Protein 6AGB (pdb70)

Structure (mmCIF, N/CA/C/O backbone):
data_6AGB
#
_entry.id   6AGB
#
_cell.length_a   1
_cell.length_b   1
_cell.length_c   1
_cell.angle_alpha   90
_cell.angle_beta   90
_cell.angle_gamma   90
#
_symmetry.space_group_name_H-M   'P 1'
#
loop_
_entity.id
_entity.type
_entity.pdbx_description
1 polymer 'Ribonuclease P RNA'
2 polymer 'Ribonucleases P/MRP protein subunit POP1'
3 polymer 'Ribonucleases P/MRP protein subunit POP3'
4 polymer 'RNases MRP/P 32.9 kDa subunit'
5 polymer 'Ribonuclease P/MRP protein subunit POP5'
6 polymer 'Ribonucleases P/MRP protein subunit POP6'
7 polymer 'Ribonucleases P/MRP protein subunit POP7'
8 polymer 'Ribonucleases P/MRP protein subunit POP8'
9 polymer 'Ribonuclease P/MRP protein subunit RPP1'
10 polymer 'Ribonuclease P protein subunit RPR2'
11 non-polymer 'ZINC ION'
#
loop_
_atom_site.group_PDB
_atom_site.id
_atom_site.type_symbol
_atom_site.label_atom_id
_atom_site.label_alt_id
_atom_site.label_comp_id
_atom_site.label_asym_id
_atom_site.label_entity_id
_atom_site.label_seq_id
_atom_site.pdbx_PDB_ins_code
_atom_site.Cartn_x
_atom_site.Cartn_y
_atom_site.Cartn_z
_atom_site.occupancy
_atom_site.B_iso_or_equiv
_atom_site.auth_seq_id
_atom_site.auth_comp_id
_atom_site.auth_asym_id
_atom_site.auth_atom_id
_atom_site.pdbx_PDB_model_num
ATOM 7862 N N . GLY B 2 54 ? 211.266 175.883 208.661 1.00 62.23 54 GLY B N 1
ATOM 7863 C CA . GLY B 2 54 ? 210.381 175.303 209.653 1.00 62.23 54 GLY B CA 1
ATOM 7864 C C . GLY B 2 54 ? 210.638 175.795 211.065 1.00 62.23 54 GLY B C 1
ATOM 7865 O O . GLY B 2 54 ? 211.747 175.669 211.585 1.00 62.23 54 GLY B O 1
ATOM 7866 N N . SER B 2 55 ? 209.603 176.355 211.686 1.00 64.76 55 SER B N 1
ATOM 7867 C CA . SER B 2 55 ? 209.708 176.868 213.045 1.00 64.76 55 SER B CA 1
ATOM 7868 C C . SER B 2 55 ? 208.336 176.809 213.697 1.00 64.76 55 SER B C 1
ATOM 7869 O O . SER B 2 55 ? 207.324 177.124 213.066 1.00 64.76 55 SER B O 1
ATOM 7872 N N . LYS B 2 56 ? 208.318 176.408 214.967 1.00 62.78 56 LYS B N 1
ATOM 7873 C CA . LYS B 2 56 ? 207.079 176.237 215.716 1.00 62.78 56 LYS B CA 1
ATOM 7874 C C . LYS B 2 56 ? 206.432 177.585 216.006 1.00 62.78 56 LYS B C 1
ATOM 7875 O O . LYS B 2 56 ? 207.118 178.571 216.287 1.00 62.78 56 LYS B O 1
ATOM 7881 N N . LEU B 2 57 ? 205.105 177.618 215.930 1.00 63.71 57 LEU B N 1
ATOM 7882 C CA . LEU B 2 57 ? 204.335 178.837 216.123 1.00 63.71 57 LEU B CA 1
ATOM 7883 C C . LEU B 2 57 ? 203.313 178.644 217.237 1.00 63.71 57 LEU B C 1
ATOM 7884 O O . LEU B 2 57 ? 203.120 177.535 217.742 1.00 63.71 57 LEU B O 1
ATOM 7889 N N . ASN B 2 58 ? 202.659 179.739 217.618 1.00 61.64 58 ASN B N 1
ATOM 7890 C CA . ASN B 2 58 ? 201.669 179.688 218.683 1.00 61.64 58 ASN B CA 1
ATOM 7891 C C . ASN B 2 58 ? 200.335 179.157 218.160 1.00 61.64 58 ASN B C 1
ATOM 7892 O O . ASN B 2 58 ? 200.153 178.916 216.965 1.00 61.64 58 ASN B O 1
ATOM 7897 N N . VAL B 2 59 ? 199.389 178.979 219.084 1.00 61.37 59 VAL B N 1
ATOM 7898 C CA . VAL B 2 59 ? 198.085 178.420 218.730 1.00 61.37 59 VAL B CA 1
ATOM 7899 C C . VAL B 2 59 ? 197.204 179.494 218.097 1.00 61.37 59 VAL B C 1
ATOM 7900 O O . VAL B 2 59 ? 196.534 179.262 217.081 1.00 61.37 59 VAL B O 1
ATOM 7904 N N . ASP B 2 60 ? 197.201 180.690 218.697 1.00 64.28 60 ASP B N 1
ATOM 7905 C CA . ASP B 2 60 ? 196.331 181.769 218.238 1.00 64.28 60 ASP B CA 1
ATOM 7906 C C . ASP B 2 60 ? 196.769 182.292 216.876 1.00 64.28 60 ASP B C 1
ATOM 7907 O O . ASP B 2 60 ? 195.932 182.582 216.012 1.00 64.28 60 ASP B O 1
ATOM 7912 N N . GLN B 2 61 ? 198.086 182.396 216.661 1.00 61.60 61 GLN B N 1
ATOM 7913 C CA . GLN B 2 61 ? 198.609 182.800 215.359 1.00 61.60 61 GLN B CA 1
ATOM 7914 C C . GLN B 2 61 ? 198.284 181.764 214.289 1.00 61.60 61 GLN B C 1
ATOM 7915 O O . GLN B 2 61 ? 197.953 182.120 213.151 1.00 61.60 61 GLN B O 1
ATOM 7921 N N . PHE B 2 62 ? 198.326 180.478 214.657 1.00 55.82 62 PHE B N 1
ATOM 7922 C CA . PHE B 2 62 ? 197.985 179.407 213.724 1.00 55.82 62 PHE B CA 1
ATOM 7923 C C . PHE B 2 62 ? 196.518 179.464 213.319 1.00 55.82 62 PHE B C 1
ATOM 7924 O O . PHE B 2 62 ? 196.202 179.412 212.123 1.00 55.82 62 PHE B O 1
ATOM 7932 N N . ILE B 2 63 ? 195.612 179.584 214.295 1.00 57.34 63 ILE B N 1
ATOM 7933 C CA . ILE B 2 63 ? 194.187 179.578 213.970 1.00 57.34 63 ILE B CA 1
ATOM 7934 C C . ILE B 2 63 ? 193.793 180.874 213.261 1.00 57.34 63 ILE B C 1
ATOM 7935 O O . ILE B 2 63 ? 192.925 180.868 212.380 1.00 57.34 63 ILE B O 1
ATOM 7940 N N . SER B 2 64 ? 194.500 181.977 213.547 1.00 56.66 64 SER B N 1
ATOM 7941 C CA . SER B 2 64 ? 194.233 183.229 212.847 1.00 56.66 64 SER B CA 1
ATOM 7942 C C . SER B 2 64 ? 194.700 183.165 211.397 1.00 56.66 64 SER B C 1
ATOM 7943 O O . SER B 2 64 ? 193.995 183.631 210.493 1.00 56.66 64 SER B O 1
ATOM 7946 N N . SER B 2 65 ? 195.869 182.561 211.153 1.00 57.81 65 SER B N 1
ATOM 7947 C CA . SER B 2 65 ? 196.376 182.435 209.789 1.00 57.81 65 SER B CA 1
ATOM 7948 C C . SER B 2 65 ? 195.520 181.481 208.965 1.00 57.81 65 SER B C 1
ATOM 7949 O O . SER B 2 65 ? 195.225 181.752 207.794 1.00 57.81 65 SER B O 1
ATOM 7952 N N . ARG B 2 66 ? 195.080 180.372 209.570 1.00 54.23 66 ARG B N 1
ATOM 7953 C CA . ARG B 2 66 ? 194.239 179.427 208.838 1.00 54.23 66 ARG B CA 1
ATOM 7954 C C . ARG B 2 66 ? 192.843 179.997 208.588 1.00 54.23 66 ARG B C 1
ATOM 7955 O O . ARG B 2 66 ? 192.257 179.763 207.524 1.00 54.23 66 ARG B O 1
ATOM 7963 N N . GLN B 2 67 ? 192.307 180.776 209.537 1.00 58.54 67 GLN B N 1
ATOM 7964 C CA . GLN B 2 67 ? 191.006 181.406 209.328 1.00 58.54 67 GLN B CA 1
ATOM 7965 C C . GLN B 2 67 ? 191.086 182.499 208.267 1.00 58.54 67 GLN B C 1
ATOM 7966 O O . GLN B 2 67 ? 190.160 182.662 207.461 1.00 58.54 67 GLN B O 1
ATOM 7972 N N . PHE B 2 68 ? 192.200 183.239 208.235 1.00 56.33 68 PHE B N 1
ATOM 7973 C CA . PHE B 2 68 ? 192.408 184.227 207.181 1.00 56.33 68 PHE B CA 1
ATOM 7974 C C . PHE B 2 68 ? 192.581 183.556 205.824 1.00 56.33 68 PHE B C 1
ATOM 7975 O O . PHE B 2 68 ? 192.148 184.095 204.800 1.00 56.33 68 PHE B O 1
ATOM 7983 N N . GLU B 2 69 ? 193.182 182.361 205.799 1.00 59.11 69 GLU B N 1
ATOM 7984 C CA . GLU B 2 69 ? 193.309 181.625 204.544 1.00 59.11 69 GLU B CA 1
ATOM 7985 C C . GLU B 2 69 ? 191.957 181.109 204.057 1.00 59.11 69 GLU B C 1
ATOM 7986 O O . GLU B 2 69 ? 191.678 181.129 202.852 1.00 59.11 69 GLU B O 1
ATOM 7992 N N . VAL B 2 70 ? 191.102 180.655 204.982 1.00 54.49 70 VAL B N 1
ATOM 7993 C CA . VAL B 2 70 ? 189.747 180.230 204.620 1.00 54.49 70 VAL B CA 1
ATOM 7994 C C . VAL B 2 70 ? 188.935 181.410 204.091 1.00 54.49 70 VAL B C 1
ATOM 7995 O O . VAL B 2 70 ? 188.227 181.292 203.078 1.00 54.49 70 VAL B O 1
ATOM 7999 N N . LYS B 2 71 ? 189.060 182.574 204.740 1.00 58.96 71 LYS B N 1
ATOM 8000 C CA . LYS B 2 71 ? 188.365 183.774 204.275 1.00 58.96 71 LYS B CA 1
ATOM 8001 C C . LYS B 2 71 ? 188.891 184.235 202.917 1.00 58.96 71 LYS B C 1
ATOM 8002 O O . LYS B 2 71 ? 188.114 184.676 202.060 1.00 58.96 71 LYS B O 1
ATOM 8008 N N . GLN B 2 72 ? 190.201 184.097 202.687 1.00 60.44 72 GLN B N 1
ATOM 8009 C CA . GLN B 2 72 ? 190.785 184.484 201.406 1.00 60.44 72 GLN B CA 1
ATOM 8010 C C . GLN B 2 72 ? 190.348 183.544 200.288 1.00 60.44 72 GLN B C 1
ATOM 8011 O O . GLN B 2 72 ? 190.066 183.993 199.171 1.00 60.44 72 GLN B O 1
ATOM 8017 N N . LEU B 2 73 ? 190.261 182.240 200.575 1.00 55.39 73 LEU B N 1
ATOM 8018 C CA . LEU B 2 73 ? 189.780 181.290 199.573 1.00 55.39 73 LEU B CA 1
ATOM 8019 C C . LEU B 2 73 ? 188.301 181.497 199.271 1.00 55.39 73 LEU B C 1
ATOM 8020 O O . LEU B 2 73 ? 187.876 181.368 198.116 1.00 55.39 73 LEU B O 1
ATOM 8025 N N . GLN B 2 74 ? 187.506 181.843 200.289 1.00 60.56 74 GLN B N 1
ATOM 8026 C CA . GLN B 2 74 ? 186.084 182.098 200.068 1.00 60.56 74 GLN B CA 1
ATOM 8027 C C . GLN B 2 74 ? 185.881 183.374 199.255 1.00 60.56 74 GLN B C 1
ATOM 8028 O O . GLN B 2 74 ? 185.036 183.420 198.350 1.00 60.56 74 GLN B O 1
ATOM 8034 N N . LEU B 2 75 ? 186.680 184.409 199.539 1.00 61.85 75 LEU B N 1
ATOM 8035 C CA . LEU B 2 75 ? 186.605 185.648 198.770 1.00 61.85 75 LEU B CA 1
ATOM 8036 C C . LEU B 2 75 ? 187.086 185.445 197.337 1.00 61.85 75 LEU B C 1
ATOM 8037 O O . LEU B 2 75 ? 186.520 186.019 196.400 1.00 61.85 75 LEU B O 1
ATOM 8042 N N . ALA B 2 76 ? 188.110 184.606 197.143 1.00 64.22 76 ALA B N 1
ATOM 8043 C CA . ALA B 2 76 ? 188.603 184.329 195.797 1.00 64.22 76 ALA B CA 1
ATOM 8044 C C . ALA B 2 76 ? 187.597 183.513 194.993 1.00 64.22 76 ALA B C 1
ATOM 8045 O O . ALA B 2 76 ? 187.419 183.748 193.792 1.00 64.22 76 ALA B O 1
ATOM 8047 N N . MET B 2 77 ? 186.916 182.563 195.644 1.00 61.43 77 MET B N 1
ATOM 8048 C CA . MET B 2 77 ? 185.882 181.787 194.966 1.00 61.43 77 MET B CA 1
ATOM 8049 C C . MET B 2 77 ? 184.686 182.663 194.605 1.00 61.43 77 MET B C 1
ATOM 8050 O O . MET B 2 77 ? 184.112 182.530 193.516 1.00 61.43 77 MET B O 1
ATOM 8055 N N . HIS B 2 78 ? 184.319 183.592 195.495 1.00 69.47 78 HIS B N 1
ATOM 8056 C CA . HIS B 2 78 ? 183.214 184.502 195.203 1.00 69.47 78 HIS B CA 1
ATOM 8057 C C . HIS B 2 78 ? 183.584 185.483 194.093 1.00 69.47 78 HIS B C 1
ATOM 8058 O O . HIS B 2 78 ? 182.746 185.834 193.255 1.00 69.47 78 HIS B O 1
ATOM 8065 N N . ASN B 2 79 ? 184.850 185.910 194.053 1.00 66.81 79 ASN B N 1
ATOM 8066 C CA . ASN B 2 79 ? 185.293 186.820 193.001 1.00 66.81 79 ASN B CA 1
ATOM 8067 C C . ASN B 2 79 ? 185.369 186.104 191.656 1.00 66.81 79 ASN B C 1
ATOM 8068 O O . ASN B 2 79 ? 185.054 186.691 190.615 1.00 66.81 79 ASN B O 1
ATOM 8073 N N . SER B 2 80 ? 185.768 184.827 191.662 1.00 68.31 80 SER B N 1
ATOM 8074 C CA . SER B 2 80 ? 185.768 184.044 190.429 1.00 68.31 80 SER B CA 1
ATOM 8075 C C . SER B 2 80 ? 184.347 183.767 189.951 1.00 68.31 80 SER B C 1
ATOM 8076 O O . SER B 2 80 ? 184.086 183.740 188.742 1.00 68.31 80 SER B O 1
ATOM 8079 N N . LYS B 2 81 ? 183.413 183.575 190.887 1.00 67.85 81 LYS B N 1
ATOM 8080 C CA . LYS B 2 81 ? 182.018 183.367 190.511 1.00 67.85 81 LYS B CA 1
ATOM 8081 C C . LYS B 2 81 ? 181.397 184.657 189.983 1.00 67.85 81 LYS B C 1
ATOM 8082 O O . LYS B 2 81 ? 180.520 184.621 189.112 1.00 67.85 81 LYS B O 1
ATOM 8088 N N . ALA B 2 82 ? 181.840 185.807 190.497 1.00 71.69 82 ALA B N 1
ATOM 8089 C CA . ALA B 2 82 ? 181.339 187.082 189.992 1.00 71.69 82 ALA B CA 1
ATOM 8090 C C . ALA B 2 82 ? 181.938 187.424 188.634 1.00 71.69 82 ALA B C 1
ATOM 8091 O O . ALA B 2 82 ? 181.249 187.992 187.778 1.00 71.69 82 ALA B O 1
ATOM 8093 N N . ALA B 2 83 ? 183.213 187.092 188.417 1.00 71.81 83 ALA B N 1
ATOM 8094 C CA . ALA B 2 83 ? 183.849 187.400 187.140 1.00 71.81 83 ALA B CA 1
ATOM 8095 C C . ALA B 2 83 ? 183.490 186.370 186.076 1.00 71.81 83 ALA B C 1
ATOM 8096 O O . ALA B 2 83 ? 183.669 186.617 184.877 1.00 71.81 83 ALA B O 1
ATOM 8098 N N . SER B 2 84 ? 182.988 185.204 186.493 1.00 71.36 84 SER B N 1
ATOM 8099 C CA . SER B 2 84 ? 182.626 184.171 185.528 1.00 71.36 84 SER B CA 1
ATOM 8100 C C . SER B 2 84 ? 181.320 184.506 184.818 1.00 71.36 84 SER B C 1
ATOM 8101 O O . SER B 2 84 ? 181.133 184.152 183.648 1.00 71.36 84 SER B O 1
ATOM 8104 N N . SER B 2 85 ? 180.406 185.186 185.506 1.00 74.29 85 SER B N 1
ATOM 8105 C CA . SER B 2 85 ? 179.133 185.554 184.901 1.00 74.29 85 SER B CA 1
ATOM 8106 C C . SER B 2 85 ? 179.316 186.753 183.979 1.00 74.29 85 SER B C 1
ATOM 8107 O O . SER B 2 85 ? 179.943 187.747 184.355 1.00 74.29 85 SER B O 1
ATOM 8110 N N . THR B 2 86 ? 178.769 186.656 182.766 1.00 74.00 86 THR B N 1
ATOM 8111 C CA . THR B 2 86 ? 178.920 187.741 181.802 1.00 74.00 86 THR B CA 1
ATOM 8112 C C . THR B 2 86 ? 177.631 188.544 181.656 1.00 74.00 86 THR B C 1
ATOM 8113 O O . THR B 2 86 ? 177.658 189.691 181.194 1.00 74.00 86 THR B O 1
ATOM 8117 N N . ARG B 2 87 ? 176.495 187.963 182.044 1.00 74.80 87 ARG B N 1
ATOM 8118 C CA . ARG B 2 87 ? 175.206 188.633 181.961 1.00 74.80 87 ARG B CA 1
ATOM 8119 C C . ARG B 2 87 ? 174.401 188.322 183.213 1.00 74.80 87 ARG B C 1
ATOM 8120 O O . ARG B 2 87 ? 174.774 187.466 184.021 1.00 74.80 87 ARG B O 1
ATOM 8128 N N . ILE B 2 88 ? 173.284 189.037 183.367 1.00 62.66 88 ILE B N 1
ATOM 8129 C CA . ILE B 2 88 ? 172.362 188.724 184.453 1.00 62.66 88 ILE B CA 1
ATOM 8130 C C . ILE B 2 88 ? 171.338 187.683 183.999 1.00 62.66 88 ILE B C 1
ATOM 8131 O O . ILE B 2 88 ? 170.571 187.162 184.821 1.00 62.66 88 ILE B O 1
ATOM 8136 N N . PHE B 2 89 ? 171.340 187.336 182.706 1.00 63.46 89 PHE B N 1
ATOM 8137 C CA . PHE B 2 89 ? 170.429 186.321 182.180 1.00 63.46 89 PHE B CA 1
ATOM 8138 C C . PHE B 2 89 ? 170.754 184.938 182.731 1.00 63.46 89 PHE B C 1
ATOM 8139 O O . PHE B 2 89 ? 169.878 184.069 182.806 1.00 63.46 89 PHE B O 1
ATOM 8147 N N . GLN B 2 90 ? 172.012 184.714 183.118 1.00 59.65 90 GLN B N 1
ATOM 8148 C CA . GLN B 2 90 ? 172.380 183.468 183.778 1.00 59.65 90 GLN B CA 1
ATOM 8149 C C . GLN B 2 90 ? 172.131 183.511 185.281 1.00 59.65 90 GLN B C 1
ATOM 8150 O O . GLN B 2 90 ? 172.408 182.524 185.970 1.00 59.65 90 GLN B O 1
ATOM 8156 N N . ALA B 2 91 ? 171.615 184.628 185.802 1.00 51.95 91 ALA B N 1
ATOM 8157 C CA . ALA B 2 91 ? 171.356 184.731 187.234 1.00 51.95 91 ALA B CA 1
ATOM 8158 C C . ALA B 2 91 ? 170.038 184.067 187.614 1.00 51.95 91 ALA B C 1
ATOM 8159 O O . ALA B 2 91 ? 169.773 183.827 188.797 1.00 51.95 91 ALA B O 1
ATOM 8161 N N . LEU B 2 92 ? 169.196 183.775 186.624 1.00 52.16 92 LEU B N 1
ATOM 8162 C CA . LEU B 2 92 ? 167.903 183.167 186.894 1.00 52.16 92 LEU B CA 1
ATOM 8163 C C . LEU B 2 92 ? 168.077 181.700 187.290 1.00 52.16 92 LEU B C 1
ATOM 8164 O O . LEU B 2 92 ? 169.038 181.046 186.872 1.00 52.16 92 LEU B O 1
ATOM 8169 N N . PRO B 2 93 ? 167.163 181.159 188.114 1.00 44.27 93 PRO B N 1
ATOM 8170 C CA . PRO B 2 93 ? 167.170 179.714 188.380 1.00 44.27 93 PRO B CA 1
ATOM 8171 C C . PRO B 2 93 ? 166.804 178.902 187.147 1.00 44.27 93 PRO B C 1
ATOM 8172 O O . PRO B 2 93 ? 166.258 179.450 186.185 1.00 44.27 93 PRO B O 1
ATOM 8176 N N . ARG B 2 94 ? 167.068 177.591 187.184 1.00 46.85 94 ARG B N 1
ATOM 8177 C CA . ARG B 2 94 ? 166.915 176.749 185.998 1.00 46.85 94 ARG B CA 1
ATOM 8178 C C . ARG B 2 94 ? 165.447 176.557 185.628 1.00 46.85 94 ARG B C 1
ATOM 8179 O O . ARG B 2 94 ? 165.124 176.223 184.482 1.00 46.85 94 ARG B O 1
ATOM 8187 N N . LYS B 2 95 ? 164.546 176.753 186.591 1.00 47.12 95 LYS B N 1
ATOM 8188 C CA . LYS B 2 95 ? 163.122 176.594 186.323 1.00 47.12 95 LYS B CA 1
ATOM 8189 C C . LYS B 2 95 ? 162.574 177.769 185.523 1.00 47.12 95 LYS B C 1
ATOM 8190 O O . LYS B 2 95 ? 161.730 177.588 184.638 1.00 47.12 95 LYS B O 1
ATOM 8196 N N . LEU B 2 96 ? 163.044 178.982 185.819 1.00 44.96 96 LEU B N 1
ATOM 8197 C CA . LEU B 2 96 ? 162.479 180.193 185.238 1.00 44.96 96 LEU B CA 1
ATOM 8198 C C . LEU B 2 96 ? 163.245 180.712 184.028 1.00 44.96 96 LEU B C 1
ATOM 8199 O O . LEU B 2 96 ? 162.925 181.803 183.543 1.00 44.96 96 LEU B O 1
ATOM 8204 N N . ARG B 2 97 ? 164.243 179.975 183.537 1.00 45.65 97 ARG B N 1
ATOM 8205 C CA . ARG B 2 97 ? 165.003 180.401 182.365 1.00 45.65 97 ARG B CA 1
ATOM 8206 C C . ARG B 2 97 ? 164.158 180.369 181.099 1.00 45.65 97 ARG B C 1
ATOM 8207 O O . ARG B 2 97 ? 163.532 179.352 180.782 1.00 45.65 97 ARG B O 1
ATOM 8215 N N . ARG B 2 98 ? 164.138 181.483 180.375 1.00 44.70 98 ARG B N 1
ATOM 8216 C CA . ARG B 2 98 ? 163.342 181.625 179.167 1.00 44.70 98 ARG B CA 1
ATOM 8217 C C . ARG B 2 98 ? 164.254 181.906 177.981 1.00 44.70 98 ARG B C 1
ATOM 8218 O O . ARG B 2 98 ? 165.123 182.782 178.054 1.00 44.70 98 ARG B O 1
ATOM 8226 N N . ARG B 2 99 ? 164.052 181.167 176.891 1.00 50.76 99 ARG B N 1
ATOM 8227 C CA . ARG B 2 99 ? 164.812 181.353 175.662 1.00 50.76 99 ARG B CA 1
ATOM 8228 C C . ARG B 2 99 ? 164.369 182.598 174.894 1.00 50.76 99 ARG B C 1
ATOM 8229 O O . ARG B 2 99 ? 165.169 183.197 174.163 1.00 50.76 99 ARG B O 1
ATOM 8237 N N . THR B 2 100 ? 163.120 183.021 175.089 1.00 53.63 100 THR B N 1
ATOM 8238 C CA . THR B 2 100 ? 162.585 184.213 174.454 1.00 53.63 100 THR B CA 1
ATOM 8239 C C . THR B 2 100 ? 163.149 185.484 175.083 1.00 53.63 100 THR B C 1
ATOM 8240 O O . THR B 2 100 ? 163.231 186.513 174.401 1.00 53.63 100 THR B O 1
ATOM 8244 N N . ALA B 2 101 ? 163.617 185.414 176.337 1.00 49.40 101 ALA B N 1
ATOM 8245 C CA . ALA B 2 101 ? 164.081 186.567 177.105 1.00 49.40 101 ALA B CA 1
ATOM 8246 C C . ALA B 2 101 ? 165.302 187.259 176.509 1.00 49.40 101 ALA B C 1
ATOM 8247 O O . ALA B 2 101 ? 165.575 188.412 176.864 1.00 49.40 101 ALA B O 1
ATOM 8249 N N . SER B 2 102 ? 166.054 186.586 175.637 1.00 46.93 102 SER B N 1
ATOM 8250 C CA . SER B 2 102 ? 167.119 187.263 174.907 1.00 46.93 102 SER B CA 1
ATOM 8251 C C . SER B 2 102 ? 166.541 188.214 173.866 1.00 46.93 102 SER B C 1
ATOM 8252 O O . SER B 2 102 ? 167.141 189.248 173.549 1.00 46.93 102 SER B O 1
ATOM 8255 N N . HIS B 2 103 ? 165.366 187.880 173.326 1.00 53.61 103 HIS B N 1
ATOM 8256 C CA . HIS B 2 103 ? 164.750 188.728 172.310 1.00 53.61 103 HIS B CA 1
ATOM 8257 C C . HIS B 2 103 ? 163.961 189.871 172.939 1.00 53.61 103 HIS B C 1
ATOM 8258 O O . HIS B 2 103 ? 164.219 191.045 172.647 1.00 53.61 103 HIS B O 1
ATOM 8265 N N . ASN B 2 104 ? 162.999 189.554 173.805 1.00 50.08 104 ASN B N 1
ATOM 8266 C CA . ASN B 2 104 ? 162.139 190.559 174.419 1.00 50.08 104 ASN B CA 1
ATOM 8267 C C . ASN B 2 104 ? 162.425 190.656 175.913 1.00 50.08 104 ASN B C 1
ATOM 8268 O O . ASN B 2 104 ? 162.984 189.728 176.506 1.00 50.08 104 ASN B O 1
ATOM 8273 N N . VAL B 2 105 ? 162.039 191.784 176.512 1.00 52.78 105 VAL B N 1
ATOM 8274 C CA . VAL B 2 105 ? 162.472 192.105 177.869 1.00 52.78 105 VAL B CA 1
ATOM 8275 C C . VAL B 2 105 ? 161.463 191.582 178.891 1.00 52.78 105 VAL B C 1
ATOM 8276 O O . VAL B 2 105 ? 161.781 191.433 180.079 1.00 52.78 105 VAL B O 1
ATOM 8280 N N . ARG B 2 106 ? 160.256 191.233 178.435 1.00 57.38 106 ARG B N 1
ATOM 8281 C CA . ARG B 2 106 ? 159.126 191.011 179.335 1.00 57.38 106 ARG B CA 1
ATOM 8282 C C . ARG B 2 106 ? 159.233 189.720 180.148 1.00 57.38 106 ARG B C 1
ATOM 8283 O O . ARG B 2 106 ? 158.546 189.558 181.162 1.00 57.38 106 ARG B O 1
ATOM 8291 N N . ARG B 2 107 ? 160.088 188.786 179.722 1.00 51.50 107 ARG B N 1
ATOM 8292 C CA . ARG B 2 107 ? 160.241 187.541 180.472 1.00 51.50 107 ARG B CA 1
ATOM 8293 C C . ARG B 2 107 ? 161.086 187.735 181.725 1.00 51.50 107 ARG B C 1
ATOM 8294 O O . ARG B 2 107 ? 160.882 187.042 182.729 1.00 51.50 107 ARG B O 1
ATOM 8302 N N . ILE B 2 108 ? 162.035 188.663 181.681 1.00 52.65 108 ILE B N 1
ATOM 8303 C CA . ILE B 2 108 ? 162.948 188.964 182.782 1.00 52.65 108 ILE B CA 1
ATOM 8304 C C . ILE B 2 108 ? 162.170 189.669 183.890 1.00 52.65 108 ILE B C 1
ATOM 8305 O O . ILE B 2 108 ? 161.275 190.469 183.587 1.00 52.65 108 ILE B O 1
ATOM 8310 N N . PRO B 2 109 ? 162.426 189.363 185.186 1.00 58.46 109 PRO B N 1
ATOM 8311 C CA . PRO B 2 109 ? 161.808 190.139 186.276 1.00 58.46 109 PRO B CA 1
ATOM 8312 C C . PRO B 2 109 ? 162.185 191.615 186.265 1.00 58.46 109 PRO B C 1
ATOM 8313 O O . PRO B 2 109 ? 163.269 191.979 185.798 1.00 58.46 109 PRO B O 1
ATOM 8317 N N . LYS B 2 110 ? 161.297 192.454 186.813 1.00 67.22 110 LYS B N 1
ATOM 8318 C CA . LYS B 2 110 ? 161.344 193.899 186.585 1.00 67.22 110 LYS B CA 1
ATOM 8319 C C . LYS B 2 110 ? 162.546 194.547 187.270 1.00 67.22 110 LYS B C 1
ATOM 8320 O O . LYS B 2 110 ? 163.058 195.577 186.814 1.00 67.22 110 LYS B O 1
ATOM 8326 N N . ARG B 2 111 ? 163.014 193.946 188.364 1.00 64.87 111 ARG B N 1
ATOM 8327 C CA . ARG B 2 111 ? 164.232 194.378 189.041 1.00 64.87 111 ARG B CA 1
ATOM 8328 C C . ARG B 2 111 ? 165.451 194.169 188.146 1.00 64.87 111 ARG B C 1
ATOM 8329 O O . ARG B 2 111 ? 166.402 194.957 188.177 1.00 64.87 111 ARG B O 1
ATOM 8337 N N . MET B 2 112 ? 165.412 193.118 187.326 1.00 61.88 112 MET B N 1
ATOM 8338 C CA . MET B 2 112 ? 166.581 192.715 186.554 1.00 61.88 112 MET B CA 1
ATOM 8339 C C . MET B 2 112 ? 166.532 193.253 185.127 1.00 61.88 112 MET B C 1
ATOM 8340 O O . MET B 2 112 ? 167.535 193.192 184.403 1.00 61.88 112 MET B O 1
ATOM 8345 N N . ARG B 2 113 ? 165.384 193.810 184.717 1.00 62.19 113 ARG B N 1
ATOM 8346 C CA . ARG B 2 113 ? 165.191 194.244 183.333 1.00 62.19 113 ARG B CA 1
ATOM 8347 C C . ARG B 2 113 ? 166.037 195.456 182.964 1.00 62.19 113 ARG B C 1
ATOM 8348 O O . ARG B 2 113 ? 166.403 195.616 181.795 1.00 62.19 113 ARG B O 1
ATOM 8356 N N . ASN B 2 114 ? 166.350 196.320 183.931 1.00 69.55 114 ASN B N 1
ATOM 8357 C CA . ASN B 2 114 ? 167.147 197.509 183.643 1.00 69.55 114 ASN B CA 1
ATOM 8358 C C . ASN B 2 114 ? 168.585 197.132 183.296 1.00 69.55 114 ASN B C 1
ATOM 8359 O O . ASN B 2 114 ? 169.157 197.652 182.327 1.00 69.55 114 ASN B O 1
ATOM 8364 N N . ARG B 2 115 ? 169.167 196.200 184.054 1.00 67.82 115 ARG B N 1
ATOM 8365 C CA . ARG B 2 115 ? 170.482 195.673 183.719 1.00 67.82 115 ARG B CA 1
ATOM 8366 C C . ARG B 2 115 ? 170.387 194.854 182.437 1.00 67.82 115 ARG B C 1
ATOM 8367 O O . ARG B 2 115 ? 171.309 194.881 181.616 1.00 67.82 115 ARG B O 1
ATOM 8375 N N . ALA B 2 116 ? 169.256 194.164 182.236 1.00 69.65 116 ALA B N 1
ATOM 8376 C CA . ALA B 2 116 ? 169.017 193.476 180.971 1.00 69.65 116 ALA B CA 1
ATOM 8377 C C . ALA B 2 116 ? 168.914 194.440 179.794 1.00 69.65 116 ALA B C 1
ATOM 8378 O O . ALA B 2 116 ? 169.469 194.151 178.727 1.00 69.65 116 ALA B O 1
ATOM 8380 N N . LEU B 2 117 ? 168.253 195.591 179.974 1.00 70.44 117 LEU B N 1
ATOM 8381 C CA . LEU B 2 117 ? 168.174 196.589 178.907 1.00 70.44 117 LEU B CA 1
ATOM 8382 C C . LEU B 2 117 ? 169.542 197.177 178.582 1.00 70.44 117 LEU B C 1
ATOM 8383 O O . LEU B 2 117 ? 169.896 197.328 177.406 1.00 70.44 117 LEU B O 1
ATOM 8388 N N . ARG B 2 118 ? 170.334 197.509 179.609 1.00 76.73 118 ARG B N 1
ATOM 8389 C CA . ARG B 2 118 ? 171.624 198.134 179.322 1.00 76.73 118 ARG B CA 1
ATOM 8390 C C . ARG B 2 118 ? 172.626 197.124 178.767 1.00 76.73 118 ARG B C 1
ATOM 8391 O O . ARG B 2 118 ? 173.458 197.479 177.925 1.00 76.73 118 ARG B O 1
ATOM 8399 N N . GLU B 2 119 ? 172.524 195.849 179.159 1.00 74.31 119 GLU B N 1
ATOM 8400 C CA . GLU B 2 119 ? 173.392 194.837 178.562 1.00 74.31 119 GLU B CA 1
ATOM 8401 C C . GLU B 2 119 ? 172.954 194.492 177.142 1.00 74.31 119 GLU B C 1
ATOM 8402 O O . GLU B 2 119 ? 173.789 194.150 176.297 1.00 74.31 119 GLU B O 1
ATOM 8408 N N . MET B 2 120 ? 171.652 194.591 176.852 1.00 77.72 120 MET B N 1
ATOM 8409 C CA . MET B 2 120 ? 171.187 194.352 175.490 1.00 77.72 120 MET B CA 1
ATOM 8410 C C . MET B 2 120 ? 171.564 195.513 174.575 1.00 77.72 120 MET B C 1
ATOM 8411 O O . MET B 2 120 ? 171.823 195.316 173.382 1.00 77.72 120 MET B O 1
ATOM 8416 N N . ARG B 2 121 ? 171.614 196.731 175.119 1.00 79.32 121 ARG B N 1
ATOM 8417 C CA . ARG B 2 121 ? 172.058 197.871 174.322 1.00 79.32 121 ARG B CA 1
ATOM 8418 C C . ARG B 2 121 ? 173.577 197.894 174.185 1.00 79.32 121 ARG B C 1
ATOM 8419 O O . ARG B 2 121 ? 174.110 198.420 173.201 1.00 79.32 121 ARG B O 1
ATOM 8427 N N . LYS B 2 122 ? 174.293 197.329 175.162 1.00 81.61 122 LYS B N 1
ATOM 8428 C CA . LYS B 2 122 ? 175.747 197.248 175.059 1.00 81.61 122 LYS B CA 1
ATOM 8429 C C . LYS B 2 122 ? 176.171 196.134 174.107 1.00 81.61 122 LYS B C 1
ATOM 8430 O O . LYS B 2 122 ? 177.183 196.258 173.405 1.00 81.61 122 LYS B O 1
ATOM 8436 N N . SER B 2 123 ? 175.404 195.041 174.061 1.00 84.21 123 SER B N 1
ATOM 8437 C CA . SER B 2 123 ? 175.761 193.918 173.199 1.00 84.21 123 SER B CA 1
ATOM 8438 C C . SER B 2 123 ? 175.502 194.238 171.732 1.00 84.21 123 SER B C 1
ATOM 8439 O O . SER B 2 123 ? 176.212 193.745 170.847 1.00 84.21 123 SER B O 1
ATOM 8442 N N . ASP B 2 124 ? 174.493 195.057 171.454 1.00 82.35 124 ASP B N 1
ATOM 8443 C CA . ASP B 2 124 ? 174.180 195.445 170.083 1.00 82.35 124 ASP B CA 1
ATOM 8444 C C . ASP B 2 124 ? 175.063 196.600 169.624 1.00 82.35 124 ASP B C 1
ATOM 8445 O O . ASP B 2 124 ? 175.843 196.460 168.681 1.00 82.35 124 ASP B O 1
ATOM 8450 N N . ALA B 2 139 ? 149.067 191.076 155.063 1.00 107.67 139 ALA B N 1
ATOM 8451 C CA . ALA B 2 139 ? 150.230 191.929 154.848 1.00 107.67 139 ALA B CA 1
ATOM 8452 C C . ALA B 2 139 ? 151.243 191.252 153.930 1.00 107.67 139 ALA B C 1
ATOM 8453 O O . ALA B 2 139 ? 152.368 191.728 153.774 1.00 107.67 139 ALA B O 1
ATOM 8455 N N . HIS B 2 140 ? 150.838 190.144 153.320 1.00 106.01 140 HIS B N 1
ATOM 8456 C CA . HIS B 2 140 ? 151.702 189.357 152.453 1.00 106.01 140 HIS B CA 1
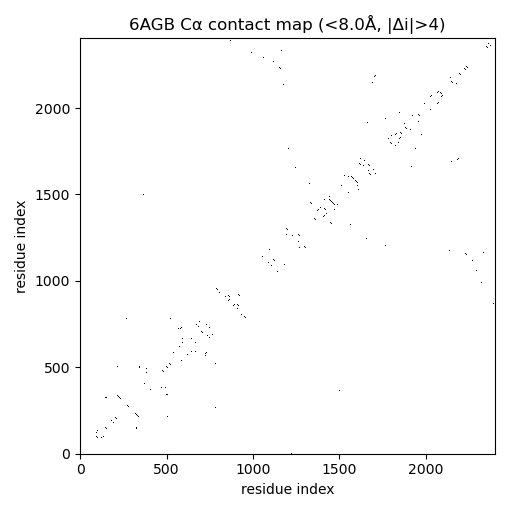ATOM 8457 C C . HIS B 2 140 ? 151.016 189.082 151.120 1.00 106.01 140 HIS B C 1
ATOM 8458 O O . HIS B 2 140 ? 149.863 189.455 150.892 1.00 106.01 140 HIS B O 1
ATOM 8465 N N . GLY B 2 141 ? 151.754 188.418 150.234 1.00 103.95 141 GLY B N 1
ATOM 8466 C CA . GLY B 2 141 ? 151.238 188.080 148.923 1.00 103.95 141 GLY B CA 1
ATOM 8467 C C . GLY B 2 141 ? 150.283 186.905 148.940 1.00 103.95 141 GLY B C 1
ATOM 8468 O O . GLY B 2 141 ? 150.687 185.770 149.209 1.00 103.95 141 GLY B O 1
ATOM 8469 N N . LEU B 2 142 ? 149.009 187.166 148.652 1.00 94.80 142 LEU B N 1
ATOM 8470 C CA . LEU B 2 142 ? 147.985 186.130 148.630 1.00 94.80 142 LEU B CA 1
ATOM 8471 C C . LEU B 2 142 ? 147.159 186.276 147.362 1.00 94.80 142 LEU B C 1
ATOM 8472 O O . LEU B 2 142 ? 146.832 187.395 146.960 1.00 94.80 142 LEU B O 1
ATOM 8477 N N . ASN B 2 143 ? 146.795 185.146 146.758 1.00 96.29 143 ASN B N 1
ATOM 8478 C CA . ASN B 2 143 ? 146.070 185.154 145.495 1.00 96.29 143 ASN B CA 1
ATOM 8479 C C . ASN B 2 143 ? 144.603 185.535 145.705 1.00 96.29 143 ASN B C 1
ATOM 8480 O O . ASN B 2 143 ? 144.166 185.879 146.803 1.00 96.29 143 ASN B O 1
ATOM 8485 N N . ALA B 2 144 ? 143.830 185.453 144.619 1.00 94.96 144 ALA B N 1
ATOM 8486 C CA . ALA B 2 144 ? 142.429 185.856 144.678 1.00 94.96 144 ALA B CA 1
ATOM 8487 C C . ALA B 2 144 ? 141.556 184.807 145.358 1.00 94.96 144 ALA B C 1
ATOM 8488 O O . ALA B 2 144 ? 140.398 185.088 145.687 1.00 94.96 144 ALA B O 1
ATOM 8490 N N . LYS B 2 145 ? 142.084 183.603 145.575 1.00 91.59 145 LYS B N 1
ATOM 8491 C CA . LYS B 2 145 ? 141.315 182.519 146.175 1.00 91.59 145 LYS B CA 1
ATOM 8492 C C . LYS B 2 145 ? 141.709 182.269 147.629 1.00 91.59 145 LYS B C 1
ATOM 8493 O O . LYS B 2 145 ? 140.839 182.123 148.496 1.00 91.59 145 LYS B O 1
ATOM 8499 N N . GLN B 2 146 ? 143.014 182.221 147.913 1.00 95.41 146 GLN B N 1
ATOM 8500 C CA . GLN B 2 146 ? 143.458 181.926 149.272 1.00 95.41 146 GLN B CA 1
ATOM 8501 C C . GLN B 2 146 ? 143.248 183.117 150.201 1.00 95.41 146 GLN B C 1
ATOM 8502 O O . GLN B 2 146 ? 143.148 182.945 151.421 1.00 95.41 146 GLN B O 1
ATOM 8508 N N . LEU B 2 147 ? 143.136 184.327 149.643 1.00 88.99 147 LEU B N 1
ATOM 8509 C CA . LEU B 2 147 ? 142.756 185.481 150.455 1.00 88.99 147 LEU B CA 1
ATOM 8510 C C . LEU B 2 147 ? 141.327 185.348 150.966 1.00 88.99 147 LEU B C 1
ATOM 8511 O O . LEU B 2 147 ? 141.052 185.632 152.136 1.00 88.99 147 LEU B O 1
ATOM 8516 N N . TYR B 2 148 ? 140.407 184.894 150.110 1.00 82.14 148 TYR B N 1
ATOM 8517 C CA . TYR B 2 148 ? 139.040 184.662 150.566 1.00 82.14 148 TYR B CA 1
ATOM 8518 C C . TYR B 2 148 ? 138.963 183.442 151.474 1.00 82.14 148 TYR B C 1
ATOM 8519 O O . TYR B 2 148 ? 138.148 183.405 152.403 1.00 82.14 148 TYR B O 1
ATOM 8528 N N . LYS B 2 149 ? 139.808 182.437 151.222 1.00 86.20 149 LYS B N 1
ATOM 8529 C CA . LYS B 2 149 ? 139.916 181.285 152.112 1.00 86.20 149 LYS B CA 1
ATOM 8530 C C . LYS B 2 149 ? 140.406 181.667 153.505 1.00 86.20 149 LYS B C 1
ATOM 8531 O O . LYS B 2 149 ? 139.960 181.067 154.490 1.00 86.20 149 LYS B O 1
ATOM 8537 N N . ALA B 2 150 ? 141.285 182.664 153.612 1.00 79.98 150 ALA B N 1
ATOM 8538 C CA . ALA B 2 150 ? 141.708 183.179 154.906 1.00 79.98 150 ALA B CA 1
ATOM 8539 C C . ALA B 2 150 ? 140.691 184.124 155.536 1.00 79.98 150 ALA B C 1
ATOM 8540 O O . ALA B 2 150 ? 140.539 184.114 156.763 1.00 79.98 150 ALA B O 1
ATOM 8542 N N . ARG B 2 151 ? 139.993 184.933 154.734 1.00 78.27 151 ARG B N 1
ATOM 8543 C CA . ARG B 2 151 ? 138.971 185.831 155.262 1.00 78.27 151 ARG B CA 1
ATOM 8544 C C . ARG B 2 151 ? 137.717 185.100 155.719 1.00 78.27 151 ARG B C 1
ATOM 8545 O O . ARG B 2 151 ? 137.003 185.616 156.585 1.00 78.27 151 ARG B O 1
ATOM 8553 N N . MET B 2 152 ? 137.436 183.919 155.153 1.00 78.95 152 MET B N 1
ATOM 8554 C CA . MET B 2 152 ? 136.335 183.091 155.637 1.00 78.95 152 MET B CA 1
ATOM 8555 C C . MET B 2 152 ? 136.542 182.668 157.084 1.00 78.95 152 MET B C 1
ATOM 8556 O O . MET B 2 152 ? 135.604 182.732 157.886 1.00 78.95 152 MET B O 1
ATOM 8561 N N . SER B 2 153 ? 137.768 182.281 157.446 1.00 69.02 153 SER B N 1
ATOM 8562 C CA . SER B 2 153 ? 138.067 181.884 158.818 1.00 69.02 153 SER B CA 1
ATOM 8563 C C . SER B 2 153 ? 137.980 183.074 159.770 1.00 69.02 153 SER B C 1
ATOM 8564 O O . SER B 2 153 ? 137.489 182.948 160.893 1.00 69.02 153 SER B O 1
ATOM 8567 N N . ILE B 2 154 ? 138.427 184.249 159.322 1.00 69.44 154 ILE B N 1
ATOM 8568 C CA . ILE B 2 154 ? 138.409 185.440 160.172 1.00 69.44 154 ILE B CA 1
ATOM 8569 C C . ILE B 2 154 ? 136.980 185.924 160.384 1.00 69.44 154 ILE B C 1
ATOM 8570 O O . ILE B 2 154 ? 136.596 186.305 161.499 1.00 69.44 154 ILE B O 1
ATOM 8575 N N . LYS B 2 155 ? 136.154 185.865 159.332 1.00 70.09 155 LYS B N 1
ATOM 8576 C CA . LYS B 2 155 ? 134.740 186.207 159.466 1.00 70.09 155 LYS B CA 1
ATOM 8577 C C . LYS B 2 155 ? 134.005 185.194 160.340 1.00 70.09 155 LYS B C 1
ATOM 8578 O O . LYS B 2 155 ? 133.124 185.568 161.125 1.00 70.09 155 LYS B O 1
ATOM 8584 N N . LEU B 2 156 ? 134.374 183.911 160.234 1.00 63.57 156 LEU B N 1
ATOM 8585 C CA . LEU B 2 156 ? 133.784 182.881 161.085 1.00 63.57 156 LEU B CA 1
ATOM 8586 C C . LEU B 2 156 ? 134.145 183.093 162.550 1.00 63.57 156 LEU B C 1
ATOM 8587 O O . LEU B 2 156 ? 133.287 182.964 163.429 1.00 63.57 156 LEU B O 1
ATOM 8592 N N . LEU B 2 157 ? 135.405 183.445 162.823 1.00 61.13 157 LEU B N 1
ATOM 8593 C CA . LEU B 2 157 ? 135.836 183.740 164.188 1.00 61.13 157 LEU B CA 1
ATOM 8594 C C . LEU B 2 157 ? 135.149 184.983 164.747 1.00 61.13 157 LEU B C 1
ATOM 8595 O O . LEU B 2 157 ? 134.752 185.001 165.918 1.00 61.13 157 LEU B O 1
ATOM 8600 N N . ARG B 2 158 ? 134.969 186.020 163.921 1.00 72.10 158 ARG B N 1
ATOM 8601 C CA . ARG B 2 158 ? 134.319 187.241 164.398 1.00 72.10 158 ARG B CA 1
ATOM 8602 C C . ARG B 2 158 ? 132.836 187.009 164.679 1.00 72.10 158 ARG B C 1
ATOM 8603 O O . ARG B 2 158 ? 132.310 187.446 165.713 1.00 72.10 158 ARG B O 1
ATOM 8611 N N . LEU B 2 159 ? 132.146 186.310 163.771 1.00 71.89 159 LEU B N 1
ATOM 8612 C CA . LEU B 2 159 ? 130.730 186.020 163.975 1.00 71.89 159 LEU B CA 1
ATOM 8613 C C . LEU B 2 159 ? 130.524 185.041 165.125 1.00 71.89 159 LEU B C 1
ATOM 8614 O O . LEU B 2 159 ? 129.536 185.135 165.860 1.00 71.89 159 LEU B O 1
ATOM 8619 N N . ALA B 2 160 ? 131.475 184.123 165.325 1.00 61.78 160 ALA B N 1
ATOM 8620 C CA . ALA B 2 160 ? 131.397 183.195 166.448 1.00 61.78 160 ALA B CA 1
ATOM 8621 C C . ALA B 2 160 ? 131.603 183.916 167.773 1.00 61.78 160 ALA B C 1
ATOM 8622 O O . ALA B 2 160 ? 130.911 183.633 168.758 1.00 61.78 160 ALA B O 1
ATOM 8624 N N . SER B 2 161 ? 132.550 184.863 167.806 1.00 60.20 161 SER B N 1
ATOM 8625 C CA . SER B 2 161 ? 132.770 185.676 168.999 1.00 60.20 161 SER B CA 1
ATOM 8626 C C . SER B 2 161 ? 131.550 186.524 169.328 1.00 60.20 161 SER B C 1
ATOM 8627 O O . SER B 2 161 ? 131.114 186.568 170.484 1.00 60.20 161 SER B O 1
ATOM 8630 N N . LYS B 2 162 ? 130.959 187.166 168.313 1.00 63.54 162 LYS B N 1
ATOM 8631 C CA . LYS B 2 162 ? 129.777 187.996 168.535 1.00 63.54 162 LYS B CA 1
ATOM 8632 C C . LYS B 2 162 ? 128.565 187.164 168.949 1.00 63.54 162 LYS B C 1
ATOM 8633 O O . LYS B 2 162 ? 127.791 187.586 169.819 1.00 63.54 162 LYS B O 1
ATOM 8639 N N . SER B 2 163 ? 128.410 185.968 168.374 1.00 62.07 163 SER B N 1
ATOM 8640 C CA . SER B 2 163 ? 127.283 185.098 168.690 1.00 62.07 163 SER B CA 1
ATOM 8641 C C . SER B 2 163 ? 127.398 184.507 170.091 1.00 62.07 163 SER B C 1
ATOM 8642 O O . SER B 2 163 ? 126.411 184.461 170.833 1.00 62.07 163 SER B O 1
ATOM 8645 N N . THR B 2 164 ? 128.593 184.046 170.471 1.00 67.40 164 THR B N 1
ATOM 8646 C CA . THR B 2 164 ? 128.767 183.484 171.806 1.00 67.40 164 THR B CA 1
ATOM 8647 C C . THR B 2 164 ? 128.863 184.577 172.863 1.00 67.40 164 THR B C 1
ATOM 8648 O O . THR B 2 164 ? 128.707 184.303 174.059 1.00 67.40 164 THR B O 1
ATOM 8652 N N . SER B 2 165 ? 129.112 185.823 172.449 1.00 61.87 165 SER B N 1
ATOM 8653 C CA . SER B 2 165 ? 129.222 186.897 173.425 1.00 61.87 165 SER B CA 1
ATOM 8654 C C . SER B 2 165 ? 127.892 187.587 173.700 1.00 61.87 165 SER B C 1
ATOM 8655 O O . SER B 2 165 ? 127.587 187.863 174.866 1.00 61.87 165 SER B O 1
ATOM 8658 N N . MET B 2 166 ? 127.110 187.901 172.659 1.00 65.77 166 MET B N 1
ATOM 8659 C CA . MET B 2 166 ? 125.935 188.752 172.838 1.00 65.77 166 MET B CA 1
ATOM 8660 C C . MET B 2 166 ? 124.813 188.132 173.671 1.00 65.77 166 MET B C 1
ATOM 8661 O O . MET B 2 166 ? 124.601 188.543 174.816 1.00 65.77 166 MET B O 1
ATOM 8666 N N . LYS B 2 167 ? 124.090 187.148 173.127 1.00 71.30 167 LYS B N 1
ATOM 8667 C CA . LYS B 2 167 ? 122.967 186.582 173.871 1.00 71.30 167 LYS B CA 1
ATOM 8668 C C . LYS B 2 167 ? 122.881 185.058 173.868 1.00 71.30 167 LYS B C 1
ATOM 8669 O O . LYS B 2 167 ? 122.542 184.453 174.891 1.00 71.30 167 LYS B O 1
ATOM 8675 N N . LEU B 2 168 ? 123.182 184.426 172.733 1.00 72.64 168 LEU B N 1
ATOM 8676 C CA . LEU B 2 168 ? 122.624 183.103 172.463 1.00 72.64 168 LEU B CA 1
ATOM 8677 C C . LEU B 2 168 ? 123.644 181.968 172.441 1.00 72.64 168 LEU B C 1
ATOM 8678 O O . LEU B 2 168 ? 124.856 182.203 172.476 1.00 72.64 168 LEU B O 1
ATOM 8683 N N . SER B 2 169 ? 123.145 180.733 172.379 1.00 75.61 169 SER B N 1
ATOM 8684 C CA . SER B 2 169 ? 123.879 179.486 172.540 1.00 75.61 169 SER B CA 1
ATOM 8685 C C . SER B 2 169 ? 124.377 178.992 171.178 1.00 75.61 169 SER B C 1
ATOM 8686 O O . SER B 2 169 ? 124.345 179.747 170.192 1.00 75.61 169 SER B O 1
ATOM 8689 N N . MET B 2 170 ? 124.837 177.742 171.121 1.00 79.18 170 MET B N 1
ATOM 8690 C CA . MET B 2 170 ? 125.440 177.193 169.917 1.00 79.18 170 MET B CA 1
ATOM 8691 C C . MET B 2 170 ? 124.462 176.316 169.154 1.00 79.18 170 MET B C 1
ATOM 8692 O O . MET B 2 170 ? 123.778 175.479 169.759 1.00 79.18 170 MET B O 1
ATOM 8697 N N . PRO B 2 171 ? 124.367 176.482 167.837 1.00 77.78 171 PRO B N 1
ATOM 8698 C CA . PRO B 2 171 ? 123.588 175.549 167.016 1.00 77.78 171 PRO B CA 1
ATOM 8699 C C . PRO B 2 171 ? 124.299 174.213 166.900 1.00 77.78 171 PRO B C 1
ATOM 8700 O O . PRO B 2 171 ? 125.529 174.144 167.042 1.00 77.78 171 PRO B O 1
ATOM 8704 N N . PRO B 2 172 ? 123.564 173.120 166.645 1.00 79.21 172 PRO B N 1
ATOM 8705 C CA . PRO B 2 172 ? 124.218 171.808 166.540 1.00 79.21 172 PRO B CA 1
ATOM 8706 C C . PRO B 2 172 ? 124.963 171.604 165.228 1.00 79.21 172 PRO B C 1
ATOM 8707 O O . PRO B 2 172 ? 125.886 170.786 165.162 1.00 79.21 172 PRO B O 1
ATOM 8711 N N . GLU B 2 173 ? 124.572 172.331 164.180 1.00 79.91 173 GLU B N 1
ATOM 8712 C CA . GLU B 2 173 ? 125.199 172.180 162.871 1.00 79.91 173 GLU B CA 1
ATOM 8713 C C . GLU B 2 173 ? 126.601 172.778 162.858 1.00 79.91 173 GLU B C 1
ATOM 8714 O O . GLU B 2 173 ? 127.474 172.315 162.116 1.00 79.91 173 GLU B O 1
ATOM 8720 N N . VAL B 2 174 ? 126.823 173.812 163.672 1.00 73.99 174 VAL B N 1
ATOM 8721 C CA . VAL B 2 174 ? 128.161 174.384 163.797 1.00 73.99 174 VAL B CA 1
ATOM 8722 C C . VAL B 2 174 ? 129.039 173.467 164.644 1.00 73.99 174 VAL B C 1
ATOM 8723 O O . VAL B 2 174 ? 130.257 173.377 164.439 1.00 73.99 174 VAL B O 1
ATOM 8727 N N . THR B 2 175 ? 128.421 172.744 165.583 1.00 80.43 175 THR B N 1
ATOM 8728 C CA . THR B 2 175 ? 129.156 171.834 166.459 1.00 80.43 175 THR B CA 1
ATOM 8729 C C . THR B 2 175 ? 129.702 170.633 165.691 1.00 80.43 175 THR B C 1
ATOM 8730 O O . THR B 2 175 ? 130.860 170.239 165.884 1.00 80.43 175 THR B O 1
ATOM 8734 N N . SER B 2 176 ? 128.889 170.050 164.803 1.00 78.80 176 SER B N 1
ATOM 8735 C CA . SER B 2 176 ? 129.299 168.844 164.087 1.00 78.80 176 SER B CA 1
ATOM 8736 C C . SER B 2 176 ? 130.410 169.125 163.083 1.00 78.80 176 SER B C 1
ATOM 8737 O O . SER B 2 176 ? 131.357 168.334 162.982 1.00 78.80 176 SER B O 1
ATOM 8740 N N . SER B 2 177 ? 130.301 170.238 162.342 1.00 77.62 177 SER B N 1
ATOM 8741 C CA . SER B 2 177 ? 131.342 170.757 161.439 1.00 77.62 177 SER B CA 1
ATOM 8742 C C . SER B 2 177 ? 131.722 169.751 160.354 1.00 77.62 177 SER B C 1
ATOM 8743 O O . SER B 2 177 ? 132.899 169.553 160.045 1.00 77.62 177 SER B O 1
ATOM 8746 N N . ASN B 2 178 ? 130.717 169.109 159.768 1.00 81.30 178 ASN B N 1
ATOM 8747 C CA . ASN B 2 178 ? 130.940 168.035 158.806 1.00 81.30 178 ASN B CA 1
ATOM 8748 C C . ASN B 2 178 ? 130.119 168.258 157.544 1.00 81.30 178 ASN B C 1
ATOM 8749 O O . ASN B 2 178 ? 130.049 167.398 156.662 1.00 81.30 178 ASN B O 1
ATOM 8754 N N . CYS B 2 179 ? 129.477 169.422 157.432 1.00 87.26 179 CYS B N 1
ATOM 8755 C CA . CYS B 2 179 ? 128.698 169.689 156.229 1.00 87.26 179 CYS B CA 1
ATOM 8756 C C . CYS B 2 179 ? 129.273 170.839 155.410 1.00 87.26 179 CYS B C 1
ATOM 8757 O O . CYS B 2 179 ? 129.704 170.630 154.272 1.00 87.26 179 CYS B O 1
ATOM 8760 N N . HIS B 2 180 ? 129.337 172.039 155.997 1.00 81.82 180 HIS B N 1
ATOM 8761 C CA . HIS B 2 180 ? 129.758 173.254 155.297 1.00 81.82 180 HIS B CA 1
ATOM 8762 C C . HIS B 2 180 ? 130.272 174.305 156.274 1.00 81.82 180 HIS B C 1
ATOM 8763 O O . HIS B 2 180 ? 130.054 174.197 157.485 1.00 81.82 180 HIS B O 1
ATOM 8770 N N . VAL B 2 181 ? 130.965 175.322 155.755 1.00 82.29 181 VAL B N 1
ATOM 8771 C CA . VAL B 2 181 ? 131.279 176.500 156.563 1.00 82.29 181 VAL B CA 1
ATOM 8772 C C . VAL B 2 181 ? 130.386 177.669 156.146 1.00 82.29 181 VAL B C 1
ATOM 8773 O O . VAL B 2 181 ? 130.133 178.599 156.926 1.00 82.29 181 VAL B O 1
ATOM 8777 N N . ARG B 2 182 ? 129.857 177.614 154.919 1.00 86.75 182 ARG B N 1
ATOM 8778 C CA . ARG B 2 182 ? 128.946 178.652 154.446 1.00 86.75 182 ARG B CA 1
ATOM 8779 C C . ARG B 2 182 ? 127.605 178.553 155.162 1.00 86.75 182 ARG B C 1
ATOM 8780 O O . ARG B 2 182 ? 126.954 179.568 155.438 1.00 86.75 182 ARG B O 1
ATOM 8788 N N . GLN B 2 183 ? 127.195 177.329 155.506 1.00 88.30 183 GLN B N 1
ATOM 8789 C CA . GLN B 2 183 ? 126.000 177.152 156.325 1.00 88.30 183 GLN B CA 1
ATOM 8790 C C . GLN B 2 183 ? 126.227 177.655 157.745 1.00 88.30 183 GLN B C 1
ATOM 8791 O O . GLN B 2 183 ? 125.296 178.154 158.386 1.00 88.30 183 GLN B O 1
ATOM 8797 N N . LYS B 2 184 ? 127.466 177.559 158.242 1.00 78.73 184 LYS B N 1
ATOM 8798 C CA . LYS B 2 184 ? 127.801 178.142 159.541 1.00 78.73 184 LYS B CA 1
ATOM 8799 C C . LYS B 2 184 ? 127.698 179.662 159.503 1.00 78.73 184 LYS B C 1
ATOM 8800 O O . LYS B 2 184 ? 127.168 180.282 160.434 1.00 78.73 184 LYS B O 1
ATOM 8806 N N . ILE B 2 185 ? 128.211 180.275 158.428 1.00 79.01 185 ILE B N 1
ATOM 8807 C CA . ILE B 2 185 ? 128.121 181.727 158.261 1.00 79.01 185 ILE B CA 1
ATOM 8808 C C . ILE B 2 185 ? 126.665 182.167 158.138 1.00 79.01 185 ILE B C 1
ATOM 8809 O O . ILE B 2 185 ? 126.249 183.162 158.747 1.00 79.01 185 ILE B O 1
ATOM 8814 N N . LYS B 2 186 ? 125.858 181.400 157.396 1.00 82.72 186 LYS B N 1
ATOM 8815 C CA . LYS B 2 186 ? 124.444 181.728 157.236 1.00 82.72 186 LYS B CA 1
ATOM 8816 C C . LYS B 2 186 ? 123.676 181.565 158.546 1.00 82.72 186 LYS B C 1
ATOM 8817 O O . LYS B 2 186 ? 122.798 182.375 158.860 1.00 82.72 186 LYS B O 1
ATOM 8823 N N . THR B 2 187 ? 124.027 180.554 159.346 1.00 80.28 187 THR B N 1
ATOM 8824 C CA . THR B 2 187 ? 123.350 180.344 160.623 1.00 80.28 187 THR B CA 1
ATOM 8825 C C . THR B 2 187 ? 123.717 181.430 161.632 1.00 80.28 187 THR B C 1
ATOM 8826 O O . THR B 2 187 ? 122.847 181.939 162.354 1.00 80.28 187 THR B O 1
ATOM 8830 N N . LEU B 2 188 ? 124.997 181.819 161.677 1.00 81.50 188 LEU B N 1
ATOM 8831 C CA . LEU B 2 188 ? 125.410 182.882 162.590 1.00 81.50 188 LEU B CA 1
ATOM 8832 C C . LEU B 2 188 ? 124.895 184.242 162.130 1.00 81.50 188 LEU B C 1
ATOM 8833 O O . LEU B 2 188 ? 124.724 185.156 162.945 1.00 81.50 188 LEU B O 1
ATOM 8838 N N . LYS B 2 189 ? 124.641 184.397 160.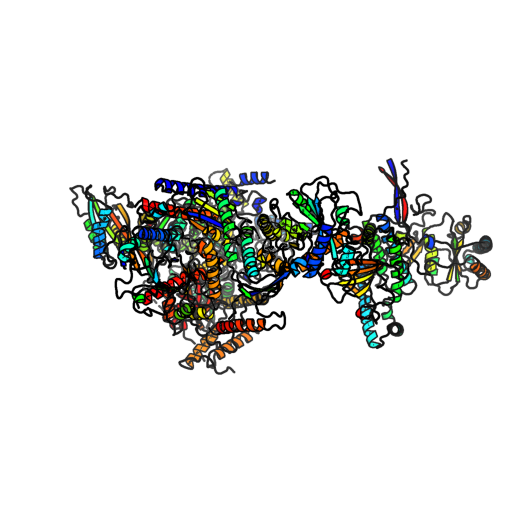828 1.00 87.05 189 LYS B N 1
ATOM 8839 C CA . LYS B 2 189 ? 123.979 185.603 160.345 1.00 87.05 189 LYS B CA 1
ATOM 8840 C C . LYS B 2 189 ? 122.495 185.591 160.698 1.00 87.05 189 LYS B C 1
ATOM 8841 O O . LYS B 2 189 ? 121.912 186.636 161.007 1.00 87.05 189 LYS B O 1
ATOM 8847 N N . ARG B 2 190 ? 121.873 184.409 160.665 1.00 89.84 190 ARG B N 1
ATOM 8848 C CA . ARG B 2 190 ? 120.433 184.311 160.877 1.00 89.84 190 ARG B CA 1
ATOM 8849 C C . ARG B 2 190 ? 120.068 184.481 162.347 1.00 89.84 190 ARG B C 1
ATOM 8850 O O . ARG B 2 190 ? 119.023 185.061 162.667 1.00 89.84 190 ARG B O 1
ATOM 8858 N N . MET B 2 191 ? 120.916 183.981 163.255 1.00 86.76 191 MET B N 1
ATOM 8859 C CA . MET B 2 191 ? 120.602 184.050 164.684 1.00 86.76 191 MET B CA 1
ATOM 8860 C C . MET B 2 191 ? 120.622 185.486 165.202 1.00 86.76 191 MET B C 1
ATOM 8861 O O . MET B 2 191 ? 119.778 185.867 166.025 1.00 86.76 191 MET B O 1
ATOM 8866 N N . ILE B 2 192 ? 121.558 186.303 164.711 1.00 89.14 192 ILE B N 1
ATOM 8867 C CA . ILE B 2 192 ? 121.636 187.701 165.135 1.00 89.14 192 ILE B CA 1
ATOM 8868 C C . ILE B 2 192 ? 120.436 188.484 164.609 1.00 89.14 192 ILE B C 1
ATOM 8869 O O . ILE B 2 192 ? 119.862 189.323 165.316 1.00 89.14 192 ILE B O 1
ATOM 8874 N N . LYS B 2 193 ? 120.002 188.178 163.382 1.00 94.16 193 LYS B N 1
ATOM 8875 C CA . LYS B 2 193 ? 118.830 188.842 162.818 1.00 94.16 193 LYS B CA 1
ATOM 8876 C C . LYS B 2 193 ? 117.550 188.420 163.532 1.00 94.16 193 LYS B C 1
ATOM 8877 O O . LYS B 2 193 ? 116.643 189.238 163.726 1.00 94.16 193 LYS B O 1
ATOM 8883 N N . GLU B 2 194 ? 117.463 187.149 163.939 1.00 92.96 194 GLU B N 1
ATOM 8884 C CA . GLU B 2 194 ? 116.295 186.691 164.688 1.00 92.96 194 GLU B CA 1
ATOM 8885 C C . GLU B 2 194 ? 116.271 187.276 166.095 1.00 92.96 194 GLU B C 1
ATOM 8886 O O . GLU B 2 194 ? 115.195 187.511 166.656 1.00 92.96 194 GLU B O 1
ATOM 8892 N N . SER B 2 195 ? 117.446 187.513 166.686 1.00 94.72 195 SER B N 1
ATOM 8893 C CA . SER B 2 195 ? 117.486 188.207 167.970 1.00 94.72 195 SER B CA 1
ATOM 8894 C C . SER B 2 195 ? 117.149 189.683 167.808 1.00 94.72 195 SER B C 1
ATOM 8895 O O . SER B 2 195 ? 116.629 190.315 168.735 1.00 94.72 195 SER B O 1
ATOM 8898 N N . SER B 2 196 ? 117.442 190.250 166.637 1.00 98.45 196 SER B N 1
ATOM 8899 C CA . SER B 2 196 ? 117.122 191.653 166.400 1.00 98.45 196 SER B CA 1
ATOM 8900 C C . SER B 2 196 ? 115.634 191.853 166.128 1.00 98.45 196 SER B C 1
ATOM 8901 O O . SER B 2 196 ? 115.066 192.884 166.507 1.00 98.45 196 SER B O 1
ATOM 8904 N N . THR B 2 197 ? 114.984 190.887 165.473 1.00 102.70 197 THR B N 1
ATOM 8905 C CA . THR B 2 197 ? 113.611 191.121 165.030 1.00 102.70 197 THR B CA 1
ATOM 8906 C C . THR B 2 197 ? 112.586 190.617 166.044 1.00 102.70 197 THR B C 1
ATOM 8907 O O . THR B 2 197 ? 111.420 191.030 166.002 1.00 102.70 197 THR B O 1
ATOM 8911 N N . ALA B 2 198 ? 112.989 189.743 166.968 1.00 106.26 198 ALA B N 1
ATOM 8912 C CA . ALA B 2 198 ? 112.020 189.124 167.864 1.00 106.26 198 ALA B CA 1
ATOM 8913 C C . ALA B 2 198 ? 112.710 188.663 169.139 1.00 106.26 198 ALA B C 1
ATOM 8914 O O . ALA B 2 198 ? 113.871 188.249 169.128 1.00 106.26 198 ALA B O 1
ATOM 8916 N N . ASN B 2 199 ? 111.971 188.752 170.243 1.00 114.45 199 ASN B N 1
ATOM 8917 C CA . ASN B 2 199 ? 112.391 188.222 171.538 1.00 114.45 199 ASN B CA 1
ATOM 8918 C C . ASN B 2 199 ? 112.159 186.708 171.696 1.00 114.45 199 ASN B C 1
ATOM 8919 O O . ASN B 2 199 ? 113.059 186.040 172.223 1.00 114.45 199 ASN B O 1
ATOM 8924 N N . PRO B 2 200 ? 111.023 186.095 171.292 1.00 113.85 200 PRO B N 1
ATOM 8925 C CA . PRO B 2 200 ? 110.923 184.634 171.448 1.00 113.85 200 PRO B CA 1
ATOM 8926 C C . PRO B 2 200 ? 111.734 183.871 170.407 1.00 113.85 200 PRO B C 1
ATOM 8927 O O . PRO B 2 200 ? 112.455 184.457 169.595 1.00 113.85 200 PRO B O 1
ATOM 8931 N N . ASN B 2 201 ? 111.590 182.538 170.453 1.00 111.32 201 ASN B N 1
ATOM 8932 C CA . ASN B 2 201 ? 112.263 181.560 169.598 1.00 111.32 201 ASN B CA 1
ATOM 8933 C C . ASN B 2 201 ? 113.781 181.683 169.665 1.00 111.32 201 ASN B C 1
ATOM 8934 O O . ASN B 2 201 ? 114.468 181.538 168.648 1.00 111.32 201 ASN B O 1
ATOM 8939 N N . ILE B 2 202 ? 114.313 181.949 170.858 1.00 101.09 202 ILE B N 1
ATOM 8940 C CA . ILE B 2 202 ? 115.751 182.103 171.055 1.00 101.09 202 ILE B CA 1
ATOM 8941 C C . ILE B 2 202 ? 116.193 181.215 172.210 1.00 101.09 202 ILE B C 1
ATOM 8942 O O . ILE B 2 202 ? 115.627 181.279 173.307 1.00 101.09 202 ILE B O 1
ATOM 8947 N N . LYS B 2 203 ? 117.207 180.380 171.977 1.00 90.82 203 LYS B N 1
ATOM 8948 C CA . LYS B 2 203 ? 117.855 179.651 173.061 1.00 90.82 203 LYS B CA 1
ATOM 8949 C C . LYS B 2 203 ? 118.842 180.571 173.771 1.00 90.82 203 LYS B C 1
ATOM 8950 O O . LYS B 2 203 ? 120.059 180.428 173.615 1.00 90.82 203 LYS B O 1
ATOM 8956 N N . LEU B 2 204 ? 118.322 181.517 174.550 1.00 79.63 204 LEU B N 1
ATOM 8957 C CA . LEU B 2 204 ? 119.138 182.602 175.078 1.00 79.63 204 LEU B CA 1
ATOM 8958 C C . LEU B 2 204 ? 119.841 182.174 176.363 1.00 79.63 204 LEU B C 1
ATOM 8959 O O . LEU B 2 204 ? 119.225 181.608 177.270 1.00 79.63 204 LEU B O 1
ATOM 8964 N N . LEU B 2 205 ? 121.144 182.458 176.433 1.00 71.49 205 LEU B N 1
ATOM 8965 C CA . LEU B 2 205 ? 121.984 182.013 177.541 1.00 71.49 205 LEU B CA 1
ATOM 8966 C C . LEU B 2 205 ? 121.840 182.894 178.775 1.00 71.49 205 LEU B C 1
ATOM 8967 O O . LEU B 2 205 ? 120.961 183.757 178.839 1.00 71.49 205 LEU B O 1
ATOM 8972 N N . ASN B 2 206 ? 122.712 182.686 179.763 1.00 63.23 206 ASN B N 1
ATOM 8973 C CA . ASN B 2 206 ? 122.625 183.396 181.031 1.00 63.23 206 ASN B CA 1
ATOM 8974 C C . ASN B 2 206 ? 123.866 184.228 181.330 1.00 63.23 206 ASN B C 1
ATOM 8975 O O . ASN B 2 206 ? 123.968 184.787 182.427 1.00 63.23 206 ASN B O 1
ATOM 8980 N N . ASN B 2 207 ? 124.803 184.335 180.392 1.00 56.62 207 ASN B N 1
ATOM 8981 C CA . ASN B 2 207 ? 126.071 184.998 180.659 1.00 56.62 207 ASN B CA 1
ATOM 8982 C C . ASN B 2 207 ? 126.657 185.540 179.361 1.00 56.62 207 ASN B C 1
ATOM 8983 O O . ASN B 2 207 ? 126.090 185.374 178.277 1.00 56.62 207 ASN B O 1
ATOM 8988 N N . ARG B 2 208 ? 127.812 186.198 179.486 1.00 48.33 208 ARG B N 1
ATOM 8989 C CA . ARG B 2 208 ? 128.495 186.764 178.327 1.00 48.33 208 ARG B CA 1
ATOM 8990 C C . ARG B 2 208 ? 129.477 185.766 177.723 1.00 48.33 208 ARG B C 1
ATOM 8991 O O . ARG B 2 208 ? 129.566 185.629 176.499 1.00 48.33 208 ARG B O 1
ATOM 8999 N N . MET B 2 209 ? 130.236 185.071 178.571 1.00 58.11 209 MET B N 1
ATOM 9000 C CA . MET B 2 209 ? 131.170 184.056 178.099 1.00 58.11 209 MET B CA 1
ATOM 9001 C C . MET B 2 209 ? 130.387 182.831 177.641 1.00 58.11 209 MET B C 1
ATOM 9002 O O . MET B 2 209 ? 129.339 182.511 178.213 1.00 58.11 209 MET B O 1
ATOM 9007 N N . GLY B 2 210 ? 130.878 182.141 176.612 1.00 46.71 210 GLY B N 1
ATOM 9008 C CA . GLY B 2 210 ? 130.147 181.043 176.010 1.00 46.71 210 GLY B CA 1
ATOM 9009 C C . GLY B 2 210 ? 130.154 179.767 176.826 1.00 46.71 210 GLY B C 1
ATOM 9010 O O . GLY B 2 210 ? 130.796 178.781 176.451 1.00 46.71 210 GLY B O 1
ATOM 9011 N N . SER B 2 211 ? 129.438 179.777 177.947 1.00 53.98 211 SER B N 1
ATOM 9012 C CA . SER B 2 211 ? 129.320 178.623 178.826 1.00 53.98 211 SER B CA 1
ATOM 9013 C C . SER B 2 211 ? 127.914 178.053 178.714 1.00 53.98 211 SER B C 1
ATOM 9014 O O . SER B 2 211 ? 126.934 178.804 178.705 1.00 53.98 211 SER B O 1
ATOM 9017 N N . TYR B 2 212 ? 127.821 176.728 178.629 1.00 52.35 212 TYR B N 1
ATOM 9018 C CA . TYR B 2 212 ? 126.539 176.050 178.513 1.00 52.35 212 TYR B CA 1
ATOM 9019 C C . TYR B 2 212 ? 126.521 174.880 179.488 1.00 52.35 212 TYR B C 1
ATOM 9020 O O . TYR B 2 212 ? 127.442 174.697 180.290 1.00 52.35 212 TYR B O 1
ATOM 9029 N N . ASP B 2 213 ? 125.459 174.082 179.412 1.00 55.93 213 ASP B N 1
ATOM 9030 C CA . ASP B 2 213 ? 125.232 172.964 180.322 1.00 55.93 213 ASP B CA 1
ATOM 9031 C C . ASP B 2 213 ? 125.288 171.665 179.529 1.00 55.93 213 ASP B C 1
ATOM 9032 O O . ASP B 2 213 ? 124.312 171.295 178.867 1.00 55.93 213 ASP B O 1
ATOM 9037 N N . CYS B 2 214 ? 126.428 170.975 179.593 1.00 50.70 214 CYS B N 1
ATOM 9038 C CA . CYS B 2 214 ? 126.595 169.689 178.914 1.00 50.70 214 CYS B CA 1
ATOM 9039 C C . CYS B 2 214 ? 126.311 168.576 179.919 1.00 50.70 214 CYS B C 1
ATOM 9040 O O . CYS B 2 214 ? 127.209 167.913 180.444 1.00 50.70 214 CYS B O 1
ATOM 9043 N N . THR B 2 215 ? 125.024 168.378 180.191 1.00 50.68 215 THR B N 1
ATOM 9044 C CA . THR B 2 215 ? 124.555 167.373 181.134 1.00 50.68 215 THR B CA 1
ATOM 9045 C C . THR B 2 215 ? 123.581 166.443 180.426 1.00 50.68 215 THR B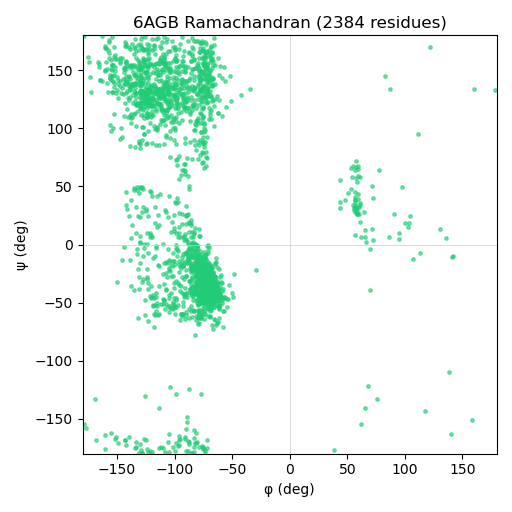 C 1
ATOM 9046 O O . THR B 2 215 ? 122.561 166.894 179.896 1.00 50.68 215 THR B O 1
ATOM 9050 N N . GLY B 2 216 ? 123.896 165.150 180.420 1.00 50.89 216 GLY B N 1
ATOM 9051 C CA . GLY B 2 216 ? 123.080 164.147 179.757 1.00 50.89 216 GLY B CA 1
ATOM 9052 C C . GLY B 2 216 ? 122.325 163.305 180.773 1.00 50.89 216 GLY B C 1
ATOM 9053 O O . GLY B 2 216 ? 122.921 162.507 181.499 1.00 50.89 216 GLY B O 1
ATOM 9054 N N . VAL B 2 217 ? 121.007 163.488 180.798 1.00 48.48 217 VAL B N 1
ATOM 9055 C CA . VAL B 2 217 ? 120.120 162.787 181.720 1.00 48.48 217 VAL B CA 1
ATOM 9056 C C . VAL B 2 217 ? 119.733 161.461 181.081 1.00 48.48 217 VAL B C 1
ATOM 9057 O O . VAL B 2 217 ? 119.243 161.434 179.944 1.00 48.48 217 VAL B O 1
ATOM 9061 N N . ASN B 2 218 ? 119.992 160.365 181.800 1.00 44.21 218 ASN B N 1
ATOM 9062 C CA . ASN B 2 218 ? 119.715 158.957 181.477 1.00 44.21 218 ASN B CA 1
ATOM 9063 C C . ASN B 2 218 ? 120.518 158.428 180.288 1.00 44.21 218 ASN B C 1
ATOM 9064 O O . ASN B 2 218 ? 120.321 157.266 179.910 1.00 44.21 218 ASN B O 1
ATOM 9069 N N . GLU B 2 219 ? 121.407 159.219 179.690 1.00 48.86 219 GLU B N 1
ATOM 9070 C CA . GLU B 2 219 ? 122.259 158.754 178.603 1.00 48.86 219 GLU B CA 1
ATOM 9071 C C . GLU B 2 219 ? 123.656 159.317 178.811 1.00 48.86 219 GLU B C 1
ATOM 9072 O O . GLU B 2 219 ? 123.871 160.202 179.643 1.00 48.86 219 GLU B O 1
ATOM 9078 N N . LEU B 2 220 ? 124.601 158.793 178.036 1.00 45.92 220 LEU B N 1
ATOM 9079 C CA . LEU B 2 220 ? 125.984 159.238 178.132 1.00 45.92 220 LEU B CA 1
ATOM 9080 C C . LEU B 2 220 ? 126.154 160.615 177.501 1.00 45.92 220 LEU B C 1
ATOM 9081 O O . LEU B 2 220 ? 125.400 161.004 176.605 1.00 45.92 220 LEU B O 1
ATOM 9086 N N . ALA B 2 221 ? 127.152 161.354 177.979 1.00 47.73 221 ALA B N 1
ATOM 9087 C CA . ALA B 2 221 ? 127.396 162.690 177.468 1.00 47.73 221 ALA B CA 1
ATOM 9088 C C . ALA B 2 221 ? 128.082 162.625 176.103 1.00 47.73 221 ALA B C 1
ATOM 9089 O O . ALA B 2 221 ? 129.067 161.904 175.926 1.00 47.73 221 ALA B O 1
ATOM 9091 N N . PRO B 2 222 ? 127.580 163.372 175.122 1.00 47.15 222 PRO B N 1
ATOM 9092 C CA . PRO B 2 222 ? 128.197 163.360 173.792 1.00 47.15 222 PRO B CA 1
ATOM 9093 C C . PRO B 2 222 ? 129.445 164.228 173.738 1.00 47.15 222 PRO B C 1
ATOM 9094 O O . PRO B 2 222 ? 129.922 164.753 174.747 1.00 47.15 222 PRO B O 1
ATOM 9098 N N . ILE B 2 223 ? 129.981 164.354 172.526 1.00 56.43 223 ILE B N 1
ATOM 9099 C CA . ILE B 2 223 ? 131.138 165.198 172.231 1.00 56.43 223 ILE B CA 1
ATOM 9100 C C . ILE B 2 223 ? 130.766 166.652 172.505 1.00 56.43 223 ILE B C 1
ATOM 9101 O O . ILE B 2 223 ? 129.733 167.127 172.009 1.00 56.43 223 ILE B O 1
ATOM 9106 N N . PRO B 2 224 ? 131.552 167.382 173.299 1.00 47.90 224 PRO B N 1
ATOM 9107 C CA . PRO B 2 224 ? 131.162 168.748 173.677 1.00 47.90 224 PRO B CA 1
ATOM 9108 C C . PRO B 2 224 ? 131.309 169.722 172.517 1.00 47.90 224 PRO B C 1
ATOM 9109 O O . PRO B 2 224 ? 132.017 169.457 171.543 1.00 47.90 224 PRO B O 1
ATOM 9113 N N . LYS B 2 225 ? 130.626 170.860 172.634 1.00 60.05 225 LYS B N 1
ATOM 9114 C CA . LYS B 2 225 ? 130.583 171.850 171.565 1.00 60.05 225 LYS B CA 1
ATOM 9115 C C . LYS B 2 225 ? 131.893 172.624 171.479 1.00 60.05 225 LYS B C 1
ATOM 9116 O O . LYS B 2 225 ? 132.484 172.731 170.400 1.00 60.05 225 LYS B O 1
ATOM 9122 N N . GLY B 2 226 ? 132.358 173.149 172.611 1.00 59.25 226 GLY B N 1
ATOM 9123 C CA . GLY B 2 226 ? 133.615 173.871 172.662 1.00 59.25 226 GLY B CA 1
ATOM 9124 C C . GLY B 2 226 ? 133.615 175.197 171.929 1.00 59.25 226 GLY B C 1
ATOM 9125 O O . GLY B 2 226 ? 132.810 176.084 172.230 1.00 59.25 226 GLY B O 1
ATOM 9126 N N . ARG B 2 227 ? 134.520 175.343 170.961 1.00 56.96 227 ARG B N 1
ATOM 9127 C CA . ARG B 2 227 ? 134.671 176.594 170.230 1.00 56.96 227 ARG B CA 1
ATOM 9128 C C . ARG B 2 227 ? 134.650 176.306 168.731 1.00 56.96 227 ARG B C 1
ATOM 9129 O O . ARG B 2 227 ? 135.011 175.202 168.309 1.00 56.96 227 ARG B O 1
ATOM 9137 N N . VAL B 2 228 ? 134.222 177.279 167.927 1.00 56.48 228 VAL B N 1
ATOM 9138 C CA . VAL B 2 228 ? 134.043 177.095 166.487 1.00 56.48 228 VAL B CA 1
ATOM 9139 C C . VAL B 2 228 ? 135.381 176.929 165.771 1.00 56.48 228 VAL B C 1
ATOM 9140 O O . VAL B 2 228 ? 135.490 176.145 164.823 1.00 56.48 228 VAL B O 1
ATOM 9144 N N . LYS B 2 229 ? 136.417 177.637 166.230 1.00 58.91 229 LYS B N 1
ATOM 9145 C CA . LYS B 2 229 ? 137.736 177.558 165.606 1.00 58.91 229 LYS B CA 1
ATOM 9146 C C . LYS B 2 229 ? 138.383 176.194 165.822 1.00 58.91 229 LYS B C 1
ATOM 9147 O O . LYS B 2 229 ? 138.821 175.548 164.864 1.00 58.91 229 LYS B O 1
ATOM 9153 N N . TYR B 2 230 ? 138.457 175.744 167.074 1.00 51.49 230 TYR B N 1
ATOM 9154 C CA . TYR B 2 230 ? 139.090 174.469 167.409 1.00 51.49 230 TYR B CA 1
ATOM 9155 C C . TYR B 2 230 ? 138.000 173.411 167.556 1.00 51.49 230 TYR B C 1
ATOM 9156 O O . TYR B 2 230 ? 137.720 172.895 168.641 1.00 51.49 230 TYR B O 1
ATOM 9165 N N . THR B 2 231 ? 137.370 173.084 166.426 1.00 51.75 231 THR B N 1
ATOM 9166 C CA . THR B 2 231 ? 136.304 172.090 166.376 1.00 51.75 231 THR B CA 1
ATOM 9167 C C . THR B 2 231 ? 136.745 170.828 165.646 1.00 51.75 231 THR B C 1
ATOM 9168 O O . THR B 2 231 ? 136.533 169.717 166.142 1.00 51.75 231 THR B O 1
ATOM 9172 N N . LYS B 2 232 ? 137.378 170.972 164.477 1.00 58.94 232 LYS B N 1
ATOM 9173 C CA . LYS B 2 232 ? 137.902 169.809 163.767 1.00 58.94 232 LYS B CA 1
ATOM 9174 C C . LYS B 2 232 ? 139.143 169.247 164.449 1.00 58.94 232 LYS B C 1
ATOM 9175 O O . LYS B 2 232 ? 139.538 168.106 164.182 1.00 58.94 232 LYS B O 1
ATOM 9181 N N . ARG B 2 233 ? 139.774 170.032 165.327 1.00 51.64 233 ARG B N 1
ATOM 9182 C CA . ARG B 2 233 ? 140.823 169.512 166.195 1.00 51.64 233 ARG B CA 1
ATOM 9183 C C . ARG B 2 233 ? 140.259 168.691 167.350 1.00 51.64 233 ARG B C 1
ATOM 9184 O O . ARG B 2 233 ? 141.020 167.996 168.031 1.00 51.64 233 ARG B O 1
ATOM 9192 N N . GLN B 2 234 ? 138.946 168.764 167.587 1.00 45.61 234 GLN B N 1
ATOM 9193 C CA . GLN B 2 234 ? 138.265 167.937 168.576 1.00 45.61 234 GLN B CA 1
ATOM 9194 C C . GLN B 2 234 ? 137.437 166.836 167.921 1.00 45.61 234 GLN B C 1
ATOM 9195 O O . GLN B 2 234 ? 136.476 166.346 168.523 1.00 45.61 234 GLN B O 1
ATOM 9201 N N . LYS B 2 235 ? 137.785 166.440 166.696 1.00 50.38 235 LYS B N 1
ATOM 9202 C CA . LYS B 2 235 ? 136.976 165.491 165.943 1.00 50.38 235 LYS B CA 1
ATOM 9203 C C . LYS B 2 235 ? 137.138 164.052 166.417 1.00 50.38 235 LYS B C 1
ATOM 9204 O O . LYS B 2 235 ? 136.144 163.319 166.464 1.00 50.38 235 LYS B O 1
ATOM 9210 N N . HIS B 2 236 ? 138.352 163.634 166.795 1.00 43.09 236 HIS B N 1
ATOM 9211 C CA . HIS B 2 236 ? 138.596 162.254 167.185 1.00 43.09 236 HIS B CA 1
ATOM 9212 C C . HIS B 2 236 ? 138.636 162.194 168.699 1.00 43.09 236 HIS B C 1
ATOM 9213 O O . HIS B 2 236 ? 137.876 161.414 169.305 1.00 43.09 236 HIS B O 1
ATOM 9220 N N . PHE B 2 237 ? 139.481 162.974 169.368 1.00 40.33 237 PHE B N 1
ATOM 9221 C CA . PHE B 2 237 ? 139.571 162.921 170.817 1.00 40.33 237 PHE B CA 1
ATOM 9222 C C . PHE B 2 237 ? 139.116 164.244 171.431 1.00 40.33 237 PHE B C 1
ATOM 9223 O O . PHE B 2 237 ? 139.269 165.323 170.850 1.00 40.33 237 PHE B O 1
ATOM 9231 N N . ALA B 2 238 ? 138.548 164.148 172.630 1.00 40.24 238 ALA B N 1
ATOM 9232 C CA . ALA B 2 238 ? 138.119 165.330 173.358 1.00 40.24 238 ALA B CA 1
ATOM 9233 C C . ALA B 2 238 ? 139.298 165.949 174.104 1.00 40.24 238 ALA B C 1
ATOM 9234 O O . ALA B 2 238 ? 140.405 165.403 174.137 1.00 40.24 238 ALA B O 1
ATOM 9236 N N . TRP B 2 239 ? 139.045 167.100 174.721 1.00 45.56 239 TRP B N 1
ATOM 9237 C CA . TRP B 2 239 ? 140.086 167.891 175.361 1.00 45.56 239 TRP B CA 1
ATOM 9238 C C . TRP B 2 239 ? 139.784 168.108 176.835 1.00 45.56 239 TRP B C 1
ATOM 9239 O O . TRP B 2 239 ? 138.641 167.951 177.277 1.00 45.56 239 TRP B O 1
ATOM 9250 N N . LEU B 2 240 ? 140.825 168.457 177.585 1.00 39.23 240 LEU B N 1
ATOM 9251 C CA . LEU B 2 240 ? 140.673 168.964 178.936 1.00 39.23 240 LEU B CA 1
ATOM 9252 C C . LEU B 2 240 ? 140.174 170.411 178.882 1.00 39.23 240 LEU B C 1
ATOM 9253 O O . LEU B 2 240 ? 140.283 171.068 177.843 1.00 39.23 240 LEU B O 1
ATOM 9258 N N . PRO B 2 241 ? 139.597 170.931 179.977 1.00 33.41 241 PRO B N 1
ATOM 9259 C CA . PRO B 2 241 ? 139.311 172.378 179.999 1.00 33.41 241 PRO B CA 1
ATOM 9260 C C . PRO B 2 241 ? 140.569 173.229 180.035 1.00 33.41 241 PRO B C 1
ATOM 9261 O O . PRO B 2 241 ? 140.550 174.384 179.589 1.00 33.41 241 PRO B O 1
ATOM 9265 N N . THR B 2 242 ? 141.671 172.680 180.547 1.00 45.73 242 THR B N 1
ATOM 9266 C CA . THR B 2 242 ? 142.980 173.321 180.523 1.00 45.73 242 THR B CA 1
ATOM 9267 C C . THR B 2 242 ? 143.899 172.696 179.475 1.00 45.73 242 THR B C 1
ATOM 9268 O O . THR B 2 242 ? 145.083 172.469 179.749 1.00 45.73 242 THR B O 1
ATOM 9272 N N . HIS B 2 243 ? 143.358 172.392 178.287 1.00 52.74 243 HIS B N 1
ATOM 9273 C CA . HIS B 2 243 ? 144.070 171.589 177.293 1.00 52.74 243 HIS B CA 1
ATOM 9274 C C . HIS B 2 243 ? 145.273 172.323 176.711 1.00 52.74 243 HIS B C 1
ATOM 9275 O O . HIS B 2 243 ? 146.381 171.778 176.676 1.00 52.74 243 HIS B O 1
ATOM 9282 N N . ILE B 2 244 ? 145.069 173.552 176.230 1.00 61.63 244 ILE B N 1
ATOM 9283 C CA . ILE B 2 244 ? 146.167 174.330 175.658 1.00 61.63 244 ILE B CA 1
ATOM 9284 C C . ILE B 2 244 ? 147.109 174.796 176.762 1.00 61.63 244 ILE B C 1
ATOM 9285 O O . ILE B 2 244 ? 148.331 174.892 176.564 1.00 61.63 244 ILE B O 1
ATOM 9290 N N . TRP B 2 245 ? 146.558 175.021 177.962 1.00 51.49 245 TRP B N 1
ATOM 9291 C CA . TRP B 2 245 ? 147.375 175.367 179.123 1.00 51.49 245 TRP B CA 1
ATOM 9292 C C . TRP B 2 245 ? 148.351 174.247 179.461 1.00 51.49 245 TRP B C 1
ATOM 9293 O O . TRP B 2 245 ? 149.543 174.492 179.678 1.00 51.49 245 TRP B O 1
ATOM 9304 N N . ASN B 2 246 ? 147.853 173.010 179.509 1.00 53.23 246 ASN B N 1
ATOM 9305 C CA . ASN B 2 246 ? 148.715 171.860 179.756 1.00 53.23 246 ASN B CA 1
ATOM 9306 C C . ASN B 2 246 ? 149.619 171.576 178.562 1.00 53.23 246 ASN B C 1
ATOM 9307 O O . ASN B 2 246 ? 150.721 171.041 178.723 1.00 53.23 246 ASN B O 1
ATOM 9312 N N . ALA B 2 247 ? 149.171 171.936 177.358 1.00 59.57 247 ALA B N 1
ATOM 9313 C CA . ALA B 2 247 ? 149.955 171.678 176.154 1.00 59.57 247 ALA B CA 1
ATOM 9314 C C . ALA B 2 247 ? 151.162 172.605 176.068 1.00 59.57 247 ALA B C 1
ATOM 9315 O O . ALA B 2 247 ? 152.200 172.241 175.505 1.00 59.57 247 ALA B O 1
ATOM 9317 N N . LYS B 2 248 ? 151.040 173.814 176.619 1.00 51.01 248 LYS B N 1
ATOM 9318 C CA . LYS B 2 248 ? 152.158 174.752 176.578 1.00 51.01 248 LYS B CA 1
ATOM 9319 C C . LYS B 2 248 ? 153.176 174.463 177.676 1.00 51.01 248 LYS B C 1
ATOM 9320 O O . LYS B 2 248 ? 154.307 174.962 177.626 1.00 51.01 248 LYS B O 1
ATOM 9326 N N . ARG B 2 249 ? 152.801 173.665 178.677 1.00 44.60 249 ARG B N 1
ATOM 9327 C CA . ARG B 2 249 ? 153.633 173.470 179.858 1.00 44.60 249 ARG B CA 1
ATOM 9328 C C . ARG B 2 249 ? 153.916 172.007 180.184 1.00 44.60 249 ARG B C 1
ATOM 9329 O O . ARG B 2 249 ? 154.659 171.738 181.133 1.00 44.60 249 ARG B O 1
ATOM 9337 N N . SER B 2 250 ? 153.355 171.059 179.436 1.00 40.72 250 SER B N 1
ATOM 9338 C CA . SER B 2 250 ? 153.540 169.655 179.779 1.00 40.72 250 SER B CA 1
ATOM 9339 C C . SER B 2 250 ? 153.392 168.792 178.533 1.00 40.72 250 SER B C 1
ATOM 9340 O O . SER B 2 250 ? 152.724 169.163 177.565 1.00 40.72 250 SER B O 1
ATOM 9343 N N . HIS B 2 251 ? 154.030 167.625 178.581 1.00 38.48 251 HIS B N 1
ATOM 9344 C CA . HIS B 2 251 ? 153.862 166.559 177.606 1.00 38.48 251 HIS B CA 1
ATOM 9345 C C . HIS B 2 251 ? 152.615 165.776 177.985 1.00 38.48 251 HIS B C 1
ATOM 9346 O O . HIS B 2 251 ? 152.536 165.231 179.098 1.00 38.48 251 HIS B O 1
ATOM 9353 N N . MET B 2 252 ? 151.657 165.722 177.060 1.00 46.28 252 MET B N 1
ATOM 9354 C CA . MET B 2 252 ? 150.412 164.983 177.216 1.00 46.28 252 MET B CA 1
ATOM 9355 C C . MET B 2 252 ? 150.440 163.785 176.279 1.00 46.28 252 MET B C 1
ATOM 9356 O O . MET B 2 252 ? 151.256 163.740 175.353 1.00 46.28 252 MET B O 1
ATOM 9361 N N . MET B 2 253 ? 149.552 162.824 176.516 1.00 43.98 253 MET B N 1
ATOM 9362 C CA . MET B 2 253 ? 149.432 161.637 175.677 1.00 43.98 253 MET B CA 1
ATOM 9363 C C . MET B 2 253 ? 147.974 161.432 175.280 1.00 43.98 253 MET B C 1
ATOM 9364 O O . MET B 2 253 ? 147.064 161.756 176.051 1.00 43.98 253 MET B O 1
ATOM 9369 N N . LYS B 2 254 ? 147.758 160.930 174.065 1.00 45.70 254 LYS B N 1
ATOM 9370 C CA . LYS B 2 254 ? 146.421 160.559 173.610 1.00 45.70 254 LYS B CA 1
ATOM 9371 C C . LYS B 2 254 ? 146.242 159.053 173.754 1.00 45.70 254 LYS B C 1
ATOM 9372 O O . LYS B 2 254 ? 146.673 158.287 172.887 1.00 45.70 254 LYS B O 1
ATOM 9378 N N . ARG B 2 255 ? 145.601 158.620 174.839 1.00 43.83 255 ARG B N 1
ATOM 9379 C CA . ARG B 2 255 ? 145.383 157.195 175.051 1.00 43.83 255 ARG B CA 1
ATOM 9380 C C . ARG B 2 255 ? 143.903 156.845 174.974 1.00 43.83 255 ARG B C 1
ATOM 9381 O O . ARG B 2 255 ? 143.492 156.042 174.132 1.00 43.83 255 ARG B O 1
ATOM 9389 N N . TRP B 2 256 ? 143.101 157.442 175.846 1.00 44.18 256 TRP B N 1
ATOM 9390 C CA . TRP B 2 256 ? 141.655 157.269 175.804 1.00 44.18 256 TRP B CA 1
ATOM 9391 C C . TRP B 2 256 ? 141.041 158.440 175.035 1.00 44.18 256 TRP B C 1
ATOM 9392 O O . TRP B 2 256 ? 141.723 159.163 174.303 1.00 44.18 256 TRP B O 1
ATOM 9403 N N . GLY B 2 257 ? 139.727 158.617 175.171 1.00 40.77 257 GLY B N 1
ATOM 9404 C CA . GLY B 2 257 ? 139.001 159.670 174.478 1.00 40.77 257 GLY B CA 1
ATOM 9405 C C . GLY B 2 257 ? 139.364 161.100 174.838 1.00 40.77 257 GLY B C 1
ATOM 9406 O O . GLY B 2 257 ? 138.996 162.031 174.114 1.00 40.77 257 GLY B O 1
ATOM 9407 N N . TYR B 2 258 ? 140.077 161.298 175.946 1.00 36.37 258 TYR B N 1
ATOM 9408 C CA . TYR B 2 258 ? 140.604 162.607 176.305 1.00 36.37 258 TYR B CA 1
ATOM 9409 C C . TYR B 2 258 ? 142.070 162.664 175.904 1.00 36.37 258 TYR B C 1
ATOM 9410 O O . TYR B 2 258 ? 142.615 161.722 175.322 1.00 36.37 258 TYR B O 1
ATOM 9419 N N . GLN B 2 259 ? 142.714 163.785 176.214 1.00 39.64 259 GLN B N 1
ATOM 9420 C CA . GLN B 2 259 ? 144.165 163.884 176.157 1.00 39.64 259 GLN B CA 1
ATOM 9421 C C . GLN B 2 259 ? 144.665 164.403 177.495 1.00 39.64 259 GLN B C 1
ATOM 9422 O O . GLN B 2 259 ? 144.604 165.608 177.765 1.00 39.64 259 GLN B O 1
ATOM 9428 N N . MET B 2 260 ? 145.163 163.490 178.322 1.00 35.33 260 MET B N 1
ATOM 9429 C CA . MET B 2 260 ? 145.608 163.797 179.670 1.00 35.33 260 MET B CA 1
ATOM 9430 C C . MET B 2 260 ? 147.122 163.941 179.672 1.00 35.33 260 MET B C 1
ATOM 9431 O O . MET B 2 260 ? 147.812 163.473 178.763 1.00 35.33 260 MET B O 1
ATOM 9436 N N . VAL B 2 261 ? 147.629 164.607 180.711 1.00 35.57 261 VAL B N 1
ATOM 9437 C CA . VAL B 2 261 ? 149.047 164.934 180.777 1.00 35.57 261 VAL B CA 1
ATOM 9438 C C . VAL B 2 261 ? 149.861 163.681 181.064 1.00 35.57 261 VAL B C 1
ATOM 9439 O O . VAL B 2 261 ? 149.365 162.712 181.657 1.00 35.57 261 VAL B O 1
ATOM 9443 N N . TRP B 2 262 ? 151.112 163.676 180.602 1.00 35.58 262 TRP B N 1
ATOM 9444 C CA . TRP B 2 262 ? 152.016 162.596 180.977 1.00 35.58 262 TRP B CA 1
ATOM 9445 C C . TRP B 2 262 ? 153.076 163.076 181.958 1.00 35.58 262 TRP B C 1
ATOM 9446 O O . TRP B 2 262 ? 153.258 162.466 183.016 1.00 35.58 262 TRP B O 1
ATOM 9457 N N . ALA B 2 263 ? 153.769 164.167 181.636 1.00 31.43 263 ALA B N 1
ATOM 9458 C CA . ALA B 2 263 ? 154.853 164.652 182.484 1.00 31.43 263 ALA B CA 1
ATOM 9459 C C . ALA B 2 263 ? 155.110 166.115 182.156 1.00 31.43 263 ALA B C 1
ATOM 9460 O O . ALA B 2 263 ? 154.905 166.535 181.016 1.00 31.43 263 ALA B O 1
ATOM 9462 N N . PRO B 2 264 ? 155.573 166.910 183.122 1.00 30.54 264 PRO B N 1
ATOM 9463 C CA . PRO B 2 264 ? 155.989 168.282 182.805 1.00 30.54 264 PRO B CA 1
ATOM 9464 C C . PRO B 2 264 ? 157.225 168.312 181.916 1.00 30.54 264 PRO B C 1
ATOM 9465 O O . PRO B 2 264 ? 157.994 167.351 181.836 1.00 30.54 264 PRO B O 1
ATOM 9469 N N . THR B 2 265 ? 157.392 169.444 181.223 1.00 38.81 265 THR B N 1
ATOM 9470 C CA . THR B 2 265 ? 158.486 169.583 180.264 1.00 38.81 265 THR B CA 1
ATOM 9471 C C . THR B 2 265 ? 159.837 169.648 180.965 1.00 38.81 265 THR B C 1
ATOM 9472 O O . THR B 2 265 ? 160.793 168.982 180.549 1.00 38.81 265 THR B O 1
ATOM 9476 N N . GLN B 2 266 ? 159.937 170.445 182.023 1.00 39.66 266 GLN B N 1
ATOM 9477 C CA . GLN B 2 266 ? 161.129 170.469 182.858 1.00 39.66 266 GLN B CA 1
ATOM 9478 C C . GLN B 2 266 ? 161.177 169.195 183.692 1.00 39.66 266 GLN B C 1
ATOM 9479 O O . GLN B 2 266 ? 160.133 168.620 184.019 1.00 39.66 266 GLN B O 1
ATOM 9485 N N . LYS B 2 267 ? 162.390 168.740 184.005 1.00 44.44 267 LYS B N 1
ATOM 9486 C CA . LYS B 2 267 ? 162.565 167.500 184.749 1.00 44.44 267 LYS B CA 1
ATOM 9487 C C . LYS B 2 267 ? 162.133 167.677 186.198 1.00 44.44 267 LYS B C 1
ATOM 9488 O O . LYS B 2 267 ? 162.639 168.545 186.913 1.00 44.44 267 LYS B O 1
ATOM 9494 N N . CYS B 2 268 ? 161.184 166.845 186.622 1.00 39.98 268 CYS B N 1
ATOM 9495 C CA . CYS B 2 268 ? 160.613 166.966 187.954 1.00 39.98 268 CYS B CA 1
ATOM 9496 C C . CYS B 2 268 ? 160.501 165.645 188.699 1.00 39.98 268 CYS B C 1
ATOM 9497 O O . CYS B 2 268 ? 159.548 165.483 189.464 1.00 39.98 268 CYS B O 1
ATOM 9500 N N . PHE B 2 269 ? 161.412 164.692 188.481 1.00 35.61 269 PHE B N 1
ATOM 9501 C CA . PHE B 2 269 ? 161.382 163.433 189.224 1.00 35.61 269 PHE B CA 1
ATOM 9502 C C . PHE B 2 269 ? 161.637 163.667 190.710 1.00 35.61 269 PHE B C 1
ATOM 9503 O O . PHE B 2 269 ? 160.748 163.467 191.551 1.00 35.61 269 PHE B O 1
ATOM 9511 N N . LYS B 2 270 ? 162.842 164.138 191.042 1.00 37.52 270 LYS B N 1
ATOM 9512 C CA . LYS B 2 270 ? 163.201 164.382 192.434 1.00 37.52 270 LYS B CA 1
ATOM 9513 C C . LYS B 2 270 ? 162.456 165.590 192.989 1.00 37.52 270 LYS B C 1
ATOM 9514 O O . LYS B 2 270 ? 162.201 165.670 194.195 1.00 37.52 270 LYS B O 1
ATOM 9520 N N . LEU B 2 271 ? 162.065 166.520 192.111 1.00 38.64 271 LEU B N 1
ATOM 9521 C CA . LEU B 2 271 ? 161.340 167.713 192.541 1.00 38.64 271 LEU B CA 1
ATOM 9522 C C . LEU B 2 271 ? 159.947 167.369 193.058 1.00 38.64 271 LEU B C 1
ATOM 9523 O O . LEU B 2 271 ? 159.558 167.800 194.152 1.00 38.64 271 LEU B O 1
ATOM 9528 N N . THR B 2 272 ? 159.183 166.591 192.286 1.00 40.44 272 THR B N 1
ATOM 9529 C CA . THR B 2 272 ? 157.870 166.150 192.748 1.00 40.44 272 THR B CA 1
ATOM 9530 C C . THR B 2 272 ? 158.016 165.137 193.880 1.00 40.44 272 THR B C 1
ATOM 9531 O O . THR B 2 272 ? 157.172 165.073 194.782 1.00 40.44 272 THR B O 1
ATOM 9535 N N . HIS B 2 273 ? 159.118 164.373 193.872 1.00 40.82 273 HIS B N 1
ATOM 9536 C CA . HIS B 2 273 ? 159.396 163.436 194.960 1.00 40.82 273 HIS B CA 1
ATOM 9537 C C . HIS B 2 273 ? 159.604 164.157 196.291 1.00 40.82 273 HIS B C 1
ATOM 9538 O O . HIS B 2 273 ? 159.230 163.643 197.351 1.00 40.82 273 HIS B O 1
ATOM 9545 N N . ARG B 2 274 ? 160.207 165.348 196.258 1.00 39.88 274 ARG B N 1
ATOM 9546 C CA . ARG B 2 274 ? 160.483 166.040 197.513 1.00 39.88 274 ARG B CA 1
ATOM 9547 C C . ARG B 2 274 ? 159.350 166.988 197.900 1.00 39.88 274 ARG B C 1
ATOM 9548 O O . ARG B 2 274 ? 159.103 167.203 199.091 1.00 39.88 274 ARG B O 1
ATOM 9556 N N . LEU B 2 275 ? 158.629 167.548 196.921 1.00 39.58 275 LEU B N 1
ATOM 9557 C CA . LEU B 2 275 ? 157.628 168.556 197.268 1.00 39.58 275 LEU B CA 1
ATOM 9558 C C . LEU B 2 275 ? 156.232 167.955 197.396 1.00 39.58 275 LEU B C 1
ATOM 9559 O O . LEU B 2 275 ? 155.437 168.401 198.231 1.00 39.58 275 LEU B O 1
ATOM 9564 N N . GLY B 2 276 ? 155.906 166.959 196.577 1.00 33.96 276 GLY B N 1
ATOM 9565 C CA . GLY B 2 276 ? 154.610 166.318 196.662 1.00 33.96 276 GLY B CA 1
ATOM 9566 C C . GLY B 2 276 ? 154.676 164.987 197.380 1.00 33.96 276 GLY B C 1
ATOM 9567 O O . GLY B 2 276 ? 153.648 164.368 197.662 1.00 33.96 276 GLY B O 1
ATOM 9568 N N . GLY B 2 277 ? 155.890 164.535 197.676 1.00 34.77 277 GLY B N 1
ATOM 9569 C CA . GLY B 2 277 ? 156.094 163.225 198.261 1.00 34.77 277 GLY B CA 1
ATOM 9570 C C . GLY B 2 277 ? 155.678 163.060 199.708 1.00 34.77 277 GLY B C 1
ATOM 9571 O O . GLY B 2 277 ? 155.005 163.920 200.284 1.00 34.77 277 GLY B O 1
ATOM 9572 N N . ASP B 2 278 ? 156.085 161.940 200.307 1.00 41.02 278 ASP B N 1
ATOM 9573 C CA . ASP B 2 278 ? 155.735 161.632 201.687 1.00 41.02 278 ASP B CA 1
ATOM 9574 C C . ASP B 2 278 ? 156.770 162.239 202.629 1.00 41.02 278 ASP B C 1
ATOM 9575 O O . ASP B 2 278 ? 156.635 162.148 203.853 1.00 41.02 278 ASP B O 1
ATOM 9580 N N . THR B 2 279 ? 157.801 162.867 202.066 1.00 45.97 279 THR B N 1
ATOM 9581 C CA . THR B 2 279 ? 158.840 163.500 202.867 1.00 45.97 279 THR B CA 1
ATOM 9582 C C . THR B 2 279 ? 158.296 164.725 203.595 1.00 45.97 279 THR B C 1
ATOM 9583 O O . THR B 2 279 ? 157.378 165.401 203.123 1.00 45.97 279 THR B O 1
ATOM 9587 N N . CYS B 2 280 ? 158.873 165.001 204.765 1.00 47.43 280 CYS B N 1
ATOM 9588 C CA . CYS B 2 280 ? 158.438 166.121 205.590 1.00 47.43 280 CYS B CA 1
ATOM 9589 C C . CYS B 2 280 ? 158.849 167.450 204.971 1.00 47.43 280 CYS B C 1
ATOM 9590 O O . CYS B 2 280 ? 158.088 168.423 205.019 1.00 47.43 280 CYS B O 1
ATOM 9593 N N . SER B 2 281 ? 160.046 167.506 204.387 1.00 39.81 281 SER B N 1
ATOM 9594 C CA . SER B 2 281 ? 160.487 168.710 203.695 1.00 39.81 281 SER B CA 1
ATOM 9595 C C . SER B 2 281 ? 159.771 168.830 202.358 1.00 39.81 281 SER B C 1
ATOM 9596 O O . SER B 2 281 ? 160.349 168.543 201.306 1.00 39.81 281 SER B O 1
ATOM 9599 N N . SER B 2 282 ? 158.519 169.281 202.396 1.00 41.92 282 SER B N 1
ATOM 9600 C CA . SER B 2 282 ? 157.653 169.318 201.228 1.00 41.92 282 SER B CA 1
ATOM 9601 C C . SER B 2 282 ? 157.071 170.714 201.072 1.00 41.92 282 SER B C 1
ATOM 9602 O O . SER B 2 282 ? 155.857 170.879 200.916 1.00 41.92 282 SER B O 1
ATOM 9605 N N . ASP B 2 283 ? 157.939 171.724 201.125 1.00 48.32 283 ASP B N 1
ATOM 9606 C CA . ASP B 2 283 ? 157.523 173.121 201.113 1.00 48.32 283 ASP B CA 1
ATOM 9607 C C . ASP B 2 283 ? 157.034 173.535 199.731 1.00 48.32 283 ASP B C 1
ATOM 9608 O O . ASP B 2 283 ? 157.744 174.217 198.985 1.00 48.32 283 ASP B O 1
ATOM 9613 N N . GLY B 2 284 ? 155.829 173.104 199.374 1.00 40.32 284 GLY B N 1
ATOM 9614 C CA . GLY B 2 284 ? 155.235 173.475 198.109 1.00 40.32 284 GLY B CA 1
ATOM 9615 C C . GLY B 2 284 ? 153.834 172.928 197.952 1.00 40.32 284 GLY B C 1
ATOM 9616 O O . GLY B 2 284 ? 153.169 172.600 198.939 1.00 40.32 284 GLY B O 1
ATOM 9617 N N . ALA B 2 285 ? 153.384 172.813 196.706 1.00 40.97 285 ALA B N 1
ATOM 9618 C CA . ALA B 2 285 ? 152.061 172.286 196.406 1.00 40.97 285 ALA B CA 1
ATOM 9619 C C . ALA B 2 285 ? 152.091 171.746 194.987 1.00 40.97 285 ALA B C 1
ATOM 9620 O O . ALA B 2 285 ? 152.778 172.306 194.130 1.00 40.97 285 ALA B O 1
ATOM 9622 N N . LEU B 2 286 ? 151.385 170.647 194.749 1.00 35.07 286 LEU B N 1
ATOM 9623 C CA . LEU B 2 286 ? 151.374 169.988 193.452 1.00 35.07 286 LEU B CA 1
ATOM 9624 C C . LEU B 2 286 ? 149.934 169.730 193.030 1.00 35.07 286 LEU B C 1
ATOM 9625 O O . LEU B 2 286 ? 149.147 169.178 193.806 1.00 35.07 286 LEU B O 1
ATOM 9630 N N . CYS B 2 287 ? 149.592 170.130 191.808 1.00 33.32 287 CYS B N 1
ATOM 9631 C CA . CYS B 2 287 ? 148.225 170.057 191.307 1.00 33.32 287 CYS B CA 1
ATOM 9632 C C . CYS B 2 287 ? 148.145 169.166 190.072 1.00 33.32 287 CYS B C 1
ATOM 9633 O O . CYS B 2 287 ? 148.894 169.353 189.111 1.00 33.32 287 CYS B O 1
ATOM 9636 N N . MET B 2 288 ? 147.243 168.191 190.119 1.00 36.10 288 MET B N 1
ATOM 9637 C CA . MET B 2 288 ? 147.005 167.235 189.047 1.00 36.10 288 MET B CA 1
ATOM 9638 C C . MET B 2 288 ? 145.646 167.513 188.429 1.00 36.10 288 MET B C 1
ATOM 9639 O O . MET B 2 288 ? 144.649 167.638 189.149 1.00 36.10 288 MET B O 1
ATOM 9644 N N . ASP B 2 289 ? 145.610 167.608 187.105 1.00 37.79 289 ASP B N 1
ATOM 9645 C CA . ASP B 2 289 ? 144.366 167.753 186.364 1.00 37.79 289 ASP B CA 1
ATOM 9646 C C . ASP B 2 289 ? 143.755 166.365 186.212 1.00 37.79 289 ASP B C 1
ATOM 9647 O O . ASP B 2 289 ? 144.202 165.573 185.375 1.00 37.79 289 ASP B O 1
ATOM 9652 N N . SER B 2 290 ? 142.738 166.074 187.023 1.00 33.35 290 SER B N 1
ATOM 9653 C CA . SER B 2 290 ? 142.128 164.747 187.082 1.00 33.35 290 SER B CA 1
ATOM 9654 C C . SER B 2 290 ? 140.700 164.824 186.542 1.00 33.35 290 SER B C 1
ATOM 9655 O O . SER B 2 290 ? 139.757 164.264 187.099 1.00 33.35 290 SER B O 1
ATOM 9658 N N . SER B 2 291 ? 140.550 165.543 185.427 1.00 29.62 291 SER B N 1
ATOM 9659 C CA . SER B 2 291 ? 139.250 165.649 184.775 1.00 29.62 291 SER B CA 1
ATOM 9660 C C . SER B 2 291 ? 138.890 164.375 184.021 1.00 29.62 291 SER B C 1
ATOM 9661 O O . SER B 2 291 ? 137.730 164.195 183.632 1.00 29.62 291 SER B O 1
ATOM 9664 N N . TYR B 2 292 ? 139.864 163.489 183.799 1.00 30.53 292 TYR B N 1
ATOM 9665 C CA . TYR B 2 292 ? 139.591 162.244 183.090 1.00 30.53 292 TYR B CA 1
ATOM 9666 C C . TYR B 2 292 ? 138.799 161.266 183.948 1.00 30.53 292 TYR B C 1
ATOM 9667 O O . TYR B 2 292 ? 138.094 160.406 183.408 1.00 30.53 292 TYR B O 1
ATOM 9676 N N . ILE B 2 293 ? 138.902 161.378 185.274 1.00 32.98 293 ILE B N 1
ATOM 9677 C CA . ILE B 2 293 ? 138.187 160.478 186.174 1.00 32.98 293 ILE B CA 1
ATOM 9678 C C . ILE B 2 293 ? 136.691 160.749 186.085 1.00 32.98 293 ILE B C 1
ATOM 9679 O O . ILE B 2 293 ? 136.217 161.840 186.429 1.00 32.98 293 ILE B O 1
ATOM 9684 N N . GLY B 2 294 ? 135.944 159.755 185.613 1.00 40.45 294 GLY B N 1
ATOM 9685 C CA . GLY B 2 294 ? 134.528 159.901 185.328 1.00 40.45 294 GLY B CA 1
ATOM 9686 C C . GLY B 2 294 ? 133.680 159.468 186.513 1.00 40.45 294 GLY B C 1
ATOM 9687 O O . GLY B 2 294 ? 134.004 158.494 187.201 1.00 40.45 294 GLY B O 1
ATOM 9688 N N . THR B 2 295 ? 132.586 160.203 186.725 1.00 41.58 295 THR B N 1
ATOM 9689 C CA . THR B 2 295 ? 131.660 159.971 187.827 1.00 41.58 295 THR B CA 1
ATOM 9690 C C . THR B 2 295 ? 130.242 159.780 187.296 1.00 41.58 295 THR B C 1
ATOM 9691 O O . THR B 2 295 ? 129.884 160.324 186.244 1.00 41.58 295 THR B O 1
ATOM 9695 N N . ILE B 2 296 ? 129.457 158.972 188.003 1.00 45.08 296 ILE B N 1
ATOM 9696 C CA . ILE B 2 296 ? 128.023 158.835 187.771 1.00 45.08 296 ILE B CA 1
ATOM 9697 C C . ILE B 2 296 ? 127.291 159.133 189.070 1.00 45.08 296 ILE B C 1
ATOM 9698 O O . ILE B 2 296 ? 127.785 158.810 190.160 1.00 45.08 296 ILE B O 1
ATOM 9703 N N . ILE B 2 297 ? 126.115 159.745 188.946 1.00 51.98 297 ILE B N 1
ATOM 9704 C CA . ILE B 2 297 ? 125.269 160.114 190.072 1.00 51.98 297 ILE B CA 1
ATOM 9705 C C . ILE B 2 297 ? 123.999 159.280 189.984 1.00 51.98 297 ILE B C 1
ATOM 9706 O O . ILE B 2 297 ? 123.288 159.335 188.975 1.00 51.98 297 ILE B O 1
ATOM 9711 N N . VAL B 2 298 ? 123.714 158.512 191.031 1.00 52.79 298 VAL B N 1
ATOM 9712 C CA . VAL B 2 298 ? 122.529 157.660 191.065 1.00 52.79 298 VAL B CA 1
ATOM 9713 C C . VAL B 2 298 ? 121.628 158.114 192.209 1.00 52.79 298 VAL B C 1
ATOM 9714 O O . VAL B 2 298 ? 122.111 158.470 193.292 1.00 52.79 298 VAL B O 1
ATOM 9718 N N . LYS B 2 299 ? 120.323 158.148 191.946 1.00 66.80 299 LYS B N 1
ATOM 9719 C CA . LYS B 2 299 ? 119.317 158.571 192.914 1.00 66.80 299 LYS B CA 1
ATOM 9720 C C . LYS B 2 299 ? 118.112 157.644 192.785 1.00 66.80 299 LYS B C 1
ATOM 9721 O O . LYS B 2 299 ? 117.802 157.166 191.688 1.00 66.80 299 LYS B O 1
ATOM 9727 N N . ASP B 2 300 ? 117.458 157.361 193.909 1.00 83.57 300 ASP B N 1
ATOM 9728 C CA . ASP B 2 300 ? 116.332 156.438 193.899 1.00 83.57 300 ASP B CA 1
ATOM 9729 C C . ASP B 2 300 ? 115.044 157.182 193.559 1.00 83.57 300 ASP B C 1
ATOM 9730 O O . ASP B 2 300 ? 114.565 158.012 194.337 1.00 83.57 300 ASP B O 1
ATOM 9735 N N . LYS B 2 301 ? 114.485 156.877 192.388 1.00 86.65 301 LYS B N 1
ATOM 9736 C CA . LYS B 2 301 ? 113.248 157.490 191.923 1.00 86.65 301 LYS B CA 1
ATOM 9737 C C . LYS B 2 301 ? 112.007 156.772 192.447 1.00 86.65 301 LYS B C 1
ATOM 9738 O O . LYS B 2 301 ? 110.935 157.385 192.518 1.00 86.65 301 LYS B O 1
ATOM 9744 N N . SER B 2 302 ? 112.141 155.505 192.846 1.00 90.74 302 SER B N 1
ATOM 9745 C CA . SER B 2 302 ? 111.023 154.671 193.276 1.00 90.74 302 SER B CA 1
ATOM 9746 C C . SER B 2 302 ? 110.368 155.175 194.557 1.00 90.74 302 SER B C 1
ATOM 9747 O O . SER B 2 302 ? 109.138 155.262 194.637 1.00 90.74 302 SER B O 1
ATOM 9750 N N . ASN B 2 303 ? 111.170 155.503 195.564 1.00 97.55 303 ASN B N 1
ATOM 9751 C CA . ASN B 2 303 ? 110.622 155.930 196.839 1.00 97.55 303 ASN B CA 1
ATOM 9752 C C . ASN B 2 303 ? 111.275 157.234 197.297 1.00 97.55 303 ASN B C 1
ATOM 9753 O O . ASN B 2 303 ? 112.482 157.443 197.160 1.00 97.55 303 ASN B O 1
ATOM 9758 N N . ASP B 2 304 ? 110.448 158.122 197.853 1.00 99.80 304 ASP B N 1
ATOM 9759 C CA . ASP B 2 304 ? 110.933 159.353 198.466 1.00 99.80 304 ASP B CA 1
ATOM 9760 C C . ASP B 2 304 ? 111.452 159.113 199.878 1.00 99.80 304 ASP B C 1
ATOM 9761 O O . ASP B 2 304 ? 112.135 159.972 200.446 1.00 99.80 304 ASP B O 1
ATOM 9766 N N . SER B 2 305 ? 111.135 157.950 200.448 1.00 97.06 305 SER B N 1
ATOM 9767 C CA . SER B 2 305 ? 111.616 157.531 201.759 1.00 97.06 305 SER B CA 1
ATOM 9768 C C . SER B 2 305 ? 113.024 156.952 201.669 1.00 97.06 305 SER B C 1
ATOM 9769 O O . SER B 2 305 ? 113.749 157.217 200.703 1.00 97.06 305 SER B O 1
ATOM 9772 N N . GLU B 2 306 ? 113.424 156.213 202.710 1.00 87.12 306 GLU B N 1
ATOM 9773 C CA . GLU B 2 306 ? 114.732 155.573 202.847 1.00 87.12 306 GLU B CA 1
ATOM 9774 C C . GLU B 2 306 ? 115.112 154.717 201.641 1.00 87.12 306 GLU B C 1
ATOM 9775 O O . GLU B 2 306 ? 114.250 154.082 201.026 1.00 87.12 306 GLU B O 1
ATOM 9781 N N . GLY B 2 307 ? 116.400 154.689 201.302 1.00 83.44 307 GLY B N 1
ATOM 9782 C CA . GLY B 2 307 ? 116.853 153.996 200.111 1.00 83.44 307 GLY B CA 1
ATOM 9783 C C . GLY B 2 307 ? 117.019 152.502 200.299 1.00 83.44 307 GLY B C 1
ATOM 9784 O O . GLY B 2 307 ? 117.973 152.050 200.940 1.00 83.44 307 GLY B O 1
ATOM 9785 N N . ASP B 2 308 ? 116.090 151.724 199.742 1.00 83.48 308 ASP B N 1
ATOM 9786 C CA . ASP B 2 308 ? 116.136 150.275 199.895 1.00 83.48 308 ASP B CA 1
ATOM 9787 C C . ASP B 2 308 ? 117.015 149.632 198.826 1.00 83.48 308 ASP B C 1
ATOM 9788 O O . ASP B 2 308 ? 117.739 148.666 199.094 1.00 83.48 308 ASP B O 1
ATOM 9793 N N . PHE B 2 309 ? 116.962 150.159 197.600 1.00 76.14 309 PHE B N 1
ATOM 9794 C CA . PHE B 2 309 ? 117.652 149.507 196.491 1.00 76.14 309 PHE B CA 1
ATOM 9795 C C . PHE B 2 309 ? 119.093 149.997 196.369 1.00 76.14 309 PHE B C 1
ATOM 9796 O O . PHE B 2 309 ? 119.908 149.373 195.677 1.00 76.14 309 PHE B O 1
ATOM 9804 N N . LEU B 2 310 ? 119.432 151.097 197.051 1.00 79.15 310 LEU B N 1
ATOM 9805 C CA . LEU B 2 310 ? 120.786 151.643 196.981 1.00 79.15 310 LEU B CA 1
ATOM 9806 C C . LEU B 2 310 ? 121.805 150.722 197.642 1.00 79.15 310 LEU B C 1
ATOM 9807 O O . LEU B 2 310 ? 122.874 150.457 197.081 1.00 79.15 310 LEU B O 1
ATOM 9812 N N . LYS B 2 311 ? 121.481 150.232 198.843 1.00 76.23 311 LYS B N 1
ATOM 9813 C CA . LYS B 2 311 ? 122.358 149.294 199.541 1.00 76.23 311 LYS B CA 1
ATOM 9814 C C . LYS B 2 311 ? 122.502 147.992 198.761 1.00 76.23 311 LYS B C 1
ATOM 9815 O O . LYS B 2 311 ? 123.593 147.411 198.702 1.00 76.23 311 LYS B O 1
ATOM 9821 N N . SER B 2 312 ? 121.427 147.563 198.094 1.00 79.02 312 SER B N 1
ATOM 9822 C CA . SER B 2 312 ? 121.478 146.355 197.277 1.00 79.02 312 SER B CA 1
ATOM 9823 C C . SER B 2 312 ? 122.354 146.545 196.042 1.00 79.02 312 SER B C 1
ATOM 9824 O O . SER B 2 312 ? 123.141 145.658 195.696 1.00 79.02 312 SER B O 1
ATOM 9827 N N . ILE B 2 313 ? 122.260 147.700 195.378 1.00 78.69 313 ILE B N 1
ATOM 9828 C CA . ILE B 2 313 ? 123.027 147.887 194.148 1.00 78.69 313 ILE B CA 1
ATOM 9829 C C . ILE B 2 313 ? 124.491 148.192 194.472 1.00 78.69 313 ILE B C 1
ATOM 9830 O O . ILE B 2 313 ? 125.392 147.897 193.679 1.00 78.69 313 ILE B O 1
ATOM 9835 N N . ILE B 2 314 ? 124.760 148.728 195.669 1.00 72.68 314 ILE B N 1
ATOM 9836 C CA . ILE B 2 314 ? 126.148 148.859 196.115 1.00 72.68 314 ILE B CA 1
ATOM 9837 C C . ILE B 2 314 ? 126.722 147.492 196.477 1.00 72.68 314 ILE B C 1
ATOM 9838 O O . ILE B 2 314 ? 127.872 147.176 196.141 1.00 72.68 314 ILE B O 1
ATOM 9843 N N . GLY B 2 315 ? 125.916 146.634 197.111 1.00 78.51 315 GLY B N 1
ATOM 9844 C CA . GLY B 2 315 ? 126.356 145.275 197.384 1.00 78.51 315 GLY B CA 1
ATOM 9845 C C . GLY B 2 315 ? 126.447 144.388 196.156 1.00 78.51 315 GLY B C 1
ATOM 9846 O O . GLY B 2 315 ? 127.053 143.315 196.225 1.00 78.51 315 GLY B O 1
ATOM 9847 N N . LYS B 2 316 ? 125.832 144.797 195.045 1.00 81.30 316 LYS B N 1
ATOM 9848 C CA . LYS B 2 316 ? 125.992 144.070 193.787 1.00 81.30 316 LYS B CA 1
ATOM 9849 C C . LYS B 2 316 ? 127.186 144.585 192.983 1.00 81.30 316 LYS B C 1
ATOM 9850 O O . LYS B 2 316 ? 127.929 143.795 192.391 1.00 81.30 316 LYS B O 1
ATOM 9856 N N . LEU B 2 317 ? 127.374 145.910 192.936 1.00 75.74 317 LEU B N 1
ATOM 9857 C CA . LEU B 2 317 ? 128.512 146.477 192.211 1.00 75.74 317 LEU B CA 1
ATOM 9858 C C . LEU B 2 317 ? 129.834 146.164 192.902 1.00 75.74 317 LEU B C 1
ATOM 9859 O O . LEU B 2 317 ? 130.801 145.752 192.251 1.00 75.74 317 LEU B O 1
ATOM 9864 N N . THR B 2 318 ? 129.895 146.353 194.215 1.00 77.28 318 THR B N 1
ATOM 9865 C CA . THR B 2 318 ? 131.084 146.053 194.996 1.00 77.28 318 THR B CA 1
ATOM 9866 C C . THR B 2 318 ? 130.819 144.845 195.881 1.00 77.28 318 THR B C 1
ATOM 9867 O O . THR B 2 318 ? 129.765 144.209 195.793 1.00 77.28 318 THR B O 1
ATOM 9871 N N . ALA B 2 319 ? 131.793 144.529 196.731 1.00 79.94 319 ALA B N 1
ATOM 9872 C CA . ALA B 2 319 ? 131.646 143.462 197.714 1.00 79.94 319 ALA B CA 1
ATOM 9873 C C . ALA B 2 319 ? 130.924 143.973 198.954 1.00 79.94 319 ALA B C 1
ATOM 9874 O O . ALA B 2 319 ? 130.349 145.066 198.944 1.00 79.94 319 ALA B O 1
ATOM 9876 N N . GLU B 2 320 ? 130.957 143.191 200.036 1.00 87.03 320 GLU B N 1
ATOM 9877 C CA . GLU B 2 320 ? 130.391 143.614 201.313 1.00 87.03 320 GLU B CA 1
ATOM 9878 C C . GLU B 2 320 ? 131.410 144.398 202.136 1.00 87.03 320 GLU B C 1
ATOM 9879 O O . GLU B 2 320 ? 131.254 144.554 203.351 1.00 87.03 320 GLU B O 1
ATOM 9885 N N . ARG B 2 321 ? 132.453 144.891 201.476 1.00 79.52 321 ARG B N 1
ATOM 9886 C CA . ARG B 2 321 ? 133.528 145.685 202.052 1.00 79.52 321 ARG B CA 1
ATOM 9887 C C . ARG B 2 321 ? 133.274 147.181 201.946 1.00 79.52 321 ARG B C 1
ATOM 9888 O O . ARG B 2 321 ? 133.731 147.944 202.802 1.00 79.52 321 ARG B O 1
ATOM 9896 N N . ALA B 2 322 ? 132.525 147.619 200.930 1.00 74.49 322 ALA B N 1
ATOM 9897 C CA . ALA B 2 322 ? 132.257 149.042 200.752 1.00 74.49 322 ALA B CA 1
ATOM 9898 C C . ALA B 2 322 ? 130.786 149.393 200.948 1.00 74.49 322 ALA B C 1
ATOM 9899 O O . ALA B 2 322 ? 130.360 150.472 200.520 1.00 74.49 322 ALA B O 1
ATOM 9901 N N . ASN B 2 323 ? 130.003 148.516 201.575 1.00 79.05 323 ASN B N 1
ATOM 9902 C CA . ASN B 2 323 ? 128.583 148.751 201.804 1.00 79.05 323 ASN B CA 1
ATOM 9903 C C . ASN B 2 323 ? 128.239 148.728 203.292 1.00 79.05 323 ASN B C 1
ATOM 9904 O O . ASN B 2 323 ? 127.260 148.087 203.691 1.00 79.05 323 ASN B O 1
ATOM 9909 N N . LEU B 2 324 ? 129.033 149.398 204.127 1.00 74.64 324 LEU B N 1
ATOM 9910 C CA . LEU B 2 324 ? 128.902 149.245 205.570 1.00 74.64 324 LEU B CA 1
ATOM 9911 C C . LEU B 2 324 ? 128.049 150.354 206.173 1.00 74.64 324 LEU B C 1
ATOM 9912 O O . LEU B 2 324 ? 127.742 151.354 205.519 1.00 74.64 324 LEU B O 1
ATOM 9917 N N . ARG B 2 325 ? 127.667 150.158 207.438 1.00 74.13 325 ARG B N 1
ATOM 9918 C CA . ARG B 2 325 ? 126.847 151.139 208.144 1.00 74.13 325 ARG B CA 1
ATOM 9919 C C . ARG B 2 325 ? 127.666 152.366 208.536 1.00 74.13 325 ARG B C 1
ATOM 9920 O O . ARG B 2 325 ? 127.130 153.480 208.620 1.00 74.13 325 ARG B O 1
ATOM 9928 N N . LYS B 2 326 ? 128.969 152.176 208.777 1.00 72.57 326 LYS B N 1
ATOM 9929 C CA . LYS B 2 326 ? 129.851 153.289 209.126 1.00 72.57 326 LYS B CA 1
ATOM 9930 C C . LYS B 2 326 ? 129.978 154.274 207.969 1.00 72.57 326 LYS B C 1
ATOM 9931 O O . LYS B 2 326 ? 130.034 155.491 208.175 1.00 72.57 326 LYS B O 1
ATOM 9937 N N . TYR B 2 327 ? 130.007 153.761 206.740 1.00 70.65 327 TYR B N 1
ATOM 9938 C CA . TYR B 2 327 ? 130.116 154.634 205.576 1.00 70.65 327 TYR B CA 1
ATOM 9939 C C . TYR B 2 327 ? 128.788 155.325 205.286 1.00 70.65 327 TYR B C 1
ATOM 9940 O O . TYR B 2 327 ? 128.749 156.369 204.626 1.00 70.65 327 TYR B O 1
ATOM 9949 N N . ARG B 2 328 ? 127.687 154.758 205.787 1.00 67.79 328 ARG B N 1
ATOM 9950 C CA . ARG B 2 328 ? 126.397 155.434 205.701 1.00 67.79 328 ARG B CA 1
ATOM 9951 C C . ARG B 2 328 ? 126.293 156.545 206.737 1.00 67.79 328 ARG B C 1
ATOM 9952 O O . ARG B 2 328 ? 125.732 157.612 206.461 1.00 67.79 328 ARG B O 1
ATOM 9960 N N . GLU B 2 329 ? 126.822 156.307 207.941 1.00 70.86 329 GLU B N 1
ATOM 9961 C CA . GLU B 2 329 ? 126.680 157.280 209.021 1.00 70.86 329 GLU B CA 1
ATOM 9962 C C . GLU B 2 329 ? 127.677 158.426 208.879 1.00 70.86 329 GLU B C 1
ATOM 9963 O O . GLU B 2 329 ? 127.291 159.599 208.928 1.00 70.86 329 GLU B O 1
ATOM 9969 N N . GLY B 2 330 ? 128.962 158.110 208.711 1.00 64.13 330 GLY B N 1
ATOM 9970 C CA . GLY B 2 330 ? 129.973 159.155 208.687 1.00 64.13 330 GLY B CA 1
ATOM 9971 C C . GLY B 2 330 ? 130.173 159.765 207.312 1.00 64.13 330 GLY B C 1
ATOM 9972 O O . GLY B 2 330 ? 130.952 160.707 207.154 1.00 64.13 330 GLY B O 1
ATOM 9973 N N . GLN B 2 331 ? 129.476 159.228 206.302 1.00 60.90 331 GLN B N 1
ATOM 9974 C CA . GLN B 2 331 ? 129.422 159.622 204.872 1.00 60.90 331 GLN B CA 1
ATOM 9975 C C . GLN B 2 331 ? 130.764 159.956 204.221 1.00 60.90 331 GLN B C 1
ATOM 9976 O O . GLN B 2 331 ? 130.798 160.757 203.281 1.00 60.90 331 GLN B O 1
ATOM 9982 N N . VAL B 2 332 ? 131.864 159.332 204.641 1.00 58.14 332 VAL B N 1
ATOM 9983 C CA . VAL B 2 332 ? 133.174 159.601 204.054 1.00 58.14 332 VAL B CA 1
ATOM 9984 C C . VAL B 2 332 ? 133.280 158.860 202.721 1.00 58.14 332 VAL B C 1
ATOM 9985 O O . VAL B 2 332 ? 132.683 157.790 202.544 1.00 58.14 332 VAL B O 1
ATOM 9989 N N . LEU B 2 333 ? 133.980 159.451 201.751 1.00 56.53 333 LEU B N 1
ATOM 9990 C CA . LEU B 2 333 ? 134.299 158.783 200.496 1.00 56.53 333 LEU B CA 1
ATOM 9991 C C . LEU B 2 333 ? 135.255 157.635 200.769 1.00 56.53 333 LEU B C 1
ATOM 9992 O O . LEU B 2 333 ? 136.210 157.778 201.539 1.00 56.53 333 LEU B O 1
ATOM 9997 N N . PHE B 2 334 ? 135.001 156.500 200.129 1.00 62.24 334 PHE B N 1
ATOM 9998 C CA . PHE B 2 334 ? 135.897 155.359 200.233 1.00 62.24 334 PHE B CA 1
ATOM 9999 C C . PHE B 2 334 ? 136.337 154.927 198.844 1.00 62.24 334 PHE B C 1
ATOM 10000 O O . PHE B 2 334 ? 135.512 154.809 197.930 1.00 62.24 334 PHE B O 1
ATOM 10008 N N . GLN B 2 335 ? 137.639 154.704 198.693 1.00 46.87 335 GLN B N 1
ATOM 10009 C CA . GLN B 2 335 ? 138.214 154.166 197.470 1.00 46.87 335 GLN B CA 1
ATOM 10010 C C . GLN B 2 335 ? 138.595 152.712 197.709 1.00 46.87 335 GLN B C 1
ATOM 10011 O O . GLN B 2 335 ? 139.234 152.381 198.716 1.00 46.87 335 GLN B O 1
ATOM 10017 N N . GLY B 2 336 ? 138.159 151.842 196.806 1.00 55.68 336 GLY B N 1
ATOM 10018 C CA . GLY B 2 336 ? 138.388 150.420 196.967 1.00 55.68 336 GLY B CA 1
ATOM 10019 C C . GLY B 2 336 ? 138.373 149.693 195.642 1.00 55.68 336 GLY B C 1
ATOM 10020 O O . GLY B 2 336 ? 138.501 150.293 194.569 1.00 55.68 336 GLY B O 1
ATOM 10021 N N . LEU B 2 337 ? 138.200 148.378 195.738 1.00 62.62 337 LEU B N 1
ATOM 10022 C CA . LEU B 2 337 ? 138.254 147.525 194.561 1.00 62.62 337 LEU B CA 1
ATOM 10023 C C . LEU B 2 337 ? 136.847 147.118 194.141 1.00 62.62 337 LEU B C 1
ATOM 10024 O O . LEU B 2 337 ? 136.087 146.542 194.924 1.00 62.62 337 LEU B O 1
ATOM 10029 N N . ILE B 2 338 ? 136.504 147.423 192.893 1.00 64.57 338 ILE B N 1
ATOM 10030 C CA . ILE B 2 338 ? 135.230 147.044 192.299 1.00 64.57 338 ILE B CA 1
ATOM 10031 C C . ILE B 2 338 ? 135.482 145.871 191.355 1.00 64.57 338 ILE B C 1
ATOM 10032 O O . ILE B 2 338 ? 136.548 145.783 190.729 1.00 64.57 338 ILE B O 1
ATOM 10037 N N . TYR B 2 339 ? 134.529 144.943 191.309 1.00 73.67 339 TYR B N 1
ATOM 10038 C CA . TYR B 2 339 ? 134.573 143.790 190.423 1.00 73.67 339 TYR B CA 1
ATOM 10039 C C . TYR B 2 339 ? 133.270 143.716 189.640 1.00 73.67 339 TYR B C 1
ATOM 10040 O O . TYR B 2 339 ? 132.188 143.947 190.191 1.00 73.67 339 TYR B O 1
ATOM 10049 N N . SER B 2 340 ? 133.378 143.401 188.353 1.00 79.71 340 SER B N 1
ATOM 10050 C CA . SER B 2 340 ? 132.245 143.421 187.436 1.00 79.71 340 SER B CA 1
ATOM 10051 C C . SER B 2 340 ? 131.412 142.159 187.621 1.00 79.71 340 SER B C 1
ATOM 10052 O O . SER B 2 340 ? 131.916 141.045 187.438 1.00 79.71 340 SER B O 1
ATOM 10055 N N . PHE B 2 341 ? 130.143 142.335 187.982 1.00 86.81 341 PHE B N 1
ATOM 10056 C CA . PHE B 2 341 ? 129.241 141.203 188.125 1.00 86.81 341 PHE B CA 1
ATOM 10057 C C . PHE B 2 341 ? 128.478 140.970 186.824 1.00 86.81 341 PHE B C 1
ATOM 10058 O O . PHE B 2 341 ? 128.340 141.863 185.983 1.00 86.81 341 PHE B O 1
ATOM 10066 N N . ASN B 2 342 ? 127.986 139.745 186.660 1.00 110.81 342 ASN B N 1
ATOM 10067 C CA . ASN B 2 342 ? 127.202 139.385 185.487 1.00 110.81 342 ASN B CA 1
ATOM 10068 C C . A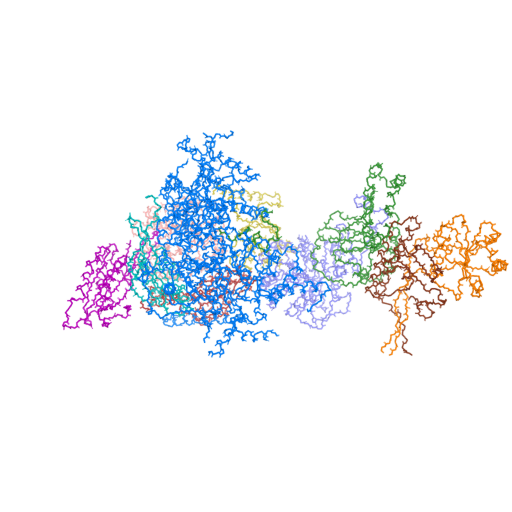SN B 2 342 ? 126.256 138.254 185.861 1.00 110.81 342 ASN B C 1
ATOM 10069 O O . ASN B 2 342 ? 126.700 137.135 186.133 1.00 110.81 342 ASN B O 1
ATOM 10074 N N . GLU B 2 343 ? 124.959 138.549 185.871 1.00 120.80 343 GLU B N 1
ATOM 10075 C CA . GLU B 2 343 ? 123.925 137.571 186.181 1.00 120.80 343 GLU B CA 1
ATOM 10076 C C . GLU B 2 343 ? 122.932 137.515 185.030 1.00 120.80 343 GLU B C 1
ATOM 10077 O O . GLU B 2 343 ? 122.168 138.463 184.819 1.00 120.80 343 GLU B O 1
ATOM 10083 N N . GLU B 2 344 ? 122.942 136.403 184.289 1.00 133.22 344 GLU B N 1
ATOM 10084 C CA . GLU B 2 344 ? 122.067 136.250 183.139 1.00 133.22 344 GLU B CA 1
ATOM 10085 C C . GLU B 2 344 ? 120.871 135.425 183.558 1.00 133.22 344 GLU B C 1
ATOM 10086 O O . GLU B 2 344 ? 119.723 135.910 183.477 1.00 133.22 344 GLU B O 1
ATOM 10092 N N . ASN B 2 345 ? 121.053 134.184 184.024 1.00 141.58 345 ASN B N 1
ATOM 10093 C CA . ASN B 2 345 ? 119.934 133.353 184.465 1.00 141.58 345 ASN B CA 1
ATOM 10094 C C . ASN B 2 345 ? 120.488 132.332 185.457 1.00 141.58 345 ASN B C 1
ATOM 10095 O O . ASN B 2 345 ? 121.028 131.299 185.049 1.00 141.58 345 ASN B O 1
ATOM 10100 N N . GLY B 2 346 ? 120.347 132.625 186.749 1.00 143.10 346 GLY B N 1
ATOM 10101 C CA . GLY B 2 346 ? 120.730 131.689 187.789 1.00 143.10 346 GLY B CA 1
ATOM 10102 C C . GLY B 2 346 ? 122.214 131.481 187.996 1.00 143.10 346 GLY B C 1
ATOM 10103 O O . GLY B 2 346 ? 122.597 130.641 188.815 1.00 143.10 346 GLY B O 1
ATOM 10104 N N . GLU B 2 347 ? 123.067 132.216 187.285 1.00 133.27 347 GLU B N 1
ATOM 10105 C CA . GLU B 2 347 ? 124.508 132.062 187.419 1.00 133.27 347 GLU B CA 1
ATOM 10106 C C . GLU B 2 347 ? 125.131 133.438 187.590 1.00 133.27 347 GLU B C 1
ATOM 10107 O O . GLU B 2 347 ? 124.672 134.410 186.986 1.00 133.27 347 GLU B O 1
ATOM 10113 N N . ASP B 2 348 ? 126.173 133.512 188.415 1.00 115.02 348 ASP B N 1
ATOM 10114 C CA . ASP B 2 348 ? 126.862 134.765 188.690 1.00 115.02 348 ASP B CA 1
ATOM 10115 C C . ASP B 2 348 ? 128.346 134.576 188.412 1.00 115.02 348 ASP B C 1
ATOM 10116 O O . ASP B 2 348 ? 128.987 133.705 189.009 1.00 115.02 348 ASP B O 1
ATOM 10121 N N . SER B 2 349 ? 128.885 135.391 187.508 1.00 104.47 349 SER B N 1
ATOM 10122 C CA . SER B 2 349 ? 130.295 135.358 187.150 1.00 104.47 349 SER B CA 1
ATOM 10123 C C . SER B 2 349 ? 130.937 136.677 187.551 1.00 104.47 349 SER B C 1
ATOM 10124 O O . SER B 2 349 ? 130.508 137.743 187.097 1.00 104.47 349 SER B O 1
ATOM 10127 N N . THR B 2 350 ? 131.962 136.602 188.394 1.00 91.45 350 THR B N 1
ATOM 10128 C CA . THR B 2 350 ? 132.637 137.778 188.924 1.00 91.45 350 THR B CA 1
ATOM 10129 C C . THR B 2 350 ? 134.059 137.841 188.385 1.00 91.45 350 THR B C 1
ATOM 10130 O O . THR B 2 350 ? 134.818 136.873 188.506 1.00 91.45 350 THR B O 1
ATOM 10134 N N . LYS B 2 351 ? 134.411 138.975 187.796 1.00 73.68 351 LYS B N 1
ATOM 10135 C CA . LYS B 2 351 ? 135.737 139.246 187.270 1.00 73.68 351 LYS B CA 1
ATOM 10136 C C . LYS B 2 351 ? 136.297 140.502 187.923 1.00 73.68 351 LYS B C 1
ATOM 10137 O O . LYS B 2 351 ? 135.554 141.458 188.177 1.00 73.68 351 LYS B O 1
ATOM 10143 N N . PRO B 2 352 ? 137.611 140.531 188.225 1.00 70.76 352 PRO B N 1
ATOM 10144 C CA . PRO B 2 352 ? 138.208 141.738 188.818 1.00 70.76 352 PRO B CA 1
ATOM 10145 C C . PRO B 2 352 ? 138.209 142.916 187.857 1.00 70.76 352 PRO B C 1
ATOM 10146 O O . PRO B 2 352 ? 138.730 142.821 186.741 1.00 70.76 352 PRO B O 1
ATOM 10150 N N . LEU B 2 353 ? 137.614 144.034 188.278 1.00 60.68 353 LEU B N 1
ATOM 10151 C CA . LEU B 2 353 ? 137.360 145.122 187.339 1.00 60.68 353 LEU B CA 1
ATOM 10152 C C . LEU B 2 353 ? 138.355 146.263 187.524 1.00 60.68 353 LEU B C 1
ATOM 10153 O O . LEU B 2 353 ? 138.996 146.697 186.559 1.00 60.68 353 LEU B O 1
ATOM 10158 N N . GLY B 2 354 ? 138.499 146.772 188.747 1.00 62.33 354 GLY B N 1
ATOM 10159 C CA . GLY B 2 354 ? 139.477 147.809 188.985 1.00 62.33 354 GLY B CA 1
ATOM 10160 C C . GLY B 2 354 ? 139.236 148.658 190.217 1.00 62.33 354 GLY B C 1
ATOM 10161 O O . GLY B 2 354 ? 138.690 148.197 191.222 1.00 62.33 354 GLY B O 1
ATOM 10162 N N . PRO B 2 355 ? 139.683 149.922 190.171 1.00 52.69 355 PRO B N 1
ATOM 10163 C CA . PRO B 2 355 ? 139.456 150.828 191.303 1.00 52.69 355 PRO B CA 1
ATOM 10164 C C . PRO B 2 355 ? 138.095 151.501 191.257 1.00 52.69 355 PRO B C 1
ATOM 10165 O O . PRO B 2 355 ? 137.443 151.536 190.209 1.00 52.69 355 PRO B O 1
ATOM 10169 N N . CYS B 2 356 ? 137.654 152.035 192.396 1.00 52.16 356 CYS B N 1
ATOM 10170 C CA . CYS B 2 356 ? 136.363 152.699 192.506 1.00 52.16 356 CYS B CA 1
ATOM 10171 C C . CYS B 2 356 ? 136.391 153.704 193.648 1.00 52.16 356 CYS B C 1
ATOM 10172 O O . CYS B 2 356 ? 137.034 153.463 194.676 1.00 52.16 356 CYS B O 1
ATOM 10175 N N . ASP B 2 357 ? 135.686 154.824 193.473 1.00 47.42 357 ASP B N 1
ATOM 10176 C CA . ASP B 2 357 ? 135.504 155.803 194.533 1.00 47.42 357 ASP B CA 1
ATOM 10177 C C . ASP B 2 357 ? 134.012 156.000 194.762 1.00 47.42 357 ASP B C 1
ATOM 10178 O O . ASP B 2 357 ? 133.294 156.417 193.846 1.00 47.42 357 ASP B O 1
ATOM 10183 N N . VAL B 2 358 ? 133.553 155.713 195.981 1.00 53.53 358 VAL B N 1
ATOM 10184 C CA . VAL B 2 358 ? 132.138 155.763 196.339 1.00 53.53 358 VAL B CA 1
ATOM 10185 C C . VAL B 2 358 ? 131.936 156.878 197.356 1.00 53.53 358 VAL B C 1
ATOM 10186 O O . VAL B 2 358 ? 132.688 156.971 198.337 1.00 53.53 358 VAL B O 1
ATOM 10190 N N . PHE B 2 359 ? 130.919 157.716 197.130 1.00 48.89 359 PHE B N 1
ATOM 10191 C CA . PHE B 2 359 ? 130.558 158.778 198.060 1.00 48.89 359 PHE B CA 1
ATOM 10192 C C . PHE B 2 359 ? 129.040 158.916 198.107 1.00 48.89 359 PHE B C 1
ATOM 10193 O O . PHE B 2 359 ? 128.366 158.750 197.084 1.00 48.89 359 PHE B O 1
ATOM 10201 N N . TRP B 2 360 ? 128.515 159.239 199.290 1.00 50.29 360 TRP B N 1
ATOM 10202 C CA . TRP B 2 360 ? 127.084 159.215 199.581 1.00 50.29 360 TRP B CA 1
ATOM 10203 C C . TRP B 2 360 ? 126.644 160.553 200.163 1.00 50.29 360 TRP B C 1
ATOM 10204 O O . TRP B 2 360 ? 127.451 161.253 200.783 1.00 50.29 360 TRP B O 1
ATOM 10215 N N . VAL B 2 361 ? 125.369 160.906 199.973 1.00 58.18 361 VAL B N 1
ATOM 10216 C CA . VAL B 2 361 ? 124.803 162.121 200.559 1.00 58.18 361 VAL B CA 1
ATOM 10217 C C . VAL B 2 361 ? 123.716 161.694 201.542 1.00 58.18 361 VAL B C 1
ATOM 10218 O O . VAL B 2 361 ? 122.536 161.570 201.182 1.00 58.18 361 VAL B O 1
ATOM 10222 N N . GLN B 2 362 ? 124.148 161.409 202.766 1.00 66.99 362 GLN B N 1
ATOM 10223 C CA . GLN B 2 362 ? 123.422 161.198 204.037 1.00 66.99 362 GLN B CA 1
ATOM 10224 C C . GLN B 2 362 ? 122.622 159.896 204.047 1.00 66.99 362 GLN B C 1
ATOM 10225 O O . GLN B 2 362 ? 122.712 159.183 205.059 1.00 66.99 362 GLN B O 1
ATOM 10231 N N . LYS B 2 363 ? 121.960 159.489 202.952 1.00 64.66 363 LYS B N 1
ATOM 10232 C CA . LYS B 2 363 ? 121.402 158.139 202.828 1.00 64.66 363 LYS B CA 1
ATOM 10233 C C . LYS B 2 363 ? 121.330 157.584 201.413 1.00 64.66 363 LYS B C 1
ATOM 10234 O O . LYS B 2 363 ? 121.456 156.365 201.252 1.00 64.66 363 LYS B O 1
ATOM 10240 N N . ASP B 2 364 ? 121.118 158.418 200.390 1.00 63.29 364 ASP B N 1
ATOM 10241 C CA . ASP B 2 364 ? 120.350 157.932 199.243 1.00 63.29 364 ASP B CA 1
ATOM 10242 C C . ASP B 2 364 ? 121.024 158.213 197.904 1.00 63.29 364 ASP B C 1
ATOM 10243 O O . ASP B 2 364 ? 120.958 157.381 196.991 1.00 63.29 364 ASP B O 1
ATOM 10248 N N . THR B 2 365 ? 121.651 159.373 197.745 1.00 58.10 365 THR B N 1
ATOM 10249 C CA . THR B 2 365 ? 122.238 159.682 196.449 1.00 58.10 365 THR B CA 1
ATOM 10250 C C . THR B 2 365 ? 123.730 159.417 196.530 1.00 58.10 365 THR B C 1
ATOM 10251 O O . THR B 2 365 ? 124.365 159.631 197.566 1.00 58.10 365 THR B O 1
ATOM 10255 N N . ALA B 2 366 ? 124.277 158.930 195.422 1.00 52.77 366 ALA B N 1
ATOM 10256 C CA . ALA B 2 366 ? 125.632 158.411 195.393 1.00 52.77 366 ALA B CA 1
ATOM 10257 C C . ALA B 2 366 ? 126.352 158.887 194.145 1.00 52.77 366 ALA B C 1
ATOM 10258 O O . ALA B 2 366 ? 125.799 158.866 193.041 1.00 52.77 366 ALA B O 1
ATOM 10260 N N . ILE B 2 367 ? 127.598 159.311 194.331 1.00 53.41 367 ILE B N 1
ATOM 10261 C CA . ILE B 2 367 ? 128.507 159.565 193.222 1.00 53.41 367 ILE B CA 1
ATOM 10262 C C . ILE B 2 367 ? 129.590 158.491 193.241 1.00 53.41 367 ILE B C 1
ATOM 10263 O O . ILE B 2 367 ? 130.106 158.117 194.306 1.00 53.41 367 ILE B O 1
ATOM 10268 N N . ILE B 2 368 ? 129.871 157.939 192.065 1.00 45.18 368 ILE B N 1
ATOM 10269 C CA . ILE B 2 368 ? 130.865 156.886 191.889 1.00 45.18 368 ILE B CA 1
ATOM 10270 C C . ILE B 2 368 ? 131.798 157.307 190.765 1.00 45.18 368 ILE B C 1
ATOM 10271 O O . ILE B 2 368 ? 131.347 157.552 189.640 1.00 45.18 368 ILE B O 1
ATOM 10276 N N . ARG B 2 369 ? 133.091 157.397 191.066 1.00 41.06 369 ARG B N 1
ATOM 10277 C CA . ARG B 2 369 ? 134.070 157.886 190.101 1.00 41.06 369 ARG B CA 1
ATOM 10278 C C . ARG B 2 369 ? 135.288 156.974 190.031 1.00 41.06 369 ARG B C 1
ATOM 10279 O O . ARG B 2 369 ? 135.787 156.504 191.062 1.00 41.06 369 ARG B O 1
ATOM 10287 N N . LEU B 2 370 ? 135.748 156.730 188.799 1.00 46.33 370 LEU B N 1
ATOM 10288 C CA . LEU B 2 370 ? 136.787 155.750 188.494 1.00 46.33 370 LEU B CA 1
ATOM 10289 C C . LEU B 2 370 ? 137.295 155.914 187.061 1.00 46.33 370 LEU B C 1
ATOM 10290 O O . LEU B 2 370 ? 137.035 156.921 186.399 1.00 46.33 370 LEU B O 1
ATOM 10295 N N . HIS B 2 371 ? 138.063 154.911 186.620 1.00 51.78 371 HIS B N 1
ATOM 10296 C CA . HIS B 2 371 ? 138.826 154.942 185.372 1.00 51.78 371 HIS B CA 1
ATOM 10297 C C . HIS B 2 371 ? 137.906 154.976 184.145 1.00 51.78 371 HIS B C 1
ATOM 10298 O O . HIS B 2 371 ? 136.868 154.311 184.136 1.00 51.78 371 HIS B O 1
ATOM 10305 N N . PRO B 2 372 ? 138.281 155.732 183.086 1.00 45.26 372 PRO B N 1
ATOM 10306 C CA . PRO B 2 372 ? 137.334 156.001 181.973 1.00 45.26 372 PRO B CA 1
ATOM 10307 C C . PRO B 2 372 ? 136.846 154.795 181.172 1.00 45.26 372 PRO B C 1
ATOM 10308 O O . PRO B 2 372 ? 135.665 154.768 180.790 1.00 45.26 372 PRO B O 1
ATOM 10312 N N . SER B 2 373 ? 137.704 153.820 180.864 1.00 50.28 373 SER B N 1
ATOM 10313 C CA . SER B 2 373 ? 137.205 152.615 180.205 1.00 50.28 373 SER B CA 1
ATOM 10314 C C . SER B 2 373 ? 136.371 151.781 181.169 1.00 50.28 373 SER B C 1
ATOM 10315 O O . SER B 2 373 ? 135.319 151.233 180.798 1.00 50.28 373 SER B O 1
ATOM 10318 N N . ILE B 2 374 ? 136.807 151.721 182.430 1.00 52.92 374 ILE B N 1
ATOM 10319 C CA . ILE B 2 374 ? 136.009 151.117 183.488 1.00 52.92 374 ILE B CA 1
ATOM 10320 C C . ILE B 2 374 ? 134.733 151.931 183.707 1.00 52.92 374 ILE B C 1
ATOM 10321 O O . ILE B 2 374 ? 133.686 151.372 184.042 1.00 52.92 374 ILE B O 1
ATOM 10326 N N . TYR B 2 375 ? 134.788 153.253 183.476 1.00 46.37 375 TYR B N 1
ATOM 10327 C CA . TYR B 2 375 ? 133.590 154.092 183.541 1.00 46.37 375 TYR B CA 1
ATOM 10328 C C . TYR B 2 375 ? 132.591 153.726 182.453 1.00 46.37 375 TYR B C 1
ATOM 10329 O O . TYR B 2 375 ? 131.386 153.658 182.714 1.00 46.37 375 TYR B O 1
ATOM 10338 N N . THR B 2 376 ? 133.077 153.474 181.233 1.00 48.24 376 THR B N 1
ATOM 10339 C CA . THR B 2 376 ? 132.194 153.051 180.149 1.00 48.24 376 THR B CA 1
ATOM 10340 C C . THR B 2 376 ? 131.586 151.679 180.435 1.00 48.24 376 THR B C 1
ATOM 10341 O O . THR B 2 376 ? 130.390 151.463 180.200 1.00 48.24 376 THR B O 1
ATOM 10345 N N . GLN B 2 377 ? 132.379 150.764 181.003 1.00 47.26 377 GLN B N 1
ATOM 10346 C CA . GLN B 2 377 ? 131.865 149.429 181.314 1.00 47.26 377 GLN B CA 1
ATOM 10347 C C . GLN B 2 377 ? 130.849 149.458 182.458 1.00 47.26 377 GLN B C 1
ATOM 10348 O O . GLN B 2 377 ? 129.810 148.788 182.389 1.00 47.26 377 GLN B O 1
ATOM 10354 N N . VAL B 2 378 ? 131.122 150.241 183.509 1.00 45.56 378 VAL B N 1
ATOM 10355 C CA . VAL B 2 378 ? 130.187 150.375 184.627 1.00 45.56 378 VAL B CA 1
ATOM 10356 C C . VAL B 2 378 ? 128.917 151.093 184.180 1.00 45.56 378 VAL B C 1
ATOM 10357 O O . VAL B 2 378 ? 127.809 150.738 184.601 1.00 45.56 378 VAL B O 1
ATOM 10361 N N . PHE B 2 379 ? 129.047 152.067 183.271 1.00 48.54 379 PHE B N 1
ATOM 10362 C CA . PHE B 2 379 ? 127.870 152.747 182.742 1.00 48.54 379 PHE B CA 1
ATOM 10363 C C . PHE B 2 379 ? 127.035 151.816 181.869 1.00 48.54 379 PHE B C 1
ATOM 10364 O O . PHE B 2 379 ? 125.803 151.893 181.878 1.00 48.54 379 PHE B O 1
ATOM 10372 N N . ASN B 2 380 ? 127.686 150.898 181.146 1.00 56.39 380 ASN B N 1
ATOM 10373 C CA . ASN B 2 380 ? 126.945 149.919 180.353 1.00 56.39 380 ASN B CA 1
ATOM 10374 C C . ASN B 2 380 ? 126.212 148.916 181.241 1.00 56.39 380 ASN B C 1
ATOM 10375 O O . ASN B 2 380 ? 125.052 148.573 180.974 1.00 56.39 380 ASN B O 1
ATOM 10380 N N . ILE B 2 381 ? 126.870 148.438 182.304 1.00 55.37 381 ILE B N 1
ATOM 10381 C CA . ILE B 2 381 ? 126.223 147.520 183.246 1.00 55.37 381 ILE B CA 1
ATOM 10382 C C . ILE B 2 381 ? 125.090 148.211 184.001 1.00 55.37 381 ILE B C 1
ATOM 10383 O O . ILE B 2 381 ? 124.037 147.609 184.254 1.00 55.37 381 ILE B O 1
ATOM 10388 N N . LEU B 2 382 ? 125.257 149.495 184.320 1.00 52.68 382 LEU B N 1
ATOM 10389 C CA . LEU B 2 382 ? 124.223 150.226 185.044 1.00 52.68 382 LEU B CA 1
ATOM 10390 C C . LEU B 2 382 ? 123.059 150.585 184.125 1.00 52.68 382 LEU B C 1
ATOM 10391 O O . LEU B 2 382 ? 121.909 150.682 184.570 1.00 52.68 382 LEU B O 1
ATOM 10396 N N . LEU B 2 383 ? 123.337 150.780 182.833 1.00 58.74 383 LEU B N 1
ATOM 10397 C CA . LEU B 2 383 ? 122.275 151.043 181.869 1.00 58.74 383 LEU B CA 1
ATOM 10398 C C . LEU B 2 383 ? 121.579 149.747 181.466 1.00 58.74 383 LEU B C 1
ATOM 10399 O O . LEU B 2 383 ? 120.472 149.766 180.914 1.00 58.74 383 LEU B O 1
ATOM 10404 N N . GLN B 2 384 ? 122.220 148.605 181.730 1.00 57.58 384 GLN B N 1
ATOM 10405 C CA . GLN B 2 384 ? 121.544 147.323 181.556 1.00 57.58 384 GLN B CA 1
ATOM 10406 C C . GLN B 2 384 ? 120.400 147.169 182.555 1.00 57.58 384 GLN B C 1
ATOM 10407 O O . GLN B 2 384 ? 119.275 146.820 182.179 1.00 57.58 384 GLN B O 1
ATOM 10413 N N . HIS B 2 385 ? 120.668 147.426 183.832 1.00 65.07 385 HIS B N 1
ATOM 10414 C CA . HIS B 2 385 ? 119.641 147.406 184.871 1.00 65.07 385 HIS B CA 1
ATOM 10415 C C . HIS B 2 385 ? 119.368 148.836 185.336 1.00 65.07 385 HIS B C 1
ATOM 10416 O O . HIS B 2 385 ? 119.947 149.323 186.309 1.00 65.07 385 HIS B O 1
ATOM 10423 N N . LYS B 2 386 ? 118.464 149.512 184.624 1.00 61.68 386 LYS B N 1
ATOM 10424 C CA . LYS B 2 386 ? 118.123 150.905 184.896 1.00 61.68 386 LYS B CA 1
ATOM 10425 C C . LYS B 2 386 ? 116.629 151.099 185.131 1.00 61.68 386 LYS B C 1
ATOM 10426 O O . LYS B 2 386 ? 116.091 152.174 184.840 1.00 61.68 386 LYS B O 1
ATOM 10432 N N . GLU B 2 387 ? 115.954 150.081 185.674 1.00 70.36 387 GLU B N 1
ATOM 10433 C CA . GLU B 2 387 ? 114.485 149.960 185.746 1.00 70.36 387 GLU B CA 1
ATOM 10434 C C . GLU B 2 387 ? 113.897 151.096 186.588 1.00 70.36 387 GLU B C 1
ATOM 10435 O O . GLU B 2 387 ? 112.994 151.794 186.108 1.00 70.36 387 GLU B O 1
ATOM 10441 N N . LYS B 2 388 ? 114.358 151.319 187.821 1.00 72.82 388 LYS B N 1
ATOM 10442 C CA . LYS B 2 388 ? 113.682 152.290 188.678 1.00 72.82 388 LYS B CA 1
ATOM 10443 C C . LYS B 2 388 ? 114.518 153.550 188.878 1.00 72.82 388 LYS B C 1
ATOM 10444 O O . LYS B 2 388 ? 114.007 154.670 188.757 1.00 72.82 388 LYS B O 1
ATOM 10450 N N . LEU B 2 389 ? 115.802 153.393 189.193 1.00 67.70 389 LEU B N 1
ATOM 10451 C CA . LEU B 2 389 ? 116.622 154.544 189.555 1.00 67.70 389 LEU B CA 1
ATOM 10452 C C . LEU B 2 389 ? 117.057 155.326 188.321 1.00 67.70 389 LEU B C 1
ATOM 10453 O O . LEU B 2 389 ? 117.291 154.754 187.253 1.00 67.70 389 LEU B O 1
ATOM 10458 N N . THR B 2 390 ? 117.162 156.643 188.481 1.00 62.92 390 THR B N 1
ATOM 10459 C CA . THR B 2 390 ? 117.604 157.532 187.419 1.00 62.92 390 THR B CA 1
ATOM 10460 C C . THR B 2 390 ? 119.109 157.753 187.509 1.00 62.92 390 THR B C 1
ATOM 10461 O O . THR B 2 390 ? 119.637 158.160 188.548 1.00 62.92 390 THR B O 1
ATOM 10465 N N . VAL B 2 391 ? 119.799 157.482 186.403 1.00 53.77 391 VAL B N 1
ATOM 10466 C CA . VAL B 2 391 ? 121.249 157.610 186.319 1.00 53.77 391 VAL B CA 1
ATOM 10467 C C . VAL B 2 391 ? 121.577 159.006 185.808 1.00 53.77 391 VAL B C 1
ATOM 10468 O O . VAL B 2 391 ? 120.732 159.660 185.185 1.00 53.77 391 VAL B O 1
ATOM 10472 N N . GLN B 2 392 ? 122.791 159.470 186.093 1.00 50.91 392 GLN B N 1
ATOM 10473 C CA . GLN B 2 392 ? 123.251 160.787 185.671 1.00 50.91 392 GLN B CA 1
ATOM 10474 C C . GLN B 2 392 ? 124.707 160.690 185.241 1.00 50.91 392 GLN B C 1
ATOM 10475 O O . GLN B 2 392 ? 125.594 160.502 186.081 1.00 50.91 392 GLN B O 1
ATOM 10481 N N . ASP B 2 393 ? 124.949 160.820 183.940 1.00 47.17 393 ASP B N 1
ATOM 10482 C CA . ASP B 2 393 ? 126.291 160.779 183.375 1.00 47.17 393 ASP B CA 1
ATOM 10483 C C . ASP B 2 393 ? 126.904 162.172 183.438 1.00 47.17 393 ASP B C 1
ATOM 10484 O O . ASP B 2 393 ? 126.299 163.142 182.970 1.00 47.17 393 ASP B O 1
ATOM 10489 N N . CYS B 2 394 ? 128.107 162.269 184.018 1.00 43.23 394 CYS B N 1
ATOM 10490 C CA . CYS B 2 394 ? 128.778 163.565 184.157 1.00 43.23 394 CYS B CA 1
ATOM 10491 C C . CYS B 2 394 ? 130.214 163.413 183.646 1.00 43.23 394 CYS B C 1
ATOM 10492 O O . CYS B 2 394 ? 131.149 163.107 184.390 1.00 43.23 394 CYS B O 1
ATOM 10495 N N . ARG B 2 395 ? 130.384 163.639 182.344 1.00 46.64 395 ARG B N 1
ATOM 10496 C CA . ARG B 2 395 ? 131.701 163.636 181.724 1.00 46.64 395 ARG B CA 1
ATOM 10497 C C . ARG B 2 395 ? 132.194 165.027 181.364 1.00 46.64 395 ARG B C 1
ATOM 10498 O O . ARG B 2 395 ? 133.409 165.249 181.334 1.00 46.64 395 ARG B O 1
ATOM 10506 N N . TYR B 2 396 ? 131.285 165.964 181.096 1.00 44.88 396 TYR B N 1
ATOM 10507 C CA . TYR B 2 396 ? 131.655 167.304 180.675 1.00 44.88 396 TYR B CA 1
ATOM 10508 C C . TYR B 2 396 ? 130.947 168.386 181.474 1.00 44.88 396 TYR B C 1
ATOM 10509 O O . TYR B 2 396 ? 130.777 169.499 180.964 1.00 44.88 396 TYR B O 1
ATOM 10518 N N . SER B 2 397 ? 130.496 168.080 182.691 1.00 42.68 397 SER B N 1
ATOM 10519 C CA . SER B 2 397 ? 129.833 169.051 183.548 1.00 42.68 397 SER B CA 1
ATOM 10520 C C . SER B 2 397 ? 130.359 169.043 184.977 1.00 42.68 397 SER B C 1
ATOM 10521 O O . SER B 2 397 ? 129.906 169.857 185.789 1.00 42.68 397 SER B O 1
ATOM 10524 N N . LEU B 2 398 ? 131.282 168.136 185.305 1.00 40.46 398 LEU B N 1
ATOM 10525 C CA . LEU B 2 398 ? 131.843 168.027 186.646 1.00 40.46 398 LEU B CA 1
ATOM 10526 C C . LEU B 2 398 ? 133.189 167.318 186.573 1.00 40.46 398 LEU B C 1
ATOM 10527 O O . LEU B 2 398 ? 133.304 166.260 185.947 1.00 40.46 398 LEU B O 1
ATOM 10532 N N . ALA B 2 399 ? 134.202 167.896 187.218 1.00 37.44 399 ALA B N 1
ATOM 10533 C CA . ALA B 2 399 ? 135.552 167.347 187.234 1.00 37.44 399 ALA B CA 1
ATOM 10534 C C . ALA B 2 399 ? 136.274 167.801 188.495 1.00 37.44 399 ALA B C 1
ATOM 10535 O O . ALA B 2 399 ? 135.947 168.851 189.056 1.00 37.44 399 ALA B O 1
ATOM 10537 N N . SER B 2 400 ? 137.257 167.021 188.934 1.00 36.39 400 SER B N 1
ATOM 10538 C CA . SER B 2 400 ? 138.029 167.338 190.128 1.00 36.39 400 SER B CA 1
ATOM 10539 C C . SER B 2 400 ? 139.495 167.494 189.762 1.00 36.39 400 SER B C 1
ATOM 10540 O O . SER B 2 400 ? 139.957 166.920 188.771 1.00 36.39 400 SER B O 1
ATOM 10543 N N . VAL B 2 401 ? 140.219 168.272 190.561 1.00 35.22 401 VAL B N 1
ATOM 10544 C CA . VAL B 2 401 ? 141.670 168.377 190.466 1.00 35.22 401 VAL B CA 1
ATOM 10545 C C . VAL B 2 401 ? 142.263 168.023 191.823 1.00 35.22 401 VAL B C 1
ATOM 10546 O O . VAL B 2 401 ? 141.630 168.240 192.864 1.00 35.22 401 VAL B O 1
ATOM 10550 N N . THR B 2 402 ? 143.470 167.465 191.808 1.00 37.44 402 THR B N 1
ATOM 10551 C CA . THR B 2 402 ? 144.068 166.838 192.980 1.00 37.44 402 THR B CA 1
ATOM 10552 C C . THR B 2 402 ? 145.266 167.642 193.465 1.00 37.44 402 THR B C 1
ATOM 10553 O O . THR B 2 402 ? 146.252 167.786 192.741 1.00 37.44 402 THR B O 1
ATOM 10557 N N . LEU B 2 403 ? 145.190 168.140 194.693 1.00 37.37 403 LEU B N 1
ATOM 10558 C CA . LEU B 2 403 ? 146.288 168.847 195.330 1.00 37.37 403 LEU B CA 1
ATOM 10559 C C . LEU B 2 403 ? 147.015 167.913 196.290 1.00 37.37 403 LEU B C 1
ATOM 10560 O O . LEU B 2 403 ? 146.395 167.082 196.965 1.00 37.37 403 LEU B O 1
ATOM 10565 N N . LYS B 2 404 ? 148.337 168.047 196.333 1.00 37.04 404 LYS B N 1
ATOM 10566 C CA . LYS B 2 404 ? 149.191 167.170 197.117 1.00 37.04 404 LYS B CA 1
ATOM 10567 C C . LYS B 2 404 ? 150.402 167.944 197.620 1.00 37.04 404 LYS B C 1
ATOM 10568 O O . LYS B 2 404 ? 151.012 168.727 196.885 1.00 37.04 404 LYS B O 1
ATOM 10574 N N . GLY B 2 405 ? 150.734 167.729 198.882 1.00 40.12 405 GLY B N 1
ATOM 10575 C CA . GLY B 2 405 ? 151.895 168.347 199.483 1.00 40.12 405 GLY B CA 1
ATOM 10576 C C . GLY B 2 405 ? 151.579 168.793 200.895 1.00 40.12 405 GLY B C 1
ATOM 10577 O O . GLY B 2 405 ? 150.600 168.364 201.498 1.00 40.12 405 GLY B O 1
ATOM 10578 N N . ALA B 2 406 ? 152.438 169.671 201.410 1.00 44.49 406 ALA B N 1
ATOM 10579 C CA . ALA B 2 406 ? 152.239 170.267 202.723 1.00 44.49 406 ALA B CA 1
ATOM 10580 C C . ALA B 2 406 ? 151.543 171.616 202.670 1.00 44.49 406 ALA B C 1
ATOM 10581 O O . ALA B 2 406 ? 150.670 171.877 203.500 1.00 44.49 406 ALA B O 1
ATOM 10583 N N . LYS B 2 407 ? 151.887 172.464 201.701 1.00 46.47 407 LYS B N 1
ATOM 10584 C CA . LYS B 2 407 ? 151.275 173.780 201.559 1.00 46.47 407 LYS B CA 1
ATOM 10585 C C . LYS B 2 407 ? 150.204 173.790 200.474 1.00 46.47 407 LYS B C 1
ATOM 10586 O O . LYS B 2 407 ? 149.926 174.842 199.891 1.00 46.47 407 LYS B O 1
ATOM 10592 N N . ALA B 2 408 ? 149.604 172.631 200.185 1.00 44.50 408 ALA B N 1
ATOM 10593 C CA . ALA B 2 408 ? 148.518 172.585 199.213 1.00 44.50 408 ALA B CA 1
ATOM 10594 C C . ALA B 2 408 ? 147.248 173.197 199.785 1.00 44.50 408 ALA B C 1
ATOM 10595 O O . ALA B 2 408 ? 146.509 173.890 199.076 1.00 44.50 408 ALA B O 1
ATOM 10597 N N . LEU B 2 409 ? 146.990 172.964 201.074 1.00 43.67 409 LEU B N 1
ATOM 10598 C CA . LEU B 2 409 ? 145.809 173.531 201.716 1.00 43.67 409 LEU B CA 1
ATOM 10599 C C . LEU B 2 409 ? 145.928 175.043 201.850 1.00 43.67 409 LEU B C 1
ATOM 10600 O O . LEU B 2 409 ? 144.935 175.765 201.706 1.00 43.67 409 LEU B O 1
ATOM 10605 N N . GLU B 2 410 ? 147.146 175.542 202.086 1.00 50.46 410 GLU B N 1
ATOM 10606 C CA . GLU B 2 410 ? 147.351 176.982 202.207 1.00 50.46 410 GLU B CA 1
ATOM 10607 C C . GLU B 2 410 ? 147.179 177.682 200.865 1.00 50.46 410 GLU B C 1
ATOM 10608 O O . GLU B 2 410 ? 146.549 178.742 200.788 1.00 50.46 410 GLU B O 1
ATOM 10614 N N . SER B 2 411 ? 147.694 177.083 199.787 1.00 48.51 411 SER B N 1
ATOM 10615 C CA . SER B 2 411 ? 147.510 177.663 198.458 1.00 48.51 411 SER B CA 1
ATOM 10616 C C . SER B 2 411 ? 146.060 177.549 198.000 1.00 48.51 411 SER B C 1
ATOM 10617 O O . SER B 2 411 ? 145.551 178.431 197.294 1.00 48.51 411 SER B O 1
ATOM 10620 N N . LEU B 2 412 ? 145.373 176.479 198.409 1.00 45.34 412 LEU B N 1
ATOM 10621 C CA . LEU B 2 412 ? 143.973 176.308 198.037 1.00 45.34 412 LEU B CA 1
ATOM 10622 C C . LEU B 2 412 ? 143.082 177.302 198.772 1.00 45.34 412 LEU B C 1
ATOM 10623 O O . LEU B 2 412 ? 142.134 177.842 198.191 1.00 45.34 412 LEU B O 1
ATOM 10628 N N . ALA B 2 413 ? 143.383 177.572 200.046 1.00 47.56 413 ALA B N 1
ATOM 10629 C CA . ALA B 2 413 ? 142.658 178.608 200.774 1.00 47.56 413 ALA B CA 1
ATOM 10630 C C . ALA B 2 413 ? 143.064 179.997 200.297 1.00 47.56 413 ALA B C 1
ATOM 10631 O O . ALA B 2 413 ? 142.312 180.965 200.464 1.00 47.56 413 ALA B O 1
ATOM 10633 N N . SER B 2 414 ? 144.261 180.117 199.717 1.00 50.49 414 SER B N 1
ATOM 10634 C CA . SER B 2 414 ? 144.674 181.377 199.113 1.00 50.49 414 SER B CA 1
ATOM 10635 C C . SER B 2 414 ? 143.917 181.638 197.819 1.00 50.49 414 SER B C 1
ATOM 10636 O O . SER B 2 414 ? 143.668 182.793 197.456 1.00 50.49 414 SER B O 1
ATOM 10639 N N . CYS B 2 415 ? 143.551 180.572 197.105 1.00 47.73 415 CYS B N 1
ATOM 10640 C CA . CYS B 2 415 ? 142.928 180.741 195.797 1.00 47.73 415 CYS B CA 1
ATOM 10641 C C . CYS B 2 415 ? 141.457 181.133 195.918 1.00 47.73 415 CYS B C 1
ATOM 10642 O O . CYS B 2 415 ? 140.903 181.764 195.010 1.00 47.73 415 CYS B O 1
ATOM 10645 N N . LEU B 2 416 ? 140.810 180.790 197.030 1.00 47.63 416 LEU B N 1
ATOM 10646 C CA . LEU B 2 416 ? 139.383 181.032 197.214 1.00 47.63 416 LEU B CA 1
ATOM 10647 C C . LEU B 2 416 ? 139.160 182.051 198.325 1.00 47.63 416 LEU B C 1
ATOM 10648 O O . LEU B 2 416 ? 140.009 182.209 199.208 1.00 47.63 416 LEU B O 1
ATOM 10653 N N . ARG B 2 417 ? 138.021 182.742 198.272 1.00 56.18 417 ARG B N 1
ATOM 10654 C CA . ARG B 2 417 ? 137.577 183.637 199.334 1.00 56.18 417 ARG B CA 1
ATOM 10655 C C . ARG B 2 417 ? 136.135 183.318 199.701 1.00 56.18 417 ARG B C 1
ATOM 10656 O O . ARG B 2 417 ? 135.483 182.507 199.036 1.00 56.18 417 ARG B O 1
ATOM 10664 N N . SER B 2 418 ? 135.649 183.954 200.765 1.00 59.80 418 SER B N 1
ATOM 10665 C CA . SER B 2 418 ? 134.311 183.689 201.272 1.00 59.80 418 SER B CA 1
ATOM 10666 C C . SER B 2 418 ? 133.309 184.715 200.754 1.00 59.80 418 SER B C 1
ATOM 10667 O O . SER B 2 418 ? 133.651 185.865 200.464 1.00 59.80 418 SER B O 1
ATOM 10670 N N . THR B 2 419 ? 132.052 184.286 200.646 1.00 63.00 419 THR B N 1
ATOM 10671 C CA . THR B 2 419 ? 130.936 185.159 200.285 1.00 63.00 419 THR B CA 1
ATOM 10672 C C . THR B 2 419 ? 129.908 185.245 201.406 1.00 63.00 419 THR B C 1
ATOM 10673 O O . THR B 2 419 ? 128.993 186.074 201.366 1.00 63.00 419 THR B O 1
ATOM 10677 N N . GLU B 2 420 ? 130.050 184.397 202.425 1.00 63.77 420 GLU B N 1
ATOM 10678 C CA . GLU B 2 420 ? 129.134 184.369 203.560 1.00 63.77 420 GLU B CA 1
ATOM 10679 C C . GLU B 2 420 ? 129.844 183.769 204.767 1.00 63.77 420 GLU B C 1
ATOM 10680 O O . GLU B 2 420 ? 130.638 182.834 204.621 1.00 63.77 420 GLU B O 1
ATOM 10686 N N . TYR B 2 421 ? 129.568 184.289 205.961 1.00 66.07 421 TYR B N 1
ATOM 10687 C CA . TYR B 2 421 ? 130.139 183.766 207.197 1.00 66.07 421 TYR B CA 1
ATOM 10688 C C . TYR B 2 421 ? 129.412 182.474 207.552 1.00 66.07 421 TYR B C 1
ATOM 10689 O O . TYR B 2 421 ? 128.247 182.501 207.962 1.00 66.07 421 TYR B O 1
ATOM 10698 N N . SER B 2 422 ? 130.099 181.346 207.389 1.00 65.44 422 SER B N 1
ATOM 10699 C CA . SER B 2 422 ? 129.538 180.029 207.654 1.00 65.44 422 SER B CA 1
ATOM 10700 C C . SER B 2 422 ? 130.564 179.184 208.403 1.00 65.44 422 SER B C 1
ATOM 10701 O O . SER B 2 422 ? 131.725 179.573 208.569 1.00 65.44 422 SER B O 1
ATOM 10704 N N . LYS B 2 423 ? 130.123 178.007 208.851 1.00 62.18 423 LYS B N 1
ATOM 10705 C CA . LYS B 2 423 ? 130.968 177.102 209.621 1.00 62.18 423 LYS B CA 1
ATOM 10706 C C . LYS B 2 423 ? 132.015 176.391 208.773 1.00 62.18 423 LYS B C 1
ATOM 10707 O O . LYS B 2 423 ? 133.100 176.090 209.285 1.00 62.18 423 LYS B O 1
ATOM 10713 N N . SER B 2 424 ? 131.712 176.100 207.505 1.00 52.38 424 SER B N 1
ATOM 10714 C CA . SER B 2 424 ? 132.634 175.347 206.659 1.00 52.38 424 SER B CA 1
ATOM 10715 C C . SER B 2 424 ? 133.870 176.175 206.336 1.00 52.38 424 SER B C 1
ATOM 10716 O O . SER B 2 424 ? 134.975 175.636 206.217 1.00 52.38 424 SER B O 1
ATOM 10719 N N . PHE B 2 425 ? 133.703 177.497 206.225 1.00 58.72 425 PHE B N 1
ATOM 10720 C CA . PHE B 2 425 ? 134.839 178.390 206.020 1.00 58.72 425 PHE B CA 1
ATOM 10721 C C . PHE B 2 425 ? 135.765 178.387 207.230 1.00 58.72 425 PHE B C 1
ATOM 10722 O O . PHE B 2 425 ? 136.992 178.358 207.087 1.00 58.72 425 PHE B O 1
ATOM 10730 N N . GLU B 2 426 ? 135.186 178.381 208.435 1.00 61.87 426 GLU B N 1
ATOM 10731 C CA . GLU B 2 426 ? 135.984 178.358 209.658 1.00 61.87 426 GLU B CA 1
ATOM 10732 C C . GLU B 2 426 ? 136.721 177.032 209.815 1.00 61.87 426 GLU B C 1
ATOM 10733 O O . GLU B 2 426 ? 137.913 177.010 210.153 1.00 61.87 426 GLU B O 1
ATOM 10739 N N . GLN B 2 427 ? 136.026 175.915 209.553 1.00 55.70 427 GLN B N 1
ATOM 10740 C CA . GLN B 2 427 ? 136.670 174.602 209.599 1.00 55.70 427 GLN B CA 1
ATOM 10741 C C . GLN B 2 427 ? 137.777 174.470 208.555 1.00 55.70 427 GLN B C 1
ATOM 10742 O O . GLN B 2 427 ? 138.854 173.943 208.853 1.00 55.70 427 GLN B O 1
ATOM 10748 N N . PHE B 2 428 ? 137.553 174.978 207.338 1.00 49.81 428 PHE B N 1
ATOM 10749 C CA . PHE B 2 428 ? 138.563 174.839 206.291 1.00 49.81 428 PHE B CA 1
ATOM 10750 C C . PHE B 2 428 ? 139.760 175.752 206.542 1.00 49.81 428 PHE B C 1
ATOM 10751 O O . PHE B 2 428 ? 140.904 175.374 206.267 1.00 49.81 428 PHE B O 1
ATOM 10759 N N . LYS B 2 429 ? 139.524 176.947 207.093 1.00 59.45 429 LYS B N 1
ATOM 10760 C CA . LYS B 2 429 ? 140.639 177.833 207.413 1.00 59.45 429 LYS B CA 1
ATOM 10761 C C . LYS B 2 429 ? 141.423 177.329 208.617 1.00 59.45 429 LYS B C 1
ATOM 10762 O O . LYS B 2 429 ? 142.629 177.575 208.726 1.00 59.45 429 LYS B O 1
ATOM 10768 N N . MET B 2 430 ? 140.763 176.608 209.528 1.00 56.97 430 MET B N 1
ATOM 10769 C CA . MET B 2 430 ? 141.494 175.981 210.622 1.00 56.97 430 MET B CA 1
ATOM 10770 C C . MET B 2 430 ? 142.278 174.757 210.160 1.00 56.97 430 MET B C 1
ATOM 10771 O O . MET B 2 430 ? 143.364 174.494 210.691 1.00 56.97 430 MET B O 1
ATOM 10776 N N . VAL B 2 431 ? 141.759 174.020 209.173 1.00 49.71 431 VAL B N 1
ATOM 10777 C CA . VAL B 2 431 ? 142.513 172.928 208.557 1.00 49.71 431 VAL B CA 1
ATOM 10778 C C . VAL B 2 431 ? 143.724 173.471 207.799 1.00 49.71 431 VAL B C 1
ATOM 10779 O O . VAL B 2 431 ? 144.822 172.904 207.859 1.00 49.71 431 VAL B O 1
ATOM 10783 N N . SER B 2 432 ? 143.559 174.617 207.132 1.00 51.91 432 SER B N 1
ATOM 10784 C CA . SER B 2 432 ? 144.574 175.113 206.205 1.00 51.91 432 SER B CA 1
ATOM 10785 C C . SER B 2 432 ? 145.817 175.673 206.896 1.00 51.91 432 SER B C 1
ATOM 10786 O O . SER B 2 432 ? 146.808 175.982 206.223 1.00 51.91 432 SER B O 1
ATOM 10789 N N . MET B 2 433 ? 145.795 175.822 208.224 1.00 59.93 433 MET B N 1
ATOM 10790 C CA . MET B 2 433 ? 146.918 176.470 208.898 1.00 59.93 433 MET B CA 1
ATOM 10791 C C . MET B 2 433 ? 147.856 175.463 209.555 1.00 59.93 433 MET B C 1
ATOM 10792 O O . MET B 2 433 ? 148.979 175.818 209.933 1.00 59.93 433 MET B O 1
ATOM 10797 N N . ILE B 2 434 ? 147.425 174.207 209.709 1.00 53.40 434 ILE B N 1
ATOM 10798 C CA . ILE B 2 434 ? 148.214 173.261 210.498 1.00 53.40 434 ILE B CA 1
ATOM 10799 C C . ILE B 2 434 ? 149.387 172.721 209.687 1.00 53.40 434 ILE B C 1
ATOM 10800 O O . ILE B 2 434 ? 150.376 172.242 210.259 1.00 53.40 434 ILE B O 1
ATOM 10805 N N . THR B 2 435 ? 149.296 172.808 208.348 1.00 53.89 435 THR B N 1
ATOM 10806 C CA . THR B 2 435 ? 150.293 172.315 207.384 1.00 53.89 435 THR B CA 1
ATOM 10807 C C . THR B 2 435 ? 150.614 170.834 207.626 1.00 53.89 435 THR B C 1
ATOM 10808 O O . THR B 2 435 ? 151.755 170.462 207.923 1.00 53.89 435 THR B O 1
ATOM 10812 N N . ASP B 2 436 ? 149.588 169.983 207.566 1.00 51.27 436 ASP B N 1
ATOM 10813 C CA . ASP B 2 436 ? 149.720 168.560 207.853 1.00 51.27 436 ASP B CA 1
ATOM 10814 C C . ASP B 2 436 ? 148.548 167.822 207.222 1.00 51.27 436 ASP B C 1
ATOM 10815 O O . ASP B 2 436 ? 147.501 168.425 206.962 1.00 51.27 436 ASP B O 1
ATOM 10820 N N . HIS B 2 437 ? 148.727 166.522 206.971 1.00 41.70 437 HIS B N 1
ATOM 10821 C CA . HIS B 2 437 ? 147.676 165.725 206.346 1.00 41.70 437 HIS B CA 1
ATOM 10822 C C . HIS B 2 437 ? 147.148 164.636 207.275 1.00 41.70 437 HIS B C 1
ATOM 10823 O O . HIS B 2 437 ? 145.934 164.532 207.484 1.00 41.70 437 HIS B O 1
ATOM 10830 N N . ASN B 2 438 ? 148.037 163.812 207.835 1.00 41.99 438 ASN B N 1
ATOM 10831 C CA . ASN B 2 438 ? 147.597 162.555 208.434 1.00 41.99 438 ASN B CA 1
ATOM 10832 C C . ASN B 2 438 ? 147.141 162.739 209.877 1.00 41.99 438 ASN B C 1
ATOM 10833 O O . ASN B 2 438 ? 146.566 161.820 210.473 1.00 41.99 438 ASN B O 1
ATOM 10838 N N . ALA B 2 439 ? 147.390 163.914 210.463 1.00 46.71 439 ALA B N 1
ATOM 10839 C CA . ALA B 2 439 ? 146.908 164.174 211.817 1.00 46.71 439 ALA B CA 1
ATOM 10840 C C . ALA B 2 439 ? 145.406 164.426 211.825 1.00 46.71 439 ALA B C 1
ATOM 10841 O O . ALA B 2 439 ? 144.742 164.262 212.855 1.00 46.71 439 ALA B O 1
ATOM 10843 N N . LEU B 2 440 ? 144.861 164.839 210.686 1.00 47.18 440 LEU B N 1
ATOM 10844 C CA . LEU B 2 440 ? 143.427 165.003 210.539 1.00 47.18 440 LEU B CA 1
ATOM 10845 C C . LEU B 2 440 ? 142.756 163.629 210.481 1.00 47.18 440 LEU B C 1
ATOM 10846 O O . LEU B 2 440 ? 143.391 162.640 210.100 1.00 47.18 440 LEU B O 1
ATOM 10851 N N . PRO B 2 441 ? 141.480 163.528 210.865 1.00 52.06 441 PRO B N 1
ATOM 10852 C CA . PRO B 2 441 ? 140.804 162.225 210.823 1.00 52.06 441 PRO B CA 1
ATOM 10853 C C . PRO B 2 441 ? 140.493 161.763 209.406 1.00 52.06 441 PRO B C 1
ATOM 10854 O O . PRO B 2 441 ? 140.867 162.387 208.410 1.00 52.06 441 PRO B O 1
ATOM 10858 N N . GLN B 2 442 ? 139.793 160.626 209.337 1.00 51.05 442 GLN B N 1
ATOM 10859 C CA . GLN B 2 442 ? 139.504 159.993 208.054 1.00 51.05 442 GLN B CA 1
ATOM 10860 C C . GLN B 2 442 ? 138.509 160.808 207.235 1.00 51.05 442 GLN B C 1
ATOM 10861 O O . GLN B 2 442 ? 138.631 160.901 206.008 1.00 51.05 442 GLN B O 1
ATOM 10867 N N . ARG B 2 443 ? 137.526 161.420 207.895 1.00 50.55 443 ARG B N 1
ATOM 10868 C CA . ARG B 2 443 ? 136.506 162.206 207.202 1.00 50.55 443 ARG B CA 1
ATOM 10869 C C . ARG B 2 443 ? 136.877 163.688 207.270 1.00 50.55 443 ARG B C 1
ATOM 10870 O O . ARG B 2 443 ? 137.043 164.283 208.335 1.00 50.55 443 ARG B O 1
ATOM 10878 N N . CYS B 2 444 ? 137.098 164.263 206.090 1.00 49.47 444 CYS B N 1
ATOM 10879 C CA . CYS B 2 444 ? 137.189 165.710 205.923 1.00 49.47 444 CYS B CA 1
ATOM 10880 C C . CYS B 2 444 ? 136.598 166.047 204.561 1.00 49.47 444 CYS B C 1
ATOM 10881 O O . CYS B 2 444 ? 137.307 166.025 203.547 1.00 49.47 444 CYS B O 1
ATOM 10884 N N . THR B 2 445 ? 135.300 166.346 204.544 1.00 52.17 445 THR B N 1
ATOM 10885 C CA . THR B 2 445 ? 134.575 166.636 203.309 1.00 52.17 445 THR B CA 1
ATOM 10886 C C . THR B 2 445 ? 133.879 167.976 203.480 1.00 52.17 445 THR B C 1
ATOM 10887 O O . THR B 2 445 ? 132.774 168.027 204.029 1.00 52.17 445 THR B O 1
ATOM 10891 N N . PHE B 2 446 ? 134.511 169.053 203.021 1.00 50.97 446 PHE B N 1
ATOM 10892 C CA . PHE B 2 446 ? 133.989 170.395 203.217 1.00 50.97 446 PHE B CA 1
ATOM 10893 C C . PHE B 2 446 ? 133.381 170.903 201.917 1.00 50.97 446 PHE B C 1
ATOM 10894 O O . PHE B 2 446 ? 133.825 170.548 200.821 1.00 50.97 446 PHE B O 1
ATOM 10902 N N . ALA B 2 447 ? 132.347 171.728 202.048 1.00 47.44 447 ALA B N 1
ATOM 10903 C CA . ALA B 2 447 ? 131.651 172.273 200.892 1.00 47.44 447 ALA B CA 1
ATOM 10904 C C . ALA B 2 447 ? 131.027 173.604 201.267 1.00 47.44 447 ALA B C 1
ATOM 10905 O O . ALA B 2 447 ? 130.572 173.781 202.402 1.00 47.44 447 ALA B O 1
ATOM 10907 N N . PHE B 2 448 ? 130.994 174.523 200.306 1.00 46.69 448 PHE B N 1
ATOM 10908 C CA . PHE B 2 448 ? 130.542 175.883 200.559 1.00 46.69 448 PHE B CA 1
ATOM 10909 C C . PHE B 2 448 ? 130.208 176.565 199.241 1.00 46.69 448 PHE B C 1
ATOM 10910 O O . PHE B 2 448 ? 130.307 175.968 198.165 1.00 46.69 448 PHE B O 1
ATOM 10918 N N . GLU B 2 449 ? 129.768 177.817 199.343 1.00 59.35 449 GLU B N 1
ATOM 10919 C CA . GLU B 2 449 ? 129.537 178.662 198.177 1.00 59.35 449 GLU B CA 1
ATOM 10920 C C . GLU B 2 449 ? 130.590 179.768 198.174 1.00 59.35 449 GLU B C 1
ATOM 10921 O O . GLU B 2 449 ? 130.851 180.396 199.205 1.00 59.35 449 GLU B O 1
ATOM 10927 N N . ALA B 2 450 ? 131.227 179.975 197.026 1.00 56.73 450 ALA B N 1
ATOM 10928 C CA . ALA B 2 450 ? 132.369 180.868 196.929 1.00 56.73 450 ALA B CA 1
ATOM 10929 C C . ALA B 2 450 ? 132.238 181.777 195.715 1.00 56.73 450 ALA B C 1
ATOM 10930 O O . ALA B 2 450 ? 131.295 181.672 194.925 1.00 56.73 450 ALA B O 1
ATOM 10932 N N . ILE B 2 451 ? 133.213 182.677 195.578 1.00 47.40 451 ILE B N 1
ATOM 10933 C CA . ILE B 2 451 ? 133.200 183.633 194.481 1.00 47.40 451 ILE B CA 1
ATOM 10934 C C . ILE B 2 451 ? 133.994 183.068 193.301 1.00 47.40 451 ILE B C 1
ATOM 10935 O O . ILE B 2 451 ? 134.756 182.101 193.431 1.00 47.40 451 ILE B O 1
ATOM 10940 N N . ASP B 2 452 ? 133.761 183.642 192.122 1.00 50.81 452 ASP B N 1
ATOM 10941 C CA . ASP B 2 452 ? 134.569 183.331 190.952 1.00 50.81 452 ASP B CA 1
ATOM 10942 C C . ASP B 2 452 ? 136.003 183.808 191.189 1.00 50.81 452 ASP B C 1
ATOM 10943 O O . ASP B 2 452 ? 136.217 184.982 191.515 1.00 50.81 452 ASP B O 1
ATOM 10948 N N . PRO B 2 453 ? 137.008 182.929 191.051 1.00 46.89 453 PRO B N 1
ATOM 10949 C CA . PRO B 2 453 ? 138.393 183.354 191.345 1.00 46.89 453 PRO B CA 1
ATOM 10950 C C . PRO B 2 453 ? 139.006 184.319 190.335 1.00 46.89 453 PRO B C 1
ATOM 10951 O O . PRO B 2 453 ? 140.160 184.728 190.517 1.00 46.89 453 PRO B O 1
ATOM 10955 N N . ARG B 2 454 ? 138.283 184.702 189.278 1.00 56.25 454 ARG B N 1
ATOM 10956 C CA . ARG B 2 454 ? 138.744 185.775 188.404 1.00 56.25 454 ARG B CA 1
ATOM 10957 C C . ARG B 2 454 ? 138.607 187.158 189.034 1.00 56.25 454 ARG B C 1
ATOM 10958 O O . ARG B 2 454 ? 139.113 188.129 188.461 1.00 56.25 454 ARG B O 1
ATOM 10966 N N . HIS B 2 455 ? 137.932 187.272 190.182 1.00 60.23 455 HIS B N 1
ATOM 10967 C CA . HIS B 2 455 ? 137.857 188.551 190.882 1.00 60.23 455 HIS B CA 1
ATOM 10968 C C . HIS B 2 455 ? 139.206 188.934 191.478 1.00 60.23 455 HIS B C 1
ATOM 10969 O O . HIS B 2 455 ? 139.520 190.123 191.609 1.00 60.23 455 HIS B O 1
ATOM 10976 N N . LEU B 2 456 ? 140.021 187.942 191.844 1.00 58.38 456 LEU B N 1
ATOM 10977 C CA . LEU B 2 456 ? 141.284 188.242 192.513 1.00 58.38 456 LEU B CA 1
ATOM 10978 C C . LEU B 2 456 ? 142.408 188.489 191.511 1.00 58.38 456 LEU B C 1
ATOM 10979 O O . LEU B 2 456 ? 142.955 189.598 191.450 1.00 58.38 456 LEU B O 1
ATOM 10984 N N . ALA B 2 457 ? 142.756 187.465 190.722 1.00 61.90 457 ALA B N 1
ATOM 10985 C CA . ALA B 2 457 ? 143.807 187.482 189.697 1.00 61.90 457 ALA B CA 1
ATOM 10986 C C . ALA B 2 457 ? 145.171 187.915 190.237 1.00 61.90 457 ALA B C 1
ATOM 10987 O O . ALA B 2 457 ? 145.948 188.554 189.519 1.00 61.90 457 ALA B O 1
ATOM 10989 N N . ALA B 2 458 ? 145.482 187.576 191.492 1.00 59.93 458 ALA B N 1
ATOM 10990 C CA . ALA B 2 458 ? 146.753 187.936 192.110 1.00 59.93 458 ALA B CA 1
ATOM 10991 C C . ALA B 2 458 ? 147.096 186.945 193.215 1.00 59.93 458 ALA B C 1
ATOM 10992 O O . ALA B 2 458 ? 146.194 186.452 193.903 1.00 59.93 458 ALA B O 1
ATOM 10994 N N . PRO B 2 459 ? 148.378 186.616 193.418 1.00 66.81 459 PRO B N 1
ATOM 10995 C CA . PRO B 2 459 ? 148.727 185.696 194.510 1.00 66.81 459 PRO B CA 1
ATOM 10996 C C . PRO B 2 459 ? 148.638 186.350 195.883 1.00 66.81 459 PRO B C 1
ATOM 10997 O O . PRO B 2 459 ? 149.515 187.122 196.284 1.00 66.81 459 PRO B O 1
ATOM 11001 N N . LYS B 2 460 ? 147.572 186.031 196.618 1.00 72.57 460 LYS B N 1
ATOM 11002 C CA . LYS B 2 460 ? 147.318 186.601 197.934 1.00 72.57 460 LYS B CA 1
ATOM 11003 C C . LYS B 2 460 ? 146.836 185.499 198.866 1.00 72.57 460 LYS B C 1
ATOM 11004 O O . LYS B 2 460 ? 146.011 184.666 198.485 1.00 72.57 460 LYS B O 1
ATOM 11010 N N . LYS B 2 461 ? 147.353 185.500 200.094 1.00 80.92 461 LYS B N 1
ATOM 11011 C CA . LYS B 2 461 ? 146.885 184.590 201.132 1.00 80.92 461 LYS B CA 1
ATOM 11012 C C . LYS B 2 461 ? 146.232 185.395 202.247 1.00 80.92 461 LYS B C 1
ATOM 11013 O O . LYS B 2 461 ? 146.636 186.531 202.521 1.00 80.92 461 LYS B O 1
ATOM 11019 N N . LEU B 2 462 ? 145.205 184.817 202.864 1.00 85.62 462 LEU B N 1
ATOM 11020 C CA . LEU B 2 462 ? 144.449 185.456 203.937 1.00 85.62 462 LEU B CA 1
ATOM 11021 C C . LEU B 2 462 ? 144.573 184.596 205.188 1.00 85.62 462 LEU B C 1
ATOM 11022 O O . LEU B 2 462 ? 144.175 183.426 205.185 1.00 85.62 462 LEU B O 1
ATOM 11027 N N . ASN B 2 463 ? 145.126 185.172 206.253 1.00 90.16 463 ASN B N 1
ATOM 11028 C CA . ASN B 2 463 ? 145.336 184.467 207.509 1.00 90.16 463 ASN B CA 1
ATOM 11029 C C . ASN B 2 463 ? 144.981 185.400 208.659 1.00 90.16 463 ASN B C 1
ATOM 11030 O O . ASN B 2 463 ? 145.396 186.564 208.668 1.00 90.16 463 ASN B O 1
ATOM 11035 N N . ASP B 2 464 ? 144.214 184.891 209.621 1.00 99.14 464 ASP B N 1
ATOM 11036 C CA . ASP B 2 464 ? 143.821 185.646 210.804 1.00 99.14 464 ASP B CA 1
ATOM 11037 C C . ASP B 2 464 ? 144.921 185.550 211.851 1.00 99.14 464 ASP B C 1
ATOM 11038 O O . ASP B 2 464 ? 145.936 184.881 211.628 1.00 99.14 464 ASP B O 1
ATOM 11043 N N . SER B 2 465 ? 144.726 186.239 212.974 1.00 102.69 465 SER B N 1
ATOM 11044 C CA . SER B 2 465 ? 145.695 186.291 214.081 1.00 102.69 465 SER B CA 1
ATOM 11045 C C . SER B 2 465 ? 145.810 184.896 214.694 1.00 102.69 465 SER B C 1
ATOM 11046 O O . SER B 2 465 ? 146.905 184.312 214.644 1.00 102.69 465 SER B O 1
ATOM 11049 N N . GLN B 2 466 ? 144.748 184.349 215.293 1.00 102.02 466 GLN B N 1
ATOM 11050 C CA . GLN B 2 466 ? 144.614 183.009 215.885 1.00 102.02 466 GLN B CA 1
ATOM 11051 C C . GLN B 2 466 ? 145.555 182.738 217.062 1.00 102.02 466 GLN B C 1
ATOM 11052 O O . GLN B 2 466 ? 145.628 181.576 217.499 1.00 102.02 466 GLN B O 1
ATOM 11058 N N . ARG B 2 467 ? 146.311 183.738 217.544 1.00 101.74 467 ARG B N 1
ATOM 11059 C CA . ARG B 2 467 ? 147.093 183.698 218.796 1.00 101.74 467 ARG B CA 1
ATOM 11060 C C . ARG B 2 467 ? 148.238 182.679 218.769 1.00 101.74 467 ARG B C 1
ATOM 11061 O O . ARG B 2 467 ? 148.849 182.393 219.804 1.00 101.74 467 ARG B O 1
ATOM 11069 N N . LYS B 2 468 ? 148.547 182.161 217.571 1.00 100.35 468 LYS B N 1
ATOM 11070 C CA . LYS B 2 468 ? 149.608 181.190 217.289 1.00 100.35 468 LYS B CA 1
ATOM 11071 C C . LYS B 2 468 ? 149.490 179.952 218.181 1.00 100.35 468 LYS B C 1
ATOM 11072 O O . LYS B 2 468 ? 150.328 179.717 219.059 1.00 100.35 468 LYS B O 1
ATOM 11078 N N . THR B 2 469 ? 148.415 179.186 218.007 1.00 93.42 469 THR B N 1
ATOM 11079 C CA . THR B 2 469 ? 148.191 177.967 218.772 1.00 93.42 469 THR B CA 1
ATOM 11080 C C . THR B 2 469 ? 147.515 176.915 217.899 1.00 93.42 469 THR B C 1
ATOM 11081 O O . THR B 2 469 ? 146.531 177.202 217.207 1.00 93.42 469 THR B O 1
ATOM 11085 N N . VAL B 2 470 ? 148.091 175.712 217.888 1.00 77.78 470 VAL B N 1
ATOM 11086 C CA . VAL B 2 470 ? 147.568 174.569 217.146 1.00 77.78 470 VAL B CA 1
ATOM 11087 C C . VAL B 2 470 ? 147.647 173.347 218.051 1.00 77.78 470 VAL B C 1
ATOM 11088 O O . VAL B 2 470 ? 148.722 172.971 218.525 1.00 77.78 470 VAL B O 1
ATOM 11092 N N . ASN B 2 471 ? 146.496 172.723 218.287 1.00 77.98 471 ASN B N 1
ATOM 11093 C CA . ASN B 2 471 ? 146.417 171.579 219.185 1.00 77.98 471 ASN B CA 1
ATOM 11094 C C . ASN B 2 471 ? 145.436 170.560 218.621 1.00 77.98 471 ASN B C 1
ATOM 11095 O O . ASN B 2 471 ? 144.722 170.830 217.651 1.00 77.98 471 ASN B O 1
ATOM 11100 N N . SER B 2 472 ? 145.419 169.377 219.244 1.00 69.54 472 SER B N 1
ATOM 11101 C CA . SER B 2 472 ? 144.543 168.306 218.779 1.00 69.54 472 SER B CA 1
ATOM 11102 C C . SER B 2 472 ? 143.132 168.463 219.332 1.00 69.54 472 SER B C 1
ATOM 11103 O O . SER B 2 472 ? 142.207 167.759 218.907 1.00 69.54 472 SER B O 1
ATOM 11106 N N . ASP B 2 473 ? 142.950 169.375 220.292 1.00 74.65 473 ASP B N 1
ATOM 11107 C CA . ASP B 2 473 ? 141.619 169.626 220.838 1.00 74.65 473 ASP B CA 1
ATOM 11108 C C . ASP B 2 473 ? 140.726 170.314 219.814 1.00 74.65 473 ASP B C 1
ATOM 11109 O O . ASP B 2 473 ? 139.504 170.126 219.818 1.00 74.65 473 ASP B O 1
ATOM 11114 N N . ASP B 2 474 ? 141.320 171.113 218.924 1.00 74.24 474 ASP B N 1
ATOM 11115 C CA . ASP B 2 474 ? 140.559 171.665 217.809 1.00 74.24 474 ASP B CA 1
ATOM 11116 C C . ASP B 2 474 ? 140.263 170.594 216.766 1.00 74.24 474 ASP B C 1
ATOM 11117 O O . ASP B 2 474 ? 139.266 170.683 216.039 1.00 74.24 474 ASP B O 1
ATOM 11122 N N . ILE B 2 475 ? 141.122 169.575 216.675 1.00 66.70 475 ILE B N 1
ATOM 11123 C CA . ILE B 2 475 ? 140.893 168.483 215.732 1.00 66.70 475 ILE B CA 1
ATOM 11124 C C . ILE B 2 475 ? 139.765 167.586 216.238 1.00 66.70 475 ILE B C 1
ATOM 11125 O O . ILE B 2 475 ? 139.001 167.009 215.453 1.00 66.70 475 ILE B O 1
ATOM 11130 N N . LEU B 2 476 ? 139.627 167.480 217.564 1.00 73.09 476 LEU B N 1
ATOM 11131 C CA . LEU B 2 476 ? 138.484 166.779 218.146 1.00 73.09 476 LEU B CA 1
ATOM 11132 C C . LEU B 2 476 ? 137.163 167.492 217.887 1.00 73.09 476 LEU B C 1
ATOM 11133 O O . LEU B 2 476 ? 136.109 166.847 217.915 1.00 73.09 476 LEU B O 1
ATOM 11138 N N . SER B 2 477 ? 137.190 168.801 217.629 1.00 70.10 477 SER B N 1
ATOM 11139 C CA . SER B 2 477 ? 135.980 169.509 217.233 1.00 70.10 477 SER B CA 1
ATOM 11140 C C . SER B 2 477 ? 135.622 169.279 215.770 1.00 70.10 477 SER B C 1
ATOM 11141 O O . SER B 2 477 ? 134.494 169.583 215.367 1.00 70.10 477 SER B O 1
ATOM 11144 N N . LEU B 2 478 ? 136.552 168.752 214.970 1.00 64.73 478 LEU B N 1
ATOM 11145 C CA . LEU B 2 478 ? 136.268 168.443 213.574 1.00 64.73 478 LEU B CA 1
ATOM 11146 C C . LEU B 2 478 ? 135.466 167.160 213.411 1.00 64.73 478 LEU B C 1
ATOM 11147 O O . LEU B 2 478 ? 134.713 167.035 212.439 1.00 64.73 478 LEU B O 1
ATOM 11152 N N . HIS B 2 479 ? 135.604 166.213 214.336 1.00 68.09 479 HIS B N 1
ATOM 11153 C CA . HIS B 2 479 ? 134.917 164.932 214.259 1.00 68.09 479 HIS B CA 1
ATOM 11154 C C . HIS B 2 479 ? 133.491 164.998 214.793 1.00 68.09 479 HIS B C 1
ATOM 11155 O O . HIS B 2 479 ? 132.649 164.194 214.377 1.00 68.09 479 HIS B O 1
ATOM 11162 N N . GLU B 2 480 ? 133.191 165.952 215.674 1.00 71.24 480 GLU B N 1
ATOM 11163 C CA . GLU B 2 480 ? 131.873 166.057 216.291 1.00 71.24 480 GLU B CA 1
ATOM 11164 C C . GLU B 2 480 ? 131.020 167.133 215.635 1.00 71.24 480 GLU B C 1
ATOM 11165 O O . GLU B 2 480 ? 129.880 166.857 215.247 1.00 71.24 480 GLU B O 1
ATOM 11171 N N . ASN B 2 481 ? 131.535 168.356 215.496 1.00 68.19 481 ASN B N 1
ATOM 11172 C CA . ASN B 2 481 ? 130.773 169.466 214.923 1.00 68.19 481 ASN B CA 1
ATOM 11173 C C . ASN B 2 481 ? 131.013 169.504 213.417 1.00 68.19 481 ASN B C 1
ATOM 11174 O O . ASN B 2 481 ? 131.951 170.127 212.913 1.00 68.19 481 ASN B O 1
ATOM 11179 N N . TYR B 2 482 ? 130.140 168.812 212.685 1.00 63.48 482 TYR B N 1
ATOM 11180 C CA . TYR B 2 482 ? 130.228 168.770 211.234 1.00 63.48 482 TYR B CA 1
ATOM 11181 C C . TYR B 2 482 ? 128.962 169.352 210.629 1.00 63.48 482 TYR B C 1
ATOM 11182 O O . TYR B 2 482 ? 127.869 168.815 210.873 1.00 63.48 482 TYR B O 1
ATOM 11191 N N . PRO B 2 483 ? 129.049 170.435 209.845 1.00 60.05 483 PRO B N 1
ATOM 11192 C CA . PRO B 2 483 ? 127.838 171.026 209.255 1.00 60.05 483 PRO B CA 1
ATOM 11193 C C . PRO B 2 483 ? 127.284 170.210 208.094 1.00 60.05 483 PRO B C 1
ATOM 11194 O O . PRO B 2 483 ? 127.618 170.463 206.932 1.00 60.05 483 PRO B O 1
ATOM 11198 N N . GLN B 2 484 ? 126.445 169.217 208.410 1.00 58.52 484 GLN B N 1
ATOM 11199 C CA . GLN B 2 484 ? 125.927 168.309 207.388 1.00 58.52 484 GLN B CA 1
ATOM 11200 C C . GLN B 2 484 ? 124.996 169.020 206.412 1.00 58.52 484 GLN B C 1
ATOM 11201 O O . GLN B 2 484 ? 125.000 168.713 205.215 1.00 58.52 484 GLN B O 1
ATOM 11207 N N . ASP B 2 485 ? 124.216 169.989 206.901 1.00 62.58 485 ASP B N 1
ATOM 11208 C CA . ASP B 2 485 ? 123.112 170.539 206.115 1.00 62.58 485 ASP B CA 1
ATOM 11209 C C . ASP B 2 485 ? 123.610 171.380 204.943 1.00 62.58 485 ASP B C 1
ATOM 11210 O O . ASP B 2 485 ? 123.202 171.162 203.797 1.00 62.58 485 ASP B O 1
ATOM 11215 N N . GLU B 2 486 ? 124.521 172.322 205.202 1.00 63.18 486 GLU B N 1
ATOM 11216 C CA . GLU B 2 486 ? 124.990 173.211 204.139 1.00 63.18 486 GLU B CA 1
ATOM 11217 C C . GLU B 2 486 ? 125.895 172.478 203.153 1.00 63.18 486 GLU B C 1
ATOM 11218 O O . GLU B 2 486 ? 125.822 172.712 201.939 1.00 63.18 486 GLU B O 1
ATOM 11224 N N . ILE B 2 487 ? 126.741 171.576 203.658 1.00 55.00 487 ILE B N 1
ATOM 11225 C CA . ILE B 2 487 ? 127.631 170.787 202.807 1.00 55.00 487 ILE B CA 1
ATOM 11226 C C . ILE B 2 487 ? 126.828 169.854 201.900 1.00 55.00 487 ILE B C 1
ATOM 11227 O O . ILE B 2 487 ? 127.094 169.747 200.693 1.00 55.00 487 ILE B O 1
ATOM 11232 N N . ASN B 2 488 ? 125.793 169.218 202.449 1.00 56.47 488 ASN B N 1
ATOM 11233 C CA . ASN B 2 488 ? 124.960 168.338 201.637 1.00 56.47 488 ASN B CA 1
ATOM 11234 C C . ASN B 2 488 ? 124.033 169.133 200.723 1.00 56.47 488 ASN B C 1
ATOM 11235 O O . ASN B 2 488 ? 123.609 168.635 199.675 1.00 56.47 488 ASN B O 1
ATOM 11240 N N . ALA B 2 489 ? 123.745 170.391 201.075 1.00 55.35 489 ALA B N 1
ATOM 11241 C CA . ALA B 2 489 ? 123.016 171.260 200.157 1.00 55.35 489 ALA B CA 1
ATOM 11242 C C . ALA B 2 489 ? 123.880 171.649 198.963 1.00 55.35 489 ALA B C 1
ATOM 11243 O O . ALA B 2 489 ? 123.383 171.745 197.836 1.00 55.35 489 ALA B O 1
ATOM 11245 N N . VAL B 2 490 ? 125.179 171.865 199.190 1.00 54.35 490 VAL B N 1
ATOM 11246 C CA . VAL B 2 490 ? 126.105 172.113 198.082 1.00 54.35 490 VAL B CA 1
ATOM 11247 C C . VAL B 2 490 ? 126.251 170.858 197.219 1.00 54.35 490 VAL B C 1
ATOM 11248 O O . VAL B 2 490 ? 126.348 170.936 195.983 1.00 54.35 490 VAL B O 1
ATOM 11252 N N . PHE B 2 491 ? 126.224 169.681 197.858 1.00 54.19 491 PHE B N 1
ATOM 11253 C CA . PHE B 2 491 ? 126.188 168.412 197.124 1.00 54.19 491 PHE B CA 1
ATOM 11254 C C . PHE B 2 491 ? 124.940 168.298 196.253 1.00 54.19 491 PHE B C 1
ATOM 11255 O O . PHE B 2 491 ? 125.014 167.858 195.097 1.00 54.19 491 PHE B O 1
ATOM 11263 N N . ASN B 2 492 ? 123.786 168.695 196.795 1.00 58.45 492 ASN B N 1
ATOM 11264 C CA . ASN B 2 492 ? 122.538 168.645 196.038 1.00 58.45 492 ASN B CA 1
ATOM 11265 C C . ASN B 2 492 ? 122.523 169.688 194.925 1.00 58.45 492 ASN B C 1
ATOM 11266 O O . ASN B 2 492 ? 121.856 169.509 193.899 1.00 58.45 492 ASN B O 1
ATOM 11271 N N . GLU B 2 493 ? 123.245 170.796 195.118 1.00 56.31 493 GLU B N 1
ATOM 11272 C CA . GLU B 2 493 ? 123.386 171.781 194.050 1.00 56.31 493 GLU B CA 1
ATOM 11273 C C . GLU B 2 493 ? 124.250 171.248 192.913 1.00 56.31 493 GLU B C 1
ATOM 11274 O O . GLU B 2 493 ? 123.942 171.469 191.736 1.00 56.31 493 GLU B O 1
ATOM 11280 N N . LEU B 2 494 ? 125.335 170.541 193.240 1.00 51.90 494 LEU B N 1
ATOM 11281 C CA . LEU B 2 494 ? 126.215 170.053 192.180 1.00 51.90 494 LEU B CA 1
ATOM 11282 C C . LEU B 2 494 ? 125.652 168.820 191.483 1.00 51.90 494 LEU B C 1
ATOM 11283 O O . LEU B 2 494 ? 125.987 168.561 190.320 1.00 51.90 494 LEU B O 1
ATOM 11288 N N . CYS B 2 495 ? 124.813 168.036 192.166 1.00 58.55 495 CYS B N 1
ATOM 11289 C CA . CYS B 2 495 ? 124.286 166.834 191.522 1.00 58.55 495 CYS B CA 1
ATOM 11290 C C . CYS B 2 495 ? 123.194 167.186 190.518 1.00 58.55 495 CYS B C 1
ATOM 11291 O O . CYS B 2 495 ? 123.099 166.574 189.447 1.00 58.55 495 CYS B O 1
ATOM 11294 N N . ASP B 2 496 ? 122.360 168.171 190.847 1.00 53.01 496 ASP B N 1
ATOM 11295 C CA . ASP B 2 496 ? 121.240 168.566 190.001 1.00 53.01 496 ASP B CA 1
ATOM 11296 C C . ASP B 2 496 ? 121.721 169.394 188.814 1.00 53.01 496 ASP B C 1
ATOM 11297 O O . ASP B 2 496 ? 122.650 170.200 188.954 1.00 53.01 496 ASP B O 1
ATOM 11302 N N . PRO B 2 497 ? 121.121 169.223 187.629 1.00 49.63 497 PRO B N 1
ATOM 11303 C CA . PRO B 2 497 ? 121.555 170.006 186.464 1.00 49.63 497 PRO B CA 1
ATOM 11304 C C . PRO B 2 497 ? 121.007 171.424 186.463 1.00 49.63 497 PRO B C 1
ATOM 11305 O O . PRO B 2 497 ? 121.524 172.292 185.754 1.00 49.63 497 PRO B O 1
ATOM 11309 N N . GLU B 2 498 ? 119.959 171.668 187.251 1.00 60.17 498 GLU B N 1
ATOM 11310 C CA . GLU B 2 498 ? 119.339 172.990 187.263 1.00 60.17 498 GLU B CA 1
ATOM 11311 C C . GLU B 2 498 ? 120.183 173.996 188.038 1.00 60.17 498 GLU B C 1
ATOM 11312 O O . GLU B 2 498 ? 120.304 175.157 187.630 1.00 60.17 498 GLU B O 1
ATOM 11318 N N . SER B 2 499 ? 120.796 173.566 189.145 1.00 51.92 499 SER B N 1
ATOM 11319 C CA . SER B 2 499 ? 121.564 174.501 189.963 1.00 51.92 499 SER B CA 1
ATOM 11320 C C . SER B 2 499 ? 122.900 174.847 189.314 1.00 51.92 499 SER B C 1
ATOM 11321 O O . SER B 2 499 ? 123.367 175.990 189.412 1.00 51.92 499 SER B O 1
ATOM 11324 N N . ARG B 2 500 ? 123.523 173.886 188.621 1.00 45.62 500 ARG B N 1
ATOM 11325 C CA . ARG B 2 500 ? 124.766 174.196 187.920 1.00 45.62 500 ARG B CA 1
ATOM 11326 C C . ARG B 2 500 ? 124.499 175.087 186.710 1.00 45.62 500 ARG B C 1
ATOM 11327 O O . ARG B 2 500 ? 125.362 175.869 186.300 1.00 45.62 500 ARG B O 1
ATOM 11335 N N . THR B 2 501 ? 123.294 174.995 186.136 1.00 49.59 501 THR B N 1
ATOM 11336 C CA . THR B 2 501 ? 122.901 175.919 185.077 1.00 49.59 501 THR B CA 1
ATOM 11337 C C . THR B 2 501 ? 122.612 177.305 185.643 1.00 49.59 501 THR B C 1
ATOM 11338 O O . THR B 2 501 ? 122.951 178.320 185.019 1.00 49.59 501 THR B O 1
ATOM 11342 N N . GLN B 2 502 ? 122.016 177.364 186.838 1.00 54.24 502 GLN B N 1
ATOM 11343 C CA . GLN B 2 502 ? 121.749 178.636 187.504 1.00 54.24 502 GLN B CA 1
ATOM 11344 C C . GLN B 2 502 ? 123.040 179.312 187.965 1.00 54.24 502 GLN B C 1
ATOM 11345 O O . GLN B 2 502 ? 123.070 180.535 188.143 1.00 54.24 502 GLN B O 1
ATOM 11351 N N . SER B 2 503 ? 124.110 178.533 188.155 1.00 51.71 503 SER B N 1
ATOM 11352 C CA . SER B 2 503 ? 125.392 179.090 188.587 1.00 51.71 503 SER B CA 1
ATOM 11353 C C . SER B 2 503 ? 126.013 179.998 187.524 1.00 51.71 503 SER B C 1
ATOM 11354 O O . SER B 2 503 ? 126.795 180.901 187.844 1.00 51.71 503 SER B O 1
ATOM 11357 N N . TYR B 2 504 ? 125.679 179.778 186.250 1.00 52.55 504 TYR B N 1
ATOM 11358 C CA . TYR B 2 504 ? 126.237 180.592 185.171 1.00 52.55 504 TYR B CA 1
ATOM 11359 C C . TYR B 2 504 ? 125.393 181.824 184.863 1.00 52.55 504 TYR B C 1
ATOM 11360 O O . TYR B 2 504 ? 125.442 182.341 183.742 1.00 52.55 504 TYR B O 1
ATOM 11369 N N . ASN B 2 505 ? 124.615 182.301 185.829 1.00 57.81 505 ASN B N 1
ATOM 11370 C CA . ASN B 2 505 ? 123.707 183.417 185.590 1.00 57.81 505 ASN B CA 1
ATOM 11371 C C . ASN B 2 505 ? 124.415 184.771 185.600 1.00 57.81 505 ASN B C 1
ATOM 11372 O O . ASN B 2 505 ? 123.816 185.762 185.169 1.00 57.81 505 ASN B O 1
ATOM 11377 N N . ASN B 2 506 ? 125.657 184.841 186.080 1.00 58.51 506 ASN B N 1
ATOM 11378 C CA . ASN B 2 506 ? 126.358 186.117 186.176 1.00 58.51 506 ASN B CA 1
ATOM 11379 C C . ASN B 2 506 ? 127.826 186.003 185.782 1.00 58.51 506 ASN B C 1
ATOM 11380 O O . ASN B 2 506 ? 128.649 186.812 186.224 1.00 58.51 506 ASN B O 1
ATOM 11385 N N . GLN B 2 507 ? 128.167 185.009 184.961 1.00 55.46 507 GLN B N 1
ATOM 11386 C CA . GLN B 2 507 ? 129.538 184.863 184.482 1.00 55.46 507 GLN B CA 1
ATOM 11387 C C . GLN B 2 507 ? 129.917 185.994 183.536 1.00 55.46 507 GLN B C 1
ATOM 11388 O O . GLN B 2 507 ? 129.222 186.268 182.554 1.00 55.46 507 GLN B O 1
ATOM 11394 N N . ASN B 2 508 ? 131.034 186.644 183.844 1.00 57.10 508 ASN B N 1
ATOM 11395 C CA . ASN B 2 508 ? 131.510 187.813 183.123 1.00 57.10 508 ASN B CA 1
ATOM 11396 C C . ASN B 2 508 ? 132.729 187.471 182.275 1.00 57.10 508 ASN B C 1
ATOM 11397 O O . ASN B 2 508 ? 133.358 186.425 182.464 1.00 57.10 508 ASN B O 1
ATOM 11402 N N . THR B 2 509 ? 133.048 188.358 181.339 1.00 59.55 509 THR B N 1
ATOM 11403 C CA . THR B 2 509 ? 134.225 188.204 180.503 1.00 59.55 509 THR B CA 1
ATOM 11404 C C . THR B 2 509 ? 135.440 188.763 181.259 1.00 59.55 509 THR B C 1
ATOM 11405 O O . THR B 2 509 ? 135.301 189.400 182.309 1.00 59.55 509 THR B O 1
ATOM 11409 N N . LEU B 2 510 ? 136.645 188.486 180.747 1.00 63.16 510 LEU B N 1
ATOM 11410 C CA . LEU B 2 510 ? 137.858 189.052 181.336 1.00 63.16 510 LEU B CA 1
ATOM 11411 C C . LEU B 2 510 ? 137.894 190.569 181.173 1.00 63.16 510 LEU B C 1
ATOM 11412 O O . LEU B 2 510 ? 138.422 191.286 182.034 1.00 63.16 510 LEU B O 1
ATOM 11417 N N . LYS B 2 511 ? 137.322 191.073 180.075 1.00 65.84 511 LYS B N 1
ATOM 11418 C CA . LYS B 2 511 ? 137.186 192.515 179.890 1.00 65.84 511 LYS B CA 1
ATOM 11419 C C . LYS B 2 511 ? 136.253 193.114 180.934 1.00 65.84 511 LYS B C 1
ATOM 11420 O O . LYS B 2 511 ? 136.484 194.222 181.430 1.00 65.84 511 LYS B O 1
ATOM 11426 N N . GLU B 2 512 ? 135.207 192.371 181.308 1.00 66.37 512 GLU B N 1
ATOM 11427 C CA . GLU B 2 512 ? 134.239 192.870 182.280 1.00 66.37 512 GLU B CA 1
ATOM 11428 C C . GLU B 2 512 ? 134.838 192.928 183.681 1.00 66.37 512 GLU B C 1
ATOM 11429 O O . GLU B 2 512 ? 134.625 193.897 184.420 1.00 66.37 512 GLU B O 1
ATOM 11435 N N . ILE B 2 513 ? 135.613 191.908 184.062 1.00 62.88 513 ILE B N 1
ATOM 11436 C CA . ILE B 2 513 ? 136.216 191.910 185.393 1.00 62.88 513 ILE B CA 1
ATOM 11437 C C . ILE B 2 513 ? 137.386 192.893 185.441 1.00 62.88 513 ILE B C 1
ATOM 11438 O O . ILE B 2 513 ? 137.670 193.493 186.487 1.00 62.88 513 ILE B O 1
ATOM 11443 N N . SER B 2 514 ? 138.024 193.141 184.291 1.00 66.08 514 SER B N 1
ATOM 11444 C CA . SER B 2 514 ? 139.034 194.194 184.221 1.00 66.08 514 SER B CA 1
ATOM 11445 C C . SER B 2 514 ? 138.392 195.572 184.352 1.00 66.08 514 SER B C 1
ATOM 11446 O O . SER B 2 514 ? 138.949 196.473 184.990 1.00 66.08 514 SER B O 1
ATOM 11449 N N . ALA B 2 515 ? 137.197 195.739 183.778 1.00 71.51 515 ALA B N 1
ATOM 11450 C CA . ALA B 2 515 ? 136.466 196.995 183.913 1.00 71.51 515 ALA B CA 1
ATOM 11451 C C . ALA B 2 515 ? 135.992 197.208 185.347 1.00 71.51 515 ALA B C 1
ATOM 11452 O O . ALA B 2 515 ? 135.998 198.335 185.850 1.00 71.51 515 ALA B O 1
ATOM 11454 N N . ARG B 2 516 ? 135.591 196.129 186.025 1.00 66.94 516 ARG B N 1
ATOM 11455 C CA . ARG B 2 516 ? 135.188 196.239 187.428 1.00 66.94 516 ARG B CA 1
ATOM 11456 C C . ARG B 2 516 ? 136.382 196.557 188.324 1.00 66.94 516 ARG B C 1
ATOM 11457 O O . ARG B 2 516 ? 136.264 197.320 189.294 1.00 66.94 516 ARG B O 1
ATOM 11465 N N . ARG B 2 517 ? 137.551 195.996 187.998 1.00 72.49 517 ARG B N 1
ATOM 11466 C CA . ARG B 2 517 ? 138.767 196.328 188.735 1.00 72.49 517 ARG B CA 1
ATOM 11467 C C . ARG B 2 517 ? 139.173 197.779 188.492 1.00 72.49 517 ARG B C 1
ATOM 11468 O O . ARG B 2 517 ? 139.657 198.463 189.402 1.00 72.49 517 ARG B O 1
ATOM 11476 N N . TYR B 2 518 ? 138.943 198.278 187.274 1.00 83.93 518 TYR B N 1
ATOM 11477 C CA . TYR B 2 518 ? 139.207 199.684 186.978 1.00 83.93 518 TYR B CA 1
ATOM 11478 C C . TYR B 2 518 ? 138.220 200.596 187.701 1.00 83.93 518 TYR B C 1
ATOM 11479 O O . TYR B 2 518 ? 138.575 201.702 188.124 1.00 83.93 518 TYR B O 1
ATOM 11488 N N . LYS B 2 519 ? 136.972 200.142 187.860 1.00 83.51 519 LYS B N 1
ATOM 11489 C CA . LYS B 2 519 ? 135.983 200.916 188.607 1.00 83.51 519 LYS B CA 1
ATOM 11490 C C . LYS B 2 519 ? 136.335 200.984 190.088 1.00 83.51 519 LYS B C 1
ATOM 11491 O O . LYS B 2 519 ? 136.132 202.016 190.738 1.00 83.51 519 LYS B O 1
ATOM 11497 N N . LEU B 2 520 ? 136.868 199.890 190.642 1.00 90.15 520 LEU B N 1
ATOM 11498 C CA . LEU B 2 520 ? 137.314 199.933 192.034 1.00 90.15 520 LEU B CA 1
ATOM 11499 C C . LEU B 2 520 ? 138.580 200.772 192.184 1.00 90.15 520 LEU B C 1
ATOM 11500 O O . LEU B 2 520 ? 138.774 201.435 193.211 1.00 90.15 520 LEU B O 1
ATOM 11505 N N . LEU B 2 521 ? 139.455 200.758 191.173 1.00 86.82 521 LEU B N 1
ATOM 11506 C CA . LEU B 2 521 ? 140.651 201.594 191.223 1.00 86.82 521 LEU B CA 1
ATOM 11507 C C . LEU B 2 521 ? 140.305 203.074 191.096 1.00 86.82 521 LEU B C 1
ATOM 11508 O O . LEU B 2 521 ? 140.988 203.926 191.676 1.00 86.82 521 LEU B O 1
ATOM 11513 N N . THR B 2 522 ? 139.239 203.396 190.359 1.00 94.45 522 THR B N 1
ATOM 11514 C CA . THR B 2 522 ? 138.805 204.781 190.221 1.00 94.45 522 THR B CA 1
ATOM 11515 C C . THR B 2 522 ? 138.043 205.265 191.451 1.00 94.45 522 THR B C 1
ATOM 11516 O O . THR B 2 522 ? 138.305 206.370 191.943 1.00 94.45 522 THR B O 1
ATOM 11520 N N . ALA B 2 523 ? 137.120 204.451 191.972 1.00 96.30 523 ALA B N 1
ATOM 11521 C CA . ALA B 2 523 ? 136.315 204.867 193.117 1.00 96.30 523 ALA B CA 1
ATOM 11522 C C . ALA B 2 523 ? 137.127 204.835 194.407 1.00 96.30 523 ALA B C 1
ATOM 11523 O O . ALA B 2 523 ? 137.290 205.860 195.079 1.00 96.30 523 ALA B O 1
ATOM 11525 N N . THR B 2 524 ? 137.644 203.666 194.771 1.00 97.81 524 THR B N 1
ATOM 11526 C CA . THR B 2 524 ? 138.432 203.532 195.991 1.00 97.81 524 THR B CA 1
ATOM 11527 C C . THR B 2 524 ? 139.902 203.839 195.731 1.00 97.81 524 THR B C 1
ATOM 11528 O O . THR B 2 524 ? 140.495 204.688 196.395 1.00 97.81 524 THR B O 1
ATOM 11532 N N . LYS B 2 530 ? 143.898 198.812 197.552 1.00 72.06 530 LYS B N 1
ATOM 11533 C CA . LYS B 2 530 ? 143.289 197.492 197.657 1.00 72.06 530 LYS B CA 1
ATOM 11534 C C . LYS B 2 530 ? 143.212 196.823 196.289 1.00 72.06 530 LYS B C 1
ATOM 11535 O O . LYS B 2 530 ? 143.002 197.489 195.277 1.00 72.06 530 LYS B O 1
ATOM 11541 N N . THR B 2 531 ? 143.382 195.504 196.260 1.00 73.77 531 THR B N 1
ATOM 11542 C CA . THR B 2 531 ? 143.359 194.730 195.021 1.00 73.77 531 THR B CA 1
ATOM 11543 C C . THR B 2 531 ? 142.309 193.632 195.190 1.00 73.77 531 THR B C 1
ATOM 11544 O O . THR B 2 531 ? 142.625 192.508 195.590 1.00 73.77 531 THR B O 1
ATOM 11548 N N . THR B 2 532 ? 141.055 193.972 194.887 1.00 72.65 532 THR B N 1
ATOM 11549 C CA . THR B 2 532 ? 139.935 193.047 195.017 1.00 72.65 532 THR B CA 1
ATOM 11550 C C . THR B 2 532 ? 138.755 193.509 194.171 1.00 72.65 532 THR B C 1
ATOM 11551 O O . THR B 2 532 ? 138.766 194.621 193.634 1.00 72.65 532 THR B O 1
ATOM 11555 N N . VAL B 2 533 ? 137.755 192.650 194.019 1.00 67.15 533 VAL B N 1
ATOM 11556 C CA . VAL B 2 533 ? 136.465 193.018 193.437 1.00 67.15 533 VAL B CA 1
ATOM 11557 C C . VAL B 2 533 ? 135.392 192.549 194.409 1.00 67.15 533 VAL B C 1
ATOM 11558 O O . VAL B 2 533 ? 135.355 191.364 194.783 1.00 67.15 533 VAL B O 1
ATOM 11562 N N . PRO B 2 534 ? 134.512 193.446 194.856 1.00 66.74 534 PRO B N 1
ATOM 11563 C CA . PRO B 2 534 ? 133.556 193.092 195.908 1.00 66.74 534 PRO B CA 1
ATOM 11564 C C . PRO B 2 534 ? 132.442 192.177 195.417 1.00 66.74 534 PRO B C 1
ATOM 11565 O O . PRO B 2 534 ? 132.172 192.051 194.221 1.00 66.74 534 PRO B O 1
ATOM 11569 N N . PHE B 2 535 ? 131.797 191.531 196.382 1.00 61.20 535 PHE B N 1
ATOM 11570 C CA . PHE B 2 535 ? 130.727 190.583 196.121 1.00 61.20 535 PHE B CA 1
ATOM 11571 C C . PHE B 2 535 ? 129.367 191.268 196.197 1.00 61.20 535 PHE B C 1
ATOM 11572 O O . PHE B 2 535 ? 129.105 192.096 197.073 1.00 61.20 535 PHE B O 1
ATOM 11580 N N . LYS B 2 536 ? 128.499 190.906 195.252 1.00 69.28 536 LYS B N 1
ATOM 11581 C CA . LYS B 2 536 ? 127.124 191.414 195.231 1.00 69.28 536 LYS B CA 1
ATOM 11582 C C . LYS B 2 536 ? 126.210 190.187 195.136 1.00 69.28 536 LYS B C 1
ATOM 11583 O O . LYS B 2 536 ? 126.425 189.311 194.300 1.00 69.28 536 LYS B O 1
ATOM 11589 N N . GLU B 2 537 ? 125.200 190.142 196.004 1.00 63.43 537 GLU B N 1
ATOM 11590 C CA . GLU B 2 537 ? 124.298 188.996 196.067 1.00 63.43 537 GLU B CA 1
ATOM 11591 C C . GLU B 2 537 ? 123.382 188.905 194.850 1.00 63.43 537 GLU B C 1
ATOM 11592 O O . GLU B 2 537 ? 122.812 187.843 194.579 1.00 63.43 537 GLU B O 1
ATOM 11598 N N . SER B 2 538 ? 123.230 190.004 194.112 1.00 65.80 538 SER B N 1
ATOM 11599 C CA . SER B 2 538 ? 122.332 190.023 192.964 1.00 65.80 538 SER B CA 1
ATOM 11600 C C . SER B 2 538 ? 123.023 189.657 191.655 1.00 65.80 538 SER B C 1
ATOM 11601 O O . SER B 2 538 ? 122.460 188.903 190.854 1.00 65.80 538 SER B O 1
ATOM 11604 N N . ASP B 2 539 ? 124.231 190.164 191.412 1.00 66.13 539 ASP B N 1
ATOM 11605 C CA . ASP B 2 539 ? 124.861 190.071 190.099 1.00 66.13 539 ASP B CA 1
ATOM 11606 C C . ASP B 2 539 ? 126.297 189.556 190.174 1.00 66.13 539 ASP B C 1
ATOM 11607 O O . ASP B 2 539 ? 127.191 190.081 189.508 1.00 66.13 539 ASP B O 1
ATOM 11612 N N . ASP B 2 540 ? 126.538 188.514 190.968 1.00 62.32 540 ASP B N 1
ATOM 11613 C CA . ASP B 2 540 ? 127.832 187.831 190.994 1.00 62.32 540 ASP B CA 1
ATOM 11614 C C . ASP B 2 540 ? 127.598 186.326 190.980 1.00 62.32 540 ASP B C 1
ATOM 11615 O O . ASP B 2 540 ? 126.677 185.838 191.668 1.00 62.32 540 ASP B O 1
ATOM 11620 N N . PRO B 2 541 ? 128.386 185.556 190.222 1.00 51.79 541 PRO B N 1
ATOM 11621 C CA . PRO B 2 541 ? 128.108 184.120 190.071 1.00 51.79 541 PRO B CA 1
ATOM 11622 C C . PRO B 2 541 ? 128.629 183.259 191.216 1.00 51.79 541 PRO B C 1
ATOM 11623 O O . PRO B 2 541 ? 129.738 182.719 191.139 1.00 51.79 541 PRO B O 1
ATOM 11627 N N . SER B 2 542 ? 127.841 183.133 192.285 1.00 55.98 542 SER B N 1
ATOM 11628 C CA . SER B 2 542 ? 128.208 182.277 193.411 1.00 55.98 542 SER B CA 1
ATOM 11629 C C . SER B 2 542 ? 128.223 180.812 192.981 1.00 55.98 542 SER B C 1
ATOM 11630 O O . SER B 2 542 ? 127.193 180.265 192.571 1.00 55.98 542 SER B O 1
ATOM 11633 N N . ILE B 2 543 ? 129.384 180.182 193.085 1.00 49.23 543 ILE B N 1
ATOM 11634 C CA . ILE B 2 543 ? 129.603 178.820 192.601 1.00 49.23 543 ILE B CA 1
ATOM 11635 C C . ILE B 2 543 ? 129.475 177.860 193.778 1.00 49.23 543 ILE B C 1
ATOM 11636 O O . ILE B 2 543 ? 129.584 178.300 194.930 1.00 49.23 543 ILE B O 1
ATOM 11641 N N . PRO B 2 544 ? 129.205 176.578 193.545 1.00 45.65 544 PRO B N 1
ATOM 11642 C CA . PRO B 2 544 ? 129.389 175.586 194.610 1.00 45.65 544 PRO B CA 1
ATOM 11643 C C . PRO B 2 544 ? 130.800 175.019 194.561 1.00 45.65 544 PRO B C 1
ATOM 11644 O O . PRO B 2 544 ? 131.317 174.706 193.487 1.00 45.65 544 PRO B O 1
ATOM 11648 N N . LEU B 2 545 ? 131.426 174.872 195.730 1.00 46.76 545 LEU B N 1
ATOM 11649 C CA . LEU B 2 545 ? 132.800 174.392 195.784 1.00 46.76 545 LEU B CA 1
ATOM 11650 C C . LEU B 2 545 ? 132.936 173.324 196.862 1.00 46.76 545 LEU B C 1
ATOM 11651 O O . LEU B 2 545 ? 132.520 173.515 198.009 1.00 46.76 545 LEU B O 1
ATOM 11656 N N . VAL B 2 546 ? 133.537 172.198 196.474 1.00 53.45 546 VAL B N 1
ATOM 11657 C CA . VAL B 2 546 ? 133.647 171.004 197.313 1.00 53.45 546 VAL B CA 1
ATOM 11658 C C . VAL B 2 546 ? 135.103 170.556 197.359 1.00 53.45 546 VAL B C 1
ATOM 11659 O O . VAL B 2 546 ? 135.712 170.284 196.319 1.00 53.45 546 VAL B O 1
ATOM 11663 N N . ILE B 2 547 ? 135.656 170.468 198.571 1.00 47.19 547 ILE B N 1
ATOM 11664 C CA . ILE B 2 547 ? 137.025 170.024 198.813 1.00 47.19 547 ILE B CA 1
ATOM 11665 C C . ILE B 2 547 ? 136.969 168.848 199.784 1.00 47.19 547 ILE B C 1
ATOM 11666 O O . ILE B 2 547 ? 136.523 169.006 200.927 1.00 47.19 547 ILE B O 1
ATOM 11671 N N . ILE B 2 548 ? 137.413 167.671 199.341 1.00 39.58 548 ILE B N 1
ATOM 11672 C CA . ILE B 2 548 ? 137.337 166.461 200.156 1.00 39.58 548 ILE B CA 1
ATOM 11673 C C . ILE B 2 548 ? 138.719 165.827 200.247 1.00 39.58 548 ILE B C 1
ATOM 11674 O O . ILE B 2 548 ? 139.586 166.073 199.395 1.00 39.58 548 ILE B O 1
ATOM 11679 N N . ARG B 2 549 ? 138.926 165.035 201.300 1.00 40.74 549 ARG B N 1
ATOM 11680 C CA . ARG B 2 549 ? 140.164 164.287 201.488 1.00 40.74 549 ARG B CA 1
ATOM 11681 C C . ARG B 2 549 ? 140.013 162.892 200.890 1.00 40.74 549 ARG B C 1
ATOM 11682 O O . ARG B 2 549 ? 138.969 162.251 201.048 1.00 40.74 549 ARG B O 1
ATOM 11690 N N . ARG B 2 550 ? 141.049 162.421 200.203 1.00 39.36 550 ARG B N 1
ATOM 11691 C CA . ARG B 2 550 ? 141.105 161.052 199.704 1.00 39.36 550 ARG B CA 1
ATOM 11692 C C . ARG B 2 550 ? 142.150 160.302 200.527 1.00 39.36 550 ARG B C 1
ATOM 11693 O O . ARG B 2 550 ? 143.288 160.765 200.665 1.00 39.36 550 ARG B O 1
ATOM 11701 N N . LEU B 2 551 ? 141.755 159.151 201.078 1.00 41.80 551 LEU B N 1
ATOM 11702 C CA . LEU B 2 551 ? 142.451 158.592 202.235 1.00 41.80 551 LEU B CA 1
ATOM 11703 C C . LEU B 2 551 ? 143.762 157.910 201.858 1.00 41.80 551 LEU B C 1
ATOM 11704 O O . LEU B 2 551 ? 144.835 158.342 202.294 1.00 41.80 551 LEU B O 1
ATOM 11709 N N . LYS B 2 552 ? 143.694 156.838 201.064 1.00 43.46 552 LYS B N 1
ATOM 11710 C CA . LYS B 2 552 ? 144.862 155.984 200.853 1.00 43.46 552 LYS B CA 1
ATOM 11711 C C . LYS B 2 552 ? 145.887 156.650 199.942 1.00 43.46 552 LYS B C 1
ATOM 11712 O O . LYS B 2 552 ? 147.089 156.379 200.041 1.00 43.46 552 LYS B O 1
ATOM 11718 N N . THR B 2 553 ? 145.431 157.520 199.040 1.00 41.54 553 THR B N 1
ATOM 11719 C CA . THR B 2 553 ? 146.362 158.184 198.132 1.00 41.54 553 THR B CA 1
ATOM 11720 C C . THR B 2 553 ? 146.904 159.476 198.737 1.00 41.54 553 THR B C 1
ATOM 11721 O O . THR B 2 553 ? 147.702 160.178 198.103 1.00 41.54 553 THR B O 1
ATOM 11725 N N . ARG B 2 554 ? 146.473 159.803 199.960 1.00 44.88 554 ARG B N 1
ATOM 11726 C CA . ARG B 2 554 ? 146.989 160.863 200.841 1.00 44.88 554 ARG B CA 1
ATOM 11727 C C . ARG B 2 554 ? 146.887 162.261 200.243 1.00 44.88 554 ARG B C 1
ATOM 11728 O O . ARG B 2 554 ? 147.742 163.109 200.549 1.00 44.88 554 ARG B O 1
ATOM 11736 N N . ASP B 2 555 ? 145.874 162.546 199.430 1.00 41.58 555 ASP B N 1
ATOM 11737 C CA . ASP B 2 555 ? 145.817 163.773 198.645 1.00 41.58 555 ASP B CA 1
ATOM 11738 C C . ASP B 2 555 ? 144.424 164.390 198.697 1.00 41.58 555 ASP B C 1
ATOM 11739 O O . ASP B 2 555 ? 143.426 163.672 198.815 1.00 41.58 555 ASP B O 1
ATOM 11744 N N . TRP B 2 556 ? 144.360 165.722 198.614 1.00 37.79 556 TRP B N 1
ATOM 11745 C CA . TRP B 2 556 ? 143.094 166.450 198.715 1.00 37.79 556 TRP B CA 1
ATOM 11746 C C . TRP B 2 556 ? 142.536 166.674 197.316 1.00 37.79 556 TRP B C 1
ATOM 11747 O O . TRP B 2 556 ? 143.189 167.316 196.493 1.00 37.79 556 TRP B O 1
ATOM 11758 N N . ILE B 2 557 ? 141.331 166.196 197.018 1.00 34.71 557 ILE B N 1
ATOM 11759 C CA . ILE B 2 557 ? 140.765 166.428 195.691 1.00 34.71 557 ILE B CA 1
ATOM 11760 C C . ILE B 2 557 ? 139.609 167.414 195.829 1.00 34.71 557 ILE B C 1
ATOM 11761 O O . ILE B 2 557 ? 138.831 167.353 196.791 1.00 34.71 557 ILE B O 1
ATOM 11766 N N . VAL B 2 558 ? 139.536 168.359 194.894 1.00 36.10 558 VAL B N 1
ATOM 11767 C CA . VAL B 2 558 ? 138.527 169.412 194.893 1.00 36.10 558 VAL B CA 1
ATOM 11768 C C . VAL B 2 558 ? 137.770 169.355 193.572 1.00 36.10 558 VAL B C 1
ATOM 11769 O O . VAL B 2 558 ? 138.378 169.376 192.495 1.00 36.10 558 VAL B O 1
ATOM 11773 N N . VAL B 2 559 ? 136.445 169.256 193.658 1.00 39.07 559 VAL B N 1
ATOM 11774 C CA . VAL B 2 559 ? 135.604 169.004 192.493 1.00 39.07 559 VAL B CA 1
ATOM 11775 C C . VAL B 2 559 ? 134.791 170.265 192.210 1.00 39.07 559 VAL B C 1
ATOM 11776 O O . VAL B 2 559 ? 134.519 171.053 193.126 1.00 39.07 559 VAL B O 1
ATOM 11780 N N . LEU B 2 560 ? 134.450 170.476 190.940 1.00 38.01 560 LEU B N 1
ATOM 11781 C CA . LEU B 2 560 ? 133.855 171.707 190.447 1.00 38.01 560 LEU B CA 1
ATOM 11782 C C . LEU B 2 560 ? 133.297 171.453 189.053 1.00 38.01 560 LEU B C 1
ATOM 11783 O O . LEU B 2 560 ? 133.722 170.508 188.384 1.00 38.01 560 LEU B O 1
ATOM 11788 N N . PRO B 2 561 ? 132.325 172.247 188.601 1.00 38.64 561 PRO B N 1
ATOM 11789 C CA . PRO B 2 561 ? 131.859 172.124 187.210 1.00 38.64 561 PRO B CA 1
ATOM 11790 C C . PRO B 2 561 ? 132.937 172.421 186.171 1.00 38.64 561 PRO B C 1
ATOM 11791 O O . PRO B 2 561 ? 133.958 173.050 186.463 1.00 38.64 561 PRO B O 1
ATOM 11795 N N . TRP B 2 562 ? 132.692 171.943 184.946 1.00 37.03 562 TRP B N 1
ATOM 11796 C CA . TRP B 2 562 ? 133.654 171.880 183.847 1.00 37.03 562 TRP B CA 1
ATOM 11797 C C . TRP B 2 562 ? 134.179 173.248 183.423 1.00 37.03 562 TRP B C 1
ATOM 11798 O O . TRP B 2 562 ? 135.395 173.458 183.349 1.00 37.03 562 TRP B O 1
ATOM 11809 N N . PHE B 2 563 ? 133.269 174.182 183.138 1.00 42.68 563 PHE B N 1
ATOM 11810 C CA . PHE B 2 563 ? 133.674 175.515 182.705 1.00 42.68 563 PHE B CA 1
ATOM 11811 C C . PHE B 2 563 ? 134.088 176.402 183.871 1.00 42.68 563 PHE B C 1
ATOM 11812 O O . PHE B 2 563 ? 134.624 177.493 183.645 1.00 42.68 563 PHE B O 1
ATOM 11820 N N . TRP B 2 564 ? 133.850 175.969 185.110 1.00 45.82 564 TRP B N 1
ATOM 11821 C CA . TRP B 2 564 ? 134.319 176.709 186.273 1.00 45.82 564 TRP B CA 1
ATOM 11822 C C . TRP B 2 564 ? 135.727 176.336 186.711 1.00 45.82 564 TRP B C 1
ATOM 11823 O O . TRP B 2 564 ? 136.298 177.044 187.547 1.00 45.82 564 TRP B O 1
ATOM 11834 N N . LEU B 2 565 ? 136.296 175.259 186.165 1.00 42.59 565 LEU B N 1
ATOM 11835 C CA . LEU B 2 565 ? 137.556 174.729 186.678 1.00 42.59 565 LEU B CA 1
ATOM 11836 C C . LEU B 2 565 ? 138.729 175.636 186.323 1.00 42.59 565 LEU B C 1
ATOM 11837 O O . LEU B 2 565 ? 139.639 175.844 187.133 1.00 42.59 565 LEU B O 1
ATOM 11842 N N . LEU B 2 566 ? 138.716 176.194 185.115 1.00 49.65 566 LEU B N 1
ATOM 11843 C CA . LEU B 2 566 ? 139.784 177.051 184.604 1.00 49.65 566 LEU B CA 1
ATOM 11844 C C . LEU B 2 566 ? 139.967 178.384 185.347 1.00 49.65 566 LEU B C 1
ATOM 11845 O O . LEU B 2 566 ? 141.127 178.770 185.562 1.00 49.65 566 LEU B O 1
ATOM 11850 N N . PRO B 2 567 ? 138.913 179.130 185.760 1.00 50.81 567 PRO B N 1
ATOM 11851 C CA . PRO B 2 567 ? 139.179 180.283 186.649 1.00 50.81 567 PRO B CA 1
ATOM 11852 C C . PRO B 2 567 ? 139.740 179.892 188.007 1.00 50.81 567 PRO B C 1
ATOM 11853 O O . PRO B 2 567 ? 140.461 180.684 188.629 1.00 50.81 567 PRO B O 1
ATOM 11857 N N . LEU B 2 568 ? 139.428 178.688 188.486 1.00 42.83 568 LEU B N 1
ATOM 11858 C CA . LEU B 2 568 ? 140.092 178.180 189.675 1.00 42.83 568 LEU B CA 1
ATOM 11859 C C . LEU B 2 568 ? 141.512 177.712 189.389 1.00 42.83 568 LEU B C 1
ATOM 11860 O O . LEU B 2 568 ? 142.412 178.058 190.157 1.00 42.83 568 LEU B O 1
ATOM 11865 N N . TRP B 2 569 ? 141.729 176.966 188.304 1.00 40.44 569 TRP B N 1
ATOM 11866 C CA . TRP B 2 569 ? 143.023 176.390 187.955 1.00 40.44 569 TRP B CA 1
ATOM 11867 C C . TRP B 2 569 ? 144.076 177.432 187.607 1.00 40.44 569 TRP B C 1
ATOM 11868 O O . TRP B 2 569 ? 145.258 177.222 187.898 1.00 40.44 569 TRP B O 1
ATOM 11879 N N . HIS B 2 570 ? 143.681 178.547 186.982 1.00 40.83 570 HIS B N 1
ATOM 11880 C CA . HIS B 2 570 ? 144.667 179.536 186.553 1.00 40.83 570 HIS B CA 1
ATOM 11881 C C . HIS B 2 570 ? 145.258 180.286 187.743 1.00 40.83 570 HIS B C 1
ATOM 11882 O O . HIS B 2 570 ? 146.401 180.755 187.689 1.00 40.83 570 HIS B O 1
ATOM 11889 N N . LEU B 2 571 ? 144.502 180.389 188.836 1.00 41.07 571 LEU B N 1
ATOM 11890 C CA . LEU B 2 571 ? 144.968 181.155 189.985 1.00 41.07 571 LEU B CA 1
ATOM 11891 C C . LEU B 2 571 ? 145.758 180.270 190.948 1.00 41.07 571 LEU B C 1
ATOM 11892 O O . LEU B 2 571 ? 146.366 180.768 191.905 1.00 41.07 571 LEU B O 1
ATOM 11897 N N . LEU B 2 572 ? 145.779 178.954 190.693 1.00 41.60 572 LEU B N 1
ATOM 11898 C CA . LEU B 2 572 ? 146.431 178.019 191.611 1.00 41.60 572 LEU B CA 1
ATOM 11899 C C . LEU B 2 572 ? 147.948 178.183 191.611 1.00 41.60 572 LEU B C 1
ATOM 11900 O O . LEU B 2 572 ? 148.542 178.532 192.639 1.00 41.60 572 LEU B O 1
ATOM 11905 N N . ASN B 2 573 ? 148.600 177.944 190.472 1.00 43.12 573 ASN B N 1
ATOM 11906 C CA . ASN B 2 573 ? 150.058 177.965 190.482 1.00 43.12 573 ASN B CA 1
ATOM 11907 C C . ASN B 2 573 ? 150.655 179.359 190.331 1.00 43.12 573 ASN B C 1
ATOM 11908 O O . ASN B 2 573 ? 151.878 179.473 190.201 1.00 43.12 573 ASN B O 1
ATOM 11913 N N . ARG B 2 574 ? 149.838 180.411 190.338 1.00 42.83 574 ARG B N 1
ATOM 11914 C CA . ARG B 2 574 ? 150.376 181.764 190.370 1.00 42.83 574 ARG B CA 1
ATOM 11915 C C . ARG B 2 574 ? 150.802 182.091 191.796 1.00 42.83 574 ARG B C 1
ATOM 11916 O O . ARG B 2 574 ? 151.549 183.048 192.025 1.00 42.83 574 ARG B O 1
ATOM 11924 N N . ILE B 2 575 ? 150.311 181.312 192.758 1.00 42.92 575 ILE B N 1
ATOM 11925 C CA . ILE B 2 575 ? 150.973 181.154 194.048 1.00 42.92 575 ILE B CA 1
ATOM 11926 C C . ILE B 2 575 ? 152.341 180.558 193.738 1.00 42.92 575 ILE B C 1
ATOM 11927 O O . ILE B 2 575 ? 152.420 179.499 193.100 1.00 42.92 575 ILE B O 1
ATOM 11932 N N . PRO B 2 576 ? 153.437 181.187 194.163 1.00 44.25 576 PRO B N 1
ATOM 11933 C CA . PRO B 2 576 ? 154.759 180.813 193.635 1.00 44.25 576 PRO B CA 1
ATOM 11934 C C . PRO B 2 576 ? 155.380 179.554 194.231 1.00 44.25 576 PRO B C 1
ATOM 11935 O O . PRO B 2 576 ? 156.574 179.308 194.032 1.00 44.25 576 PRO B O 1
ATOM 11939 N N . ARG B 2 577 ? 154.602 178.750 194.957 1.00 49.44 577 ARG B N 1
ATOM 11940 C CA . ARG B 2 577 ? 155.066 177.473 195.497 1.00 49.44 577 ARG B CA 1
ATOM 11941 C C . ARG B 2 577 ? 154.069 176.374 195.129 1.00 49.44 577 ARG B C 1
ATOM 11942 O O . ARG B 2 577 ? 153.635 175.582 195.964 1.00 49.44 577 ARG B O 1
ATOM 11950 N N . MET B 2 578 ? 153.695 176.335 193.851 1.00 44.22 578 MET B N 1
ATOM 11951 C CA . MET B 2 578 ? 152.728 175.363 193.369 1.00 44.22 578 MET B CA 1
ATOM 11952 C C . MET B 2 578 ? 153.048 175.017 191.921 1.00 44.22 578 MET B C 1
ATOM 11953 O O . MET B 2 578 ? 153.166 175.891 191.061 1.00 44.22 578 MET B O 1
ATOM 11958 N N . TYR B 2 579 ? 153.199 173.718 191.670 1.00 36.48 579 TYR B N 1
ATOM 11959 C CA . TYR B 2 579 ? 153.607 173.181 190.378 1.00 36.48 579 TYR B CA 1
ATOM 11960 C C . TYR B 2 579 ? 152.557 172.177 189.926 1.00 36.48 579 TYR B C 1
ATOM 11961 O O . TYR B 2 579 ? 151.695 171.777 190.710 1.00 36.48 579 TYR B O 1
ATOM 11970 N N . HIS B 2 580 ? 152.640 171.770 188.662 1.00 30.99 580 HIS B N 1
ATOM 11971 C CA . HIS B 2 580 ? 151.655 170.874 188.066 1.00 30.99 580 HIS B CA 1
ATOM 11972 C C . HIS B 2 580 ? 152.220 169.463 187.951 1.00 30.99 580 HIS B C 1
ATOM 11973 O O . HIS B 2 580 ? 153.440 169.277 187.907 1.00 30.99 580 HIS B O 1
ATOM 11980 N N . ILE B 2 581 ? 151.323 168.476 187.905 1.00 33.74 581 ILE B N 1
ATOM 11981 C CA . ILE B 2 581 ? 151.669 167.060 187.962 1.00 33.74 581 ILE B CA 1
ATOM 11982 C C . ILE B 2 581 ? 151.370 166.429 186.609 1.00 33.74 581 ILE B C 1
ATOM 11983 O O . ILE B 2 581 ? 150.365 166.759 185.966 1.00 33.74 581 ILE B O 1
ATOM 11988 N N . GLY B 2 582 ? 152.243 165.520 186.169 1.00 34.11 582 GLY B N 1
ATOM 11989 C CA . GLY B 2 582 ? 151.931 164.610 185.091 1.00 34.11 582 GLY B CA 1
ATOM 11990 C C . GLY B 2 582 ? 151.531 163.241 185.628 1.00 34.11 582 GLY B C 1
ATOM 11991 O O . GLY B 2 582 ? 151.718 162.920 186.798 1.00 34.11 582 GLY B O 1
ATOM 11992 N N . LEU B 2 583 ? 150.967 162.419 184.738 1.00 35.15 583 LEU B N 1
ATOM 11993 C CA . LEU B 2 583 ? 150.481 161.113 185.178 1.00 35.15 583 LEU B CA 1
ATOM 11994 C C . LEU B 2 583 ? 151.645 160.158 185.435 1.00 35.15 583 LEU B C 1
ATOM 11995 O O . LEU B 2 583 ? 151.525 159.219 186.232 1.00 35.15 583 LEU B O 1
ATOM 12000 N N . ARG B 2 584 ? 152.789 160.404 184.791 1.00 37.83 584 ARG B N 1
ATOM 12001 C CA . ARG B 2 584 ? 154.027 159.742 185.191 1.00 37.83 584 ARG B CA 1
ATOM 12002 C C . ARG B 2 584 ? 154.438 160.167 186.596 1.00 37.83 584 ARG B C 1
ATOM 12003 O O . ARG B 2 584 ? 154.861 159.338 187.413 1.00 37.83 584 ARG B O 1
ATOM 12011 N N . GLN B 2 585 ? 154.289 161.458 186.904 1.00 35.99 585 GLN B N 1
ATOM 12012 C CA . GLN B 2 585 ? 154.598 161.945 188.244 1.00 35.99 585 GLN B CA 1
ATOM 12013 C C . GLN B 2 585 ? 153.572 161.448 189.255 1.00 35.99 585 GLN B C 1
ATOM 12014 O O . GLN B 2 585 ? 153.906 161.198 190.418 1.00 35.99 585 GLN B O 1
ATOM 12020 N N . PHE B 2 586 ? 152.319 161.279 188.822 1.00 37.88 586 PHE B N 1
ATOM 12021 C CA . PHE B 2 586 ? 151.306 160.686 189.690 1.00 37.88 586 PHE B CA 1
ATOM 12022 C C . PHE B 2 586 ? 151.606 159.216 189.960 1.00 37.88 586 PHE B C 1
ATOM 12023 O O . PHE B 2 586 ? 151.365 158.719 191.067 1.00 37.88 586 PHE B O 1
ATOM 12031 N N . GLN B 2 587 ? 152.154 158.513 188.964 1.00 39.85 587 GLN B N 1
ATOM 12032 C CA . GLN B 2 587 ? 152.599 157.139 189.173 1.00 39.85 587 GLN B CA 1
ATOM 12033 C C . GLN B 2 587 ? 153.787 157.088 190.127 1.00 39.85 587 GLN B C 1
ATOM 12034 O O . GLN B 2 587 ? 153.901 156.164 190.939 1.00 39.85 587 GLN B O 1
ATOM 12040 N N . GLN B 2 588 ? 154.664 158.095 190.061 1.00 38.55 588 GLN B N 1
ATOM 12041 C CA . GLN B 2 588 ? 155.765 158.198 191.019 1.00 38.55 588 GLN B CA 1
ATOM 12042 C C . GLN B 2 588 ? 155.255 158.449 192.438 1.00 38.55 588 GLN B C 1
ATOM 12043 O O . GLN B 2 588 ? 155.791 157.893 193.405 1.00 38.55 588 GLN B O 1
ATOM 12049 N N . ILE B 2 589 ? 154.220 159.284 192.577 1.00 35.65 589 ILE B N 1
ATOM 12050 C CA . ILE B 2 589 ? 153.627 159.551 193.889 1.00 35.65 589 ILE B CA 1
ATOM 12051 C C . ILE B 2 589 ? 152.951 158.298 194.443 1.00 35.65 589 ILE B C 1
ATOM 12052 O O . ILE B 2 589 ? 153.080 157.981 195.634 1.00 35.65 589 ILE B O 1
ATOM 12057 N N . GLN B 2 590 ? 152.255 157.546 193.584 1.00 37.54 590 GLN B N 1
ATOM 12058 C CA . GLN B 2 590 ? 151.637 156.296 194.024 1.00 37.54 590 GLN B CA 1
ATOM 12059 C C . GLN B 2 590 ? 152.686 155.230 194.333 1.00 37.54 590 GLN B C 1
ATOM 12060 O O . GLN B 2 590 ? 152.452 154.337 195.156 1.00 37.54 590 GLN B O 1
ATOM 12066 N N . TYR B 2 591 ? 153.850 155.309 193.684 1.00 41.83 591 TYR B N 1
ATOM 12067 C CA . TYR B 2 591 ? 154.942 154.390 193.991 1.00 41.83 591 TYR B CA 1
ATOM 12068 C C . TYR B 2 591 ? 155.629 154.764 195.299 1.00 41.83 591 TYR B C 1
ATOM 12069 O O . TYR B 2 591 ? 156.155 153.896 196.005 1.00 41.83 591 TYR B O 1
ATOM 12078 N N . GLU B 2 592 ? 155.637 156.056 195.636 1.00 39.72 592 GLU B N 1
ATOM 12079 C CA . GLU B 2 592 ? 156.340 156.513 196.830 1.00 39.72 592 GLU B CA 1
ATOM 12080 C C . GLU B 2 592 ? 155.560 156.187 198.099 1.00 39.72 592 GLU B C 1
ATOM 12081 O O . GLU B 2 592 ? 156.147 155.793 199.114 1.00 39.72 592 GLU B O 1
ATOM 12087 N N . ASN B 2 593 ? 154.238 156.329 198.057 1.00 37.79 593 ASN B N 1
ATOM 12088 C CA . ASN B 2 593 ? 153.389 156.137 199.227 1.00 37.79 593 ASN B CA 1
ATOM 12089 C C . ASN B 2 593 ? 152.988 154.684 199.451 1.00 37.79 593 ASN B C 1
ATOM 12090 O O . ASN B 2 593 ? 152.009 154.440 200.166 1.00 37.79 593 ASN B O 1
ATOM 12095 N N . LYS B 2 594 ? 153.708 153.728 198.851 1.00 46.65 594 LYS B N 1
ATOM 12096 C CA . LYS B 2 594 ? 153.426 152.291 198.845 1.00 46.65 594 LYS B CA 1
ATOM 12097 C C . LYS B 2 594 ? 152.036 151.965 198.314 1.00 46.65 594 LYS B C 1
ATOM 12098 O O . LYS B 2 594 ? 151.437 150.967 198.735 1.00 46.65 594 LYS B O 1
ATOM 12104 N N . GLN B 2 595 ? 151.502 152.784 197.408 1.00 42.00 595 GLN B N 1
ATOM 12105 C CA . GLN B 2 595 ? 150.159 152.589 196.881 1.00 42.00 595 GLN B CA 1
ATOM 12106 C C . GLN B 2 595 ? 150.191 151.899 195.525 1.00 42.00 595 GLN B C 1
ATOM 12107 O O . GLN B 2 595 ? 151.245 151.428 195.085 1.00 42.00 595 GLN B O 1
ATOM 12113 N N . LEU B 2 596 ? 149.042 151.835 194.856 1.00 41.05 596 LEU B N 1
ATOM 12114 C CA . LEU B 2 596 ? 148.916 151.058 193.633 1.00 41.05 596 LEU B CA 1
ATOM 12115 C C . LEU B 2 596 ? 148.344 151.934 192.526 1.00 41.05 596 LEU B C 1
ATOM 12116 O O . LEU B 2 596 ? 147.742 152.981 192.777 1.00 41.05 596 LEU B O 1
ATOM 12121 N N . TYR B 2 597 ? 148.548 151.484 191.293 1.00 42.92 597 TYR B N 1
ATOM 12122 C CA . TYR B 2 597 ? 148.217 152.219 190.083 1.00 42.92 597 TYR B CA 1
ATOM 12123 C C . TYR B 2 597 ? 147.574 151.268 189.078 1.00 42.92 597 TYR B C 1
ATOM 12124 O O . TYR B 2 597 ? 147.990 150.122 188.918 1.00 42.92 597 TYR B O 1
ATOM 12133 N N . PHE B 2 598 ? 146.521 151.741 188.419 1.00 49.95 598 PHE B N 1
ATOM 12134 C CA . PHE B 2 598 ? 145.701 150.829 187.619 1.00 49.95 598 PHE B CA 1
ATOM 12135 C C . PHE B 2 598 ? 146.302 150.387 186.276 1.00 49.95 598 PHE B C 1
ATOM 12136 O O . PHE B 2 598 ? 146.245 149.184 185.987 1.00 49.95 598 PHE B O 1
ATOM 12144 N N . PRO B 2 599 ? 146.876 151.280 185.395 1.00 45.68 599 PRO B N 1
ATOM 12145 C CA . PRO B 2 599 ? 147.425 150.756 184.130 1.00 45.68 599 PRO B CA 1
ATOM 12146 C C . PRO B 2 599 ? 148.685 149.913 184.283 1.00 45.68 599 PRO B C 1
ATOM 12147 O O . PRO B 2 599 ? 149.021 149.137 183.382 1.00 45.68 599 PRO B O 1
ATOM 12151 N N . ASP B 2 600 ? 149.394 150.050 185.404 1.00 47.68 600 ASP B N 1
ATOM 12152 C CA . ASP B 2 600 ? 150.681 149.391 185.584 1.00 47.68 600 ASP B CA 1
ATOM 12153 C C . ASP B 2 600 ? 150.687 148.409 186.750 1.00 47.68 600 ASP B C 1
ATOM 12154 O O . ASP B 2 600 ? 151.049 147.242 186.573 1.00 47.68 600 ASP B O 1
ATOM 12159 N N . ASP B 2 601 ? 150.289 148.848 187.946 1.00 49.22 601 ASP B N 1
ATOM 12160 C CA . ASP B 2 601 ? 150.442 148.012 189.132 1.00 49.22 601 ASP B CA 1
ATOM 12161 C C . ASP B 2 601 ? 149.206 147.155 189.393 1.00 49.22 601 ASP B C 1
ATOM 12162 O O . ASP B 2 601 ? 149.104 146.526 190.451 1.00 49.22 601 ASP B O 1
ATOM 12167 N N . TYR B 2 602 ? 148.256 147.119 188.452 1.00 51.94 602 TYR B N 1
ATOM 12168 C CA . TYR B 2 602 ? 147.131 146.190 188.533 1.00 51.94 602 TYR B CA 1
ATOM 12169 C C . TYR B 2 602 ? 147.174 145.149 187.420 1.00 51.94 602 TYR B C 1
ATOM 12170 O O . TYR B 2 602 ? 146.538 145.334 186.375 1.00 51.94 602 TYR B O 1
ATOM 12179 N N . PRO B 2 603 ? 147.897 144.035 187.605 1.00 52.34 603 PRO B N 1
ATOM 12180 C CA . PRO B 2 603 ? 147.936 143.007 186.556 1.00 52.34 603 PRO B CA 1
ATOM 12181 C C . PRO B 2 603 ? 146.838 141.962 186.698 1.00 52.34 603 PRO B C 1
ATOM 12182 O O . PRO B 2 603 ? 146.596 141.190 185.765 1.00 52.34 603 PRO B O 1
ATOM 12186 N N . PHE B 2 604 ? 146.179 141.915 187.857 1.00 57.09 604 PHE B N 1
ATOM 12187 C CA . PHE B 2 604 ? 145.202 140.866 188.124 1.00 57.09 604 PHE B CA 1
ATOM 12188 C C . PHE B 2 604 ? 143.898 141.088 187.366 1.00 57.09 604 PHE B C 1
ATOM 12189 O O . PHE B 2 604 ? 143.236 140.124 186.966 1.00 57.09 604 PHE B O 1
ATOM 12197 N N . THR B 2 605 ? 143.518 142.350 187.169 1.00 57.49 605 THR B N 1
ATOM 12198 C CA . THR B 2 605 ? 142.250 142.666 186.523 1.00 57.49 605 THR B CA 1
ATOM 12199 C C . THR B 2 605 ? 142.334 142.411 185.024 1.00 57.49 605 THR B C 1
ATOM 12200 O O . THR B 2 605 ? 143.428 142.223 184.486 1.00 57.49 605 THR B O 1
ATOM 12204 N N . GLN B 2 606 ? 141.182 142.392 184.351 1.00 57.82 606 GLN B N 1
ATOM 12205 C CA . GLN B 2 606 ? 141.128 142.071 182.928 1.00 57.82 606 GLN B CA 1
ATOM 12206 C C . GLN B 2 606 ? 141.777 143.157 182.076 1.00 57.82 606 GLN B C 1
ATOM 12207 O O . GLN B 2 606 ? 142.708 142.879 181.308 1.00 57.82 606 GLN B O 1
ATOM 12213 N N . LEU B 2 607 ? 141.295 144.398 182.215 1.00 52.55 607 LEU B N 1
ATOM 12214 C CA . LEU B 2 607 ? 141.764 145.501 181.379 1.00 52.55 607 LEU B CA 1
ATOM 12215 C C . LEU B 2 607 ? 143.226 145.826 181.654 1.00 52.55 607 LEU B C 1
ATOM 12216 O O . LEU B 2 607 ? 143.988 146.124 180.726 1.00 52.55 607 LEU B O 1
ATOM 12221 N N . GLY B 2 608 ? 143.637 145.749 182.924 1.00 47.39 608 GLY B N 1
ATOM 12222 C CA . GLY B 2 608 ? 145.026 146.010 183.267 1.00 47.39 608 GLY B CA 1
ATOM 12223 C C . GLY B 2 608 ? 145.979 144.992 182.671 1.00 47.39 608 GLY B C 1
ATOM 12224 O O . GLY B 2 608 ? 147.013 145.360 182.106 1.00 47.39 608 GLY B O 1
ATOM 12225 N N . TYR B 2 609 ? 145.620 143.706 182.751 1.00 45.68 609 TYR B N 1
ATOM 12226 C CA . TYR B 2 609 ? 146.391 142.622 182.149 1.00 45.68 609 TYR B CA 1
ATOM 12227 C C . TYR B 2 609 ? 146.487 142.782 180.639 1.00 45.68 609 TYR B C 1
ATOM 12228 O O . TYR B 2 609 ? 147.592 142.713 180.092 1.00 45.68 609 TYR B O 1
ATOM 12237 N N . ILE B 2 610 ? 145.353 143.040 179.974 1.00 48.86 610 ILE B N 1
ATOM 12238 C CA . ILE B 2 610 ? 145.308 143.192 178.518 1.00 48.86 610 ILE B CA 1
ATOM 12239 C C . ILE B 2 610 ? 146.167 144.367 178.059 1.00 48.86 610 ILE B C 1
ATOM 12240 O O . ILE B 2 610 ? 147.086 144.179 177.248 1.00 48.86 610 ILE B O 1
ATOM 12245 N N . GLU B 2 611 ? 145.901 145.562 178.613 1.00 52.77 611 GLU B N 1
ATOM 12246 C CA . GLU B 2 611 ? 146.650 146.775 178.280 1.00 52.77 611 GLU B CA 1
ATOM 12247 C C . GLU B 2 611 ? 148.144 146.625 178.538 1.00 52.77 611 GLU B C 1
ATOM 12248 O O . GLU B 2 611 ? 148.954 146.782 177.611 1.00 52.77 611 GLU B O 1
ATOM 12254 N N . ASN B 2 612 ? 148.517 146.287 179.783 1.00 47.05 612 ASN B N 1
ATOM 12255 C CA . ASN B 2 612 ? 149.917 146.198 180.187 1.00 47.05 612 ASN B CA 1
ATOM 12256 C C . ASN B 2 612 ? 150.664 145.143 179.380 1.00 47.05 612 ASN B C 1
ATOM 12257 O O . ASN B 2 612 ? 151.681 145.451 178.745 1.00 47.05 612 ASN B O 1
ATOM 12262 N N . SER B 2 613 ? 150.135 143.910 179.346 1.00 45.77 613 SER B N 1
ATOM 12263 C CA . SER B 2 613 ? 150.807 142.800 178.679 1.00 45.77 613 SER B CA 1
ATOM 12264 C C . SER B 2 613 ? 150.951 143.045 177.183 1.00 45.77 613 SER B C 1
ATOM 12265 O O . SER B 2 613 ? 152.065 142.981 176.650 1.00 45.77 613 SER B O 1
ATOM 12268 N N . PHE B 2 614 ? 149.850 143.403 176.502 1.00 47.36 614 PHE B N 1
ATOM 12269 C CA . PHE B 2 614 ? 149.886 143.556 175.050 1.00 47.36 614 PHE B CA 1
ATOM 12270 C C . PHE B 2 614 ? 150.758 144.736 174.630 1.00 47.36 614 PHE B C 1
ATOM 12271 O O . PHE B 2 614 ? 151.651 144.583 173.784 1.00 47.36 614 PHE B O 1
ATOM 12279 N N . TYR B 2 615 ? 150.546 145.914 175.240 1.00 47.81 615 TYR B N 1
ATOM 12280 C CA . TYR B 2 615 ? 151.278 147.098 174.804 1.00 47.81 615 TYR B CA 1
ATOM 12281 C C . TYR B 2 615 ? 152.756 147.031 175.173 1.00 47.81 615 TYR B C 1
ATOM 12282 O O . TYR B 2 615 ? 153.612 147.333 174.331 1.00 47.81 615 TYR B O 1
ATOM 12291 N N . LYS B 2 616 ? 153.090 146.607 176.402 1.00 46.88 616 LYS B N 1
ATOM 12292 C CA . LYS B 2 616 ? 154.500 146.536 176.769 1.00 46.88 616 LYS B CA 1
ATOM 12293 C C . LYS B 2 616 ? 155.211 145.394 176.049 1.00 46.88 616 LYS B C 1
ATOM 12294 O O . LYS B 2 616 ? 156.392 145.525 175.707 1.00 46.88 616 LYS B O 1
ATOM 12300 N N . LYS B 2 617 ? 154.499 144.297 175.749 1.00 48.52 617 LYS B N 1
ATOM 12301 C CA . LYS B 2 617 ? 155.106 143.194 175.012 1.00 48.52 617 LYS B CA 1
ATOM 12302 C C . LYS B 2 617 ? 155.420 143.596 173.578 1.00 48.52 617 LYS B C 1
ATOM 12303 O O . LYS B 2 617 ? 156.528 143.350 173.089 1.00 48.52 617 LYS B O 1
ATOM 12309 N N . GLU B 2 618 ? 154.467 144.245 172.897 1.00 50.50 618 GLU B N 1
ATOM 12310 C CA . GLU B 2 618 ? 154.695 144.698 171.528 1.00 50.50 618 GLU B CA 1
ATOM 12311 C C . GLU B 2 618 ? 155.760 145.788 171.453 1.00 50.50 618 GLU B C 1
ATOM 12312 O O . GLU B 2 618 ? 156.608 145.758 170.552 1.00 50.50 618 GLU B O 1
ATOM 12318 N N . ALA B 2 619 ? 155.753 146.723 172.410 1.00 52.87 619 ALA B N 1
ATOM 12319 C CA . ALA B 2 619 ? 156.748 147.790 172.459 1.00 52.87 619 ALA B CA 1
ATOM 12320 C C . ALA B 2 619 ? 158.155 147.248 172.694 1.00 52.87 619 ALA B C 1
ATOM 12321 O O . ALA B 2 619 ? 159.092 147.612 171.972 1.00 52.87 619 ALA B O 1
ATOM 12323 N N . SER B 2 620 ? 158.309 146.356 173.678 1.00 52.07 620 SER B N 1
ATOM 12324 C CA . SER B 2 620 ? 159.626 145.811 173.983 1.00 52.07 620 SER B CA 1
ATOM 12325 C C . SER B 2 620 ? 160.100 144.857 172.891 1.00 52.07 620 SER B C 1
ATOM 12326 O O . SER B 2 620 ? 161.301 144.762 172.620 1.00 52.07 620 SER B O 1
ATOM 12329 N N . LYS B 2 621 ? 159.166 144.172 172.221 1.00 54.57 621 LYS B N 1
ATOM 12330 C CA . LYS B 2 621 ? 159.546 143.279 171.131 1.00 54.57 621 LYS B CA 1
ATOM 12331 C C . LYS B 2 621 ? 160.010 144.070 169.915 1.00 54.57 621 LYS B C 1
ATOM 12332 O O . LYS B 2 621 ? 160.982 143.691 169.249 1.00 54.57 621 LYS B O 1
ATOM 12338 N N . THR B 2 622 ? 159.341 145.192 169.627 1.00 56.24 622 THR B N 1
ATOM 12339 C CA . THR B 2 622 ? 159.772 146.059 168.536 1.00 56.24 622 THR B CA 1
ATOM 12340 C C . THR B 2 622 ? 161.114 146.713 168.857 1.00 56.24 622 THR B C 1
ATOM 12341 O O . THR B 2 622 ? 161.980 146.846 167.984 1.00 56.24 622 THR B O 1
ATOM 12345 N N . LYS B 2 623 ? 161.317 147.082 170.127 1.00 51.43 623 LYS B N 1
ATOM 12346 C CA . LYS B 2 623 ? 162.581 147.692 170.535 1.00 51.43 623 LYS B CA 1
ATOM 12347 C C . LYS B 2 623 ? 163.728 146.685 170.481 1.00 51.43 623 LYS B C 1
ATOM 12348 O O . LYS B 2 623 ? 164.860 147.034 170.128 1.00 51.43 623 LYS B O 1
ATOM 12354 N N . TRP B 2 624 ? 163.447 145.419 170.804 1.00 49.12 624 TRP B N 1
ATOM 12355 C CA . TRP B 2 624 ? 164.494 144.403 170.785 1.00 49.12 624 TRP B CA 1
ATOM 12356 C C . TRP B 2 624 ? 164.825 143.974 169.360 1.00 49.12 624 TRP B C 1
ATOM 12357 O O . TRP B 2 624 ? 165.998 143.804 169.009 1.00 49.12 624 TRP B O 1
ATOM 12368 N N . ASP B 2 625 ? 163.801 143.791 168.519 1.00 53.24 625 ASP B N 1
ATOM 12369 C CA . ASP B 2 625 ? 164.045 143.425 167.128 1.00 53.24 625 ASP B CA 1
ATOM 12370 C C . ASP B 2 625 ? 164.571 144.593 166.304 1.00 53.24 625 ASP B C 1
ATOM 12371 O O . ASP B 2 625 ? 165.102 144.374 165.210 1.00 53.24 625 ASP B O 1
ATOM 12376 N N . ARG B 2 626 ? 164.437 145.823 166.802 1.00 54.15 626 ARG B N 1
ATOM 12377 C CA . ARG B 2 626 ? 164.936 146.992 166.093 1.00 54.15 626 ARG B CA 1
ATOM 12378 C C . ARG B 2 626 ? 166.445 147.168 166.238 1.00 54.15 626 ARG B C 1
ATOM 12379 O O . ARG B 2 626 ? 167.097 147.614 165.286 1.00 54.15 626 ARG B O 1
ATOM 12387 N N . LYS B 2 627 ? 167.014 146.812 167.393 1.00 59.55 627 LYS B N 1
ATOM 12388 C CA . LYS B 2 627 ? 168.442 146.945 167.663 1.00 59.55 627 LYS B CA 1
ATOM 12389 C C . LYS B 2 627 ? 169.259 145.972 166.819 1.00 59.55 627 LYS B C 1
ATOM 12390 O O . LYS B 2 627 ? 168.816 144.843 166.571 1.00 59.55 627 LYS B O 1
ATOM 12396 N N . PRO B 2 628 ? 170.454 146.369 166.358 1.00 55.38 628 PRO B N 1
ATOM 12397 C CA . PRO B 2 628 ? 171.303 145.432 165.610 1.00 55.38 628 PRO B CA 1
ATOM 12398 C C . PRO B 2 628 ? 171.942 144.390 166.515 1.00 55.38 628 PRO B C 1
ATOM 12399 O O . PRO B 2 628 ? 171.963 144.551 167.739 1.00 55.38 628 PRO B O 1
ATOM 12403 N N . MET B 2 629 ? 172.474 143.324 165.920 1.00 57.45 629 MET B N 1
ATOM 12404 C CA . MET B 2 629 ? 172.992 142.192 166.683 1.00 57.45 629 MET B CA 1
ATOM 12405 C C . MET B 2 629 ? 174.343 142.546 167.295 1.00 57.45 629 MET B C 1
ATOM 12406 O O . MET B 2 629 ? 175.263 142.970 166.589 1.00 57.45 629 MET B O 1
ATOM 12411 N N . GLY B 2 630 ? 174.462 142.370 168.609 1.00 55.28 630 GLY B N 1
ATOM 12412 C CA . GLY B 2 630 ? 175.726 142.559 169.292 1.00 55.28 630 GLY B CA 1
ATOM 12413 C C . GLY B 2 630 ? 175.848 143.864 170.052 1.00 55.28 630 GLY B C 1
ATOM 12414 O O . GLY B 2 630 ? 176.952 144.260 170.437 1.00 55.28 630 GLY B O 1
ATOM 12415 N N . LYS B 2 631 ? 174.724 144.542 170.282 1.00 62.93 631 LYS B N 1
ATOM 12416 C CA . LYS B 2 631 ? 174.734 145.782 171.050 1.00 62.93 631 LYS B CA 1
ATOM 12417 C C . LYS B 2 631 ? 173.719 145.721 172.183 1.00 62.93 631 LYS B C 1
ATOM 12418 O O . LYS B 2 631 ? 173.907 146.347 173.231 1.00 62.93 631 LYS B O 1
ATOM 12424 N N . ARG B 2 632 ? 172.644 144.968 171.981 1.00 57.12 632 ARG B N 1
ATOM 12425 C CA . ARG B 2 632 ? 171.624 144.769 172.997 1.00 57.12 632 ARG B CA 1
ATOM 12426 C C . ARG B 2 632 ? 171.951 143.523 173.807 1.00 57.12 632 ARG B C 1
ATOM 12427 O O . ARG B 2 632 ? 172.804 142.718 173.423 1.00 57.12 632 ARG B O 1
ATOM 12435 N N . ILE B 2 633 ? 171.271 143.374 174.942 1.00 53.71 633 ILE B N 1
ATOM 12436 C CA . ILE B 2 633 ? 171.406 142.168 175.749 1.00 53.71 633 ILE B CA 1
ATOM 12437 C C . ILE B 2 633 ? 170.717 141.010 175.035 1.00 53.71 633 ILE B C 1
ATOM 12438 O O . ILE B 2 633 ? 169.609 141.152 174.505 1.00 53.71 633 ILE B O 1
ATOM 12443 N N . ASN B 2 634 ? 171.397 139.868 174.975 1.00 60.68 634 ASN B N 1
ATOM 12444 C CA . ASN B 2 634 ? 170.915 138.712 174.224 1.00 60.68 634 ASN B CA 1
ATOM 12445 C C . ASN B 2 634 ? 170.206 137.768 175.184 1.00 60.68 634 ASN B C 1
ATOM 12446 O O . ASN B 2 634 ? 170.826 137.174 176.068 1.00 60.68 634 ASN B O 1
ATOM 12451 N N . PHE B 2 635 ? 168.893 137.627 175.004 1.00 48.42 635 PHE B N 1
ATOM 12452 C CA . PHE B 2 635 ? 168.100 136.817 175.920 1.00 48.42 635 PHE B CA 1
ATOM 12453 C C . PHE B 2 635 ? 168.224 135.329 175.618 1.00 48.42 635 PHE B C 1
ATOM 12454 O O . PHE B 2 635 ? 167.869 134.497 176.461 1.00 48.42 635 PHE B O 1
ATOM 12462 N N . GLU B 2 636 ? 168.723 134.976 174.433 1.00 64.59 636 GLU B N 1
ATOM 12463 C CA . GLU B 2 636 ? 168.791 133.577 174.030 1.00 64.59 636 GLU B CA 1
ATOM 12464 C C . GLU B 2 636 ? 169.929 132.816 174.701 1.00 64.59 636 GLU B C 1
ATOM 12465 O O . GLU B 2 636 ? 169.721 131.671 175.119 1.00 64.59 636 GLU B O 1
ATOM 12471 N N . LYS B 2 637 ? 171.108 133.419 174.839 1.00 61.10 637 LYS B N 1
ATOM 12472 C CA . LYS B 2 637 ? 172.276 132.691 175.330 1.00 61.10 637 LYS B CA 1
ATOM 12473 C C . LYS B 2 637 ? 172.770 133.355 176.607 1.00 61.10 637 LYS B C 1
ATOM 12474 O O . LYS B 2 637 ? 173.644 134.226 176.557 1.00 61.10 637 LYS B O 1
ATOM 12480 N N . ILE B 2 638 ? 172.216 132.938 177.745 1.00 60.31 638 ILE B N 1
ATOM 12481 C CA . ILE B 2 638 ? 172.682 133.372 179.059 1.00 60.31 638 ILE B CA 1
ATOM 12482 C C . ILE B 2 638 ? 173.034 132.136 179.877 1.00 60.31 638 ILE B C 1
ATOM 12483 O O . ILE B 2 638 ? 172.158 131.331 180.212 1.00 60.31 638 ILE B O 1
ATOM 12488 N N . LYS B 2 639 ? 174.318 131.966 180.188 1.00 62.56 639 LYS B N 1
ATOM 12489 C CA . LYS B 2 639 ? 174.760 130.799 180.943 1.00 62.56 639 LYS B CA 1
ATOM 12490 C C . LYS B 2 639 ? 174.635 131.032 182.444 1.00 62.56 639 LYS B C 1
ATOM 12491 O O . LYS B 2 639 ? 174.594 132.183 182.892 1.00 62.56 639 LYS B O 1
ATOM 12497 N N . ASP B 2 640 ? 174.566 129.933 183.208 1.00 60.58 640 ASP B N 1
ATOM 12498 C CA . ASP B 2 640 ? 174.507 129.901 184.671 1.00 60.58 640 ASP B CA 1
ATOM 12499 C C . ASP B 2 640 ? 173.333 130.696 185.236 1.00 60.58 640 ASP B C 1
ATOM 12500 O O . ASP B 2 640 ? 173.535 131.689 185.942 1.00 60.58 640 ASP B O 1
ATOM 12505 N N . ILE B 2 641 ? 172.106 130.268 184.938 1.00 61.42 641 ILE B N 1
ATOM 12506 C CA . ILE B 2 641 ? 170.918 130.945 185.448 1.00 61.42 641 ILE B CA 1
ATOM 12507 C C . ILE B 2 641 ? 170.396 130.201 186.671 1.00 61.42 641 ILE B C 1
ATOM 12508 O O . ILE B 2 641 ? 170.210 130.793 187.739 1.00 61.42 641 ILE B O 1
ATOM 12513 N N . HIS B 2 642 ? 170.155 128.899 186.521 1.00 62.37 642 HIS B N 1
ATOM 12514 C CA . HIS B 2 642 ? 169.681 128.064 187.618 1.00 62.37 642 HIS B CA 1
ATOM 12515 C C . HIS B 2 642 ? 170.606 126.867 187.770 1.00 62.37 642 HIS B C 1
ATOM 12516 O O . HIS B 2 642 ? 171.321 126.510 186.830 1.00 62.37 642 HIS B O 1
ATOM 12523 N N . ASN B 2 643 ? 170.593 126.262 188.954 1.00 65.09 643 ASN B N 1
ATOM 12524 C CA . ASN B 2 643 ? 171.317 125.017 189.180 1.00 65.09 643 ASN B CA 1
ATOM 12525 C C . ASN B 2 643 ? 170.629 123.883 188.434 1.00 65.09 643 ASN B C 1
ATOM 12526 O O . ASN B 2 643 ? 169.398 123.873 188.316 1.00 65.09 643 ASN B O 1
ATOM 12531 N N . THR B 2 644 ? 171.437 122.934 187.938 1.00 71.70 644 THR B N 1
ATOM 12532 C CA . THR B 2 644 ? 171.020 121.775 187.141 1.00 71.70 644 THR B CA 1
ATOM 12533 C C . THR B 2 644 ? 170.216 122.202 185.918 1.00 71.70 644 THR B C 1
ATOM 12534 O O . THR B 2 644 ? 169.006 121.956 185.859 1.00 71.70 644 THR B O 1
ATOM 12538 N N . LYS B 2 645 ? 170.878 122.882 184.973 1.00 73.22 645 LYS B N 1
ATOM 12539 C CA . LYS B 2 645 ? 170.273 123.462 183.774 1.00 73.22 645 LYS B CA 1
ATOM 12540 C C . LYS B 2 645 ? 169.502 122.443 182.940 1.00 73.22 645 LYS B C 1
ATOM 12541 O O . LYS B 2 645 ? 170.074 121.469 182.439 1.00 73.22 645 LYS B O 1
ATOM 12547 N N . LEU B 2 646 ? 168.199 122.674 182.794 1.00 76.95 646 LEU B N 1
ATOM 12548 C CA . LEU B 2 646 ? 167.247 121.731 182.220 1.00 76.95 646 LEU B CA 1
ATOM 12549 C C . LEU B 2 646 ? 167.415 121.653 180.705 1.00 76.95 646 LEU B C 1
ATOM 12550 O O . LEU B 2 646 ? 167.760 122.658 180.070 1.00 76.95 646 LEU B O 1
ATOM 12555 N N . PRO B 2 647 ? 167.191 120.476 180.087 1.00 80.63 647 PRO B N 1
ATOM 12556 C CA . PRO B 2 647 ? 167.390 120.355 178.635 1.00 80.63 647 PRO B CA 1
ATOM 12557 C C . PRO B 2 647 ? 166.308 121.052 177.824 1.00 80.63 647 PRO B C 1
ATOM 12558 O O . PRO B 2 647 ? 165.186 121.236 178.311 1.00 80.63 647 PRO B O 1
ATOM 12562 N N . ALA B 2 648 ? 166.664 121.443 176.591 1.00 81.15 648 ALA B N 1
ATOM 12563 C CA . ALA B 2 648 ? 165.823 122.212 175.662 1.00 81.15 648 ALA B CA 1
ATOM 12564 C C . ALA B 2 648 ? 165.327 123.524 176.268 1.00 81.15 648 ALA B C 1
ATOM 12565 O O . ALA B 2 648 ? 164.240 123.999 175.930 1.00 81.15 648 ALA B O 1
ATOM 12567 N N . TYR B 2 649 ? 166.121 124.118 177.158 1.00 77.40 649 TYR B N 1
ATOM 12568 C CA . TYR B 2 649 ? 165.740 125.339 177.855 1.00 77.40 649 TYR B CA 1
ATOM 12569 C C . TYR B 2 649 ? 166.980 126.091 178.318 1.00 77.40 649 TYR B C 1
ATOM 12570 O O . TYR B 2 649 ? 167.607 125.711 179.313 1.00 77.40 649 TYR B O 1
ATOM 12579 N N . SER B 2 650 ? 167.345 127.154 177.605 1.00 69.42 650 SER B N 1
ATOM 12580 C CA . SER B 2 650 ? 168.533 127.932 177.921 1.00 69.42 650 SER B CA 1
ATOM 12581 C C . SER B 2 650 ? 168.226 129.391 178.223 1.00 69.42 650 SER B C 1
ATOM 12582 O O . SER B 2 650 ? 169.159 130.191 178.348 1.00 69.42 650 SER B O 1
ATOM 12585 N N . GLY B 2 651 ? 166.954 129.760 178.340 1.00 69.35 651 GLY B N 1
ATOM 12586 C CA . GLY B 2 651 ? 166.551 131.135 178.531 1.00 69.35 651 GLY B CA 1
ATOM 12587 C C . GLY B 2 651 ? 166.120 131.444 179.951 1.00 69.35 651 GLY B C 1
ATOM 12588 O O . GLY B 2 651 ? 166.403 130.703 180.899 1.00 69.35 651 GLY B O 1
ATOM 12589 N N . GLU B 2 652 ? 165.421 132.565 180.092 1.00 61.03 652 GLU B N 1
ATOM 12590 C CA . GLU B 2 652 ? 164.960 133.053 181.381 1.00 61.03 652 GLU B CA 1
ATOM 12591 C C . GLU B 2 652 ? 163.496 132.663 181.584 1.00 61.03 652 GLU B C 1
ATOM 12592 O O . GLU B 2 652 ? 162.782 132.359 180.623 1.00 61.03 652 GLU B O 1
ATOM 12598 N N . ILE B 2 653 ? 163.074 132.629 182.856 1.00 65.10 653 ILE B N 1
ATOM 12599 C CA . ILE B 2 653 ? 161.718 132.314 183.307 1.00 65.10 653 ILE B CA 1
ATOM 12600 C C . ILE B 2 653 ? 160.658 133.145 182.593 1.00 65.10 653 ILE B C 1
ATOM 12601 O O . ILE B 2 653 ? 160.706 134.381 182.604 1.00 65.10 653 ILE B O 1
ATOM 12606 N N . GLY B 2 654 ? 159.703 132.459 181.963 1.00 63.05 654 GLY B N 1
ATOM 12607 C CA . GLY B 2 654 ? 158.605 133.021 181.208 1.00 63.05 654 GLY B CA 1
ATOM 12608 C C . GLY B 2 654 ? 159.101 133.830 180.022 1.00 63.05 654 GLY B C 1
ATOM 12609 O O . GLY B 2 654 ? 160.188 133.610 179.482 1.00 63.05 654 GLY B O 1
ATOM 12610 N N . ASP B 2 655 ? 158.270 134.783 179.614 1.00 64.69 655 ASP B N 1
ATOM 12611 C CA . ASP B 2 655 ? 158.711 135.765 178.639 1.00 64.69 655 ASP B CA 1
ATOM 12612 C C . ASP B 2 655 ? 159.726 136.705 179.278 1.00 64.69 655 ASP B C 1
ATOM 12613 O O . ASP B 2 655 ? 159.631 137.048 180.460 1.00 64.69 655 ASP B O 1
ATOM 12618 N N . PHE B 2 656 ? 160.718 137.105 178.483 1.00 56.30 656 PHE B N 1
ATOM 12619 C CA . PHE B 2 656 ? 161.779 138.000 178.928 1.00 56.30 656 PHE B CA 1
ATOM 12620 C C . PHE B 2 656 ? 161.228 139.390 179.224 1.00 56.30 656 PHE B C 1
ATOM 12621 O O . PHE B 2 656 ? 161.736 140.106 180.093 1.00 56.30 656 PHE B O 1
ATOM 12629 N N . PHE B 2 657 ? 160.186 139.762 178.493 1.00 47.19 657 PHE B N 1
ATOM 12630 C CA . PHE B 2 657 ? 159.544 141.061 178.611 1.00 47.19 657 PHE B CA 1
ATOM 12631 C C . PHE B 2 657 ? 158.427 141.003 179.644 1.00 47.19 657 PHE B C 1
ATOM 12632 O O . PHE B 2 657 ? 158.466 140.166 180.552 1.00 47.19 657 PHE B O 1
ATOM 12640 N N . SER B 2 658 ? 157.493 141.965 179.543 1.00 51.29 658 SER B N 1
ATOM 12641 C CA . SER B 2 658 ? 156.319 142.183 180.397 1.00 51.29 658 SER B CA 1
ATOM 12642 C C . SER B 2 658 ? 155.665 140.913 180.930 1.00 51.29 658 SER B C 1
ATOM 12643 O O . SER B 2 658 ? 155.455 139.957 180.175 1.00 51.29 658 SER B O 1
ATOM 12646 N N . SER B 2 659 ? 155.360 140.917 182.231 1.00 55.71 659 SER B N 1
ATOM 12647 C CA . SER B 2 659 ? 155.204 139.732 183.069 1.00 55.71 659 SER B CA 1
ATOM 12648 C C . SER B 2 659 ? 154.116 138.785 182.577 1.00 55.71 659 SER B C 1
ATOM 12649 O O . SER B 2 659 ? 152.920 139.086 182.635 1.00 55.71 659 SER B O 1
ATOM 12652 N N . ASP B 2 660 ? 154.555 137.625 182.095 1.00 63.42 660 ASP B N 1
ATOM 12653 C CA . ASP B 2 660 ? 153.678 136.556 181.630 1.00 63.42 660 ASP B CA 1
ATOM 12654 C C . ASP B 2 660 ? 153.251 135.750 182.853 1.00 63.42 660 ASP B C 1
ATOM 12655 O O . ASP B 2 660 ? 153.970 134.872 183.333 1.00 63.42 660 ASP B O 1
ATOM 12660 N N . TRP B 2 661 ? 152.052 136.057 183.354 1.00 59.01 661 TRP B N 1
ATOM 12661 C CA . TRP B 2 661 ? 151.520 135.357 184.519 1.00 59.01 661 TRP B CA 1
ATOM 12662 C C . TRP B 2 661 ? 151.066 133.947 184.160 1.00 59.01 661 TRP B C 1
ATOM 12663 O O . TRP B 2 661 ? 150.862 133.107 185.047 1.00 59.01 661 TRP B O 1
ATOM 12674 N N . ARG B 2 662 ? 150.889 133.680 182.859 1.00 69.34 662 ARG B N 1
ATOM 12675 C CA . ARG B 2 662 ? 150.510 132.354 182.377 1.00 69.34 662 ARG B CA 1
ATOM 12676 C C . ARG B 2 662 ? 151.571 131.312 182.709 1.00 69.34 662 ARG B C 1
ATOM 12677 O O . ARG B 2 662 ? 151.240 130.210 183.162 1.00 69.34 662 ARG B O 1
ATOM 12685 N N . PHE B 2 663 ? 152.849 131.654 182.492 1.00 60.69 663 PHE B N 1
ATOM 12686 C CA . PHE B 2 663 ? 153.961 130.763 182.822 1.00 60.69 663 PHE B CA 1
ATOM 12687 C C . PHE B 2 663 ? 153.993 130.449 184.312 1.00 60.69 663 PHE B C 1
ATOM 12688 O O . PHE B 2 663 ? 154.150 129.285 184.707 1.00 60.69 663 PHE B O 1
ATOM 12696 N N . LEU B 2 664 ? 153.808 131.481 185.142 1.00 60.64 664 LEU B N 1
ATOM 12697 C CA . LEU B 2 664 ? 153.835 131.319 186.590 1.00 60.64 664 LEU B CA 1
ATOM 12698 C C . LEU B 2 664 ? 152.678 130.455 187.077 1.00 60.64 664 LEU B C 1
ATOM 12699 O O . LEU B 2 664 ? 152.869 129.585 187.934 1.00 60.64 664 LEU B O 1
ATOM 12704 N N . GLN B 2 665 ? 151.480 130.641 186.514 1.00 70.79 665 GLN B N 1
ATOM 12705 C CA . GLN B 2 665 ? 150.337 129.888 187.023 1.00 70.79 665 GLN B CA 1
ATOM 12706 C C . GLN B 2 665 ? 150.340 128.447 186.511 1.00 70.79 665 GLN B C 1
ATOM 12707 O O . GLN B 2 665 ? 149.940 127.531 187.242 1.00 70.79 665 GLN B O 1
ATOM 12713 N N . ILE B 2 666 ? 150.847 128.210 185.292 1.00 70.84 666 ILE B N 1
ATOM 12714 C CA . ILE B 2 666 ? 150.985 126.830 184.819 1.00 70.84 666 ILE B CA 1
ATOM 12715 C C . ILE B 2 666 ? 152.072 126.100 185.606 1.00 70.84 666 ILE B C 1
ATOM 12716 O O . ILE B 2 666 ? 151.906 124.928 185.969 1.00 70.84 666 ILE B O 1
ATOM 12721 N N . LEU B 2 667 ? 153.171 126.791 185.936 1.00 67.74 667 LEU B N 1
ATOM 12722 C CA . LEU B 2 667 ? 154.217 126.169 186.748 1.00 67.74 667 LEU B CA 1
ATOM 12723 C C . LEU B 2 667 ? 153.734 125.905 188.172 1.00 67.74 667 LEU B C 1
ATOM 12724 O O . LEU B 2 667 ? 154.089 124.883 188.775 1.00 67.74 667 LEU B O 1
ATOM 12729 N N . ARG B 2 668 ? 152.896 126.797 188.713 1.00 75.05 668 ARG B N 1
ATOM 12730 C CA . ARG B 2 668 ? 152.357 126.593 190.055 1.00 75.05 668 ARG B CA 1
ATOM 12731 C C . ARG B 2 668 ? 151.389 125.415 190.091 1.00 75.05 668 ARG B C 1
ATOM 12732 O O . ARG B 2 668 ? 151.434 124.596 191.018 1.00 75.05 668 ARG B O 1
ATOM 12740 N N . ASN B 2 669 ? 150.530 125.290 189.073 1.00 75.55 669 ASN B N 1
ATOM 12741 C CA . ASN B 2 669 ? 149.634 124.137 189.015 1.00 75.55 669 ASN B CA 1
ATOM 12742 C C . ASN B 2 669 ? 150.392 122.849 188.705 1.00 75.55 669 ASN B C 1
ATOM 12743 O O . ASN B 2 669 ? 149.975 121.766 189.127 1.00 75.55 669 ASN B O 1
ATOM 12748 N N . GLY B 2 670 ? 151.525 122.946 188.005 1.00 78.21 670 GLY B N 1
ATOM 12749 C CA . GLY B 2 670 ? 152.347 121.767 187.782 1.00 78.21 670 GLY B CA 1
ATOM 12750 C C . GLY B 2 670 ? 153.016 121.272 189.051 1.00 78.21 670 GLY B C 1
ATOM 12751 O O . GLY B 2 670 ? 153.058 120.067 189.313 1.00 78.21 670 GLY B O 1
ATOM 12752 N N . ILE B 2 671 ? 153.530 122.198 189.867 1.00 82.07 671 ILE B N 1
ATOM 12753 C CA . ILE B 2 671 ? 154.108 121.820 191.157 1.00 82.07 671 ILE B CA 1
ATOM 12754 C C . ILE B 2 671 ? 153.020 121.321 192.107 1.00 82.07 671 ILE B C 1
ATOM 12755 O O . ILE B 2 671 ? 153.243 120.394 192.898 1.00 82.07 671 ILE B O 1
ATOM 12760 N N . ASP B 2 672 ? 151.808 121.878 191.997 1.00 82.50 672 ASP B N 1
ATOM 12761 C CA . ASP B 2 672 ? 150.685 121.384 192.792 1.00 82.50 672 ASP B CA 1
ATOM 12762 C C . ASP B 2 672 ? 150.288 119.970 192.367 1.00 82.50 672 ASP B C 1
ATOM 12763 O O . ASP B 2 672 ? 149.968 119.126 193.213 1.00 82.50 672 ASP B O 1
ATOM 12768 N N . TYR B 2 673 ? 150.336 119.686 191.061 1.00 84.15 673 TYR B N 1
ATOM 12769 C CA . TYR B 2 673 ? 150.050 118.340 190.573 1.00 84.15 673 TYR B CA 1
ATOM 12770 C C . TYR B 2 673 ? 151.145 117.359 190.978 1.00 84.15 673 TYR B C 1
ATOM 12771 O O . TYR B 2 673 ? 150.870 116.178 191.222 1.00 84.15 673 TYR B O 1
ATOM 12780 N N . LEU B 2 674 ? 152.393 117.829 191.060 1.00 82.35 674 LEU B N 1
ATOM 12781 C CA . LEU B 2 674 ? 153.474 116.967 191.532 1.00 82.35 674 LEU B CA 1
ATOM 12782 C C . LEU B 2 674 ? 153.351 116.683 193.026 1.00 82.35 674 LEU B C 1
ATOM 12783 O O . LEU B 2 674 ? 153.692 115.587 193.486 1.00 82.35 674 LEU B O 1
ATOM 12788 N N . GLN B 2 675 ? 152.871 117.659 193.800 1.00 89.25 675 GLN B N 1
ATOM 12789 C CA . GLN B 2 675 ? 152.666 117.427 195.228 1.00 89.25 675 GLN B CA 1
ATOM 12790 C C . GLN B 2 675 ? 151.449 116.543 195.478 1.00 89.25 675 GLN B C 1
ATOM 12791 O O . GLN B 2 675 ? 151.408 115.797 196.464 1.00 89.25 675 GLN B O 1
ATOM 12797 N N . ARG B 2 676 ? 150.445 116.614 194.602 1.00 88.12 676 ARG B N 1
ATOM 12798 C CA . ARG B 2 676 ? 149.306 115.708 194.724 1.00 88.12 676 ARG B CA 1
ATOM 12799 C C . ARG B 2 676 ? 149.648 114.317 194.204 1.00 88.12 676 ARG B C 1
ATOM 12800 O O . ARG B 2 676 ? 149.006 113.330 194.582 1.00 88.12 676 ARG B O 1
ATOM 12808 N N . ASN B 2 677 ? 150.655 114.216 193.333 1.00 89.86 677 ASN B N 1
ATOM 12809 C CA . ASN B 2 677 ? 151.031 112.916 192.790 1.00 89.86 677 ASN B CA 1
ATOM 12810 C C . ASN B 2 677 ? 151.958 112.163 193.739 1.00 89.86 677 ASN B C 1
ATOM 12811 O O . ASN B 2 677 ? 151.859 110.936 193.856 1.00 89.86 677 ASN B O 1
ATOM 12816 N N . ASP B 2 678 ? 152.857 112.870 194.418 1.00 93.65 678 ASP B N 1
ATOM 12817 C CA . ASP B 2 678 ? 153.814 112.234 195.314 1.00 93.65 678 ASP B CA 1
ATOM 12818 C C . ASP B 2 678 ? 154.185 113.240 196.397 1.00 93.65 678 ASP B C 1
ATOM 12819 O O . ASP B 2 678 ? 153.998 114.448 196.238 1.00 93.65 678 ASP B O 1
ATOM 12824 N N . LYS B 2 679 ? 154.709 112.718 197.511 1.00 95.83 679 LYS B N 1
ATOM 12825 C CA . LYS B 2 679 ? 155.114 113.563 198.631 1.00 95.83 679 LYS B CA 1
ATOM 12826 C C . LYS B 2 679 ? 156.315 114.439 198.299 1.00 95.83 679 LYS B C 1
ATOM 12827 O O . LYS B 2 679 ? 156.449 115.527 198.869 1.00 95.83 679 LYS B O 1
ATOM 12833 N N . THR B 2 680 ? 157.185 113.993 197.396 1.00 93.95 680 THR B N 1
ATOM 12834 C CA . THR B 2 680 ? 158.312 114.787 196.932 1.00 93.95 680 THR B CA 1
ATOM 12835 C C . THR B 2 680 ? 158.139 115.068 195.446 1.00 93.95 680 THR B C 1
ATOM 12836 O O . THR B 2 680 ? 157.189 114.601 194.811 1.00 93.95 680 THR B O 1
ATOM 12840 N N . LEU B 2 681 ? 159.068 115.844 194.895 1.00 91.65 681 LEU B N 1
ATOM 12841 C CA . LEU B 2 681 ? 159.037 116.229 193.487 1.00 91.65 681 LEU B CA 1
ATOM 12842 C C . LEU B 2 681 ? 160.357 115.822 192.841 1.00 91.65 681 LEU B C 1
ATOM 12843 O O . LEU B 2 681 ? 161.428 116.021 193.425 1.00 91.65 681 LEU B O 1
ATOM 12848 N N . GLU B 2 682 ? 160.276 115.234 191.649 1.00 93.39 682 GLU B N 1
ATOM 12849 C CA . GLU B 2 682 ? 161.471 114.850 190.907 1.00 93.39 682 GLU B CA 1
ATOM 12850 C C . GLU B 2 682 ? 162.078 116.064 190.215 1.00 93.39 682 GLU B C 1
ATOM 12851 O O . GLU B 2 682 ? 161.361 117.002 189.851 1.00 93.39 682 GLU B O 1
ATOM 12857 N N . LEU B 2 683 ? 163.399 116.057 190.031 1.00 91.75 683 LEU B N 1
ATOM 12858 C CA . LEU B 2 683 ? 164.076 117.201 189.420 1.00 91.75 683 LEU B CA 1
ATOM 12859 C C . LEU B 2 683 ? 163.897 117.208 187.904 1.00 91.75 683 LEU B C 1
ATOM 12860 O O . LEU B 2 683 ? 163.327 118.145 187.337 1.00 91.75 683 LEU B O 1
ATOM 12865 N N . MET B 2 684 ? 164.377 116.166 187.235 1.00 96.94 684 MET B N 1
ATOM 12866 C CA . MET B 2 684 ? 164.333 116.093 185.779 1.00 96.94 684 MET B CA 1
ATOM 12867 C C . MET B 2 684 ? 164.061 114.646 185.371 1.00 96.94 684 MET B C 1
ATOM 12868 O O . MET B 2 684 ? 163.693 113.794 186.189 1.00 96.94 684 MET B O 1
ATOM 12873 N N . ASP B 2 685 ? 164.234 114.358 184.084 1.00 95.57 685 ASP B N 1
ATOM 12874 C CA . ASP B 2 685 ? 163.998 113.023 183.546 1.00 95.57 685 ASP B CA 1
ATOM 12875 C C . ASP B 2 685 ? 165.079 112.043 183.993 1.00 95.57 685 ASP B C 1
ATOM 12876 O O . ASP B 2 685 ? 165.629 111.298 183.182 1.00 95.57 685 ASP B O 1
ATOM 12881 N N . GLY B 2 696 ? 146.421 113.568 175.283 1.00 99.15 696 GLY B N 1
ATOM 12882 C CA . GLY B 2 696 ? 147.521 113.990 174.437 1.00 99.15 696 GLY B CA 1
ATOM 12883 C C . GLY B 2 696 ? 148.699 114.535 175.220 1.00 99.15 696 GLY B C 1
ATOM 12884 O O . GLY B 2 696 ? 149.828 114.556 174.730 1.00 99.15 696 GLY B O 1
ATOM 12885 N N . VAL B 2 697 ? 148.431 114.979 176.447 1.00 96.50 697 VAL B N 1
ATOM 12886 C CA . VAL B 2 697 ? 149.482 115.515 177.300 1.00 96.50 697 VAL B CA 1
ATOM 12887 C C . VAL B 2 697 ? 150.307 114.368 177.879 1.00 96.50 697 VAL B C 1
ATOM 12888 O O . VAL B 2 697 ? 149.775 113.359 178.351 1.00 96.50 697 VAL B O 1
ATOM 12892 N N . ARG B 2 698 ? 151.632 114.523 177.821 1.00 97.49 698 ARG B N 1
ATOM 12893 C CA . ARG B 2 698 ? 152.545 113.510 178.337 1.00 97.49 698 ARG B CA 1
ATOM 12894 C C . ARG B 2 698 ? 152.472 113.433 179.858 1.00 97.49 698 ARG B C 1
ATOM 12895 O O . ARG B 2 698 ? 151.966 114.344 180.519 1.00 97.49 698 ARG B O 1
ATOM 12903 N N . ASP B 2 699 ? 152.976 112.327 180.407 1.00 94.38 699 ASP B N 1
ATOM 12904 C CA . ASP B 2 699 ? 152.897 112.054 181.838 1.00 94.38 699 ASP B CA 1
ATOM 12905 C C . ASP B 2 699 ? 153.786 113.012 182.625 1.00 94.38 699 ASP B C 1
ATOM 12906 O O . ASP B 2 699 ? 155.017 112.936 182.543 1.00 94.38 699 ASP B O 1
ATOM 12911 N N . ILE B 2 700 ? 153.168 113.911 183.391 1.00 94.47 700 ILE B N 1
ATOM 12912 C CA . ILE B 2 700 ? 153.917 114.906 184.153 1.00 94.47 700 ILE B CA 1
ATOM 12913 C C . ILE B 2 700 ? 154.545 114.234 185.367 1.00 94.47 700 ILE B C 1
ATOM 12914 O O . ILE B 2 700 ? 153.843 113.707 186.238 1.00 94.47 700 ILE B O 1
ATOM 12919 N N . ASN B 2 701 ? 155.877 114.251 185.428 1.00 92.74 701 ASN B N 1
ATOM 12920 C CA . ASN B 2 701 ? 156.608 113.706 186.562 1.00 92.74 701 ASN B CA 1
ATOM 12921 C C . ASN B 2 701 ? 157.697 114.628 187.089 1.00 92.74 701 ASN B C 1
ATOM 12922 O O . ASN B 2 701 ? 158.258 114.338 188.152 1.00 92.74 701 ASN B O 1
ATOM 12927 N N . CYS B 2 702 ? 157.994 115.733 186.403 1.00 89.99 702 CYS B N 1
ATOM 12928 C CA . CYS B 2 702 ? 159.031 116.671 186.808 1.00 89.99 702 CYS B CA 1
ATOM 12929 C C . CYS B 2 702 ? 158.798 118.015 186.127 1.00 89.99 702 CYS B C 1
ATOM 12930 O O . CYS B 2 702 ? 157.713 118.291 185.608 1.00 89.99 702 CYS B O 1
ATOM 12933 N N . VAL B 2 703 ? 159.837 118.854 186.139 1.00 84.61 703 VAL B N 1
ATOM 12934 C CA . VAL B 2 703 ? 159.662 120.276 185.841 1.00 84.61 703 VAL B CA 1
ATOM 12935 C C . VAL B 2 703 ? 159.599 120.525 184.335 1.00 84.61 703 VAL B C 1
ATOM 12936 O O . VAL B 2 703 ? 158.762 121.303 183.854 1.00 84.61 703 VAL B O 1
ATOM 12940 N N . ASN B 2 704 ? 160.470 119.861 183.565 1.00 84.36 704 ASN B N 1
ATOM 12941 C CA . ASN B 2 704 ? 160.646 120.224 182.158 1.00 84.36 704 ASN B CA 1
ATOM 12942 C C . ASN B 2 704 ? 159.457 119.799 181.301 1.00 84.36 704 ASN B C 1
ATOM 12943 O O . ASN B 2 704 ? 159.216 120.378 180.237 1.00 84.36 704 ASN B O 1
ATOM 12948 N N . ASP B 2 705 ? 158.689 118.806 181.759 1.00 87.01 705 ASP B N 1
ATOM 12949 C CA . ASP B 2 705 ? 157.459 118.448 181.060 1.00 87.01 705 ASP B CA 1
ATOM 12950 C C . ASP B 2 705 ? 156.415 119.551 181.215 1.00 87.01 705 ASP B C 1
ATOM 12951 O O . ASP B 2 705 ? 155.597 119.777 180.316 1.00 87.01 705 ASP B O 1
ATOM 12956 N N . VAL B 2 706 ? 156.439 120.257 182.348 1.00 78.03 706 VAL B N 1
ATOM 12957 C CA . VAL B 2 706 ? 155.578 121.424 182.519 1.00 78.03 706 VAL B CA 1
ATOM 12958 C C . VAL B 2 706 ? 156.110 122.595 181.697 1.00 78.03 706 VAL B C 1
ATOM 12959 O O . VAL B 2 706 ? 155.338 123.359 181.101 1.00 78.03 706 VAL B O 1
ATOM 12963 N N . LEU B 2 707 ? 157.440 122.731 181.619 1.00 78.13 707 LEU B N 1
ATOM 12964 C CA . LEU B 2 707 ? 158.023 123.878 180.922 1.00 78.13 707 LEU B CA 1
ATOM 12965 C C . LEU B 2 707 ? 157.854 123.764 179.408 1.00 78.13 707 LEU B C 1
ATOM 12966 O O . LEU B 2 707 ? 157.673 124.776 178.717 1.00 78.13 707 LEU B O 1
ATOM 12971 N N . GLU B 2 708 ? 157.888 122.539 178.875 1.00 80.97 708 GLU B N 1
ATOM 12972 C CA . GLU B 2 708 ? 157.622 122.347 177.453 1.00 80.97 708 GLU B CA 1
ATOM 12973 C C . GLU B 2 708 ? 156.157 122.605 177.123 1.00 80.97 708 GLU B C 1
ATOM 12974 O O . GLU B 2 708 ? 155.839 123.104 176.039 1.00 80.97 708 GLU B O 1
ATOM 12980 N N . PHE B 2 709 ? 155.252 122.286 178.055 1.00 77.87 709 PHE B N 1
ATOM 12981 C CA . PHE B 2 709 ? 153.846 122.642 177.877 1.00 77.87 709 PHE B CA 1
ATOM 12982 C C . PHE B 2 709 ? 153.656 124.154 177.903 1.00 77.87 709 PHE B C 1
ATOM 12983 O O . PHE B 2 709 ? 152.831 124.695 177.156 1.00 77.87 709 PHE B O 1
ATOM 12991 N N . CYS B 2 710 ? 154.423 124.846 178.753 1.00 76.72 710 CYS B N 1
ATOM 12992 C CA . CYS B 2 710 ? 154.422 126.309 178.763 1.00 76.72 710 CYS B CA 1
ATOM 12993 C C . CYS B 2 710 ? 154.897 126.880 177.431 1.00 76.72 710 CYS B C 1
ATOM 12994 O O . CYS B 2 710 ? 154.278 127.804 176.887 1.00 76.72 710 CYS B O 1
ATOM 12997 N N . LYS B 2 711 ? 155.994 126.335 176.895 1.00 75.63 711 LYS B N 1
ATOM 12998 C CA . LYS B 2 711 ? 156.531 126.820 175.625 1.00 75.63 711 LYS B CA 1
ATOM 12999 C C . LYS B 2 711 ? 155.585 126.512 174.468 1.00 75.63 711 LYS B C 1
ATOM 13000 O O . LYS B 2 711 ? 155.432 127.326 173.549 1.00 75.63 711 LYS B O 1
ATOM 13006 N N . ASP B 2 712 ? 154.903 125.363 174.522 1.00 78.07 712 ASP B N 1
ATOM 13007 C CA . ASP B 2 712 ? 153.939 125.018 173.482 1.00 78.07 712 ASP B CA 1
ATOM 13008 C C . ASP B 2 712 ? 152.703 125.908 173.548 1.00 78.07 712 ASP B C 1
ATOM 13009 O O . ASP B 2 712 ? 152.173 126.314 172.508 1.00 78.07 712 ASP B O 1
ATOM 13014 N N . TYR B 2 713 ? 152.240 126.241 174.759 1.00 76.73 713 TYR B N 1
ATOM 13015 C CA . TYR B 2 713 ? 151.091 127.134 174.876 1.00 76.73 713 TYR B CA 1
ATOM 13016 C C . TYR B 2 713 ? 151.452 128.553 174.452 1.00 76.73 713 TYR B C 1
ATOM 13017 O O . TYR B 2 713 ? 150.623 129.259 173.865 1.00 76.73 713 TYR B O 1
ATOM 13026 N N . GLU B 2 714 ? 152.693 128.979 174.716 1.00 77.62 714 GLU B N 1
ATOM 13027 C CA . GLU B 2 714 ? 153.143 130.279 174.224 1.00 77.62 714 GLU B CA 1
ATOM 13028 C C . GLU B 2 714 ? 153.252 130.294 172.703 1.00 77.62 714 GLU B C 1
ATOM 13029 O O . GLU B 2 714 ? 152.870 131.279 172.057 1.00 77.62 714 GLU B O 1
ATOM 13035 N N . ALA B 2 715 ? 153.738 129.198 172.109 1.00 86.22 715 ALA B N 1
ATOM 13036 C CA . ALA B 2 715 ? 153.833 129.120 170.654 1.00 86.22 715 ALA B CA 1
ATOM 13037 C C . ALA B 2 715 ? 152.454 129.043 170.006 1.00 86.22 715 ALA B C 1
ATOM 13038 O O . ALA B 2 715 ? 152.272 129.479 168.863 1.00 86.22 715 ALA B O 1
ATOM 13040 N N . LYS B 2 716 ? 151.469 128.493 170.720 1.00 88.49 716 LYS B N 1
ATOM 13041 C CA . LYS B 2 716 ? 150.107 128.475 170.195 1.00 88.49 716 LYS B CA 1
ATOM 13042 C C . LYS B 2 716 ? 149.428 129.832 170.351 1.00 88.49 716 LYS B C 1
ATOM 13043 O O . LYS B 2 716 ? 148.621 130.226 169.501 1.00 88.49 716 LYS B O 1
ATOM 13049 N N . THR B 2 717 ? 149.733 130.564 171.428 1.00 93.78 717 THR B N 1
ATOM 13050 C CA . THR B 2 717 ? 149.051 131.837 171.646 1.00 93.78 717 THR B CA 1
ATOM 13051 C C . THR B 2 717 ? 149.748 132.978 170.913 1.00 93.78 717 THR B C 1
ATOM 13052 O O . THR B 2 717 ? 149.217 134.093 170.844 1.00 93.78 717 THR B O 1
ATOM 13056 N N . LYS B 2 718 ? 150.943 132.729 170.365 1.00 93.49 718 LYS B N 1
ATOM 13057 C CA . LYS B 2 718 ? 151.523 133.705 169.446 1.00 93.49 718 LYS B CA 1
ATOM 13058 C C . LYS B 2 718 ? 150.781 133.754 168.115 1.00 93.49 718 LYS B C 1
ATOM 13059 O O . LYS B 2 718 ? 150.850 134.773 167.419 1.00 93.49 718 LYS B O 1
ATOM 13065 N N . ALA B 2 719 ? 150.075 132.683 167.746 1.00 101.23 719 ALA B N 1
ATOM 13066 C CA . ALA B 2 719 ? 149.304 132.692 166.507 1.00 101.23 719 ALA B CA 1
ATOM 13067 C C . ALA B 2 719 ? 147.923 133.306 166.709 1.00 101.23 719 ALA B C 1
ATOM 13068 O O . ALA B 2 719 ? 147.475 134.114 165.888 1.00 101.23 719 ALA B O 1
ATOM 13070 N N . MET B 2 720 ? 147.238 132.938 167.790 1.00 109.03 720 MET B N 1
ATOM 13071 C CA . MET B 2 720 ? 145.913 133.464 168.092 1.00 109.03 720 MET B CA 1
ATOM 13072 C C . MET B 2 720 ? 145.935 134.085 169.479 1.00 109.03 720 MET B C 1
ATOM 13073 O O . MET B 2 720 ? 146.384 133.447 170.436 1.00 109.03 720 MET B O 1
ATOM 13078 N N . SER B 2 721 ? 145.452 135.322 169.584 1.00 117.84 721 SER B N 1
ATOM 13079 C CA . SER B 2 721 ? 145.476 136.037 170.853 1.00 117.84 721 SER B CA 1
ATOM 13080 C C . SER B 2 721 ? 144.463 135.448 171.827 1.00 117.84 721 SER B C 1
ATOM 13081 O O . SER B 2 721 ? 143.446 134.878 171.422 1.00 117.84 721 SER B O 1
ATOM 13084 N N . LEU B 2 722 ? 144.749 135.589 173.118 1.00 118.48 722 LEU B N 1
ATOM 13085 C CA . LEU B 2 722 ? 143.919 135.031 174.184 1.00 118.48 722 LEU B CA 1
ATOM 13086 C C . LEU B 2 722 ? 143.025 136.147 174.726 1.00 118.48 722 LEU B C 1
ATOM 13087 O O . LEU B 2 722 ? 143.496 137.217 175.116 1.00 118.48 722 LEU B O 1
ATOM 13092 N N . SER B 2 723 ? 141.715 135.908 174.690 1.00 124.75 723 SER B N 1
ATOM 13093 C CA . SER B 2 723 ? 140.746 136.839 175.253 1.00 124.75 723 SER B CA 1
ATOM 13094 C C . SER B 2 723 ? 139.612 136.084 175.935 1.00 124.75 723 SER B C 1
ATOM 13095 O O . SER B 2 723 ? 138.475 136.565 175.969 1.00 124.75 723 SER B O 1
ATOM 13098 N N . ILE B 2 724 ? 139.907 134.904 176.478 1.00 115.13 724 ILE B N 1
ATOM 13099 C CA . ILE B 2 724 ? 138.863 134.032 177.007 1.00 115.13 724 ILE B CA 1
ATOM 13100 C C . ILE B 2 724 ? 138.648 134.323 178.487 1.00 115.13 724 ILE B C 1
ATOM 13101 O O . ILE B 2 724 ? 137.567 134.766 178.891 1.00 115.13 724 ILE B O 1
ATOM 13106 N N . GLU B 2 725 ? 139.672 134.081 179.305 1.00 100.55 725 GLU B N 1
ATOM 13107 C CA . GLU B 2 725 ? 139.562 134.256 180.748 1.00 100.55 725 GLU B CA 1
ATOM 13108 C C . GLU B 2 725 ? 140.869 134.815 181.287 1.00 100.55 725 GLU B C 1
ATOM 13109 O O . GLU B 2 725 ? 141.867 134.919 180.569 1.00 100.55 725 GLU B O 1
ATOM 13115 N N . GLU B 2 726 ? 140.846 135.166 182.571 1.00 80.51 726 GLU B N 1
ATOM 13116 C CA . GLU B 2 726 ? 142.051 135.608 183.252 1.00 80.51 726 GLU B CA 1
ATOM 13117 C C . GLU B 2 726 ? 142.841 134.401 183.756 1.00 80.51 726 GLU B C 1
ATOM 13118 O O . GLU B 2 726 ? 142.458 133.243 183.564 1.00 80.51 726 GLU B O 1
ATOM 13124 N N . ASN B 2 727 ? 143.962 134.686 184.414 1.00 72.48 727 ASN B N 1
ATOM 13125 C CA . ASN B 2 727 ? 144.803 133.640 184.979 1.00 72.48 727 ASN B CA 1
ATOM 13126 C C . ASN B 2 727 ? 145.213 133.861 186.430 1.00 72.48 727 ASN B C 1
ATOM 13127 O O . ASN B 2 727 ? 145.442 132.870 187.135 1.00 72.48 727 ASN B O 1
ATOM 13132 N N . ILE B 2 728 ? 145.313 135.102 186.902 1.00 70.74 728 ILE B N 1
ATOM 13133 C CA . ILE B 2 728 ? 145.775 135.402 188.259 1.00 70.74 728 ILE B CA 1
ATOM 13134 C C . ILE B 2 728 ? 144.833 136.420 188.900 1.00 70.74 728 ILE B C 1
ATOM 13135 O O . ILE B 2 728 ? 144.876 137.608 188.549 1.00 70.74 728 ILE B O 1
ATOM 13140 N N . PRO B 2 729 ? 143.921 135.998 189.785 1.00 77.40 729 PRO B N 1
ATOM 13141 C CA . PRO B 2 729 ? 143.169 136.968 190.594 1.00 77.40 729 PRO B CA 1
ATOM 13142 C C . PRO B 2 729 ? 143.870 137.288 191.905 1.00 77.40 729 PRO B C 1
ATOM 13143 O O . PRO B 2 729 ? 144.965 136.781 192.164 1.00 77.40 729 PRO B O 1
ATOM 13147 N N . VAL B 2 730 ? 143.250 138.123 192.741 1.00 82.61 730 VAL B N 1
ATOM 13148 C CA . VAL B 2 730 ? 143.789 138.435 194.061 1.00 82.61 730 VAL B CA 1
ATOM 13149 C C . VAL B 2 730 ? 143.304 137.412 195.080 1.00 82.61 730 VAL B C 1
ATOM 13150 O O . VAL B 2 730 ? 142.366 136.645 194.833 1.00 82.61 730 VAL B O 1
ATOM 13154 N N . ALA B 2 731 ? 143.953 137.402 196.246 1.00 94.37 731 ALA B N 1
ATOM 13155 C CA . ALA B 2 731 ? 143.615 136.492 197.336 1.00 94.37 731 ALA B CA 1
ATOM 13156 C C . ALA B 2 731 ? 143.083 137.201 198.572 1.00 94.37 731 ALA B C 1
ATOM 13157 O O . ALA B 2 731 ? 142.470 136.554 199.424 1.00 94.37 731 ALA B O 1
ATOM 13159 N N . LEU B 2 732 ? 143.306 138.514 198.692 1.00 101.83 732 LEU B N 1
ATOM 13160 C CA . LEU B 2 732 ? 142.960 139.242 199.912 1.00 101.83 732 LEU B CA 1
ATOM 13161 C C . LEU B 2 732 ? 141.451 139.340 200.122 1.00 101.83 732 LEU B C 1
ATOM 13162 O O . LEU B 2 732 ? 140.992 139.531 201.254 1.00 101.83 732 LEU B O 1
ATOM 13167 N N . CYS B 2 733 ? 140.667 139.213 199.050 1.00 110.79 733 CYS B N 1
ATOM 13168 C CA . CYS B 2 733 ? 139.223 139.083 199.205 1.00 110.79 733 CYS B CA 1
ATOM 13169 C C . CYS B 2 733 ? 138.819 137.621 199.365 1.00 110.79 733 CYS B C 1
ATOM 13170 O O . CYS B 2 733 ? 137.672 137.320 199.716 1.00 110.79 733 CYS B O 1
ATOM 13173 N N . LYS B 2 734 ? 139.748 136.699 199.101 1.00 110.15 734 LYS B N 1
ATOM 13174 C CA . LYS B 2 734 ? 139.412 135.278 199.123 1.00 110.15 734 LYS B CA 1
ATOM 13175 C C . LYS B 2 734 ? 139.879 134.615 200.416 1.00 110.15 734 LYS B C 1
ATOM 13176 O O . LYS B 2 734 ? 139.287 133.624 200.863 1.00 110.15 734 LYS B O 1
ATOM 13182 N N . ASN B 2 735 ? 140.929 135.160 201.043 1.00 109.16 735 ASN B N 1
ATOM 13183 C CA . ASN B 2 735 ? 141.503 134.526 202.229 1.00 109.16 735 ASN B CA 1
ATOM 13184 C C . ASN B 2 735 ? 140.596 134.679 203.445 1.00 109.16 735 ASN B C 1
ATOM 13185 O O . ASN B 2 735 ? 140.597 133.825 204.340 1.00 109.16 735 ASN B O 1
ATOM 13190 N N . ARG B 2 736 ? 139.819 135.762 203.498 1.00 111.90 736 ARG B N 1
ATOM 13191 C CA . ARG B 2 736 ? 139.068 136.074 204.710 1.00 111.90 736 ARG B CA 1
ATOM 13192 C C . ARG B 2 736 ? 137.822 135.203 204.828 1.00 111.90 736 ARG B C 1
ATOM 13193 O O . ARG B 2 736 ? 137.473 134.742 205.922 1.00 111.90 736 ARG B O 1
ATOM 13201 N N . LYS B 2 737 ? 137.141 134.958 203.710 1.00 117.73 737 LYS B N 1
ATOM 13202 C CA . LYS B 2 737 ? 135.845 134.288 203.727 1.00 117.73 737 LYS B CA 1
ATOM 13203 C C . LYS B 2 737 ? 135.833 132.976 202.950 1.00 117.73 737 LYS B C 1
ATOM 13204 O O . LYS B 2 737 ? 135.303 131.973 203.438 1.00 117.73 737 LYS B O 1
ATOM 13210 N N . CYS B 2 738 ? 136.412 132.958 201.747 1.00 119.63 738 CYS B N 1
ATOM 13211 C CA . CYS B 2 738 ? 136.269 131.797 200.872 1.00 119.63 738 CYS B CA 1
ATOM 13212 C C . CYS B 2 738 ? 137.268 130.699 201.235 1.00 119.63 738 CYS B C 1
ATOM 13213 O O . CYS B 2 738 ? 137.206 129.587 200.694 1.00 119.63 738 CYS B O 1
ATOM 13216 N N . GLN B 2 739 ? 138.200 131.001 202.147 1.00 117.90 739 GLN B N 1
ATOM 13217 C CA . GLN B 2 739 ? 139.208 130.112 202.749 1.00 117.90 739 GLN B CA 1
ATOM 13218 C C . GLN B 2 739 ? 140.185 129.629 201.676 1.00 117.90 739 GLN B C 1
ATOM 13219 O O . GLN B 2 739 ? 140.783 128.546 201.822 1.00 117.90 739 GLN B O 1
ATOM 13225 N N . PHE B 2 740 ? 140.387 130.431 200.615 1.00 112.96 740 PHE B N 1
ATOM 13226 C CA . PHE B 2 740 ? 141.329 130.255 199.491 1.00 112.96 740 PHE B CA 1
ATOM 13227 C C . PHE B 2 740 ? 141.376 128.835 198.913 1.00 112.96 740 PHE B C 1
ATOM 13228 O O . PHE B 2 740 ? 142.437 128.374 198.480 1.00 112.96 740 PHE B O 1
ATOM 13236 N N . ARG B 2 741 ? 140.237 128.146 198.851 1.00 118.44 741 ARG B N 1
ATOM 13237 C CA . ARG B 2 741 ? 140.223 126.775 198.356 1.00 118.44 741 ARG B CA 1
ATOM 13238 C C . ARG B 2 741 ? 140.365 126.754 196.837 1.00 118.44 741 ARG B C 1
ATOM 13239 O O . ARG B 2 741 ? 139.733 127.539 196.123 1.00 118.44 741 ARG B O 1
ATOM 13247 N N . THR B 2 742 ? 141.205 125.847 196.349 1.00 114.74 742 THR B N 1
ATOM 13248 C CA . THR B 2 742 ? 141.462 125.712 194.921 1.00 114.74 742 THR B CA 1
ATOM 13249 C C . THR B 2 742 ? 140.317 124.988 194.220 1.00 114.74 742 THR B C 1
ATOM 13250 O O . THR B 2 742 ? 140.452 123.832 193.820 1.00 114.74 742 THR B O 1
ATOM 13254 N N . SER B 2 752 ? 139.391 114.639 186.071 1.00 110.08 752 SER B N 1
ATOM 13255 C CA . SER B 2 752 ? 139.649 115.633 185.036 1.00 110.08 752 SER B CA 1
ATOM 13256 C C . SER B 2 752 ? 141.145 115.827 184.821 1.00 110.08 752 SER B C 1
ATOM 13257 O O . SER B 2 752 ? 141.907 115.962 185.779 1.00 110.08 752 SER B O 1
ATOM 13260 N N . PHE B 2 753 ? 141.561 115.843 183.557 1.00 105.28 753 PHE B N 1
ATOM 13261 C CA . PHE B 2 753 ? 142.957 116.050 183.181 1.00 105.28 753 PHE B CA 1
ATOM 13262 C C . PHE B 2 753 ? 143.151 117.550 182.982 1.00 105.28 753 PHE B C 1
ATOM 13263 O O . PHE B 2 753 ? 143.031 118.075 181.875 1.00 105.28 753 PHE B O 1
ATOM 13271 N N . SER B 2 754 ? 143.457 118.242 184.076 1.00 96.38 754 SER B N 1
ATOM 13272 C CA . SER B 2 754 ? 143.537 119.693 184.063 1.00 96.38 754 SER B CA 1
ATOM 13273 C C . SER B 2 754 ? 144.972 120.132 184.306 1.00 96.38 754 SER B C 1
ATOM 13274 O O . SER B 2 754 ? 145.696 119.554 185.121 1.00 96.38 754 SER B O 1
ATOM 13277 N N . LEU B 2 755 ? 145.374 121.175 183.577 1.00 88.57 755 LEU B N 1
ATOM 13278 C CA . LEU B 2 755 ? 146.647 121.837 183.826 1.00 88.57 755 LEU B CA 1
ATOM 13279 C C . LEU B 2 755 ? 146.445 123.322 184.110 1.00 88.57 755 LEU B C 1
ATOM 13280 O O . LEU B 2 755 ? 147.136 123.877 184.974 1.00 88.57 755 LEU B O 1
ATOM 13285 N N . THR B 2 756 ? 145.509 123.972 183.414 1.00 78.84 756 THR B N 1
ATOM 13286 C CA . THR B 2 756 ? 145.131 125.344 183.729 1.00 78.84 756 THR B CA 1
ATOM 13287 C C . THR B 2 756 ? 143.653 125.621 183.442 1.00 78.84 756 THR B C 1
ATOM 13288 O O . THR B 2 756 ? 143.269 126.021 182.338 1.00 78.84 756 THR B O 1
ATOM 13292 N N . PHE B 2 757 ? 142.809 125.405 184.450 1.00 86.75 757 PHE B N 1
ATOM 13293 C CA . PHE B 2 757 ? 141.415 125.827 184.402 1.00 86.75 757 PHE B CA 1
ATOM 13294 C C . PHE B 2 757 ? 141.077 126.684 185.615 1.00 86.75 757 PHE B C 1
ATOM 13295 O O . PHE B 2 757 ? 140.468 127.751 185.484 1.00 86.75 757 PHE B O 1
ATOM 13303 N N . PHE B 2 758 ? 141.470 126.217 186.798 1.00 79.93 758 PHE B N 1
ATOM 13304 C CA . PHE B 2 758 ? 141.253 126.929 188.050 1.00 79.93 758 PHE B CA 1
ATOM 13305 C C . PHE B 2 758 ? 142.418 127.877 188.306 1.00 79.93 758 PHE B C 1
ATOM 13306 O O . PHE B 2 758 ? 143.564 127.431 188.449 1.00 79.93 758 PHE B O 1
ATOM 13314 N N . PRO B 2 759 ? 142.167 129.192 188.359 1.00 75.46 759 PRO B N 1
ATOM 13315 C CA . PRO B 2 759 ? 143.269 130.160 188.459 1.00 75.46 759 PRO B CA 1
ATOM 13316 C C . PRO B 2 759 ? 143.935 130.203 189.829 1.00 75.46 759 PRO B C 1
ATOM 13317 O O . PRO B 2 759 ? 143.480 129.553 190.775 1.00 75.46 759 PRO B O 1
ATOM 13321 N N . ARG B 2 760 ? 145.018 130.974 189.940 1.00 81.75 760 ARG B N 1
ATOM 13322 C CA . ARG B 2 760 ? 145.794 131.069 191.170 1.00 81.75 760 ARG B CA 1
ATOM 13323 C C . ARG B 2 760 ? 145.723 132.481 191.744 1.00 81.75 760 ARG B C 1
ATOM 13324 O O . ARG B 2 760 ? 145.905 133.467 191.026 1.00 81.75 760 ARG B O 1
ATOM 13332 N N . CYS B 2 761 ? 145.481 132.569 193.051 1.00 81.96 761 CYS B N 1
ATOM 13333 C CA . CYS B 2 761 ? 145.233 133.845 193.724 1.00 81.96 761 CYS B CA 1
ATOM 13334 C C . CYS B 2 761 ? 146.511 134.325 194.408 1.00 81.96 761 CYS B C 1
ATOM 13335 O O . CYS B 2 761 ? 147.330 133.521 194.858 1.00 81.96 761 CYS B O 1
ATOM 13338 N N . ILE B 2 762 ? 146.687 135.648 194.488 1.00 76.26 762 ILE B N 1
ATOM 13339 C CA . ILE B 2 762 ? 147.901 136.267 195.018 1.00 76.26 762 ILE B CA 1
ATOM 13340 C C . ILE B 2 762 ? 147.542 137.349 196.028 1.00 76.26 762 ILE B C 1
ATOM 13341 O O . ILE B 2 762 ? 146.440 137.908 195.997 1.00 76.26 762 ILE B O 1
ATOM 13346 N N . ILE B 2 763 ? 148.502 137.676 196.887 1.00 72.49 763 ILE B N 1
ATOM 13347 C CA . ILE B 2 763 ? 148.452 138.850 197.745 1.00 72.49 763 ILE B CA 1
ATOM 13348 C C . ILE B 2 763 ? 149.509 139.840 197.269 1.00 72.49 763 ILE B C 1
ATOM 13349 O O . ILE B 2 763 ? 150.546 139.461 196.709 1.00 72.49 763 ILE B O 1
ATOM 13354 N N . ALA B 2 764 ? 149.228 141.125 197.482 1.00 63.12 764 ALA B N 1
ATOM 13355 C CA . ALA B 2 764 ? 150.113 142.197 197.040 1.00 63.12 764 ALA B CA 1
ATOM 13356 C C . ALA B 2 764 ? 151.073 142.566 198.163 1.00 63.12 764 ALA B C 1
ATOM 13357 O O . ALA B 2 764 ? 150.647 142.802 199.299 1.00 63.12 764 ALA B O 1
ATOM 13359 N N . VAL B 2 765 ? 152.368 142.612 197.851 1.00 57.23 765 VAL B N 1
ATOM 13360 C CA . VAL B 2 765 ? 153.416 142.860 198.832 1.00 57.23 765 VAL B CA 1
ATOM 13361 C C . VAL B 2 765 ? 154.298 144.001 198.340 1.00 57.23 765 VAL B C 1
ATOM 13362 O O . VAL B 2 765 ? 154.338 144.302 197.141 1.00 57.23 765 VAL B O 1
ATOM 13366 N N . SER B 2 766 ? 155.006 144.632 199.272 1.00 60.94 766 SER B N 1
ATOM 13367 C CA . SER B 2 766 ? 156.010 145.643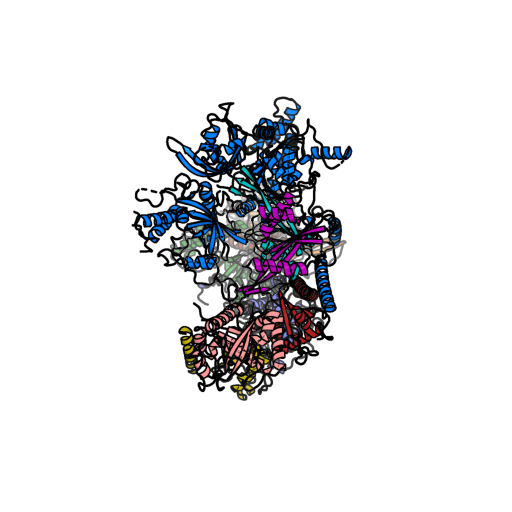 198.970 1.00 60.94 766 SER B CA 1
ATOM 13368 C C . SER B 2 766 ? 157.300 145.260 199.677 1.00 60.94 766 SER B C 1
ATOM 13369 O O . SER B 2 766 ? 157.365 145.291 200.910 1.00 60.94 766 SER B O 1
ATOM 13372 N N . CYS B 2 767 ? 158.310 144.878 198.904 1.00 50.13 767 CYS B N 1
ATOM 13373 C CA . CYS B 2 767 ? 159.566 144.379 199.446 1.00 50.13 767 CYS B CA 1
ATOM 13374 C C . CYS B 2 767 ? 160.660 145.426 199.286 1.00 50.13 767 CYS B C 1
ATOM 13375 O O . CYS B 2 767 ? 160.803 146.029 198.217 1.00 50.13 767 CYS B O 1
ATOM 13378 N N . THR B 2 768 ? 161.410 145.652 200.362 1.00 50.17 768 THR B N 1
ATOM 13379 C CA . THR B 2 768 ? 162.483 146.639 200.391 1.00 50.17 768 THR B CA 1
ATOM 13380 C C . THR B 2 768 ? 163.818 145.905 200.439 1.00 50.17 768 THR B C 1
ATOM 13381 O O . THR B 2 768 ? 163.974 144.933 201.185 1.00 50.17 768 THR B O 1
ATOM 13385 N N . LEU B 2 769 ? 164.777 146.374 199.642 1.00 45.60 769 LEU B N 1
ATOM 13386 C CA . LEU B 2 769 ? 166.088 145.742 199.542 1.00 45.60 769 LEU B CA 1
ATOM 13387 C C . LEU B 2 769 ? 166.921 145.940 200.801 1.00 45.60 769 LEU B C 1
ATOM 13388 O O . LEU B 2 769 ? 167.071 147.065 201.290 1.00 45.60 769 LEU B O 1
ATOM 13393 N N . LEU B 2 770 ? 167.466 144.845 201.327 1.00 50.67 770 LEU B N 1
ATOM 13394 C CA . LEU B 2 770 ? 168.427 144.901 202.421 1.00 50.67 770 LEU B CA 1
ATOM 13395 C C . LEU B 2 770 ? 169.852 144.681 201.928 1.00 50.67 770 LEU B C 1
ATOM 13396 O O . LEU B 2 770 ? 170.811 145.013 202.633 1.00 50.67 770 LEU B O 1
ATOM 13401 N N . GLU B 2 771 ? 170.002 144.124 200.730 1.00 59.44 771 GLU B N 1
ATOM 13402 C CA . GLU B 2 771 ? 171.305 143.854 200.139 1.00 59.44 771 GLU B CA 1
ATOM 13403 C C . GLU B 2 771 ? 171.587 144.954 199.107 1.00 59.44 771 GLU B C 1
ATOM 13404 O O . GLU B 2 771 ? 170.705 145.760 198.796 1.00 59.44 771 GLU B O 1
ATOM 13410 N N . ARG B 2 772 ? 172.813 145.022 198.588 1.00 49.28 772 ARG B N 1
ATOM 13411 C CA . ARG B 2 772 ? 173.207 146.019 197.598 1.00 49.28 772 ARG B CA 1
ATOM 13412 C C . ARG B 2 772 ? 172.476 145.773 196.280 1.00 49.28 772 ARG B C 1
ATOM 13413 O O . ARG B 2 772 ? 172.228 144.624 195.905 1.00 49.28 772 ARG B O 1
ATOM 13421 N N . GLY B 2 773 ? 172.095 146.851 195.604 1.00 58.93 773 GLY B N 1
ATOM 13422 C CA . GLY B 2 773 ? 171.415 146.744 194.323 1.00 58.93 773 GLY B CA 1
ATOM 13423 C C . GLY B 2 773 ? 170.054 147.414 194.300 1.00 58.93 773 GLY B C 1
ATOM 13424 O O . GLY B 2 773 ? 169.514 147.821 195.331 1.00 58.93 773 GLY B O 1
ATOM 13425 N N . HIS B 2 774 ? 169.490 147.530 193.098 1.00 48.95 774 HIS B N 1
ATOM 13426 C CA . HIS B 2 774 ? 168.172 148.106 192.888 1.00 48.95 774 HIS B CA 1
ATOM 13427 C C . HIS B 2 774 ? 167.344 147.193 191.989 1.00 48.95 774 HIS B C 1
ATOM 13428 O O . HIS B 2 774 ? 167.900 146.477 191.150 1.00 48.95 774 HIS B O 1
ATOM 13435 N N . PRO B 2 775 ? 166.025 147.178 192.147 1.00 49.71 775 PRO B N 1
ATOM 13436 C CA . PRO B 2 775 ? 165.176 146.408 191.239 1.00 49.71 775 PRO B CA 1
ATOM 13437 C C . PRO B 2 775 ? 164.834 147.204 189.984 1.00 49.71 775 PRO B C 1
ATOM 13438 O O . PRO B 2 775 ? 164.988 148.426 189.923 1.00 49.71 775 PRO B O 1
ATOM 13442 N N . LYS B 2 776 ? 164.362 146.476 188.975 1.00 46.49 776 LYS B N 1
ATOM 13443 C CA . LYS B 2 776 ? 163.857 147.089 187.754 1.00 46.49 776 LYS B CA 1
ATOM 13444 C C . LYS B 2 776 ? 162.469 146.545 187.452 1.00 46.49 776 LYS B C 1
ATOM 13445 O O . LYS B 2 776 ? 161.937 145.735 188.219 1.00 46.49 776 LYS B O 1
ATOM 13451 N N . ASP B 2 777 ? 161.871 146.991 186.351 1.00 47.45 777 ASP B N 1
ATOM 13452 C CA . ASP B 2 777 ? 160.570 146.485 185.937 1.00 47.45 777 ASP B CA 1
ATOM 13453 C C . ASP B 2 777 ? 160.688 145.039 185.467 1.00 47.45 777 ASP B C 1
ATOM 13454 O O . ASP B 2 777 ? 161.751 144.623 184.992 1.00 47.45 777 ASP B O 1
ATOM 13459 N N . ASN B 2 778 ? 159.600 144.277 185.644 1.00 46.43 778 ASN B N 1
ATOM 13460 C CA . ASN B 2 778 ? 159.463 142.867 185.276 1.00 46.43 778 ASN B CA 1
ATOM 13461 C C . ASN B 2 778 ? 160.518 142.001 185.958 1.00 46.43 778 ASN B C 1
ATOM 13462 O O . ASN B 2 778 ? 161.275 141.288 185.293 1.00 46.43 778 ASN B O 1
ATOM 13467 N N . ALA B 2 779 ? 160.559 142.048 187.287 1.00 48.59 779 ALA B N 1
ATOM 13468 C CA . ALA B 2 779 ? 161.591 141.382 188.080 1.00 48.59 779 ALA B CA 1
ATOM 13469 C C . ALA B 2 779 ? 161.030 140.081 188.641 1.00 48.59 779 ALA B C 1
ATOM 13470 O O . ALA B 2 779 ? 159.827 139.981 188.904 1.00 48.59 779 ALA B O 1
ATOM 13472 N N . ARG B 2 780 ? 161.899 139.088 188.822 1.00 54.79 780 ARG B N 1
ATOM 13473 C CA . ARG B 2 780 ? 161.463 137.782 189.300 1.00 54.79 780 ARG B CA 1
ATOM 13474 C C . ARG B 2 780 ? 161.651 137.666 190.809 1.00 54.79 780 ARG B C 1
ATOM 13475 O O . ARG B 2 780 ? 162.726 137.968 191.340 1.00 54.79 780 ARG B O 1
ATOM 13483 N N . ILE B 2 781 ? 160.599 137.217 191.495 1.00 55.84 781 ILE B N 1
ATOM 13484 C CA . ILE B 2 781 ? 160.586 137.004 192.936 1.00 55.84 781 ILE B CA 1
ATOM 13485 C C . ILE B 2 781 ? 160.685 135.510 193.201 1.00 55.84 781 ILE B C 1
ATOM 13486 O O . ILE B 2 781 ? 159.787 134.748 192.816 1.00 55.84 781 ILE B O 1
ATOM 13491 N N . TYR B 2 782 ? 161.754 135.098 193.887 1.00 62.20 782 TYR B N 1
ATOM 13492 C CA . TYR B 2 782 ? 161.934 133.692 194.227 1.00 62.20 782 TYR B CA 1
ATOM 13493 C C . TYR B 2 782 ? 161.624 133.454 195.699 1.00 62.20 782 TYR B C 1
ATOM 13494 O O . TYR B 2 782 ? 161.263 134.386 196.424 1.00 62.20 782 TYR B O 1
ATOM 13503 N N . GLN B 2 783 ? 161.786 132.213 196.150 1.00 60.14 783 GLN B N 1
ATOM 13504 C CA . GLN B 2 783 ? 161.640 131.883 197.559 1.00 60.14 783 GLN B CA 1
ATOM 13505 C C . GLN B 2 783 ? 162.949 131.283 198.048 1.00 60.14 783 GLN B C 1
ATOM 13506 O O . GLN B 2 783 ? 163.735 130.760 197.253 1.00 60.14 783 GLN B O 1
ATOM 13512 N N . VAL B 2 784 ? 163.187 131.382 199.351 1.00 69.80 784 VAL B N 1
ATOM 13513 C CA . VAL B 2 784 ? 164.375 130.790 199.960 1.00 69.80 784 VAL B CA 1
ATOM 13514 C C . VAL B 2 784 ? 164.098 129.304 200.157 1.00 69.80 784 VAL B C 1
ATOM 13515 O O . VAL B 2 784 ? 163.047 128.942 200.705 1.00 69.80 784 VAL B O 1
ATOM 13519 N N . PRO B 2 785 ? 164.991 128.413 199.722 1.00 60.68 785 PRO B N 1
ATOM 13520 C CA . PRO B 2 785 ? 164.719 126.973 199.839 1.00 60.68 785 PRO B CA 1
ATOM 13521 C C . PRO B 2 785 ? 164.850 126.475 201.273 1.00 60.68 785 PRO B C 1
ATOM 13522 O O . PRO B 2 785 ? 165.112 127.245 202.201 1.00 60.68 785 PRO B O 1
ATOM 13526 N N . GLU B 2 786 ? 164.674 125.164 201.446 1.00 73.03 786 GLU B N 1
ATOM 13527 C CA . GLU B 2 786 ? 164.776 124.543 202.761 1.00 73.03 786 GLU B CA 1
ATOM 13528 C C . GLU B 2 786 ? 166.224 124.496 203.238 1.00 73.03 786 GLU B C 1
ATOM 13529 O O . GLU B 2 786 ? 166.483 124.405 204.443 1.00 73.03 786 GLU B O 1
ATOM 13535 N N . LYS B 2 787 ? 167.173 124.558 202.306 1.00 71.14 787 LYS B N 1
ATOM 13536 C CA . LYS B 2 787 ? 168.584 124.606 202.646 1.00 71.14 787 LYS B CA 1
ATOM 13537 C C . LYS B 2 787 ? 169.085 126.048 202.595 1.00 71.14 787 LYS B C 1
ATOM 13538 O O . LYS B 2 787 ? 168.484 126.919 201.957 1.00 71.14 787 LYS B O 1
ATOM 13544 N N . ASP B 2 788 ? 170.193 126.296 203.306 1.00 73.58 788 ASP B N 1
ATOM 13545 C CA . ASP B 2 788 ? 170.919 127.567 203.362 1.00 73.58 788 ASP B CA 1
ATOM 13546 C C . ASP B 2 788 ? 170.070 128.739 203.847 1.00 73.58 788 ASP B C 1
ATOM 13547 O O . ASP B 2 788 ? 170.347 129.891 203.498 1.00 73.58 788 ASP B O 1
ATOM 13552 N N . LEU B 2 789 ? 169.038 128.460 204.647 1.00 72.37 789 LEU B N 1
ATOM 13553 C CA . LEU B 2 789 ? 168.227 129.507 205.259 1.00 72.37 789 LEU B CA 1
ATOM 13554 C C . LEU B 2 789 ? 169.041 130.264 206.300 1.00 72.37 789 LEU B C 1
ATOM 13555 O O . LEU B 2 789 ? 168.910 131.486 206.441 1.00 72.37 789 LEU B O 1
ATOM 13560 N N . GLU B 2 790 ? 169.901 129.536 207.019 1.00 71.09 790 GLU B N 1
ATOM 13561 C CA . GLU B 2 790 ? 170.754 130.163 208.023 1.00 71.09 790 GLU B CA 1
ATOM 13562 C C . GLU B 2 790 ? 171.816 131.043 207.374 1.00 71.09 790 GLU B C 1
ATOM 13563 O O . GLU B 2 790 ? 172.282 132.011 207.983 1.00 71.09 790 GLU B O 1
ATOM 13569 N N . HIS B 2 791 ? 172.184 130.743 206.125 1.00 72.34 791 HIS B N 1
ATOM 13570 C CA . HIS B 2 791 ? 173.109 131.606 205.395 1.00 72.34 791 HIS B CA 1
ATOM 13571 C C . HIS B 2 791 ? 172.467 132.950 205.064 1.00 72.34 791 HIS B C 1
ATOM 13572 O O . HIS B 2 791 ? 173.107 134.001 205.197 1.00 72.34 791 HIS B O 1
ATOM 13579 N N . TRP B 2 792 ? 171.193 132.943 204.659 1.00 62.49 792 TRP B N 1
ATOM 13580 C CA . TRP B 2 792 ? 170.504 134.204 204.401 1.00 62.49 792 TRP B CA 1
ATOM 13581 C C . TRP B 2 792 ? 170.193 134.938 205.700 1.00 62.49 792 TRP B C 1
ATOM 13582 O O . TRP B 2 792 ? 170.175 136.174 205.730 1.00 62.49 792 TRP B O 1
ATOM 13593 N N . LEU B 2 793 ? 169.973 134.196 206.792 1.00 72.29 793 LEU B N 1
ATOM 13594 C CA . LEU B 2 793 ? 169.812 134.835 208.098 1.00 72.29 793 LEU B CA 1
ATOM 13595 C C . LEU B 2 793 ? 171.108 135.493 208.562 1.00 72.29 793 LEU B C 1
ATOM 13596 O O . LEU B 2 793 ? 171.083 136.574 209.163 1.00 72.29 793 LEU B O 1
ATOM 13601 N N . GLN B 2 794 ? 172.251 134.861 208.283 1.00 74.53 794 GLN B N 1
ATOM 13602 C CA . GLN B 2 794 ? 173.537 135.456 208.628 1.00 74.53 794 GLN B CA 1
ATOM 13603 C C . GLN B 2 794 ? 173.855 136.649 207.735 1.00 74.53 794 GLN B C 1
ATOM 13604 O O . GLN B 2 794 ? 174.474 137.617 208.192 1.00 74.53 794 GLN B O 1
ATOM 13610 N N . LEU B 2 795 ? 173.433 136.602 206.468 1.00 61.62 795 LEU B N 1
ATOM 13611 C CA . LEU B 2 795 ? 173.611 137.749 205.582 1.00 61.62 795 LEU B CA 1
ATOM 13612 C C . LEU B 2 795 ? 172.703 138.904 205.992 1.00 61.62 795 LEU B C 1
ATOM 13613 O O . LEU B 2 795 ? 173.059 140.075 205.811 1.00 61.62 795 LEU B O 1
ATOM 13618 N N . ALA B 2 796 ? 171.524 138.595 206.539 1.00 72.65 796 ALA B N 1
ATOM 13619 C CA . ALA B 2 796 ? 170.660 139.634 207.087 1.00 72.65 796 ALA B CA 1
ATOM 13620 C C . ALA B 2 796 ? 171.207 140.208 208.386 1.00 72.65 796 ALA B C 1
ATOM 13621 O O . ALA B 2 796 ? 171.061 141.411 208.630 1.00 72.65 796 ALA B O 1
ATOM 13623 N N . LYS B 2 797 ? 171.830 139.378 209.226 1.00 77.59 797 LYS B N 1
ATOM 13624 C CA . LYS B 2 797 ? 172.474 139.888 210.433 1.00 77.59 797 LYS B CA 1
ATOM 13625 C C . LYS B 2 797 ? 173.768 140.614 210.090 1.00 77.59 797 LYS B C 1
ATOM 13626 O O . LYS B 2 797 ? 173.924 141.806 210.378 1.00 77.59 797 LYS B O 1
ATOM 13632 N N . GLY B 2 798 ? 174.713 139.908 209.475 1.00 71.01 798 GLY B N 1
ATOM 13633 C CA . GLY B 2 798 ? 175.931 140.545 209.022 1.00 71.01 798 GLY B CA 1
ATOM 13634 C C . GLY B 2 798 ? 176.929 139.606 208.379 1.00 71.01 798 GLY B C 1
ATOM 13635 O O . GLY B 2 798 ? 177.223 138.529 208.908 1.00 71.01 798 GLY B O 1
ATOM 13636 N N . VAL B 2 799 ? 177.459 140.016 207.230 1.00 57.08 799 VAL B N 1
ATOM 13637 C CA . VAL B 2 799 ? 178.555 139.318 206.571 1.00 57.08 799 VAL B CA 1
ATOM 13638 C C . VAL B 2 799 ? 179.507 140.387 206.043 1.00 57.08 799 VAL B C 1
ATOM 13639 O O . VAL B 2 799 ? 179.075 141.441 205.558 1.00 57.08 799 VAL B O 1
ATOM 13643 N N . TYR B 2 800 ? 180.809 140.163 206.196 1.00 67.34 800 TYR B N 1
ATOM 13644 C CA . TYR B 2 800 ? 181.778 141.222 205.971 1.00 67.34 800 TYR B CA 1
ATOM 13645 C C . TYR B 2 800 ? 183.129 140.634 205.595 1.00 67.34 800 TYR B C 1
ATOM 13646 O O . TYR B 2 800 ? 183.484 139.529 206.011 1.00 67.34 800 TYR B O 1
ATOM 13655 N N . ARG B 2 801 ? 183.876 141.394 204.800 1.00 57.57 801 ARG B N 1
ATOM 13656 C CA . ARG B 2 801 ? 185.285 141.123 204.561 1.00 57.57 801 ARG B CA 1
ATOM 13657 C C . ARG B 2 801 ? 186.022 141.803 205.710 1.00 57.57 801 ARG B C 1
ATOM 13658 O O . ARG B 2 801 ? 185.452 142.709 206.333 1.00 57.57 801 ARG B O 1
ATOM 13666 N N . PRO B 2 802 ? 187.270 141.405 206.052 1.00 55.19 802 PRO B N 1
ATOM 13667 C CA . PRO B 2 802 ? 187.921 141.997 207.235 1.00 55.19 802 PRO B CA 1
ATOM 13668 C C . PRO B 2 802 ? 188.338 143.459 207.113 1.00 55.19 802 PRO B C 1
ATOM 13669 O O . PRO B 2 802 ? 188.842 144.029 208.086 1.00 55.19 802 PRO B O 1
ATOM 13673 N N . ASN B 2 803 ? 188.123 144.086 205.953 1.00 56.65 803 ASN B N 1
ATOM 13674 C CA . ASN B 2 803 ? 188.420 145.501 205.770 1.00 56.65 803 ASN B CA 1
ATOM 13675 C C . ASN B 2 803 ? 187.500 146.402 206.590 1.00 56.65 803 ASN B C 1
ATOM 13676 O O . ASN B 2 803 ? 187.855 147.555 206.856 1.00 56.65 803 ASN B O 1
ATOM 13681 N N . GLY B 2 804 ? 186.338 145.902 207.009 1.00 55.91 804 GLY B N 1
ATOM 13682 C CA . GLY B 2 804 ? 185.400 146.669 207.804 1.00 55.91 804 GLY B CA 1
ATOM 13683 C C . GLY B 2 804 ? 184.096 146.985 207.110 1.00 55.91 804 GLY B C 1
ATOM 13684 O O . GLY B 2 804 ? 183.185 147.517 207.756 1.00 55.91 804 GLY B O 1
ATOM 13685 N N . ARG B 2 805 ? 183.971 146.675 205.825 1.00 57.06 805 ARG B N 1
ATOM 13686 C CA . ARG B 2 805 ? 182.777 146.971 205.051 1.00 57.06 805 ARG B CA 1
ATOM 13687 C C . ARG B 2 805 ? 182.033 145.680 204.730 1.00 57.06 805 ARG B C 1
ATOM 13688 O O . ARG B 2 805 ? 182.467 144.587 205.101 1.00 57.06 805 ARG B O 1
ATOM 13696 N N . LYS B 2 806 ? 180.898 145.815 204.045 1.00 58.53 806 LYS B N 1
ATOM 13697 C CA . LYS B 2 806 ? 180.091 144.651 203.696 1.00 58.53 806 LYS B CA 1
ATOM 13698 C C . LYS B 2 806 ? 180.713 143.882 202.537 1.00 58.53 806 LYS B C 1
ATOM 13699 O O . LYS B 2 806 ? 181.357 144.473 201.664 1.00 58.53 806 LYS B O 1
ATOM 13705 N N . ASP B 2 807 ? 180.526 142.564 202.523 1.00 55.65 807 ASP B N 1
ATOM 13706 C CA . ASP B 2 807 ? 181.060 141.702 201.477 1.00 55.65 807 ASP B CA 1
ATOM 13707 C C . ASP B 2 807 ? 179.932 140.883 200.873 1.00 55.65 807 ASP B C 1
ATOM 13708 O O . ASP B 2 807 ? 179.147 140.267 201.601 1.00 55.65 807 ASP B O 1
ATOM 13713 N N . HIS B 2 808 ? 179.853 140.882 199.544 1.00 54.56 808 HIS B N 1
ATOM 13714 C CA . HIS B 2 808 ? 178.911 140.040 198.824 1.00 54.56 808 HIS B CA 1
ATOM 13715 C C . HIS B 2 808 ? 179.529 139.373 197.604 1.00 54.56 808 HIS B C 1
ATOM 13716 O O . HIS B 2 808 ? 178.789 138.890 196.739 1.00 54.56 808 HIS B O 1
ATOM 13723 N N . ASP B 2 809 ? 180.859 139.333 197.508 1.00 57.24 809 ASP B N 1
ATOM 13724 C CA . ASP B 2 809 ? 181.546 138.599 196.447 1.00 57.24 809 ASP B CA 1
ATOM 13725 C C . ASP B 2 809 ? 181.826 137.178 196.942 1.00 57.24 809 ASP B C 1
ATOM 13726 O O . ASP B 2 809 ? 182.960 136.774 197.207 1.00 57.24 809 ASP B O 1
ATOM 13731 N N . LEU B 2 810 ? 180.743 136.414 197.079 1.00 55.22 810 LEU B N 1
ATOM 13732 C CA . LEU B 2 810 ? 180.795 135.053 197.590 1.00 55.22 810 LEU B CA 1
ATOM 13733 C C . LEU B 2 810 ? 180.016 134.133 196.663 1.00 55.22 810 LEU B C 1
ATOM 13734 O O . LEU B 2 810 ? 179.273 134.588 195.790 1.00 55.22 810 LEU B O 1
ATOM 13739 N N . LYS B 2 811 ? 180.197 132.828 196.861 1.00 62.10 811 LYS B N 1
ATOM 13740 C CA . LYS B 2 811 ? 179.467 131.838 196.079 1.00 62.10 811 LYS B CA 1
ATOM 13741 C C . LYS B 2 811 ? 178.012 131.779 196.523 1.00 62.10 811 LYS B C 1
ATOM 13742 O O . LYS B 2 811 ? 177.685 131.129 197.522 1.00 62.10 811 LYS B O 1
ATOM 13748 N N . ILE B 2 812 ? 177.136 132.457 195.789 1.00 58.13 812 ILE B N 1
ATOM 13749 C CA . ILE B 2 812 ? 175.711 132.500 196.105 1.00 58.13 812 ILE B CA 1
ATOM 13750 C C . ILE B 2 812 ? 175.085 131.167 195.713 1.00 58.13 812 ILE B C 1
ATOM 13751 O O . ILE B 2 812 ? 175.266 130.715 194.573 1.00 58.13 812 ILE B O 1
ATOM 13756 N N . PRO B 2 813 ? 174.361 130.495 196.618 1.00 67.36 813 PRO B N 1
ATOM 13757 C CA . PRO B 2 813 ? 173.702 129.235 196.245 1.00 67.36 813 PRO B CA 1
ATOM 13758 C C . PRO B 2 813 ? 172.512 129.455 195.323 1.00 67.36 813 PRO B C 1
ATOM 13759 O O . PRO B 2 813 ? 171.653 130.302 195.589 1.00 67.36 813 PRO B O 1
ATOM 13763 N N . LEU B 2 814 ? 172.461 128.704 194.229 1.00 61.07 814 LEU B N 1
ATOM 13764 C CA . LEU B 2 814 ? 171.402 128.897 193.251 1.00 61.07 814 LEU B CA 1
ATOM 13765 C C . LEU B 2 814 ? 170.223 127.977 193.562 1.00 61.07 814 LEU B C 1
ATOM 13766 O O . LEU B 2 814 ? 170.388 126.753 193.622 1.00 61.07 814 LEU B O 1
ATOM 13771 N N . PRO B 2 815 ? 169.019 128.527 193.763 1.00 63.39 815 PRO B N 1
ATOM 13772 C CA . PRO B 2 815 ? 167.832 127.672 193.891 1.00 63.39 815 PRO B CA 1
ATOM 13773 C C . PRO B 2 815 ? 167.373 127.129 192.547 1.00 63.39 815 PRO B C 1
ATOM 13774 O O . PRO B 2 815 ? 167.921 127.489 191.500 1.00 63.39 815 PRO B O 1
ATOM 13778 N N . GLU B 2 816 ? 166.361 126.267 192.565 1.00 73.15 816 GLU B N 1
ATOM 13779 C CA . GLU B 2 816 ? 165.898 125.638 191.336 1.00 73.15 816 GLU B CA 1
ATOM 13780 C C . GLU B 2 816 ? 164.938 126.555 190.585 1.00 73.15 816 GLU B C 1
ATOM 13781 O O . GLU B 2 816 ? 164.666 127.685 191.000 1.00 73.15 816 GLU B O 1
ATOM 13787 N N . VAL B 2 817 ? 164.431 126.054 189.454 1.00 63.24 817 VAL B N 1
ATOM 13788 C CA . VAL B 2 817 ? 163.548 126.838 188.597 1.00 63.24 817 VAL B CA 1
ATOM 13789 C C . VAL B 2 817 ? 162.183 127.047 189.238 1.00 63.24 817 VAL B C 1
ATOM 13790 O O . VAL B 2 817 ? 161.643 128.158 189.200 1.00 63.24 817 VAL B O 1
ATOM 13794 N N . HIS B 2 818 ? 161.629 126.015 189.877 1.00 68.76 818 HIS B N 1
ATOM 13795 C CA . HIS B 2 818 ? 160.284 126.080 190.440 1.00 68.76 818 HIS B CA 1
ATOM 13796 C C . HIS B 2 818 ? 160.206 126.829 191.767 1.00 68.76 818 HIS B C 1
ATOM 13797 O O . HIS B 2 818 ? 159.143 126.818 192.397 1.00 68.76 818 HIS B O 1
ATOM 13804 N N . ASP B 2 819 ? 161.287 127.476 192.210 1.00 67.89 819 ASP B N 1
ATOM 13805 C CA . ASP B 2 819 ? 161.230 128.246 193.448 1.00 67.89 819 ASP B CA 1
ATOM 13806 C C . ASP B 2 819 ? 160.765 129.678 193.204 1.00 67.89 819 ASP B C 1
ATOM 13807 O O . ASP B 2 819 ? 160.865 130.522 194.101 1.00 67.89 819 ASP B O 1
ATOM 13812 N N . LEU B 2 820 ? 160.271 129.973 192.003 1.00 61.01 820 LEU B N 1
ATOM 13813 C CA . LEU B 2 820 ? 159.689 131.279 191.727 1.00 61.01 820 LEU B CA 1
ATOM 13814 C C . LEU B 2 820 ? 158.350 131.413 192.444 1.00 61.01 820 LEU B C 1
ATOM 13815 O O . LEU B 2 820 ? 157.540 130.482 192.453 1.00 61.01 820 LEU B O 1
ATOM 13820 N N . ILE B 2 821 ? 158.132 132.559 193.086 1.00 61.48 821 ILE B N 1
ATOM 13821 C CA . ILE B 2 821 ? 156.872 132.821 193.774 1.00 61.48 821 ILE B CA 1
ATOM 13822 C C . ILE B 2 821 ? 156.254 134.162 193.411 1.00 61.48 821 ILE B C 1
ATOM 13823 O O . ILE B 2 821 ? 155.205 134.507 193.976 1.00 61.48 821 ILE B O 1
ATOM 13828 N N . GLY B 2 822 ? 156.842 134.941 192.501 1.00 52.73 822 GLY B N 1
ATOM 13829 C CA . GLY B 2 822 ? 156.138 136.160 192.139 1.00 52.73 822 GLY B CA 1
ATOM 13830 C C . GLY B 2 822 ? 156.820 137.011 191.091 1.00 52.73 822 GLY B C 1
ATOM 13831 O O . GLY B 2 822 ? 157.919 136.713 190.618 1.00 52.73 822 GLY B O 1
ATOM 13832 N N . PHE B 2 823 ? 156.144 138.115 190.764 1.00 50.39 823 PHE B N 1
ATOM 13833 C CA . PHE B 2 823 ? 156.577 139.088 189.769 1.00 50.39 823 PHE B CA 1
ATOM 13834 C C . PHE B 2 823 ? 156.525 140.491 190.360 1.00 50.39 823 PHE B C 1
ATOM 13835 O O . PHE B 2 823 ? 155.578 140.838 191.072 1.00 50.39 823 PHE B O 1
ATOM 13843 N N . ILE B 2 824 ? 157.545 141.296 190.062 1.00 46.04 824 ILE B N 1
ATOM 13844 C CA . ILE B 2 824 ? 157.536 142.731 190.333 1.00 46.04 824 ILE B CA 1
ATOM 13845 C C . ILE B 2 824 ? 157.283 143.461 189.024 1.00 46.04 824 ILE B C 1
ATOM 13846 O O . ILE B 2 824 ? 158.049 143.309 188.064 1.00 46.04 824 ILE B O 1
ATOM 13851 N N . THR B 2 825 ? 156.211 144.253 188.986 1.00 41.78 825 THR B N 1
ATOM 13852 C CA . THR B 2 825 ? 155.873 145.041 187.808 1.00 41.78 825 THR B CA 1
ATOM 13853 C C . THR B 2 825 ? 156.647 146.353 187.796 1.00 41.78 825 THR B C 1
ATOM 13854 O O . THR B 2 825 ? 157.231 146.729 186.774 1.00 41.78 825 THR B O 1
ATOM 13858 N N . SER B 2 826 ? 156.655 147.057 188.926 1.00 41.31 826 SER B N 1
ATOM 13859 C CA . SER B 2 826 ? 157.315 148.355 189.001 1.00 41.31 826 SER B CA 1
ATOM 13860 C C . SER B 2 826 ? 158.560 148.264 189.873 1.00 41.31 826 SER B C 1
ATOM 13861 O O . SER B 2 826 ? 158.464 148.044 191.085 1.00 41.31 826 SER B O 1
ATOM 13864 N N . GLY B 2 827 ? 159.728 148.440 189.261 1.00 46.93 827 GLY B N 1
ATOM 13865 C CA . GLY B 2 827 ? 160.971 148.452 190.006 1.00 46.93 827 GLY B CA 1
ATOM 13866 C C . GLY B 2 827 ? 161.751 149.738 189.828 1.00 46.93 827 GLY B C 1
ATOM 13867 O O . GLY B 2 827 ? 162.251 150.027 188.737 1.00 46.93 827 GLY B O 1
ATOM 13868 N N . THR B 2 828 ? 161.860 150.519 190.900 1.00 45.34 828 THR B N 1
ATOM 13869 C CA . THR B 2 828 ? 162.556 151.797 190.873 1.00 45.34 828 THR B CA 1
ATOM 13870 C C . THR B 2 828 ? 163.234 151.976 192.226 1.00 45.34 828 THR B C 1
ATOM 13871 O O . THR B 2 828 ? 162.698 151.569 193.261 1.00 45.34 828 THR B O 1
ATOM 13875 N N . TYR B 2 829 ? 164.442 152.550 192.202 1.00 37.83 829 TYR B N 1
ATOM 13876 C CA . TYR B 2 829 ? 165.182 152.850 193.424 1.00 37.83 829 TYR B CA 1
ATOM 13877 C C . TYR B 2 829 ? 164.413 153.854 194.277 1.00 37.83 829 TYR B C 1
ATOM 13878 O O . TYR B 2 829 ? 164.250 155.017 193.891 1.00 37.83 829 TYR B O 1
ATOM 13887 N N . HIS B 2 830 ? 163.946 153.397 195.436 1.00 37.26 830 HIS B N 1
ATOM 13888 C CA . HIS B 2 830 ? 163.043 154.186 196.264 1.00 37.26 830 HIS B CA 1
ATOM 13889 C C . HIS B 2 830 ? 163.843 155.212 197.058 1.00 37.26 830 HIS B C 1
ATOM 13890 O O . HIS B 2 830 ? 164.572 154.858 197.991 1.00 37.26 830 HIS B O 1
ATOM 13897 N N . LEU B 2 831 ? 163.703 156.486 196.687 1.00 42.24 831 LEU B N 1
ATOM 13898 C CA . LEU B 2 831 ? 164.508 157.547 197.279 1.00 42.24 831 LEU B CA 1
ATOM 13899 C C . LEU B 2 831 ? 164.056 157.934 198.681 1.00 42.24 831 LEU B C 1
ATOM 13900 O O . LEU B 2 831 ? 164.840 158.536 199.421 1.00 42.24 831 LEU B O 1
ATOM 13905 N N . ASN B 2 832 ? 162.822 157.615 199.065 1.00 44.34 832 ASN B N 1
ATOM 13906 C CA . ASN B 2 832 ? 162.356 157.951 200.404 1.00 44.34 832 ASN B CA 1
ATOM 13907 C C . ASN B 2 832 ? 162.743 156.891 201.428 1.00 44.34 832 ASN B C 1
ATOM 13908 O O . ASN B 2 832 ? 162.598 157.124 202.634 1.00 44.34 832 ASN B O 1
ATOM 13913 N N . CYS B 2 833 ? 163.234 155.737 200.979 1.00 47.46 833 CYS B N 1
ATOM 13914 C CA . CYS B 2 833 ? 163.706 154.687 201.868 1.00 47.46 833 CYS B CA 1
ATOM 13915 C C . CYS B 2 833 ? 165.224 154.561 201.865 1.00 47.46 833 CYS B C 1
ATOM 13916 O O . CYS B 2 833 ? 165.799 154.100 202.858 1.00 47.46 833 CYS B O 1
ATOM 13919 N N . GLY B 2 834 ? 165.889 154.988 200.794 1.00 40.44 834 GLY B N 1
ATOM 13920 C CA . GLY B 2 834 ? 167.327 154.845 200.679 1.00 40.44 834 GLY B CA 1
ATOM 13921 C C . GLY B 2 834 ? 167.728 153.496 200.122 1.00 40.44 834 GLY B C 1
ATOM 13922 O O . GLY B 2 834 ? 168.916 153.165 200.056 1.00 40.44 834 GLY B O 1
ATOM 13923 N N . ASN B 2 835 ? 166.734 152.714 199.707 1.00 37.41 835 ASN B N 1
ATOM 13924 C CA . ASN B 2 835 ? 166.952 151.379 199.168 1.00 37.41 835 ASN B CA 1
ATOM 13925 C C . ASN B 2 835 ? 166.033 151.148 197.977 1.00 37.41 835 ASN B C 1
ATOM 13926 O O . ASN B 2 835 ? 165.454 152.098 197.441 1.00 37.41 835 ASN B O 1
ATOM 13931 N N . GLY B 2 836 ? 165.898 149.897 197.551 1.00 46.36 836 GLY B N 1
ATOM 13932 C CA . GLY B 2 836 ? 165.044 149.583 196.424 1.00 46.36 836 GLY B CA 1
ATOM 13933 C C . GLY B 2 836 ? 163.697 149.011 196.814 1.00 46.36 836 GLY B C 1
ATOM 13934 O O . GLY B 2 836 ? 163.614 148.147 197.690 1.00 46.36 836 GLY B O 1
ATOM 13935 N N . MET B 2 837 ? 162.633 149.492 196.180 1.00 52.01 837 MET B N 1
ATOM 13936 C CA . MET B 2 837 ? 161.285 148.996 196.412 1.00 52.01 837 MET B CA 1
ATOM 13937 C C . MET B 2 837 ? 160.783 148.236 195.191 1.00 52.01 837 MET B C 1
ATOM 13938 O O . MET B 2 837 ? 160.904 148.701 194.054 1.00 52.01 837 MET B O 1
ATOM 13943 N N . GLY B 2 838 ? 160.217 147.057 195.438 1.00 50.42 838 GLY B N 1
ATOM 13944 C CA . GLY B 2 838 ? 159.575 146.297 194.386 1.00 50.42 838 GLY B CA 1
ATOM 13945 C C . GLY B 2 838 ? 158.160 145.897 194.745 1.00 50.42 838 GLY B C 1
ATOM 13946 O O . GLY B 2 838 ? 157.944 145.135 195.692 1.00 50.42 838 GLY B O 1
ATOM 13947 N N . ILE B 2 839 ? 157.182 146.408 194.000 1.00 42.84 839 ILE B N 1
ATOM 13948 C CA . ILE B 2 839 ? 155.785 146.064 194.233 1.00 42.84 839 ILE B CA 1
ATOM 13949 C C . ILE B 2 839 ? 155.535 144.679 193.653 1.00 42.84 839 ILE B C 1
ATOM 13950 O O . ILE B 2 839 ? 155.444 144.512 192.431 1.00 42.84 839 ILE B O 1
ATOM 13955 N N . GLY B 2 840 ? 155.441 143.676 194.521 1.00 58.62 840 GLY B N 1
ATOM 13956 C CA . GLY B 2 840 ? 155.312 142.308 194.063 1.00 58.62 840 GLY B CA 1
ATOM 13957 C C . GLY B 2 840 ? 153.961 141.694 194.358 1.00 58.62 840 GLY B C 1
ATOM 13958 O O . GLY B 2 840 ? 153.158 142.264 195.102 1.00 58.62 840 GLY B O 1
ATOM 13959 N N . PHE B 2 841 ? 153.700 140.526 193.780 1.00 54.70 841 PHE B N 1
ATOM 13960 C CA . PHE B 2 841 ? 152.438 139.822 193.953 1.00 54.70 841 PHE B CA 1
ATOM 13961 C C . PHE B 2 841 ? 152.731 138.341 194.132 1.00 54.70 841 PHE B C 1
ATOM 13962 O O . PHE B 2 841 ? 153.045 137.648 193.158 1.00 54.70 841 PHE B O 1
ATOM 13970 N N . ILE B 2 842 ? 152.624 137.854 195.366 1.00 71.07 842 ILE B N 1
ATOM 13971 C CA . ILE B 2 842 ? 153.091 136.514 195.705 1.00 71.07 842 ILE B CA 1
ATOM 13972 C C . ILE B 2 842 ? 151.902 135.632 196.057 1.00 71.07 842 ILE B C 1
ATOM 13973 O O . ILE B 2 842 ? 150.844 136.124 196.461 1.00 71.07 842 ILE B O 1
ATOM 13978 N N . ASP B 2 843 ? 152.086 134.323 195.906 1.00 82.08 843 ASP B N 1
ATOM 13979 C CA . ASP B 2 843 ? 151.024 133.369 196.196 1.00 82.08 843 ASP B CA 1
ATOM 13980 C C . ASP B 2 843 ? 150.797 133.273 197.702 1.00 82.08 843 ASP B C 1
ATOM 13981 O O . ASP B 2 843 ? 151.743 133.316 198.493 1.00 82.08 843 ASP B O 1
ATOM 13986 N N . HIS B 2 844 ? 149.525 133.147 198.093 1.00 92.54 844 HIS B N 1
ATOM 13987 C CA . HIS B 2 844 ? 149.190 133.061 199.513 1.00 92.54 844 HIS B CA 1
ATOM 13988 C C . HIS B 2 844 ? 149.590 131.710 200.093 1.00 92.54 844 HIS B C 1
ATOM 13989 O O . HIS B 2 844 ? 149.963 131.617 201.269 1.00 92.54 844 HIS B O 1
ATOM 13996 N N . HIS B 2 845 ? 149.505 130.650 199.283 1.00 90.82 845 HIS B N 1
ATOM 13997 C CA . HIS B 2 845 ? 150.002 129.346 199.708 1.00 90.82 845 HIS B CA 1
ATOM 13998 C C . HIS B 2 845 ? 151.513 129.378 199.894 1.00 90.82 845 HIS B C 1
ATOM 13999 O O . HIS B 2 845 ? 152.038 128.837 200.873 1.00 90.82 845 HIS B O 1
ATOM 14006 N N . ALA B 2 846 ? 152.226 130.040 198.979 1.00 87.96 846 ALA B N 1
ATOM 14007 C CA . ALA B 2 846 ? 153.662 130.225 199.151 1.00 87.96 846 ALA B CA 1
ATOM 14008 C C . ALA B 2 846 ? 153.963 131.181 200.299 1.00 87.96 846 ALA B C 1
ATOM 14009 O O . ALA B 2 846 ? 155.037 131.110 200.907 1.00 87.96 846 ALA B O 1
ATOM 14011 N N . ALA B 2 847 ? 153.033 132.091 200.603 1.00 87.87 847 ALA B N 1
ATOM 14012 C CA . ALA B 2 847 ? 153.210 132.960 201.762 1.00 87.87 847 ALA B CA 1
ATOM 14013 C C . ALA B 2 847 ? 153.061 132.181 203.063 1.00 87.87 847 ALA B C 1
ATOM 14014 O O . ALA B 2 847 ? 153.715 132.500 204.064 1.00 87.87 847 ALA B O 1
ATOM 14016 N N . ILE B 2 848 ? 152.209 131.153 203.071 1.00 88.37 848 ILE B N 1
ATOM 14017 C CA . ILE B 2 848 ? 152.000 130.393 204.301 1.00 88.37 848 ILE B CA 1
ATOM 14018 C C . ILE B 2 848 ? 152.975 129.217 204.370 1.00 88.37 848 ILE B C 1
ATOM 14019 O O . ILE B 2 848 ? 153.077 128.532 205.396 1.00 88.37 848 ILE B O 1
ATOM 14024 N N . ARG B 2 849 ? 153.722 128.976 203.284 1.00 87.22 849 ARG B N 1
ATOM 14025 C CA . ARG B 2 849 ? 154.782 127.968 203.329 1.00 87.22 849 ARG B CA 1
ATOM 14026 C C . ARG B 2 849 ? 155.944 128.404 204.217 1.00 87.22 849 ARG B C 1
ATOM 14027 O O . ARG B 2 849 ? 156.248 127.742 205.216 1.00 87.22 849 ARG B O 1
ATOM 14035 N N . GLN B 2 850 ? 156.611 129.507 203.874 1.00 79.19 850 GLN B N 1
ATOM 14036 C CA . GLN B 2 850 ? 157.735 129.956 204.682 1.00 79.19 850 GLN B CA 1
ATOM 14037 C C . GLN B 2 850 ? 157.246 130.691 205.928 1.00 79.19 850 GLN B C 1
ATOM 14038 O O . GLN B 2 850 ? 156.330 131.513 205.857 1.00 79.19 850 GLN B O 1
ATOM 14044 N N . PRO B 2 851 ? 157.849 130.413 207.084 1.00 81.64 851 PRO B N 1
ATOM 14045 C CA . PRO B 2 851 ? 157.508 131.149 208.314 1.00 81.64 851 PRO B CA 1
ATOM 14046 C C . PRO B 2 851 ? 158.172 132.513 208.450 1.00 81.64 851 PRO B C 1
ATOM 14047 O O . PRO B 2 851 ? 157.916 133.196 209.447 1.00 81.64 851 PRO B O 1
ATOM 14051 N N . THR B 2 852 ? 158.999 132.919 207.492 1.00 76.43 852 THR B N 1
ATOM 14052 C CA . THR B 2 852 ? 159.737 134.172 207.575 1.00 76.43 852 THR B CA 1
ATOM 14053 C C . THR B 2 852 ? 159.420 134.962 206.305 1.00 76.43 852 THR B C 1
ATOM 14054 O O . THR B 2 852 ? 159.080 134.382 205.267 1.00 76.43 852 THR B O 1
ATOM 14058 N N . ARG B 2 853 ? 159.531 136.289 206.380 1.00 73.93 853 ARG B N 1
ATOM 14059 C CA . ARG B 2 853 ? 159.119 137.182 205.304 1.00 73.93 853 ARG B CA 1
ATOM 14060 C C . ARG B 2 853 ? 160.287 137.603 204.417 1.00 73.93 853 ARG B C 1
ATOM 14061 O O . ARG B 2 853 ? 160.339 138.744 203.954 1.00 73.93 853 ARG B O 1
ATOM 14069 N N . TYR B 2 854 ? 161.235 136.702 204.172 1.00 70.89 854 TYR B N 1
ATOM 14070 C CA . TYR B 2 854 ? 162.447 137.030 203.428 1.00 70.89 854 TYR B CA 1
ATOM 14071 C C . TYR B 2 854 ? 162.296 136.568 201.984 1.00 70.89 854 TYR B C 1
ATOM 14072 O O . TYR B 2 854 ? 161.947 135.412 201.722 1.00 70.89 854 TYR B O 1
ATOM 14081 N N . VAL B 2 855 ? 162.567 137.482 201.055 1.00 58.98 855 VAL B N 1
ATOM 14082 C CA . VAL B 2 855 ? 162.235 137.343 199.643 1.00 58.98 855 VAL B CA 1
ATOM 14083 C C . VAL B 2 855 ? 163.428 137.810 198.819 1.00 58.98 855 VAL B C 1
ATOM 14084 O O . VAL B 2 855 ? 163.948 138.907 199.046 1.00 58.98 855 VAL B O 1
ATOM 14088 N N . LEU B 2 856 ? 163.870 136.980 197.874 1.00 58.65 856 LEU B N 1
ATOM 14089 C CA . LEU B 2 856 ? 165.005 137.327 197.029 1.00 58.65 856 LEU B CA 1
ATOM 14090 C C . LEU B 2 856 ? 164.516 137.670 195.624 1.00 58.65 856 LEU B C 1
ATOM 14091 O O . LEU B 2 856 ? 163.539 137.089 195.131 1.00 58.65 856 LEU B O 1
ATOM 14096 N N . ILE B 2 857 ? 165.196 138.632 195.003 1.00 53.44 857 ILE B N 1
ATOM 14097 C CA . ILE B 2 857 ? 164.760 139.294 193.778 1.00 53.44 857 ILE B CA 1
ATOM 14098 C C . ILE B 2 857 ? 165.863 139.113 192.741 1.00 53.44 857 ILE B C 1
ATOM 14099 O O . ILE B 2 857 ? 167.054 139.112 193.090 1.00 53.44 857 ILE B O 1
ATOM 14104 N N . ARG B 2 858 ? 165.476 138.947 191.475 1.00 51.84 858 ARG B N 1
ATOM 14105 C CA . ARG B 2 858 ? 166.417 138.881 190.365 1.00 51.84 858 ARG B CA 1
ATOM 14106 C C . ARG B 2 858 ? 165.923 139.733 189.200 1.00 51.84 858 ARG B C 1
ATOM 14107 O O . ARG B 2 858 ? 164.753 139.660 188.809 1.00 51.84 858 ARG B O 1
ATOM 14115 N N . ASN B 2 859 ? 166.828 140.547 188.657 1.00 52.43 859 ASN B N 1
ATOM 14116 C CA . ASN B 2 859 ? 166.495 141.558 187.664 1.00 52.43 859 ASN B CA 1
ATOM 14117 C C . ASN B 2 859 ? 166.415 140.955 186.261 1.00 52.43 859 ASN B C 1
ATOM 14118 O O . ASN B 2 859 ? 166.448 139.738 186.069 1.00 52.43 859 ASN B O 1
ATOM 14123 N N . VAL B 2 860 ? 166.302 141.841 185.269 1.00 53.24 860 VAL B N 1
ATOM 14124 C CA . VAL B 2 860 ? 166.180 141.413 183.881 1.00 53.24 860 VAL B CA 1
ATOM 14125 C C . VAL B 2 860 ? 167.559 141.260 183.257 1.00 53.24 860 VAL B C 1
ATOM 14126 O O . VAL B 2 860 ? 168.325 142.228 183.142 1.00 53.24 860 VAL B O 1
ATOM 14130 N N . GLY B 2 861 ? 167.884 140.035 182.846 1.00 50.91 861 GLY B N 1
ATOM 14131 C CA . GLY B 2 861 ? 169.149 139.750 182.195 1.00 50.91 861 GLY B CA 1
ATOM 14132 C C . GLY B 2 861 ? 170.356 139.805 183.111 1.00 50.91 861 GLY B C 1
ATOM 14133 O O . GLY B 2 861 ? 171.497 139.831 182.641 1.00 50.91 861 GLY B O 1
ATOM 14134 N N . THR B 2 862 ? 170.119 139.821 184.418 1.00 51.84 862 THR B N 1
ATOM 14135 C CA . THR B 2 862 ? 171.173 139.864 185.421 1.00 51.84 862 THR B CA 1
ATOM 14136 C C . THR B 2 862 ? 171.062 138.619 186.290 1.00 51.84 862 THR B C 1
ATOM 14137 O O . THR B 2 862 ? 169.970 138.278 186.752 1.00 51.84 862 THR B O 1
ATOM 14141 N N . ASN B 2 863 ? 172.188 137.945 186.508 1.00 51.98 863 ASN B N 1
ATOM 14142 C CA . ASN B 2 863 ? 172.210 136.653 187.191 1.00 51.98 863 ASN B CA 1
ATOM 14143 C C . ASN B 2 863 ? 172.595 136.749 188.663 1.00 51.98 863 ASN B C 1
ATOM 14144 O O . ASN B 2 863 ? 173.279 135.863 189.184 1.00 51.98 863 ASN B O 1
ATOM 14149 N N . THR B 2 864 ? 172.173 137.802 189.366 1.00 55.28 864 THR B N 1
ATOM 14150 C CA . THR B 2 864 ? 172.432 137.917 190.794 1.00 55.28 864 THR B CA 1
ATOM 14151 C C . THR B 2 864 ? 171.113 137.860 191.555 1.00 55.28 864 THR B C 1
ATOM 14152 O O . THR B 2 864 ? 170.047 138.136 190.996 1.00 55.28 864 THR B O 1
ATOM 14156 N N . TYR B 2 865 ? 171.196 137.471 192.825 1.00 54.59 865 TYR B N 1
ATOM 14157 C CA . TYR B 2 865 ? 170.040 137.261 193.689 1.00 54.59 865 TYR B CA 1
ATOM 14158 C C . TYR B 2 865 ? 170.174 138.154 194.914 1.00 54.59 865 TYR B C 1
ATOM 14159 O O . TYR B 2 865 ? 171.197 138.105 195.605 1.00 54.59 865 TYR B O 1
ATOM 14168 N N . ARG B 2 866 ? 169.155 138.969 195.187 1.00 53.89 866 ARG B N 1
ATOM 14169 C CA . ARG B 2 866 ? 169.255 139.988 196.229 1.00 53.89 866 ARG B CA 1
ATOM 14170 C C . ARG B 2 866 ? 168.130 139.844 197.249 1.00 53.89 866 ARG B C 1
ATOM 14171 O O . ARG B 2 866 ? 166.953 139.834 196.882 1.00 53.89 866 ARG B O 1
ATOM 14179 N N . LEU B 2 867 ? 168.498 139.760 198.528 1.00 57.34 867 LEU B N 1
ATOM 14180 C CA . LEU B 2 867 ? 167.557 139.477 199.608 1.00 57.34 867 LEU B CA 1
ATOM 14181 C C . LEU B 2 867 ? 166.901 140.764 200.104 1.00 57.34 867 LEU B C 1
ATOM 14182 O O . LEU B 2 867 ? 167.520 141.833 200.084 1.00 57.34 867 LEU B O 1
ATOM 14187 N N . GLY B 2 868 ? 165.647 140.654 200.547 1.00 62.22 868 GLY B N 1
ATOM 14188 C CA . GLY B 2 868 ? 164.923 141.752 201.161 1.00 62.22 868 GLY B CA 1
ATOM 14189 C C . GLY B 2 868 ? 163.759 141.221 201.971 1.00 62.22 868 GLY B C 1
ATOM 14190 O O . GLY B 2 868 ? 163.563 140.010 202.102 1.00 62.22 868 GLY B O 1
ATOM 14191 N N . GLU B 2 869 ? 162.975 142.153 202.507 1.00 68.20 869 GLU B N 1
ATOM 14192 C CA . GLU B 2 869 ? 161.839 141.837 203.364 1.00 68.20 869 GLU B CA 1
ATOM 14193 C C . GLU B 2 869 ? 160.608 142.584 202.864 1.00 68.20 869 GLU B C 1
ATOM 14194 O O . GLU B 2 869 ? 160.715 143.735 202.425 1.00 68.20 869 GLU B O 1
ATOM 14200 N N . TRP B 2 870 ? 159.446 141.933 202.923 1.00 67.55 870 TRP B N 1
ATOM 14201 C CA . TRP B 2 870 ? 158.213 142.497 202.389 1.00 67.55 870 TRP B CA 1
ATOM 14202 C C . TRP B 2 870 ? 157.256 142.893 203.506 1.00 67.55 870 TRP B C 1
ATOM 14203 O O . TRP B 2 870 ? 157.328 142.361 204.619 1.00 67.55 870 TRP B O 1
ATOM 14214 N N . SER B 2 871 ? 156.371 143.838 203.198 1.00 62.79 871 SER B N 1
ATOM 14215 C CA . SER B 2 871 ? 155.228 144.183 204.032 1.00 62.79 871 SER B CA 1
ATOM 14216 C C . SER B 2 871 ? 153.965 144.089 203.185 1.00 62.79 871 SER B C 1
ATOM 14217 O O . SER B 2 871 ? 154.002 144.353 201.978 1.00 62.79 871 SER B O 1
ATOM 14220 N N . LYS B 2 872 ? 152.854 143.712 203.814 1.00 63.83 872 LYS B N 1
ATOM 14221 C CA . LYS B 2 872 ? 151.617 143.481 203.078 1.00 63.83 872 LYS B CA 1
ATOM 14222 C C . LYS B 2 872 ? 150.958 144.798 202.684 1.00 63.83 872 LYS B C 1
ATOM 14223 O O . LYS B 2 872 ? 150.836 145.716 203.499 1.00 63.83 872 LYS B O 1
ATOM 14229 N N . ILE B 2 873 ? 150.533 144.880 201.426 1.00 57.46 873 ILE B N 1
ATOM 14230 C CA . ILE B 2 873 ? 149.797 146.025 200.902 1.00 57.46 873 ILE B CA 1
ATOM 14231 C C . ILE B 2 873 ? 148.316 145.691 201.028 1.00 57.46 873 ILE B C 1
ATOM 14232 O O . ILE B 2 873 ? 147.816 144.771 200.370 1.00 57.46 873 ILE B O 1
ATOM 14237 N N . SER B 2 874 ? 147.608 146.430 201.878 1.00 57.86 874 SER B N 1
ATOM 14238 C CA . SER B 2 874 ? 146.178 146.210 202.085 1.00 57.86 874 SER B CA 1
ATOM 14239 C C . SER B 2 874 ? 145.387 147.173 201.208 1.00 57.86 874 SER B C 1
ATOM 14240 O O . SER B 2 874 ? 144.559 147.943 201.698 1.00 57.86 874 SER B O 1
ATOM 14243 N N . VAL B 2 875 ? 145.638 147.133 199.903 1.00 57.88 875 VAL B N 1
ATOM 14244 C CA . VAL B 2 875 ? 144.914 147.974 198.956 1.00 57.88 875 VAL B CA 1
ATOM 14245 C C . VAL B 2 875 ? 144.197 147.101 197.933 1.00 57.88 875 VAL B C 1
ATOM 14246 O O . VAL B 2 875 ? 144.812 146.258 197.280 1.00 57.88 875 VAL B O 1
ATOM 14251 N N . LYS C 3 14 ? 178.324 211.283 124.025 1.00 122.71 14 LYS C N 1
ATOM 14252 C CA . LYS C 3 14 ? 179.279 210.993 122.962 1.00 122.71 14 LYS C CA 1
ATOM 14253 C C . LYS C 3 14 ? 179.125 209.555 122.480 1.00 122.71 14 LYS C C 1
ATOM 14254 O O . LYS C 3 14 ? 178.868 208.653 123.274 1.00 122.71 14 LYS C O 1
ATOM 14260 N N . ARG C 3 15 ? 179.278 209.346 121.176 1.00 121.03 15 ARG C N 1
ATOM 14261 C CA . ARG C 3 15 ? 179.109 208.035 120.565 1.00 121.03 15 ARG C CA 1
ATOM 14262 C C . ARG C 3 15 ? 180.468 207.375 120.371 1.00 121.03 15 ARG C C 1
ATOM 14263 O O . ARG C 3 15 ? 181.422 208.024 119.929 1.00 121.03 15 ARG C O 1
ATOM 14271 N N . ARG C 3 16 ? 180.553 206.089 120.706 1.00 116.89 16 ARG C N 1
ATOM 14272 C CA . ARG C 3 16 ? 181.766 205.303 120.520 1.00 116.89 16 ARG C CA 1
ATOM 14273 C C . ARG C 3 16 ? 181.410 204.009 119.802 1.00 116.89 16 ARG C C 1
ATOM 14274 O O . ARG C 3 16 ? 180.401 203.376 120.125 1.00 116.89 16 ARG C O 1
ATOM 14282 N N . GLN C 3 17 ? 182.227 203.623 118.827 1.00 110.30 17 GLN C N 1
ATOM 14283 C CA . GLN C 3 17 ? 181.963 202.437 118.024 1.00 110.30 17 GLN C CA 1
ATOM 14284 C C . GLN C 3 17 ? 182.752 201.246 118.552 1.00 110.30 17 GLN C C 1
ATOM 14285 O O . GLN C 3 17 ? 183.973 201.317 118.723 1.00 110.30 17 GLN C O 1
ATOM 14291 N N . VAL C 3 18 ? 182.040 200.150 118.806 1.00 103.54 18 VAL C N 1
ATOM 14292 C CA . VAL C 3 18 ? 182.599 198.930 119.374 1.00 103.54 18 VAL C CA 1
ATOM 14293 C C . VAL C 3 18 ? 182.323 197.790 118.402 1.00 103.54 18 VAL C C 1
ATOM 14294 O O . VAL C 3 18 ? 181.210 197.659 117.879 1.00 103.54 18 VAL C O 1
ATOM 14298 N N . TYR C 3 19 ? 183.343 196.976 118.143 1.00 97.54 19 TYR C N 1
ATOM 14299 C CA . TYR C 3 19 ? 183.204 195.806 117.287 1.00 97.54 19 TYR C CA 1
ATOM 14300 C C . TYR C 3 19 ? 182.936 194.578 118.150 1.00 97.54 19 TYR C C 1
ATOM 14301 O O . TYR C 3 19 ? 183.756 194.220 119.004 1.00 97.54 19 TYR C O 1
ATOM 14310 N N . LYS C 3 20 ? 181.785 193.936 117.928 1.00 88.82 20 LYS C N 1
ATOM 14311 C CA . LYS C 3 20 ? 181.358 192.783 118.704 1.00 88.82 20 LYS C CA 1
ATOM 14312 C C . LYS C 3 20 ? 181.537 191.495 117.906 1.00 88.82 20 LYS C C 1
ATOM 14313 O O . LYS C 3 20 ? 181.099 191.408 116.753 1.00 88.82 20 LYS C O 1
ATOM 14319 N N . PRO C 3 21 ? 182.181 190.473 118.493 1.00 76.47 21 PRO C N 1
ATOM 14320 C CA . PRO C 3 21 ? 182.358 189.200 117.780 1.00 76.47 21 PRO C CA 1
ATOM 14321 C C . PRO C 3 21 ? 181.093 188.352 117.765 1.00 76.47 21 PRO C C 1
ATOM 14322 O O . PRO C 3 21 ? 180.485 188.089 118.807 1.00 76.47 21 PRO C O 1
ATOM 14326 N N . VAL C 3 22 ? 180.682 187.932 116.570 1.00 75.58 22 VAL C N 1
ATOM 14327 C CA . VAL C 3 22 ? 179.455 187.174 116.351 1.00 75.58 22 VAL C CA 1
ATOM 14328 C C . VAL C 3 22 ? 179.811 185.940 115.526 1.00 75.58 22 VAL C C 1
ATOM 14329 O O . VAL C 3 22 ? 180.530 186.046 114.524 1.00 75.58 22 VAL C O 1
ATOM 14333 N N . LEU C 3 23 ? 179.314 184.774 115.945 1.00 71.40 23 LEU C N 1
ATOM 14334 C CA . LEU C 3 23 ? 179.591 183.511 115.259 1.00 71.40 23 LEU C CA 1
ATOM 14335 C C . LEU C 3 23 ? 178.836 183.464 113.937 1.00 71.40 23 LEU C C 1
ATOM 14336 O O . LEU C 3 23 ? 177.633 183.723 113.881 1.00 71.40 23 LEU C O 1
ATOM 14341 N N . ASP C 3 24 ? 179.549 183.120 112.869 1.00 80.46 24 ASP C N 1
ATOM 14342 C CA . ASP C 3 24 ? 178.931 182.943 111.567 1.00 80.46 24 ASP C CA 1
ATOM 14343 C C . ASP C 3 24 ? 178.612 181.465 111.334 1.00 80.46 24 ASP C C 1
ATOM 14344 O O . ASP C 3 24 ? 179.234 180.564 111.904 1.00 80.46 24 ASP C O 1
ATOM 14349 N N . ASN C 3 25 ? 177.603 181.231 110.495 1.00 76.45 25 ASN C N 1
ATOM 14350 C CA . ASN C 3 25 ? 177.349 179.934 109.884 1.00 76.45 25 ASN C CA 1
ATOM 14351 C C . ASN C 3 25 ? 178.568 179.615 109.023 1.00 76.45 25 ASN C C 1
ATOM 14352 O O . ASN C 3 25 ? 178.814 180.313 108.033 1.00 76.45 25 ASN C O 1
ATOM 14357 N N . PRO C 3 26 ? 179.372 178.591 109.368 1.00 73.65 26 PRO C N 1
ATOM 14358 C CA . PRO C 3 26 ? 180.669 178.421 108.694 1.00 73.65 26 PRO C CA 1
ATOM 14359 C C . PRO C 3 26 ? 180.570 177.864 107.283 1.00 73.65 26 PRO C C 1
ATOM 14360 O O . PRO C 3 26 ? 181.561 177.866 106.546 1.00 73.65 26 PRO C O 1
ATOM 14364 N N . PHE C 3 27 ? 179.386 177.386 106.890 1.00 83.93 27 PHE C N 1
ATOM 14365 C CA . PHE C 3 27 ? 179.253 176.759 105.581 1.00 83.93 27 PHE C CA 1
ATOM 14366 C C . PHE C 3 27 ? 178.178 177.414 104.724 1.00 83.93 27 PHE C C 1
ATOM 14367 O O . PHE C 3 27 ? 177.840 176.884 103.661 1.00 83.93 27 PHE C O 1
ATOM 14375 N N . THR C 3 28 ? 177.636 178.560 105.152 1.00 92.38 28 THR C N 1
ATOM 14376 C CA . THR C 3 28 ? 176.572 179.197 104.378 1.00 92.38 28 THR C CA 1
ATOM 14377 C C . THR C 3 28 ? 177.119 179.815 103.093 1.00 92.38 28 THR C C 1
ATOM 14378 O O . THR C 3 28 ? 176.405 179.908 102.087 1.00 92.38 28 THR C O 1
ATOM 14382 N N . ASN C 3 29 ? 178.399 180.195 103.091 1.00 96.54 29 ASN C N 1
ATOM 14383 C CA . ASN C 3 29 ? 179.036 180.674 101.870 1.00 96.54 29 ASN C CA 1
ATOM 14384 C C . ASN C 3 29 ? 179.217 179.532 100.878 1.00 96.54 29 ASN C C 1
ATOM 14385 O O . ASN C 3 29 ? 179.041 179.705 99.668 1.00 96.54 29 ASN C O 1
ATOM 14390 N N . GLU C 3 30 ? 179.554 178.345 101.387 1.00 98.57 30 GLU C N 1
ATOM 14391 C CA . GLU C 3 30 ? 179.726 177.186 100.518 1.00 98.57 30 GLU C CA 1
ATOM 14392 C C . GLU C 3 30 ? 178.385 176.547 100.176 1.00 98.57 30 GLU C C 1
ATOM 14393 O O . GLU C 3 30 ? 178.235 175.922 99.119 1.00 98.57 30 GLU C O 1
ATOM 14399 N N . ALA C 3 31 ? 177.392 176.686 101.062 1.00 99.43 31 ALA C N 1
ATOM 14400 C CA . ALA C 3 31 ? 176.048 176.231 100.721 1.00 99.43 31 ALA C CA 1
ATOM 14401 C C . ALA C 3 31 ? 175.371 177.160 99.726 1.00 99.43 31 ALA C C 1
ATOM 14402 O O . ALA C 3 31 ? 174.445 176.733 99.028 1.00 99.43 31 ALA C O 1
ATOM 14404 N N . HIS C 3 32 ? 175.807 178.418 99.643 1.00 105.15 32 HIS C N 1
ATOM 14405 C CA . HIS C 3 32 ? 175.309 179.341 98.633 1.00 105.15 32 HIS C CA 1
ATOM 14406 C C . HIS C 3 32 ? 176.349 179.643 97.561 1.00 105.15 32 HIS C C 1
ATOM 14407 O O . HIS C 3 32 ? 176.345 180.738 96.989 1.00 105.15 32 HIS C O 1
ATOM 14414 N N . MET C 3 33 ? 177.244 178.694 97.278 1.00 109.32 33 MET C N 1
ATOM 14415 C CA . MET C 3 33 ? 178.030 178.781 96.050 1.00 109.32 33 MET C CA 1
ATOM 14416 C C . MET C 3 33 ? 177.217 178.455 94.836 1.00 109.32 33 MET C C 1
ATOM 14417 O O . MET C 3 33 ? 177.173 177.267 94.478 1.00 109.32 33 MET C O 1
ATOM 14422 N N . TRP C 3 34 ? 176.569 179.471 94.262 1.00 119.10 34 TRP C N 1
ATOM 14423 C CA . TRP C 3 34 ? 175.751 179.372 93.060 1.00 119.10 34 TRP C CA 1
ATOM 14424 C C . TRP C 3 34 ? 176.577 178.793 91.917 1.00 119.10 34 TRP C C 1
ATOM 14425 O O . TRP C 3 34 ? 177.765 179.121 91.792 1.00 119.10 34 TRP C O 1
ATOM 14436 N N . PRO C 3 35 ? 175.990 177.910 91.078 1.00 122.78 35 PRO C N 1
ATOM 14437 C CA . PRO C 3 35 ? 176.800 177.123 90.132 1.00 122.78 35 PRO C CA 1
ATOM 14438 C C . PRO C 3 35 ? 177.454 177.940 89.029 1.00 122.78 35 PRO C C 1
ATOM 14439 O O . PRO C 3 35 ? 177.024 179.055 88.715 1.00 122.78 35 PRO C O 1
ATOM 14443 N N . ARG C 3 36 ? 178.507 177.376 88.443 1.00 130.94 36 ARG C N 1
ATOM 14444 C CA . ARG C 3 36 ? 179.349 178.066 87.475 1.00 130.94 36 ARG C CA 1
ATOM 14445 C C . ARG C 3 36 ? 178.611 178.135 86.149 1.00 130.94 36 ARG C C 1
ATOM 14446 O O . ARG C 3 36 ? 178.313 177.098 85.548 1.00 130.94 36 ARG C O 1
ATOM 14454 N N . VAL C 3 37 ? 178.313 179.352 85.697 1.00 133.88 37 VAL C N 1
ATOM 14455 C CA . VAL C 3 37 ? 177.617 179.561 84.434 1.00 133.88 37 VAL C CA 1
ATOM 14456 C C . VAL C 3 37 ? 178.452 180.484 83.556 1.00 133.88 37 VAL C C 1
ATOM 14457 O O . VAL C 3 37 ? 178.947 181.527 83.993 1.00 133.88 37 VAL C O 1
ATOM 14461 N N . HIS C 3 38 ? 178.641 180.063 82.308 1.00 137.90 38 HIS C N 1
ATOM 14462 C CA . HIS C 3 38 ? 179.386 180.828 81.320 1.00 137.90 38 HIS C CA 1
ATOM 14463 C C . HIS C 3 38 ? 178.747 180.591 79.960 1.00 137.90 38 HIS C C 1
ATOM 14464 O O . HIS C 3 38 ? 178.012 179.615 79.774 1.00 137.90 38 HIS C O 1
ATOM 14471 N N . ASP C 3 39 ? 179.034 181.504 79.024 1.00 138.81 39 ASP C N 1
ATOM 14472 C CA . ASP C 3 39 ? 178.494 181.527 77.654 1.00 138.81 39 ASP C CA 1
ATOM 14473 C C . ASP C 3 39 ? 176.961 181.562 77.662 1.00 138.81 39 ASP C C 1
ATOM 14474 O O . ASP C 3 39 ? 176.274 180.928 76.861 1.00 138.81 39 ASP C O 1
ATOM 14479 N N . GLN C 3 40 ? 176.450 182.325 78.630 1.00 134.96 40 GLN C N 1
ATOM 14480 C CA . GLN C 3 40 ? 175.034 182.548 78.928 1.00 134.96 40 GLN C CA 1
ATOM 14481 C C . GLN C 3 40 ? 174.212 183.433 77.975 1.00 134.96 40 GLN C C 1
ATOM 14482 O O . GLN C 3 40 ? 173.002 183.192 77.883 1.00 134.96 40 GLN C O 1
ATOM 14488 N N . PRO C 3 41 ? 174.756 184.456 77.275 1.00 137.01 41 PRO C N 1
ATOM 14489 C CA . PRO C 3 41 ? 173.918 185.146 76.271 1.00 137.01 41 PRO C CA 1
ATOM 14490 C C . PRO C 3 41 ? 173.460 184.304 75.082 1.00 137.01 41 PRO C C 1
ATOM 14491 O O . PRO C 3 41 ? 172.589 184.761 74.332 1.00 137.01 41 PRO C O 1
ATOM 14495 N N . LEU C 3 42 ? 174.006 183.101 74.879 1.00 134.68 42 LEU C N 1
ATOM 14496 C CA . LEU C 3 42 ? 173.448 182.210 73.865 1.00 134.68 42 LEU C CA 1
ATOM 14497 C C . LEU C 3 42 ? 172.149 181.559 74.342 1.00 134.68 42 LEU C C 1
ATOM 14498 O O . LEU C 3 42 ? 171.411 180.970 73.542 1.00 134.68 42 LEU C O 1
ATOM 14503 N N . ILE C 3 43 ? 171.851 181.654 75.641 1.00 135.14 43 ILE C N 1
ATOM 14504 C CA . ILE C 3 43 ? 170.722 180.927 76.213 1.00 135.14 43 ILE C CA 1
ATOM 14505 C C . ILE C 3 43 ? 169.509 181.835 76.395 1.00 135.14 43 ILE C C 1
ATOM 14506 O O . ILE C 3 43 ? 168.361 181.403 76.181 1.00 135.14 43 ILE C O 1
ATOM 14511 N N . TRP C 3 44 ? 169.737 183.104 76.779 1.00 134.09 44 TRP C N 1
ATOM 14512 C CA . TRP C 3 44 ? 168.625 184.017 77.047 1.00 134.09 44 TRP C CA 1
ATOM 14513 C C . TRP C 3 44 ? 167.840 184.366 75.796 1.00 134.09 44 TRP C C 1
ATOM 14514 O O . TRP C 3 44 ? 166.661 184.709 75.894 1.00 134.09 44 TRP C O 1
ATOM 14525 N N . GLN C 3 45 ? 168.472 184.278 74.621 1.00 134.17 45 GLN C N 1
ATOM 14526 C CA . GLN C 3 45 ? 167.766 184.515 73.364 1.00 134.17 45 GLN C CA 1
ATOM 14527 C C . GLN C 3 45 ? 166.636 183.511 73.168 1.00 134.17 45 GLN C C 1
ATOM 14528 O O . GLN C 3 45 ? 165.469 183.895 73.012 1.00 134.17 45 GLN C O 1
ATOM 14534 N N . LEU C 3 46 ? 166.967 182.216 73.231 1.00 134.43 46 LEU C N 1
ATOM 14535 C CA . LEU C 3 46 ? 165.968 181.160 73.087 1.00 134.43 46 LEU C CA 1
ATOM 14536 C C . LEU C 3 46 ? 164.961 181.182 74.233 1.00 134.43 46 LEU C C 1
ATOM 14537 O O . LEU C 3 46 ? 163.751 181.042 74.002 1.00 134.43 46 LEU C O 1
ATOM 14542 N N . LEU C 3 47 ? 165.438 181.397 75.469 1.00 133.90 47 LEU C N 1
ATOM 14543 C CA . LEU C 3 47 ? 164.540 181.406 76.625 1.00 133.90 47 LEU C CA 1
ATOM 14544 C C . LEU C 3 47 ? 163.543 182.562 76.572 1.00 133.90 47 LEU C C 1
ATOM 14545 O O . LEU C 3 47 ? 162.339 182.358 76.756 1.00 133.90 47 LEU C O 1
ATOM 14550 N N . GLN C 3 48 ? 164.019 183.775 76.290 1.00 136.39 48 GLN C N 1
ATOM 14551 C CA . GLN C 3 48 ? 163.167 184.954 76.266 1.00 136.39 48 GLN C CA 1
ATOM 14552 C C . GLN C 3 48 ? 162.227 184.916 75.069 1.00 136.39 48 GLN C C 1
ATOM 14553 O O . GLN C 3 48 ? 161.066 185.319 75.195 1.00 136.39 48 GLN C O 1
ATOM 14559 N N . SER C 3 49 ? 162.700 184.409 73.920 1.00 135.72 49 SER C N 1
ATOM 14560 C CA . SER C 3 49 ? 161.830 184.271 72.755 1.00 135.72 49 SER C CA 1
ATOM 14561 C C . SER C 3 49 ? 160.705 183.277 73.017 1.00 135.72 49 SER C C 1
ATOM 14562 O O . SER C 3 49 ? 159.541 183.545 72.685 1.00 135.72 49 SER C O 1
ATOM 14565 N N . SER C 3 50 ? 161.028 182.149 73.665 1.00 135.51 50 SER C N 1
ATOM 14566 C CA . SER C 3 50 ? 160.009 181.162 74.007 1.00 135.51 50 SER C CA 1
ATOM 14567 C C . SER C 3 50 ? 159.013 181.709 75.025 1.00 135.51 50 SER C C 1
ATOM 14568 O O . SER C 3 50 ? 157.802 181.517 74.870 1.00 135.51 50 SER C O 1
ATOM 14571 N N . ILE C 3 51 ? 159.498 182.425 76.046 1.00 134.89 51 ILE C N 1
ATOM 14572 C CA . ILE C 3 51 ? 158.619 182.948 77.095 1.00 134.89 51 ILE C CA 1
ATOM 14573 C C . ILE C 3 51 ? 157.701 184.039 76.542 1.00 134.89 51 ILE C C 1
ATOM 14574 O O . ILE C 3 51 ? 156.507 184.086 76.865 1.00 134.89 51 ILE C O 1
ATOM 14579 N N . ILE C 3 52 ? 158.225 184.894 75.653 1.00 135.92 52 ILE C N 1
ATOM 14580 C CA . ILE C 3 52 ? 157.396 185.929 75.032 1.00 135.92 52 ILE C CA 1
ATOM 14581 C C . ILE C 3 52 ? 156.346 185.305 74.114 1.00 135.92 52 ILE C C 1
ATOM 14582 O O . ILE C 3 52 ? 155.166 185.688 74.145 1.00 135.92 52 ILE C O 1
ATOM 14587 N N . ASN C 3 53 ? 156.744 184.289 73.330 1.00 135.67 53 ASN C N 1
ATOM 14588 C CA . ASN C 3 53 ? 155.793 183.604 72.453 1.00 135.67 53 ASN C CA 1
ATOM 14589 C C . ASN C 3 53 ? 154.722 182.855 73.242 1.00 135.67 53 ASN C C 1
ATOM 14590 O O . ASN C 3 53 ? 153.608 182.648 72.747 1.00 135.67 53 ASN C O 1
ATOM 14595 N N . LYS C 3 54 ? 155.043 182.438 74.469 1.00 133.41 54 LYS C N 1
ATOM 14596 C CA . LYS C 3 54 ? 154.000 181.977 75.381 1.00 133.41 54 LYS C CA 1
ATOM 14597 C C . LYS C 3 54 ? 153.084 183.124 75.795 1.00 133.41 54 LYS C C 1
ATOM 14598 O O . LYS C 3 54 ? 151.857 183.020 75.682 1.00 133.41 54 LYS C O 1
ATOM 14604 N N . LEU C 3 55 ? 153.667 184.233 76.254 1.00 135.71 55 LEU C N 1
ATOM 14605 C CA . LEU C 3 55 ? 152.920 185.291 76.929 1.00 135.71 55 LEU C CA 1
ATOM 14606 C C . LEU C 3 55 ? 152.110 186.189 76.000 1.00 135.71 55 LEU C C 1
ATOM 14607 O O . LEU C 3 55 ? 151.337 187.024 76.483 1.00 135.71 55 LEU C O 1
ATOM 14612 N N . ILE C 3 56 ? 152.270 186.055 74.683 1.00 136.58 56 ILE C N 1
ATOM 14613 C CA . ILE C 3 56 ? 151.549 186.917 73.747 1.00 136.58 56 ILE C CA 1
ATOM 14614 C C . ILE C 3 56 ? 150.061 186.596 73.656 1.00 136.58 56 ILE C C 1
ATOM 14615 O O . ILE C 3 56 ? 149.238 187.496 73.884 1.00 136.58 56 ILE C O 1
ATOM 14620 N N . HIS C 3 57 ? 149.681 185.351 73.354 1.00 139.45 57 HIS C N 1
ATOM 14621 C CA . HIS C 3 57 ? 148.361 185.081 72.793 1.00 139.45 57 HIS C CA 1
ATOM 14622 C C . HIS C 3 57 ? 147.247 185.083 73.841 1.00 139.45 57 HIS C C 1
ATOM 14623 O O . HIS C 3 57 ? 146.398 185.976 73.844 1.00 139.45 57 HIS C O 1
ATOM 14630 N N . ILE C 3 58 ? 147.249 184.104 74.749 1.00 136.67 58 ILE C N 1
ATOM 14631 C CA . ILE C 3 58 ? 146.150 183.830 75.681 1.00 136.67 58 ILE C CA 1
ATOM 14632 C C . ILE C 3 58 ? 146.766 183.262 76.955 1.00 136.67 58 ILE C C 1
ATOM 14633 O O . ILE C 3 58 ? 147.699 182.453 76.886 1.00 136.67 58 ILE C O 1
ATOM 14638 N N . GLN C 3 59 ? 146.266 183.693 78.121 1.00 136.25 59 GLN C N 1
ATOM 14639 C CA . GLN C 3 59 ? 146.824 183.265 79.403 1.00 136.25 59 GLN C CA 1
ATOM 14640 C C . GLN C 3 59 ? 146.600 181.774 79.664 1.00 136.25 59 GLN C C 1
ATOM 14641 O O . GLN C 3 59 ? 147.342 181.142 80.421 1.00 136.25 59 GLN C O 1
ATOM 14647 N N . SER C 3 60 ? 145.584 181.190 79.040 1.00 135.69 60 SER C N 1
ATOM 14648 C CA . SER C 3 60 ? 145.420 179.740 79.073 1.00 135.69 60 SER C CA 1
ATOM 14649 C C . SER C 3 60 ? 146.357 179.079 78.071 1.00 135.69 60 SER C C 1
ATOM 14650 O O . SER C 3 60 ? 146.848 177.968 78.308 1.00 135.69 60 SER C O 1
ATOM 14653 N N . LYS C 3 61 ? 146.622 179.766 76.952 1.00 135.90 61 LYS C N 1
ATOM 14654 C CA . LYS C 3 61 ? 147.565 179.240 75.971 1.00 135.90 61 LYS C CA 1
ATOM 14655 C C . LYS C 3 61 ? 149.012 179.480 76.386 1.00 135.90 61 LYS C C 1
ATOM 14656 O O . LYS C 3 61 ? 149.938 179.061 75.684 1.00 135.90 61 LYS C O 1
ATOM 14662 N N . GLU C 3 62 ? 149.230 180.176 77.501 1.00 135.55 62 GLU C N 1
ATOM 14663 C CA . GLU C 3 62 ? 150.544 180.225 78.124 1.00 135.55 62 GLU C CA 1
ATOM 14664 C C . GLU C 3 62 ? 150.878 178.866 78.724 1.00 135.55 62 GLU C C 1
ATOM 14665 O O . GLU C 3 62 ? 152.039 178.446 78.718 1.00 135.55 62 GLU C O 1
ATOM 14671 N N . ASN C 3 63 ? 149.863 178.167 79.236 1.00 135.11 63 ASN C N 1
ATOM 14672 C CA . ASN C 3 63 ? 150.071 176.951 80.010 1.00 135.11 63 ASN C CA 1
ATOM 14673 C C . ASN C 3 63 ? 149.500 175.695 79.362 1.00 135.11 63 ASN C C 1
ATOM 14674 O O . ASN C 3 63 ? 149.677 174.606 79.917 1.00 135.11 63 ASN C O 1
ATOM 14679 N N . TYR C 3 64 ? 148.821 175.798 78.221 1.00 131.68 64 TYR C N 1
ATOM 14680 C CA . TYR C 3 64 ? 148.402 174.580 77.525 1.00 131.68 64 TYR C CA 1
ATOM 14681 C C . TYR C 3 64 ? 149.533 173.843 76.795 1.00 131.68 64 TYR C C 1
ATOM 14682 O O . TYR C 3 64 ? 149.653 172.624 77.008 1.00 131.68 64 TYR C O 1
ATOM 14691 N N . PRO C 3 65 ? 150.397 174.472 75.931 1.00 134.77 65 PRO C N 1
ATOM 14692 C CA . PRO C 3 65 ? 151.443 173.653 75.295 1.00 134.77 65 PRO C CA 1
ATOM 14693 C C . PRO C 3 65 ? 152.638 173.377 76.198 1.00 134.77 65 PRO C C 1
ATOM 14694 O O . PRO C 3 65 ? 153.232 172.298 76.125 1.00 134.77 65 PRO C O 1
ATOM 14698 N N . TRP C 3 66 ? 152.989 174.326 77.063 1.00 128.98 66 TRP C N 1
ATOM 14699 C CA . TRP C 3 66 ? 154.115 174.179 77.974 1.00 128.98 66 TRP C CA 1
ATOM 14700 C C . TRP C 3 66 ? 153.615 174.300 79.405 1.00 128.98 66 TRP C C 1
ATOM 14701 O O . TRP C 3 66 ? 152.976 175.295 79.759 1.00 128.98 66 TRP C O 1
ATOM 14712 N N . GLU C 3 67 ? 153.915 173.294 80.225 1.00 128.89 67 GLU C N 1
ATOM 14713 C CA . GLU C 3 67 ? 153.505 173.284 81.630 1.00 128.89 67 GLU C CA 1
ATOM 14714 C C . GLU C 3 67 ? 154.639 173.857 82.470 1.00 128.89 67 GLU C C 1
ATOM 14715 O O . GLU C 3 67 ? 155.677 173.225 82.671 1.00 128.89 67 GLU C O 1
ATOM 14721 N N . LEU C 3 68 ? 154.439 175.076 82.963 1.00 126.66 68 LEU C N 1
ATOM 14722 C CA . LEU C 3 68 ? 155.401 175.746 83.826 1.00 126.66 68 LEU C CA 1
ATOM 14723 C C . LEU C 3 68 ? 154.690 176.360 85.025 1.00 126.66 68 LEU C C 1
ATOM 14724 O O . LEU C 3 68 ? 153.562 176.851 84.901 1.00 126.66 68 LEU C O 1
ATOM 14729 N N . TYR C 3 69 ? 155.354 176.336 86.177 1.00 118.19 69 TYR C N 1
ATOM 14730 C CA . TYR C 3 69 ? 154.829 176.906 87.411 1.00 118.19 69 TYR C CA 1
ATOM 14731 C C . TYR C 3 69 ? 155.691 178.091 87.825 1.00 118.19 69 TYR C C 1
ATOM 14732 O O . TYR C 3 69 ? 156.918 177.973 87.910 1.00 118.19 69 TYR C O 1
ATOM 14741 N N . THR C 3 70 ? 155.050 179.233 88.069 1.00 119.71 70 THR C N 1
ATOM 14742 C CA . THR C 3 70 ? 155.730 180.478 88.415 1.00 119.71 70 THR C CA 1
ATOM 14743 C C . THR C 3 70 ? 155.172 181.088 89.697 1.00 119.71 70 THR C C 1
ATOM 14744 O O . THR C 3 70 ? 155.143 182.309 89.864 1.00 119.71 70 THR C O 1
ATOM 14748 N N . ASP C 3 71 ? 154.722 180.242 90.621 1.00 112.42 71 ASP C N 1
ATOM 14749 C CA . ASP C 3 71 ? 154.298 180.676 91.949 1.00 112.42 71 ASP C CA 1
ATOM 14750 C C . ASP C 3 71 ? 154.938 179.731 92.952 1.00 112.42 71 ASP C C 1
ATOM 14751 O O . ASP C 3 71 ? 154.829 178.512 92.793 1.00 112.42 71 ASP C O 1
ATOM 14756 N N . PHE C 3 72 ? 155.581 180.293 93.986 1.00 112.66 72 PHE C N 1
ATOM 14757 C CA . PHE C 3 72 ? 156.477 179.519 94.849 1.00 112.66 72 PHE C CA 1
ATOM 14758 C C . PHE C 3 72 ? 155.724 178.479 95.675 1.00 112.66 72 PHE C C 1
ATOM 14759 O O . PHE C 3 72 ? 156.281 177.433 96.035 1.00 112.66 72 PHE C O 1
ATOM 14767 N N . ASN C 3 73 ? 154.451 178.748 95.976 1.00 110.78 73 ASN C N 1
ATOM 14768 C CA . ASN C 3 73 ? 153.613 177.761 96.650 1.00 110.78 73 ASN C CA 1
ATOM 14769 C C . ASN C 3 73 ? 153.390 176.549 95.749 1.00 110.78 73 ASN C C 1
ATOM 14770 O O . ASN C 3 73 ? 153.412 175.401 96.207 1.00 110.78 73 ASN C O 1
ATOM 14775 N N . GLU C 3 74 ? 153.215 176.793 94.447 1.00 115.03 74 GLU C N 1
ATOM 14776 C CA . GLU C 3 74 ? 153.103 175.692 93.495 1.00 115.03 74 GLU C CA 1
ATOM 14777 C C . GLU C 3 74 ? 154.445 174.998 93.290 1.00 115.03 74 GLU C C 1
ATOM 14778 O O . GLU C 3 74 ? 154.487 173.815 92.935 1.00 115.03 74 GLU C O 1
ATOM 14784 N N . ILE C 3 75 ? 155.554 175.713 93.515 1.00 112.61 75 ILE C N 1
ATOM 14785 C CA . ILE C 3 75 ? 156.872 175.086 93.423 1.00 112.61 75 ILE C CA 1
ATOM 14786 C C . ILE C 3 75 ? 157.075 174.128 94.589 1.00 112.61 75 ILE C C 1
ATOM 14787 O O . ILE C 3 75 ? 157.623 173.030 94.424 1.00 112.61 75 ILE C O 1
ATOM 14792 N N . VAL C 3 76 ? 156.622 174.522 95.782 1.00 112.89 76 VAL C N 1
ATOM 14793 C CA . VAL C 3 76 ? 156.734 173.653 96.950 1.00 112.89 76 VAL C CA 1
ATOM 14794 C C . VAL C 3 76 ? 155.775 172.469 96.838 1.00 112.89 76 VAL C C 1
ATOM 14795 O O . VAL C 3 76 ? 156.144 171.326 97.138 1.00 112.89 76 VAL C O 1
ATOM 14799 N N . GLN C 3 77 ? 154.545 172.712 96.370 1.00 113.34 77 GLN C N 1
ATOM 14800 C CA . GLN C 3 77 ? 153.575 171.626 96.235 1.00 113.34 77 GLN C CA 1
ATOM 14801 C C . GLN C 3 77 ? 153.926 170.691 95.080 1.00 113.34 77 GLN C C 1
ATOM 14802 O O . GLN C 3 77 ? 153.513 169.526 95.075 1.00 113.34 77 GLN C O 1
ATOM 14808 N N . TYR C 3 78 ? 154.683 171.179 94.094 1.00 119.78 78 TYR C N 1
ATOM 14809 C CA . TYR C 3 78 ? 155.106 170.314 92.998 1.00 119.78 78 TYR C CA 1
ATOM 14810 C C . TYR C 3 78 ? 156.306 169.462 93.390 1.00 119.78 78 TYR C C 1
ATOM 14811 O O . TYR C 3 78 ? 156.417 168.310 92.956 1.00 119.78 78 TYR C O 1
ATOM 14820 N N . LEU C 3 79 ? 157.211 170.006 94.203 1.00 113.19 79 LEU C N 1
ATOM 14821 C CA . LEU C 3 79 ? 158.392 169.279 94.646 1.00 113.19 79 LEU C CA 1
ATOM 14822 C C . LEU C 3 79 ? 158.170 168.510 95.942 1.00 113.19 79 LEU C C 1
ATOM 14823 O O . LEU C 3 79 ? 159.124 167.923 96.465 1.00 113.19 79 LEU C O 1
ATOM 14828 N N . SER C 3 80 ? 156.946 168.502 96.474 1.00 115.26 80 SER C N 1
ATOM 14829 C CA . SER C 3 80 ? 156.679 167.790 97.720 1.00 115.26 80 SER C CA 1
ATOM 14830 C C . SER C 3 80 ? 156.607 166.286 97.487 1.00 115.26 80 SER C C 1
ATOM 14831 O O . SER C 3 80 ? 156.947 165.488 98.368 1.00 115.26 80 SER C O 1
ATOM 14834 N N . GLY C 3 81 ? 156.164 165.879 96.300 1.00 114.90 81 GLY C N 1
ATOM 14835 C CA . GLY C 3 81 ? 156.043 164.469 95.989 1.00 114.90 81 GLY C CA 1
ATOM 14836 C C . GLY C 3 81 ? 154.695 164.090 95.410 1.00 114.90 81 GLY C C 1
ATOM 14837 O O . GLY C 3 81 ? 154.356 162.904 95.340 1.00 114.90 81 GLY C O 1
ATOM 14838 N N . ALA C 3 82 ? 153.914 165.090 94.998 1.00 115.86 82 ALA C N 1
ATOM 14839 C CA . ALA C 3 82 ? 152.602 164.826 94.417 1.00 115.86 82 ALA C CA 1
ATOM 14840 C C . ALA C 3 82 ? 152.723 164.243 93.013 1.00 115.86 82 ALA C C 1
ATOM 14841 O O . ALA C 3 82 ? 152.010 163.296 92.663 1.00 115.86 82 ALA C O 1
ATOM 14843 N N . HIS C 3 83 ? 153.618 164.795 92.200 1.00 117.98 83 HIS C N 1
ATOM 14844 C CA . HIS C 3 83 ? 153.875 164.307 90.850 1.00 117.98 83 HIS C CA 1
ATOM 14845 C C . HIS C 3 83 ? 155.271 163.702 90.813 1.00 117.98 83 HIS C C 1
ATOM 14846 O O . HIS C 3 83 ? 156.262 164.409 91.020 1.00 117.98 83 HIS C O 1
ATOM 14853 N N . GLY C 3 84 ? 155.346 162.398 90.557 1.00 121.72 84 GLY C N 1
ATOM 14854 C CA . GLY C 3 84 ? 156.618 161.702 90.555 1.00 121.72 84 GLY C CA 1
ATOM 14855 C C . GLY C 3 84 ? 157.008 161.135 89.205 1.00 121.72 84 GLY C C 1
ATOM 14856 O O . GLY C 3 84 ? 158.077 160.532 89.066 1.00 121.72 84 GLY C O 1
ATOM 14857 N N . ASN C 3 85 ? 156.146 161.315 88.205 1.00 122.60 85 ASN C N 1
ATOM 14858 C CA . ASN C 3 85 ? 156.387 160.778 86.871 1.00 122.60 85 ASN C CA 1
ATOM 14859 C C . ASN C 3 85 ? 157.502 161.531 86.155 1.00 122.60 85 ASN C C 1
ATOM 14860 O O . ASN C 3 85 ? 158.450 160.918 85.655 1.00 122.60 85 ASN C O 1
ATOM 14865 N N . SER C 3 86 ? 157.394 162.858 86.097 1.00 125.28 86 SER C N 1
ATOM 14866 C CA . SER C 3 86 ? 158.378 163.680 85.402 1.00 125.28 86 SER C CA 1
ATOM 14867 C C . SER C 3 86 ? 159.671 163.789 86.199 1.00 125.28 86 SER C C 1
ATOM 14868 O O . SER C 3 86 ? 159.760 164.585 87.139 1.00 125.28 86 SER C O 1
ATOM 14871 N N . ASP C 3 87 ? 160.680 163.001 85.833 1.00 125.76 87 ASP C N 1
ATOM 14872 C CA . ASP C 3 87 ? 161.952 163.055 86.546 1.00 125.76 87 ASP C CA 1
ATOM 14873 C C . ASP C 3 87 ? 162.839 164.229 86.105 1.00 125.76 87 ASP C C 1
ATOM 14874 O O . ASP C 3 87 ? 163.349 164.931 86.987 1.00 125.76 87 ASP C O 1
ATOM 14879 N N . PRO C 3 88 ? 163.073 164.523 84.775 1.00 127.16 88 PRO C N 1
ATOM 14880 C CA . PRO C 3 88 ? 163.841 165.744 84.477 1.00 127.16 88 PRO C CA 1
ATOM 14881 C C . PRO C 3 88 ? 162.998 167.013 84.544 1.00 127.16 88 PRO C C 1
ATOM 14882 O O . PRO C 3 88 ? 162.164 167.279 83.672 1.00 127.16 88 PRO C O 1
ATOM 14886 N N . VAL C 3 89 ? 163.209 167.811 85.590 1.00 125.45 89 VAL C N 1
ATOM 14887 C CA . VAL C 3 89 ? 162.496 169.067 85.802 1.00 125.45 89 VAL C CA 1
ATOM 14888 C C . VAL C 3 89 ? 163.544 170.157 85.991 1.00 125.45 89 VAL C C 1
ATOM 14889 O O . VAL C 3 89 ? 164.476 169.994 86.789 1.00 125.45 89 VAL C O 1
ATOM 14893 N N . CYS C 3 90 ? 163.409 171.261 85.256 1.00 126.40 90 CYS C N 1
ATOM 14894 C CA . CYS C 3 90 ? 164.436 172.295 85.231 1.00 126.40 90 CYS C CA 1
ATOM 14895 C C . CYS C 3 90 ? 163.930 173.577 85.879 1.00 126.40 90 CYS C C 1
ATOM 14896 O O . CYS C 3 90 ? 162.740 173.908 85.785 1.00 126.40 90 CYS C O 1
ATOM 14899 N N . LEU C 3 91 ? 164.848 174.288 86.539 1.00 124.42 91 LEU C N 1
ATOM 14900 C CA . LEU C 3 91 ? 164.566 175.524 87.253 1.00 124.42 91 LEU C CA 1
ATOM 14901 C C . LEU C 3 91 ? 165.553 176.602 86.823 1.00 124.42 91 LEU C C 1
ATOM 14902 O O . LEU C 3 91 ? 166.731 176.334 86.579 1.00 124.42 91 LEU C O 1
ATOM 14907 N N . PHE C 3 92 ? 165.052 177.832 86.741 1.00 125.41 92 PHE C N 1
ATOM 14908 C CA . PHE C 3 92 ? 165.845 179.002 86.390 1.00 125.41 92 PHE C CA 1
ATOM 14909 C C . PHE C 3 92 ? 165.589 180.077 87.435 1.00 125.41 92 PHE C C 1
ATOM 14910 O O . PHE C 3 92 ? 164.442 180.503 87.614 1.00 125.41 92 PHE C O 1
ATOM 14918 N N . VAL C 3 93 ? 166.654 180.494 88.129 1.00 123.92 93 VAL C N 1
ATOM 14919 C CA . VAL C 3 93 ? 166.576 181.474 89.206 1.00 123.92 93 VAL C CA 1
ATOM 14920 C C . VAL C 3 93 ? 167.624 182.556 88.963 1.00 123.92 93 VAL C C 1
ATOM 14921 O O . VAL C 3 93 ? 168.785 182.275 88.658 1.00 123.92 93 VAL C O 1
ATOM 14925 N N . CYS C 3 94 ? 167.188 183.813 89.070 1.00 124.11 94 CYS C N 1
ATOM 14926 C CA . CYS C 3 94 ? 168.044 184.974 88.858 1.00 124.11 94 CYS C CA 1
ATOM 14927 C C . CYS C 3 94 ? 168.687 185.378 90.181 1.00 124.11 94 CYS C C 1
ATOM 14928 O O . CYS C 3 94 ? 167.988 185.628 91.167 1.00 124.11 94 CYS C O 1
ATOM 14931 N N . ASN C 3 95 ? 170.013 185.434 90.202 1.00 121.98 95 ASN C N 1
ATOM 14932 C CA . ASN C 3 95 ? 170.757 186.059 91.284 1.00 121.98 95 ASN C CA 1
ATOM 14933 C C . ASN C 3 95 ? 171.479 187.283 90.726 1.00 121.98 95 ASN C C 1
ATOM 14934 O O . ASN C 3 95 ? 171.388 187.587 89.531 1.00 121.98 95 ASN C O 1
ATOM 14939 N N . LYS C 3 96 ? 172.174 187.998 91.623 1.00 122.54 96 LYS C N 1
ATOM 14940 C CA . LYS C 3 96 ? 172.884 189.257 91.376 1.00 122.54 96 LYS C CA 1
ATOM 14941 C C . LYS C 3 96 ? 171.939 190.338 90.857 1.00 122.54 96 LYS C C 1
ATOM 14942 O O . LYS C 3 96 ? 172.359 191.247 90.132 1.00 122.54 96 LYS C O 1
ATOM 14948 N N . ASP C 3 97 ? 170.660 190.240 91.221 1.00 123.63 97 ASP C N 1
ATOM 14949 C CA . ASP C 3 97 ? 169.645 191.136 90.708 1.00 123.63 97 ASP C CA 1
ATOM 14950 C C . ASP C 3 97 ? 168.944 191.834 91.873 1.00 123.63 97 ASP C C 1
ATOM 14951 O O . ASP C 3 97 ? 168.429 191.175 92.779 1.00 123.63 97 ASP C O 1
ATOM 14956 N N . PRO C 3 98 ? 168.928 193.180 91.885 1.00 118.31 98 PRO C N 1
ATOM 14957 C CA . PRO C 3 98 ? 168.156 193.894 92.914 1.00 118.31 98 PRO C CA 1
ATOM 14958 C C . PRO C 3 98 ? 166.651 193.730 92.754 1.00 118.31 98 PRO C C 1
ATOM 14959 O O . PRO C 3 98 ? 166.180 193.215 91.734 1.00 118.31 98 PRO C O 1
ATOM 14963 N N . ASP C 3 99 ? 165.900 194.177 93.765 1.00 116.75 99 ASP C N 1
ATOM 14964 C CA . ASP C 3 99 ? 164.460 193.992 93.954 1.00 116.75 99 ASP C CA 1
ATOM 14965 C C . ASP C 3 99 ? 164.055 192.522 93.982 1.00 116.75 99 ASP C C 1
ATOM 14966 O O . ASP C 3 99 ? 162.942 192.194 93.555 1.00 116.75 99 ASP C O 1
ATOM 14971 N N . VAL C 3 100 ? 164.911 191.633 94.463 1.00 113.51 100 VAL C N 1
ATOM 14972 C CA . VAL C 3 100 ? 164.606 190.208 94.578 1.00 113.51 100 VAL C CA 1
ATOM 14973 C C . VAL C 3 100 ? 164.649 189.832 96.056 1.00 113.51 100 VAL C C 1
ATOM 14974 O O . VAL C 3 100 ? 165.621 190.187 96.740 1.00 113.51 100 VAL C O 1
ATOM 14978 N N . PRO C 3 101 ? 163.619 189.151 96.590 1.00 109.94 101 PRO C N 1
ATOM 14979 C CA . PRO C 3 101 ? 163.614 188.788 98.017 1.00 109.94 101 PRO C CA 1
ATOM 14980 C C . PRO C 3 101 ? 164.688 187.776 98.393 1.00 109.94 101 PRO C C 1
ATOM 14981 O O . PRO C 3 101 ? 164.989 186.861 97.621 1.00 109.94 101 PRO C O 1
ATOM 14985 N N . LEU C 3 102 ? 165.269 187.933 99.587 1.00 104.44 102 LEU C N 1
ATOM 14986 C CA . LEU C 3 102 ? 166.394 187.088 99.979 1.00 104.44 102 LEU C CA 1
ATOM 14987 C C . LEU C 3 102 ? 165.942 185.888 100.806 1.00 104.44 102 LEU C C 1
ATOM 14988 O O . LEU C 3 102 ? 166.692 184.915 100.947 1.00 104.44 102 LEU C O 1
ATOM 14993 N N . VAL C 3 103 ? 164.737 185.947 101.382 1.00 105.42 103 VAL C N 1
ATOM 14994 C CA . VAL C 3 103 ? 164.249 184.841 102.207 1.00 105.42 103 VAL C CA 1
ATOM 14995 C C . VAL C 3 103 ? 163.922 183.633 101.336 1.00 105.42 103 VAL C C 1
ATOM 14996 O O . VAL C 3 103 ? 164.244 182.489 101.684 1.00 105.42 103 VAL C O 1
ATOM 15000 N N . LEU C 3 104 ? 163.293 183.871 100.183 1.00 106.59 104 LEU C N 1
ATOM 15001 C CA . LEU C 3 104 ? 163.077 182.802 99.212 1.00 106.59 104 LEU C CA 1
ATOM 15002 C C . LEU C 3 104 ? 164.398 182.337 98.615 1.00 106.59 104 LEU C C 1
ATOM 15003 O O . LEU C 3 104 ? 164.633 181.135 98.452 1.00 106.59 104 LEU C O 1
ATOM 15008 N N . LEU C 3 105 ? 165.280 183.290 98.299 1.00 107.21 105 LEU C N 1
ATOM 15009 C CA . LEU C 3 105 ? 166.525 183.001 97.597 1.00 107.21 105 LEU C CA 1
ATOM 15010 C C . LEU C 3 105 ? 167.498 182.184 98.438 1.00 107.21 105 LEU C C 1
ATOM 15011 O O . LEU C 3 105 ? 168.320 181.447 97.882 1.00 107.21 105 LEU C O 1
ATOM 15016 N N . GLN C 3 106 ? 167.410 182.276 99.766 1.00 107.07 106 GLN C N 1
ATOM 15017 C CA . GLN C 3 106 ? 168.211 181.418 100.628 1.00 107.07 106 GLN C CA 1
ATOM 15018 C C . GLN C 3 106 ? 167.569 180.057 100.867 1.00 107.07 106 GLN C C 1
ATOM 15019 O O . GLN C 3 106 ? 168.134 179.244 101.606 1.00 107.07 106 GLN C O 1
ATOM 15025 N N . GLN C 3 107 ? 166.406 179.790 100.265 1.00 105.82 107 GLN C N 1
ATOM 15026 C CA . GLN C 3 107 ? 165.708 178.527 100.455 1.00 105.82 107 GLN C CA 1
ATOM 15027 C C . GLN C 3 107 ? 165.331 177.817 99.160 1.00 105.82 107 GLN C C 1
ATOM 15028 O O . GLN C 3 107 ? 164.894 176.662 99.221 1.00 105.82 107 GLN C O 1
ATOM 15034 N N . ILE C 3 108 ? 165.477 178.459 98.005 1.00 112.52 108 ILE C N 1
ATOM 15035 C CA . ILE C 3 108 ? 165.238 177.806 96.714 1.00 112.52 108 ILE C CA 1
ATOM 15036 C C . ILE C 3 108 ? 166.289 176.734 96.399 1.00 112.52 108 ILE C C 1
ATOM 15037 O O . ILE C 3 108 ? 165.883 175.608 96.073 1.00 112.52 108 ILE C O 1
ATOM 15042 N N . PRO C 3 109 ? 167.653 176.973 96.490 1.00 109.21 109 PRO C N 1
ATOM 15043 C CA . PRO C 3 109 ? 168.567 175.856 96.185 1.00 109.21 109 PRO C CA 1
ATOM 15044 C C . PRO C 3 109 ? 168.604 174.780 97.262 1.00 109.21 109 PRO C C 1
ATOM 15045 O O . PRO C 3 109 ? 169.136 173.689 97.035 1.00 109.21 109 PRO C O 1
ATOM 15049 N N . LEU C 3 110 ? 168.041 175.073 98.435 1.00 110.60 110 LEU C N 1
ATOM 15050 C CA . LEU C 3 110 ? 167.966 174.103 99.518 1.00 110.60 110 LEU C CA 1
ATOM 15051 C C . LEU C 3 110 ? 166.809 173.124 99.363 1.00 110.60 110 LEU C C 1
ATOM 15052 O O . LEU C 3 110 ? 166.988 171.932 99.636 1.00 110.60 110 LEU C O 1
ATOM 15057 N N . LEU C 3 111 ? 165.640 173.589 98.919 1.00 113.11 111 LEU C N 1
ATOM 15058 C CA . LEU C 3 111 ? 164.465 172.727 98.847 1.00 113.11 111 LEU C CA 1
ATOM 15059 C C . LEU C 3 111 ? 164.543 171.790 97.645 1.00 113.11 111 LEU C C 1
ATOM 15060 O O . LEU C 3 111 ? 163.917 170.725 97.632 1.00 113.11 111 LEU C O 1
ATOM 15065 N N . CYS C 3 112 ? 165.318 172.169 96.625 1.00 116.34 112 CYS C N 1
ATOM 15066 C CA . CYS C 3 112 ? 165.466 171.312 95.453 1.00 116.34 112 CYS C CA 1
ATOM 15067 C C . CYS C 3 112 ? 166.442 170.169 95.703 1.00 116.34 112 CYS C C 1
ATOM 15068 O O . CYS C 3 112 ? 166.474 169.201 94.934 1.00 116.34 112 CYS C O 1
ATOM 15071 N N . TYR C 3 113 ? 167.246 170.263 96.764 1.00 115.52 113 TYR C N 1
ATOM 15072 C CA . TYR C 3 113 ? 168.211 169.211 97.067 1.00 115.52 113 TYR C CA 1
ATOM 15073 C C . TYR C 3 113 ? 167.518 167.983 97.648 1.00 115.52 113 TYR C C 1
ATOM 15074 O O . TYR C 3 113 ? 167.878 166.842 97.337 1.00 115.52 113 TYR C O 1
ATOM 15083 N N . MET C 3 114 ? 166.517 168.201 98.504 1.00 116.39 114 MET C N 1
ATOM 15084 C CA . MET C 3 114 ? 165.790 167.084 99.098 1.00 116.39 114 MET C CA 1
ATOM 15085 C C . MET C 3 114 ? 164.728 166.514 98.167 1.00 116.39 114 MET C C 1
ATOM 15086 O O . MET C 3 114 ? 164.100 165.506 98.509 1.00 116.39 114 MET C O 1
ATOM 15091 N N . ALA C 3 115 ? 164.504 167.135 97.009 1.00 117.28 115 ALA C N 1
ATOM 15092 C CA . ALA C 3 115 ? 163.566 166.615 96.024 1.00 117.28 115 ALA C CA 1
ATOM 15093 C C . ALA C 3 115 ? 164.139 165.360 95.373 1.00 117.28 115 ALA C C 1
ATOM 15094 O O . ALA C 3 115 ? 165.302 165.357 94.951 1.00 117.28 115 ALA C O 1
ATOM 15096 N N . PRO C 3 116 ? 163.361 164.275 95.277 1.00 120.49 116 PRO C N 1
ATOM 15097 C CA . PRO C 3 116 ? 163.888 163.040 94.681 1.00 120.49 116 PRO C CA 1
ATOM 15098 C C . PRO C 3 116 ? 163.982 163.112 93.165 1.00 120.49 116 PRO C C 1
ATOM 15099 O O . PRO C 3 116 ? 164.722 162.343 92.543 1.00 120.49 116 PRO C O 1
ATOM 15103 N N . MET C 3 117 ? 163.236 164.033 92.565 1.00 122.81 117 MET C N 1
ATOM 15104 C CA . MET C 3 117 ? 163.260 164.216 91.122 1.00 122.81 117 MET C CA 1
ATOM 15105 C C . MET C 3 117 ? 164.542 164.918 90.693 1.00 122.81 117 MET C C 1
ATOM 15106 O O . MET C 3 117 ? 165.160 165.656 91.465 1.00 122.81 117 MET C O 1
ATOM 15111 N N . THR C 3 118 ? 164.941 164.678 89.443 1.00 126.16 118 THR C N 1
ATOM 15112 C CA . THR C 3 118 ? 166.140 165.302 88.884 1.00 126.16 118 THR C CA 1
ATOM 15113 C C . THR C 3 118 ? 165.802 166.755 88.560 1.00 126.16 118 THR C C 1
ATOM 15114 O O . THR C 3 118 ? 165.301 167.097 87.484 1.00 126.16 118 THR C O 1
ATOM 15118 N N . VAL C 3 119 ? 166.076 167.623 89.530 1.00 125.44 119 VAL C N 1
ATOM 15119 C CA . VAL C 3 119 ? 165.785 169.047 89.418 1.00 125.44 119 VAL C CA 1
ATOM 15120 C C . VAL C 3 119 ? 167.081 169.770 89.082 1.00 125.44 119 VAL C C 1
ATOM 15121 O O . VAL C 3 119 ? 168.086 169.623 89.786 1.00 125.44 119 VAL C O 1
ATOM 15125 N N . LYS C 3 120 ? 167.062 170.552 88.002 1.00 127.30 120 LYS C N 1
ATOM 15126 C CA . LYS C 3 120 ? 168.284 171.172 87.489 1.00 127.30 120 LYS C CA 1
ATOM 15127 C C . LYS C 3 120 ? 168.171 172.691 87.623 1.00 127.30 120 LYS C C 1
ATOM 15128 O O . LYS C 3 120 ? 167.564 173.384 86.804 1.00 127.30 120 LYS C O 1
ATOM 15134 N N . LEU C 3 121 ? 168.774 173.207 88.692 1.00 125.65 121 LEU C N 1
ATOM 15135 C CA . LEU C 3 121 ? 168.805 174.645 88.937 1.00 125.65 121 LEU C CA 1
ATOM 15136 C C . LEU C 3 121 ? 169.854 175.327 88.067 1.00 125.65 121 LEU C C 1
ATOM 15137 O O . LEU C 3 121 ? 170.990 174.854 87.962 1.00 125.65 121 LEU C O 1
ATOM 15142 N N . VAL C 3 122 ? 169.468 176.436 87.439 1.00 126.17 122 VAL C N 1
ATOM 15143 C CA . VAL C 3 122 ? 170.369 177.270 86.654 1.00 126.17 122 VAL C CA 1
ATOM 15144 C C . VAL C 3 122 ? 170.284 178.688 87.206 1.00 126.17 122 VAL C C 1
ATOM 15145 O O . VAL C 3 122 ? 169.202 179.292 87.247 1.00 126.17 122 VAL C O 1
ATOM 15149 N N . GLN C 3 123 ? 171.431 179.220 87.624 1.00 125.65 123 GLN C N 1
ATOM 15150 C CA . GLN C 3 123 ? 171.535 180.574 88.151 1.00 125.65 123 GLN C CA 1
ATOM 15151 C C . GLN C 3 123 ? 171.879 181.542 87.025 1.00 125.65 123 GLN C C 1
ATOM 15152 O O . GLN C 3 123 ? 172.930 181.417 86.389 1.00 125.65 123 GLN C O 1
ATOM 15158 N N . LEU C 3 124 ? 170.988 182.495 86.779 1.00 127.01 124 LEU C N 1
ATOM 15159 C CA . LEU C 3 124 ? 171.238 183.482 85.739 1.00 127.01 124 LEU C CA 1
ATOM 15160 C C . LEU C 3 124 ? 172.099 184.614 86.299 1.00 127.01 124 LEU C C 1
ATOM 15161 O O . LEU C 3 124 ? 171.704 185.276 87.267 1.00 127.01 124 LEU C O 1
ATOM 15166 N N . PRO C 3 125 ? 173.273 184.867 85.719 1.00 127.72 125 PRO C N 1
ATOM 15167 C CA . PRO C 3 125 ? 174.261 185.757 86.354 1.00 127.72 125 PRO C CA 1
ATOM 15168 C C . PRO C 3 125 ? 174.171 187.237 85.998 1.00 127.72 125 PRO C C 1
ATOM 15169 O O . PRO C 3 125 ? 174.892 188.029 86.616 1.00 127.72 125 PRO C O 1
ATOM 15173 N N . LYS C 3 126 ? 173.339 187.639 85.041 1.00 126.90 126 LYS C N 1
ATOM 15174 C CA . LYS C 3 126 ? 173.351 189.015 84.557 1.00 126.90 126 LYS C CA 1
ATOM 15175 C C . LYS C 3 126 ? 172.521 189.893 85.484 1.00 126.90 126 LYS C C 1
ATOM 15176 O O . LYS C 3 126 ? 171.404 189.526 85.864 1.00 126.90 126 LYS C O 1
ATOM 15182 N N . SER C 3 127 ? 173.074 191.053 85.845 1.00 127.18 127 SER C N 1
ATOM 15183 C CA . SER C 3 127 ? 172.376 191.962 86.748 1.00 127.18 127 SER C CA 1
ATOM 15184 C C . SER C 3 127 ? 171.313 192.768 86.012 1.00 127.18 127 SER C C 1
ATOM 15185 O O . SER C 3 127 ? 170.341 193.227 86.624 1.00 127.18 127 SER C O 1
ATOM 15188 N N . ALA C 3 128 ? 171.477 192.948 84.699 1.00 126.85 128 ALA C N 1
ATOM 15189 C CA . ALA C 3 128 ? 170.554 193.792 83.946 1.00 126.85 128 ALA C CA 1
ATOM 15190 C C . ALA C 3 128 ? 169.265 193.059 83.595 1.00 126.85 128 ALA C C 1
ATOM 15191 O O . ALA C 3 128 ? 168.303 193.686 83.136 1.00 126.85 128 ALA C O 1
ATOM 15193 N N . MET C 3 129 ? 169.221 191.742 83.800 1.00 126.97 129 MET C N 1
ATOM 15194 C CA . MET C 3 129 ? 168.031 190.958 83.487 1.00 126.97 129 MET C CA 1
ATOM 15195 C C . MET C 3 129 ? 166.932 191.145 84.526 1.00 126.97 129 MET C C 1
ATOM 15196 O O . MET C 3 129 ? 166.633 190.227 85.296 1.00 126.97 129 MET C O 1
ATOM 15201 N N . ASP C 3 130 ? 166.327 192.331 84.551 1.00 123.64 130 ASP C N 1
ATOM 15202 C CA . ASP C 3 130 ? 165.167 192.599 85.387 1.00 123.64 130 ASP C CA 1
ATOM 15203 C C . ASP C 3 130 ? 163.864 192.406 84.617 1.00 123.64 130 ASP C C 1
ATOM 15204 O O . ASP C 3 130 ? 162.787 192.699 85.148 1.00 123.64 130 ASP C O 1
ATOM 15209 N N . THR C 3 131 ? 163.945 191.910 83.379 1.00 122.83 131 THR C N 1
ATOM 15210 C CA . THR C 3 131 ? 162.765 191.793 82.529 1.00 122.83 131 THR C CA 1
ATOM 15211 C C . THR C 3 131 ? 161.858 190.655 82.980 1.00 122.83 131 THR C C 1
ATOM 15212 O O . THR C 3 131 ? 160.641 190.831 83.092 1.00 122.83 131 THR C O 1
ATOM 15216 N N . PHE C 3 132 ? 162.435 189.484 83.259 1.00 120.86 132 PHE C N 1
ATOM 15217 C CA . PHE C 3 132 ? 161.653 188.296 83.585 1.00 120.86 132 PHE C CA 1
ATOM 15218 C C . PHE C 3 132 ? 160.963 188.424 84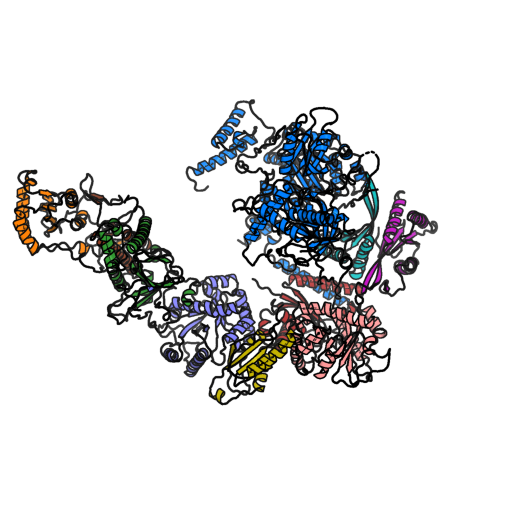.940 1.00 120.86 132 PHE C C 1
ATOM 15219 O O . PHE C 3 132 ? 159.902 187.831 85.160 1.00 120.86 132 PHE C O 1
ATOM 15227 N N . LYS C 3 133 ? 161.543 189.209 85.850 1.00 122.70 133 LYS C N 1
ATOM 15228 C CA . LYS C 3 133 ? 160.857 189.493 87.104 1.00 122.70 133 LYS C CA 1
ATOM 15229 C C . LYS C 3 133 ? 159.742 190.513 86.920 1.00 122.70 133 LYS C C 1
ATOM 15230 O O . LYS C 3 133 ? 158.658 190.345 87.492 1.00 122.70 133 LYS C O 1
ATOM 15236 N N . SER C 3 134 ? 159.976 191.559 86.126 1.00 122.56 134 SER C N 1
ATOM 15237 C CA . SER C 3 134 ? 158.988 192.623 85.981 1.00 122.56 134 SER C CA 1
ATOM 15238 C C . SER C 3 134 ? 157.850 192.225 85.048 1.00 122.56 134 SER C C 1
ATOM 15239 O O . SER C 3 134 ? 156.811 192.894 85.018 1.00 122.56 134 SER C O 1
ATOM 15242 N N . VAL C 3 135 ? 158.016 191.149 84.282 1.00 118.66 135 VAL C N 1
ATOM 15243 C CA . VAL C 3 135 ? 157.009 190.743 83.308 1.00 118.66 135 VAL C CA 1
ATOM 15244 C C . VAL C 3 135 ? 156.196 189.531 83.742 1.00 118.66 135 VAL C C 1
ATOM 15245 O O . VAL C 3 135 ? 154.963 189.643 83.827 1.00 118.66 135 VAL C O 1
ATOM 15249 N N . SER C 3 136 ? 156.813 188.380 84.032 1.00 118.43 136 SER C N 1
ATOM 15250 C CA . SER C 3 136 ? 155.982 187.183 84.131 1.00 118.43 136 SER C CA 1
ATOM 15251 C C . SER C 3 136 ? 155.293 187.024 85.483 1.00 118.43 136 SER C C 1
ATOM 15252 O O . SER C 3 136 ? 154.098 187.319 85.597 1.00 118.43 136 SER C O 1
ATOM 15255 N N . LYS C 3 137 ? 156.009 186.576 86.520 1.00 119.03 137 LYS C N 1
ATOM 15256 C CA . LYS C 3 137 ? 155.466 186.684 87.872 1.00 119.03 137 LYS C CA 1
ATOM 15257 C C . LYS C 3 137 ? 156.434 187.277 88.889 1.00 119.03 137 LYS C C 1
ATOM 15258 O O . LYS C 3 137 ? 156.203 188.372 89.412 1.00 119.03 137 LYS C O 1
ATOM 15264 N N . TYR C 3 138 ? 157.547 186.574 89.130 1.00 117.60 138 TYR C N 1
ATOM 15265 C CA . TYR C 3 138 ? 158.393 186.781 90.303 1.00 117.60 138 TYR C CA 1
ATOM 15266 C C . TYR C 3 138 ? 159.883 186.727 89.978 1.00 117.60 138 TYR C C 1
ATOM 15267 O O . TYR C 3 138 ? 160.714 187.114 90.801 1.00 117.60 138 TYR C O 1
ATOM 15276 N N . GLY C 3 139 ? 160.239 186.242 88.791 1.00 119.66 139 GLY C N 1
ATOM 15277 C CA . GLY C 3 139 ? 161.636 186.091 88.437 1.00 119.66 139 GLY C CA 1
ATOM 15278 C C . GLY C 3 139 ? 162.205 184.692 88.561 1.00 119.66 139 GLY C C 1
ATOM 15279 O O . GLY C 3 139 ? 163.432 184.549 88.633 1.00 119.66 139 GLY C O 1
ATOM 15280 N N . MET C 3 140 ? 161.367 183.658 88.599 1.00 120.44 140 MET C N 1
ATOM 15281 C CA . MET C 3 140 ? 161.820 182.274 88.636 1.00 120.44 140 MET C CA 1
ATOM 15282 C C . MET C 3 140 ? 160.951 181.422 87.719 1.00 120.44 140 MET C C 1
ATOM 15283 O O . MET C 3 140 ? 159.791 181.760 87.460 1.00 120.44 140 MET C O 1
ATOM 15288 N N . LEU C 3 141 ? 161.514 180.323 87.214 1.00 124.11 141 LEU C N 1
ATOM 15289 C CA . LEU C 3 141 ? 160.802 179.497 86.241 1.00 124.11 141 LEU C CA 1
ATOM 15290 C C . LEU C 3 141 ? 161.098 178.021 86.456 1.00 124.11 141 LEU C C 1
ATOM 15291 O O . LEU C 3 141 ? 162.252 177.601 86.366 1.00 124.11 141 LEU C O 1
ATOM 15296 N N . LEU C 3 142 ? 160.053 177.231 86.700 1.00 124.22 142 LEU C N 1
ATOM 15297 C CA . LEU C 3 142 ? 160.183 175.782 86.853 1.00 124.22 142 LEU C CA 1
ATOM 15298 C C . LEU C 3 142 ? 159.324 175.128 85.781 1.00 124.22 142 LEU C C 1
ATOM 15299 O O . LEU C 3 142 ? 158.118 175.384 85.721 1.00 124.22 142 LEU C O 1
ATOM 15304 N N . LEU C 3 143 ? 159.924 174.285 84.941 1.00 126.41 143 LEU C N 1
ATOM 15305 C CA . LEU C 3 143 ? 159.157 173.591 83.914 1.00 126.41 143 LEU C CA 1
ATOM 15306 C C . LEU C 3 143 ? 159.693 172.178 83.718 1.00 126.41 143 LEU C C 1
ATOM 15307 O O . LEU C 3 143 ? 160.700 171.782 84.311 1.00 126.41 143 LEU C O 1
ATOM 15312 N N . ARG C 3 144 ? 158.989 171.411 82.886 1.00 128.30 144 ARG C N 1
ATOM 15313 C CA . ARG C 3 144 ? 159.296 170.002 82.686 1.00 128.30 144 ARG C CA 1
ATOM 15314 C C . ARG C 3 144 ? 159.836 169.755 81.280 1.00 128.30 144 ARG C C 1
ATOM 15315 O O . ARG C 3 144 ? 159.293 170.266 80.294 1.00 128.30 144 ARG C O 1
ATOM 15323 N N . CYS C 3 145 ? 160.948 169.027 81.201 1.00 129.37 145 CYS C N 1
ATOM 15324 C CA . CYS C 3 145 ? 161.471 168.535 79.929 1.00 129.37 145 CYS C CA 1
ATOM 15325 C C . CYS C 3 145 ? 161.170 167.042 79.787 1.00 129.37 145 CYS C C 1
ATOM 15326 O O . CYS C 3 145 ? 162.041 166.183 79.927 1.00 129.37 145 CYS C O 1
ATOM 15329 N N . ASP C 3 146 ? 159.907 166.735 79.493 1.00 129.42 146 ASP C N 1
ATOM 15330 C CA . ASP C 3 146 ? 159.519 165.338 79.321 1.00 129.42 146 ASP C CA 1
ATOM 15331 C C . ASP C 3 146 ? 159.578 164.920 77.858 1.00 129.42 146 ASP C C 1
ATOM 15332 O O . ASP C 3 146 ? 160.333 164.013 77.492 1.00 129.42 146 ASP C O 1
ATOM 15337 N N . ASP C 3 147 ? 158.781 165.577 77.018 1.00 129.38 147 ASP C N 1
ATOM 15338 C CA . ASP C 3 147 ? 158.735 165.286 75.593 1.00 129.38 147 ASP C CA 1
ATOM 15339 C C . ASP C 3 147 ? 158.788 166.533 74.722 1.00 129.38 147 ASP C C 1
ATOM 15340 O O . ASP C 3 147 ? 158.568 166.433 73.510 1.00 129.38 147 ASP C O 1
ATOM 15345 N N . ARG C 3 148 ? 159.076 167.691 75.309 1.00 128.98 148 ARG C N 1
ATOM 15346 C CA . ARG C 3 148 ? 159.055 168.953 74.580 1.00 128.98 148 ARG C CA 1
ATOM 15347 C C . ARG C 3 148 ? 160.273 169.088 73.677 1.00 128.98 148 ARG C C 1
ATOM 15348 O O . ARG C 3 148 ? 161.241 168.330 73.798 1.00 128.98 148 ARG C O 1
ATOM 15356 N N . VAL C 3 149 ? 160.217 170.065 72.773 1.00 130.85 149 VAL C N 1
ATOM 15357 C CA . VAL C 3 149 ? 161.263 170.308 71.787 1.00 130.85 149 VAL C CA 1
ATOM 15358 C C . VAL C 3 149 ? 162.452 170.966 72.482 1.00 130.85 149 VAL C C 1
ATOM 15359 O O . VAL C 3 149 ? 163.608 170.769 72.081 1.00 130.85 149 VAL C O 1
ATOM 15363 N N . ASP C 3 150 ? 162.164 171.712 73.560 1.00 132.02 150 ASP C N 1
ATOM 15364 C CA . ASP C 3 150 ? 163.164 172.551 74.223 1.00 132.02 150 ASP C CA 1
ATOM 15365 C C . ASP C 3 150 ? 164.303 171.732 74.820 1.00 132.02 150 ASP C C 1
ATOM 15366 O O . ASP C 3 150 ? 165.466 172.158 74.779 1.00 132.02 150 ASP C O 1
ATOM 15371 N N . LYS C 3 151 ? 163.989 170.524 75.312 1.00 131.26 151 LYS C N 1
ATOM 15372 C CA . LYS C 3 151 ? 164.993 169.611 75.862 1.00 131.26 151 LYS C CA 1
ATOM 15373 C C . LYS C 3 151 ? 166.055 169.246 74.828 1.00 131.26 151 LYS C C 1
ATOM 15374 O O . LYS C 3 151 ? 167.220 169.015 75.180 1.00 131.26 151 LYS C O 1
ATOM 15380 N N . LYS C 3 152 ? 165.688 169.298 73.539 1.00 131.42 152 LYS C N 1
ATOM 15381 C CA . LYS C 3 152 ? 166.610 168.986 72.450 1.00 131.42 152 LYS C CA 1
ATOM 15382 C C . LYS C 3 152 ? 167.772 169.978 72.369 1.00 131.42 152 LYS C C 1
ATOM 15383 O O . LYS C 3 152 ? 168.781 169.703 71.710 1.00 131.42 152 LYS C O 1
ATOM 15389 N N . PHE C 3 153 ? 167.659 171.140 73.026 1.00 131.64 153 PHE C N 1
ATOM 15390 C CA . PHE C 3 153 ? 168.880 171.901 73.265 1.00 131.64 153 PHE C CA 1
ATOM 15391 C C . PHE C 3 153 ? 169.244 171.995 74.743 1.00 131.64 153 PHE C C 1
ATOM 15392 O O . PHE C 3 153 ? 170.412 172.264 75.058 1.00 131.64 153 PHE C O 1
ATOM 15400 N N . VAL C 3 154 ? 168.289 171.748 75.651 1.00 130.23 154 VAL C N 1
ATOM 15401 C CA . VAL C 3 154 ? 168.566 171.868 77.086 1.00 130.23 154 VAL C CA 1
ATOM 15402 C C . VAL C 3 154 ? 169.530 170.776 77.534 1.00 130.23 154 VAL C C 1
ATOM 15403 O O . VAL C 3 154 ? 170.461 171.025 78.312 1.00 130.23 154 VAL C O 1
ATOM 15407 N N . SER C 3 155 ? 169.385 169.574 76.972 1.00 131.74 155 SER C N 1
ATOM 15408 C CA . SER C 3 155 ? 170.338 168.506 77.254 1.00 131.74 155 SER C CA 1
ATOM 15409 C C . SER C 3 155 ? 171.678 168.734 76.558 1.00 131.74 155 SER C C 1
ATOM 15410 O O . SER C 3 155 ? 172.654 168.038 76.859 1.00 131.74 155 SER C O 1
ATOM 15413 N N . GLN C 3 156 ? 171.751 169.692 75.629 1.00 132.59 156 GLN C N 1
ATOM 15414 C CA . GLN C 3 156 ? 173.002 169.929 74.914 1.00 132.59 156 GLN C CA 1
ATOM 15415 C C . GLN C 3 156 ? 174.001 170.695 75.775 1.00 132.59 156 GLN C C 1
ATOM 15416 O O . GLN C 3 156 ? 175.184 170.342 75.838 1.00 132.59 156 GLN C O 1
ATOM 15422 N N . ILE C 3 157 ? 173.544 171.750 76.453 1.00 132.86 157 ILE C N 1
ATOM 15423 C CA . ILE C 3 157 ? 174.482 172.688 77.064 1.00 132.86 157 ILE C CA 1
ATOM 15424 C C . ILE C 3 157 ? 174.648 172.398 78.555 1.00 132.86 157 ILE C C 1
ATOM 15425 O O . ILE C 3 157 ? 175.635 172.818 79.176 1.00 132.86 157 ILE C O 1
ATOM 15430 N N . GLN C 3 158 ? 173.723 171.625 79.140 1.00 131.60 158 GLN C N 1
ATOM 15431 C CA . GLN C 3 158 ? 173.715 171.414 80.587 1.00 131.60 158 GLN C CA 1
ATOM 15432 C C . GLN C 3 158 ? 174.878 170.533 81.032 1.00 131.60 158 GLN C C 1
ATOM 15433 O O . GLN C 3 158 ? 175.285 170.556 82.199 1.00 131.60 158 GLN C O 1
ATOM 15439 N N . LYS C 3 159 ? 175.432 169.749 80.105 1.00 133.70 159 LYS C N 1
ATOM 15440 C CA . LYS C 3 159 ? 176.617 168.964 80.422 1.00 133.70 159 LYS C CA 1
ATOM 15441 C C . LYS C 3 159 ? 177.887 169.777 80.210 1.00 133.70 159 LYS C C 1
ATOM 15442 O O . LYS C 3 159 ? 178.945 169.437 80.753 1.00 133.70 159 LYS C O 1
ATOM 15448 N N . ASN C 3 160 ? 177.807 170.847 79.416 1.00 135.00 160 ASN C N 1
ATOM 15449 C CA . ASN C 3 160 ? 179.004 171.590 79.039 1.00 135.00 160 ASN C CA 1
ATOM 15450 C C . ASN C 3 160 ? 179.546 172.456 80.171 1.00 135.00 160 ASN C C 1
ATOM 15451 O O . ASN C 3 160 ? 180.662 172.229 80.649 1.00 135.00 160 ASN C O 1
ATOM 15456 N N . VAL C 3 161 ? 178.772 173.452 80.604 1.00 134.21 161 VAL C N 1
ATOM 15457 C CA . VAL C 3 161 ? 179.242 174.426 81.587 1.00 134.21 161 VAL C CA 1
ATOM 15458 C C . VAL C 3 161 ? 178.275 174.427 82.769 1.00 134.21 161 VAL C C 1
ATOM 15459 O O . VAL C 3 161 ? 178.673 174.632 83.923 1.00 134.21 161 VAL C O 1
ATOM 15463 N N . ASP C 3 162 ? 177.009 174.111 82.499 1.00 133.20 162 ASP C N 1
ATOM 15464 C CA . ASP C 3 162 ? 175.936 174.332 83.463 1.00 133.20 162 ASP C CA 1
ATOM 15465 C C . ASP C 3 162 ? 175.698 173.133 84.375 1.00 133.20 162 ASP C C 1
ATOM 15466 O O . ASP C 3 162 ? 174.557 172.865 84.764 1.00 133.20 162 ASP C O 1
ATOM 15471 N N . LEU C 3 163 ? 176.758 172.394 84.697 1.00 132.63 163 LEU C N 1
ATOM 15472 C CA . LEU C 3 163 ? 176.656 171.261 85.611 1.00 132.63 163 LEU C CA 1
ATOM 15473 C C . LEU C 3 163 ? 176.336 171.728 87.027 1.00 132.63 163 LEU C C 1
ATOM 15474 O O . LEU C 3 163 ? 176.888 172.724 87.504 1.00 132.63 163 LEU C O 1
ATOM 15479 N N . LEU C 3 164 ? 175.442 171.002 87.696 1.00 129.40 164 LEU C N 1
ATOM 15480 C CA . LEU C 3 164 ? 175.083 171.258 89.085 1.00 129.40 164 LEU C CA 1
ATOM 15481 C C . LEU C 3 164 ? 175.316 169.999 89.908 1.00 129.40 164 LEU C C 1
ATOM 15482 O O . LEU C 3 164 ? 174.585 169.014 89.760 1.00 129.40 164 LEU C O 1
ATOM 15487 N N . GLN C 3 165 ? 176.329 170.033 90.770 1.00 125.37 165 GLN C N 1
ATOM 15488 C CA . GLN C 3 165 ? 176.629 168.925 91.669 1.00 125.37 165 GLN C CA 1
ATOM 15489 C C . GLN C 3 165 ? 176.907 169.495 93.052 1.00 125.37 165 GLN C C 1
ATOM 15490 O O . GLN C 3 165 ? 177.141 170.697 93.208 1.00 125.37 165 GLN C O 1
ATOM 15496 N N . PHE C 3 166 ? 176.879 168.621 94.052 1.00 119.85 166 PHE C N 1
ATOM 15497 C CA . PHE C 3 166 ? 177.103 169.027 95.440 1.00 119.85 166 PHE C CA 1
ATOM 15498 C C . PHE C 3 166 ? 178.435 168.479 95.946 1.00 119.85 166 PHE C C 1
ATOM 15499 O O . PHE C 3 166 ? 178.653 167.253 95.930 1.00 119.85 166 PHE C O 1
ATOM 15507 N N . PRO C 3 167 ? 179.397 169.341 96.289 1.00 118.00 167 PRO C N 1
ATOM 15508 C CA . PRO C 3 167 ? 180.641 168.858 96.907 1.00 118.00 167 PRO C CA 1
ATOM 15509 C C . PRO C 3 167 ? 180.596 168.857 98.428 1.00 118.00 167 PRO C C 1
ATOM 15510 O O . PRO C 3 167 ? 181.403 168.192 99.084 1.00 118.00 167 PRO C O 1
ATOM 15514 N N . TRP C 3 168 ? 179.642 169.598 98.994 1.00 111.23 168 TRP C N 1
ATOM 15515 C CA . TRP C 3 168 ? 179.703 169.959 100.408 1.00 111.23 168 TRP C CA 1
ATOM 15516 C C . TRP C 3 168 ? 179.157 168.856 101.309 1.00 111.23 168 TRP C C 1
ATOM 15517 O O . TRP C 3 168 ? 179.616 168.685 102.444 1.00 111.23 168 TRP C O 1
ATOM 15528 N N . LEU C 3 169 ? 178.178 168.097 100.827 1.00 111.81 169 LEU C N 1
ATOM 15529 C CA . LEU C 3 169 ? 177.615 167.002 101.605 1.00 111.81 169 LEU C CA 1
ATOM 15530 C C . LEU C 3 169 ? 178.066 165.639 101.085 1.00 111.81 169 LEU C C 1
ATOM 15531 O O . LEU C 3 169 ? 177.786 164.617 101.718 1.00 111.81 169 LEU C O 1
ATOM 15536 N N . ASN C 3 170 ? 178.824 165.611 99.987 1.00 110.01 170 ASN C N 1
ATOM 15537 C CA . ASN C 3 170 ? 179.144 164.352 99.319 1.00 110.01 170 ASN C CA 1
ATOM 15538 C C . ASN C 3 170 ? 180.191 163.559 100.099 1.00 110.01 170 ASN C C 1
ATOM 15539 O O . ASN C 3 170 ? 180.065 162.340 100.269 1.00 110.01 170 ASN C O 1
ATOM 15544 N N . ALA C 3 171 ? 181.234 164.230 100.582 1.00 96.41 171 ALA C N 1
ATOM 15545 C CA . ALA C 3 171 ? 182.323 163.571 101.289 1.00 96.41 171 ALA C CA 1
ATOM 15546 C C . ALA C 3 171 ? 182.298 163.962 102.761 1.00 96.41 171 ALA C C 1
ATOM 15547 O O . ALA C 3 171 ? 181.515 164.814 103.191 1.00 96.41 171 ALA C O 1
ATOM 15549 N N . ILE C 3 172 ? 183.174 163.322 103.539 1.00 82.73 172 ILE C N 1
ATOM 15550 C CA . ILE C 3 172 ? 183.289 163.633 104.958 1.00 82.73 172 ILE C CA 1
ATOM 15551 C C . ILE C 3 172 ? 184.465 164.578 105.181 1.00 82.73 172 ILE C C 1
ATOM 15552 O O . ILE C 3 172 ? 185.618 164.267 104.870 1.00 82.73 172 ILE C O 1
ATOM 15557 N N . LYS C 3 173 ? 184.165 165.751 105.739 1.00 73.28 173 LYS C N 1
ATOM 15558 C CA . LYS C 3 173 ? 185.187 166.773 105.931 1.00 73.28 173 LYS C CA 1
ATOM 15559 C C . LYS C 3 173 ? 184.845 167.700 107.090 1.00 73.28 173 LYS C C 1
ATOM 15560 O O . LYS C 3 173 ? 183.722 168.210 107.178 1.00 73.28 173 LYS C O 1
ATOM 15566 N N . TYR C 3 174 ? 185.808 167.921 107.983 1.00 63.56 174 TYR C N 1
ATOM 15567 C CA . TYR C 3 174 ? 185.631 168.893 109.053 1.00 63.56 174 TYR C CA 1
ATOM 15568 C C . TYR C 3 174 ? 185.698 170.306 108.491 1.00 63.56 174 TYR C C 1
ATOM 15569 O O . TYR C 3 174 ? 186.471 170.585 107.569 1.00 63.56 174 TYR C O 1
ATOM 15578 N N . ARG C 3 175 ? 184.888 171.200 109.054 1.00 66.76 175 ARG C N 1
ATOM 15579 C CA . ARG C 3 175 ? 184.784 172.555 108.543 1.00 66.76 175 ARG C CA 1
ATOM 15580 C C . ARG C 3 175 ? 185.374 173.534 109.543 1.00 66.76 175 ARG C C 1
ATOM 15581 O O . ARG C 3 175 ? 185.049 173.453 110.739 1.00 66.76 175 ARG C O 1
ATOM 15589 N N . PRO C 3 176 ? 186.249 174.444 109.118 1.00 69.03 176 PRO C N 1
ATOM 15590 C CA . PRO C 3 176 ? 186.812 175.429 110.049 1.00 69.03 176 PRO C CA 1
ATOM 15591 C C . PRO C 3 176 ? 185.770 176.446 110.493 1.00 69.03 176 PRO C C 1
ATOM 15592 O O . PRO C 3 176 ? 184.860 176.802 109.741 1.00 69.03 176 PRO C O 1
ATOM 15596 N N . THR C 3 177 ? 185.910 176.912 111.733 1.00 61.27 177 THR C N 1
ATOM 15597 C CA . THR C 3 177 ? 184.977 177.873 112.308 1.00 61.27 177 THR C CA 1
ATOM 15598 C C . THR C 3 177 ? 185.155 179.255 111.692 1.00 61.27 177 THR C C 1
ATOM 15599 O O . THR C 3 177 ? 186.249 179.605 111.236 1.00 61.27 177 THR C O 1
ATOM 15603 N N . SER C 3 178 ? 184.082 180.043 111.672 1.00 70.43 178 SER C N 1
ATOM 15604 C CA . SER C 3 178 ? 184.104 181.401 111.140 1.00 70.43 178 SER C CA 1
ATOM 15605 C C . SER C 3 178 ? 183.436 182.320 112.154 1.00 70.43 178 SER C C 1
ATOM 15606 O O . SER C 3 178 ? 182.237 182.187 112.421 1.00 70.43 178 SER C O 1
ATOM 15609 N N . VAL C 3 179 ? 184.211 183.237 112.726 1.00 70.16 179 VAL C N 1
ATOM 15610 C CA . VAL C 3 179 ? 183.712 184.210 113.692 1.00 70.16 179 VAL C CA 1
ATOM 15611 C C . VAL C 3 179 ? 183.932 185.598 113.109 1.00 70.16 179 VAL C C 1
ATOM 15612 O O . VAL C 3 179 ? 185.079 186.041 112.972 1.00 70.16 179 VAL C O 1
ATOM 15616 N N . LYS C 3 180 ? 182.844 186.280 112.764 1.00 77.06 180 LYS C N 1
ATOM 15617 C CA . LYS C 3 180 ? 182.919 187.621 112.211 1.00 77.06 180 LYS C CA 1
ATOM 15618 C C . LYS C 3 180 ? 182.704 188.638 113.329 1.00 77.06 180 LYS C C 1
ATOM 15619 O O . LYS C 3 180 ? 182.637 188.287 114.510 1.00 77.06 180 LYS C O 1
ATOM 15625 N N . LEU C 3 181 ? 182.585 189.909 112.955 1.00 84.20 181 LEU C N 1
ATOM 15626 C CA . LEU C 3 181 ? 182.431 190.969 113.943 1.00 84.20 181 LEU C CA 1
ATOM 15627 C C . LEU C 3 181 ? 181.618 192.113 113.354 1.00 84.20 181 LEU C C 1
ATOM 15628 O O . LEU C 3 181 ? 181.861 192.536 112.220 1.00 84.20 181 LEU C O 1
ATOM 15633 N N . LEU C 3 182 ? 180.641 192.587 114.123 1.00 87.55 182 LEU C N 1
ATOM 15634 C CA . LEU C 3 182 ? 179.704 193.610 113.679 1.00 87.55 182 LEU C CA 1
ATOM 15635 C C . LEU C 3 182 ? 179.962 194.939 114.380 1.00 87.55 182 LEU C C 1
ATOM 15636 O O . LEU C 3 182 ? 180.582 194.993 115.444 1.00 87.55 182 LEU C O 1
ATOM 15641 N N . LYS C 3 183 ? 179.455 196.012 113.775 1.00 94.62 183 LYS C N 1
ATOM 15642 C CA . LYS C 3 183 ? 179.608 197.364 114.307 1.00 94.62 183 LYS C CA 1
ATOM 15643 C C . LYS C 3 183 ? 178.476 197.640 115.290 1.00 94.62 183 LYS C C 1
ATOM 15644 O O . LYS C 3 183 ? 177.334 197.231 115.058 1.00 94.62 183 LYS C O 1
ATOM 15650 N N . THR C 3 184 ? 178.780 198.332 116.388 1.00 106.56 184 THR C N 1
ATOM 15651 C CA . THR C 3 184 ? 177.762 198.758 117.335 1.00 106.56 184 THR C CA 1
ATOM 15652 C C . THR C 3 184 ? 178.109 200.142 117.872 1.00 106.56 184 THR C C 1
ATOM 15653 O O . THR C 3 184 ? 179.232 200.389 118.313 1.00 106.56 184 THR C O 1
ATOM 15657 N N . THR C 3 185 ? 177.135 201.046 117.841 1.00 112.55 185 THR C N 1
ATOM 15658 C CA . THR C 3 185 ? 177.296 202.379 118.402 1.00 112.55 185 THR C CA 1
ATOM 15659 C C . THR C 3 185 ? 176.857 202.364 119.859 1.00 112.55 185 THR C C 1
ATOM 15660 O O . THR C 3 185 ? 175.884 201.695 120.215 1.00 112.55 185 THR C O 1
ATOM 15664 N N . VAL C 3 186 ? 177.593 203.074 120.707 1.00 116.37 186 VAL C N 1
ATOM 15665 C CA . VAL C 3 186 ? 177.286 203.184 122.126 1.00 116.37 186 VAL C CA 1
ATOM 15666 C C . VAL C 3 186 ? 177.282 204.666 122.483 1.00 116.37 186 VAL C C 1
ATOM 15667 O O . VAL C 3 186 ? 178.331 205.315 122.432 1.00 116.37 186 VAL C O 1
ATOM 15671 N N . PRO C 3 187 ? 176.128 205.258 122.799 1.00 118.71 187 PRO C N 1
ATOM 15672 C CA . PRO C 3 187 ? 176.124 206.629 123.324 1.00 118.71 187 PRO C CA 1
ATOM 15673 C C . PRO C 3 187 ? 176.293 206.669 124.837 1.00 118.71 187 PRO C C 1
ATOM 15674 O O . PRO C 3 187 ? 175.672 205.887 125.564 1.00 118.71 187 PRO C O 1
ATOM 15678 N N . ILE C 3 188 ? 177.143 207.569 125.317 1.00 119.21 188 ILE C N 1
ATOM 15679 C CA . ILE C 3 188 ? 177.359 207.739 126.748 1.00 119.21 188 ILE C CA 1
ATOM 15680 C C . ILE C 3 188 ? 176.970 209.151 127.166 1.00 119.21 188 ILE C C 1
ATOM 15681 O O . ILE C 3 188 ? 177.149 210.104 126.406 1.00 119.21 188 ILE C O 1
ATOM 15686 N N . MET D 4 1 ? 158.930 150.365 186.431 1.00 45.45 1 MET D N 1
ATOM 15687 C CA . MET D 4 1 ? 158.724 151.784 186.179 1.00 45.45 1 MET D CA 1
ATOM 15688 C C . MET D 4 1 ? 160.058 152.422 185.782 1.00 45.45 1 MET D C 1
ATOM 15689 O O . MET D 4 1 ? 160.796 152.927 186.628 1.00 45.45 1 MET D O 1
ATOM 15694 N N . ASP D 4 2 ? 160.361 152.382 184.486 1.00 47.86 2 ASP D N 1
ATOM 15695 C CA . ASP D 4 2 ? 161.652 152.790 183.953 1.00 47.86 2 ASP D CA 1
ATOM 15696 C C . ASP D 4 2 ? 161.481 154.049 183.109 1.00 47.86 2 ASP D C 1
ATOM 15697 O O . ASP D 4 2 ? 160.379 154.370 182.654 1.00 47.86 2 ASP D O 1
ATOM 15702 N N . ARG D 4 3 ? 162.588 154.774 182.919 1.00 47.77 3 ARG D N 1
ATOM 15703 C CA . ARG D 4 3 ? 162.545 156.009 182.140 1.00 47.77 3 ARG D CA 1
ATOM 15704 C C . ARG D 4 3 ? 162.341 155.723 180.656 1.00 47.77 3 ARG D C 1
ATOM 15705 O O . ARG D 4 3 ? 161.656 156.481 179.958 1.00 47.77 3 ARG D O 1
ATOM 15713 N N . THR D 4 4 ? 162.910 154.627 180.162 1.00 50.34 4 THR D N 1
ATOM 15714 C CA . THR D 4 4 ? 162.818 154.267 178.748 1.00 50.34 4 THR D CA 1
ATOM 15715 C C . THR D 4 4 ? 161.422 153.726 178.466 1.00 50.34 4 THR D C 1
ATOM 15716 O O . THR D 4 4 ? 161.177 152.521 178.559 1.00 50.34 4 THR D O 1
ATOM 15720 N N . GLN D 4 5 ? 160.498 154.623 178.118 1.00 53.93 5 GLN D N 1
ATOM 15721 C CA . GLN D 4 5 ? 159.124 154.249 177.784 1.00 53.93 5 GLN D CA 1
ATOM 15722 C C . GLN D 4 5 ? 158.999 154.192 176.263 1.00 53.93 5 GLN D C 1
ATOM 15723 O O . GLN D 4 5 ? 158.974 155.208 175.568 1.00 53.93 5 GLN D O 1
ATOM 15729 N N . THR D 4 6 ? 158.919 152.963 175.747 1.00 55.15 6 THR D N 1
ATOM 15730 C CA . THR D 4 6 ? 158.861 152.762 174.303 1.00 55.15 6 THR D CA 1
ATOM 15731 C C . THR D 4 6 ? 157.485 153.110 173.745 1.00 55.15 6 THR D C 1
ATOM 15732 O O . THR D 4 6 ? 157.374 153.851 172.760 1.00 55.15 6 THR D O 1
ATOM 15736 N N . PHE D 4 7 ? 156.424 152.591 174.367 1.00 58.31 7 PHE D N 1
ATOM 15737 C CA . PHE D 4 7 ? 155.074 152.792 173.847 1.00 58.31 7 PHE D CA 1
ATOM 15738 C C . PHE D 4 7 ? 154.577 154.206 174.123 1.00 58.31 7 PHE D C 1
ATOM 15739 O O . PHE D 4 7 ? 153.744 154.740 173.381 1.00 58.31 7 PHE D O 1
ATOM 15747 N N . ILE D 4 8 ? 155.077 154.830 175.188 1.00 56.00 8 ILE D N 1
ATOM 15748 C CA . ILE D 4 8 ? 154.492 156.083 175.655 1.00 56.00 8 ILE D CA 1
ATOM 15749 C C . ILE D 4 8 ? 155.036 157.263 174.856 1.00 56.00 8 ILE D C 1
ATOM 15750 O O . ILE D 4 8 ? 154.288 158.169 174.468 1.00 56.00 8 ILE D O 1
ATOM 15755 N N . LYS D 4 9 ? 156.342 157.263 174.585 1.00 59.19 9 LYS D N 1
ATOM 15756 C CA . LYS D 4 9 ? 156.987 158.471 174.079 1.00 59.19 9 LYS D CA 1
ATOM 15757 C C . LYS D 4 9 ? 156.792 158.639 172.575 1.00 59.19 9 LYS D C 1
ATOM 15758 O O . LYS D 4 9 ? 156.920 159.751 172.049 1.00 59.19 9 LYS D O 1
ATOM 15764 N N . ASP D 4 10 ? 156.488 157.556 171.863 1.00 66.59 10 ASP D N 1
ATOM 15765 C CA . ASP D 4 10 ? 156.354 157.617 170.411 1.00 66.59 10 ASP D CA 1
ATOM 15766 C C . ASP D 4 10 ? 154.954 157.272 169.919 1.00 66.59 10 ASP D C 1
ATOM 15767 O O . ASP D 4 10 ? 154.359 158.038 169.156 1.00 66.59 10 ASP D O 1
ATOM 15772 N N . CYS D 4 11 ? 154.411 156.127 170.337 1.00 68.75 11 CYS D N 1
ATOM 15773 C CA . CYS D 4 11 ? 153.152 155.662 169.763 1.00 68.75 11 CYS D CA 1
ATOM 15774 C C . CYS D 4 11 ? 151.958 156.398 170.357 1.00 68.75 11 CYS D C 1
ATOM 15775 O O . CYS D 4 11 ? 150.932 156.573 169.688 1.00 68.75 11 CYS D O 1
ATOM 15778 N N . LEU D 4 12 ? 152.076 156.859 171.602 1.00 53.47 12 LEU D N 1
ATOM 15779 C CA . LEU D 4 12 ? 150.883 157.293 172.318 1.00 53.47 12 LEU D CA 1
ATOM 15780 C C . LEU D 4 12 ? 150.792 158.818 172.394 1.00 53.47 12 LEU D C 1
ATOM 15781 O O . LEU D 4 12 ? 149.732 159.361 172.724 1.00 53.47 12 LEU D O 1
ATOM 15786 N N . PHE D 4 13 ? 151.878 159.525 172.079 1.00 47.40 13 PHE D N 1
ATOM 15787 C CA . PHE D 4 13 ? 151.843 160.984 172.081 1.00 47.40 13 PHE D CA 1
ATOM 15788 C C . PHE D 4 13 ? 151.164 161.528 170.830 1.00 47.40 13 PHE D C 1
ATOM 15789 O O . PHE D 4 13 ? 150.829 160.782 169.907 1.00 47.40 13 PHE D O 1
ATOM 15797 N N . THR D 4 14 ? 150.963 162.850 170.810 1.00 61.25 14 THR D N 1
ATOM 15798 C CA . THR D 4 14 ? 150.312 163.488 169.669 1.00 61.25 14 THR D CA 1
ATOM 15799 C C . THR D 4 14 ? 151.335 164.056 168.690 1.00 61.25 14 THR D C 1
ATOM 15800 O O . THR D 4 14 ? 150.991 164.400 167.553 1.00 61.25 14 THR D O 1
ATOM 15804 N N . LYS D 4 15 ? 152.597 164.169 169.113 1.00 63.98 15 LYS D N 1
ATOM 15805 C CA . LYS D 4 15 ? 153.621 164.718 168.230 1.00 63.98 15 LYS D CA 1
ATOM 15806 C C . LYS D 4 15 ? 154.227 163.635 167.346 1.00 63.98 15 LYS D C 1
ATOM 15807 O O . LYS D 4 15 ? 154.514 163.876 166.168 1.00 63.98 15 LYS D O 1
ATOM 15813 N N . CYS D 4 16 ? 154.433 162.440 167.895 1.00 74.41 16 CYS D N 1
ATOM 15814 C CA . CYS D 4 16 ? 154.977 161.320 167.141 1.00 74.41 16 CYS D CA 1
ATOM 15815 C C . CYS D 4 16 ? 153.911 160.317 166.720 1.00 74.41 16 CYS D C 1
ATOM 15816 O O . CYS D 4 16 ? 154.246 159.168 166.416 1.00 74.41 16 CYS D O 1
ATOM 15819 N N . LEU D 4 17 ? 152.638 160.721 166.701 1.00 72.46 17 LEU D N 1
ATOM 15820 C CA . LEU D 4 17 ? 151.581 159.829 166.233 1.00 72.46 17 LEU D CA 1
ATOM 15821 C C . LEU D 4 17 ? 151.635 159.670 164.718 1.00 72.46 17 LEU D C 1
ATOM 15822 O O . LEU D 4 17 ? 151.211 158.643 164.174 1.00 72.46 17 LEU D O 1
ATOM 15827 N N . GLU D 4 18 ? 152.170 160.676 164.023 1.00 78.40 18 GLU D N 1
ATOM 15828 C CA . GLU D 4 18 ? 152.284 160.621 162.569 1.00 78.40 18 GLU D CA 1
ATOM 15829 C C . GLU D 4 18 ? 153.372 159.640 162.144 1.00 78.40 18 GLU D C 1
ATOM 15830 O O . GLU D 4 18 ? 153.352 159.110 161.027 1.00 78.40 18 GLU D O 1
ATOM 15836 N N . ASP D 4 19 ? 154.339 159.396 163.029 1.00 80.34 19 ASP D N 1
ATOM 15837 C CA . ASP D 4 19 ? 155.382 158.391 162.861 1.00 80.34 19 ASP D CA 1
ATOM 15838 C C . ASP D 4 19 ? 154.756 156.999 162.884 1.00 80.34 19 ASP D C 1
ATOM 15839 O O . ASP D 4 19 ? 153.670 156.830 163.456 1.00 80.34 19 ASP D O 1
ATOM 15844 N N . PRO D 4 20 ? 155.388 155.975 162.259 1.00 81.00 20 PRO D N 1
ATOM 15845 C CA . PRO D 4 20 ? 154.840 154.611 162.347 1.00 81.00 20 PRO D CA 1
ATOM 15846 C C . PRO D 4 20 ? 154.871 154.049 163.761 1.00 81.00 20 PRO D C 1
ATOM 15847 O O . PRO D 4 20 ? 155.850 154.227 164.494 1.00 81.00 20 PRO D O 1
ATOM 15851 N N . GLU D 4 21 ? 153.790 153.374 164.145 1.00 77.54 21 GLU D N 1
ATOM 15852 C CA . GLU D 4 21 ? 153.558 152.993 165.533 1.00 77.54 21 GLU D CA 1
ATOM 15853 C C . GLU D 4 21 ? 154.457 151.843 165.965 1.00 77.54 21 GLU D C 1
ATOM 15854 O O . GLU D 4 21 ? 154.892 151.030 165.145 1.00 77.54 21 GLU D O 1
ATOM 15860 N N . LYS D 4 22 ? 154.733 151.789 167.266 1.00 69.33 22 LYS D N 1
ATOM 15861 C CA . LYS D 4 22 ? 155.528 150.738 167.896 1.00 69.33 22 LYS D CA 1
ATOM 15862 C C . LYS D 4 22 ? 154.913 149.333 167.837 1.00 69.33 22 LYS D C 1
ATOM 15863 O O . LYS D 4 22 ? 155.680 148.368 167.744 1.00 69.33 22 LYS D O 1
ATOM 15869 N N . PRO D 4 23 ? 153.578 149.130 167.906 1.00 74.02 23 PRO D N 1
ATOM 15870 C CA . PRO D 4 23 ? 153.066 147.794 167.538 1.00 74.02 23 PRO D CA 1
ATOM 15871 C C . PRO D 4 23 ? 153.267 147.439 166.072 1.00 74.02 23 PRO D C 1
ATOM 15872 O O . PRO D 4 23 ? 153.369 146.252 165.739 1.00 74.02 23 PRO D O 1
ATOM 15876 N N . PHE D 4 24 ? 153.328 148.429 165.187 1.00 76.39 24 PHE D N 1
ATOM 15877 C CA . PHE D 4 24 ? 153.608 148.174 163.779 1.00 76.39 24 PHE D CA 1
ATOM 15878 C C . PHE D 4 24 ? 155.108 148.201 163.506 1.00 76.39 24 PHE D C 1
ATOM 15879 O O . PHE D 4 24 ? 155.732 147.158 163.309 1.00 76.39 24 PHE D O 1
ATOM 15887 N N . ASP D 4 77 ? 150.608 161.742 117.769 1.00 148.45 77 ASP D N 1
ATOM 15888 C CA . ASP D 4 77 ? 151.559 160.760 118.276 1.00 148.45 77 ASP D CA 1
ATOM 15889 C C . ASP D 4 77 ? 152.986 161.295 118.219 1.00 148.45 77 ASP D C 1
ATOM 15890 O O . ASP D 4 77 ? 153.710 161.260 119.213 1.00 148.45 77 ASP D O 1
ATOM 15895 N N . TYR D 4 78 ? 153.384 161.790 117.045 1.00 141.97 78 TYR D N 1
ATOM 15896 C CA . TYR D 4 78 ? 154.737 162.312 116.885 1.00 141.97 78 TYR D CA 1
ATOM 15897 C C . TYR D 4 78 ? 154.887 163.675 117.549 1.00 141.97 78 TYR D C 1
ATOM 15898 O O . TYR D 4 78 ? 155.985 164.044 117.981 1.00 141.97 78 TYR D O 1
ATOM 15907 N N . GLN D 4 79 ? 153.795 164.438 117.635 1.00 136.41 79 GLN D N 1
ATOM 15908 C CA . GLN D 4 79 ? 153.859 165.763 118.245 1.00 136.41 79 GLN D CA 1
ATOM 15909 C C . GLN D 4 79 ? 153.962 165.665 119.764 1.00 136.41 79 GLN D C 1
ATOM 15910 O O . GLN D 4 79 ? 154.587 166.515 120.410 1.00 136.41 79 GLN D O 1
ATOM 15916 N N . ARG D 4 80 ? 153.370 164.622 120.350 1.00 144.27 80 ARG D N 1
ATOM 15917 C CA . ARG D 4 80 ? 153.356 164.499 121.804 1.00 144.27 80 ARG D CA 1
ATOM 15918 C C . ARG D 4 80 ? 154.697 164.006 122.335 1.00 144.27 80 ARG D C 1
ATOM 15919 O O . ARG D 4 80 ? 155.009 164.187 123.518 1.00 144.27 80 ARG D O 1
ATOM 15927 N N . ILE D 4 81 ? 155.504 163.377 121.477 1.00 127.38 81 ILE D N 1
ATOM 15928 C CA . ILE D 4 81 ? 156.810 162.893 121.911 1.00 127.38 81 ILE D CA 1
ATOM 15929 C C . ILE D 4 81 ? 157.804 164.044 122.006 1.00 127.38 81 ILE D C 1
ATOM 15930 O O . ILE D 4 81 ? 158.475 164.220 123.031 1.00 127.38 81 ILE D O 1
ATOM 15935 N N . ASN D 4 82 ? 157.903 164.856 120.956 1.00 114.75 82 ASN D N 1
ATOM 15936 C CA . ASN D 4 82 ? 158.896 165.920 120.890 1.00 114.75 82 ASN D CA 1
ATOM 15937 C C . ASN D 4 82 ? 158.415 167.246 121.472 1.00 114.75 82 ASN D C 1
ATOM 15938 O O . ASN D 4 82 ? 158.914 168.300 121.063 1.00 114.75 82 ASN D O 1
ATOM 15943 N N . LYS D 4 83 ? 157.448 167.221 122.396 1.00 111.51 83 LYS D N 1
ATOM 15944 C CA . LYS D 4 83 ? 157.073 168.433 123.119 1.00 111.51 83 LYS D CA 1
ATOM 15945 C C . LYS D 4 83 ? 158.206 168.898 124.024 1.00 111.51 83 LYS D C 1
ATOM 15946 O O . LYS D 4 83 ? 158.489 170.098 124.119 1.00 111.51 83 LYS D O 1
ATOM 15952 N N . ASN D 4 84 ? 158.867 167.958 124.694 1.00 90.80 84 ASN D N 1
ATOM 15953 C CA . ASN D 4 84 ? 160.083 168.238 125.444 1.00 90.80 84 ASN D CA 1
ATOM 15954 C C . ASN D 4 84 ? 161.182 167.360 124.870 1.00 90.80 84 ASN D C 1
ATOM 15955 O O . ASN D 4 84 ? 160.975 166.160 124.665 1.00 90.80 84 ASN D O 1
ATOM 15960 N N . SER D 4 85 ? 162.341 167.963 124.601 1.00 79.50 85 SER D N 1
ATOM 15961 C CA . SER D 4 85 ? 163.428 167.231 123.958 1.00 79.50 85 SER D CA 1
ATOM 15962 C C . SER D 4 85 ? 164.092 166.266 124.933 1.00 79.50 85 SER D C 1
ATOM 15963 O O . SER D 4 85 ? 164.616 165.219 124.534 1.00 79.50 85 SER D O 1
ATOM 15966 N N . LYS D 4 86 ? 164.063 166.604 126.224 1.00 78.01 86 LYS D N 1
ATOM 15967 C CA . LYS D 4 86 ? 164.644 165.747 127.253 1.00 78.01 86 LYS D CA 1
ATOM 15968 C C . LYS D 4 86 ? 163.852 164.455 127.424 1.00 78.01 86 LYS D C 1
ATOM 15969 O O . LYS D 4 86 ? 164.436 163.368 127.517 1.00 78.01 86 LYS D O 1
ATOM 15975 N N . ILE D 4 87 ? 162.522 164.559 127.466 1.00 84.98 87 ILE D N 1
ATOM 15976 C CA . ILE D 4 87 ? 161.676 163.383 127.652 1.00 84.98 87 ILE D CA 1
ATOM 15977 C C . ILE D 4 87 ? 161.716 162.501 126.408 1.00 84.98 87 ILE D C 1
ATOM 15978 O O . ILE D 4 87 ? 161.702 161.267 126.498 1.00 84.98 87 ILE D O 1
ATOM 15983 N N . ALA D 4 88 ? 161.823 163.122 125.231 1.00 80.37 88 ALA D N 1
ATOM 15984 C CA . ALA D 4 88 ? 161.960 162.355 123.997 1.00 80.37 88 ALA D CA 1
ATOM 15985 C C . ALA D 4 88 ? 163.326 161.682 123.910 1.00 80.37 88 ALA D C 1
ATOM 15986 O O . ALA D 4 88 ? 163.445 160.572 123.378 1.00 80.37 88 ALA D O 1
ATOM 15988 N N . LEU D 4 89 ? 164.366 162.325 124.454 1.00 74.58 89 LEU D N 1
ATOM 15989 C CA . LEU D 4 89 ? 165.682 161.692 124.529 1.00 74.58 89 LEU D CA 1
ATOM 15990 C C . LEU D 4 89 ? 165.666 160.507 125.489 1.00 74.58 89 LEU D C 1
ATOM 15991 O O . LEU D 4 89 ? 166.296 159.473 125.231 1.00 74.58 89 LEU D O 1
ATOM 15996 N N . ARG D 4 90 ? 164.941 160.647 126.605 1.00 78.87 90 ARG D N 1
ATOM 15997 C CA . ARG D 4 90 ? 164.769 159.539 127.544 1.00 78.87 90 ARG D CA 1
ATOM 15998 C C . ARG D 4 90 ? 164.013 158.380 126.904 1.00 78.87 90 ARG D C 1
ATOM 15999 O O . ARG D 4 90 ? 164.376 157.210 127.090 1.00 78.87 90 ARG D O 1
ATOM 16007 N N . GLU D 4 91 ? 162.971 158.692 126.126 1.00 83.68 91 GLU D N 1
ATOM 16008 C CA . GLU D 4 91 ? 162.221 157.659 125.416 1.00 83.68 91 GLU D CA 1
ATOM 16009 C C . GLU D 4 91 ? 163.082 156.985 124.353 1.00 83.68 91 GLU D C 1
ATOM 16010 O O . GLU D 4 91 ? 162.973 155.773 124.136 1.00 83.68 91 GLU D O 1
ATOM 16016 N N . TYR D 4 92 ? 163.977 157.746 123.714 1.00 78.41 92 TYR D N 1
ATOM 16017 C CA . TYR D 4 92 ? 164.871 157.162 122.718 1.00 78.41 92 TYR D CA 1
ATOM 16018 C C . TYR D 4 92 ? 165.904 156.240 123.358 1.00 78.41 92 TYR D C 1
ATOM 16019 O O . TYR D 4 92 ? 166.184 155.155 122.832 1.00 78.41 92 TYR D O 1
ATOM 16028 N N . ILE D 4 93 ? 166.477 156.640 124.499 1.00 77.30 93 ILE D N 1
ATOM 16029 C CA . ILE D 4 93 ? 167.505 155.801 125.116 1.00 77.30 93 ILE D CA 1
ATOM 16030 C C . ILE D 4 93 ? 166.871 154.604 125.820 1.00 77.30 93 ILE D C 1
ATOM 16031 O O . ILE D 4 93 ? 167.537 153.594 126.073 1.00 77.30 93 ILE D O 1
ATOM 16036 N N . ASN D 4 94 ? 165.578 154.696 126.152 1.00 80.04 94 ASN D N 1
ATOM 16037 C CA . ASN D 4 94 ? 164.868 153.512 126.629 1.00 80.04 94 ASN D CA 1
ATOM 16038 C C . ASN D 4 94 ? 164.528 152.572 125.477 1.00 80.04 94 ASN D C 1
ATOM 16039 O O . ASN D 4 94 ? 164.615 151.344 125.618 1.00 80.04 94 ASN D O 1
ATOM 16044 N N . ASN D 4 95 ? 164.143 153.136 124.325 1.00 80.61 95 ASN D N 1
ATOM 16045 C CA . ASN D 4 95 ? 163.771 152.323 123.173 1.00 80.61 95 ASN D CA 1
ATOM 16046 C C . ASN D 4 95 ? 164.986 151.607 122.594 1.00 80.61 95 ASN D C 1
ATOM 16047 O O . ASN D 4 95 ? 164.872 150.475 122.112 1.00 80.61 95 ASN D O 1
ATOM 16052 N N . CYS D 4 96 ? 166.163 152.239 122.662 1.00 83.17 96 CYS D N 1
ATOM 16053 C CA . CYS D 4 96 ? 167.385 151.583 122.200 1.00 83.17 96 CYS D CA 1
ATOM 16054 C C . CYS D 4 96 ? 167.758 150.401 123.090 1.00 83.17 96 CYS D C 1
ATOM 16055 O O . CYS D 4 96 ? 168.184 149.354 122.591 1.00 83.17 96 CYS D O 1
ATOM 16058 N N . LYS D 4 97 ? 167.572 150.536 124.407 1.00 78.75 97 LYS D N 1
ATOM 16059 C CA . LYS D 4 97 ? 167.860 149.427 125.316 1.00 78.75 97 LYS D CA 1
ATOM 16060 C C . LYS D 4 97 ? 166.858 148.290 125.146 1.00 78.75 97 LYS D C 1
ATOM 16061 O O . LYS D 4 97 ? 167.238 147.110 125.177 1.00 78.75 97 LYS D O 1
ATOM 16067 N N . LYS D 4 98 ? 165.577 148.625 124.949 1.00 82.59 98 LYS D N 1
ATOM 16068 C CA . LYS D 4 98 ? 164.569 147.592 124.712 1.00 82.59 98 LYS D CA 1
ATOM 16069 C C . LYS D 4 98 ? 164.802 146.882 123.383 1.00 82.59 98 LYS D C 1
ATOM 16070 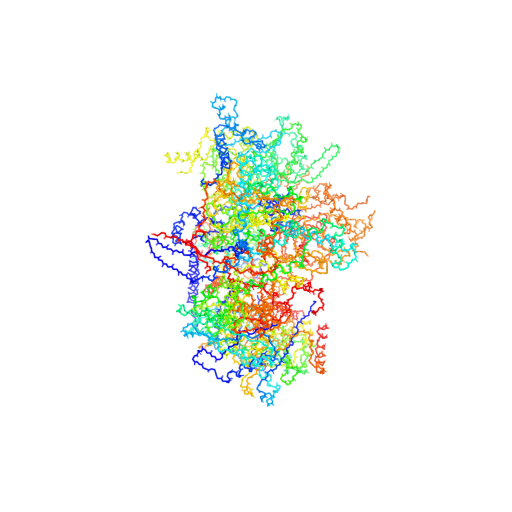O O . LYS D 4 98 ? 164.646 145.657 123.286 1.00 82.59 98 LYS D O 1
ATOM 16076 N N . ASN D 4 99 ? 165.218 147.631 122.357 1.00 86.35 99 ASN D N 1
ATOM 16077 C CA . ASN D 4 99 ? 165.508 147.025 121.063 1.00 86.35 99 ASN D CA 1
ATOM 16078 C C . ASN D 4 99 ? 166.782 146.190 121.127 1.00 86.35 99 ASN D C 1
ATOM 16079 O O . ASN D 4 99 ? 166.902 145.183 120.428 1.00 86.35 99 ASN D O 1
ATOM 16084 N N . THR D 4 100 ? 167.728 146.568 121.993 1.00 83.67 100 THR D N 1
ATOM 16085 C CA . THR D 4 100 ? 168.931 145.760 122.170 1.00 83.67 100 THR D CA 1
ATOM 16086 C C . THR D 4 100 ? 168.614 144.451 122.891 1.00 83.67 100 THR D C 1
ATOM 16087 O O . THR D 4 100 ? 169.165 143.397 122.549 1.00 83.67 100 THR D O 1
ATOM 16091 N N . LYS D 4 101 ? 167.706 144.494 123.871 1.00 88.43 101 LYS D N 1
ATOM 16092 C CA . LYS D 4 101 ? 167.285 143.265 124.546 1.00 88.43 101 LYS D CA 1
ATOM 16093 C C . LYS D 4 101 ? 166.514 142.347 123.598 1.00 88.43 101 LYS D C 1
ATOM 16094 O O . LYS D 4 101 ? 166.713 141.122 123.595 1.00 88.43 101 LYS D O 1
ATOM 16100 N N . LYS D 4 102 ? 165.647 142.931 122.762 1.00 91.64 102 LYS D N 1
ATOM 16101 C CA . LYS D 4 102 ? 164.955 142.149 121.739 1.00 91.64 102 LYS D CA 1
ATOM 16102 C C . LYS D 4 102 ? 165.928 141.609 120.694 1.00 91.64 102 LYS D C 1
ATOM 16103 O O . LYS D 4 102 ? 165.735 140.509 120.165 1.00 91.64 102 LYS D O 1
ATOM 16109 N N . CYS D 4 103 ? 166.998 142.358 120.411 1.00 92.02 103 CYS D N 1
ATOM 16110 C CA . CYS D 4 103 ? 168.023 141.894 119.483 1.00 92.02 103 CYS D CA 1
ATOM 16111 C C . CYS D 4 103 ? 168.809 140.728 120.066 1.00 92.02 103 CYS D C 1
ATOM 16112 O O . CYS D 4 103 ? 169.176 139.801 119.341 1.00 92.02 103 CYS D O 1
ATOM 16115 N N . LEU D 4 104 ? 169.063 140.752 121.378 1.00 92.81 104 LEU D N 1
ATOM 16116 C CA . LEU D 4 104 ? 169.723 139.623 122.031 1.00 92.81 104 LEU D CA 1
ATOM 16117 C C . LEU D 4 104 ? 168.833 138.383 122.030 1.00 92.81 104 LEU D C 1
ATOM 16118 O O . LEU D 4 104 ? 169.318 137.261 121.823 1.00 92.81 104 LEU D O 1
ATOM 16123 N N . LYS D 4 105 ? 167.524 138.572 122.240 1.00 95.35 105 LYS D N 1
ATOM 16124 C CA . LYS D 4 105 ? 166.597 137.440 122.192 1.00 95.35 105 LYS D CA 1
ATOM 16125 C C . LYS D 4 105 ? 166.501 136.853 120.784 1.00 95.35 105 LYS D C 1
ATOM 16126 O O . LYS D 4 105 ? 166.552 135.627 120.607 1.00 95.35 105 LYS D O 1
ATOM 16132 N N . LEU D 4 106 ? 166.410 137.713 119.765 1.00 99.42 106 LEU D N 1
ATOM 16133 C CA . LEU D 4 106 ? 166.357 137.229 118.387 1.00 99.42 106 LEU D CA 1
ATOM 16134 C C . LEU D 4 106 ? 167.708 136.685 117.932 1.00 99.42 106 LEU D C 1
ATOM 16135 O O . LEU D 4 106 ? 167.777 135.879 116.998 1.00 99.42 106 LEU D O 1
ATOM 16140 N N . ALA D 4 107 ? 168.794 137.102 118.587 1.00 102.27 107 ALA D N 1
ATOM 16141 C CA . ALA D 4 107 ? 170.108 136.565 118.259 1.00 102.27 107 ALA D CA 1
ATOM 16142 C C . ALA D 4 107 ? 170.297 135.177 118.851 1.00 102.27 107 ALA D C 1
ATOM 16143 O O . ALA D 4 107 ? 170.952 134.321 118.244 1.00 102.27 107 ALA D O 1
ATOM 16145 N N . TYR D 4 108 ? 169.744 134.938 120.043 1.00 108.12 108 TYR D N 1
ATOM 16146 C CA . TYR D 4 108 ? 169.759 133.578 120.573 1.00 108.12 108 TYR D CA 1
ATOM 16147 C C . TYR D 4 108 ? 168.805 132.684 119.791 1.00 108.12 108 TYR D C 1
ATOM 16148 O O . TYR D 4 108 ? 169.041 131.477 119.658 1.00 108.12 108 TYR D O 1
ATOM 16157 N N . GLU D 4 109 ? 167.715 133.258 119.271 1.00 106.50 109 GLU D N 1
ATOM 16158 C CA . GLU D 4 109 ? 166.827 132.492 118.400 1.00 106.50 109 GLU D CA 1
ATOM 16159 C C . GLU D 4 109 ? 167.492 132.202 117.056 1.00 106.50 109 GLU D C 1
ATOM 16160 O O . GLU D 4 109 ? 167.224 131.169 116.429 1.00 106.50 109 GLU D O 1
ATOM 16166 N N . ASN D 4 110 ? 168.385 133.091 116.612 1.00 109.62 110 ASN D N 1
ATOM 16167 C CA . ASN D 4 110 ? 169.069 132.898 115.337 1.00 109.62 110 ASN D CA 1
ATOM 16168 C C . ASN D 4 110 ? 170.129 131.806 115.439 1.00 109.62 110 ASN D C 1
ATOM 16169 O O . ASN D 4 110 ? 170.375 131.079 114.469 1.00 109.62 110 ASN D O 1
ATOM 16174 N N . LYS D 4 111 ? 170.769 131.687 116.607 1.00 110.96 111 LYS D N 1
ATOM 16175 C CA . LYS D 4 111 ? 171.895 130.794 116.926 1.00 110.96 111 LYS D CA 1
ATOM 16176 C C . LYS D 4 111 ? 173.099 131.031 116.022 1.00 110.96 111 LYS D C 1
ATOM 16177 O O . LYS D 4 111 ? 173.843 130.080 115.738 1.00 110.96 111 LYS D O 1
ATOM 16183 N N . ILE D 4 112 ? 173.316 132.259 115.555 1.00 106.98 112 ILE D N 1
ATOM 16184 C CA . ILE D 4 112 ? 174.482 132.617 114.754 1.00 106.98 112 ILE D CA 1
ATOM 16185 C C . ILE D 4 112 ? 175.258 133.683 115.516 1.00 106.98 112 ILE D C 1
ATOM 16186 O O . ILE D 4 112 ? 174.698 134.721 115.892 1.00 106.98 112 ILE D O 1
ATOM 16191 N N . THR D 4 113 ? 176.548 133.426 115.746 1.00 108.77 113 THR D N 1
ATOM 16192 C CA . THR D 4 113 ? 177.344 134.321 116.581 1.00 108.77 113 THR D CA 1
ATOM 16193 C C . THR D 4 113 ? 177.852 135.524 115.793 1.00 108.77 113 THR D C 1
ATOM 16194 O O . THR D 4 113 ? 178.247 136.535 116.385 1.00 108.77 113 THR D O 1
ATOM 16198 N N . ASP D 4 114 ? 177.861 135.432 114.465 1.00 107.30 114 ASP D N 1
ATOM 16199 C CA . ASP D 4 114 ? 178.355 136.530 113.642 1.00 107.30 114 ASP D CA 1
ATOM 16200 C C . ASP D 4 114 ? 177.350 137.675 113.617 1.00 107.30 114 ASP D C 1
ATOM 16201 O O . ASP D 4 114 ? 176.155 137.464 113.391 1.00 107.30 114 ASP D O 1
ATOM 16206 N N . LYS D 4 115 ? 177.842 138.895 113.848 1.00 99.45 115 LYS D N 1
ATOM 16207 C CA . LYS D 4 115 ? 176.953 140.051 113.903 1.00 99.45 115 LYS D CA 1
ATOM 16208 C C . LYS D 4 115 ? 176.607 140.559 112.507 1.00 99.45 115 LYS D C 1
ATOM 16209 O O . LYS D 4 115 ? 175.535 141.141 112.302 1.00 99.45 115 LYS D O 1
ATOM 16215 N N . GLU D 4 116 ? 177.494 140.336 111.532 1.00 104.50 116 GLU D N 1
ATOM 16216 C CA . GLU D 4 116 ? 177.221 140.772 110.166 1.00 104.50 116 GLU D CA 1
ATOM 16217 C C . GLU D 4 116 ? 176.155 139.895 109.521 1.00 104.50 116 GLU D C 1
ATOM 16218 O O . GLU D 4 116 ? 175.385 140.354 108.670 1.00 104.50 116 GLU D O 1
ATOM 16224 N N . ASP D 4 117 ? 176.097 138.623 109.920 1.00 104.42 117 ASP D N 1
ATOM 16225 C CA . ASP D 4 117 ? 174.993 137.770 109.498 1.00 104.42 117 ASP D CA 1
ATOM 16226 C C . ASP D 4 117 ? 173.740 138.086 110.307 1.00 104.42 117 ASP D C 1
ATOM 16227 O O . ASP D 4 117 ? 172.618 137.953 109.805 1.00 104.42 117 ASP D O 1
ATOM 16232 N N . LEU D 4 118 ? 173.919 138.541 111.553 1.00 103.17 118 LEU D N 1
ATOM 16233 C CA . LEU D 4 118 ? 172.784 138.848 112.422 1.00 103.17 118 LEU D CA 1
ATOM 16234 C C . LEU D 4 118 ? 172.015 140.070 111.935 1.00 103.17 118 LEU D C 1
ATOM 16235 O O . LEU D 4 118 ? 170.778 140.088 111.976 1.00 103.17 118 LEU D O 1
ATOM 16240 N N . LEU D 4 119 ? 172.731 141.100 111.470 1.00 102.17 119 LEU D N 1
ATOM 16241 C CA . LEU D 4 119 ? 172.067 142.299 110.962 1.00 102.17 119 LEU D CA 1
ATOM 16242 C C . LEU D 4 119 ? 171.271 142.000 109.697 1.00 102.17 119 LEU D C 1
ATOM 16243 O O . LEU D 4 119 ? 170.152 142.497 109.528 1.00 102.17 119 LEU D O 1
ATOM 16248 N N . HIS D 4 120 ? 171.811 141.150 108.819 1.00 102.83 120 HIS D N 1
ATOM 16249 C CA . HIS D 4 120 ? 171.075 140.760 107.620 1.00 102.83 120 HIS D CA 1
ATOM 16250 C C . HIS D 4 120 ? 169.909 139.837 107.960 1.00 102.83 120 HIS D C 1
ATOM 16251 O O . HIS D 4 120 ? 168.875 139.861 107.284 1.00 102.83 120 HIS D O 1
ATOM 16258 N N . TYR D 4 121 ? 170.049 139.037 109.023 1.00 106.07 121 TYR D N 1
ATOM 16259 C CA . TYR D 4 121 ? 168.944 138.207 109.499 1.00 106.07 121 TYR D CA 1
ATOM 16260 C C . TYR D 4 121 ? 167.793 139.064 110.014 1.00 106.07 121 TYR D C 1
ATOM 16261 O O . TYR D 4 121 ? 166.618 138.773 109.746 1.00 106.07 121 TYR D O 1
ATOM 16270 N N . ILE D 4 122 ? 168.118 140.132 110.749 1.00 101.01 122 ILE D N 1
ATOM 16271 C CA . ILE D 4 122 ? 167.093 141.052 111.237 1.00 101.01 122 ILE D CA 1
ATOM 16272 C C . ILE D 4 122 ? 166.475 141.829 110.076 1.00 101.01 122 ILE D C 1
ATOM 16273 O O . ILE D 4 122 ? 165.262 142.069 110.051 1.00 101.01 122 ILE D O 1
ATOM 16278 N N . GLU D 4 123 ? 167.289 142.193 109.075 1.00 104.32 123 GLU D N 1
ATOM 16279 C CA . GLU D 4 123 ? 166.761 142.868 107.887 1.00 104.32 123 GLU D CA 1
ATOM 16280 C C . GLU D 4 123 ? 165.827 141.965 107.086 1.00 104.32 123 GLU D C 1
ATOM 16281 O O . GLU D 4 123 ? 164.864 142.444 106.476 1.00 104.32 123 GLU D O 1
ATOM 16287 N N . GLU D 4 124 ? 166.093 140.658 107.075 1.00 104.72 124 GLU D N 1
ATOM 16288 C CA . GLU D 4 124 ? 165.230 139.746 106.332 1.00 104.72 124 GLU D CA 1
ATOM 16289 C C . GLU D 4 124 ? 163.942 139.438 107.088 1.00 104.72 124 GLU D C 1
ATOM 16290 O O . GLU D 4 124 ? 162.857 139.435 106.495 1.00 104.72 124 GLU D O 1
ATOM 16296 N N . LYS D 4 125 ? 164.030 139.174 108.394 1.00 102.37 125 LYS D N 1
ATOM 16297 C CA . LYS D 4 125 ? 162.874 138.634 109.103 1.00 102.37 125 LYS D CA 1
ATOM 16298 C C . LYS D 4 125 ? 162.177 139.617 110.040 1.00 102.37 125 LYS D C 1
ATOM 16299 O O . LYS D 4 125 ? 161.044 139.342 110.450 1.00 102.37 125 LYS D O 1
ATOM 16305 N N . HIS D 4 126 ? 162.797 140.741 110.395 1.00 102.62 126 HIS D N 1
ATOM 16306 C CA . HIS D 4 126 ? 162.196 141.668 111.357 1.00 102.62 126 HIS D CA 1
ATOM 16307 C C . HIS D 4 126 ? 162.407 143.104 110.899 1.00 102.62 126 HIS D C 1
ATOM 16308 O O . HIS D 4 126 ? 163.351 143.779 111.332 1.00 102.62 126 HIS D O 1
ATOM 16315 N N . PRO D 4 127 ? 161.525 143.617 110.031 1.00 100.28 127 PRO D N 1
ATOM 16316 C CA . PRO D 4 127 ? 161.744 144.971 109.489 1.00 100.28 127 PRO D CA 1
ATOM 16317 C C . PRO D 4 127 ? 161.502 146.085 110.495 1.00 100.28 127 PRO D C 1
ATOM 16318 O O . PRO D 4 127 ? 162.278 147.048 110.535 1.00 100.28 127 PRO D O 1
ATOM 16322 N N . THR D 4 128 ? 160.444 145.986 111.305 1.00 100.74 128 THR D N 1
ATOM 16323 C CA . THR D 4 128 ? 160.121 147.063 112.238 1.00 100.74 128 THR D CA 1
ATOM 16324 C C . THR D 4 128 ? 161.082 147.082 113.420 1.00 100.74 128 THR D C 1
ATOM 16325 O O . THR D 4 128 ? 161.295 148.130 114.042 1.00 100.74 128 THR D O 1
ATOM 16329 N N . ILE D 4 129 ? 161.669 145.930 113.747 1.00 96.96 129 ILE D N 1
ATOM 16330 C CA . ILE D 4 129 ? 162.618 145.854 114.854 1.00 96.96 129 ILE D CA 1
ATOM 16331 C C . ILE D 4 129 ? 163.961 146.453 114.439 1.00 96.96 129 ILE D C 1
ATOM 16332 O O . ILE D 4 129 ? 164.683 147.038 115.258 1.00 96.96 129 ILE D O 1
ATOM 16337 N N . TYR D 4 130 ? 164.282 146.378 113.143 1.00 95.76 130 TYR D N 1
ATOM 16338 C CA . TYR D 4 130 ? 165.562 146.878 112.647 1.00 95.76 130 TYR D CA 1
ATOM 16339 C C . TYR D 4 130 ? 165.609 148.405 112.604 1.00 95.76 130 TYR D C 1
ATOM 16340 O O . TYR D 4 130 ? 166.698 148.989 112.548 1.00 95.76 130 TYR D O 1
ATOM 16349 N N . GLU D 4 131 ? 164.446 149.065 112.656 1.00 99.08 131 GLU D N 1
ATOM 16350 C CA . GLU D 4 131 ? 164.380 150.502 112.394 1.00 99.08 131 GLU D CA 1
ATOM 16351 C C . GLU D 4 131 ? 165.003 151.334 113.511 1.00 99.08 131 GLU D C 1
ATOM 16352 O O . GLU D 4 131 ? 165.513 152.430 113.252 1.00 99.08 131 GLU D O 1
ATOM 16358 N N . SER D 4 132 ? 164.974 150.843 114.753 1.00 89.13 132 SER D N 1
ATOM 16359 C CA . SER D 4 132 ? 165.512 151.624 115.862 1.00 89.13 132 SER D CA 1
ATOM 16360 C C . SER D 4 132 ? 166.885 151.140 116.317 1.00 89.13 132 SER D C 1
ATOM 16361 O O . SER D 4 132 ? 167.358 151.574 117.373 1.00 89.13 132 SER D O 1
ATOM 16364 N N . LEU D 4 133 ? 167.528 150.259 115.559 1.00 90.45 133 LEU D N 1
ATOM 16365 C CA . LEU D 4 133 ? 168.835 149.751 115.956 1.00 90.45 133 LEU D CA 1
ATOM 16366 C C . LEU D 4 133 ? 169.922 150.778 115.647 1.00 90.45 133 LEU D C 1
ATOM 16367 O O . LEU D 4 133 ? 169.875 151.424 114.591 1.00 90.45 133 LEU D O 1
ATOM 16372 N N . PRO D 4 134 ? 170.898 150.967 116.532 1.00 77.46 134 PRO D N 1
ATOM 16373 C CA . PRO D 4 134 ? 172.009 151.877 116.238 1.00 77.46 134 PRO D CA 1
ATOM 16374 C C . PRO D 4 134 ? 172.951 151.289 115.193 1.00 77.46 134 PRO D C 1
ATOM 16375 O O . PRO D 4 134 ? 172.943 150.093 114.903 1.00 77.46 134 PRO D O 1
ATOM 16379 N N . GLN D 4 135 ? 173.776 152.165 114.630 1.00 78.69 135 GLN D N 1
ATOM 16380 C CA . GLN D 4 135 ? 174.755 151.798 113.608 1.00 78.69 135 GLN D CA 1
ATOM 16381 C C . GLN D 4 135 ? 176.120 152.336 114.029 1.00 78.69 135 GLN D C 1
ATOM 16382 O O . GLN D 4 135 ? 176.489 153.462 113.683 1.00 78.69 135 GLN D O 1
ATOM 16388 N N . TYR D 4 136 ? 176.869 151.519 114.773 1.00 74.04 136 TYR D N 1
ATOM 16389 C CA . TYR D 4 136 ? 178.166 151.901 115.325 1.00 74.04 136 TYR D CA 1
ATOM 16390 C C . TYR D 4 136 ? 179.210 152.085 114.229 1.00 74.04 136 TYR D C 1
ATOM 16391 O O . TYR D 4 136 ? 180.096 152.947 114.338 1.00 74.04 136 TYR D O 1
ATOM 16400 N N . VAL D 4 137 ? 179.097 151.273 113.170 1.00 71.70 137 VAL D N 1
ATOM 16401 C CA . VAL D 4 137 ? 179.976 151.386 112.008 1.00 71.70 137 VAL D CA 1
ATOM 16402 C C . VAL D 4 137 ? 179.780 152.738 111.329 1.00 71.70 137 VAL D C 1
ATOM 16403 O O . VAL D 4 137 ? 180.732 153.342 110.821 1.00 71.70 137 VAL D O 1
ATOM 16407 N N . ASP D 4 138 ? 178.548 153.250 111.344 1.00 77.56 138 ASP D N 1
ATOM 16408 C CA . ASP D 4 138 ? 178.312 154.619 110.900 1.00 77.56 138 ASP D CA 1
ATOM 16409 C C . ASP D 4 138 ? 178.729 155.626 111.966 1.00 77.56 138 ASP D C 1
ATOM 16410 O O . ASP D 4 138 ? 179.114 156.756 111.643 1.00 77.56 138 ASP D O 1
ATOM 16415 N N . PHE D 4 139 ? 178.657 155.236 113.245 1.00 70.32 139 PHE D N 1
ATOM 16416 C CA . PHE D 4 139 ? 178.864 156.190 114.333 1.00 70.32 139 PHE D CA 1
ATOM 16417 C C . PHE D 4 139 ? 180.329 156.582 114.490 1.00 70.32 139 PHE D C 1
ATOM 16418 O O . PHE D 4 139 ? 180.629 157.686 114.959 1.00 70.32 139 PHE D O 1
ATOM 16426 N N . VAL D 4 140 ? 181.259 155.691 114.127 1.00 70.90 140 VAL D N 1
ATOM 16427 C CA . VAL D 4 140 ? 182.685 155.987 114.338 1.00 70.90 140 VAL D CA 1
ATOM 16428 C C . VAL D 4 140 ? 183.216 157.103 113.430 1.00 70.90 140 VAL D C 1
ATOM 16429 O O . VAL D 4 140 ? 183.804 158.063 113.960 1.00 70.90 140 VAL D O 1
ATOM 16433 N N . PRO D 4 141 ? 183.046 157.067 112.088 1.00 70.11 141 PRO D N 1
ATOM 16434 C CA . PRO D 4 141 ? 183.647 158.160 111.297 1.00 70.11 141 PRO D CA 1
ATOM 16435 C C . PRO D 4 141 ? 182.884 159.470 111.384 1.00 70.11 141 PRO D C 1
ATOM 16436 O O . PRO D 4 141 ? 183.458 160.531 111.109 1.00 70.11 141 PRO D O 1
ATOM 16440 N N . MET D 4 142 ? 181.603 159.433 111.759 1.00 72.28 142 MET D N 1
ATOM 16441 C CA . MET D 4 142 ? 180.817 160.664 111.795 1.00 72.28 142 MET D CA 1
ATOM 16442 C C . MET D 4 142 ? 181.127 161.482 113.042 1.00 72.28 142 MET D C 1
ATOM 16443 O O . MET D 4 142 ? 180.731 162.648 113.141 1.00 72.28 142 MET D O 1
ATOM 16448 N N . TYR D 4 143 ? 181.827 160.886 114.006 1.00 63.59 143 TYR D N 1
ATOM 16449 C CA . TYR D 4 143 ? 182.123 161.511 115.288 1.00 63.59 143 TYR D CA 1
ATOM 16450 C C . TYR D 4 143 ? 183.618 161.691 115.532 1.00 63.59 143 TYR D C 1
ATOM 16451 O O . TYR D 4 143 ? 184.042 162.775 115.952 1.00 63.59 143 TYR D O 1
ATOM 16460 N N . LYS D 4 144 ? 184.422 160.649 115.269 1.00 60.76 144 LYS D N 1
ATOM 16461 C CA . LYS D 4 144 ? 185.836 160.671 115.649 1.00 60.76 144 LYS D CA 1
ATOM 16462 C C . LYS D 4 144 ? 186.640 161.689 114.851 1.00 60.76 144 LYS D C 1
ATOM 16463 O O . LYS D 4 144 ? 187.480 162.397 115.417 1.00 60.76 144 LYS D O 1
ATOM 16469 N N . GLU D 4 145 ? 186.395 161.780 113.540 1.00 65.01 145 GLU D N 1
ATOM 16470 C CA . GLU D 4 145 ? 187.154 162.704 112.701 1.00 65.01 145 GLU D CA 1
ATOM 16471 C C . GLU D 4 145 ? 186.845 164.152 113.060 1.00 65.01 145 GLU D C 1
ATOM 16472 O O . GLU D 4 145 ? 187.758 164.981 113.180 1.00 65.01 145 GLU D O 1
ATOM 16478 N N . LEU D 4 146 ? 185.562 164.457 113.283 1.00 64.48 146 LEU D N 1
ATOM 16479 C CA . LEU D 4 146 ? 185.158 165.806 113.668 1.00 64.48 146 LEU D CA 1
ATOM 16480 C C . LEU D 4 146 ? 185.700 166.171 115.046 1.00 64.48 146 LEU D C 1
ATOM 16481 O O . LEU D 4 146 ? 186.164 167.296 115.260 1.00 64.48 146 LEU D O 1
ATOM 16486 N N . TRP D 4 147 ? 185.705 165.207 115.974 1.00 54.59 147 TRP D N 1
ATOM 16487 C CA . TRP D 4 147 ? 186.192 165.460 117.329 1.00 54.59 147 TRP D CA 1
ATOM 16488 C C . TRP D 4 147 ? 187.701 165.701 117.345 1.00 54.59 147 TRP D C 1
ATOM 16489 O O . TRP D 4 147 ? 188.185 166.653 117.978 1.00 54.59 147 TRP D O 1
ATOM 16500 N N . ILE D 4 148 ? 188.455 164.867 116.620 1.00 56.68 148 ILE D N 1
ATOM 16501 C CA . ILE D 4 148 ? 189.910 165.007 116.569 1.00 56.68 148 ILE D CA 1
ATOM 16502 C C . ILE D 4 148 ? 190.306 166.292 115.845 1.00 56.68 148 ILE D C 1
ATOM 16503 O O . ILE D 4 148 ? 191.210 167.011 116.290 1.00 56.68 148 ILE D O 1
ATOM 16508 N N . ASN D 4 149 ? 189.607 166.634 114.756 1.00 55.64 149 ASN D N 1
ATOM 16509 C CA . ASN D 4 149 ? 189.947 167.854 114.028 1.00 55.64 149 ASN D CA 1
ATOM 16510 C C . ASN D 4 149 ? 189.555 169.105 114.813 1.00 55.64 149 ASN D C 1
ATOM 16511 O O . ASN D 4 149 ? 190.258 170.123 114.758 1.00 55.64 149 ASN D O 1
ATOM 16516 N N . TYR D 4 150 ? 188.463 169.035 115.583 1.00 58.46 150 TYR D N 1
ATOM 16517 C CA . TYR D 4 150 ? 188.083 170.153 116.442 1.00 58.46 150 TYR D CA 1
ATOM 16518 C C . TYR D 4 150 ? 189.090 170.362 117.565 1.00 58.46 150 TYR D C 1
ATOM 16519 O O . TYR D 4 150 ? 189.391 171.502 117.936 1.00 58.46 150 TYR D O 1
ATOM 16528 N N . ILE D 4 151 ? 189.621 169.272 118.124 1.00 57.00 151 ILE D N 1
ATOM 16529 C CA . ILE D 4 151 ? 190.627 169.427 119.171 1.00 57.00 151 ILE D CA 1
ATOM 16530 C C . ILE D 4 151 ? 191.963 169.888 118.588 1.00 57.00 151 ILE D C 1
ATOM 16531 O O . ILE D 4 151 ? 192.677 170.688 119.210 1.00 57.00 151 ILE D O 1
ATOM 16536 N N . LYS D 4 152 ? 192.292 169.457 117.364 1.00 61.82 152 LYS D N 1
ATOM 16537 C CA . LYS D 4 152 ? 193.499 169.954 116.704 1.00 61.82 152 LYS D CA 1
ATOM 16538 C C . LYS D 4 152 ? 193.389 171.429 116.332 1.00 61.82 152 LYS D C 1
ATOM 16539 O O . LYS D 4 152 ? 194.408 172.127 116.283 1.00 61.82 152 LYS D O 1
ATOM 16545 N N . GLU D 4 153 ? 192.179 171.924 116.068 1.00 62.62 153 GLU D N 1
ATOM 16546 C CA . GLU D 4 153 ? 192.031 173.351 115.801 1.00 62.62 153 GLU D CA 1
ATOM 16547 C C . GLU D 4 153 ? 191.977 174.173 117.088 1.00 62.62 153 GLU D C 1
ATOM 16548 O O . GLU D 4 153 ? 192.565 175.256 117.161 1.00 62.62 153 GLU D O 1
ATOM 16554 N N . LEU D 4 154 ? 191.292 173.662 118.114 1.00 55.05 154 LEU D N 1
ATOM 16555 C CA . LEU D 4 154 ? 191.018 174.454 119.309 1.00 55.05 154 LEU D CA 1
ATOM 16556 C C . LEU D 4 154 ? 192.254 174.584 120.193 1.00 55.05 154 LEU D C 1
ATOM 16557 O O . LEU D 4 154 ? 192.593 175.681 120.652 1.00 55.05 154 LEU D O 1
ATOM 16562 N N . LEU D 4 155 ? 192.945 173.469 120.444 1.00 59.82 155 LEU D N 1
ATOM 16563 C CA . LEU D 4 155 ? 194.096 173.498 121.341 1.00 59.82 155 LEU D CA 1
ATOM 16564 C C . LEU D 4 155 ? 195.385 173.904 120.637 1.00 59.82 155 LEU D C 1
ATOM 16565 O O . LEU D 4 155 ? 196.463 173.764 121.231 1.00 59.82 155 LEU D O 1
ATOM 16570 N N . ASN D 4 156 ? 195.290 174.392 119.392 1.00 56.52 156 ASN D N 1
ATOM 16571 C CA . ASN D 4 156 ? 196.399 174.841 118.549 1.00 56.52 156 ASN D CA 1
ATOM 16572 C C . ASN D 4 156 ? 197.446 173.750 118.350 1.00 56.52 156 ASN D C 1
ATOM 16573 O O . ASN D 4 156 ? 198.646 174.035 118.286 1.00 56.52 156 ASN D O 1
ATOM 16578 N N . ILE D 4 157 ? 196.999 172.501 118.253 1.00 61.33 157 ILE D N 1
ATOM 16579 C CA . ILE D 4 157 ? 197.882 171.360 118.046 1.00 61.33 157 ILE D CA 1
ATOM 16580 C C . ILE D 4 157 ? 198.225 171.302 116.565 1.00 61.33 157 ILE D C 1
ATOM 16581 O O . ILE D 4 157 ? 197.384 170.932 115.735 1.00 61.33 157 ILE D O 1
ATOM 16586 N N . THR D 4 158 ? 199.456 171.680 116.232 1.00 61.99 158 THR D N 1
ATOM 16587 C CA . THR D 4 158 ? 199.913 171.745 114.851 1.00 61.99 158 THR D CA 1
ATOM 16588 C C . THR D 4 158 ? 201.167 170.891 114.718 1.00 61.99 158 THR D C 1
ATOM 16589 O O . THR D 4 158 ? 201.502 170.101 115.606 1.00 61.99 158 THR D O 1
ATOM 16593 N N . LYS D 4 159 ? 201.849 171.042 113.579 1.00 66.90 159 LYS D N 1
ATOM 16594 C CA . LYS D 4 159 ? 203.103 170.328 113.356 1.00 66.90 159 LYS D CA 1
ATOM 16595 C C . LYS D 4 159 ? 204.201 170.829 114.288 1.00 66.90 159 LYS D C 1
ATOM 16596 O O . LYS D 4 159 ? 205.104 170.072 114.662 1.00 66.90 159 LYS D O 1
ATOM 16602 N N . ASN D 4 160 ? 204.139 172.102 114.674 1.00 72.13 160 ASN D N 1
ATOM 16603 C CA . ASN D 4 160 ? 205.075 172.678 115.637 1.00 72.13 160 ASN D CA 1
ATOM 16604 C C . ASN D 4 160 ? 204.529 172.420 117.036 1.00 72.13 160 ASN D C 1
ATOM 16605 O O . ASN D 4 160 ? 203.562 173.053 117.467 1.00 72.13 160 ASN D O 1
ATOM 16610 N N . LEU D 4 161 ? 205.149 171.482 117.749 1.00 67.51 161 LEU D N 1
ATOM 16611 C CA . LEU D 4 161 ? 204.701 171.078 119.075 1.00 67.51 161 LEU D CA 1
ATOM 16612 C C . LEU D 4 161 ? 205.525 171.720 120.187 1.00 67.51 161 LEU D C 1
ATOM 16613 O O . LEU D 4 161 ? 205.089 171.730 121.344 1.00 67.51 161 LEU D O 1
ATOM 16618 N N . LYS D 4 162 ? 206.680 172.305 119.859 1.00 69.08 162 LYS D N 1
ATOM 16619 C CA . LYS D 4 162 ? 207.590 172.874 120.848 1.00 69.08 162 LYS D CA 1
ATOM 16620 C C . LYS D 4 162 ? 207.169 174.266 121.313 1.00 69.08 162 LYS D C 1
ATOM 16621 O O . LYS D 4 162 ? 207.842 174.859 122.168 1.00 69.08 162 LYS D O 1
ATOM 16627 N N . THR D 4 163 ? 206.075 174.803 120.776 1.00 67.57 163 THR D N 1
ATOM 16628 C CA . THR D 4 163 ? 205.515 176.044 121.294 1.00 67.57 163 THR D CA 1
ATOM 16629 C C . THR D 4 163 ? 204.225 175.825 122.070 1.00 67.57 163 THR D C 1
ATOM 16630 O O . THR D 4 163 ? 203.395 176.737 122.114 1.00 67.57 163 THR D O 1
ATOM 16634 N N . PHE D 4 164 ? 204.026 174.656 122.676 1.00 66.02 164 PHE D N 1
ATOM 16635 C CA . PHE D 4 164 ? 202.789 174.298 123.358 1.00 66.02 164 PHE D CA 1
ATOM 16636 C C . PHE D 4 164 ? 202.686 175.020 124.698 1.00 66.02 164 PHE D C 1
ATOM 16637 O O . PHE D 4 164 ? 203.703 175.428 125.267 1.00 66.02 164 PHE D O 1
ATOM 16645 N N . ASN D 4 165 ? 201.462 175.203 125.199 1.00 62.80 165 ASN D N 1
ATOM 16646 C CA . ASN D 4 165 ? 201.245 175.820 126.508 1.00 62.80 165 ASN D CA 1
ATOM 16647 C C . ASN D 4 165 ? 200.156 175.006 127.203 1.00 62.80 165 ASN D C 1
ATOM 16648 O O . ASN D 4 165 ? 198.987 175.066 126.809 1.00 62.80 165 ASN D O 1
ATOM 16653 N N . GLY D 4 166 ? 200.547 174.251 128.227 1.00 61.00 166 GLY D N 1
ATOM 16654 C CA . GLY D 4 166 ? 199.665 173.284 128.851 1.00 61.00 166 GLY D CA 1
ATOM 16655 C C . GLY D 4 166 ? 198.547 173.831 129.717 1.00 61.00 166 GLY D C 1
ATOM 16656 O O . GLY D 4 166 ? 197.451 173.262 129.733 1.00 61.00 166 GLY D O 1
ATOM 16657 N N . SER D 4 167 ? 198.808 174.922 130.447 1.00 56.52 167 SER D N 1
ATOM 16658 C CA . SER D 4 167 ? 197.811 175.455 131.374 1.00 56.52 167 SER D CA 1
ATOM 16659 C C . SER D 4 167 ? 196.627 176.065 130.634 1.00 56.52 167 SER D C 1
ATOM 16660 O O . SER D 4 167 ? 195.466 175.829 130.996 1.00 56.52 167 SER D O 1
ATOM 16663 N N . LEU D 4 168 ? 196.900 176.834 129.577 1.00 61.77 168 LEU D N 1
ATOM 16664 C CA . LEU D 4 168 ? 195.828 177.382 128.754 1.00 61.77 168 LEU D CA 1
ATOM 16665 C C . LEU D 4 168 ? 195.102 176.284 127.984 1.00 61.77 168 LEU D C 1
ATOM 16666 O O . LEU D 4 168 ? 193.903 176.398 127.720 1.00 61.77 168 LEU D O 1
ATOM 16671 N N . ALA D 4 169 ? 195.806 175.199 127.646 1.00 59.73 169 ALA D N 1
ATOM 16672 C CA . ALA D 4 169 ? 195.158 174.072 126.980 1.00 59.73 169 ALA D CA 1
ATOM 16673 C C . ALA D 4 169 ? 194.198 173.348 127.919 1.00 59.73 169 ALA D C 1
ATOM 16674 O O . ALA D 4 169 ? 193.095 172.960 127.514 1.00 59.73 169 ALA D O 1
ATOM 16676 N N . LEU D 4 170 ? 194.594 173.174 129.183 1.00 52.55 170 LEU D N 1
ATOM 16677 C CA . LEU D 4 170 ? 193.692 172.573 130.162 1.00 52.55 170 LEU D CA 1
ATOM 16678 C C . LEU D 4 170 ? 192.531 173.506 130.488 1.00 52.55 170 LEU D C 1
ATOM 16679 O O . LEU D 4 170 ? 191.414 173.047 130.754 1.00 52.55 170 LEU D O 1
ATOM 16684 N N . LEU D 4 171 ? 192.767 174.821 130.442 1.00 56.56 171 LEU D N 1
ATOM 16685 C CA . LEU D 4 171 ? 191.674 175.775 130.622 1.00 56.56 171 LEU D CA 1
ATOM 16686 C C . LEU D 4 171 ? 190.694 175.725 129.451 1.00 56.56 171 LEU D C 1
ATOM 16687 O O . LEU D 4 171 ? 189.476 175.833 129.647 1.00 56.56 171 LEU D O 1
ATOM 16692 N N . LYS D 4 172 ? 191.209 175.548 128.228 1.00 61.66 172 LYS D N 1
ATOM 16693 C CA . LYS D 4 172 ? 190.341 175.385 127.064 1.00 61.66 172 LYS D CA 1
ATOM 16694 C C . LYS D 4 172 ? 189.544 174.090 127.140 1.00 61.66 172 LYS D C 1
ATOM 16695 O O . LYS D 4 172 ? 188.369 174.059 126.759 1.00 61.66 172 LYS D O 1
ATOM 16701 N N . LEU D 4 173 ? 190.169 173.010 127.622 1.00 50.40 173 LEU D N 1
ATOM 16702 C CA . LEU D 4 173 ? 189.442 171.756 127.812 1.00 50.40 173 LEU D CA 1
ATOM 16703 C C . LEU D 4 173 ? 188.399 171.880 128.917 1.00 50.40 173 LEU D C 1
ATOM 16704 O O . LEU D 4 173 ? 187.361 171.208 128.880 1.00 50.40 173 LEU D O 1
ATOM 16709 N N . SER D 4 174 ? 188.662 172.730 129.914 1.00 55.28 174 SER D N 1
ATOM 16710 C CA . SER D 4 174 ? 187.639 173.042 130.905 1.00 55.28 174 SER D CA 1
ATOM 16711 C C . SER D 4 174 ? 186.523 173.887 130.305 1.00 55.28 174 SER D C 1
ATOM 16712 O O . SER D 4 174 ? 185.388 173.853 130.794 1.00 55.28 174 SER D O 1
ATOM 16715 N N . MET D 4 175 ? 186.823 174.650 129.254 1.00 67.03 175 MET D N 1
ATOM 16716 C CA . MET D 4 175 ? 185.821 175.452 128.561 1.00 67.03 175 MET D CA 1
ATOM 16717 C C . MET D 4 175 ? 185.186 174.735 127.375 1.00 67.03 175 MET D C 1
ATOM 16718 O O . MET D 4 175 ? 184.114 175.143 126.921 1.00 67.03 175 MET D O 1
ATOM 16723 N N . ALA D 4 176 ? 185.817 173.680 126.853 1.00 55.55 176 ALA D N 1
ATOM 16724 C CA . ALA D 4 176 ? 185.262 172.958 125.712 1.00 55.55 176 ALA D CA 1
ATOM 16725 C C . ALA D 4 176 ? 184.208 171.948 126.145 1.00 55.55 176 ALA D C 1
ATOM 16726 O O . ALA D 4 176 ? 184.248 171.437 127.269 1.00 55.55 176 ALA D O 1
ATOM 16728 N N . ASP D 4 177 ? 183.259 171.660 125.255 1.00 54.94 177 ASP D N 1
ATOM 16729 C CA . ASP D 4 177 ? 182.221 170.684 125.550 1.00 54.94 177 ASP D CA 1
ATOM 16730 C C . ASP D 4 177 ? 182.714 169.279 125.229 1.00 54.94 177 ASP D C 1
ATOM 16731 O O . ASP D 4 177 ? 183.551 169.085 124.344 1.00 54.94 177 ASP D O 1
ATOM 16736 N N . TYR D 4 178 ? 182.191 168.295 125.960 1.00 48.53 178 TYR D N 1
ATOM 16737 C CA . TYR D 4 178 ? 182.519 166.894 125.741 1.00 48.53 178 TYR D CA 1
ATOM 16738 C C . TYR D 4 178 ? 181.446 166.152 124.951 1.00 48.53 178 TYR D C 1
ATOM 16739 O O . TYR D 4 178 ? 181.460 164.917 124.911 1.00 48.53 178 TYR D O 1
ATOM 16748 N N . ASN D 4 179 ? 180.523 166.872 124.318 1.00 53.45 179 ASN D N 1
ATOM 16749 C CA . ASN D 4 179 ? 179.472 166.246 123.517 1.00 53.45 179 ASN D CA 1
ATOM 16750 C C . ASN D 4 179 ? 180.068 165.775 122.196 1.00 53.45 179 ASN D C 1
ATOM 16751 O O . ASN D 4 179 ? 180.424 166.584 121.335 1.00 53.45 179 ASN D O 1
ATOM 16756 N N . GLY D 4 180 ? 180.169 164.457 122.031 1.00 48.25 180 GLY D N 1
ATOM 16757 C CA . GLY D 4 180 ? 180.760 163.868 120.849 1.00 48.25 180 GLY D CA 1
ATOM 16758 C C . GLY D 4 180 ? 182.157 163.325 121.043 1.00 48.25 180 GLY D C 1
ATOM 16759 O O . GLY D 4 180 ? 182.870 163.125 120.051 1.00 48.25 180 GLY D O 1
ATOM 16760 N N . ALA D 4 181 ? 182.568 163.080 122.282 1.00 52.34 181 ALA D N 1
ATOM 16761 C CA . ALA D 4 181 ? 183.923 162.655 122.588 1.00 52.34 181 ALA D CA 1
ATOM 16762 C C . ALA D 4 181 ? 184.008 161.139 122.707 1.00 52.34 181 ALA D C 1
ATOM 16763 O O . ALA D 4 181 ? 183.059 160.479 123.136 1.00 52.34 181 ALA D O 1
ATOM 16765 N N . LEU D 4 182 ? 185.155 160.593 122.307 1.00 50.98 182 LEU D N 1
ATOM 16766 C CA . LEU D 4 182 ? 185.483 159.218 122.654 1.00 50.98 182 LEU D CA 1
ATOM 16767 C C . LEU D 4 182 ? 186.212 159.196 123.990 1.00 50.98 182 LEU D C 1
ATOM 16768 O O . LEU D 4 182 ? 187.234 159.862 124.170 1.00 50.98 182 LEU D O 1
ATOM 16773 N N . LEU D 4 183 ? 185.692 158.411 124.928 1.00 51.75 183 LEU D N 1
ATOM 16774 C CA . LEU D 4 183 ? 186.174 158.438 126.297 1.00 51.75 183 LEU D CA 1
ATOM 16775 C C . LEU D 4 183 ? 186.140 157.022 126.856 1.00 51.75 183 LEU D C 1
ATOM 16776 O O . LEU D 4 183 ? 185.293 156.207 126.474 1.00 51.75 183 LEU D O 1
ATOM 16781 N N . ARG D 4 184 ? 187.084 156.735 127.755 1.00 53.19 184 ARG D N 1
ATOM 16782 C CA . ARG D 4 184 ? 187.323 155.387 128.252 1.00 53.19 184 ARG D CA 1
ATOM 16783 C C . ARG D 4 184 ? 187.354 155.383 129.773 1.00 53.19 184 ARG D C 1
ATOM 16784 O O . ARG D 4 184 ? 188.049 156.198 130.386 1.00 53.19 184 ARG D O 1
ATOM 16792 N N . VAL D 4 185 ? 186.609 154.456 130.373 1.00 51.08 185 VAL D N 1
ATOM 16793 C CA . VAL D 4 185 ? 186.585 154.277 131.824 1.00 51.08 185 VAL D CA 1
ATOM 16794 C C . VAL D 4 185 ? 187.840 153.490 132.196 1.00 51.08 185 VAL D C 1
ATOM 16795 O O . VAL D 4 185 ? 187.907 152.281 131.972 1.00 51.08 185 VAL D O 1
ATOM 16799 N N . THR D 4 186 ? 188.846 154.164 132.763 1.00 48.52 186 THR D N 1
ATOM 16800 C CA . THR D 4 186 ? 190.092 153.463 133.061 1.00 48.52 186 THR D CA 1
ATOM 16801 C C . THR D 4 186 ? 190.155 153.002 134.516 1.00 48.52 186 THR D C 1
ATOM 16802 O O . THR D 4 186 ? 190.740 151.952 134.810 1.00 48.52 186 THR D O 1
ATOM 16806 N N . LYS D 4 187 ? 189.563 153.759 135.440 1.00 44.98 187 LYS D N 1
ATOM 16807 C CA . LYS D 4 187 ? 189.511 153.378 136.845 1.00 44.98 187 LYS D CA 1
ATOM 16808 C C . LYS D 4 187 ? 188.140 153.729 137.399 1.00 44.98 187 LYS D C 1
ATOM 16809 O O . LYS D 4 187 ? 187.541 154.739 137.020 1.00 44.98 187 LYS D O 1
ATOM 16815 N N . SER D 4 188 ? 187.649 152.884 138.301 1.00 48.63 188 SER D N 1
ATOM 16816 C CA . SER D 4 188 ? 186.302 153.032 138.833 1.00 48.63 188 SER D CA 1
ATOM 16817 C C . SER D 4 188 ? 186.215 152.349 140.188 1.00 48.63 188 SER D C 1
ATOM 16818 O O . SER D 4 188 ? 187.039 151.496 140.529 1.00 48.63 188 SER D O 1
ATOM 16821 N N . LYS D 4 189 ? 185.200 152.746 140.961 1.00 56.87 189 LYS D N 1
ATOM 16822 C CA . LYS D 4 189 ? 184.893 152.034 142.197 1.00 56.87 189 LYS D CA 1
ATOM 16823 C C . LYS D 4 189 ? 184.306 150.661 141.898 1.00 56.87 189 LYS D C 1
ATOM 16824 O O . LYS D 4 189 ? 184.536 149.701 142.642 1.00 56.87 189 LYS D O 1
ATOM 16830 N N . ASN D 4 190 ? 183.543 150.552 140.813 1.00 58.57 190 ASN D N 1
ATOM 16831 C CA . ASN D 4 190 ? 183.020 149.270 140.362 1.00 58.57 190 ASN D CA 1
ATOM 16832 C C . ASN D 4 190 ? 184.050 148.615 139.449 1.00 58.57 190 ASN D C 1
ATOM 16833 O O . ASN D 4 190 ? 184.601 149.268 138.556 1.00 58.57 190 ASN D O 1
ATOM 16838 N N . LYS D 4 191 ? 184.308 147.324 139.668 1.00 60.04 191 LYS D N 1
ATOM 16839 C CA . LYS D 4 191 ? 185.307 146.621 138.872 1.00 60.04 191 LYS D CA 1
ATOM 16840 C C . LYS D 4 191 ? 184.797 146.260 137.482 1.00 60.04 191 LYS D C 1
ATOM 16841 O O . LYS D 4 191 ? 185.596 145.862 136.626 1.00 60.04 191 LYS D O 1
ATOM 16847 N N . THR D 4 192 ? 183.492 146.386 137.237 1.00 56.81 192 THR D N 1
ATOM 16848 C CA . THR D 4 192 ? 182.923 146.020 135.947 1.00 56.81 192 THR D CA 1
ATOM 16849 C C . THR D 4 192 ? 182.820 147.196 134.984 1.00 56.81 192 THR D C 1
ATOM 16850 O O . THR D 4 192 ? 182.611 146.979 133.785 1.00 56.81 192 THR D O 1
ATOM 16854 N N . LEU D 4 193 ? 182.958 148.430 135.474 1.00 52.36 193 LEU D N 1
ATOM 16855 C CA . LEU D 4 193 ? 182.819 149.592 134.601 1.00 52.36 193 LEU D CA 1
ATOM 16856 C C . LEU D 4 193 ? 184.078 149.852 133.785 1.00 52.36 193 LEU D C 1
ATOM 16857 O O . LEU D 4 193 ? 184.008 150.508 132.739 1.00 52.36 193 LEU D O 1
ATOM 16862 N N . ILE D 4 194 ? 185.228 149.352 134.237 1.00 54.53 194 ILE D N 1
ATOM 16863 C CA . ILE D 4 194 ? 186.500 149.678 133.601 1.00 54.53 194 ILE D CA 1
ATOM 16864 C C . ILE D 4 194 ? 186.633 148.906 132.293 1.00 54.53 194 ILE D C 1
ATOM 16865 O O . ILE D 4 194 ? 186.084 147.808 132.139 1.00 54.53 194 ILE D O 1
ATOM 16870 N N . GLY D 4 195 ? 187.341 149.496 131.332 1.00 47.59 195 GLY D N 1
ATOM 16871 C CA . GLY D 4 195 ? 187.569 148.858 130.051 1.00 47.59 195 GLY D CA 1
ATOM 16872 C C . GLY D 4 195 ? 186.570 149.255 128.984 1.00 47.59 195 GLY D C 1
ATOM 16873 O O . GLY D 4 195 ? 186.594 148.718 127.873 1.00 47.59 195 GLY D O 1
ATOM 16874 N N . LEU D 4 196 ? 185.688 150.195 129.306 1.00 51.56 196 LEU D N 1
ATOM 16875 C CA . LEU D 4 196 ? 184.636 150.624 128.396 1.00 51.56 196 LEU D CA 1
ATOM 16876 C C . LEU D 4 196 ? 185.038 151.899 127.668 1.00 51.56 196 LEU D C 1
ATOM 16877 O O . LEU D 4 196 ? 185.302 152.929 128.294 1.00 51.56 196 LEU D O 1
ATOM 16882 N N . GLN D 4 197 ? 185.074 151.822 126.339 1.00 52.76 197 GLN D N 1
ATOM 16883 C CA . GLN D 4 197 ? 185.249 152.987 125.485 1.00 52.76 197 GLN D CA 1
ATOM 16884 C C . GLN D 4 197 ? 183.900 153.334 124.878 1.00 52.76 197 GLN D C 1
ATOM 16885 O O . GLN D 4 197 ? 183.058 152.457 124.672 1.00 52.76 197 GLN D O 1
ATOM 16891 N N . GLY D 4 198 ? 183.688 154.614 124.597 1.00 55.51 198 GLY D N 1
ATOM 16892 C CA . GLY D 4 198 ? 182.435 154.998 123.983 1.00 55.51 198 GLY D CA 1
ATOM 16893 C C . GLY D 4 198 ? 182.403 156.468 123.621 1.00 55.51 198 GLY D C 1
ATOM 16894 O O . GLY D 4 198 ? 183.164 157.280 124.151 1.00 55.51 198 GLY D O 1
ATOM 16895 N N . ILE D 4 199 ? 181.478 156.792 122.722 1.00 49.97 199 ILE D N 1
ATOM 16896 C CA . ILE D 4 199 ? 181.345 158.127 122.153 1.00 49.97 199 ILE D CA 1
ATOM 16897 C C . ILE D 4 199 ? 180.089 158.763 122.738 1.00 49.97 199 ILE D C 1
ATOM 16898 O O . ILE D 4 199 ? 179.033 158.122 122.806 1.00 49.97 199 ILE D O 1
ATOM 16903 N N . VAL D 4 200 ? 180.214 160.018 123.165 1.00 51.72 200 VAL D N 1
ATOM 16904 C CA . VAL D 4 200 ? 179.164 160.751 123.864 1.00 51.72 200 VAL D CA 1
ATOM 16905 C C . VAL D 4 200 ? 178.031 161.106 122.912 1.00 51.72 200 VAL D C 1
ATOM 16906 O O . VAL D 4 200 ? 178.264 161.672 121.838 1.00 51.72 200 VAL D O 1
ATOM 16910 N N . ILE D 4 201 ? 176.794 160.778 123.294 1.00 51.50 201 ILE D N 1
ATOM 16911 C CA . ILE D 4 201 ? 175.645 161.302 122.562 1.00 51.50 201 ILE D CA 1
ATOM 16912 C C . ILE D 4 201 ? 174.983 162.429 123.350 1.00 51.50 201 ILE D C 1
ATOM 16913 O O . ILE D 4 201 ? 174.305 163.290 122.774 1.00 51.50 201 ILE D O 1
ATOM 16918 N N . TRP D 4 202 ? 175.189 162.456 124.670 1.00 51.78 202 TRP D N 1
ATOM 16919 C CA . TRP D 4 202 ? 174.631 163.479 125.545 1.00 51.78 202 TRP D CA 1
ATOM 16920 C C . TRP D 4 202 ? 175.378 163.480 126.873 1.00 51.78 202 TRP D C 1
ATOM 16921 O O . TRP D 4 202 ? 175.731 162.429 127.412 1.00 51.78 202 TRP D O 1
ATOM 16932 N N . ASP D 4 203 ? 175.613 164.682 127.398 1.00 54.08 203 ASP D N 1
ATOM 16933 C CA . ASP D 4 203 ? 176.240 164.878 128.701 1.00 54.08 203 ASP D CA 1
ATOM 16934 C C . ASP D 4 203 ? 175.163 165.125 129.746 1.00 54.08 203 ASP D C 1
ATOM 16935 O O . ASP D 4 203 ? 174.323 166.016 129.581 1.00 54.08 203 ASP D O 1
ATOM 16940 N N . SER D 4 204 ? 175.191 164.336 130.816 1.00 51.95 204 SER D N 1
ATOM 16941 C CA . SER D 4 204 ? 174.298 164.528 131.945 1.00 51.95 204 SER D CA 1
ATOM 16942 C C . SER D 4 204 ? 175.002 165.319 133.048 1.00 51.95 204 SER D C 1
ATOM 16943 O O . SER D 4 204 ? 176.117 165.819 132.878 1.00 51.95 204 SER D O 1
ATOM 16946 N N . GLN D 4 205 ? 174.331 165.435 134.197 1.00 49.58 205 GLN D N 1
ATOM 16947 C CA . GLN D 4 205 ? 174.945 166.123 135.328 1.00 49.58 205 GLN D CA 1
ATOM 16948 C C . GLN D 4 205 ? 175.933 165.221 136.056 1.00 49.58 205 GLN D C 1
ATOM 16949 O O . GLN D 4 205 ? 177.107 165.573 136.213 1.00 49.58 205 GLN D O 1
ATOM 16955 N N . LYS D 4 206 ? 175.478 164.053 136.511 1.00 53.25 206 LYS D N 1
ATOM 16956 C CA . LYS D 4 206 ? 176.300 163.170 137.330 1.00 53.25 206 LYS D CA 1
ATOM 16957 C C . LYS D 4 206 ? 176.457 161.771 136.745 1.00 53.25 206 LYS D C 1
ATOM 16958 O O . LYS D 4 206 ? 177.231 160.974 137.288 1.00 53.25 206 LYS D O 1
ATOM 16964 N N . PHE D 4 207 ? 175.751 161.437 135.668 1.00 54.43 207 PHE D N 1
ATOM 16965 C CA . PHE D 4 207 ? 176.042 160.221 134.925 1.00 54.43 207 PHE D CA 1
ATOM 16966 C C . PHE D 4 207 ? 176.691 160.553 133.590 1.00 54.43 207 PHE D C 1
ATOM 16967 O O . PHE D 4 207 ? 176.919 161.720 133.260 1.00 54.43 207 PHE D O 1
ATOM 16975 N N . PHE D 4 208 ? 176.966 159.503 132.819 1.00 55.36 208 PHE D N 1
ATOM 16976 C CA . PHE D 4 208 ? 177.673 159.598 131.552 1.00 55.36 208 PHE D CA 1
ATOM 16977 C C . PHE D 4 208 ? 177.071 158.581 130.595 1.00 55.36 208 PHE D C 1
ATOM 16978 O O . PHE D 4 208 ? 176.779 157.450 130.995 1.00 55.36 208 PHE D O 1
ATOM 16986 N N . ILE D 4 209 ? 176.883 158.972 129.341 1.00 53.11 209 ILE D N 1
ATOM 16987 C CA . ILE D 4 209 ? 176.202 158.132 128.362 1.00 53.11 209 ILE D CA 1
ATOM 16988 C C . ILE D 4 209 ? 177.175 157.878 127.217 1.00 53.11 209 ILE D C 1
ATOM 16989 O O . ILE D 4 209 ? 177.627 158.814 126.548 1.00 53.11 209 ILE D O 1
ATOM 16994 N N . MET D 4 210 ? 177.503 156.607 126.986 1.00 56.22 210 MET D N 1
ATOM 16995 C CA . MET D 4 210 ? 178.329 156.193 125.862 1.00 56.22 210 MET D CA 1
ATOM 16996 C C . MET D 4 210 ? 177.636 155.074 125.098 1.00 56.22 210 MET D C 1
ATOM 16997 O O . MET D 4 210 ? 176.529 154.655 125.455 1.00 56.22 210 MET D O 1
ATOM 17002 N N . ILE D 4 211 ? 178.297 154.590 124.049 1.00 55.24 211 ILE D N 1
ATOM 17003 C CA . ILE D 4 211 ? 177.854 153.429 123.287 1.00 55.24 211 ILE D CA 1
ATOM 17004 C C . ILE D 4 211 ? 179.074 152.572 122.955 1.00 55.24 211 ILE D C 1
ATOM 17005 O O . ILE D 4 211 ? 180.123 153.094 122.557 1.00 55.24 211 ILE D O 1
ATOM 17010 N N . VAL D 4 212 ? 178.952 151.262 123.172 1.00 60.70 212 VAL D N 1
ATOM 17011 C CA . VAL D 4 212 ? 180.032 150.318 122.911 1.00 60.70 212 VAL D CA 1
ATOM 17012 C C . VAL D 4 212 ? 179.425 149.083 122.253 1.00 60.70 212 VAL D C 1
ATOM 17013 O O . VAL D 4 212 ? 178.243 148.774 122.437 1.00 60.70 212 VAL D O 1
ATOM 17017 N N . LYS D 4 213 ? 180.228 148.400 121.439 1.00 72.27 213 LYS D N 1
ATOM 17018 C CA . LYS D 4 213 ? 179.822 147.164 120.786 1.00 72.27 213 LYS D CA 1
ATOM 17019 C C . LYS D 4 213 ? 180.472 145.984 121.494 1.00 72.27 213 LYS D C 1
ATOM 17020 O O . LYS D 4 213 ? 181.551 146.119 122.082 1.00 72.27 213 LYS D O 1
ATOM 17026 N N . GLY D 4 214 ? 179.791 144.844 121.471 1.00 75.58 214 GLY D N 1
ATOM 17027 C CA . GLY D 4 214 ? 180.375 143.590 121.899 1.00 75.58 214 GLY D CA 1
ATOM 17028 C C . GLY D 4 214 ? 180.502 142.655 120.717 1.00 75.58 214 GLY D C 1
ATOM 17029 O O . GLY D 4 214 ? 180.859 143.088 119.617 1.00 75.58 214 GLY D O 1
ATOM 17030 N N . ASN D 4 215 ? 180.227 141.372 120.926 1.00 78.56 215 ASN D N 1
ATOM 17031 C CA . ASN D 4 215 ? 180.067 140.424 119.819 1.00 78.56 215 ASN D CA 1
ATOM 17032 C C . ASN D 4 215 ? 178.743 140.782 119.146 1.00 78.56 215 ASN D C 1
ATOM 17033 O O . ASN D 4 215 ? 178.725 141.013 117.926 1.00 78.56 215 ASN D O 1
ATOM 17038 N N . ILE D 4 216 ? 177.626 140.841 119.881 1.00 77.61 216 ILE D N 1
ATOM 17039 C CA . ILE D 4 216 ? 176.323 141.158 119.301 1.00 77.61 216 ILE D CA 1
ATOM 17040 C C . ILE D 4 216 ? 175.593 142.260 120.059 1.00 77.61 216 ILE D C 1
ATOM 17041 O O . ILE D 4 216 ? 174.461 142.604 119.693 1.00 77.61 216 ILE D O 1
ATOM 17046 N N . ILE D 4 217 ? 176.199 142.823 121.101 1.00 79.15 217 ILE D N 1
ATOM 17047 C CA . ILE D 4 217 ? 175.536 143.794 121.965 1.00 79.15 217 ILE D CA 1
ATOM 17048 C C . ILE D 4 217 ? 175.741 145.192 121.394 1.00 79.15 217 ILE D C 1
ATOM 17049 O O . ILE D 4 217 ? 176.866 145.574 121.049 1.00 79.15 217 ILE D O 1
ATOM 17054 N N . ASP D 4 218 ? 174.655 145.957 121.291 1.00 76.94 218 ASP D N 1
ATOM 17055 C CA . ASP D 4 218 ? 174.687 147.345 120.840 1.00 76.94 218 ASP D CA 1
ATOM 17056 C C . ASP D 4 218 ? 173.873 148.216 121.791 1.00 76.94 218 ASP D C 1
ATOM 17057 O O . ASP D 4 218 ? 173.015 149.001 121.377 1.00 76.94 218 ASP D O 1
ATOM 17062 N N . GLU D 4 219 ? 174.126 148.072 123.090 1.00 69.45 219 GLU D N 1
ATOM 17063 C CA . GLU D 4 219 ? 173.330 148.747 124.104 1.00 69.45 219 GLU D CA 1
ATOM 17064 C C . GLU D 4 219 ? 173.901 150.126 124.422 1.00 69.45 219 GLU D C 1
ATOM 17065 O O . GLU D 4 219 ? 175.118 150.322 124.480 1.00 69.45 219 GLU D O 1
ATOM 17071 N N . ILE D 4 220 ? 172.999 151.094 124.611 1.00 64.23 220 ILE D N 1
ATOM 17072 C CA . ILE D 4 220 ? 173.396 152.387 125.154 1.00 64.23 220 ILE D CA 1
ATOM 17073 C C . ILE D 4 220 ? 173.827 152.203 126.601 1.00 64.23 220 ILE D C 1
ATOM 17074 O O . ILE D 4 220 ? 173.069 151.689 127.433 1.00 64.23 220 ILE D O 1
ATOM 17079 N N . LYS D 4 221 ? 175.053 152.620 126.907 1.00 59.67 221 LYS D N 1
ATOM 17080 C CA . LYS D 4 221 ? 175.687 152.324 128.190 1.00 59.67 221 LYS D CA 1
ATOM 17081 C C . LYS D 4 221 ? 175.714 153.586 129.045 1.00 59.67 221 LYS D C 1
ATOM 17082 O O . LYS D 4 221 ? 176.366 154.574 128.698 1.00 59.67 221 LYS D O 1
ATOM 17088 N N . CYS D 4 222 ? 175.007 153.549 130.172 1.00 61.17 222 CYS D N 1
ATOM 17089 C CA . CYS D 4 222 ? 175.091 154.618 131.158 1.00 61.17 222 CYS D CA 1
ATOM 17090 C C . CYS D 4 222 ? 176.066 154.202 132.254 1.00 61.17 222 CYS D C 1
ATOM 17091 O O . CYS D 4 222 ? 176.006 153.074 132.751 1.00 61.17 222 CYS D O 1
ATOM 17094 N N . ILE D 4 223 ? 176.975 155.103 132.610 1.00 54.94 223 ILE D N 1
ATOM 17095 C CA . ILE D 4 223 ? 178.029 154.841 133.588 1.00 54.94 223 ILE D CA 1
ATOM 17096 C C . ILE D 4 223 ? 178.024 155.981 134.601 1.00 54.94 223 ILE D C 1
ATOM 17097 O O . ILE D 4 223 ? 177.964 157.156 134.205 1.00 54.94 223 ILE D O 1
ATOM 17102 N N . PRO D 4 224 ? 178.052 155.690 135.912 1.00 47.48 224 PRO D N 1
ATOM 17103 C CA . PRO D 4 224 ? 178.149 156.770 136.903 1.00 47.48 224 PRO D CA 1
ATOM 17104 C C . PRO D 4 224 ? 179.489 157.483 136.863 1.00 47.48 224 PRO D C 1
ATOM 17105 O O . PRO D 4 224 ? 180.500 156.892 136.477 1.00 47.48 224 PRO D O 1
ATOM 17109 N N . LYS D 4 225 ? 179.507 158.759 137.242 1.00 47.41 225 LYS D N 1
ATOM 17110 C CA . LYS D 4 225 ? 180.735 159.540 137.262 1.00 47.41 225 LYS D CA 1
ATOM 17111 C C . LYS D 4 225 ? 181.310 159.691 138.664 1.00 47.41 225 LYS D C 1
ATOM 17112 O O . LYS D 4 225 ? 182.498 160.001 138.805 1.00 47.41 225 LYS D O 1
ATOM 17118 N N . LYS D 4 226 ? 180.505 159.470 139.702 1.00 46.32 226 LYS D N 1
ATOM 17119 C CA . LYS D 4 226 ? 180.943 159.673 141.082 1.00 46.32 226 LYS D CA 1
ATOM 17120 C C . LYS D 4 226 ? 181.811 158.487 141.484 1.00 46.32 226 LYS D C 1
ATOM 17121 O O . LYS D 4 226 ? 181.318 157.429 141.876 1.00 46.32 226 LYS D O 1
ATOM 17127 N N . GLY D 4 227 ? 183.126 158.670 141.380 1.00 50.06 227 GLY D N 1
ATOM 17128 C CA . GLY D 4 227 ? 184.076 157.649 141.773 1.00 50.06 227 GLY D CA 1
ATOM 17129 C C . GLY D 4 227 ? 184.708 156.914 140.609 1.00 50.06 227 GLY D C 1
ATOM 17130 O O . GLY D 4 227 ? 185.147 155.770 140.757 1.00 50.06 227 GLY D O 1
ATOM 17131 N N . THR D 4 228 ? 184.757 157.555 139.441 1.00 47.96 228 THR D N 1
ATOM 17132 C CA . THR D 4 228 ? 185.328 156.947 138.245 1.00 47.96 228 THR D CA 1
ATOM 17133 C C . THR D 4 228 ? 186.380 157.866 137.648 1.00 47.96 228 THR D C 1
ATOM 17134 O O . THR D 4 228 ? 186.346 159.081 137.864 1.00 47.96 228 THR D O 1
ATOM 17138 N N . VAL D 4 229 ? 187.316 157.277 136.908 1.00 47.67 229 VAL D N 1
ATOM 17139 C CA . VAL D 4 229 ? 188.375 158.009 136.223 1.00 47.67 229 VAL D CA 1
ATOM 17140 C C . VAL D 4 229 ? 188.285 157.691 134.739 1.00 47.67 229 VAL D C 1
ATOM 17141 O O . VAL D 4 229 ? 188.184 156.519 134.350 1.00 47.67 229 VAL D O 1
ATOM 17145 N N . PHE D 4 230 ? 188.292 158.730 133.908 1.00 47.84 230 PHE D N 1
ATOM 17146 C CA . PHE D 4 230 ? 188.092 158.608 132.474 1.00 47.84 230 PHE D CA 1
ATOM 17147 C C . PHE D 4 230 ? 189.355 159.096 131.780 1.00 47.84 230 PHE D C 1
ATOM 17148 O O . PHE D 4 230 ? 190.075 159.937 132.325 1.00 47.84 230 PHE D O 1
ATOM 17156 N N . GLN D 4 231 ? 189.622 158.584 130.582 1.00 49.18 231 GLN D N 1
ATOM 17157 C CA . GLN D 4 231 ? 190.790 158.981 129.805 1.00 49.18 231 GLN D CA 1
ATOM 17158 C C . GLN D 4 231 ? 190.442 159.003 128.323 1.00 49.18 231 GLN D C 1
ATOM 17159 O O . GLN D 4 231 ? 189.557 158.266 127.876 1.00 49.18 231 GLN D O 1
ATOM 17165 N N . PHE D 4 232 ? 191.130 159.859 127.571 1.00 45.47 232 PHE D N 1
ATOM 17166 C CA . PHE D 4 232 ? 190.912 159.992 126.136 1.00 45.47 232 PHE D CA 1
ATOM 17167 C C . PHE D 4 232 ? 192.223 160.338 125.436 1.00 45.47 232 PHE D C 1
ATOM 17168 O O . PHE D 4 232 ? 193.029 161.120 125.956 1.00 45.47 232 PHE D O 1
ATOM 17176 N N . GLU D 4 233 ? 192.427 159.751 124.258 1.00 63.27 233 GLU D N 1
ATOM 17177 C CA . GLU D 4 233 ? 193.646 159.965 123.493 1.00 63.27 233 GLU D CA 1
ATOM 17178 C C . GLU D 4 233 ? 193.457 161.076 122.464 1.00 63.27 233 GLU D C 1
ATOM 17179 O O . GLU D 4 233 ? 192.452 161.130 121.749 1.00 63.27 233 GLU D O 1
ATOM 17185 N N . ILE D 4 234 ? 194.445 161.969 122.394 1.00 60.26 234 ILE D N 1
ATOM 17186 C CA . ILE D 4 234 ? 194.507 163.003 121.373 1.00 60.26 234 ILE D CA 1
ATOM 17187 C C . ILE D 4 234 ? 195.644 162.635 120.429 1.00 60.26 234 ILE D C 1
ATOM 17188 O O . ILE D 4 234 ? 196.817 162.747 120.802 1.00 60.26 234 ILE D O 1
ATOM 17193 N N . PRO D 4 235 ? 195.359 162.177 119.213 1.00 62.55 235 PRO D N 1
ATOM 17194 C CA . PRO D 4 235 ? 196.434 161.777 118.303 1.00 62.55 235 PRO D CA 1
ATOM 17195 C C . PRO D 4 235 ? 197.078 162.971 117.619 1.00 62.55 235 PRO D C 1
ATOM 17196 O O . PRO D 4 235 ? 196.483 164.042 117.477 1.00 62.55 235 PRO D O 1
ATOM 17200 N N . ILE D 4 236 ? 198.323 162.765 117.191 1.00 70.83 236 ILE D N 1
ATOM 17201 C CA . ILE D 4 236 ? 199.061 163.745 116.410 1.00 70.83 236 ILE D CA 1
ATOM 17202 C C . ILE D 4 236 ? 199.179 163.160 115.005 1.00 70.83 236 ILE D C 1
ATOM 17203 O O . ILE D 4 236 ? 199.085 161.946 114.811 1.00 70.83 236 ILE D O 1
ATOM 17208 N N . SER D 4 237 ? 199.365 164.043 114.014 1.00 80.23 237 SER D N 1
ATOM 17209 C CA . SER D 4 237 ? 199.205 163.660 112.611 1.00 80.23 237 SER D CA 1
ATOM 17210 C C . SER D 4 237 ? 200.318 162.732 112.127 1.00 80.23 237 SER D C 1
ATOM 17211 O O . SER D 4 237 ? 200.166 162.062 111.099 1.00 80.23 237 SER D O 1
ATOM 17214 N N . ASP D 4 238 ? 201.440 162.683 112.840 1.00 86.06 238 ASP D N 1
ATOM 17215 C CA . ASP D 4 238 ? 202.484 161.725 112.503 1.00 86.06 238 ASP D CA 1
ATOM 17216 C C . ASP D 4 238 ? 202.063 160.310 112.895 1.00 86.06 238 ASP D C 1
ATOM 17217 O O . ASP D 4 238 ? 201.258 160.114 113.809 1.00 86.06 238 ASP D O 1
ATOM 17222 N N . ASP D 4 239 ? 202.598 159.322 112.181 1.00 91.89 239 ASP D N 1
ATOM 17223 C CA . ASP D 4 239 ? 202.188 157.929 112.334 1.00 91.89 239 ASP D CA 1
ATOM 17224 C C . ASP D 4 239 ? 203.164 157.212 113.261 1.00 91.89 239 ASP D C 1
ATOM 17225 O O . ASP D 4 239 ? 204.356 157.101 112.952 1.00 91.89 239 ASP D O 1
ATOM 17230 N N . ASP D 4 240 ? 202.654 156.741 114.400 1.00 91.57 240 ASP D N 1
ATOM 17231 C CA . ASP D 4 240 ? 203.307 155.912 115.410 1.00 91.57 240 ASP D CA 1
ATOM 17232 C C . ASP D 4 240 ? 204.522 156.588 116.047 1.00 91.57 240 ASP D C 1
ATOM 17233 O O . ASP D 4 240 ? 205.360 155.889 116.618 1.00 91.57 240 ASP D O 1
ATOM 17238 N N . ASP D 4 241 ? 204.654 157.914 115.972 1.00 91.83 241 ASP D N 1
ATOM 17239 C CA . ASP D 4 241 ? 205.807 158.572 116.579 1.00 91.83 241 ASP D CA 1
ATOM 17240 C C . ASP D 4 241 ? 205.455 159.163 117.938 1.00 91.83 241 ASP D C 1
ATOM 17241 O O . ASP D 4 241 ? 206.126 158.878 118.937 1.00 91.83 241 ASP D O 1
ATOM 17246 N N . SER D 4 242 ? 204.408 159.985 117.998 1.00 81.94 242 SER D N 1
ATOM 17247 C CA . SER D 4 242 ? 204.005 160.620 119.247 1.00 81.94 242 SER D CA 1
ATOM 17248 C C . SER D 4 242 ? 202.503 160.872 119.275 1.00 81.94 242 SER D C 1
ATOM 17249 O O . SER D 4 242 ? 201.898 161.181 118.243 1.00 81.94 242 SER D O 1
ATOM 17252 N N . ALA D 4 243 ? 201.898 160.737 120.454 1.00 68.35 243 ALA D N 1
ATOM 17253 C CA . ALA D 4 243 ? 200.489 161.033 120.661 1.00 68.35 243 ALA D CA 1
ATOM 17254 C C . ALA D 4 243 ? 200.275 161.376 122.127 1.00 68.35 243 ALA D C 1
ATOM 17255 O O . ALA D 4 243 ? 201.081 161.011 122.987 1.00 68.35 243 ALA D O 1
ATOM 17257 N N . LEU D 4 244 ? 199.183 162.081 122.408 1.00 60.31 244 LEU D N 1
ATOM 17258 C CA . LEU D 4 244 ? 198.887 162.562 123.751 1.00 60.31 244 LEU D CA 1
ATOM 17259 C C . LEU D 4 244 ? 197.748 161.747 124.345 1.00 60.31 244 LEU D C 1
ATOM 17260 O O . LEU D 4 244 ? 196.916 161.211 123.609 1.00 60.31 244 LEU D O 1
ATOM 17265 N N . ARG D 4 245 ? 197.706 161.659 125.672 1.00 50.92 245 ARG D N 1
ATOM 17266 C CA . ARG D 4 245 ? 196.626 160.983 126.380 1.00 50.92 245 ARG D CA 1
ATOM 17267 C C . ARG D 4 245 ? 196.289 161.765 127.640 1.00 50.92 245 ARG D C 1
ATOM 17268 O O . ARG D 4 245 ? 197.126 161.889 128.541 1.00 50.92 245 ARG D O 1
ATOM 17276 N N . TYR D 4 246 ? 195.067 162.289 127.703 1.00 45.42 246 TYR D N 1
ATOM 17277 C CA . TYR D 4 246 ? 194.619 163.108 128.820 1.00 45.42 246 TYR D CA 1
ATOM 17278 C C . TYR D 4 246 ? 193.603 162.331 129.644 1.00 45.42 246 TYR D C 1
ATOM 17279 O O . TYR D 4 246 ? 193.029 161.347 129.169 1.00 45.42 246 TYR D O 1
ATOM 17288 N N . SER D 4 247 ? 193.391 162.771 130.881 1.00 53.10 247 SER D N 1
ATOM 17289 C CA . SER D 4 247 ? 192.465 162.118 131.793 1.00 53.10 247 SER D CA 1
ATOM 17290 C C . SER D 4 247 ? 191.600 163.144 132.514 1.00 53.10 247 SER D C 1
ATOM 17291 O O . SER D 4 247 ? 192.035 164.260 132.808 1.00 53.10 247 SER D O 1
ATOM 17294 N N . ILE D 4 248 ? 190.353 162.755 132.780 1.00 50.49 248 ILE D N 1
ATOM 17295 C CA . ILE D 4 248 ? 189.436 163.543 133.593 1.00 50.49 248 ILE D CA 1
ATOM 17296 C C . ILE D 4 248 ? 188.888 162.637 134.684 1.00 50.49 248 ILE D C 1
ATOM 17297 O O . ILE D 4 248 ? 189.070 161.418 134.662 1.00 50.49 248 ILE D O 1
ATOM 17302 N N . LEU D 4 249 ? 188.222 163.244 135.658 1.00 47.36 249 LEU D N 1
ATOM 17303 C CA . LEU D 4 249 ? 187.539 162.510 136.717 1.00 47.36 249 LEU D CA 1
ATOM 17304 C C . LEU D 4 249 ? 186.123 163.060 136.830 1.00 47.36 249 LEU D C 1
ATOM 17305 O O . LEU D 4 249 ? 185.931 164.245 137.123 1.00 47.36 249 LEU D O 1
ATOM 17310 N N . GLY D 4 250 ? 185.138 162.196 136.601 1.00 51.44 250 GLY D N 1
ATOM 17311 C CA . GLY D 4 250 ? 183.748 162.603 136.580 1.00 51.44 250 GLY D CA 1
ATOM 17312 C C . GLY D 4 250 ? 183.153 162.960 137.928 1.00 51.44 250 GLY D C 1
ATOM 17313 O O . GLY D 4 250 ? 182.096 163.592 137.991 1.00 51.44 250 GLY D O 1
ATOM 17314 N N . ASP D 4 251 ? 183.805 162.543 139.017 1.00 45.49 251 ASP D N 1
ATOM 17315 C CA . ASP D 4 251 ? 183.331 162.912 140.348 0.40 45.49 251 ASP D CA 1
ATOM 17316 C C . ASP D 4 251 ? 183.687 164.349 140.701 1.00 45.49 251 ASP D C 1
ATOM 17317 O O . ASP D 4 251 ? 183.104 164.928 141.625 1.00 45.49 251 ASP D O 1
ATOM 17322 N N . ARG D 4 252 ? 184.640 164.937 139.980 1.00 45.55 252 ARG D N 1
ATOM 17323 C CA . ARG D 4 252 ? 185.120 166.272 140.313 0.50 45.55 252 ARG D CA 1
ATOM 17324 C C . ARG D 4 252 ? 184.166 167.341 139.798 1.00 45.55 252 ARG D C 1
ATOM 17325 O O . ARG D 4 252 ? 183.896 168.335 140.482 1.00 45.55 252 ARG D O 1
ATOM 17333 N N . PHE D 4 253 ? 183.656 167.161 138.582 1.00 49.68 253 PHE D N 1
ATOM 17334 C CA . PHE D 4 253 ? 182.653 168.061 138.029 1.00 49.68 253 PHE D CA 1
ATOM 17335 C C . PHE D 4 253 ? 181.287 167.380 138.062 1.00 49.68 253 PHE D C 1
ATOM 17336 O O . PHE D 4 253 ? 181.120 166.269 137.552 1.00 49.68 253 PHE D O 1
ATOM 17344 N N . LYS D 4 254 ? 180.326 168.030 138.718 1.00 54.04 254 LYS D N 1
ATOM 17345 C CA . LYS D 4 254 ? 178.995 167.457 138.887 1.00 54.04 254 LYS D CA 1
ATOM 17346 C C . LYS D 4 254 ? 177.932 168.472 138.489 1.00 54.04 254 LYS D C 1
ATOM 17347 O O . LYS D 4 254 ? 176.977 168.717 139.233 1.00 54.04 254 LYS D O 1
ATOM 17353 N N . TYR D 4 255 ? 178.093 169.080 137.319 1.00 52.06 255 TYR D N 1
ATOM 17354 C CA . TYR D 4 255 ? 177.178 170.101 136.838 1.00 52.06 255 TYR D CA 1
ATOM 17355 C C . TYR D 4 255 ? 176.848 169.865 135.371 1.00 52.06 255 TYR D C 1
ATOM 17356 O O . TYR D 4 255 ? 177.464 169.036 134.694 1.00 52.06 255 TYR D O 1
ATOM 17365 N N . ARG D 4 256 ? 175.855 170.608 134.892 1.00 56.25 256 ARG D N 1
ATOM 17366 C CA . ARG D 4 256 ? 175.498 170.591 133.481 1.00 56.25 256 ARG D CA 1
ATOM 17367 C C . ARG D 4 256 ? 176.592 171.255 132.654 1.00 56.25 256 ARG D C 1
ATOM 17368 O O . ARG D 4 256 ? 177.421 172.007 133.172 1.00 56.25 256 ARG D O 1
ATOM 17376 N N . SER D 4 257 ? 176.581 170.975 131.346 1.00 53.01 257 SER D N 1
ATOM 17377 C CA . SER D 4 257 ? 177.512 171.632 130.431 1.00 53.01 257 SER D CA 1
ATOM 17378 C C . SER D 4 257 ? 177.192 173.117 130.301 1.00 53.01 257 SER D C 1
ATOM 17379 O O . SER D 4 257 ? 178.076 173.938 130.019 1.00 53.01 257 SER D O 1
ATOM 17382 N N . VAL D 4 258 ? 175.920 173.471 130.510 1.00 59.96 258 VAL D N 1
ATOM 17383 C CA . VAL D 4 258 ? 175.485 174.867 130.523 1.00 59.96 258 VAL D CA 1
ATOM 17384 C C . VAL D 4 258 ? 176.151 175.613 131.673 1.00 59.96 258 VAL D C 1
ATOM 17385 O O . VAL D 4 258 ? 176.646 176.735 131.515 1.00 59.96 258 VAL D O 1
ATOM 17389 N N . ASP D 4 259 ? 176.178 174.986 132.850 1.00 60.17 259 ASP D N 1
ATOM 17390 C CA . ASP D 4 259 ? 176.874 175.572 133.989 1.00 60.17 259 ASP D CA 1
ATOM 17391 C C . ASP D 4 259 ? 178.385 175.460 133.819 1.00 60.17 259 ASP D C 1
ATOM 17392 O O . ASP D 4 259 ? 179.139 176.323 134.282 1.00 60.17 259 ASP D O 1
ATOM 17397 N N . ARG D 4 260 ? 178.843 174.407 133.131 1.00 54.63 260 ARG D N 1
ATOM 17398 C CA . ARG D 4 260 ? 180.270 174.203 132.893 1.00 54.63 260 ARG D CA 1
ATOM 17399 C C . ARG D 4 260 ? 180.847 175.245 131.941 1.00 54.63 260 ARG D C 1
ATOM 17400 O O . ARG D 4 260 ? 182.056 175.508 131.980 1.00 54.63 260 ARG D O 1
ATOM 17408 N N . ALA D 4 261 ? 180.011 175.863 131.105 1.00 57.07 261 ALA D N 1
ATOM 17409 C CA . ALA D 4 261 ? 180.480 176.967 130.273 1.00 57.07 261 ALA D CA 1
ATOM 17410 C C . ALA D 4 261 ? 180.776 178.218 131.095 1.00 57.07 261 ALA D C 1
ATOM 17411 O O . ALA D 4 261 ? 181.566 179.067 130.670 1.00 57.07 261 ALA D O 1
ATOM 17413 N N . GLY D 4 262 ? 180.156 178.353 132.265 1.00 55.68 262 GLY D N 1
ATOM 17414 C CA . GLY D 4 262 ? 180.330 179.545 133.073 1.00 55.68 262 GLY D CA 1
ATOM 17415 C C . GLY D 4 262 ? 181.113 179.365 134.359 1.00 55.68 262 GLY D C 1
ATOM 17416 O O . GLY D 4 262 ? 181.711 180.324 134.857 1.00 55.68 262 GLY D O 1
ATOM 17417 N N . ARG D 4 263 ? 181.124 178.150 134.909 1.00 55.50 263 ARG D N 1
ATOM 17418 C CA . ARG D 4 263 ? 181.706 177.912 136.227 1.00 55.50 263 ARG D CA 1
ATOM 17419 C C . ARG D 4 263 ? 183.230 177.929 136.202 1.00 55.50 263 ARG D C 1
ATOM 17420 O O . ARG D 4 263 ? 183.854 177.341 135.314 1.00 55.50 263 ARG D O 1
ATOM 17428 N N . LYS D 4 264 ? 183.832 178.607 137.178 1.00 51.12 264 LYS D N 1
ATOM 17429 C CA . LYS D 4 264 ? 185.272 178.575 137.428 1.00 51.12 264 LYS D CA 1
ATOM 17430 C C . LYS D 4 264 ? 185.498 177.585 138.567 1.00 51.12 264 LYS D C 1
ATOM 17431 O O . LYS D 4 264 ? 185.121 177.843 139.713 1.00 51.12 264 LYS D O 1
ATOM 17437 N N . PHE D 4 265 ? 186.100 176.443 138.240 1.00 54.70 265 PHE D N 1
ATOM 17438 C CA . PHE D 4 265 ? 186.261 175.350 139.194 1.00 54.70 265 PHE D CA 1
ATOM 17439 C C . PHE D 4 265 ? 187.280 175.695 140.271 1.00 54.70 265 PHE D C 1
ATOM 17440 O O . PHE D 4 265 ? 188.319 176.300 139.994 1.00 54.70 265 PHE D O 1
ATOM 17448 N N . LYS D 4 266 ? 186.971 175.305 141.506 1.00 47.32 266 LYS D N 1
ATOM 17449 C CA . LYS D 4 266 ? 187.811 175.579 142.661 1.00 47.32 266 LYS D CA 1
ATOM 17450 C C . LYS D 4 266 ? 188.215 174.275 143.338 1.00 47.32 266 LYS D C 1
ATOM 17451 O O . LYS D 4 266 ? 187.873 173.180 142.883 1.00 47.32 266 LYS D O 1
ATOM 17457 N N . SER D 4 267 ? 188.957 174.411 144.437 1.00 52.87 267 SER D N 1
ATOM 17458 C CA . SER D 4 267 ? 189.470 173.250 145.153 1.00 52.87 267 SER D CA 1
ATOM 17459 C C . SER D 4 267 ? 188.362 172.550 145.930 1.00 52.87 267 SER D C 1
ATOM 17460 O O . SER D 4 267 ? 187.336 173.150 146.262 1.00 52.87 267 SER D O 1
ATOM 17463 N N . ARG D 4 268 ? 188.577 171.265 146.216 1.00 54.76 268 ARG D N 1
ATOM 17464 C CA . ARG D 4 268 ? 187.616 170.464 146.963 1.00 54.76 268 ARG D CA 1
ATOM 17465 C C . ARG D 4 268 ? 188.363 169.783 148.111 1.00 54.76 268 ARG D C 1
ATOM 17466 O O . ARG D 4 268 ? 189.596 169.845 148.164 1.00 54.76 268 ARG D O 1
ATOM 17474 N N . ARG D 4 269 ? 187.638 169.147 149.036 1.00 53.66 269 ARG D N 1
ATOM 17475 C CA . ARG D 4 269 ? 188.224 168.384 150.134 1.00 53.66 269 ARG D CA 1
ATOM 17476 C C . ARG D 4 269 ? 188.991 167.172 149.612 1.00 53.66 269 ARG D C 1
ATOM 17477 O O . ARG D 4 269 ? 189.994 166.769 150.211 1.00 53.66 269 ARG D O 1
ATOM 17485 N N . CYS D 4 270 ? 188.507 166.603 148.498 1.00 50.75 270 CYS D N 1
ATOM 17486 C CA . CYS D 4 270 ? 189.056 165.472 147.742 1.00 50.75 270 CYS D CA 1
ATOM 17487 C C . CYS D 4 270 ? 189.441 164.273 148.608 1.00 50.75 270 CYS D C 1
ATOM 17488 O O . CYS D 4 270 ? 190.443 163.601 148.344 1.00 50.75 270 CYS D O 1
ATOM 17491 N N . ASP D 4 271 ? 188.630 163.982 149.627 1.00 55.98 271 ASP D N 1
ATOM 17492 C CA . ASP D 4 271 ? 188.912 162.873 150.530 1.00 55.98 271 ASP D CA 1
ATOM 17493 C C . ASP D 4 271 ? 188.465 161.528 149.968 1.00 55.98 271 ASP D C 1
ATOM 17494 O O . ASP D 4 271 ? 189.056 160.499 150.312 1.00 55.98 271 ASP D O 1
ATOM 17499 N N . ASP D 4 272 ? 187.452 161.514 149.099 1.00 54.71 272 ASP D N 1
ATOM 17500 C CA . ASP D 4 272 ? 186.894 160.272 148.578 1.00 54.71 272 ASP D CA 1
ATOM 17501 C C . ASP D 4 272 ? 187.638 159.728 147.363 1.00 54.71 272 ASP D C 1
ATOM 17502 O O . ASP D 4 272 ? 187.086 158.883 146.649 1.00 54.71 272 ASP D O 1
ATOM 17507 N N . MET D 4 273 ? 188.862 160.191 147.104 1.00 56.22 273 MET D N 1
ATOM 17508 C CA . MET D 4 273 ? 189.622 159.765 145.933 1.00 56.22 273 MET D CA 1
ATOM 17509 C C . MET D 4 273 ? 190.596 158.637 146.256 1.00 56.22 273 MET D C 1
ATOM 17510 O O . MET D 4 273 ? 191.490 158.340 145.452 1.00 56.22 273 MET D O 1
ATOM 17515 N N . LEU D 4 274 ? 190.404 157.993 147.418 1.00 54.63 274 LEU D N 1
ATOM 17516 C CA . LEU D 4 274 ? 191.294 156.927 147.887 1.00 54.63 274 LEU D CA 1
ATOM 17517 C C . LEU D 4 274 ? 191.331 155.739 146.931 1.00 54.63 274 LEU D C 1
ATOM 17518 O O . LEU D 4 274 ? 192.354 155.048 146.831 1.00 54.63 274 LEU D O 1
ATOM 17523 N N . TYR D 4 275 ? 190.234 155.516 146.191 1.00 49.15 275 TYR D N 1
ATOM 17524 C CA . TYR D 4 275 ? 190.176 154.450 145.193 1.00 49.15 275 TYR D CA 1
ATOM 17525 C C . TYR D 4 275 ? 191.235 154.631 144.110 1.00 49.15 275 TYR D C 1
ATOM 17526 O O . TYR D 4 275 ? 191.802 153.646 143.619 1.00 49.15 275 TYR D O 1
ATOM 17535 N N . TYR D 4 276 ? 191.570 155.887 143.781 1.00 48.30 276 TYR D N 1
ATOM 17536 C CA . TYR D 4 276 ? 192.586 156.143 142.761 1.00 48.30 276 TYR D CA 1
ATOM 17537 C C . TYR D 4 276 ? 193.976 155.774 143.263 1.00 48.30 276 TYR D C 1
ATOM 17538 O O . TYR D 4 276 ? 194.903 155.570 142.470 1.00 48.30 276 TYR D O 1
ATOM 17547 N N . ILE D 4 277 ? 194.135 155.666 144.581 1.00 55.61 277 ILE D N 1
ATOM 17548 C CA . ILE D 4 277 ? 195.383 155.217 145.178 1.00 55.61 277 ILE D CA 1
ATOM 17549 C C . ILE D 4 277 ? 195.241 153.722 145.445 1.00 55.61 277 ILE D C 1
ATOM 17550 O O . ILE D 4 277 ? 196.233 152.984 145.482 1.00 55.61 277 ILE D O 1
ATOM 17555 N N . GLN D 4 278 ? 193.995 153.257 145.581 1.00 60.08 278 GLN D N 1
ATOM 17556 C CA . GLN D 4 278 ? 193.765 151.889 146.037 1.00 60.08 278 GLN D CA 1
ATOM 17557 C C . GLN D 4 278 ? 193.974 150.887 144.907 1.00 60.08 278 GLN D C 1
ATOM 17558 O O . GLN D 4 278 ? 194.717 149.910 145.054 1.00 60.08 278 GLN D O 1
ATOM 17564 N N . ASN D 4 279 ? 193.326 151.115 143.770 1.00 58.07 279 ASN D N 1
ATOM 17565 C CA . ASN D 4 279 ? 193.449 150.209 142.635 1.00 58.07 279 ASN D CA 1
ATOM 17566 C C . ASN D 4 279 ? 194.504 150.704 141.651 1.00 58.07 279 ASN D C 1
ATOM 17567 O O . ASN D 4 279 ? 195.671 150.321 141.734 1.00 58.07 279 ASN D O 1
ATOM 17572 N N . VAL E 5 2 ? 185.124 167.473 172.547 1.00 51.74 2 VAL E N 1
ATOM 17573 C CA . VAL E 5 2 ? 186.177 167.199 173.518 1.00 51.74 2 VAL E CA 1
ATOM 17574 C C . VAL E 5 2 ? 186.935 168.471 173.883 1.00 51.74 2 VAL E C 1
ATOM 17575 O O . VAL E 5 2 ? 187.530 169.120 173.022 1.00 51.74 2 VAL E O 1
ATOM 17579 N N . ARG E 5 3 ? 186.910 168.822 175.165 1.00 47.48 3 ARG E N 1
ATOM 17580 C CA . ARG E 5 3 ? 187.594 170.016 175.646 1.00 47.48 3 ARG E CA 1
ATOM 17581 C C . ARG E 5 3 ? 188.858 169.654 176.419 1.00 47.48 3 ARG E C 1
ATOM 17582 O O . ARG E 5 3 ? 189.292 168.502 176.412 1.00 47.48 3 ARG E O 1
ATOM 17590 N N . LEU E 5 4 ? 189.443 170.644 177.083 1.00 47.98 4 LEU E N 1
ATOM 17591 C CA . LEU E 5 4 ? 190.658 170.432 177.862 1.00 47.98 4 LEU E CA 1
ATOM 17592 C C . LEU E 5 4 ? 190.341 169.817 179.221 1.00 47.98 4 LEU E C 1
ATOM 17593 O O . LEU E 5 4 ? 190.147 170.530 180.206 1.00 47.98 4 LEU E O 1
ATOM 17598 N N . LYS E 5 5 ? 190.291 168.490 179.267 1.00 50.81 5 LYS E N 1
ATOM 17599 C CA . LYS E 5 5 ? 189.998 167.777 180.505 1.00 50.81 5 LYS E CA 1
ATOM 17600 C C . LYS E 5 5 ? 191.245 167.645 181.373 1.00 50.81 5 LYS E C 1
ATOM 17601 O O . LYS E 5 5 ? 191.901 166.603 181.380 1.00 50.81 5 LYS E O 1
ATOM 17607 N N . SER E 5 6 ? 191.567 168.707 182.104 1.00 50.44 6 SER E N 1
ATOM 17608 C CA . SER E 5 6 ? 192.735 168.711 182.976 1.00 50.44 6 SER E CA 1
ATOM 17609 C C . SER E 5 6 ? 192.347 168.418 184.421 1.00 50.44 6 SER E C 1
ATOM 17610 O O . SER E 5 6 ? 191.222 168.692 184.840 1.00 50.44 6 SER E O 1
ATOM 17613 N N . ARG E 5 7 ? 193.285 167.860 185.179 1.00 43.01 7 ARG E N 1
ATOM 17614 C CA . ARG E 5 7 ? 193.042 167.528 186.578 1.00 43.01 7 ARG E CA 1
ATOM 17615 C C . ARG E 5 7 ? 193.939 168.346 187.502 1.00 43.01 7 ARG E C 1
ATOM 17616 O O . ARG E 5 7 ? 195.143 168.463 187.270 1.00 43.01 7 ARG E O 1
ATOM 17624 N N . TYR E 5 8 ? 193.346 168.909 188.549 1.00 42.91 8 TYR E N 1
ATOM 17625 C CA . TYR E 5 8 ? 194.088 169.714 189.506 1.00 42.91 8 TYR E CA 1
ATOM 17626 C C . TYR E 5 8 ? 194.419 168.851 190.715 1.00 42.91 8 TYR E C 1
ATOM 17627 O O . TYR E 5 8 ? 193.622 167.994 191.110 1.00 42.91 8 TYR E O 1
ATOM 17636 N N . ILE E 5 9 ? 195.606 169.055 191.278 1.00 41.47 9 ILE E N 1
ATOM 17637 C CA . ILE E 5 9 ? 196.100 168.272 192.403 1.00 41.47 9 ILE E CA 1
ATOM 17638 C C . ILE E 5 9 ? 196.486 169.229 193.520 1.00 41.47 9 ILE E C 1
ATOM 17639 O O . ILE E 5 9 ? 197.300 170.137 193.313 1.00 41.47 9 ILE E O 1
ATOM 17644 N N . LEU E 5 10 ? 195.903 169.028 194.697 1.00 41.63 10 LEU E N 1
ATOM 17645 C CA . LEU E 5 10 ? 196.231 169.805 195.884 1.00 41.63 10 LEU E CA 1
ATOM 17646 C C . LEU E 5 10 ? 197.346 169.093 196.640 1.00 41.63 10 LEU E C 1
ATOM 17647 O O . LEU E 5 10 ? 197.256 167.887 196.891 1.00 41.63 10 LEU E O 1
ATOM 17652 N N . PHE E 5 11 ? 198.397 169.832 196.990 1.00 42.98 11 PHE E N 1
ATOM 17653 C CA . PHE E 5 11 ? 199.493 169.291 197.781 1.00 42.98 11 PHE E CA 1
ATOM 17654 C C . PHE E 5 11 ? 199.784 170.221 198.950 1.00 42.98 11 PHE E C 1
ATOM 17655 O O . PHE E 5 11 ? 199.540 171.430 198.874 1.00 42.98 11 PHE E O 1
ATOM 17663 N N . GLU E 5 12 ? 200.306 169.646 200.031 1.00 47.78 12 GLU E N 1
ATOM 17664 C CA . GLU E 5 12 ? 200.649 170.396 201.228 1.00 47.78 12 GLU E CA 1
ATOM 17665 C C . GLU E 5 12 ? 202.030 169.978 201.719 1.00 47.78 12 GLU E C 1
ATOM 17666 O O . GLU E 5 12 ? 202.376 168.794 201.724 1.00 47.78 12 GLU E O 1
ATOM 17672 N N . ILE E 5 13 ? 202.822 170.963 202.132 1.00 50.84 13 ILE E N 1
ATOM 17673 C CA . ILE E 5 13 ? 204.180 170.736 202.612 1.00 50.84 13 ILE E CA 1
ATOM 17674 C C . ILE E 5 13 ? 204.136 170.533 204.119 1.00 50.84 13 ILE E C 1
ATOM 17675 O O . ILE E 5 13 ? 203.718 171.432 204.861 1.00 50.84 13 ILE E O 1
ATOM 17680 N N . ILE E 5 14 ? 204.562 169.356 204.577 1.00 47.43 14 ILE E N 1
ATOM 17681 C CA . ILE E 5 14 ? 204.541 169.008 205.993 1.00 47.43 14 ILE E CA 1
ATOM 17682 C C . ILE E 5 14 ? 205.978 168.832 206.468 1.00 47.43 14 ILE E C 1
ATOM 17683 O O . ILE E 5 14 ? 206.777 168.148 205.817 1.00 47.43 14 ILE E O 1
ATOM 17688 N N . PHE E 5 15 ? 206.313 169.466 207.590 1.00 48.73 15 PHE E N 1
ATOM 17689 C CA . PHE E 5 15 ? 207.644 169.369 208.180 1.00 48.73 15 PHE E CA 1
ATOM 17690 C C . PHE E 5 15 ? 207.610 168.438 209.382 1.00 48.73 15 PHE E C 1
ATOM 17691 O O . PHE E 5 15 ? 206.985 168.778 210.400 1.00 48.73 15 PHE E O 1
ATOM 17699 N N . PRO E 5 16 ? 208.236 167.265 209.317 1.00 49.23 16 PRO E N 1
ATOM 17700 C CA . PRO E 5 16 ? 208.276 166.374 210.482 1.00 49.23 16 PRO E CA 1
ATOM 17701 C C . PRO E 5 16 ? 209.183 166.929 211.566 1.00 49.23 16 PRO E C 1
ATOM 17702 O O . PRO E 5 16 ? 210.203 167.571 211.271 1.00 49.23 16 PRO E O 1
ATOM 17706 N N . PRO E 5 17 ? 208.843 166.703 212.839 1.00 55.45 17 PRO E N 1
ATOM 17707 C CA . PRO E 5 17 ? 209.615 167.298 213.938 1.00 55.45 17 PRO E CA 1
ATOM 17708 C C . PRO E 5 17 ? 210.916 166.565 214.209 1.00 55.45 17 PRO E C 1
ATOM 17709 O O . PRO E 5 17 ? 211.005 165.817 215.186 1.00 55.45 17 PRO E O 1
ATOM 17713 N N . THR E 5 18 ? 211.930 166.775 213.371 1.00 56.12 18 THR E N 1
ATOM 17714 C CA . THR E 5 18 ? 213.198 166.054 213.493 1.00 56.12 18 THR E CA 1
ATOM 17715 C C . THR E 5 18 ? 213.978 166.657 214.655 1.00 56.12 18 THR E C 1
ATOM 17716 O O . THR E 5 18 ? 214.766 167.589 214.488 1.00 56.12 18 THR E O 1
ATOM 17720 N N . ASP E 5 19 ? 213.734 166.130 215.856 1.00 63.29 19 ASP E N 1
ATOM 17721 C CA . ASP E 5 19 ? 214.452 166.569 217.047 1.00 63.29 19 ASP E CA 1
ATOM 17722 C C . ASP E 5 19 ? 214.480 165.442 218.075 1.00 63.29 19 ASP E C 1
ATOM 17723 O O . ASP E 5 19 ? 213.500 165.229 218.795 1.00 63.29 19 ASP E O 1
ATOM 17728 N N . THR E 5 20 ? 215.599 164.718 218.155 1.00 63.05 20 THR E N 1
ATOM 17729 C CA . THR E 5 20 ? 215.686 163.569 219.049 1.00 63.05 20 THR E CA 1
ATOM 17730 C C . THR E 5 20 ? 216.086 163.944 220.470 1.00 63.05 20 THR E C 1
ATOM 17731 O O . THR E 5 20 ? 215.861 163.144 221.386 1.00 63.05 20 THR E O 1
ATOM 17735 N N . ASN E 5 21 ? 216.666 165.126 220.680 1.00 66.60 21 ASN E N 1
ATOM 17736 C CA . ASN E 5 21 ? 217.147 165.502 222.004 1.00 66.60 21 ASN E CA 1
ATOM 17737 C C . ASN E 5 21 ? 216.065 166.127 222.875 1.00 66.60 21 ASN E C 1
ATOM 17738 O O . ASN E 5 21 ? 216.193 166.112 224.104 1.00 66.60 21 ASN E O 1
ATOM 17743 N N . VAL E 5 22 ? 215.009 166.671 222.273 1.00 65.10 22 VAL E N 1
ATOM 17744 C CA . VAL E 5 22 ? 213.943 167.335 223.015 1.00 65.10 22 VAL E CA 1
ATOM 17745 C C . VAL E 5 22 ? 212.717 166.429 222.983 1.00 65.10 22 VAL E C 1
ATOM 17746 O O . VAL E 5 22 ? 212.416 165.817 221.952 1.00 65.10 22 VAL E O 1
ATOM 17750 N N . GLU E 5 23 ? 212.005 166.331 224.109 1.00 67.27 23 GLU E N 1
ATOM 17751 C CA . GLU E 5 23 ? 210.877 165.418 224.244 1.00 67.27 23 GLU E CA 1
ATOM 17752 C C . GLU E 5 23 ? 209.688 165.942 223.449 1.00 67.27 23 GLU E C 1
ATOM 17753 O O . GLU E 5 23 ? 209.695 167.065 222.937 1.00 67.27 23 GLU E O 1
ATOM 17759 N N . GLU E 5 24 ? 208.650 165.114 223.367 1.00 61.11 24 GLU E N 1
ATOM 17760 C CA . GLU E 5 24 ? 207.532 165.358 222.466 1.00 61.11 24 GLU E CA 1
ATOM 17761 C C . GLU E 5 24 ? 206.237 165.169 223.254 1.00 61.11 24 GLU E C 1
ATOM 17762 O O . GLU E 5 24 ? 206.189 164.427 224.240 1.00 61.11 24 GLU E O 1
ATOM 17768 N N . SER E 5 25 ? 205.177 165.850 222.817 1.00 59.58 25 SER E N 1
ATOM 17769 C CA . SER E 5 25 ? 203.867 165.741 223.439 1.00 59.58 25 SER E CA 1
ATOM 17770 C C . SER E 5 25 ? 202.953 164.940 222.524 1.00 59.58 25 SER E C 1
ATOM 17771 O O . SER E 5 25 ? 203.011 165.064 221.298 1.00 59.58 25 SER E O 1
ATOM 17774 N N . VAL E 5 26 ? 202.106 164.119 223.134 1.00 57.85 26 VAL E N 1
ATOM 17775 C CA . VAL E 5 26 ? 201.270 163.167 222.411 1.00 57.85 26 VAL E CA 1
ATOM 17776 C C . VAL E 5 26 ? 199.829 163.661 222.466 1.00 57.85 26 VAL E C 1
ATOM 17777 O O . VAL E 5 26 ? 199.149 163.515 223.488 1.00 57.85 26 VAL E O 1
ATOM 17781 N N . SER E 5 27 ? 199.364 164.247 221.365 1.00 52.79 27 SER E N 1
ATOM 17782 C CA . SER E 5 27 ? 197.984 164.696 221.216 1.00 52.79 27 SER E CA 1
ATOM 17783 C C . SER E 5 27 ? 197.688 164.843 219.731 1.00 52.79 27 SER E C 1
ATOM 17784 O O . SER E 5 27 ? 198.588 164.763 218.891 1.00 52.79 27 SER E O 1
ATOM 17787 N N . LYS E 5 28 ? 196.411 165.067 219.419 1.00 46.34 28 LYS E N 1
ATOM 17788 C CA . LYS E 5 28 ? 196.006 165.194 218.023 1.00 46.34 28 LYS E CA 1
ATOM 17789 C C . LYS E 5 28 ? 196.323 166.582 217.475 1.00 46.34 28 LYS E C 1
ATOM 17790 O O . LYS E 5 28 ? 197.144 166.730 216.562 1.00 46.34 28 LYS E O 1
ATOM 17796 N N . ALA E 5 29 ? 195.692 167.618 218.031 1.00 46.68 29 ALA E N 1
ATOM 17797 C CA . ALA E 5 29 ? 195.879 168.961 217.490 1.00 46.68 29 ALA E CA 1
ATOM 17798 C C . ALA E 5 29 ? 197.253 169.513 217.839 1.00 46.68 29 ALA E C 1
ATOM 17799 O O . ALA E 5 29 ? 197.761 170.400 217.146 1.00 46.68 29 ALA E O 1
ATOM 17801 N N . ASP E 5 30 ? 197.890 168.977 218.885 1.00 53.51 30 ASP E N 1
ATOM 17802 C CA . ASP E 5 30 ? 199.260 169.376 219.185 1.00 53.51 30 ASP E CA 1
ATOM 17803 C C . ASP E 5 30 ? 200.228 168.868 218.121 1.00 53.51 30 ASP E C 1
ATOM 17804 O O . ASP E 5 30 ? 201.148 169.589 217.715 1.00 53.51 30 ASP E O 1
ATOM 17809 N N . ILE E 5 31 ? 200.012 167.650 217.609 1.00 50.88 31 ILE E N 1
ATOM 17810 C CA . ILE E 5 31 ? 200.904 167.168 216.556 1.00 50.88 31 ILE E CA 1
ATOM 17811 C C . ILE E 5 31 ? 200.502 167.765 215.207 1.00 50.88 31 ILE E C 1
ATOM 17812 O O . ILE E 5 31 ? 201.336 167.891 214.300 1.00 50.88 31 ILE E O 1
ATOM 17817 N N . LEU E 5 32 ? 199.241 168.204 215.071 1.00 47.27 32 LEU E N 1
ATOM 17818 C CA . LEU E 5 32 ? 198.873 169.018 213.910 1.00 47.27 32 LEU E CA 1
ATOM 17819 C C . LEU E 5 32 ? 199.569 170.375 213.940 1.00 47.27 32 LEU E C 1
ATOM 17820 O O . LEU E 5 32 ? 199.970 170.899 212.896 1.00 47.27 32 LEU E O 1
ATOM 17825 N N . LEU E 5 33 ? 199.728 170.955 215.133 1.00 47.64 33 LEU E N 1
ATOM 17826 C CA . LEU E 5 33 ? 200.517 172.177 215.271 1.00 47.64 33 LEU E CA 1
ATOM 17827 C C . LEU E 5 33 ? 201.994 171.918 215.002 1.00 47.64 33 LEU E C 1
ATOM 17828 O O . LEU E 5 33 ? 202.693 172.773 214.445 1.00 47.64 33 LEU E O 1
ATOM 17833 N N . SER E 5 34 ? 202.488 170.744 215.395 1.00 51.83 34 SER E N 1
ATOM 17834 C CA . SER E 5 34 ? 203.917 170.476 215.280 1.00 51.83 34 SER E CA 1
ATOM 17835 C C . SER E 5 34 ? 204.300 170.054 213.863 1.00 51.83 34 SER E C 1
ATOM 17836 O O . SER E 5 34 ? 205.478 170.110 213.491 1.00 51.83 34 SER E O 1
ATOM 17839 N N . HIS E 5 35 ? 203.326 169.617 213.060 1.00 46.11 35 HIS E N 1
ATOM 17840 C CA . HIS E 5 35 ? 203.609 169.285 211.664 1.00 46.11 35 HIS E CA 1
ATOM 17841 C C . HIS E 5 35 ? 203.231 170.424 210.719 1.00 46.11 35 HIS E C 1
ATOM 17842 O O . HIS E 5 35 ? 203.860 170.611 209.672 1.00 46.11 35 HIS E O 1
ATOM 17849 N N . HIS E 5 36 ? 202.200 171.196 211.067 1.00 45.70 36 HIS E N 1
ATOM 17850 C CA . HIS E 5 36 ? 201.745 172.270 210.186 1.00 45.70 36 HIS E CA 1
ATOM 17851 C C . HIS E 5 36 ? 202.323 173.618 210.607 1.00 45.70 36 HIS E C 1
ATOM 17852 O O . HIS E 5 36 ? 201.613 174.630 210.600 1.00 45.70 36 HIS E O 1
ATOM 17859 N N . ARG E 5 37 ? 203.598 173.639 211.018 1.00 58.12 37 ARG E N 1
ATOM 17860 C CA . ARG E 5 37 ? 204.247 174.809 211.612 1.00 58.12 37 ARG E CA 1
ATOM 17861 C C . ARG E 5 37 ? 204.248 176.058 210.732 1.00 58.12 37 ARG E C 1
ATOM 17862 O O . ARG E 5 37 ? 203.480 176.991 210.990 1.00 58.12 37 ARG E O 1
ATOM 17870 N N . ALA E 5 38 ? 205.036 176.041 209.653 1.00 58.53 38 ALA E N 1
ATOM 17871 C CA . ALA E 5 38 ? 205.258 177.205 208.802 1.00 58.53 38 ALA E CA 1
ATOM 17872 C C . ALA E 5 38 ? 206.098 176.811 207.597 1.00 58.53 38 ALA E C 1
ATOM 17873 O O . ALA E 5 38 ? 206.835 175.824 207.623 1.00 58.53 38 ALA E O 1
ATOM 17875 N N . SER E 5 39 ? 205.981 177.610 206.540 1.00 62.00 39 SER E N 1
ATOM 17876 C CA . SER E 5 39 ? 206.884 177.498 205.409 1.00 62.00 39 SER E CA 1
ATOM 17877 C C . SER E 5 39 ? 208.081 178.430 205.609 1.00 62.00 39 SER E C 1
ATOM 17878 O O . SER E 5 39 ? 207.956 179.480 206.245 1.00 62.00 39 SER E O 1
ATOM 17881 N N . PRO E 5 40 ? 209.255 178.072 205.080 1.00 62.87 40 PRO E N 1
ATOM 17882 C CA . PRO E 5 40 ? 210.421 178.955 205.232 1.00 62.87 40 PRO E CA 1
ATOM 17883 C C . PRO E 5 40 ? 210.350 180.174 204.320 1.00 62.87 40 PRO E C 1
ATOM 17884 O O . PRO E 5 40 ? 209.368 180.387 203.605 1.00 62.87 40 PRO E O 1
ATOM 17888 N N . ALA E 5 41 ? 211.420 180.975 204.351 1.00 69.37 41 ALA E N 1
ATOM 17889 C CA . ALA E 5 41 ? 211.383 182.307 203.751 1.00 69.37 41 ALA E CA 1
ATOM 17890 C C . ALA E 5 41 ? 211.415 182.258 202.228 1.00 69.37 41 ALA E C 1
ATOM 17891 O O . ALA E 5 41 ? 210.602 182.910 201.562 1.00 69.37 41 ALA E O 1
ATOM 17893 N N . ASP E 5 42 ? 212.345 181.499 201.655 1.00 67.61 42 ASP E N 1
ATOM 17894 C CA . ASP E 5 42 ? 212.548 181.496 200.207 1.00 67.61 42 ASP E CA 1
ATOM 17895 C C . ASP E 5 42 ? 211.685 180.392 199.606 1.00 67.61 42 ASP E C 1
ATOM 17896 O O . ASP E 5 42 ? 212.197 179.380 199.120 1.00 67.61 42 ASP E O 1
ATOM 17901 N N . VAL E 5 43 ? 210.368 180.589 199.636 1.00 63.65 43 VAL E N 1
ATOM 17902 C CA . VAL E 5 43 ? 209.406 179.682 199.018 1.00 63.65 43 VAL E CA 1
ATOM 17903 C C . VAL E 5 43 ? 208.423 180.514 198.209 1.00 63.65 43 VAL E C 1
ATOM 17904 O O . VAL E 5 43 ? 207.728 181.374 198.762 1.00 63.65 43 VAL E O 1
ATOM 17908 N N . SER E 5 44 ? 208.369 180.262 196.904 1.00 64.71 44 SER E N 1
ATOM 17909 C CA . SER E 5 44 ? 207.460 180.974 196.020 1.00 64.71 44 SER E CA 1
ATOM 17910 C C . SER E 5 44 ? 206.936 179.996 194.981 1.00 64.71 44 SER E C 1
ATOM 17911 O O . SER E 5 44 ? 207.172 178.790 195.068 1.00 64.71 44 SER E O 1
ATOM 17914 N N . ILE E 5 45 ? 206.209 180.536 194.001 1.00 62.17 45 ILE E N 1
ATOM 17915 C CA . ILE E 5 45 ? 205.687 179.709 192.916 1.00 62.17 45 ILE E CA 1
ATOM 17916 C C . ILE E 5 45 ? 206.823 179.213 192.028 1.00 62.17 45 ILE E C 1
ATOM 17917 O O . ILE E 5 45 ? 206.919 178.013 191.728 1.00 62.17 45 ILE E O 1
ATOM 17922 N N . LYS E 5 46 ? 207.719 180.121 191.625 1.00 62.63 46 LYS E N 1
ATOM 17923 C CA . LYS E 5 46 ? 208.781 179.774 190.685 1.00 62.63 46 LYS E CA 1
ATOM 17924 C C . LYS E 5 46 ? 209.815 178.851 191.319 1.00 62.63 46 LYS E C 1
ATOM 17925 O O . LYS E 5 46 ? 210.406 178.013 190.631 1.00 62.63 46 LYS E O 1
ATOM 17931 N N . SER E 5 47 ? 210.020 178.965 192.634 1.00 64.18 47 SER E N 1
ATOM 17932 C CA . SER E 5 47 ? 210.971 178.091 193.318 1.00 64.18 47 SER E CA 1
ATOM 17933 C C . SER E 5 47 ? 210.454 176.657 193.383 1.00 64.18 47 SER E C 1
ATOM 17934 O O . SER E 5 47 ? 211.202 175.704 193.131 1.00 64.18 47 SER E O 1
ATOM 17937 N N . ILE E 5 48 ? 209.166 176.491 193.700 1.00 64.56 48 ILE E N 1
ATOM 17938 C CA . ILE E 5 48 ? 208.563 175.160 193.738 1.00 64.56 48 ILE E CA 1
ATOM 17939 C C . ILE E 5 48 ? 208.491 174.563 192.335 1.00 64.56 48 ILE E C 1
ATOM 17940 O O . ILE E 5 48 ? 208.728 173.363 192.147 1.00 64.56 48 ILE E O 1
ATOM 17945 N N . LEU E 5 49 ? 208.225 175.399 191.322 1.00 62.26 49 LEU E N 1
ATOM 17946 C CA . LEU E 5 49 ? 208.222 174.908 189.943 1.00 62.26 49 LEU E CA 1
ATOM 17947 C C . LEU E 5 49 ? 209.618 174.490 189.486 1.00 62.26 49 LEU E C 1
ATOM 17948 O O . LEU E 5 49 ? 209.776 173.450 188.834 1.00 62.26 49 LEU E O 1
ATOM 17953 N N . GLN E 5 50 ? 210.646 175.264 189.848 1.00 61.77 50 GLN E N 1
ATOM 17954 C CA . GLN E 5 50 ? 212.013 174.925 189.464 1.00 61.77 50 GLN E CA 1
ATOM 17955 C C . GLN E 5 50 ? 212.504 173.687 190.208 1.00 61.77 50 GLN E C 1
ATOM 17956 O O . GLN E 5 50 ? 213.316 172.917 189.682 1.00 61.77 50 GLN E O 1
ATOM 17962 N N . GLU E 5 51 ? 212.007 173.468 191.428 1.00 68.33 51 GLU E N 1
ATOM 17963 C CA . GLU E 5 51 ? 212.386 172.268 192.167 1.00 68.33 51 GLU E CA 1
ATOM 17964 C C . GLU E 5 51 ? 211.673 171.038 191.611 1.00 68.33 51 GLU E C 1
ATOM 17965 O O . GLU E 5 51 ? 212.270 169.959 191.501 1.00 68.33 51 GLU E O 1
ATOM 17971 N N . ILE E 5 52 ? 210.398 171.184 191.233 1.00 60.15 52 ILE E N 1
ATOM 17972 C CA . ILE E 5 52 ? 209.636 170.023 190.779 1.00 60.15 52 ILE E CA 1
ATOM 17973 C C . ILE E 5 52 ? 210.028 169.650 189.352 1.00 60.15 52 ILE E C 1
ATOM 17974 O O . ILE E 5 52 ? 209.975 168.475 188.975 1.00 60.15 52 ILE E O 1
ATOM 17979 N N . ARG E 5 53 ? 210.506 170.619 188.559 1.00 60.37 53 ARG E N 1
ATOM 17980 C CA . ARG E 5 53 ? 211.019 170.278 187.234 1.00 60.37 53 ARG E CA 1
ATOM 17981 C C . ARG E 5 53 ? 212.361 169.561 187.331 1.00 60.37 53 ARG E C 1
ATOM 17982 O O . ARG E 5 53 ? 212.642 168.645 186.549 1.00 60.37 53 ARG E O 1
ATOM 17990 N N . ARG E 5 54 ? 213.188 169.937 188.311 1.00 60.33 54 ARG E N 1
ATOM 17991 C CA . ARG E 5 54 ? 214.456 169.243 188.515 1.00 60.33 54 ARG E CA 1
ATOM 17992 C C . ARG E 5 54 ? 214.233 167.836 189.062 1.00 60.33 54 ARG E C 1
ATOM 17993 O O . ARG E 5 54 ? 214.940 166.895 188.681 1.00 60.33 54 ARG E O 1
ATOM 18001 N N . SER E 5 55 ? 213.239 167.671 189.941 1.00 57.98 55 SER E N 1
ATOM 18002 C CA . SER E 5 55 ? 212.894 166.334 190.421 1.00 57.98 55 SER E CA 1
ATOM 18003 C C . SER E 5 55 ? 212.268 165.495 189.311 1.00 57.98 55 SER E C 1
ATOM 18004 O O . SER E 5 55 ? 212.481 164.279 189.248 1.00 57.98 55 SER E O 1
ATOM 18007 N N . LEU E 5 56 ? 211.515 166.139 188.414 1.00 49.82 56 LEU E N 1
ATOM 18008 C CA . LEU E 5 56 ? 210.927 165.459 187.265 1.00 49.82 56 LEU E CA 1
ATOM 18009 C C . LEU E 5 56 ? 212.005 164.999 186.292 1.00 49.82 56 LEU E C 1
ATOM 18010 O O . LEU E 5 56 ? 211.887 163.939 185.666 1.00 49.82 56 LEU E O 1
ATOM 18015 N N . SER E 5 57 ? 213.063 165.796 186.148 1.00 54.66 57 SER E N 1
ATOM 18016 C CA . SER E 5 57 ? 214.190 165.443 185.294 1.00 54.66 57 SER E CA 1
ATOM 18017 C C . SER E 5 57 ? 215.025 164.316 185.894 1.00 54.66 57 SER E C 1
ATOM 18018 O O . SER E 5 57 ? 215.290 163.314 185.223 1.00 54.66 57 SER E O 1
ATOM 18021 N N . LEU E 5 58 ? 215.450 164.468 187.152 1.00 54.65 58 LEU E N 1
ATOM 18022 C CA . LEU E 5 58 ? 216.350 163.484 187.749 1.00 54.65 58 LEU E CA 1
ATOM 18023 C C . LEU E 5 58 ? 215.646 162.196 188.157 1.00 54.65 58 LEU E C 1
ATOM 18024 O O . LEU E 5 58 ? 216.312 161.167 188.315 1.00 54.65 58 LEU E O 1
ATOM 18029 N N . ASN E 5 59 ? 214.325 162.217 188.338 1.00 51.91 59 ASN E N 1
ATOM 18030 C CA . ASN E 5 59 ? 213.620 161.011 188.762 1.00 51.91 59 ASN E CA 1
ATOM 18031 C C . ASN E 5 59 ? 212.967 160.289 187.586 1.00 51.91 59 ASN E C 1
ATOM 18032 O O . ASN E 5 59 ? 213.102 159.069 187.445 1.00 51.91 59 ASN E O 1
ATOM 18037 N N . LEU E 5 60 ? 212.260 161.031 186.734 1.00 47.00 60 LEU E N 1
ATOM 18038 C CA . LEU E 5 60 ? 211.435 160.401 185.708 1.00 47.00 60 LEU E CA 1
ATOM 18039 C C . LEU E 5 60 ? 212.095 160.457 184.332 1.00 47.00 60 LEU E C 1
ATOM 18040 O O . LEU E 5 60 ? 211.837 159.604 183.476 1.00 47.00 60 LEU E O 1
ATOM 18045 N N . GLY E 5 61 ? 212.941 161.451 184.096 1.00 55.56 61 GLY E N 1
ATOM 18046 C CA . GLY E 5 61 ? 213.779 161.461 182.919 1.00 55.56 61 GLY E CA 1
ATOM 18047 C C . GLY E 5 61 ? 213.471 162.640 182.027 1.00 55.56 61 GLY E C 1
ATOM 18048 O O . GLY E 5 61 ? 213.184 163.742 182.492 1.00 55.56 61 GLY E O 1
ATOM 18049 N N . ASP E 5 62 ? 213.551 162.395 180.719 1.00 52.55 62 ASP E N 1
ATOM 18050 C CA . ASP E 5 62 ? 213.332 163.432 179.718 1.00 52.55 62 ASP E CA 1
ATOM 18051 C C . ASP E 5 62 ? 211.985 163.281 179.018 1.00 52.55 62 ASP E C 1
ATOM 18052 O O . ASP E 5 62 ? 211.209 164.241 178.967 1.00 52.55 62 ASP E O 1
ATOM 18057 N N . TYR E 5 63 ? 211.691 162.096 178.471 1.00 46.10 63 TYR E N 1
ATOM 18058 C CA . TYR E 5 63 ? 210.439 161.911 177.740 1.00 46.10 63 TYR E CA 1
ATOM 18059 C C . TYR E 5 63 ? 209.253 161.835 178.696 1.00 46.10 63 TYR E C 1
ATOM 18060 O O . TYR E 5 63 ? 208.135 162.235 178.348 1.00 46.10 63 TYR E O 1
ATOM 18069 N N . GLY E 5 64 ? 209.481 161.327 179.910 1.00 45.88 64 GLY E N 1
ATOM 18070 C CA . GLY E 5 64 ? 208.478 161.453 180.952 1.00 45.88 64 GLY E CA 1
ATOM 18071 C C . GLY E 5 64 ? 208.253 162.893 181.362 1.00 45.88 64 GLY E C 1
ATOM 18072 O O . GLY E 5 64 ? 207.111 163.316 181.565 1.00 45.88 64 GLY E O 1
ATOM 18073 N N . SER E 5 65 ? 209.333 163.677 181.446 1.00 49.60 65 SER E N 1
ATOM 18074 C CA . SER E 5 65 ? 209.207 165.112 181.679 1.00 49.60 65 SER E CA 1
ATOM 18075 C C . SER E 5 65 ? 208.590 165.812 180.474 1.00 49.60 65 SER E C 1
ATOM 18076 O O . SER E 5 65 ? 207.944 166.856 180.613 1.00 49.60 65 SER E O 1
ATOM 18079 N N . ALA E 5 66 ? 208.781 165.245 179.280 1.00 51.51 66 ALA E N 1
ATOM 18080 C CA . ALA E 5 66 ? 208.162 165.792 178.078 1.00 51.51 66 ALA E CA 1
ATOM 18081 C C . ALA E 5 66 ? 206.652 165.592 178.098 1.00 51.51 66 ALA E C 1
ATOM 18082 O O . ALA E 5 66 ? 205.888 166.487 177.717 1.00 51.51 66 ALA E O 1
ATOM 18084 N N . LYS E 5 67 ? 206.205 164.414 178.536 1.00 49.03 67 LYS E N 1
ATOM 18085 C CA . LYS E 5 67 ? 204.772 164.156 178.644 1.00 49.03 67 LYS E CA 1
ATOM 18086 C C . LYS E 5 67 ? 204.160 164.933 179.804 1.00 49.03 67 LYS E C 1
ATOM 18087 O O . LYS E 5 67 ? 203.011 165.383 179.725 1.00 49.03 67 LYS E O 1
ATOM 18093 N N . CYS E 5 68 ? 204.918 165.107 180.890 1.00 51.63 68 CYS E N 1
ATOM 18094 C CA . CYS E 5 68 ? 204.401 165.804 182.062 1.00 51.63 68 CYS E CA 1
ATOM 18095 C C . CYS E 5 68 ? 204.332 167.314 181.870 1.00 51.63 68 CYS E C 1
ATOM 18096 O O . CYS E 5 68 ? 203.358 167.941 182.301 1.00 51.63 68 CYS E O 1
ATOM 18099 N N . ASN E 5 69 ? 205.326 167.911 181.213 1.00 53.91 69 ASN E N 1
ATOM 18100 C CA . ASN E 5 69 ? 205.464 169.359 181.175 1.00 53.91 69 ASN E CA 1
ATOM 18101 C C . ASN E 5 69 ? 204.671 169.997 180.037 1.00 53.91 69 ASN E C 1
ATOM 18102 O O . ASN E 5 69 ? 204.949 171.141 179.666 1.00 53.91 69 ASN E O 1
ATOM 18107 N N . SER E 5 70 ? 203.679 169.296 179.484 1.00 46.86 70 SER E N 1
ATOM 18108 C CA . SER E 5 70 ? 202.838 169.889 178.448 1.00 46.86 70 SER E CA 1
ATOM 18109 C C . SER E 5 70 ? 201.871 170.903 179.041 1.00 46.86 70 SER E C 1
ATOM 18110 O O . SER E 5 70 ? 201.698 172.000 178.499 1.00 46.86 70 SER E O 1
ATOM 18113 N N . LEU E 5 71 ? 201.226 170.552 180.164 1.00 50.58 71 LEU E N 1
ATOM 18114 C CA . LEU E 5 71 ? 200.269 171.423 180.829 1.00 50.58 71 LEU E CA 1
ATOM 18115 C C . LEU E 5 71 ? 200.584 171.366 182.332 1.00 50.58 71 LEU E C 1
ATOM 18116 O O . LEU E 5 71 ? 199.730 171.157 183.190 1.00 50.58 71 LEU E O 1
ATOM 18121 N N . LEU E 5 72 ? 201.863 171.526 182.668 1.00 54.42 72 LEU E N 1
ATOM 18122 C CA . LEU E 5 72 ? 202.332 171.473 184.050 1.00 54.42 72 LEU E CA 1
ATOM 18123 C C . LEU E 5 72 ? 202.501 172.900 184.557 1.00 54.42 72 LEU E C 1
ATOM 18124 O O . LEU E 5 72 ? 203.507 173.553 184.262 1.00 54.42 72 LEU E O 1
ATOM 18129 N N . GLN E 5 73 ? 201.517 173.381 185.314 1.00 49.64 73 GLN E N 1
ATOM 18130 C CA . GLN E 5 73 ? 201.564 174.723 185.877 1.00 49.64 73 GLN E CA 1
ATOM 18131 C C . GLN E 5 73 ? 201.084 174.681 187.320 1.00 49.64 73 GLN E C 1
ATOM 18132 O O . GLN E 5 73 ? 200.321 173.798 187.719 1.00 49.64 73 GLN E O 1
ATOM 18138 N N . LEU E 5 74 ? 201.549 175.655 188.102 1.00 48.64 74 LEU E N 1
ATOM 18139 C CA . LEU E 5 74 ? 201.108 175.850 189.482 1.00 48.64 74 LEU E CA 1
ATOM 18140 C C . LEU E 5 74 ? 200.112 177.005 189.474 1.00 48.64 74 LEU E C 1
ATOM 18141 O O . LEU E 5 74 ? 200.496 178.170 189.338 1.00 48.64 74 LEU E O 1
ATOM 18146 N N . LYS E 5 75 ? 198.826 176.677 189.616 1.00 52.17 75 LYS E N 1
ATOM 18147 C CA . LYS E 5 75 ? 197.783 177.684 189.444 1.00 52.17 75 LYS E CA 1
ATOM 18148 C C . LYS E 5 75 ? 197.655 178.578 190.671 1.00 52.17 75 LYS E C 1
ATOM 18149 O O . LYS E 5 75 ? 197.547 179.804 190.545 1.00 52.17 75 LYS E O 1
ATOM 18155 N N . TYR E 5 76 ? 197.661 177.989 191.865 1.00 49.60 76 TYR E N 1
ATOM 18156 C CA . TYR E 5 76 ? 197.486 178.763 193.084 1.00 49.60 76 TYR E CA 1
ATOM 18157 C C . TYR E 5 76 ? 198.396 178.213 194.170 1.00 49.60 76 TYR E C 1
ATOM 18158 O O . TYR E 5 76 ? 198.445 177.002 194.409 1.00 49.60 76 TYR E O 1
ATOM 18167 N N . PHE E 5 77 ? 199.109 179.122 194.832 1.00 52.01 77 PHE E N 1
ATOM 18168 C CA . PHE E 5 77 ? 199.988 178.774 195.938 1.00 52.01 77 PHE E CA 1
ATOM 18169 C C . PHE E 5 77 ? 200.229 180.013 196.787 1.00 52.01 77 PHE E C 1
ATOM 18170 O O . PHE E 5 77 ? 200.417 181.115 196.266 1.00 52.01 77 PHE E O 1
ATOM 18178 N N . SER E 5 78 ? 200.220 179.817 198.104 1.00 54.62 78 SER E N 1
ATOM 18179 C CA . SER E 5 78 ? 200.532 180.865 199.067 1.00 54.62 78 SER E CA 1
ATOM 18180 C C . SER E 5 78 ? 201.399 180.264 200.164 1.00 54.62 78 SER E C 1
ATOM 18181 O O . SER E 5 78 ? 201.119 179.162 200.648 1.00 54.62 78 SER E O 1
ATOM 18184 N N . ASN E 5 79 ? 202.450 180.990 200.550 1.00 54.51 79 ASN E N 1
ATOM 18185 C CA . ASN E 5 79 ? 203.419 180.459 201.505 1.00 54.51 79 ASN E CA 1
ATOM 18186 C C . ASN E 5 79 ? 202.930 180.541 202.948 1.00 54.51 79 ASN E C 1
ATOM 18187 O O . ASN E 5 79 ? 203.570 179.982 203.846 1.00 54.51 79 ASN E O 1
ATOM 18192 N N . LYS E 5 80 ? 201.812 181.227 203.195 1.00 54.87 80 LYS E N 1
ATOM 18193 C CA . LYS E 5 80 ? 201.325 181.366 204.565 1.00 54.87 80 LYS E CA 1
ATOM 18194 C C . LYS E 5 80 ? 200.667 180.082 205.058 1.00 54.87 80 LYS E C 1
ATOM 18195 O O . LYS E 5 80 ? 200.649 179.814 206.265 1.00 54.87 80 LYS E O 1
ATOM 18201 N N . THR E 5 81 ? 200.123 179.278 204.146 1.00 55.91 81 THR E N 1
ATOM 18202 C CA . THR E 5 81 ? 199.461 178.032 204.503 1.00 55.91 81 THR E CA 1
ATOM 18203 C C . THR E 5 81 ? 200.123 176.803 203.892 1.00 55.91 81 THR E C 1
ATOM 18204 O O . THR E 5 81 ? 199.796 175.682 204.300 1.00 55.91 81 THR E O 1
ATOM 18208 N N . SER E 5 82 ? 201.043 176.996 202.934 1.00 53.70 82 SER E N 1
ATOM 18209 C CA . SER E 5 82 ? 201.806 175.934 202.257 1.00 53.70 82 SER E CA 1
ATOM 18210 C C . SER E 5 82 ? 200.900 174.900 201.586 1.00 53.70 82 SER E C 1
ATOM 18211 O O . SER E 5 82 ? 201.118 173.692 201.699 1.00 53.70 82 SER E O 1
ATOM 18214 N N . THR E 5 83 ? 199.874 175.373 200.881 1.00 48.64 83 THR E N 1
ATOM 18215 C CA . THR E 5 83 ? 199.012 174.518 200.073 1.00 48.64 83 THR E CA 1
ATOM 18216 C C . THR E 5 83 ? 199.062 175.004 198.633 1.00 48.64 83 THR E C 1
ATOM 18217 O O . THR E 5 83 ? 198.985 176.211 198.379 1.00 48.64 83 THR E O 1
ATOM 18221 N N . GLY E 5 84 ? 199.188 174.068 197.697 1.00 46.23 84 GLY E N 1
ATOM 18222 C CA . GLY E 5 84 ? 199.298 174.429 196.297 1.00 46.23 84 GLY E CA 1
ATOM 18223 C C . GLY E 5 84 ? 198.471 173.567 195.367 1.00 46.23 84 GLY E C 1
ATOM 18224 O O . GLY E 5 84 ? 198.173 172.410 195.677 1.00 46.23 84 GLY E O 1
ATOM 18225 N N . ILE E 5 85 ? 198.095 174.126 194.219 1.00 44.62 85 ILE E N 1
ATOM 18226 C CA . ILE E 5 85 ? 197.274 173.438 193.229 1.00 44.62 85 ILE E CA 1
ATOM 18227 C C . ILE E 5 85 ? 198.044 173.355 191.918 1.00 44.62 85 ILE E C 1
ATOM 18228 O O . ILE E 5 85 ? 198.385 174.382 191.320 1.00 44.62 85 ILE E O 1
ATOM 18233 N N . ILE E 5 86 ? 198.302 172.128 191.465 1.00 46.40 86 ILE E N 1
ATOM 18234 C CA . ILE E 5 86 ? 199.024 171.876 190.226 1.00 46.40 86 ILE E CA 1
ATOM 18235 C C . ILE E 5 86 ? 198.051 171.350 189.180 1.00 46.40 86 ILE E C 1
ATOM 18236 O O . ILE E 5 86 ? 197.343 170.364 189.394 1.00 46.40 86 ILE E O 1
ATOM 18241 N N . ARG E 5 87 ? 198.021 172.029 188.035 1.00 45.62 87 ARG E N 1
ATOM 18242 C CA . ARG E 5 87 ? 197.252 171.601 186.877 1.00 45.62 87 ARG E CA 1
ATOM 18243 C C . ARG E 5 87 ? 198.064 170.567 186.110 1.00 45.62 87 ARG E C 1
ATOM 18244 O O . ARG E 5 87 ? 199.287 170.693 186.000 1.00 45.62 87 ARG E O 1
ATOM 18252 N N . CYS E 5 88 ? 197.388 169.542 185.592 1.00 45.23 88 CYS E N 1
ATOM 18253 C CA . CYS E 5 88 ? 198.058 168.504 184.820 1.00 45.23 88 CYS E CA 1
ATOM 18254 C C . CYS E 5 88 ? 197.038 167.830 183.917 1.00 45.23 88 CYS E C 1
ATOM 18255 O O . CYS E 5 88 ? 195.843 168.127 183.970 1.00 45.23 88 CYS E O 1
ATOM 18258 N N . HIS E 5 89 ? 197.528 166.917 183.082 1.00 50.74 89 HIS E N 1
ATOM 18259 C CA . HIS E 5 89 ? 196.636 166.120 182.253 1.00 50.74 89 HIS E CA 1
ATOM 18260 C C . HIS E 5 89 ? 196.019 164.988 183.067 1.00 50.74 89 HIS E C 1
ATOM 18261 O O . HIS E 5 89 ? 196.521 164.609 184.129 1.00 50.74 89 HIS E O 1
ATOM 18268 N N . ARG E 5 90 ? 194.912 164.444 182.555 1.00 50.65 90 ARG E N 1
ATOM 18269 C CA . ARG E 5 90 ? 194.234 163.360 183.258 1.00 50.65 90 ARG E CA 1
ATOM 18270 C C . ARG E 5 90 ? 194.965 162.035 183.077 1.00 50.65 90 ARG E C 1
ATOM 18271 O O . ARG E 5 90 ? 194.797 161.110 183.881 1.00 50.65 90 ARG E O 1
ATOM 18279 N N . GLU E 5 91 ? 195.779 161.920 182.025 1.00 53.90 91 GLU E N 1
ATOM 18280 C CA . GLU E 5 91 ? 196.512 160.679 181.791 1.00 53.90 91 GLU E CA 1
ATOM 18281 C C . GLU E 5 91 ? 197.794 160.638 182.612 1.00 53.90 91 GLU E C 1
ATOM 18282 O O . GLU E 5 91 ? 198.162 159.593 183.161 1.00 53.90 91 GLU E O 1
ATOM 18288 N N . ASP E 5 92 ? 198.488 161.769 182.708 1.00 47.73 92 ASP E N 1
ATOM 18289 C CA . ASP E 5 92 ? 199.737 161.855 183.452 1.00 47.73 92 ASP E CA 1
ATOM 18290 C C . ASP E 5 92 ? 199.543 162.307 184.893 1.00 47.73 92 ASP E C 1
ATOM 18291 O O . ASP E 5 92 ? 200.515 162.734 185.525 1.00 47.73 92 ASP E O 1
ATOM 18296 N N . CYS E 5 93 ? 198.316 162.226 185.420 1.00 42.26 93 CYS E N 1
ATOM 18297 C CA . CYS E 5 93 ? 198.075 162.527 186.829 1.00 42.26 93 CYS E CA 1
ATOM 18298 C C . CYS E 5 93 ? 198.799 161.544 187.739 1.00 42.26 93 CYS E C 1
ATOM 18299 O O . CYS E 5 93 ? 199.290 161.935 188.806 1.00 42.26 93 CYS E O 1
ATOM 18302 N N . ASP E 5 94 ? 198.868 160.273 187.325 1.00 46.59 94 ASP E N 1
ATOM 18303 C CA . ASP E 5 94 ? 199.689 159.267 187.996 1.00 46.59 94 ASP E CA 1
ATOM 18304 C C . ASP E 5 94 ? 201.150 159.707 188.069 1.00 46.59 94 ASP E C 1
ATOM 18305 O O . ASP E 5 94 ? 201.782 159.623 189.133 1.00 46.59 94 ASP E O 1
ATOM 18310 N N . LEU E 5 95 ? 201.678 160.225 186.957 1.00 44.44 95 LEU E N 1
ATOM 18311 C CA . LEU E 5 95 ? 203.076 160.637 186.898 1.00 44.44 95 LEU E CA 1
ATOM 18312 C C . LEU E 5 95 ? 203.322 161.866 187.767 1.00 44.44 95 LEU E C 1
ATOM 18313 O O . LEU E 5 95 ? 204.354 161.961 188.442 1.00 44.44 95 LEU E O 1
ATOM 18318 N N . VAL E 5 96 ? 202.363 162.799 187.791 1.00 38.87 96 VAL E N 1
ATOM 18319 C CA . VAL E 5 96 ? 202.516 164.017 188.589 1.00 38.87 96 VAL E CA 1
ATOM 18320 C C . VAL E 5 96 ? 202.443 163.701 190.082 1.00 38.87 96 VAL E C 1
ATOM 18321 O O . VAL E 5 96 ? 203.220 164.243 190.879 1.00 38.87 96 VAL E O 1
ATOM 18325 N N . ILE E 5 97 ? 201.542 162.794 190.484 1.00 40.42 97 ILE E N 1
ATOM 18326 C CA . ILE E 5 97 ? 201.451 162.419 191.898 1.00 40.42 97 ILE E CA 1
ATOM 18327 C C . ILE E 5 97 ? 202.692 161.641 192.334 1.00 40.42 97 ILE E C 1
ATOM 18328 O O . ILE E 5 97 ? 203.214 161.849 193.439 1.00 40.42 97 ILE E O 1
ATOM 18333 N N . MET E 5 98 ? 203.221 160.775 191.462 1.00 46.32 98 MET E N 1
ATOM 18334 C CA . MET E 5 98 ? 204.431 160.041 191.829 1.00 46.32 98 MET E CA 1
ATOM 18335 C C . MET E 5 98 ? 205.656 160.958 191.832 1.00 46.32 98 MET E C 1
ATOM 18336 O O . MET E 5 98 ? 206.626 160.710 192.559 1.00 46.32 98 MET E O 1
ATOM 18341 N N . ALA E 5 99 ? 205.616 162.045 191.053 1.00 45.03 99 ALA E N 1
ATOM 18342 C CA . ALA E 5 99 ? 206.673 163.050 191.141 1.00 45.03 99 ALA E CA 1
ATOM 18343 C C . ALA E 5 99 ? 206.548 163.878 192.417 1.00 45.03 99 ALA E C 1
ATOM 18344 O O . ALA E 5 99 ? 207.559 164.295 192.996 1.00 45.03 99 ALA E O 1
ATOM 18346 N N . LEU E 5 100 ? 205.314 164.137 192.861 1.00 44.60 100 LEU E N 1
ATOM 18347 C CA . LEU E 5 100 ? 205.099 164.836 194.127 1.00 44.60 100 LEU E CA 1
ATOM 18348 C C . LEU E 5 100 ? 205.511 163.974 195.313 1.00 44.60 100 LEU E C 1
ATOM 18349 O O . LEU E 5 100 ? 205.888 164.496 196.369 1.00 44.60 100 LEU E O 1
ATOM 18354 N N . MET E 5 101 ? 205.415 162.651 195.163 1.00 47.07 101 MET E N 1
ATOM 18355 C CA . MET E 5 101 ? 205.814 161.749 196.240 1.00 47.07 101 MET E CA 1
ATOM 18356 C C . MET E 5 101 ? 207.323 161.770 196.452 1.00 47.07 101 MET E C 1
ATOM 18357 O O . MET E 5 101 ? 207.797 161.832 197.592 1.00 47.07 101 MET E O 1
ATOM 18362 N N . LEU E 5 102 ? 208.094 161.737 195.363 1.00 45.54 102 LEU E N 1
ATOM 18363 C CA . LEU E 5 102 ? 209.548 161.647 195.444 1.00 45.54 102 LEU E CA 1
ATOM 18364 C C . LEU E 5 102 ? 210.232 162.989 195.680 1.00 45.54 102 LEU E C 1
ATOM 18365 O O . LEU E 5 102 ? 211.450 163.079 195.494 1.00 45.54 102 LEU E O 1
ATOM 18370 N N . MET E 5 103 ? 209.489 164.025 196.066 1.00 54.08 103 MET E N 1
ATOM 18371 C CA . MET E 5 103 ? 210.098 165.297 196.428 1.00 54.08 103 MET E CA 1
ATOM 18372 C C . MET E 5 103 ? 210.852 165.152 197.744 1.00 54.08 103 MET E C 1
ATOM 18373 O O . MET E 5 103 ? 210.244 165.042 198.813 1.00 54.08 103 MET E O 1
ATOM 18378 N N . SER E 5 104 ? 212.182 165.156 197.665 1.00 62.35 104 SER E N 1
ATOM 18379 C CA . SER E 5 104 ? 213.026 164.899 198.825 1.00 62.35 104 SER E CA 1
ATOM 18380 C C . SER E 5 104 ? 213.331 166.162 199.618 1.00 62.35 104 SER E C 1
ATOM 18381 O O . SER E 5 104 ? 213.049 166.221 200.819 1.00 62.35 104 SER E O 1
ATOM 18384 N N . LYS E 5 105 ? 213.890 167.180 198.969 1.00 69.14 105 LYS E N 1
ATOM 18385 C CA . LYS E 5 105 ? 214.255 168.405 199.665 1.00 69.14 105 LYS E CA 1
ATOM 18386 C C . LYS E 5 105 ? 214.264 169.560 198.676 1.00 69.14 105 LYS E C 1
ATOM 18387 O O . LYS E 5 105 ? 214.431 169.371 197.468 1.00 69.14 105 LYS E O 1
ATOM 18393 N N . ILE E 5 106 ? 214.059 170.762 199.211 1.00 73.71 106 ILE E N 1
ATOM 18394 C CA . ILE E 5 106 ? 214.306 171.977 198.450 1.00 73.71 106 ILE E CA 1
ATOM 18395 C C . ILE E 5 106 ? 215.797 172.303 198.536 1.00 73.71 106 ILE E C 1
ATOM 18396 O O . ILE E 5 106 ? 216.505 171.828 199.429 1.00 73.71 106 ILE E O 1
ATOM 18401 N N . GLY E 5 107 ? 216.290 173.101 197.582 1.00 81.28 107 GLY E N 1
ATOM 18402 C CA . GLY E 5 107 ? 217.711 173.420 197.545 1.00 81.28 107 GLY E CA 1
ATOM 18403 C C . GLY E 5 107 ? 218.172 174.292 198.699 1.00 81.28 107 GLY E C 1
ATOM 18404 O O . GLY E 5 107 ? 219.364 174.343 199.013 1.00 81.28 107 GLY E O 1
ATOM 18405 N N . ASP E 5 108 ? 217.240 174.986 199.349 1.00 83.07 108 ASP E N 1
ATOM 18406 C CA . ASP E 5 108 ? 217.557 175.826 200.495 1.00 83.07 108 ASP E CA 1
ATOM 18407 C C . ASP E 5 108 ? 217.257 175.140 201.823 1.00 83.07 108 ASP E C 1
ATOM 18408 O O . ASP E 5 108 ? 218.096 175.181 202.729 1.00 83.07 108 ASP E O 1
ATOM 18413 N N . VAL E 5 109 ? 216.094 174.504 201.959 1.00 76.86 109 VAL E N 1
ATOM 18414 C CA . VAL E 5 109 ? 215.671 173.884 203.210 1.00 76.86 109 VAL E CA 1
ATOM 18415 C C . VAL E 5 109 ? 215.392 172.409 202.953 1.00 76.86 109 VAL E C 1
ATOM 18416 O O . VAL E 5 109 ? 214.643 172.064 202.033 1.00 76.86 109 VAL E O 1
ATOM 18420 N N . ASP E 5 110 ? 215.997 171.541 203.760 1.00 73.13 110 ASP E N 1
ATOM 18421 C CA . ASP E 5 110 ? 215.772 170.104 203.717 1.00 73.13 110 ASP E CA 1
ATOM 18422 C C . ASP E 5 110 ? 214.928 169.669 204.914 1.00 73.13 110 ASP E C 1
ATOM 18423 O O . ASP E 5 110 ? 214.575 170.470 205.784 1.00 73.13 110 ASP E O 1
ATOM 18428 N N . GLY E 5 111 ? 214.601 168.381 204.950 1.00 62.16 111 GLY E N 1
ATOM 18429 C CA . GLY E 5 111 ? 213.798 167.851 206.043 1.00 62.16 111 GLY E CA 1
ATOM 18430 C C . GLY E 5 111 ? 212.322 168.165 205.927 1.00 62.16 111 GLY E C 1
ATOM 18431 O O . GLY E 5 111 ? 211.772 168.877 206.777 1.00 62.16 111 GLY E O 1
ATOM 18432 N N . LEU E 5 112 ? 211.664 167.643 204.894 1.00 57.01 112 LEU E N 1
ATOM 18433 C CA . LEU E 5 112 ? 210.270 167.949 204.609 1.00 57.01 112 LEU E CA 1
ATOM 18434 C C . LEU E 5 112 ? 209.663 166.854 203.744 1.00 57.01 112 LEU E C 1
ATOM 18435 O O . LEU E 5 112 ? 210.360 166.195 202.967 1.00 57.01 112 LEU E O 1
ATOM 18440 N N . ILE E 5 113 ? 208.354 166.659 203.894 1.00 49.37 113 ILE E N 1
ATOM 18441 C CA . ILE E 5 113 ? 207.598 165.693 203.102 1.00 49.37 113 ILE E CA 1
ATOM 18442 C C . ILE E 5 113 ? 206.465 166.431 202.400 1.00 49.37 113 ILE E C 1
ATOM 18443 O O . ILE E 5 113 ? 206.035 167.505 202.846 1.00 49.37 113 ILE E O 1
ATOM 18448 N N . VAL E 5 114 ? 206.004 165.867 201.282 1.00 45.76 114 VAL E N 1
ATOM 18449 C CA . VAL E 5 114 ? 204.900 166.456 200.536 1.00 45.76 114 VAL E CA 1
ATOM 18450 C C . VAL E 5 114 ? 203.707 165.505 200.560 1.00 45.76 114 VAL E C 1
ATOM 18451 O O . VAL E 5 114 ? 203.830 164.306 200.277 1.00 45.76 114 VAL E O 1
ATOM 18455 N N . ASN E 5 115 ? 202.539 166.044 200.902 1.00 43.97 115 ASN E N 1
ATOM 18456 C CA . ASN E 5 115 ? 201.307 165.275 201.008 1.00 43.97 115 ASN E CA 1
ATOM 18457 C C . ASN E 5 115 ? 200.379 165.670 199.868 1.00 43.97 115 ASN E C 1
ATOM 18458 O O . ASN E 5 115 ? 199.831 166.786 199.886 1.00 43.97 115 ASN E O 1
ATOM 18463 N N . PRO E 5 116 ? 200.190 164.823 198.852 1.00 41.15 116 PRO E N 1
ATOM 18464 C CA . PRO E 5 116 ? 199.092 165.051 197.905 1.00 41.15 116 PRO E CA 1
ATOM 18465 C C . PRO E 5 116 ? 197.756 164.647 198.513 1.00 41.15 116 PRO E C 1
ATOM 18466 O O . PRO E 5 116 ? 197.576 163.501 198.938 1.00 41.15 116 PRO E O 1
ATOM 18470 N N . VAL E 5 117 ? 196.812 165.587 198.580 1.00 43.99 117 VAL E N 1
ATOM 18471 C CA . VAL E 5 117 ? 195.594 165.345 199.347 1.00 43.99 117 VAL E CA 1
ATOM 18472 C C . VAL E 5 117 ? 194.391 165.144 198.433 1.00 43.99 117 VAL E C 1
ATOM 18473 O O . VAL E 5 117 ? 193.697 164.125 198.522 1.00 43.99 117 VAL E O 1
ATOM 18477 N N . LYS E 5 118 ? 194.121 166.097 197.543 1.00 45.12 118 LYS E N 1
ATOM 18478 C CA . LYS E 5 118 ? 192.873 166.080 196.792 1.00 45.12 118 LYS E CA 1
ATOM 18479 C C . LYS E 5 118 ? 193.169 166.210 195.304 1.00 45.12 118 LYS E C 1
ATOM 18480 O O . LYS E 5 118 ? 193.934 167.075 194.871 1.00 45.12 118 LYS E O 1
ATOM 18486 N N . VAL E 5 119 ? 192.542 165.327 194.525 1.00 40.59 119 VAL E N 1
ATOM 18487 C CA . VAL E 5 119 ? 192.632 165.328 193.070 1.00 40.59 119 VAL E CA 1
ATOM 18488 C C . VAL E 5 119 ? 191.220 165.336 192.500 1.00 40.59 119 VAL E C 1
ATOM 18489 O O . VAL E 5 119 ? 190.376 164.519 192.878 1.00 40.59 119 VAL E O 1
ATOM 18493 N N . SER E 5 120 ? 190.958 166.281 191.597 1.00 44.99 120 SER E N 1
ATOM 18494 C CA . SER E 5 120 ? 189.704 166.317 190.856 1.00 44.99 120 SER E CA 1
ATOM 18495 C C . SER E 5 120 ? 189.936 167.008 189.521 1.00 44.99 120 SER E C 1
ATOM 18496 O O . SER E 5 120 ? 190.993 167.598 189.285 1.00 44.99 120 SER E O 1
ATOM 18499 N N . GLY E 5 121 ? 188.929 166.929 188.648 1.00 45.20 121 GLY E N 1
ATOM 18500 C CA . GLY E 5 121 ? 189.067 167.505 187.320 1.00 45.20 121 GLY E CA 1
ATOM 18501 C C . GLY E 5 121 ? 188.726 168.983 187.270 1.00 45.20 121 GLY E C 1
ATOM 18502 O O . GLY E 5 121 ? 188.855 169.622 186.221 1.00 45.20 121 GLY E O 1
ATOM 18503 N N . THR E 5 122 ? 188.280 169.546 188.389 1.00 44.09 122 THR E N 1
ATOM 18504 C CA . THR E 5 122 ? 187.922 170.956 188.475 1.00 44.09 122 THR E CA 1
ATOM 18505 C C . THR E 5 122 ? 188.511 171.558 189.744 1.00 44.09 122 THR E C 1
ATOM 18506 O O . THR E 5 122 ? 188.744 170.845 190.726 1.00 44.09 122 THR E O 1
ATOM 18510 N N . ILE E 5 123 ? 188.775 172.867 189.711 1.00 43.99 123 ILE E N 1
ATOM 18511 C CA . ILE E 5 123 ? 189.425 173.523 190.843 1.00 43.99 123 ILE E CA 1
ATOM 18512 C C . ILE E 5 123 ? 188.388 174.037 191.840 1.00 43.99 123 ILE E C 1
ATOM 18513 O O . ILE E 5 123 ? 188.687 174.212 193.030 1.00 43.99 123 ILE E O 1
ATOM 18518 N N . LYS E 5 124 ? 187.145 174.240 191.387 1.00 42.32 124 LYS E N 1
ATOM 18519 C CA . LYS E 5 124 ? 186.102 174.801 192.241 1.00 42.32 124 LYS E CA 1
ATOM 18520 C C . LYS E 5 124 ? 185.644 173.819 193.314 1.00 42.32 124 LYS E C 1
ATOM 18521 O O . LYS E 5 124 ? 185.313 174.246 194.426 1.00 42.32 124 LYS E O 1
ATOM 18527 N N . LYS E 5 125 ? 185.636 172.519 193.018 1.00 43.97 125 LYS E N 1
ATOM 18528 C CA . LYS E 5 125 ? 185.288 171.539 194.040 1.00 43.97 125 LYS E CA 1
ATOM 18529 C C . LYS E 5 125 ? 186.470 171.260 194.960 1.00 43.97 125 LYS E C 1
ATOM 18530 O O . LYS E 5 125 ? 186.285 170.915 196.131 1.00 43.97 125 LYS E O 1
ATOM 18536 N N . ILE E 5 126 ? 187.695 171.428 194.452 1.00 43.39 126 ILE E N 1
ATOM 18537 C CA . ILE E 5 126 ? 188.886 171.224 195.277 1.00 43.39 126 ILE E CA 1
ATOM 18538 C C . ILE E 5 126 ? 189.022 172.349 196.297 1.00 43.39 126 ILE E C 1
ATOM 18539 O O . ILE E 5 126 ? 189.384 172.120 197.457 1.00 43.39 126 ILE E O 1
ATOM 18544 N N . GLU E 5 127 ? 188.679 173.578 195.893 1.00 44.84 127 GLU E N 1
ATOM 18545 C CA . GLU E 5 127 ? 188.651 174.688 196.846 1.00 44.84 127 GLU E CA 1
ATOM 18546 C C . GLU E 5 127 ? 187.563 174.493 197.899 1.00 44.84 127 GLU E C 1
ATOM 18547 O O . GLU E 5 127 ? 187.767 174.806 199.080 1.00 44.84 127 GLU E O 1
ATOM 18553 N N . GLN E 5 128 ? 186.414 173.942 197.493 1.00 48.44 128 GLN E N 1
ATOM 18554 C CA . GLN E 5 128 ? 185.327 173.684 198.434 1.00 48.44 128 GLN E CA 1
ATOM 18555 C C . GLN E 5 128 ? 185.693 172.575 199.415 1.00 48.44 128 GLN E C 1
ATOM 18556 O O . GLN E 5 128 ? 185.337 172.638 200.598 1.00 48.44 128 GLN E O 1
ATOM 18562 N N . PHE E 5 129 ? 186.413 171.555 198.943 1.00 42.15 129 PHE E N 1
ATOM 18563 C CA . PHE E 5 129 ? 186.886 170.504 199.838 1.00 42.15 129 PHE E CA 1
ATOM 18564 C C . PHE E 5 129 ? 188.006 171.004 200.742 1.00 42.15 129 PHE E C 1
ATOM 18565 O O . PHE E 5 129 ? 188.116 170.572 201.895 1.00 42.15 129 PHE E O 1
ATOM 18573 N N . ALA E 5 130 ? 188.838 171.922 200.244 1.00 41.63 130 ALA E N 1
ATOM 18574 C CA . ALA E 5 130 ? 189.944 172.438 201.042 1.00 41.63 130 ALA E CA 1
ATOM 18575 C C . ALA E 5 130 ? 189.445 173.350 202.154 1.00 41.63 130 ALA E C 1
ATOM 18576 O O . ALA E 5 130 ? 189.996 173.344 203.261 1.00 41.63 130 ALA E O 1
ATOM 18578 N N . MET E 5 131 ? 188.393 174.132 201.880 1.00 44.70 131 MET E N 1
ATOM 18579 C CA . MET E 5 131 ? 187.790 174.950 202.931 1.00 44.70 131 MET E CA 1
ATOM 18580 C C . MET E 5 131 ? 187.151 174.085 204.012 1.00 44.70 131 MET E C 1
ATOM 18581 O O . MET E 5 131 ? 187.256 174.396 205.203 1.00 44.70 131 MET E O 1
ATOM 18586 N N . ARG E 5 132 ? 186.534 172.966 203.622 1.00 41.83 132 ARG E N 1
ATOM 18587 C CA . ARG E 5 132 ? 185.933 172.071 204.609 1.00 41.83 132 ARG E CA 1
ATOM 18588 C C . ARG E 5 132 ? 186.997 171.319 205.404 1.00 41.83 132 ARG E C 1
ATOM 18589 O O . ARG E 5 132 ? 186.831 171.083 206.608 1.00 41.83 132 ARG E O 1
ATOM 18597 N N . ARG E 5 133 ? 188.105 170.950 204.753 1.00 40.05 133 ARG E N 1
ATOM 18598 C CA . ARG E 5 133 ? 189.200 170.288 205.458 1.00 40.05 133 ARG E CA 1
ATOM 18599 C C . ARG E 5 133 ? 189.877 171.236 206.440 1.00 40.05 133 ARG E C 1
ATOM 18600 O O . ARG E 5 133 ? 190.200 170.847 207.570 1.00 40.05 133 ARG E O 1
ATOM 18608 N N . ASN E 5 134 ? 190.068 172.496 206.041 1.00 40.29 134 ASN E N 1
ATOM 18609 C CA . ASN E 5 134 ? 190.627 173.484 206.956 1.00 40.29 134 ASN E CA 1
ATOM 18610 C C . ASN E 5 134 ? 189.641 173.822 208.069 1.00 40.29 134 ASN E C 1
ATOM 18611 O O . ASN E 5 134 ? 190.050 174.136 209.190 1.00 40.29 134 ASN E O 1
ATOM 18616 N N . SER E 5 135 ? 188.337 173.734 207.786 1.00 44.54 135 SER E N 1
ATOM 18617 C CA . SER E 5 135 ? 187.331 173.895 208.830 1.00 44.54 135 SER E CA 1
ATOM 18618 C C . SER E 5 135 ? 187.400 172.760 209.843 1.00 44.54 135 SER E C 1
ATOM 18619 O O . SER E 5 135 ? 187.247 172.988 211.046 1.00 44.54 135 SER E O 1
ATOM 18622 N N . LYS E 5 136 ? 187.648 171.533 209.374 1.00 46.12 136 LYS E N 1
ATOM 18623 C CA . LYS E 5 136 ? 187.841 170.410 210.291 1.00 46.12 136 LYS E CA 1
ATOM 18624 C C . LYS E 5 136 ? 189.117 170.576 211.112 1.00 46.12 136 LYS E C 1
ATOM 18625 O O . LYS E 5 136 ? 189.162 170.197 212.290 1.00 46.12 136 LYS E O 1
ATOM 18631 N N . ILE E 5 137 ? 190.163 171.144 210.502 1.00 46.43 137 ILE E N 1
ATOM 18632 C CA . ILE E 5 137 ? 191.394 171.446 211.234 1.00 46.43 137 ILE E CA 1
ATOM 18633 C C . ILE E 5 137 ? 191.136 172.491 212.319 1.00 46.43 137 ILE E C 1
ATOM 18634 O O . ILE E 5 137 ? 191.612 172.355 213.456 1.00 46.43 137 ILE E O 1
ATOM 18639 N N . LEU E 5 138 ? 190.347 173.527 211.999 1.00 45.37 138 LEU E N 1
ATOM 18640 C CA . LEU E 5 138 ? 189.954 174.513 213.008 1.00 45.37 138 LEU E CA 1
ATOM 18641 C C . LEU E 5 138 ? 189.080 173.902 214.097 1.00 45.37 138 LEU E C 1
ATOM 18642 O O . LEU E 5 138 ? 189.164 174.313 215.258 1.00 45.37 138 LEU E O 1
ATOM 18647 N N . ASN E 5 139 ? 188.247 172.914 213.748 1.00 49.95 139 ASN E N 1
ATOM 18648 C CA . ASN E 5 139 ? 187.464 172.217 214.767 1.00 49.95 139 ASN E CA 1
ATOM 18649 C C . ASN E 5 139 ? 188.355 171.436 215.726 1.00 49.95 139 ASN E C 1
ATOM 18650 O O . ASN E 5 139 ? 188.150 171.488 216.942 1.00 49.95 139 ASN E O 1
ATOM 18655 N N . ILE E 5 140 ? 189.360 170.727 215.201 1.00 50.15 140 ILE E N 1
ATOM 18656 C CA . ILE E 5 140 ? 190.259 169.954 216.064 1.00 50.15 140 ILE E CA 1
ATOM 18657 C C . ILE E 5 140 ? 191.104 170.884 216.939 1.00 50.15 140 ILE E C 1
ATOM 18658 O O . ILE E 5 140 ? 191.287 170.635 218.144 1.00 50.15 140 ILE E O 1
ATOM 18663 N N . ILE E 5 141 ? 191.592 171.987 216.353 1.00 49.05 141 ILE E N 1
ATOM 18664 C CA . ILE E 5 141 ? 192.348 172.998 217.098 1.00 49.05 141 ILE E CA 1
ATOM 18665 C C . ILE E 5 141 ? 191.492 173.628 218.194 1.00 49.05 141 ILE E C 1
ATOM 18666 O O . ILE E 5 141 ? 191.946 173.788 219.333 1.00 49.05 141 ILE E O 1
ATOM 18671 N N . LYS E 5 142 ? 190.229 173.941 217.887 1.00 53.17 142 LYS E N 1
ATOM 18672 C CA . LYS E 5 142 ? 189.355 174.576 218.869 1.00 53.17 142 LYS E CA 1
ATOM 18673 C C . LYS E 5 142 ? 188.955 173.603 219.974 1.00 53.17 142 LYS E C 1
ATOM 18674 O O . LYS E 5 142 ? 188.796 174.005 221.134 1.00 53.17 142 LYS E O 1
ATOM 18680 N N . CYS E 5 143 ? 188.808 172.316 219.638 1.00 53.24 143 CYS E N 1
ATOM 18681 C CA . CYS E 5 143 ? 188.492 171.317 220.656 1.00 53.24 143 CYS E CA 1
ATOM 18682 C C . CYS E 5 143 ? 189.660 171.098 221.607 1.00 53.24 143 CYS E C 1
ATOM 18683 O O . CYS E 5 143 ? 189.458 170.927 222.815 1.00 53.24 143 CYS E O 1
ATOM 18686 N N . SER E 5 144 ? 190.891 171.100 221.091 1.00 54.16 144 SER E N 1
ATOM 18687 C CA . SER E 5 144 ? 192.029 170.928 221.992 1.00 54.16 144 SER E CA 1
ATOM 18688 C C . SER E 5 144 ? 192.379 172.229 222.706 1.00 54.16 144 SER E C 1
ATOM 18689 O O . SER E 5 144 ? 193.047 172.213 223.747 1.00 54.16 144 SER E O 1
ATOM 18692 N N . GLN E 5 145 ? 191.941 173.368 222.164 1.00 60.50 145 GLN E N 1
ATOM 18693 C CA . GLN E 5 145 ? 192.231 174.646 222.805 1.00 60.50 145 GLN E CA 1
ATOM 18694 C C . GLN E 5 145 ? 191.236 174.939 223.921 1.00 60.50 145 GLN E C 1
ATOM 18695 O O . GLN E 5 145 ? 191.600 175.521 224.951 1.00 60.50 145 GLN E O 1
ATOM 18701 N N . SER E 5 146 ? 189.976 174.536 223.740 1.00 62.43 146 SER E N 1
ATOM 18702 C CA . SER E 5 146 ? 188.979 174.738 224.787 1.00 62.43 146 SER E CA 1
ATOM 18703 C C . SER E 5 146 ? 189.192 173.770 225.944 1.00 62.43 146 SER E C 1
ATOM 18704 O O . SER E 5 146 ? 188.836 174.071 227.089 1.00 62.43 146 SER E O 1
ATOM 18707 N N . SER E 5 147 ? 189.769 172.605 225.667 1.00 64.93 147 SER E N 1
ATOM 18708 C CA . SER E 5 147 ? 190.045 171.618 226.704 1.00 64.93 147 SER E CA 1
ATOM 18709 C C . SER E 5 147 ? 191.284 170.797 226.362 1.00 64.93 147 SER E C 1
ATOM 18710 O O . SER E 5 147 ? 192.318 170.913 227.019 1.00 64.93 147 SER E O 1
ATOM 18713 N N . ILE F 6 2 ? 181.064 145.434 226.476 1.00 73.41 2 ILE F N 1
ATOM 18714 C CA . ILE F 6 2 ? 181.511 146.752 226.906 1.00 73.41 2 ILE F CA 1
ATOM 18715 C C . ILE F 6 2 ? 182.851 146.637 227.622 1.00 73.41 2 ILE F C 1
ATOM 18716 O O . ILE F 6 2 ? 182.952 146.001 228.671 1.00 73.41 2 ILE F O 1
ATOM 18721 N N . ASN F 6 3 ? 183.882 147.256 227.044 1.00 75.57 3 ASN F N 1
ATOM 18722 C CA . ASN F 6 3 ? 185.223 147.152 227.607 1.00 75.57 3 ASN F CA 1
ATOM 18723 C C . ASN F 6 3 ? 185.461 148.182 228.705 1.00 75.57 3 ASN F C 1
ATOM 18724 O O . ASN F 6 3 ? 186.065 147.864 229.736 1.00 75.57 3 ASN F O 1
ATOM 18729 N N . GLY F 6 4 ? 184.999 149.414 228.507 1.00 69.09 4 GLY F N 1
ATOM 18730 C CA . GLY F 6 4 ? 185.232 150.460 229.482 1.00 69.09 4 GLY F CA 1
ATOM 18731 C C . GLY F 6 4 ? 184.376 151.692 229.279 1.00 69.09 4 GLY F C 1
ATOM 18732 O O . GLY F 6 4 ? 183.962 151.995 228.155 1.00 69.09 4 GLY F O 1
ATOM 18733 N N . VAL F 6 5 ? 184.106 152.409 230.368 1.00 63.36 5 VAL F N 1
ATOM 18734 C CA . VAL F 6 5 ? 183.268 153.601 230.355 1.00 63.36 5 VAL F CA 1
ATOM 18735 C C . VAL F 6 5 ? 184.121 154.797 230.754 1.00 63.36 5 VAL F C 1
ATOM 18736 O O . VAL F 6 5 ? 184.748 154.805 231.820 1.00 63.36 5 VAL F O 1
ATOM 18740 N N . TYR F 6 6 ? 184.143 155.817 229.896 1.00 68.82 6 TYR F N 1
ATOM 18741 C CA . TYR F 6 6 ? 184.919 157.026 230.136 1.00 68.82 6 TYR F CA 1
ATOM 18742 C C . TYR F 6 6 ? 183.975 158.211 230.262 1.00 68.82 6 TYR F C 1
ATOM 18743 O O . TYR F 6 6 ? 182.969 158.288 229.547 1.00 68.82 6 TYR F O 1
ATOM 18752 N N . TYR F 6 7 ? 184.301 159.127 231.169 1.00 57.91 7 TYR F N 1
ATOM 18753 C CA . TYR F 6 7 ? 183.609 160.400 231.292 1.00 57.91 7 TYR F CA 1
ATOM 18754 C C . TYR F 6 7 ? 184.634 161.525 231.332 1.00 57.91 7 TYR F C 1
ATOM 18755 O O . TYR F 6 7 ? 185.556 161.501 232.156 1.00 57.91 7 TYR F O 1
ATOM 18764 N N . ASN F 6 8 ? 184.450 162.500 230.431 1.00 62.37 8 ASN F N 1
ATOM 18765 C CA . ASN F 6 8 ? 185.325 163.668 230.257 1.00 62.37 8 ASN F CA 1
ATOM 18766 C C . ASN F 6 8 ? 186.772 163.253 229.984 1.00 62.37 8 ASN F C 1
ATOM 18767 O O . ASN F 6 8 ? 187.709 163.850 230.522 1.00 62.37 8 ASN F O 1
ATOM 18772 N N . GLU F 6 9 ? 186.946 162.219 229.154 1.00 57.81 9 GLU F N 1
ATOM 18773 C CA . GLU F 6 9 ? 188.220 161.617 228.729 1.00 57.81 9 GLU F CA 1
ATOM 18774 C C . GLU F 6 9 ? 189.056 161.114 229.900 1.00 57.81 9 GLU F C 1
ATOM 18775 O O . GLU F 6 9 ? 190.293 161.097 229.802 1.00 57.81 9 GLU F O 1
ATOM 18781 N N . ILE F 6 10 ? 188.430 160.705 231.002 1.00 58.37 10 ILE F N 1
ATOM 18782 C CA . ILE F 6 10 ? 189.120 160.192 232.180 1.00 58.37 10 ILE F CA 1
ATOM 18783 C C . ILE F 6 10 ? 188.601 158.782 232.438 1.00 58.37 10 ILE F C 1
ATOM 18784 O O . ILE F 6 10 ? 187.393 158.537 232.337 1.00 58.37 10 ILE F O 1
ATOM 18789 N N . SER F 6 11 ? 189.513 157.857 232.745 1.00 65.27 11 SER F N 1
ATOM 18790 C CA . SER F 6 11 ? 189.140 156.462 232.947 1.00 65.27 11 SER F CA 1
ATOM 18791 C C . SER F 6 11 ? 188.320 156.287 234.220 1.00 65.27 11 SER F C 1
ATOM 18792 O O . SER F 6 11 ? 188.715 156.729 235.303 1.00 65.27 11 SER F O 1
ATOM 18795 N N . ARG F 6 12 ? 187.168 155.631 234.080 1.00 58.40 12 ARG F N 1
ATOM 18796 C CA . ARG F 6 12 ? 186.243 155.405 235.181 1.00 58.40 12 ARG F CA 1
ATOM 18797 C C . ARG F 6 12 ? 185.858 153.933 235.232 1.00 58.40 12 ARG F C 1
ATOM 18798 O O . ARG F 6 12 ? 185.907 153.226 234.222 1.00 58.40 12 ARG F O 1
ATOM 18806 N N . ASP F 6 13 ? 185.472 153.478 236.425 1.00 68.33 13 ASP F N 1
ATOM 18807 C CA . ASP F 6 13 ? 185.050 152.092 236.636 1.00 68.33 13 ASP F CA 1
ATOM 18808 C C . ASP F 6 13 ? 183.529 152.062 236.759 1.00 68.33 13 ASP F C 1
ATOM 18809 O O . ASP F 6 13 ? 182.950 152.205 237.839 1.00 68.33 13 ASP F O 1
ATOM 18814 N N . LEU F 6 14 ? 182.870 151.866 235.618 1.00 60.26 14 LEU F N 1
ATOM 18815 C CA . LEU F 6 14 ? 181.416 151.856 235.552 1.00 60.26 14 LEU F CA 1
ATOM 18816 C C . LEU F 6 14 ? 180.945 150.665 234.732 1.00 60.26 14 LEU F C 1
ATOM 18817 O O . LEU F 6 14 ? 181.733 150.015 234.039 1.00 60.26 14 LEU F O 1
ATOM 18822 N N . ASP F 6 15 ? 179.646 150.386 234.822 1.00 64.23 15 ASP F N 1
ATOM 18823 C CA . ASP F 6 15 ? 178.997 149.324 234.059 1.00 64.23 15 ASP F CA 1
ATOM 18824 C C . ASP F 6 15 ? 177.641 149.853 233.610 1.00 64.23 15 ASP F C 1
ATOM 18825 O O . ASP F 6 15 ? 176.850 150.319 234.437 1.00 64.23 15 ASP F O 1
ATOM 18830 N N . ILE F 6 16 ? 177.374 149.778 232.303 1.00 62.75 16 ILE F N 1
ATOM 18831 C CA . ILE F 6 16 ? 176.150 150.353 231.745 1.00 62.75 16 ILE F CA 1
ATOM 18832 C C . ILE F 6 16 ? 174.937 149.521 232.148 1.00 62.75 16 ILE F C 1
ATOM 18833 O O . ILE F 6 16 ? 173.840 150.052 232.369 1.00 62.75 16 ILE F O 1
ATOM 18838 N N . SER F 6 17 ? 175.124 148.205 232.291 1.00 62.33 17 SER F N 1
ATOM 18839 C CA . SER F 6 17 ? 174.019 147.338 232.693 1.00 62.33 17 SER F CA 1
ATOM 18840 C C . SER F 6 17 ? 173.662 147.517 234.165 1.00 62.33 17 SER F C 1
ATOM 18841 O O . SER F 6 17 ? 172.551 147.167 234.579 1.00 62.33 17 SER F O 1
ATOM 18844 N N . SER F 6 18 ? 174.582 148.051 234.967 1.00 65.81 18 SER F N 1
ATOM 18845 C CA . SER F 6 18 ? 174.321 148.343 236.373 1.00 65.81 18 SER F CA 1
ATOM 18846 C C . SER F 6 18 ? 173.817 149.778 236.485 1.00 65.81 18 SER F C 1
ATOM 18847 O O . SER F 6 18 ? 174.543 150.726 236.169 1.00 65.81 18 SER F O 1
ATOM 18850 N N . SER F 6 19 ? 172.572 149.939 236.939 1.00 62.22 19 SER F N 1
ATOM 18851 C CA . SER F 6 19 ? 171.968 151.267 236.970 1.00 62.22 19 SER F CA 1
ATOM 18852 C C . SER F 6 19 ? 172.391 152.050 238.207 1.00 62.22 19 SER F C 1
ATOM 18853 O O . SER F 6 19 ? 172.592 153.270 238.133 1.00 62.22 19 SER F O 1
ATOM 18856 N N . THR F 6 20 ? 172.542 151.363 239.346 1.00 65.36 20 THR F N 1
ATOM 18857 C CA . THR F 6 20 ? 172.763 152.030 240.628 1.00 65.36 20 THR F CA 1
ATOM 18858 C C . THR F 6 20 ? 174.124 152.718 240.679 1.00 65.36 20 THR F C 1
ATOM 18859 O O . THR F 6 20 ? 174.241 153.858 241.148 1.00 65.36 20 THR F O 1
ATOM 18863 N N . GLN F 6 21 ? 175.160 152.045 240.165 1.00 61.98 21 GLN F N 1
ATOM 18864 C CA . GLN F 6 21 ? 176.511 152.600 240.186 1.00 61.98 21 GLN F CA 1
ATOM 18865 C C . GLN F 6 21 ? 176.625 153.829 239.291 1.00 61.98 21 GLN F C 1
ATOM 18866 O O . GLN F 6 21 ? 177.238 154.831 239.679 1.00 61.98 21 GLN F O 1
ATOM 18872 N N . CYS F 6 22 ? 176.004 153.791 238.110 1.00 64.07 22 CYS F N 1
ATOM 18873 C CA . CYS F 6 22 ? 176.064 154.944 237.217 1.00 64.07 22 CYS F CA 1
ATOM 18874 C C . CYS F 6 22 ? 175.196 156.093 237.717 1.00 64.07 22 CYS F C 1
ATOM 18875 O O . CYS F 6 22 ? 175.550 157.260 237.525 1.00 64.07 22 CYS F O 1
ATOM 18878 N N . LEU F 6 23 ? 174.070 155.793 238.377 1.00 61.27 23 LEU F N 1
ATOM 18879 C CA . LEU F 6 23 ? 173.270 156.872 238.958 1.00 61.27 23 LEU F CA 1
ATOM 18880 C C . LEU F 6 23 ? 173.982 157.524 240.140 1.00 61.27 23 LEU F C 1
ATOM 18881 O O . LEU F 6 23 ? 173.914 158.748 240.310 1.00 61.27 23 LEU F O 1
ATOM 18886 N N . ARG F 6 24 ? 174.704 156.737 240.942 1.00 69.54 24 ARG F N 1
ATOM 18887 C CA . ARG F 6 24 ? 175.488 157.321 242.028 1.00 69.54 24 ARG F CA 1
ATOM 18888 C C . ARG F 6 24 ? 176.696 158.083 241.490 1.00 69.54 24 ARG F C 1
ATOM 18889 O O . ARG F 6 24 ? 177.147 159.060 242.099 1.00 69.54 24 ARG F O 1
ATOM 18897 N N . PHE F 6 25 ? 177.225 157.659 240.338 1.00 60.51 25 PHE F N 1
ATOM 18898 C CA . PHE F 6 25 ? 178.309 158.408 239.707 1.00 60.51 25 PHE F CA 1
ATOM 18899 C C . PHE F 6 25 ? 177.808 159.727 239.130 1.00 60.51 25 PHE F C 1
ATOM 18900 O O . PHE F 6 25 ? 178.526 160.734 239.152 1.00 60.51 25 PHE F O 1
ATOM 18908 N N . LEU F 6 26 ? 176.586 159.734 238.589 1.00 70.80 26 LEU F N 1
ATOM 18909 C CA . LEU F 6 26 ? 175.978 160.982 238.133 1.00 70.80 26 LEU F CA 1
ATOM 18910 C C . LEU F 6 26 ? 175.673 161.903 239.307 1.00 70.80 26 LEU F C 1
ATOM 18911 O O . LEU F 6 26 ? 175.810 163.127 239.203 1.00 70.80 26 LEU F O 1
ATOM 18916 N N . LYS F 6 27 ? 175.262 161.328 240.439 1.00 64.93 27 LYS F N 1
ATOM 18917 C CA . LYS F 6 27 ? 174.895 162.139 241.596 1.00 64.93 27 LYS F CA 1
ATOM 18918 C C . LYS F 6 27 ? 176.124 162.731 242.280 1.00 64.93 27 LYS F C 1
ATOM 18919 O O . LYS F 6 27 ? 176.110 163.890 242.711 1.00 64.93 27 LYS F O 1
ATOM 18925 N N . GLU F 6 28 ? 177.205 161.953 242.380 1.00 65.34 28 GLU F N 1
ATOM 18926 C CA . GLU F 6 28 ? 178.351 162.372 243.180 1.00 65.34 28 GLU F CA 1
ATOM 18927 C C . GLU F 6 28 ? 179.392 163.165 242.399 1.00 65.34 28 GLU F C 1
ATOM 18928 O O . GLU F 6 28 ? 180.108 163.972 243.002 1.00 65.34 28 GLU F O 1
ATOM 18934 N N . THR F 6 29 ? 179.499 162.967 241.085 1.00 63.05 29 THR F N 1
ATOM 18935 C CA . THR F 6 29 ? 180.610 163.531 240.322 1.00 63.05 29 THR F CA 1
ATOM 18936 C C . THR F 6 29 ? 180.151 164.542 239.279 1.00 63.05 29 THR F C 1
ATOM 18937 O O . THR F 6 29 ? 180.747 165.620 239.175 1.00 63.05 29 THR F O 1
ATOM 18941 N N . VAL F 6 30 ? 179.098 164.239 238.516 1.00 66.35 30 VAL F N 1
ATOM 18942 C CA . VAL F 6 30 ? 178.739 165.065 237.364 1.00 66.35 30 VAL F CA 1
ATOM 18943 C C . VAL F 6 30 ? 178.086 166.370 237.812 1.00 66.35 30 VAL F C 1
ATOM 18944 O O . VAL F 6 30 ? 178.418 167.453 237.313 1.00 66.35 30 VAL F O 1
ATOM 18948 N N . ILE F 6 31 ? 177.163 166.289 238.774 1.00 70.80 31 ILE F N 1
ATOM 18949 C CA . ILE F 6 31 ? 176.428 167.486 239.196 1.00 70.80 31 ILE F CA 1
ATOM 18950 C C . ILE F 6 31 ? 177.281 168.463 240.009 1.00 70.80 31 ILE F C 1
ATOM 18951 O O . ILE F 6 31 ? 177.134 169.680 239.810 1.00 70.80 31 ILE F O 1
ATOM 18956 N N . PRO F 6 32 ? 178.190 168.028 240.909 1.00 73.05 32 PRO F N 1
ATOM 18957 C CA . PRO F 6 32 ? 179.154 169.013 241.443 1.00 73.05 32 PRO F CA 1
ATOM 18958 C C . PRO F 6 32 ? 180.147 169.540 240.416 1.00 73.05 32 PRO F C 1
ATOM 18959 O O . PRO F 6 32 ? 180.757 170.591 240.650 1.00 73.05 32 PRO F O 1
ATOM 18963 N N . SER F 6 33 ? 180.333 168.850 239.289 1.00 73.77 33 SER F N 1
ATOM 18964 C CA . SER F 6 33 ? 181.192 169.373 238.233 1.00 73.77 33 SER F CA 1
ATOM 18965 C C . SER F 6 33 ? 180.498 170.422 237.374 1.00 73.77 33 SER F C 1
ATOM 18966 O O . SER F 6 33 ? 181.163 171.059 236.549 1.00 73.77 33 SER F O 1
ATOM 18969 N N . LEU F 6 34 ? 179.189 170.619 237.540 1.00 75.80 34 LEU F N 1
ATOM 18970 C CA . LEU F 6 34 ? 178.454 171.568 236.713 1.00 75.80 34 LEU F CA 1
ATOM 18971 C C . LEU F 6 34 ? 177.725 172.604 237.560 1.00 75.80 34 LEU F C 1
ATOM 18972 O O . LEU F 6 34 ? 177.380 173.683 237.066 1.00 75.80 34 LEU F O 1
ATOM 18977 N N . ALA F 6 35 ? 177.485 172.293 238.833 1.00 88.03 35 ALA F N 1
ATOM 18978 C CA . ALA F 6 35 ? 176.748 173.184 239.723 1.00 88.03 35 ALA F CA 1
ATOM 18979 C C . ALA F 6 35 ? 177.360 173.119 241.113 1.00 88.03 35 ALA F C 1
ATOM 18980 O O . ALA F 6 35 ? 177.696 172.033 241.594 1.00 88.03 35 ALA F O 1
ATOM 18982 N N . ASN F 6 36 ? 177.499 174.277 241.754 1.00 101.90 36 ASN F N 1
ATOM 18983 C CA . ASN F 6 36 ? 178.083 174.380 243.085 1.00 101.90 36 ASN F CA 1
ATOM 18984 C C . ASN F 6 36 ? 177.043 174.945 244.047 1.00 101.90 36 ASN F C 1
ATOM 18985 O O . ASN F 6 36 ? 176.572 176.073 243.866 1.00 101.90 36 ASN F O 1
ATOM 18990 N N . ASN F 6 37 ? 176.697 174.165 245.070 1.00 111.87 37 ASN F N 1
ATOM 18991 C CA . ASN F 6 37 ? 175.673 174.540 246.038 1.00 111.87 37 ASN F CA 1
ATOM 18992 C C . ASN F 6 37 ? 176.250 175.241 247.265 1.00 111.87 37 ASN F C 1
ATOM 18993 O O . ASN F 6 37 ? 175.505 175.509 248.214 1.00 111.87 37 ASN F O 1
ATOM 18998 N N . GLY F 6 38 ? 177.548 175.546 247.273 1.00 118.22 38 GLY F N 1
ATOM 18999 C CA . GLY F 6 38 ? 178.156 176.109 248.468 1.00 118.22 38 GLY F CA 1
ATOM 19000 C C . GLY F 6 38 ? 178.026 177.618 248.560 1.00 118.22 38 GLY F C 1
ATOM 19001 O O . GLY F 6 38 ? 177.754 178.160 249.635 1.00 118.22 38 GLY F O 1
ATOM 19002 N N . ASN F 6 39 ? 178.219 178.316 247.444 1.00 119.98 39 ASN F N 1
ATOM 19003 C CA . ASN F 6 39 ? 178.313 179.772 247.440 1.00 119.98 39 ASN F CA 1
ATOM 19004 C C . ASN F 6 39 ? 176.975 180.484 247.262 1.00 119.98 39 ASN F C 1
ATOM 19005 O O . ASN F 6 39 ? 176.969 181.671 246.920 1.00 119.98 39 ASN F O 1
ATOM 19010 N N . ASN F 6 40 ? 175.852 179.805 247.480 1.00 116.72 40 ASN F N 1
ATOM 19011 C CA . ASN F 6 40 ? 174.536 180.413 247.339 1.00 116.72 40 ASN F CA 1
ATOM 19012 C C . ASN F 6 40 ? 173.552 179.768 248.312 1.00 116.72 40 ASN F C 1
ATOM 19013 O O . ASN F 6 40 ? 173.931 178.987 249.190 1.00 116.72 40 ASN F O 1
ATOM 19018 N N . SER F 6 41 ? 172.271 180.106 248.146 1.00 118.14 41 SER F N 1
ATOM 19019 C CA . SER F 6 41 ? 171.214 179.712 249.070 1.00 118.14 41 SER F CA 1
ATOM 19020 C C . SER F 6 41 ? 170.192 178.775 248.431 1.00 118.14 41 SER F C 1
ATOM 19021 O O . SER F 6 41 ? 168.986 178.934 248.649 1.00 118.14 41 SER F O 1
ATOM 19024 N N . THR F 6 42 ? 170.644 177.807 247.642 1.00 111.56 42 THR F N 1
ATOM 19025 C CA . THR F 6 42 ? 169.748 176.871 246.980 1.00 111.56 42 THR F CA 1
ATOM 19026 C C . THR F 6 42 ? 169.635 175.580 247.783 1.00 111.56 42 THR F C 1
ATOM 19027 O O . THR F 6 42 ? 170.579 175.158 248.456 1.00 111.56 42 THR F O 1
ATOM 19031 N N . SER F 6 43 ? 168.462 174.956 247.702 1.00 105.99 43 SER F N 1
ATOM 19032 C CA . SER F 6 43 ? 168.198 173.657 248.318 1.00 105.99 43 SER F CA 1
ATOM 19033 C C . SER F 6 43 ? 167.923 172.674 247.185 1.00 105.99 43 SER F C 1
ATOM 19034 O O . SER F 6 43 ? 166.826 172.663 246.618 1.00 105.99 43 SER F O 1
ATOM 19037 N N . ILE F 6 44 ? 168.920 171.862 246.850 1.00 95.50 44 ILE F N 1
ATOM 19038 C CA . ILE F 6 44 ? 168.851 170.982 245.688 1.00 95.50 44 ILE F CA 1
ATOM 19039 C C . ILE F 6 44 ? 168.471 169.580 246.147 1.00 95.50 44 ILE F C 1
ATOM 19040 O O . ILE F 6 44 ? 169.135 168.995 247.010 1.00 95.50 44 ILE F O 1
ATOM 19045 N N . GLN F 6 45 ? 167.400 169.044 245.569 1.00 89.65 45 GLN F N 1
ATOM 19046 C CA . GLN F 6 45 ? 166.938 167.689 245.845 1.00 89.65 45 GLN F CA 1
ATOM 19047 C C . GLN F 6 45 ? 167.225 166.821 244.627 1.00 89.65 45 GLN F C 1
ATOM 19048 O O . GLN F 6 45 ? 166.667 167.055 243.550 1.00 89.65 45 GLN F O 1
ATOM 19054 N N . TYR F 6 46 ? 168.096 165.828 244.798 1.00 81.28 46 TYR F N 1
ATOM 19055 C CA . TYR F 6 46 ? 168.533 164.968 243.706 1.00 81.28 46 TYR F CA 1
ATOM 19056 C C . TYR F 6 46 ? 167.571 163.803 243.528 1.00 81.28 46 TYR F C 1
ATOM 19057 O O . TYR F 6 46 ? 167.061 163.254 244.510 1.00 81.28 46 TYR F O 1
ATOM 19066 N N . HIS F 6 47 ? 167.340 163.410 242.268 1.00 74.65 47 HIS F N 1
ATOM 19067 C CA . HIS F 6 47 ? 166.561 162.192 242.008 1.00 74.65 47 HIS F CA 1
ATOM 19068 C C . HIS F 6 47 ? 166.973 161.632 240.641 1.00 74.65 47 HIS F C 1
ATOM 19069 O O . HIS F 6 47 ? 167.051 162.362 239.647 1.00 74.65 47 HIS F O 1
ATOM 19076 N N . GLY F 6 48 ? 167.256 160.329 240.620 1.00 71.96 48 GLY F N 1
ATOM 19077 C CA . GLY F 6 48 ? 167.485 159.634 239.368 1.00 71.96 48 GLY F CA 1
ATOM 19078 C C . GLY F 6 48 ? 166.340 158.700 239.019 1.00 71.96 48 GLY F C 1
ATOM 19079 O O . GLY F 6 48 ? 165.623 158.202 239.885 1.00 71.96 48 GLY F O 1
ATOM 19080 N N . ILE F 6 49 ? 166.173 158.454 237.720 1.00 67.17 49 ILE F N 1
ATOM 19081 C CA . ILE F 6 49 ? 165.068 157.650 237.211 1.00 67.17 49 ILE F CA 1
ATOM 19082 C C . ILE F 6 49 ? 165.618 156.503 236.376 1.00 67.17 49 ILE F C 1
ATOM 19083 O O . ILE F 6 49 ? 166.387 156.724 235.434 1.00 67.17 49 ILE F O 1
ATOM 19088 N N . SER F 6 50 ? 165.223 155.282 236.726 1.00 78.60 50 SER F N 1
ATOM 19089 C CA . SER F 6 50 ? 165.447 154.100 235.911 1.00 78.60 50 SER F CA 1
ATOM 19090 C C . SER F 6 50 ? 164.176 153.762 235.144 1.00 78.60 50 SER F C 1
ATOM 19091 O O . SER F 6 50 ? 163.099 154.300 235.412 1.00 78.60 50 SER F O 1
ATOM 19094 N N . LYS F 6 51 ? 164.308 152.847 234.183 1.00 75.31 51 LYS F N 1
ATOM 19095 C CA . LYS F 6 51 ? 163.167 152.491 233.346 1.00 75.31 51 LYS F CA 1
ATOM 19096 C C . LYS F 6 51 ? 162.193 151.556 234.055 1.00 75.31 51 LYS F C 1
ATOM 19097 O O . LYS F 6 51 ? 161.087 151.333 233.549 1.00 75.31 51 LYS F O 1
ATOM 19103 N N . ASN F 6 52 ? 162.572 151.014 235.210 1.00 82.19 52 ASN F N 1
ATOM 19104 C CA . ASN F 6 52 ? 161.705 150.141 235.988 1.00 82.19 52 ASN F CA 1
ATOM 19105 C C . ASN F 6 52 ? 160.885 150.894 237.027 1.00 82.19 52 ASN F C 1
ATOM 19106 O O . ASN F 6 52 ? 160.204 150.258 237.838 1.00 82.19 52 ASN F O 1
ATOM 19111 N N . ASP F 6 53 ? 160.925 152.224 237.013 1.00 78.32 53 ASP F N 1
ATOM 19112 C CA . ASP F 6 53 ? 160.251 153.008 238.037 1.00 78.32 53 ASP F CA 1
ATOM 19113 C C . ASP F 6 53 ? 158.777 153.190 237.701 1.00 78.32 53 ASP F C 1
ATOM 19114 O O . ASP F 6 53 ? 158.398 153.312 236.533 1.00 78.32 53 ASP F O 1
ATOM 19119 N N . ASN F 6 54 ? 157.942 153.205 238.738 1.00 81.02 54 ASN F N 1
ATOM 19120 C CA . ASN F 6 54 ? 156.537 153.542 238.559 1.00 81.02 54 ASN F CA 1
ATOM 19121 C C . ASN F 6 54 ? 156.423 155.039 238.295 1.00 81.02 54 ASN F C 1
ATOM 19122 O O . ASN F 6 54 ? 157.080 155.846 238.959 1.00 81.02 54 ASN F O 1
ATOM 19127 N N . ILE F 6 55 ? 155.600 155.407 237.312 1.00 74.67 55 ILE F N 1
ATOM 19128 C CA . ILE F 6 55 ? 155.479 156.808 236.920 1.00 74.67 55 ILE F CA 1
ATOM 19129 C C . ILE F 6 55 ? 154.728 157.599 237.986 1.00 74.67 55 ILE F C 1
ATOM 19130 O O . ILE F 6 55 ? 155.160 158.686 238.393 1.00 74.67 55 ILE F O 1
ATOM 19135 N N . LYS F 6 56 ? 153.609 157.048 238.470 1.00 82.14 56 LYS F N 1
ATOM 19136 C CA . LYS F 6 56 ? 152.768 157.743 239.443 1.00 82.14 56 LYS F CA 1
ATOM 19137 C C . LYS F 6 56 ? 153.485 157.919 240.777 1.00 82.14 56 LYS F C 1
ATOM 19138 O O . LYS F 6 56 ? 153.416 158.989 241.396 1.00 82.14 56 LYS F O 1
ATOM 19144 N N . LYS F 6 57 ? 154.206 156.882 241.219 1.00 78.45 57 LYS F N 1
ATOM 19145 C CA . LYS F 6 57 ? 154.948 156.964 242.473 1.00 78.45 57 LYS F CA 1
ATOM 19146 C C . LYS F 6 57 ? 156.104 157.953 242.385 1.00 78.45 57 LYS F C 1
ATOM 19147 O O . LYS F 6 57 ? 156.360 158.691 243.342 1.00 78.45 57 LYS F O 1
ATOM 19153 N N . SER F 6 58 ? 156.784 158.016 241.239 1.00 78.55 58 SER F N 1
ATOM 19154 C CA . SER F 6 58 ? 157.893 158.954 241.094 1.00 78.55 58 SER F CA 1
ATOM 19155 C C . SER F 6 58 ? 157.405 160.394 240.961 1.00 78.55 58 SER F C 1
ATOM 19156 O O . SER F 6 58 ? 158.073 161.320 241.437 1.00 78.55 58 SER F O 1
ATOM 19159 N N . VAL F 6 59 ? 156.242 160.605 240.334 1.00 79.04 59 VAL F N 1
ATOM 19160 C CA . VAL F 6 59 ? 155.656 161.944 240.296 1.00 79.04 59 VAL F CA 1
ATOM 19161 C C . VAL F 6 59 ? 155.191 162.366 241.689 1.00 79.04 59 VAL F C 1
ATOM 19162 O O . VAL F 6 59 ? 155.375 163.523 242.094 1.00 79.04 59 VAL F O 1
ATOM 19166 N N . ASN F 6 60 ? 154.638 161.427 242.466 1.00 82.25 60 ASN F N 1
ATOM 19167 C CA . ASN F 6 60 ? 154.243 161.728 243.841 1.00 82.25 60 ASN F CA 1
ATOM 19168 C C . ASN F 6 60 ? 155.457 161.997 244.727 1.00 82.25 60 ASN F C 1
ATOM 19169 O O . ASN F 6 60 ? 155.377 162.761 245.696 1.00 82.25 60 ASN F O 1
ATOM 19174 N N . LYS F 6 61 ? 156.593 161.368 244.411 1.00 87.63 61 LYS F N 1
ATOM 19175 C CA . LYS F 6 61 ? 157.841 161.719 245.083 1.00 87.63 61 LYS F CA 1
ATOM 19176 C C . LYS F 6 61 ? 158.326 163.100 244.657 1.00 87.63 61 LYS F C 1
ATOM 19177 O O . LYS F 6 61 ? 158.930 163.827 245.455 1.00 87.63 61 LYS F O 1
ATOM 19183 N N . LEU F 6 62 ? 158.073 163.480 243.400 1.00 79.79 62 LEU F N 1
ATOM 19184 C CA . LEU F 6 62 ? 158.425 164.826 242.956 1.00 79.79 62 LEU F CA 1
ATOM 19185 C C . LEU F 6 62 ? 157.451 165.871 243.488 1.00 79.79 62 LEU F C 1
ATOM 19186 O O . LEU F 6 62 ? 157.767 167.066 243.490 1.00 79.79 62 LEU F O 1
ATOM 19191 N N . ASP F 6 63 ? 156.268 165.449 243.936 1.00 85.44 63 ASP F N 1
ATOM 19192 C CA . ASP F 6 63 ? 155.315 166.367 244.546 1.00 85.44 63 ASP F CA 1
ATOM 19193 C C . ASP F 6 63 ? 155.720 166.797 245.950 1.00 85.44 63 ASP F C 1
ATOM 19194 O O . ASP F 6 63 ? 155.201 167.804 246.445 1.00 85.44 63 ASP F O 1
ATOM 19199 N N . LYS F 6 64 ? 156.628 166.066 246.600 1.00 86.23 64 LYS F N 1
ATOM 19200 C CA . LYS F 6 64 ? 157.080 166.401 247.941 1.00 86.23 64 LYS F CA 1
ATOM 19201 C C . LYS F 6 64 ? 158.461 167.038 247.980 1.00 86.23 64 LYS F C 1
ATOM 19202 O O . LYS F 6 64 ? 158.830 167.603 249.014 1.00 86.23 64 LYS F O 1
ATOM 19208 N N . GLN F 6 65 ? 159.224 166.965 246.892 1.00 87.72 65 GLN F N 1
ATOM 19209 C CA . GLN F 6 65 ? 160.549 167.567 246.826 1.00 87.72 65 GLN F CA 1
ATOM 19210 C C . GLN F 6 65 ? 160.517 169.021 246.376 1.00 87.72 65 GLN F C 1
ATOM 19211 O O . GLN F 6 65 ? 161.526 169.720 246.517 1.00 87.72 65 GLN F O 1
ATOM 19217 N N . ILE F 6 66 ? 159.394 169.491 245.839 1.00 90.36 66 ILE F N 1
ATOM 19218 C CA . ILE F 6 66 ? 159.275 170.895 245.463 1.00 90.36 66 ILE F CA 1
ATOM 19219 C C . ILE F 6 66 ? 158.768 171.751 246.621 1.00 90.36 66 ILE F C 1
ATOM 19220 O O . ILE F 6 66 ? 158.677 172.975 246.487 1.00 90.36 66 ILE F O 1
ATOM 19225 N N . ASN F 6 67 ? 158.420 171.131 247.750 1.00 95.63 67 ASN F N 1
ATOM 19226 C CA . ASN F 6 67 ? 157.979 171.832 248.951 1.00 95.63 67 ASN F CA 1
ATOM 19227 C C . ASN F 6 67 ? 158.591 171.220 250.207 1.00 95.63 67 ASN F C 1
ATOM 19228 O O . ASN F 6 67 ? 157.932 171.125 251.245 1.00 95.63 67 ASN F O 1
ATOM 19233 N N . MET F 6 68 ? 159.854 170.799 250.127 1.00 100.68 68 MET F N 1
ATOM 19234 C CA . MET F 6 68 ? 160.492 170.081 251.224 1.00 100.68 68 MET F CA 1
ATOM 19235 C C . MET F 6 68 ? 161.271 170.990 252.165 1.00 100.68 68 MET F C 1
ATOM 19236 O O . MET F 6 68 ? 161.192 170.814 253.387 1.00 100.68 68 MET F O 1
ATOM 19241 N N . ALA F 6 69 ? 162.012 171.959 251.633 1.00 109.98 69 ALA F N 1
ATOM 19242 C CA . ALA F 6 69 ? 162.858 172.799 252.471 1.00 109.98 69 ALA F CA 1
ATOM 19243 C C . ALA F 6 69 ? 162.032 173.850 253.205 1.00 109.98 69 ALA F C 1
ATOM 19244 O O . ALA F 6 69 ? 160.828 173.999 252.979 1.00 109.98 69 ALA F O 1
ATOM 19246 N N . ASP F 6 70 ? 162.697 174.577 254.102 1.00 120.89 70 ASP F N 1
ATOM 19247 C CA . ASP F 6 70 ? 162.013 175.547 254.948 1.00 120.89 70 ASP F CA 1
ATOM 19248 C C . ASP F 6 70 ? 161.661 176.794 254.143 1.00 120.89 70 ASP F C 1
ATOM 19249 O O . ASP F 6 70 ? 162.476 177.296 253.363 1.00 120.89 70 ASP F O 1
ATOM 19254 N N . ARG F 6 71 ? 160.438 177.292 254.337 1.00 121.14 71 ARG F N 1
ATOM 19255 C CA . ARG F 6 71 ? 159.995 178.505 253.661 1.00 121.14 71 ARG F CA 1
ATOM 19256 C C . ARG F 6 71 ? 160.383 179.772 254.410 1.00 121.14 71 ARG F C 1
ATOM 19257 O O . ARG F 6 71 ? 160.363 180.856 253.817 1.00 121.14 71 ARG F O 1
ATOM 19265 N N . SER F 6 72 ? 160.732 179.663 255.694 1.00 125.80 72 SER F N 1
ATOM 19266 C CA . SER F 6 72 ? 161.042 180.847 256.487 1.00 125.80 72 SER F CA 1
ATOM 19267 C C . SER F 6 72 ? 162.490 181.289 256.327 1.00 125.80 72 SER F C 1
ATOM 19268 O O . SER F 6 72 ? 162.806 182.458 256.576 1.00 125.80 72 SER F O 1
ATOM 19271 N N . LEU F 6 73 ? 163.377 180.385 255.918 1.00 123.24 73 LEU F N 1
ATOM 19272 C CA . LEU F 6 73 ? 164.788 180.703 255.747 1.00 123.24 73 LEU F CA 1
ATOM 19273 C C . LEU F 6 73 ? 165.080 181.443 254.448 1.00 123.24 73 LEU F C 1
ATOM 19274 O O . LEU F 6 73 ? 166.194 181.951 254.280 1.00 123.24 73 LEU F O 1
ATOM 19279 N N . GLY F 6 74 ? 164.116 181.521 253.535 1.00 121.08 74 GLY F N 1
ATOM 19280 C CA . GLY F 6 74 ? 164.320 182.199 252.270 1.00 121.08 74 GLY F CA 1
ATOM 19281 C C . GLY F 6 74 ? 165.219 181.429 251.324 1.00 121.08 74 GLY F C 1
ATOM 19282 O O . GLY F 6 74 ? 166.053 182.017 250.629 1.00 121.08 74 GLY F O 1
ATOM 19283 N N . LEU F 6 75 ? 165.055 180.110 251.292 1.00 116.16 75 LEU F N 1
ATOM 19284 C CA . LEU F 6 75 ? 165.847 179.239 250.436 1.00 116.16 75 LEU F CA 1
ATOM 19285 C C . LEU F 6 75 ? 165.032 178.859 249.208 1.00 116.16 75 LEU F C 1
ATOM 19286 O O . LEU F 6 75 ? 163.891 178.401 249.333 1.00 116.16 75 LEU F O 1
ATOM 19291 N N . GLN F 6 76 ? 165.615 179.047 248.027 1.00 107.89 76 GLN F N 1
ATOM 19292 C CA . GLN F 6 76 ? 164.959 178.645 246.790 1.00 107.89 76 GLN F CA 1
ATOM 19293 C C . GLN F 6 76 ? 165.190 177.154 246.555 1.00 107.89 76 GLN F C 1
ATOM 19294 O O . GLN F 6 76 ? 166.305 176.650 246.731 1.00 107.89 76 GLN F O 1
ATOM 19300 N N . GLN F 6 77 ? 164.124 176.451 246.179 1.00 100.62 77 GLN F N 1
ATOM 19301 C CA . GLN F 6 77 ? 164.100 174.993 246.200 1.00 100.62 77 GLN F CA 1
ATOM 19302 C C . GLN F 6 77 ? 164.174 174.471 244.770 1.00 100.62 77 GLN F C 1
ATOM 19303 O O . GLN F 6 77 ? 163.263 174.703 243.969 1.00 100.62 77 GLN F O 1
ATOM 19309 N N . VAL F 6 78 ? 165.256 173.767 244.446 1.00 92.22 78 VAL F N 1
ATOM 19310 C CA . VAL F 6 78 ? 165.522 173.286 243.095 1.00 92.22 78 VAL F CA 1
ATOM 19311 C C . VAL F 6 78 ? 165.517 171.763 243.137 1.00 92.22 78 VAL F C 1
ATOM 19312 O O . VAL F 6 78 ? 166.119 171.163 244.037 1.00 92.22 78 VAL F O 1
ATOM 19316 N N . VAL F 6 79 ? 164.833 171.140 242.180 1.00 85.64 79 VAL F N 1
ATOM 19317 C CA . VAL F 6 79 ? 164.830 169.690 242.032 1.00 85.64 79 VAL F CA 1
ATOM 19318 C C . VAL F 6 79 ? 165.694 169.331 240.832 1.00 85.64 79 VAL F C 1
ATOM 19319 O O . VAL F 6 79 ? 165.429 169.779 239.708 1.00 85.64 79 VAL F O 1
ATOM 19323 N N . CYS F 6 80 ? 166.736 168.536 241.077 1.00 79.26 80 CYS F N 1
ATOM 19324 C CA . CYS F 6 80 ? 167.652 168.071 240.040 1.00 79.26 80 CYS F CA 1
ATOM 19325 C C . CYS F 6 80 ? 167.277 166.631 239.702 1.00 79.26 80 CYS F C 1
ATOM 19326 O O . CYS F 6 80 ? 167.627 165.695 240.430 1.00 79.26 80 CYS F O 1
ATOM 19329 N N . ILE F 6 81 ? 166.553 166.460 238.603 1.00 68.61 81 ILE F N 1
ATOM 19330 C CA . ILE F 6 81 ? 166.191 165.141 238.105 1.00 68.61 81 ILE F CA 1
ATOM 19331 C C . ILE F 6 81 ? 167.199 164.780 237.015 1.00 68.61 81 ILE F C 1
ATOM 19332 O O . ILE F 6 81 ? 167.683 165.657 236.289 1.00 68.61 81 ILE F O 1
ATOM 19337 N N . PHE F 6 82 ? 167.600 163.509 236.956 1.00 66.95 82 PHE F N 1
ATOM 19338 C CA . PHE F 6 82 ? 168.628 163.125 235.994 1.00 66.95 82 PHE F CA 1
ATOM 19339 C C . PHE F 6 82 ? 168.480 161.668 235.586 1.00 66.95 82 PHE F C 1
ATOM 19340 O O . PHE F 6 82 ? 167.979 160.840 236.349 1.00 66.95 82 PHE F O 1
ATOM 19348 N N . SER F 6 83 ? 168.939 161.367 234.371 1.00 59.22 83 SER F N 1
ATOM 19349 C CA . SER F 6 83 ? 168.990 159.992 233.880 1.00 59.22 83 SER F CA 1
ATOM 19350 C C . SER F 6 83 ? 170.030 159.901 232.769 1.00 59.22 83 SER F C 1
ATOM 19351 O O . SER F 6 83 ? 170.584 160.910 232.324 1.00 59.22 83 SER F O 1
ATOM 19354 N N . TYR F 6 84 ? 170.276 158.675 232.309 1.00 59.62 84 TYR F N 1
ATOM 19355 C CA . TYR F 6 84 ? 171.233 158.440 231.238 1.00 59.62 84 TYR F CA 1
ATOM 19356 C C . TYR F 6 84 ? 170.699 157.345 230.324 1.00 59.62 84 TYR F C 1
ATOM 19357 O O . TYR F 6 84 ? 170.108 156.365 230.785 1.00 59.62 84 TYR F O 1
ATOM 19366 N N . GLY F 6 85 ? 170.911 157.530 229.022 1.00 52.47 85 GLY F N 1
ATOM 19367 C CA . GLY F 6 85 ? 170.586 156.540 228.022 1.00 52.47 85 GLY F CA 1
ATOM 19368 C C . GLY F 6 85 ? 169.106 156.239 227.872 1.00 52.47 85 GLY F C 1
ATOM 19369 O O . GLY F 6 85 ? 168.245 157.122 227.980 1.00 52.47 85 GLY F O 1
ATOM 19370 N N . PRO F 6 86 ? 168.780 154.954 227.668 1.00 54.90 86 PRO F N 1
ATOM 19371 C CA . PRO F 6 86 ? 167.395 154.576 227.326 1.00 54.90 86 PRO F CA 1
ATOM 19372 C C . PRO F 6 86 ? 166.405 154.690 228.474 1.00 54.90 86 PRO F C 1
ATOM 19373 O O . PRO F 6 86 ? 165.218 154.409 228.268 1.00 54.90 86 PRO F O 1
ATOM 19377 N N . HIS F 6 87 ? 166.846 155.082 229.666 1.00 61.33 87 HIS F N 1
ATOM 19378 C CA . HIS F 6 87 ? 165.951 155.378 230.769 1.00 61.33 87 HIS F CA 1
ATOM 19379 C C . HIS F 6 87 ? 165.390 156.795 230.679 1.00 61.33 87 HIS F C 1
ATOM 19380 O O . HIS F 6 87 ? 164.310 157.052 231.239 1.00 61.33 87 HIS F O 1
ATOM 19387 N N . ILE F 6 88 ? 166.086 157.684 229.943 1.00 60.46 88 ILE F N 1
ATOM 19388 C CA . ILE F 6 88 ? 165.779 159.119 229.877 1.00 60.46 88 ILE F CA 1
ATOM 19389 C C . ILE F 6 88 ? 164.352 159.361 229.399 1.00 60.46 88 ILE F C 1
ATOM 19390 O O . ILE F 6 88 ? 163.648 160.237 229.926 1.00 60.46 88 ILE F O 1
ATOM 19395 N N . GLN F 6 89 ? 163.895 158.546 228.438 1.00 63.32 89 GLN F N 1
ATOM 19396 C CA . GLN F 6 89 ? 162.542 158.633 227.894 1.00 63.32 89 GLN F CA 1
ATOM 19397 C C . GLN F 6 89 ? 161.487 158.480 228.983 1.00 63.32 89 GLN F C 1
ATOM 19398 O O . GLN F 6 89 ? 160.542 159.277 229.060 1.00 63.32 89 GLN F O 1
ATOM 19404 N N . LYS F 6 90 ? 161.676 157.490 229.871 1.00 59.82 90 LYS F N 1
ATOM 19405 C CA . LYS F 6 90 ? 160.784 157.329 231.017 1.00 59.82 90 LYS F CA 1
ATOM 19406 C C . LYS F 6 90 ? 160.849 158.547 231.927 1.00 59.82 90 LYS F C 1
ATOM 19407 O O . LYS F 6 90 ? 159.804 159.038 232.386 1.00 59.82 90 LYS F O 1
ATOM 19413 N N . MET F 6 91 ? 162.073 159.066 232.131 1.00 62.01 91 MET F N 1
ATOM 19414 C CA . MET F 6 91 ? 162.310 160.344 232.802 1.00 62.01 91 MET F CA 1
ATOM 19415 C C . MET F 6 91 ? 161.438 161.447 232.229 1.00 62.01 91 MET F C 1
ATOM 19416 O O . MET F 6 91 ? 160.776 162.179 232.981 1.00 62.01 91 MET F O 1
ATOM 19421 N N . LEU F 6 92 ? 161.367 161.514 230.891 1.00 55.93 92 LEU F N 1
ATOM 19422 C CA . LEU F 6 92 ? 160.613 162.562 230.215 1.00 55.93 92 LEU F CA 1
ATOM 19423 C C . LEU F 6 92 ? 159.136 162.483 230.562 1.00 55.93 92 LEU F C 1
ATOM 19424 O O . LEU F 6 92 ? 158.508 163.515 230.839 1.00 55.93 92 LEU F O 1
ATOM 19429 N N . SER F 6 93 ? 158.603 161.256 230.665 1.00 59.96 93 SER F N 1
ATOM 19430 C CA . SER F 6 93 ? 157.220 161.071 231.095 1.00 59.96 93 SER F CA 1
ATOM 19431 C C . SER F 6 93 ? 157.040 161.587 232.513 1.00 59.96 93 SER F C 1
ATOM 19432 O O . SER F 6 93 ? 156.192 162.452 232.773 1.00 59.96 93 SER F O 1
ATOM 19435 N N . ILE F 6 94 ? 157.957 161.189 233.402 1.00 61.20 94 ILE F N 1
ATOM 19436 C CA . ILE F 6 94 ? 157.900 161.609 234.800 1.00 61.20 94 ILE F CA 1
ATOM 19437 C C . ILE F 6 94 ? 158.241 163.095 234.904 1.00 61.20 94 ILE F C 1
ATOM 19438 O O . ILE F 6 94 ? 157.873 163.778 235.868 1.00 61.20 94 ILE F O 1
ATOM 19443 N N . LEU F 6 95 ? 158.876 163.640 233.862 1.00 65.54 95 LEU F N 1
ATOM 19444 C CA . LEU F 6 95 ? 158.962 165.088 233.763 1.00 65.54 95 LEU F CA 1
ATOM 19445 C C . LEU F 6 95 ? 157.600 165.684 233.426 1.00 65.54 95 LEU F C 1
ATOM 19446 O O . LEU F 6 95 ? 157.009 166.408 234.238 1.00 65.54 95 LEU F O 1
ATOM 19451 N N . GLU F 6 96 ? 157.044 165.313 232.266 1.00 68.73 96 GLU F N 1
ATOM 19452 C CA . GLU F 6 96 ? 156.038 166.173 231.647 1.00 68.73 96 GLU F CA 1
ATOM 19453 C C . GLU F 6 96 ? 154.680 166.000 232.317 1.00 68.73 96 GLU F C 1
ATOM 19454 O O . GLU F 6 96 ? 153.925 166.972 232.454 1.00 68.73 96 GLU F O 1
ATOM 19460 N N . ILE F 6 97 ? 154.378 164.776 232.769 1.00 70.57 97 ILE F N 1
ATOM 19461 C CA . ILE F 6 97 ? 153.185 164.524 233.575 1.00 70.57 97 ILE F CA 1
ATOM 19462 C C . ILE F 6 97 ? 153.241 165.333 234.866 1.00 70.57 97 ILE F C 1
ATOM 19463 O O . ILE F 6 97 ? 152.220 165.868 235.323 1.00 70.57 97 ILE F O 1
ATOM 19468 N N . PHE F 6 98 ? 154.444 165.478 235.440 1.00 67.52 98 PHE F N 1
ATOM 19469 C CA . PHE F 6 98 ? 154.627 166.354 236.594 1.00 67.52 98 PHE F CA 1
ATOM 19470 C C . PHE F 6 98 ? 154.300 167.797 236.235 1.00 67.52 98 PHE F C 1
ATOM 19471 O O . PHE F 6 98 ? 153.641 168.505 237.009 1.00 67.52 98 PHE F O 1
ATOM 19479 N N . LYS F 6 99 ? 154.707 168.228 235.035 1.00 67.20 99 LYS F N 1
ATOM 19480 C CA . LYS F 6 99 ? 154.297 169.536 234.535 1.00 67.20 99 LYS F CA 1
ATOM 19481 C C . LYS F 6 99 ? 152.791 169.573 234.320 1.00 67.20 99 LYS F C 1
ATOM 19482 O O . LYS F 6 99 ? 152.133 170.574 234.627 1.00 67.20 99 LYS F O 1
ATOM 19488 N N . LYS F 6 100 ? 152.221 168.447 233.871 1.00 73.87 100 LYS F N 1
ATOM 19489 C CA . LYS F 6 100 ? 150.772 168.331 233.748 1.00 73.87 100 LYS F CA 1
ATOM 19490 C C . LYS F 6 100 ? 150.111 168.346 235.121 1.00 73.87 100 LYS F C 1
ATOM 19491 O O . LYS F 6 100 ? 148.950 168.749 235.261 1.00 73.87 100 LYS F O 1
ATOM 19497 N N . GLY F 6 101 ? 150.849 167.948 236.156 1.00 75.34 101 GLY F N 1
ATOM 19498 C CA . GLY F 6 101 ? 150.329 168.097 237.492 1.00 75.34 101 GLY F CA 1
ATOM 19499 C C . GLY F 6 101 ? 150.569 169.444 238.131 1.00 75.34 101 GLY F C 1
ATOM 19500 O O . GLY F 6 101 ? 150.257 169.606 239.314 1.00 75.34 101 GLY F O 1
ATOM 19501 N N . TYR F 6 102 ? 151.112 170.423 237.404 1.00 79.05 102 TYR F N 1
ATOM 19502 C CA . TYR F 6 102 ? 151.487 171.681 238.041 1.00 79.05 102 TYR F CA 1
ATOM 19503 C C . TYR F 6 102 ? 150.930 172.921 237.356 1.00 79.05 102 TYR F C 1
ATOM 19504 O O . TYR F 6 102 ? 150.643 173.909 238.037 1.00 79.05 102 TYR F O 1
ATOM 19513 N N . ILE F 6 103 ? 150.761 172.910 236.030 1.00 81.99 103 ILE F N 1
ATOM 19514 C CA . ILE F 6 103 ? 150.359 174.132 235.333 1.00 81.99 103 ILE F CA 1
ATOM 19515 C C . ILE F 6 103 ? 148.858 174.390 235.414 1.00 81.99 103 ILE F C 1
ATOM 19516 O O . ILE F 6 103 ? 148.401 175.463 235.001 1.00 81.99 103 ILE F O 1
ATOM 19521 N N . LYS F 6 104 ? 148.075 173.439 235.926 1.00 83.21 104 LYS F N 1
ATOM 19522 C CA . LYS F 6 104 ? 146.638 173.650 236.054 1.00 83.21 104 LYS F CA 1
ATOM 19523 C C . LYS F 6 104 ? 146.288 174.556 237.227 1.00 83.21 104 LYS F C 1
ATOM 19524 O O . LYS F 6 104 ? 145.182 175.107 237.261 1.00 83.21 104 LYS F O 1
ATOM 19530 N N . ASN F 6 105 ? 147.200 174.725 238.183 1.00 85.24 105 ASN F N 1
ATOM 19531 C CA . ASN F 6 105 ? 146.969 175.570 239.347 1.00 85.24 105 ASN F CA 1
ATOM 19532 C C . ASN F 6 105 ? 147.484 176.994 239.161 1.00 85.24 105 ASN F C 1
ATOM 19533 O O . ASN F 6 105 ? 147.807 177.644 240.163 1.00 85.24 105 ASN F O 1
ATOM 19538 N N . ASN F 6 106 ? 147.569 177.459 237.906 1.00 85.42 106 ASN F N 1
ATOM 19539 C CA . ASN F 6 106 ? 147.957 178.825 237.529 1.00 85.42 106 ASN F CA 1
ATOM 19540 C C . ASN F 6 106 ? 149.358 179.179 238.038 1.00 85.42 106 ASN F C 1
ATOM 19541 O O . ASN F 6 106 ? 149.610 180.298 238.493 1.00 85.42 106 ASN F O 1
ATOM 19546 N N . LYS F 6 107 ? 150.275 178.218 237.980 1.00 81.47 107 LYS F N 1
ATOM 19547 C CA . LYS F 6 107 ? 151.667 178.427 238.347 1.00 81.47 107 LYS F CA 1
ATOM 19548 C C . LYS F 6 107 ? 152.578 178.001 237.198 1.00 81.47 107 LYS F C 1
ATOM 19549 O O . LYS F 6 107 ? 152.123 177.530 236.154 1.00 81.47 107 LYS F O 1
ATOM 19555 N N . LYS F 6 108 ? 153.884 178.178 237.397 1.00 82.17 108 LYS F N 1
ATOM 19556 C CA . LYS F 6 108 ? 154.869 178.006 236.335 1.00 82.17 108 LYS F CA 1
ATOM 19557 C C . LYS F 6 108 ? 156.061 177.196 236.831 1.00 82.17 108 LYS F C 1
ATOM 19558 O O . LYS F 6 108 ? 156.446 177.300 238.001 1.00 82.17 108 LYS F O 1
ATOM 19564 N N . ILE F 6 109 ? 156.638 176.386 235.932 1.00 78.23 109 ILE F N 1
ATOM 19565 C CA . ILE F 6 109 ? 157.912 175.710 236.156 1.00 78.23 109 ILE F CA 1
ATOM 19566 C C . ILE F 6 109 ? 158.982 176.379 235.306 1.00 78.23 109 ILE F C 1
ATOM 19567 O O . ILE F 6 109 ? 158.853 176.507 234.082 1.00 78.23 109 ILE F O 1
ATOM 19572 N N . TYR F 6 110 ? 160.049 176.820 235.968 1.00 75.44 110 TYR F N 1
ATOM 19573 C CA . TYR F 6 110 ? 161.258 177.268 235.299 1.00 75.44 110 TYR F CA 1
ATOM 19574 C C . TYR F 6 110 ? 162.225 176.096 235.221 1.00 75.44 110 TYR F C 1
ATOM 19575 O O . TYR F 6 110 ? 162.503 175.436 236.230 1.00 75.44 110 TYR F O 1
ATOM 19584 N N . GLN F 6 111 ? 162.732 175.845 234.014 1.00 67.74 111 GLN F N 1
ATOM 19585 C CA . GLN F 6 111 ? 163.382 174.591 233.668 1.00 67.74 111 GLN F CA 1
ATOM 19586 C C . GLN F 6 111 ? 164.727 174.849 233.000 1.00 67.74 111 GLN F C 1
ATOM 19587 O O . GLN F 6 111 ? 164.856 175.732 232.147 1.00 67.74 111 GLN F O 1
ATOM 19593 N N . TRP F 6 112 ? 165.729 174.065 233.399 1.00 74.66 112 TRP F N 1
ATOM 19594 C CA . TRP F 6 112 ? 167.065 174.120 232.820 1.00 74.66 112 TRP F CA 1
ATOM 19595 C C . TRP F 6 112 ? 167.480 172.718 232.401 1.00 74.66 112 TRP F C 1
ATOM 19596 O O . TRP F 6 112 ? 167.344 171.771 233.180 1.00 74.66 112 TRP F O 1
ATOM 19607 N N . ASN F 6 113 ? 167.983 172.587 231.175 1.00 65.89 113 ASN F N 1
ATOM 19608 C CA . ASN F 6 113 ? 168.345 171.297 230.602 1.00 65.89 113 ASN F CA 1
ATOM 19609 C C . ASN F 6 113 ? 169.839 171.247 230.316 1.00 65.89 113 ASN F C 1
ATOM 19610 O O . ASN F 6 113 ? 170.454 172.268 229.989 1.00 65.89 113 ASN F O 1
ATOM 19615 N N . LYS F 6 114 ? 170.419 170.053 230.440 1.00 59.23 114 LYS F N 1
ATOM 19616 C CA . LYS F 6 114 ? 171.836 169.834 230.188 1.00 59.23 114 LYS F CA 1
ATOM 19617 C C . LYS F 6 114 ? 172.037 168.452 229.586 1.00 59.23 114 LYS F C 1
ATOM 19618 O O . LYS F 6 114 ? 171.463 167.466 230.070 1.00 59.23 114 LYS F O 1
ATOM 19624 N N . LEU F 6 115 ? 172.861 168.389 228.543 1.00 54.89 115 LEU F N 1
ATOM 19625 C CA . LEU F 6 115 ? 173.134 167.168 227.801 1.00 54.89 115 LEU F CA 1
ATOM 19626 C C . LEU F 6 115 ? 174.639 166.945 227.711 1.00 54.89 115 LEU F C 1
ATOM 19627 O O . LEU F 6 115 ? 175.360 167.763 227.130 1.00 54.89 115 LEU F O 1
ATOM 19632 N N . THR F 6 116 ? 175.102 165.837 228.285 1.00 59.03 116 THR F N 1
ATOM 19633 C CA . THR F 6 116 ? 176.493 165.404 228.202 1.00 59.03 116 THR F CA 1
ATOM 19634 C C . THR F 6 116 ? 176.482 163.916 227.866 1.00 59.03 116 THR F C 1
ATOM 19635 O O . THR F 6 116 ? 175.436 163.354 227.532 1.00 59.03 116 THR F O 1
ATOM 19639 N N . SER F 6 117 ? 177.637 163.256 227.945 1.00 55.29 117 SER F N 1
ATOM 19640 C CA . SER F 6 117 ? 177.698 161.883 227.462 1.00 55.29 117 SER F CA 1
ATOM 19641 C C . SER F 6 117 ? 178.818 161.099 228.130 1.00 55.29 117 SER F C 1
ATOM 19642 O O . SER F 6 117 ? 179.847 161.651 228.528 1.00 55.29 117 SER F O 1
ATOM 19645 N N . PHE F 6 118 ? 178.594 159.790 228.237 1.00 60.17 118 PHE F N 1
ATOM 19646 C CA . PHE F 6 118 ? 179.653 158.819 228.470 1.00 60.17 118 PHE F CA 1
ATOM 19647 C C . PHE F 6 118 ? 180.157 158.289 227.134 1.00 60.17 118 PHE F C 1
ATOM 19648 O O . PHE F 6 118 ? 179.418 158.246 226.147 1.00 60.17 118 PHE F O 1
ATOM 19656 N N . ASP F 6 119 ? 181.414 157.853 227.119 1.00 68.51 119 ASP F N 1
ATOM 19657 C CA . ASP F 6 119 ? 182.020 157.232 225.950 1.00 68.51 119 ASP F CA 1
ATOM 19658 C C . ASP F 6 119 ? 182.446 155.821 226.330 1.00 68.51 119 ASP F C 1
ATOM 19659 O O . ASP F 6 119 ? 183.363 155.643 227.136 1.00 68.51 119 ASP F O 1
ATOM 19664 N N . ILE F 6 120 ? 181.770 154.820 225.769 1.00 59.11 120 ILE F N 1
ATOM 19665 C CA . ILE F 6 120 ? 182.051 153.434 226.106 1.00 59.11 120 ILE F CA 1
ATOM 19666 C C . ILE F 6 120 ? 182.766 152.768 224.936 1.00 59.11 120 ILE F C 1
ATOM 19667 O O . ILE F 6 120 ? 182.601 153.141 223.771 1.00 59.11 120 ILE F O 1
ATOM 19672 N N . LYS F 6 121 ? 183.596 151.787 225.275 1.00 77.27 121 LYS F N 1
ATOM 19673 C CA . LYS F 6 121 ? 184.361 151.019 224.304 1.00 77.27 121 LYS F CA 1
ATOM 19674 C C . LYS F 6 121 ? 183.785 149.616 224.200 1.00 77.27 121 LYS F C 1
ATOM 19675 O O . LYS F 6 121 ? 183.575 148.945 225.216 1.00 77.27 121 LYS F O 1
ATOM 19681 N N . ARG F 6 122 ? 183.528 149.172 222.971 1.00 76.58 122 ARG F N 1
ATOM 19682 C CA . ARG F 6 122 ? 183.022 147.832 222.721 1.00 76.58 122 ARG F CA 1
ATOM 19683 C C . ARG F 6 122 ? 183.807 147.194 221.586 1.00 76.58 122 ARG F C 1
ATOM 19684 O O . ARG F 6 122 ? 184.466 147.881 220.801 1.00 76.58 122 ARG F O 1
ATOM 19692 N N . GLU F 6 123 ? 183.744 145.869 221.515 1.00 76.99 123 GLU F N 1
ATOM 19693 C CA . GLU F 6 123 ? 184.252 145.161 220.350 1.00 76.99 123 GLU F CA 1
ATOM 19694 C C . GLU F 6 123 ? 183.235 145.262 219.218 1.00 76.99 123 GLU F C 1
ATOM 19695 O O . GLU F 6 123 ? 182.022 145.220 219.451 1.00 76.99 123 GLU F O 1
ATOM 19701 N N . GLY F 6 124 ? 183.728 145.445 217.998 1.00 73.28 124 GLY F N 1
ATOM 19702 C CA . GLY F 6 124 ? 182.867 145.627 216.852 1.00 73.28 124 GLY F CA 1
ATOM 19703 C C . GLY F 6 124 ? 182.508 144.313 216.189 1.00 73.28 124 GLY F C 1
ATOM 19704 O O . GLY F 6 124 ? 182.392 143.262 216.821 1.00 73.28 124 GLY F O 1
ATOM 19705 N N . ARG F 6 125 ? 182.325 144.388 214.868 1.00 64.71 125 ARG F N 1
ATOM 19706 C CA . ARG F 6 125 ? 182.097 143.182 214.080 1.00 64.71 125 ARG F CA 1
ATOM 19707 C C . ARG F 6 125 ? 183.377 142.362 213.958 1.00 64.71 125 ARG F C 1
ATOM 19708 O O . ARG F 6 125 ? 183.335 141.147 213.735 1.00 64.71 125 ARG F O 1
ATOM 19716 N N . ASN F 6 126 ? 184.524 143.013 214.115 1.00 70.51 126 ASN F N 1
ATOM 19717 C CA . ASN F 6 126 ? 185.817 142.364 213.997 1.00 70.51 126 ASN F CA 1
ATOM 19718 C C . ASN F 6 126 ? 186.621 142.585 215.278 1.00 70.51 126 ASN F C 1
ATOM 19719 O O . ASN F 6 126 ? 186.348 143.499 216.060 1.00 70.51 126 ASN F O 1
ATOM 19724 N N . GLU F 6 127 ? 187.615 141.721 215.494 1.00 69.83 127 GLU F N 1
ATOM 19725 C CA . GLU F 6 127 ? 188.417 141.797 216.713 1.00 69.83 127 GLU F CA 1
ATOM 19726 C C . GLU F 6 127 ? 189.381 142.978 216.667 1.00 69.83 127 GLU F C 1
ATOM 19727 O O . GLU F 6 127 ? 189.625 143.638 217.684 1.00 69.83 127 GLU F O 1
ATOM 19733 N N . LEU F 6 128 ? 189.948 143.255 215.492 1.00 58.69 128 LEU F N 1
ATOM 19734 C CA . LEU F 6 128 ? 190.863 144.383 215.353 1.00 58.69 128 LEU F CA 1
ATOM 19735 C C . LEU F 6 128 ? 190.141 145.725 215.290 1.00 58.69 128 LEU F C 1
ATOM 19736 O O . LEU F 6 128 ? 190.775 146.767 215.493 1.00 58.69 128 LEU F O 1
ATOM 19741 N N . GLN F 6 129 ? 188.840 145.728 215.014 1.00 69.80 129 GLN F N 1
ATOM 19742 C CA . GLN F 6 129 ? 188.067 146.962 214.928 1.00 69.80 129 GLN F CA 1
ATOM 19743 C C . GLN F 6 129 ? 187.309 147.178 216.233 1.00 69.80 129 GLN F C 1
ATOM 19744 O O . GLN F 6 129 ? 186.454 146.366 216.602 1.00 69.80 129 GLN F O 1
ATOM 19750 N N . GLU F 6 130 ? 187.617 148.272 216.925 1.00 72.47 130 GLU F N 1
ATOM 19751 C CA . GLU F 6 130 ? 187.018 148.590 218.213 1.00 72.47 130 GLU F CA 1
ATOM 19752 C C . GLU F 6 130 ? 186.079 149.780 218.064 1.00 72.47 130 GLU F C 1
ATOM 19753 O O . GLU F 6 130 ? 186.473 150.831 217.549 1.00 72.47 130 GLU F O 1
ATOM 19759 N N . GLU F 6 131 ? 184.840 149.614 218.520 1.00 73.95 131 GLU F N 1
ATOM 19760 C CA . GLU F 6 131 ? 183.804 150.623 218.365 1.00 73.95 131 GLU F CA 1
ATOM 19761 C C . GLU F 6 131 ? 183.734 151.514 219.597 1.00 73.95 131 GLU F C 1
ATOM 19762 O O . GLU F 6 131 ? 183.839 151.039 220.735 1.00 73.95 131 GLU F O 1
ATOM 19768 N N . ARG F 6 132 ? 183.561 152.811 219.355 1.00 67.01 132 ARG F N 1
ATOM 19769 C CA . ARG F 6 132 ? 183.346 153.805 220.398 1.00 67.01 132 ARG F CA 1
ATOM 19770 C C . ARG F 6 132 ? 181.884 154.221 220.350 1.00 67.01 132 ARG F C 1
ATOM 19771 O O . ARG F 6 132 ? 181.466 154.908 219.412 1.00 67.01 132 ARG F O 1
ATOM 19779 N N . LEU F 6 133 ? 181.110 153.811 221.351 1.00 66.26 133 LEU F N 1
ATOM 19780 C CA . LEU F 6 133 ? 179.698 154.168 221.437 1.00 66.26 133 LEU F CA 1
ATOM 19781 C C . LEU F 6 133 ? 179.554 155.290 222.451 1.00 66.26 133 LEU F C 1
ATOM 19782 O O . LEU F 6 133 ? 180.425 155.471 223.307 1.00 66.26 133 LEU F O 1
ATOM 19787 N N . LYS F 6 134 ? 178.466 156.044 222.351 1.00 52.94 134 LYS F N 1
ATOM 19788 C CA . LYS F 6 134 ? 178.287 157.254 223.139 1.00 52.94 134 LYS F CA 1
ATOM 19789 C C . LYS F 6 134 ? 176.901 157.258 223.773 1.00 52.94 134 LYS F C 1
ATOM 19790 O O . LYS F 6 134 ? 175.889 157.183 223.068 1.00 52.94 134 LYS F O 1
ATOM 19796 N N . VAL F 6 135 ? 176.862 157.340 225.100 1.00 54.61 135 VAL F N 1
ATOM 19797 C CA . VAL F 6 135 ? 175.613 157.255 225.856 1.00 54.61 135 VAL F CA 1
ATOM 19798 C C . VAL F 6 135 ? 175.208 158.643 226.340 1.00 54.61 135 VAL F C 1
ATOM 19799 O O . VAL F 6 135 ? 175.987 159.304 227.042 1.00 54.61 135 VAL F O 1
ATOM 19803 N N . PRO F 6 136 ? 174.002 159.122 225.999 1.00 49.37 136 PRO F N 1
ATOM 19804 C CA . PRO F 6 136 ? 173.597 160.479 226.397 1.00 49.37 136 PRO F CA 1
ATOM 19805 C C . PRO F 6 136 ? 173.085 160.576 227.827 1.00 49.37 136 PRO F C 1
ATOM 19806 O O . PRO F 6 136 ? 172.548 159.608 228.374 1.00 49.37 136 PRO F O 1
ATOM 19810 N N . ILE F 6 137 ? 173.249 161.754 228.437 1.00 55.62 137 ILE F N 1
ATOM 19811 C CA . ILE F 6 137 ? 172.829 162.009 229.808 1.00 55.62 137 ILE F CA 1
ATOM 19812 C C . ILE F 6 137 ? 171.924 163.234 229.824 1.00 55.62 137 ILE F C 1
ATOM 19813 O O . ILE F 6 137 ? 172.283 164.305 229.329 1.00 55.62 137 ILE F O 1
ATOM 19818 N N . LEU F 6 138 ? 170.740 163.093 230.416 1.00 58.86 138 LEU F N 1
ATOM 19819 C CA . LEU F 6 138 ? 169.845 164.235 230.546 1.00 58.86 138 LEU F CA 1
ATOM 19820 C C . LEU F 6 138 ? 169.810 164.672 232.002 1.00 58.86 138 LEU F C 1
ATOM 19821 O O . LEU F 6 138 ? 169.504 163.864 232.888 1.00 58.86 138 LEU F O 1
ATOM 19826 N N . VAL F 6 139 ? 170.133 165.943 232.242 1.00 62.14 139 VAL F N 1
ATOM 19827 C CA . VAL F 6 139 ? 170.065 166.544 233.570 1.00 62.14 139 VAL F CA 1
ATOM 19828 C C . VAL F 6 139 ? 169.128 167.740 233.493 1.00 62.14 139 VAL F C 1
ATOM 19829 O O . VAL F 6 139 ? 169.383 168.680 232.733 1.00 62.14 139 VAL F O 1
ATOM 19833 N N . THR F 6 140 ? 168.054 167.715 234.277 1.00 70.14 140 THR F N 1
ATOM 19834 C CA . THR F 6 140 ? 167.068 168.784 234.269 1.00 70.14 140 THR F CA 1
ATOM 19835 C C . THR F 6 140 ? 166.900 169.337 235.678 1.00 70.14 140 THR F C 1
ATOM 19836 O O . THR F 6 140 ? 166.603 168.590 236.617 1.00 70.14 140 THR F O 1
ATOM 19840 N N . LEU F 6 141 ? 167.083 170.645 235.816 1.00 74.81 141 LEU F N 1
ATOM 19841 C CA . LEU F 6 141 ? 166.857 171.351 237.068 1.00 74.81 141 LEU F CA 1
ATOM 19842 C C . LEU F 6 141 ? 165.569 172.150 236.948 1.00 74.81 141 LEU F C 1
ATOM 19843 O O . LEU F 6 141 ? 165.466 173.047 236.105 1.00 74.81 141 LEU F O 1
ATOM 19848 N N . VAL F 6 142 ? 164.588 171.817 237.781 1.00 74.25 142 VAL F N 1
ATOM 19849 C CA . VAL F 6 142 ? 163.294 172.486 237.766 1.00 74.25 142 VAL F CA 1
ATOM 19850 C C . VAL F 6 142 ? 163.112 173.245 239.073 1.00 74.25 142 VAL F C 1
ATOM 19851 O O . VAL F 6 142 ? 163.600 172.822 240.129 1.00 74.25 142 VAL F O 1
ATOM 19855 N N . SER F 6 143 ? 162.436 174.390 238.987 1.00 83.60 143 SER F N 1
ATOM 19856 C CA . SER F 6 143 ? 162.176 175.211 240.160 1.00 83.60 143 SER F CA 1
ATOM 19857 C C . SER F 6 143 ? 160.973 176.101 239.892 1.00 83.60 143 SER F C 1
ATOM 19858 O O . SER F 6 143 ? 160.512 176.235 238.756 1.00 83.60 143 SER F O 1
ATOM 19861 N N . ASP F 6 144 ? 160.465 176.706 240.962 1.00 86.63 144 ASP F N 1
ATOM 19862 C CA . ASP F 6 144 ? 159.403 177.696 240.865 1.00 86.63 144 ASP F CA 1
ATOM 19863 C C . ASP F 6 144 ? 159.925 179.127 240.799 1.00 86.63 144 ASP F C 1
ATOM 19864 O O . ASP F 6 144 ? 159.144 180.043 240.519 1.00 86.63 144 ASP F O 1
ATOM 19869 N N . SER F 6 145 ? 161.216 179.338 241.045 1.00 85.89 145 SER F N 1
ATOM 19870 C CA . SER F 6 145 ? 161.822 180.661 240.973 1.00 85.89 145 SER F CA 1
ATOM 19871 C C . SER F 6 145 ? 162.418 180.881 239.588 1.00 85.89 145 SER F C 1
ATOM 19872 O O . SER F 6 145 ? 162.853 179.928 238.934 1.00 85.89 145 SER F O 1
ATOM 19875 N N . GLU F 6 146 ? 162.435 182.141 239.146 1.00 87.98 146 GLU F N 1
ATOM 19876 C CA . GLU F 6 146 ? 162.926 182.445 237.805 1.00 87.98 146 GLU F CA 1
ATOM 19877 C C . GLU F 6 146 ? 164.446 182.559 237.777 1.00 87.98 146 GLU F C 1
ATOM 19878 O O . GLU F 6 146 ? 165.094 182.052 236.854 1.00 87.98 146 GLU F O 1
ATOM 19884 N N . ILE F 6 147 ? 165.034 183.208 238.778 1.00 94.78 147 ILE F N 1
ATOM 19885 C CA . ILE F 6 147 ? 166.468 183.474 238.811 1.00 94.78 147 ILE F CA 1
ATOM 19886 C C . ILE F 6 147 ? 167.091 182.658 239.937 1.00 94.78 147 ILE F C 1
ATOM 19887 O O . ILE F 6 147 ? 166.721 182.813 241.107 1.00 94.78 147 ILE F O 1
ATOM 19892 N N . ILE F 6 148 ? 168.038 181.792 239.582 1.00 99.04 148 ILE F N 1
ATOM 19893 C CA . ILE F 6 148 ? 168.759 180.951 240.532 1.00 99.04 148 ILE F CA 1
ATOM 19894 C C . ILE F 6 148 ? 170.238 181.303 240.452 1.00 99.04 148 ILE F C 1
ATOM 19895 O O . ILE F 6 148 ? 170.793 181.455 239.356 1.00 99.04 148 ILE F O 1
ATOM 19900 N N . ASP F 6 149 ? 170.885 181.434 241.614 1.00 103.66 149 ASP F N 1
ATOM 19901 C CA . ASP F 6 149 ? 172.278 181.859 241.692 1.00 103.66 149 ASP F CA 1
ATOM 19902 C C . ASP F 6 149 ? 173.281 180.751 241.381 1.00 103.66 149 ASP F C 1
ATOM 19903 O O . ASP F 6 149 ? 174.485 180.970 241.560 1.00 103.66 149 ASP F O 1
ATOM 19908 N N . LEU F 6 150 ? 172.830 179.580 240.937 1.00 101.69 150 LEU F N 1
ATOM 19909 C CA . LEU F 6 150 ? 173.738 178.526 240.505 1.00 101.69 150 LEU F CA 1
ATOM 19910 C C . LEU F 6 150 ? 174.460 178.921 239.220 1.00 101.69 150 LEU F C 1
ATOM 19911 O O . LEU F 6 150 ? 174.008 179.787 238.466 1.00 101.69 150 LEU F O 1
ATOM 19916 N N . ASN F 6 151 ? 175.602 178.277 238.978 1.00 93.07 151 ASN F N 1
ATOM 19917 C CA . ASN F 6 151 ? 176.374 178.504 237.756 1.00 93.07 151 ASN F CA 1
ATOM 19918 C C . ASN F 6 151 ? 175.699 177.724 236.630 1.00 93.07 151 ASN F C 1
ATOM 19919 O O . ASN F 6 151 ? 176.052 176.587 236.307 1.00 93.07 151 ASN F O 1
ATOM 19924 N N . LEU F 6 152 ? 174.701 178.364 236.021 1.00 87.83 152 LEU F N 1
ATOM 19925 C CA . LEU F 6 152 ? 173.843 177.715 235.038 1.00 87.83 152 LEU F CA 1
ATOM 19926 C C . LEU F 6 152 ? 173.960 178.361 233.663 1.00 87.83 152 LEU F C 1
ATOM 19927 O O . LEU F 6 152 ? 172.998 178.378 232.889 1.00 87.83 152 LEU F O 1
ATOM 19932 N N . HIS F 6 153 ? 175.154 178.866 233.340 1.00 84.25 153 HIS F N 1
ATOM 19933 C CA . HIS F 6 153 ? 175.370 179.495 232.041 1.00 84.25 153 HIS F CA 1
ATOM 19934 C C . HIS F 6 153 ? 175.452 178.465 230.919 1.00 84.25 153 HIS F C 1
ATOM 19935 O O . HIS F 6 153 ? 175.121 178.777 229.769 1.00 84.25 153 HIS F O 1
ATOM 19942 N N . SER F 6 154 ? 175.881 177.240 231.229 1.00 77.84 154 SER F N 1
ATOM 19943 C CA . SER F 6 154 ? 175.968 176.192 230.219 1.00 77.84 154 SER F CA 1
ATOM 19944 C C . SER F 6 154 ? 174.652 175.454 230.012 1.00 77.84 154 SER F C 1
ATOM 19945 O O . SER F 6 154 ? 174.601 174.542 229.180 1.00 77.84 154 SER F O 1
ATOM 19948 N N . PHE F 6 155 ? 173.598 175.817 230.738 1.00 69.25 155 PHE F N 1
ATOM 19949 C CA . PHE F 6 155 ? 172.324 175.124 230.622 1.00 69.25 155 PHE F CA 1
ATOM 19950 C C . PHE F 6 155 ? 171.477 175.754 229.516 1.00 69.25 155 PHE F C 1
ATOM 19951 O O . PHE F 6 155 ? 171.946 176.574 228.722 1.00 69.25 155 PHE F O 1
ATOM 19959 N N . THR F 6 156 ? 170.206 175.362 229.467 1.00 63.09 156 THR F N 1
ATOM 19960 C CA . THR F 6 156 ? 169.248 175.871 228.492 1.00 63.09 156 THR F CA 1
ATOM 19961 C C . THR F 6 156 ? 167.987 176.309 229.221 1.00 63.09 156 THR F C 1
ATOM 19962 O O . THR F 6 156 ? 167.306 175.482 229.836 1.00 63.09 156 THR F O 1
ATOM 19966 N N . LYS F 6 157 ? 167.670 177.599 229.136 1.00 59.74 157 LYS F N 1
ATOM 19967 C CA . LYS F 6 157 ? 166.503 178.132 229.827 1.00 59.74 157 LYS F CA 1
ATOM 19968 C C . LYS F 6 157 ? 165.219 177.696 229.131 1.00 59.74 157 LYS F C 1
ATOM 19969 O O . LYS F 6 157 ? 165.070 177.858 227.916 1.00 59.74 157 LYS F O 1
ATOM 19975 N N . GLN F 6 158 ? 164.294 177.140 229.907 1.00 57.74 158 GLN F N 1
ATOM 19976 C CA . GLN F 6 158 ? 163.006 176.699 229.383 1.00 57.74 158 GLN F CA 1
ATOM 19977 C C . GLN F 6 158 ? 161.878 177.071 230.340 1.00 57.74 158 GLN F C 1
ATOM 19978 O O . GLN F 6 158 ? 160.817 177.539 229.924 1.00 57.74 158 GLN F O 1
ATOM 19985 N N . LYS G 7 13 ? 142.963 143.600 220.644 1.00 79.43 13 LYS G N 1
ATOM 19986 C CA . LYS G 7 13 ? 142.211 144.690 220.034 1.00 79.43 13 LYS G CA 1
ATOM 19987 C C . LYS G 7 13 ? 143.048 145.400 218.974 1.00 79.43 13 LYS G C 1
ATOM 19988 O O . LYS G 7 13 ? 144.204 145.747 219.213 1.00 79.43 13 LYS G O 1
ATOM 19994 N N . ARG G 7 14 ? 142.455 145.611 217.802 1.00 79.55 14 ARG G N 1
ATOM 19995 C CA . ARG G 7 14 ? 143.151 146.258 216.698 1.00 79.55 14 ARG G CA 1
ATOM 19996 C C . ARG G 7 14 ? 143.085 147.772 216.863 1.00 79.55 14 ARG G C 1
ATOM 19997 O O . ARG G 7 14 ? 142.012 148.331 217.115 1.00 79.55 14 ARG G O 1
ATOM 20005 N N . VAL G 7 15 ? 144.232 148.430 216.723 1.00 69.26 15 VAL G N 1
ATOM 20006 C CA . VAL G 7 15 ? 144.339 149.879 216.868 1.00 69.26 15 VAL G CA 1
ATOM 20007 C C . VAL G 7 15 ? 145.456 150.359 215.945 1.00 69.26 15 VAL G C 1
ATOM 20008 O O . VAL G 7 15 ? 146.462 149.665 215.761 1.00 69.26 15 VAL G O 1
ATOM 20012 N N . THR G 7 16 ? 145.257 151.512 215.308 1.00 64.67 16 THR G N 1
ATOM 20013 C CA . THR G 7 16 ? 146.250 152.078 214.404 1.00 64.67 16 THR G CA 1
ATOM 20014 C C . THR G 7 16 ? 146.562 153.509 214.820 1.00 64.67 16 THR G C 1
ATOM 20015 O O . THR G 7 16 ? 145.769 154.145 215.523 1.00 64.67 16 THR G O 1
ATOM 20019 N N . LYS G 7 17 ? 147.722 154.001 214.396 1.00 55.43 17 LYS G N 1
ATOM 20020 C CA . LYS G 7 17 ? 148.224 155.292 214.837 1.00 55.43 17 LYS G CA 1
ATOM 20021 C C . LYS G 7 17 ? 148.414 156.244 213.659 1.00 55.43 17 LYS G C 1
ATOM 20022 O O . LYS G 7 17 ? 148.376 155.850 212.491 1.00 55.43 17 LYS G O 1
ATOM 20028 N N . HIS G 7 18 ? 148.620 157.517 213.991 1.00 51.98 18 HIS G N 1
ATOM 20029 C CA . HIS G 7 18 ? 148.837 158.581 213.019 1.00 51.98 18 HIS G CA 1
ATOM 20030 C C . HIS G 7 18 ? 150.002 159.449 213.483 1.00 51.98 18 HIS G C 1
ATOM 20031 O O . HIS G 7 18 ? 150.284 159.503 214.686 1.00 51.98 18 HIS G O 1
ATOM 20038 N N . PRO G 7 19 ? 150.710 160.144 212.575 1.00 50.46 19 PRO G N 1
ATOM 20039 C CA . PRO G 7 19 ? 151.771 161.057 213.027 1.00 50.46 19 PRO G CA 1
ATOM 20040 C C . PRO G 7 19 ? 151.231 162.333 213.659 1.00 50.46 19 PRO G C 1
ATOM 20041 O O . PRO G 7 19 ? 150.015 162.524 213.770 1.00 50.46 19 PRO G O 1
ATOM 20045 N N . SER G 7 20 ? 152.133 163.227 214.059 1.00 49.37 20 SER G N 1
ATOM 20046 C CA . SER G 7 20 ? 151.794 164.347 214.928 1.00 49.37 20 SER G CA 1
ATOM 20047 C C . SER G 7 20 ? 151.722 165.634 214.124 1.00 49.37 20 SER G C 1
ATOM 20048 O O . SER G 7 20 ? 152.171 165.678 212.974 1.00 49.37 20 SER G O 1
ATOM 20051 N N . LEU G 7 21 ? 151.160 166.675 214.740 1.00 51.60 21 LEU G N 1
ATOM 20052 C CA . LEU G 7 21 ? 151.048 167.987 214.116 1.00 51.60 21 LEU G CA 1
ATOM 20053 C C . LEU G 7 21 ? 152.415 168.628 213.925 1.00 51.60 21 LEU G C 1
ATOM 20054 O O . LEU G 7 21 ? 153.265 168.594 214.819 1.00 51.60 21 LEU G O 1
ATOM 20059 N N . LYS G 7 22 ? 152.619 169.218 212.746 1.00 52.60 22 LYS G N 1
ATOM 20060 C CA . LYS G 7 22 ? 153.844 169.941 212.415 1.00 52.60 22 LYS G CA 1
ATOM 20061 C C . LYS G 7 22 ? 153.450 171.309 211.850 1.00 52.60 22 LYS G C 1
ATOM 20062 O O . LYS G 7 22 ? 153.322 171.488 210.637 1.00 52.60 22 LYS G O 1
ATOM 20068 N N . THR G 7 23 ? 153.254 172.278 212.744 1.00 53.01 23 THR G N 1
ATOM 20069 C CA . THR G 7 23 ? 152.904 173.633 212.335 1.00 53.01 23 THR G CA 1
ATOM 20070 C C . THR G 7 23 ? 154.165 174.393 211.948 1.00 53.01 23 THR G C 1
ATOM 20071 O O . THR G 7 23 ? 154.937 174.816 212.816 1.00 53.01 23 THR G O 1
ATOM 20075 N N . LEU G 7 24 ? 154.390 174.557 210.650 1.00 51.50 24 LEU G N 1
ATOM 20076 C CA . LEU G 7 24 ? 155.632 175.106 210.133 1.00 51.50 24 LEU G CA 1
ATOM 20077 C C . LEU G 7 24 ? 155.373 176.177 209.080 1.00 51.50 24 LEU G C 1
ATOM 20078 O O . LEU G 7 24 ? 154.406 176.116 208.316 1.00 51.50 24 LEU G O 1
ATOM 20083 N N . THR G 7 25 ? 156.260 177.170 209.059 1.00 55.52 25 THR G N 1
ATOM 20084 C CA . THR G 7 25 ? 156.231 178.238 208.074 1.00 55.52 25 THR G CA 1
ATOM 20085 C C . THR G 7 25 ? 157.179 177.908 206.921 1.00 55.52 25 THR G C 1
ATOM 20086 O O . THR G 7 25 ? 157.644 176.776 206.768 1.00 55.52 25 THR G O 1
ATOM 20090 N N . HIS G 7 26 ? 157.451 178.914 206.082 1.00 58.72 26 HIS G N 1
ATOM 20091 C CA . HIS G 7 26 ? 158.358 178.726 204.952 1.00 58.72 26 HIS G CA 1
ATOM 20092 C C . HIS G 7 26 ? 159.797 178.517 205.415 1.00 58.72 26 HIS G C 1
ATOM 20093 O O . HIS G 7 26 ? 160.569 177.810 204.757 1.00 58.72 26 HIS G O 1
ATOM 20100 N N . LYS G 7 27 ? 160.176 179.125 206.542 1.00 58.74 27 LYS G N 1
ATOM 20101 C CA . LYS G 7 27 ? 161.568 179.074 206.976 1.00 58.74 27 LYS G CA 1
ATOM 20102 C C . LYS G 7 27 ? 161.814 177.967 207.996 1.00 58.74 27 LYS G C 1
ATOM 20103 O O . LYS G 7 27 ? 162.968 177.589 208.227 1.00 58.74 27 LYS G O 1
ATOM 20109 N N . GLN G 7 28 ? 160.755 177.437 208.612 1.00 55.11 28 GLN G N 1
ATOM 20110 C CA . GLN G 7 28 ? 160.939 176.432 209.655 1.00 55.11 28 GLN G CA 1
ATOM 20111 C C . GLN G 7 28 ? 161.111 175.038 209.065 1.00 55.11 28 GLN G C 1
ATOM 20112 O O . GLN G 7 28 ? 161.603 174.129 209.744 1.00 55.11 28 GLN G O 1
ATOM 20118 N N . ILE G 7 29 ? 160.712 174.849 207.806 1.00 46.62 29 ILE G N 1
ATOM 20119 C CA . ILE G 7 29 ? 160.701 173.510 207.223 1.00 46.62 29 ILE G CA 1
ATOM 20120 C C . ILE G 7 29 ? 162.091 173.091 206.746 1.00 46.62 29 ILE G C 1
ATOM 20121 O O . ILE G 7 29 ? 162.472 171.920 206.878 1.00 46.62 29 ILE G O 1
ATOM 20126 N N . HIS G 7 30 ? 162.886 174.029 206.231 1.00 46.03 30 HIS G N 1
ATOM 20127 C CA . HIS G 7 30 ? 164.191 173.717 205.665 1.00 46.03 30 HIS G CA 1
ATOM 20128 C C . HIS G 7 30 ? 165.293 173.663 206.716 1.00 46.03 30 HIS G C 1
ATOM 20129 O O . HIS G 7 30 ? 166.425 173.290 206.393 1.00 46.03 30 HIS G O 1
ATOM 20136 N N . THR G 7 31 ? 164.989 174.024 207.962 1.00 47.77 31 THR G N 1
ATOM 20137 C CA . THR G 7 31 ? 165.963 173.983 209.040 1.00 47.77 31 THR G CA 1
ATOM 20138 C C . THR G 7 31 ? 165.620 172.986 210.136 1.00 47.77 31 THR G C 1
ATOM 20139 O O . THR G 7 31 ? 166.210 173.063 211.219 1.00 47.77 31 THR G O 1
ATOM 20143 N N . THR G 7 32 ? 164.691 172.065 209.901 1.00 47.23 32 THR G N 1
ATOM 20144 C CA . THR G 7 32 ? 164.240 171.127 210.920 1.00 47.23 32 THR G CA 1
ATOM 20145 C C . THR G 7 32 ? 164.366 169.697 210.411 1.00 47.23 32 THR G C 1
ATOM 20146 O O . THR G 7 32 ? 163.839 169.362 209.344 1.00 47.23 32 THR G O 1
ATOM 20150 N N . ILE G 7 33 ? 165.064 168.862 211.178 1.00 41.54 33 ILE G N 1
ATOM 20151 C CA . ILE G 7 33 ? 165.141 167.426 210.943 1.00 41.54 33 ILE G CA 1
ATOM 20152 C C . ILE G 7 33 ? 164.288 166.720 211.992 1.00 41.54 33 ILE G C 1
ATOM 20153 O O . ILE G 7 33 ? 164.277 167.108 213.168 1.00 41.54 33 ILE G O 1
ATOM 20158 N N . PHE G 7 34 ? 163.522 165.726 211.548 1.00 40.71 34 PHE G N 1
ATOM 20159 C CA . PHE G 7 34 ? 162.716 164.880 212.420 1.00 40.71 34 PHE G CA 1
ATOM 20160 C C . PHE G 7 34 ? 163.331 163.489 212.429 1.00 40.71 34 PHE G C 1
ATOM 20161 O O . PHE G 7 34 ? 163.356 162.813 211.395 1.00 40.71 34 PHE G O 1
ATOM 20169 N N . VAL G 7 35 ? 163.820 163.063 213.589 1.00 41.76 35 VAL G N 1
ATOM 20170 C CA . VAL G 7 35 ? 164.618 161.845 213.689 1.00 41.76 35 VAL G CA 1
ATOM 20171 C C . VAL G 7 35 ? 163.704 160.654 213.947 1.00 41.76 35 VAL G C 1
ATOM 20172 O O . VAL G 7 35 ? 162.956 160.635 214.931 1.00 41.76 35 VAL G O 1
ATOM 20176 N N . LYS G 7 36 ? 163.767 159.658 213.065 1.00 39.08 36 LYS G N 1
ATOM 20177 C CA . LYS G 7 36 ? 163.032 158.414 213.240 1.00 39.08 36 LYS G CA 1
ATOM 20178 C C . LYS G 7 36 ? 163.855 157.411 214.041 1.00 39.08 36 LYS G C 1
ATOM 20179 O O . LYS G 7 36 ? 165.017 157.646 214.379 1.00 39.08 36 LYS G O 1
ATOM 20185 N N . SER G 7 37 ? 163.226 156.272 214.339 1.00 45.18 37 SER G N 1
ATOM 20186 C CA . SER G 7 37 ? 163.936 155.194 215.018 1.00 45.18 37 SER G CA 1
ATOM 20187 C C . SER G 7 37 ? 164.808 154.412 214.044 1.00 45.18 37 SER G C 1
ATOM 20188 O O . SER G 7 37 ? 165.840 153.852 214.432 1.00 45.18 37 SER G O 1
ATOM 20191 N N . THR G 7 38 ? 164.407 154.361 212.770 1.00 42.65 38 THR G N 1
ATOM 20192 C CA . THR G 7 38 ? 165.182 153.621 211.780 1.00 42.65 38 THR G CA 1
ATOM 20193 C C . THR G 7 38 ? 166.209 154.507 211.086 1.00 42.65 38 THR G C 1
ATOM 20194 O O . THR G 7 38 ? 166.893 154.051 210.163 1.00 42.65 38 THR G O 1
ATOM 20198 N N . THR G 7 39 ? 166.323 155.764 211.501 1.00 38.80 39 THR G N 1
ATOM 20199 C CA . THR G 7 39 ? 167.277 156.685 210.905 1.00 38.80 39 THR G CA 1
ATOM 20200 C C . THR G 7 39 ? 168.697 156.335 211.343 1.00 38.80 39 THR G C 1
ATOM 20201 O O . THR G 7 39 ? 168.946 156.180 212.549 1.00 38.80 39 THR G O 1
ATOM 20205 N N . PRO G 7 40 ? 169.634 156.175 210.413 1.00 41.25 40 PRO G N 1
ATOM 20206 C CA . PRO G 7 40 ? 171.028 155.949 210.799 1.00 41.25 40 PRO G CA 1
ATOM 20207 C C . PRO G 7 40 ? 171.649 157.188 211.427 1.00 41.25 40 PRO G C 1
ATOM 20208 O O . PRO G 7 40 ? 171.219 158.323 211.211 1.00 41.25 40 PRO G O 1
ATOM 20212 N N . TYR G 7 41 ? 172.691 156.938 212.221 1.00 50.21 41 TYR G N 1
ATOM 20213 C CA . TYR G 7 41 ? 173.355 158.002 212.967 1.00 50.21 41 TYR G CA 1
ATOM 20214 C C . TYR G 7 41 ? 174.174 158.897 212.042 1.00 50.21 41 TYR G C 1
ATOM 20215 O O . TYR G 7 41 ? 174.073 160.130 212.098 1.00 50.21 41 TYR G O 1
ATOM 20224 N N . VAL G 7 42 ? 174.982 158.283 211.172 1.00 49.03 42 VAL G N 1
ATOM 20225 C CA . VAL G 7 42 ? 175.846 159.032 210.263 1.00 49.03 42 VAL G CA 1
ATOM 20226 C C . VAL G 7 42 ? 175.010 159.782 209.227 1.00 49.03 42 VAL G C 1
ATOM 20227 O O . VAL G 7 42 ? 175.368 160.889 208.805 1.00 49.03 42 VAL G O 1
ATOM 20231 N N . SER G 7 43 ? 173.859 159.217 208.844 1.00 45.59 43 SER G N 1
ATOM 20232 C CA . SER G 7 43 ? 172.934 159.921 207.956 1.00 45.59 43 SER G CA 1
ATOM 20233 C C . SER G 7 43 ? 172.353 161.161 208.625 1.00 45.59 43 SER G C 1
ATOM 20234 O O . SER G 7 43 ? 172.175 162.201 207.979 1.00 45.59 43 SER G O 1
ATOM 20237 N N . ALA G 7 44 ? 172.077 161.074 209.930 1.00 48.81 44 ALA G N 1
ATOM 20238 C CA . ALA G 7 44 ? 171.594 162.236 210.667 1.00 48.81 44 ALA G CA 1
ATOM 20239 C C . ALA G 7 44 ? 172.677 163.302 210.791 1.00 48.81 44 ALA G C 1
ATOM 20240 O O . ALA G 7 44 ? 172.386 164.499 210.675 1.00 48.81 44 ALA G O 1
ATOM 20242 N N . LEU G 7 45 ? 173.930 162.881 211.006 1.00 44.21 45 LEU G N 1
ATOM 20243 C CA . LEU G 7 45 ? 175.057 163.816 211.003 1.00 44.21 45 LEU G CA 1
ATOM 20244 C C . LEU G 7 45 ? 175.204 164.512 209.653 1.00 44.21 45 LEU G C 1
ATOM 20245 O O . LEU G 7 45 ? 175.414 165.729 209.591 1.00 44.21 45 LEU G O 1
ATOM 20250 N N . LYS G 7 46 ? 175.065 163.753 208.559 1.00 42.91 46 LYS G N 1
ATOM 20251 C CA . LYS G 7 46 ? 175.172 164.329 207.219 1.00 42.91 46 LYS G CA 1
ATOM 20252 C C . LYS G 7 46 ? 174.039 165.305 206.931 1.00 42.91 46 LYS G C 1
ATOM 20253 O O . LYS G 7 46 ? 174.252 166.351 206.306 1.00 42.91 46 LYS G O 1
ATOM 20259 N N . ARG G 7 47 ? 172.832 165.002 207.414 1.00 41.21 47 ARG G N 1
ATOM 20260 C CA . ARG G 7 47 ? 171.699 165.875 207.129 1.00 41.21 47 ARG G CA 1
ATOM 20261 C C . ARG G 7 47 ? 171.753 167.150 207.963 1.00 41.21 47 ARG G C 1
ATOM 20262 O O . ARG G 7 47 ? 171.393 168.228 207.476 1.00 41.21 47 ARG G O 1
ATOM 20270 N N . ILE G 7 48 ? 172.229 167.063 209.209 1.00 43.34 48 ILE G N 1
ATOM 20271 C CA . ILE G 7 48 ? 172.370 168.275 210.015 1.00 43.34 48 ILE G CA 1
ATOM 20272 C C . ILE G 7 48 ? 173.554 169.108 209.518 1.00 43.34 48 ILE G C 1
ATOM 20273 O O . ILE G 7 48 ? 173.524 170.344 209.567 1.00 43.34 48 ILE G O 1
ATOM 20278 N N . ASN G 7 49 ? 174.586 168.455 208.967 1.00 45.85 49 ASN G N 1
ATOM 20279 C CA . ASN G 7 49 ? 175.677 169.198 208.335 1.00 45.85 49 ASN G CA 1
ATOM 20280 C C . ASN G 7 49 ? 175.210 169.907 207.066 1.00 45.85 49 ASN G C 1
ATOM 20281 O O . ASN G 7 49 ? 175.607 171.046 206.794 1.00 45.85 49 ASN G O 1
ATOM 20286 N N . LYS G 7 50 ? 174.344 169.249 206.289 1.00 42.92 50 LYS G N 1
ATOM 20287 C CA . LYS G 7 50 ? 173.769 169.887 205.107 1.00 42.92 50 LYS G CA 1
ATOM 20288 C C . LYS G 7 50 ? 172.845 171.037 205.496 1.00 42.92 50 LYS G C 1
ATOM 20289 O O . LYS G 7 50 ? 172.798 172.067 204.812 1.00 42.92 50 LYS G O 1
ATOM 20295 N N . PHE G 7 51 ? 172.129 170.893 206.614 1.00 39.62 51 PHE G N 1
ATOM 20296 C CA . PHE G 7 51 ? 171.289 171.981 207.103 1.00 39.62 51 PHE G CA 1
ATOM 20297 C C . PHE G 7 51 ? 172.116 173.148 207.632 1.00 39.62 51 PHE G C 1
ATOM 20298 O O . PHE G 7 51 ? 171.716 174.303 207.471 1.00 39.62 51 PHE G O 1
ATOM 20306 N N . LEU G 7 52 ? 173.273 172.875 208.242 1.00 43.88 52 LEU G N 1
ATOM 20307 C CA . LEU G 7 52 ? 174.161 173.959 208.657 1.00 43.88 52 LEU G CA 1
ATOM 20308 C C . LEU G 7 52 ? 174.822 174.624 207.455 1.00 43.88 52 LEU G C 1
ATOM 20309 O O . LEU G 7 52 ? 175.177 175.807 207.508 1.00 43.88 52 LEU G O 1
ATOM 20314 N N . ASP G 7 53 ? 175.007 173.876 206.365 1.00 46.21 53 ASP G N 1
ATOM 20315 C CA . ASP G 7 53 ? 175.523 174.484 205.143 1.00 46.21 53 ASP G CA 1
ATOM 20316 C C . ASP G 7 53 ? 174.464 175.326 204.438 1.00 46.21 53 ASP G C 1
ATOM 20317 O O . ASP G 7 53 ? 174.798 176.332 203.803 1.00 46.21 53 ASP G O 1
ATOM 20322 N N . SER G 7 54 ? 173.191 174.934 204.537 1.00 46.33 54 SER G N 1
ATOM 20323 C CA . SER G 7 54 ? 172.129 175.641 203.829 1.00 46.33 54 SER G CA 1
ATOM 20324 C C . SER G 7 54 ? 171.402 176.668 204.692 1.00 46.33 54 SER G C 1
ATOM 20325 O O . SER G 7 54 ? 170.555 177.402 204.171 1.00 46.33 54 SER G O 1
ATOM 20328 N N . VAL G 7 55 ? 171.706 176.739 205.992 1.00 49.43 55 VAL G N 1
ATOM 20329 C CA . VAL G 7 55 ? 171.013 177.676 206.868 1.00 49.43 55 VAL G CA 1
ATOM 20330 C C . VAL G 7 55 ? 171.487 179.110 206.638 1.00 49.43 55 VAL G C 1
ATOM 20331 O O . VAL G 7 55 ? 170.771 180.061 206.979 1.00 49.43 55 VAL G O 1
ATOM 20335 N N . HIS G 7 56 ? 172.666 179.296 206.038 1.00 53.78 56 HIS G N 1
ATOM 20336 C CA . HIS G 7 56 ? 173.090 180.638 205.654 1.00 53.78 56 HIS G CA 1
ATOM 20337 C C . HIS G 7 56 ? 172.282 181.140 204.464 1.00 53.78 56 HIS G C 1
ATOM 20338 O O . HIS G 7 56 ? 172.022 182.343 204.340 1.00 53.78 56 HIS G O 1
ATOM 20345 N N . LYS G 7 57 ? 171.876 180.229 203.577 1.00 55.97 57 LYS G N 1
ATOM 20346 C CA . LYS G 7 57 ? 170.975 180.602 202.491 1.00 55.97 57 LYS G CA 1
ATOM 20347 C C . LYS G 7 57 ? 169.547 180.763 202.996 1.00 55.97 57 LYS G C 1
ATOM 20348 O O . LYS G 7 57 ? 168.805 181.626 202.513 1.00 55.97 57 LYS G O 1
ATOM 20354 N N . GLN G 7 58 ? 169.143 179.938 203.966 1.00 57.57 58 GLN G N 1
ATOM 20355 C CA . GLN G 7 58 ? 167.818 180.091 204.558 1.00 57.57 58 GLN G CA 1
ATOM 20356 C C . GLN G 7 58 ? 167.756 181.292 205.492 1.00 57.57 58 GLN G C 1
ATOM 20357 O O . GLN G 7 58 ? 166.676 181.859 205.697 1.00 57.57 58 GLN G O 1
ATOM 20363 N N . GLY G 7 59 ? 168.891 181.689 206.064 1.00 59.62 59 GLY G N 1
ATOM 20364 C CA . GLY G 7 59 ? 168.973 182.900 206.857 1.00 59.62 59 GLY G CA 1
ATOM 20365 C C . GLY G 7 59 ? 168.281 182.835 208.203 1.00 59.62 59 GLY G C 1
ATOM 20366 O O . GLY G 7 59 ? 167.484 183.717 208.538 1.00 59.62 59 GLY G O 1
ATOM 20367 N N . SER G 7 60 ? 168.573 181.799 208.984 1.00 62.11 60 SER G N 1
ATOM 20368 C CA . SER G 7 60 ? 168.026 181.669 210.325 1.00 62.11 60 SER G CA 1
ATOM 20369 C C . SER G 7 60 ? 169.142 181.262 211.277 1.00 62.11 60 SER G C 1
ATOM 20370 O O . SER G 7 60 ? 170.246 180.916 210.850 1.00 62.11 60 SER G O 1
ATOM 20373 N N . SER G 7 61 ? 168.840 181.307 212.575 1.00 59.30 61 SER G N 1
ATOM 20374 C CA . SER G 7 61 ? 169.879 181.129 213.583 1.00 59.30 61 SER G CA 1
ATOM 20375 C C . SER G 7 61 ? 170.229 179.665 213.819 1.00 59.30 61 SER G C 1
ATOM 20376 O O . SER G 7 61 ? 171.411 179.306 213.790 1.00 59.30 61 SER G O 1
ATOM 20379 N N . TYR G 7 62 ? 169.235 178.810 214.047 1.00 53.93 62 TYR G N 1
ATOM 20380 C CA . TYR G 7 62 ? 169.486 177.449 214.495 1.00 53.93 62 TYR G CA 1
ATOM 20381 C C . TYR G 7 62 ? 168.973 176.433 213.484 1.00 53.93 62 TYR G C 1
ATOM 20382 O O . TYR G 7 62 ? 168.239 176.757 212.547 1.00 53.93 62 TYR G O 1
ATOM 20391 N N . VAL G 7 63 ? 169.389 175.190 213.701 1.00 42.99 63 VAL G N 1
ATOM 20392 C CA . VAL G 7 63 ? 168.836 174.014 213.042 1.00 42.99 63 VAL G CA 1
ATOM 20393 C C . VAL G 7 63 ? 168.142 173.192 214.121 1.00 42.99 63 VAL G C 1
ATOM 20394 O O . VAL G 7 63 ? 168.750 172.865 215.148 1.00 42.99 63 VAL G O 1
ATOM 20398 N N . ALA G 7 64 ? 166.868 172.874 213.904 1.00 49.36 64 ALA G N 1
ATOM 20399 C CA . ALA G 7 64 ? 166.084 172.151 214.898 1.00 49.36 64 ALA G CA 1
ATOM 20400 C C . ALA G 7 64 ? 166.162 170.649 214.653 1.00 49.36 64 ALA G C 1
ATOM 20401 O O . ALA G 7 64 ? 166.151 170.196 213.505 1.00 49.36 64 ALA G O 1
ATOM 20403 N N . VAL G 7 65 ? 166.248 169.880 215.738 1.00 43.93 65 VAL G N 1
ATOM 20404 C CA . VAL G 7 65 ? 166.287 168.422 215.702 1.00 43.93 65 VAL G CA 1
ATOM 20405 C C . VAL G 7 65 ? 165.189 167.925 216.631 1.00 43.93 65 VAL G C 1
ATOM 20406 O O . VAL G 7 65 ? 165.308 168.053 217.854 1.00 43.93 65 VAL G O 1
ATOM 20410 N N . LEU G 7 66 ? 164.124 167.364 216.067 1.00 46.52 66 LEU G N 1
ATOM 20411 C CA . LEU G 7 66 ? 162.981 166.939 216.865 1.00 46.52 66 LEU G CA 1
ATOM 20412 C C . LEU G 7 66 ? 162.849 165.422 216.870 1.00 46.52 66 LEU G C 1
ATOM 20413 O O . LEU G 7 66 ? 162.943 164.772 215.820 1.00 46.52 66 LEU G O 1
ATOM 20418 N N . GLY G 7 67 ? 162.615 164.870 218.054 1.00 43.38 67 GLY G N 1
ATOM 20419 C CA . GLY G 7 67 ? 162.387 163.441 218.188 1.00 43.38 67 GLY G CA 1
ATOM 20420 C C . GLY G 7 67 ? 161.369 163.152 219.267 1.00 43.38 67 GLY G C 1
ATOM 20421 O O . GLY G 7 67 ? 161.207 163.925 220.218 1.00 43.38 67 GLY G O 1
ATOM 20422 N N . MET G 7 68 ? 160.667 162.029 219.111 1.00 42.72 68 MET G N 1
ATOM 20423 C CA . MET G 7 68 ? 159.743 161.536 220.123 1.00 42.72 68 MET G CA 1
ATOM 20424 C C . MET G 7 68 ? 159.893 160.023 220.230 1.00 42.72 68 MET G C 1
ATOM 20425 O O . MET G 7 68 ? 160.119 159.322 219.238 1.00 42.72 68 MET G O 1
ATOM 20430 N N . GLY G 7 69 ? 159.802 159.528 221.460 1.00 47.04 69 GLY G N 1
ATOM 20431 C CA . GLY G 7 69 ? 159.824 158.092 221.686 1.00 47.04 69 GLY G CA 1
ATOM 20432 C C . GLY G 7 69 ? 161.207 157.483 221.551 1.00 47.04 69 GLY G C 1
ATOM 20433 O O . GLY G 7 69 ? 162.199 158.007 222.078 1.00 47.04 69 GLY G O 1
ATOM 20434 N N . LYS G 7 70 ? 161.268 156.371 220.805 1.00 51.15 70 LYS G N 1
ATOM 20435 C CA . LYS G 7 70 ? 162.447 155.506 220.765 1.00 51.15 70 LYS G CA 1
ATOM 20436 C C . LYS G 7 70 ? 163.665 156.208 220.173 1.00 51.15 70 LYS G C 1
ATOM 20437 O O . LYS G 7 70 ? 164.805 155.898 220.541 1.00 51.15 70 LYS G O 1
ATOM 20443 N N . ALA G 7 71 ? 163.447 157.181 219.291 1.00 46.42 71 ALA G N 1
ATOM 20444 C CA . ALA G 7 71 ? 164.549 157.915 218.686 1.00 46.42 71 ALA G CA 1
ATOM 20445 C C . ALA G 7 71 ? 165.205 158.915 219.629 1.00 46.42 71 ALA G C 1
ATOM 20446 O O . ALA G 7 71 ? 166.353 159.297 219.357 1.00 46.42 71 ALA G O 1
ATOM 20448 N N . VAL G 7 72 ? 164.518 159.290 220.728 1.00 48.43 72 VAL G N 1
ATOM 20449 C CA . VAL G 7 72 ? 164.916 160.415 221.591 1.00 48.43 72 VAL G CA 1
ATOM 20450 C C . VAL G 7 72 ? 166.352 160.268 222.077 1.00 48.43 72 VAL G C 1
ATOM 20451 O O . VAL G 7 72 ? 167.163 161.199 221.945 1.00 48.43 72 VAL G O 1
ATOM 20455 N N . GLU G 7 73 ? 166.691 159.064 222.563 1.00 50.12 73 GLU G N 1
ATOM 20456 C CA . GLU G 7 73 ? 168.038 158.742 223.031 1.00 50.12 73 GLU G CA 1
ATOM 20457 C C . GLU G 7 73 ? 169.090 159.030 221.969 1.00 50.12 73 GLU G C 1
ATOM 20458 O O . GLU G 7 73 ? 170.012 159.825 222.200 1.00 50.12 73 GLU G O 1
ATOM 20464 N N . LYS G 7 74 ? 168.910 158.481 220.763 1.00 47.44 74 LYS G N 1
ATOM 20465 C CA . LYS G 7 74 ? 169.917 158.705 219.733 1.00 47.44 74 LYS G CA 1
ATOM 20466 C C . LYS G 7 74 ? 169.806 160.123 219.189 1.00 47.44 74 LYS G C 1
ATOM 20467 O O . LYS G 7 74 ? 170.796 160.691 218.708 1.00 47.44 74 LYS G O 1
ATOM 20473 N N . THR G 7 75 ? 168.620 160.735 219.337 1.00 45.22 75 THR G N 1
ATOM 20474 C CA . THR G 7 75 ? 168.465 162.156 219.044 1.00 45.22 75 THR G CA 1
ATOM 20475 C C . THR G 7 75 ? 169.343 162.978 219.974 1.00 45.22 75 THR G C 1
ATOM 20476 O O . THR G 7 75 ? 170.067 163.882 219.531 1.00 45.22 75 THR G O 1
ATOM 20480 N N . LEU G 7 76 ? 169.362 162.601 221.260 1.00 45.95 76 LEU G N 1
ATOM 20481 C CA . LEU G 7 76 ? 170.258 163.247 222.211 1.00 45.95 76 LEU G CA 1
ATOM 20482 C C . LEU G 7 76 ? 171.713 162.955 221.874 1.00 45.95 76 LEU G C 1
ATOM 20483 O O . LEU G 7 76 ? 172.589 163.791 222.132 1.00 45.95 76 LEU G O 1
ATOM 20488 N N . ALA G 7 77 ? 171.975 161.799 221.241 1.00 45.76 77 ALA G N 1
ATOM 20489 C CA . ALA G 7 77 ? 173.326 161.484 220.790 1.00 45.76 77 ALA G CA 1
ATOM 20490 C C . ALA G 7 77 ? 173.802 162.472 219.736 1.00 45.76 77 ALA G C 1
ATOM 20491 O O . ALA G 7 77 ? 175.000 162.782 219.681 1.00 45.76 77 ALA G O 1
ATOM 20493 N N . LEU G 7 78 ? 172.870 163.005 218.930 1.00 43.51 78 LEU G N 1
ATOM 20494 C CA . LEU G 7 78 ? 173.205 164.085 218.009 1.00 43.51 78 LEU G CA 1
ATOM 20495 C C . LEU G 7 78 ? 173.699 165.307 218.771 1.00 43.51 78 LEU G C 1
ATOM 20496 O O . LEU G 7 78 ? 174.758 165.862 218.448 1.00 43.51 78 LEU G O 1
ATOM 20501 N N . GLY G 7 79 ? 173.003 165.666 219.855 1.00 43.29 79 GLY G N 1
ATOM 20502 C CA . GLY G 7 79 ? 173.473 166.750 220.697 1.00 43.29 79 GLY G CA 1
ATOM 20503 C C . GLY G 7 79 ? 174.710 166.386 221.490 1.00 43.29 79 GLY G C 1
ATOM 20504 O O . GLY G 7 79 ? 175.390 167.265 222.027 1.00 43.29 79 GLY G O 1
ATOM 20505 N N . CYS G 7 80 ? 175.025 165.089 221.576 1.00 53.33 80 CYS G N 1
ATOM 20506 C CA . CYS G 7 80 ? 176.269 164.690 222.217 1.00 53.33 80 CYS G CA 1
ATOM 20507 C C . CYS G 7 80 ? 177.432 164.705 221.235 1.00 53.33 80 CYS G C 1
ATOM 20508 O O . CYS G 7 80 ? 178.586 164.539 221.647 1.00 53.33 80 CYS G O 1
ATOM 20511 N N . HIS G 7 81 ? 177.162 164.895 219.939 1.00 43.20 81 HIS G N 1
ATOM 20512 C CA . HIS G 7 81 ? 178.255 164.858 218.972 1.00 43.20 81 HIS G CA 1
ATOM 20513 C C . HIS G 7 81 ? 178.699 166.261 218.577 1.00 43.20 81 HIS G C 1
ATOM 20514 O O . HIS G 7 81 ? 179.899 166.556 218.535 1.00 43.20 81 HIS G O 1
ATOM 20521 N N . PHE G 7 82 ? 177.742 167.141 218.279 1.00 41.91 82 PHE G N 1
ATOM 20522 C CA . PHE G 7 82 ? 178.083 168.433 217.692 1.00 41.91 82 PHE G CA 1
ATOM 20523 C C . PHE G 7 82 ? 178.444 169.459 218.758 1.00 41.91 82 PHE G C 1
ATOM 20524 O O . PHE G 7 82 ? 179.081 170.475 218.455 1.00 41.91 82 PHE G O 1
ATOM 20532 N N . GLN G 7 83 ? 178.051 169.213 220.009 1.00 50.98 83 GLN G N 1
ATOM 20533 C CA . GLN G 7 83 ? 178.403 170.134 221.086 1.00 50.98 83 GLN G CA 1
ATOM 20534 C C . GLN G 7 83 ? 179.883 170.039 221.435 1.00 50.98 83 GLN G C 1
ATOM 20535 O O . GLN G 7 83 ? 180.544 171.062 221.649 1.00 50.98 83 GLN G O 1
ATOM 20541 N N . ASP G 7 84 ? 180.423 168.821 221.484 1.00 56.57 84 ASP G N 1
ATOM 20542 C CA . ASP G 7 84 ? 181.788 168.588 221.941 1.00 56.57 84 ASP G CA 1
ATOM 20543 C C . ASP G 7 84 ? 182.792 168.579 220.793 1.00 56.57 84 ASP G C 1
ATOM 20544 O O . ASP G 7 84 ? 183.823 169.253 220.867 1.00 56.57 84 ASP G O 1
ATOM 20549 N N . GLN G 7 85 ? 182.511 167.823 219.730 1.00 51.65 85 GLN G N 1
ATOM 20550 C CA . GLN G 7 85 ? 183.493 167.622 218.668 1.00 51.65 85 GLN G CA 1
ATOM 20551 C C . GLN G 7 85 ? 183.507 168.737 217.630 1.00 51.65 85 GLN G C 1
ATOM 20552 O O . GLN G 7 85 ? 184.475 168.827 216.867 1.00 51.65 85 GLN G O 1
ATOM 20558 N N . LYS G 7 86 ? 182.470 169.577 217.565 1.00 48.61 86 LYS G N 1
ATOM 20559 C CA . LYS G 7 86 ? 182.430 170.650 216.576 1.00 48.61 86 LYS G CA 1
ATOM 20560 C C . LYS G 7 86 ? 182.181 172.014 217.211 1.00 48.61 86 LYS G C 1
ATOM 20561 O O . LYS G 7 86 ? 182.103 173.013 216.485 1.00 48.61 86 LYS G O 1
ATOM 20567 N N . ASN G 7 87 ? 182.050 172.058 218.541 1.00 49.16 87 ASN G N 1
ATOM 20568 C CA . ASN G 7 87 ? 181.899 173.283 219.341 1.00 49.16 87 ASN G CA 1
ATOM 20569 C C . ASN G 7 87 ? 180.673 174.092 218.919 1.00 49.16 87 ASN G C 1
ATOM 20570 O O . ASN G 7 87 ? 180.750 175.283 218.612 1.00 49.16 87 ASN G O 1
ATOM 20575 N N . LYS G 7 88 ? 179.524 173.424 218.906 1.00 50.34 88 LYS G N 1
ATOM 20576 C CA . LYS G 7 88 ? 178.258 174.061 218.578 1.00 50.34 88 LYS G CA 1
ATOM 20577 C C . LYS G 7 88 ? 177.431 174.262 219.842 1.00 50.34 88 LYS G C 1
ATOM 20578 O O . LYS G 7 88 ? 177.384 173.397 220.720 1.00 50.34 88 LYS G O 1
ATOM 20584 N N . LYS G 7 89 ? 176.777 175.417 219.925 1.00 50.35 89 LYS G N 1
ATOM 20585 C CA . LYS G 7 89 ? 175.915 175.740 221.054 1.00 50.35 89 LYS G CA 1
ATOM 20586 C C . LYS G 7 89 ? 174.537 175.138 220.808 1.00 50.35 89 LYS G C 1
ATOM 20587 O O . LYS G 7 89 ? 173.877 175.466 219.815 1.00 50.35 89 LYS G O 1
ATOM 20593 N N . ILE G 7 90 ? 174.106 174.253 221.704 1.00 46.70 90 ILE G N 1
ATOM 20594 C CA . ILE G 7 90 ? 172.842 173.547 221.554 1.00 46.70 90 ILE G CA 1
ATOM 20595 C C . ILE G 7 90 ? 171.896 173.951 222.676 1.00 46.70 90 ILE G C 1
ATOM 20596 O O . ILE G 7 90 ? 172.326 174.336 223.770 1.00 46.70 90 ILE G O 1
ATOM 20601 N N . GLU G 7 91 ? 170.606 173.894 222.376 1.00 55.81 91 GLU G N 1
ATOM 20602 C CA . GLU G 7 91 ? 169.530 174.131 223.325 1.00 55.81 91 GLU G CA 1
ATOM 20603 C C . GLU G 7 91 ? 168.615 172.913 223.370 1.00 55.81 91 GLU G C 1
ATOM 20604 O O . GLU G 7 91 ? 168.212 172.385 222.333 1.00 55.81 91 GLU G O 1
ATOM 20610 N N . VAL G 7 92 ? 168.283 172.473 224.581 1.00 50.94 92 VAL G N 1
ATOM 20611 C CA . VAL G 7 92 ? 167.487 171.266 224.782 1.00 50.94 92 VAL G CA 1
ATOM 20612 C C . VAL G 7 92 ? 166.152 171.668 225.391 1.00 50.94 92 VAL G C 1
ATOM 20613 O O . VAL G 7 92 ? 166.114 172.258 226.477 1.00 50.94 92 VAL G O 1
ATOM 20617 N N . TYR G 7 93 ? 165.062 171.349 224.696 1.00 52.90 93 TYR G N 1
ATOM 20618 C CA . TYR G 7 93 ? 163.713 171.629 225.157 1.00 52.90 93 TYR G CA 1
ATOM 20619 C C . TYR G 7 93 ? 162.911 170.336 225.207 1.00 52.90 93 TYR G C 1
ATOM 20620 O O . TYR G 7 93 ? 163.016 169.485 224.318 1.00 52.90 93 TYR G O 1
ATOM 20629 N N . THR G 7 94 ? 162.112 170.193 226.259 1.00 52.25 94 THR G N 1
ATOM 20630 C CA . THR G 7 94 ? 161.234 169.043 226.425 1.00 52.25 94 THR G CA 1
ATOM 20631 C C . THR G 7 94 ? 159.796 169.469 226.165 1.00 52.25 94 THR G C 1
ATOM 20632 O O . THR G 7 94 ? 159.282 170.374 226.832 1.00 52.25 94 THR G O 1
ATOM 20636 N N . LYS G 7 95 ? 159.152 168.817 225.200 1.00 48.56 95 LYS G N 1
ATOM 20637 C CA . LYS G 7 95 ? 157.819 169.195 224.757 1.00 48.56 95 LYS G CA 1
ATOM 20638 C C . LYS G 7 95 ? 156.872 168.011 224.885 1.00 48.56 95 LYS G C 1
ATOM 20639 O O . LYS G 7 95 ? 157.299 166.867 225.064 1.00 48.56 95 LYS G O 1
ATOM 20645 N N . THR G 7 96 ? 155.577 168.302 224.798 1.00 52.93 96 THR G N 1
ATOM 20646 C CA . THR G 7 96 ? 154.538 167.283 224.755 1.00 52.93 96 THR G CA 1
ATOM 20647 C C . THR G 7 96 ? 154.031 167.149 223.325 1.00 52.93 96 THR G C 1
ATOM 20648 O O . THR G 7 96 ? 154.112 168.100 222.538 1.00 52.93 96 THR G O 1
ATOM 20652 N N . ILE G 7 97 ? 153.548 165.958 222.979 1.00 51.76 97 ILE G N 1
ATOM 20653 C CA . ILE G 7 97 ? 153.094 165.638 221.632 1.00 51.76 97 ILE G CA 1
ATOM 20654 C C . ILE G 7 97 ? 151.764 164.908 221.739 1.00 51.76 97 ILE G C 1
ATOM 20655 O O . ILE G 7 97 ? 151.671 163.874 222.411 1.00 51.76 97 ILE G O 1
ATOM 20660 N N . GLU G 7 98 ? 150.739 165.448 221.082 1.00 51.44 98 GLU G N 1
ATOM 20661 C CA . GLU G 7 98 ? 149.441 164.791 221.023 1.00 51.44 98 GLU G CA 1
ATOM 20662 C C . GLU G 7 98 ? 149.349 163.942 219.761 1.00 51.44 98 GLU G C 1
ATOM 20663 O O . GLU G 7 98 ? 149.629 164.421 218.658 1.00 51.44 98 GLU G O 1
ATOM 20669 N N . VAL G 7 99 ? 148.954 162.681 219.927 1.00 51.17 99 VAL G N 1
ATOM 20670 C CA . VAL G 7 99 ? 148.851 161.721 218.837 1.00 51.17 99 VAL G CA 1
ATOM 20671 C C . VAL G 7 99 ? 147.444 161.143 218.850 1.00 51.17 99 VAL G C 1
ATOM 20672 O O . VAL G 7 99 ? 146.978 160.659 219.888 1.00 51.17 99 VAL G O 1
ATOM 20676 N N . LEU G 7 100 ? 146.764 161.210 217.708 1.00 54.38 100 LEU G N 1
ATOM 20677 C CA . LEU G 7 100 ? 145.451 160.602 217.558 1.00 54.38 100 LEU G CA 1
ATOM 20678 C C . LEU G 7 100 ? 145.596 159.163 217.084 1.00 54.38 100 LEU G C 1
ATOM 20679 O O . LEU G 7 100 ? 146.368 158.873 216.166 1.00 54.38 100 LEU G O 1
ATOM 20684 N N . ASP G 7 101 ? 144.845 158.265 217.715 1.00 60.29 101 ASP G N 1
ATOM 20685 C CA . ASP G 7 101 ? 144.881 156.847 217.393 1.00 60.29 101 ASP G CA 1
ATOM 20686 C C . ASP G 7 101 ? 143.468 156.378 217.093 1.00 60.29 101 ASP G C 1
ATOM 20687 O O . ASP G 7 101 ? 142.532 156.711 217.828 1.00 60.29 101 ASP G O 1
ATOM 20692 N N . GLU G 7 102 ? 143.314 155.617 216.013 1.00 65.40 102 GLU G N 1
ATOM 20693 C CA . GLU G 7 102 ? 142.023 155.043 215.666 1.00 65.40 102 GLU G CA 1
ATOM 20694 C C . GLU G 7 102 ? 141.898 153.656 216.281 1.00 65.40 102 GLU G C 1
ATOM 20695 O O . GLU G 7 102 ? 142.679 152.750 215.972 1.00 65.40 102 GLU G O 1
ATOM 20701 N N . VAL G 7 103 ? 140.899 153.499 217.151 1.00 74.68 103 VAL G N 1
ATOM 20702 C CA . VAL G 7 103 ? 140.694 152.267 217.903 1.00 74.68 103 VAL G CA 1
ATOM 20703 C C . VAL G 7 103 ? 139.303 151.744 217.557 1.00 74.68 103 VAL G C 1
ATOM 20704 O O . VAL G 7 103 ? 138.425 152.492 217.119 1.00 74.68 103 VAL G O 1
ATOM 20708 N N . ILE G 7 104 ? 139.120 150.434 217.715 1.00 80.08 104 ILE G N 1
ATOM 20709 C CA . ILE G 7 104 ? 137.864 149.784 217.380 1.00 80.08 104 ILE G CA 1
ATOM 20710 C C . ILE G 7 104 ? 137.105 149.462 218.663 1.00 80.08 104 ILE G C 1
ATOM 20711 O O . ILE G 7 104 ? 137.624 148.825 219.582 1.00 80.08 104 ILE G O 1
ATOM 20716 N N . THR G 7 105 ? 135.851 149.913 218.723 1.00 90.38 105 THR G N 1
ATOM 20717 C CA . THR G 7 105 ? 134.969 149.688 219.870 1.00 90.38 105 THR G CA 1
ATOM 20718 C C . THR G 7 105 ? 133.861 148.739 219.420 1.00 90.38 105 THR G C 1
ATOM 20719 O O . THR G 7 105 ? 133.122 149.036 218.477 1.00 90.38 105 THR G O 1
ATOM 20723 N N . GLU G 7 106 ? 133.758 147.593 220.094 1.00 100.54 106 GLU G N 1
ATOM 20724 C CA . GLU G 7 106 ? 132.755 146.588 219.766 1.00 100.54 106 GLU G CA 1
ATOM 20725 C C . GLU G 7 106 ? 131.358 147.054 220.160 1.00 100.54 106 GLU G C 1
ATOM 20726 O O . GLU G 7 106 ? 131.134 147.469 221.301 1.00 100.54 106 GLU G O 1
ATOM 20732 N N . GLY G 7 107 ? 130.418 146.992 219.222 1.00 106.36 107 GLY G N 1
ATOM 20733 C CA . GLY G 7 107 ? 129.051 147.403 219.484 1.00 106.36 107 GLY G CA 1
ATOM 20734 C C . GLY G 7 107 ? 128.023 146.575 218.739 1.00 106.36 107 GLY G C 1
ATOM 20735 O O . GLY G 7 107 ? 128.113 145.348 218.694 1.00 106.36 107 GLY G O 1
ATOM 20736 N N . SER G 7 115 ? 127.852 140.197 211.554 1.00 99.79 115 SER G N 1
ATOM 20737 C CA . SER G 7 115 ? 128.477 139.635 210.363 1.00 99.79 115 SER G CA 1
ATOM 20738 C C . SER G 7 115 ? 129.991 139.564 210.525 1.00 99.79 115 SER G C 1
ATOM 20739 O O . SER G 7 115 ? 130.529 139.902 211.581 1.00 99.79 115 SER G O 1
ATOM 20742 N N . ASP G 7 116 ? 130.672 139.123 209.471 1.00 102.30 116 ASP G N 1
ATOM 20743 C CA . ASP G 7 116 ? 132.128 139.004 209.459 1.00 102.30 116 ASP G CA 1
ATOM 20744 C C . ASP G 7 116 ? 132.651 140.043 208.472 1.00 102.30 116 ASP G C 1
ATOM 20745 O O . ASP G 7 116 ? 132.513 139.882 207.255 1.00 102.30 116 ASP G O 1
ATOM 20750 N N . VAL G 7 117 ? 133.253 141.107 209.001 1.00 96.70 117 VAL G N 1
ATOM 20751 C CA . VAL G 7 117 ? 133.696 142.237 208.193 1.00 96.70 117 VAL G CA 1
ATOM 20752 C C . VAL G 7 117 ? 135.224 142.189 208.164 1.00 96.70 117 VAL G C 1
ATOM 20753 O O . VAL G 7 117 ? 135.841 141.553 209.027 1.00 96.70 117 VAL G O 1
ATOM 20757 N N . GLU G 7 118 ? 135.838 142.816 207.157 1.00 92.05 118 GLU G N 1
ATOM 20758 C CA . GLU G 7 118 ? 137.286 142.963 207.072 1.00 92.05 118 GLU G CA 1
ATOM 20759 C C . GLU G 7 118 ? 137.799 143.765 208.272 1.00 92.05 118 GLU G C 1
ATOM 20760 O O . GLU G 7 118 ? 137.130 144.668 208.785 1.00 92.05 118 GLU G O 1
ATOM 20766 N N . ASP G 7 119 ? 139.003 143.412 208.729 1.00 90.48 119 ASP G N 1
ATOM 20767 C CA . ASP G 7 119 ? 139.580 143.914 209.972 1.00 90.48 119 ASP G CA 1
ATOM 20768 C C . ASP G 7 119 ? 139.854 145.412 209.969 1.00 90.48 119 ASP G C 1
ATOM 20769 O O . ASP G 7 119 ? 139.634 146.068 210.992 1.00 90.48 119 ASP G O 1
ATOM 20774 N N . ASP G 7 120 ? 140.324 145.971 208.854 1.00 87.54 120 ASP G N 1
ATOM 20775 C CA . ASP G 7 120 ? 140.593 147.402 208.798 1.00 87.54 120 ASP G CA 1
ATOM 20776 C C . ASP G 7 120 ? 139.326 148.234 208.649 1.00 87.54 120 ASP G C 1
ATOM 20777 O O . ASP G 7 120 ? 139.335 149.419 208.999 1.00 87.54 120 ASP G O 1
ATOM 20782 N N . ASP G 7 121 ? 138.242 147.646 208.142 1.00 86.07 121 ASP G N 1
ATOM 20783 C CA . ASP G 7 121 ? 136.989 148.367 207.921 1.00 86.07 121 ASP G CA 1
ATOM 20784 C C . ASP G 7 121 ? 136.042 148.090 209.086 1.00 86.07 121 ASP G C 1
ATOM 20785 O O . ASP G 7 121 ? 135.051 147.370 208.966 1.00 86.07 121 ASP G O 1
ATOM 20790 N N . LYS G 7 122 ? 136.360 148.682 210.233 1.00 79.73 122 LYS G N 1
ATOM 20791 C CA . LYS G 7 122 ? 135.500 148.602 211.405 1.00 79.73 122 LYS G CA 1
ATOM 20792 C C . LYS G 7 122 ? 135.282 150.010 211.937 1.00 79.73 122 LYS G C 1
ATOM 20793 O O . LYS G 7 122 ? 135.741 150.992 211.350 1.00 79.73 122 LYS G O 1
ATOM 20799 N N . GLU G 7 123 ? 134.564 150.095 213.057 1.00 82.51 123 GLU G N 1
ATOM 20800 C CA . GLU G 7 123 ? 134.242 151.384 213.657 1.00 82.51 123 GLU G CA 1
ATOM 20801 C C . GLU G 7 123 ? 135.492 152.045 214.223 1.00 82.51 123 GLU G C 1
ATOM 20802 O O . GLU G 7 123 ? 136.095 151.550 215.178 1.00 82.51 123 GLU G O 1
ATOM 20808 N N . THR G 7 124 ? 135.878 153.170 213.624 1.00 73.85 124 THR G N 1
ATOM 20809 C CA . THR G 7 124 ? 137.089 153.891 214.000 1.00 73.85 124 THR G CA 1
ATOM 20810 C C . THR G 7 124 ? 136.713 155.019 214.953 1.00 73.85 124 THR G C 1
ATOM 20811 O O . THR G 7 124 ? 135.910 155.891 214.607 1.00 73.85 124 THR G O 1
ATOM 20815 N N . GLN G 7 125 ? 137.295 155.001 216.150 1.00 71.16 125 GLN G N 1
ATOM 20816 C CA . GLN G 7 125 ? 137.093 156.051 217.145 1.00 71.16 125 GLN G CA 1
ATOM 20817 C C . GLN G 7 125 ? 138.446 156.674 217.463 1.00 71.16 125 GLN G C 1
ATOM 20818 O O . GLN G 7 125 ? 139.437 155.958 217.643 1.00 71.16 125 GLN G O 1
ATOM 20824 N N . LEU G 7 126 ? 138.487 158.003 217.520 1.00 62.97 126 LEU G N 1
ATOM 20825 C CA . LEU G 7 126 ? 139.719 158.735 217.778 1.00 62.97 126 LEU G CA 1
ATOM 20826 C C . LEU G 7 126 ? 139.980 158.817 219.276 1.00 62.97 126 LEU G C 1
ATOM 20827 O O . LEU G 7 126 ? 139.073 159.129 220.055 1.00 62.97 126 LEU G O 1
ATOM 20832 N N . LYS G 7 127 ? 141.219 158.536 219.673 1.00 60.58 127 LYS G N 1
ATOM 20833 C CA . LYS G 7 127 ? 141.645 158.670 221.057 1.00 60.58 127 LYS G CA 1
ATOM 20834 C C . LYS G 7 127 ? 142.989 159.382 221.100 1.00 60.58 127 LYS G C 1
ATOM 20835 O O . LYS G 7 127 ? 143.899 159.070 220.328 1.00 60.58 127 LYS G O 1
ATOM 20841 N N . LYS G 7 128 ? 143.103 160.353 222.001 1.00 54.51 128 LYS G N 1
ATOM 20842 C CA . LYS G 7 128 ? 144.340 161.104 222.136 1.00 54.51 128 LYS G CA 1
ATOM 20843 C C . LYS G 7 128 ? 145.326 160.364 223.033 1.00 54.51 128 LYS G C 1
ATOM 20844 O O . LYS G 7 128 ? 144.942 159.599 223.923 1.00 54.51 128 LYS G O 1
ATOM 20850 N N . ARG G 7 129 ? 146.613 160.586 222.774 1.00 54.58 129 ARG G N 1
ATOM 20851 C CA . ARG G 7 129 ? 147.672 159.976 223.563 1.00 54.58 129 ARG G CA 1
ATOM 20852 C C . ARG G 7 129 ? 148.875 160.906 223.540 1.00 54.58 129 ARG G C 1
ATOM 20853 O O . ARG G 7 129 ? 149.284 161.375 222.476 1.00 54.58 129 ARG G O 1
ATOM 20861 N N . ALA G 7 130 ? 149.425 161.184 224.716 1.00 59.51 130 ALA G N 1
ATOM 20862 C CA . ALA G 7 130 ? 150.506 162.150 224.856 1.00 59.51 130 ALA G CA 1
ATOM 20863 C C . ALA G 7 130 ? 151.843 161.430 224.960 1.00 59.51 130 ALA G C 1
ATOM 20864 O O . ALA G 7 130 ? 151.965 160.430 225.674 1.00 59.51 130 ALA G O 1
ATOM 20866 N N . VAL G 7 131 ? 152.834 161.932 224.225 1.00 55.11 131 VAL G N 1
ATOM 20867 C CA . VAL G 7 131 ? 154.200 161.422 224.250 1.00 55.11 131 VAL G CA 1
ATOM 20868 C C . VAL G 7 131 ? 155.140 162.595 224.494 1.00 55.11 131 VAL G C 1
ATOM 20869 O O . VAL G 7 131 ? 155.034 163.642 223.850 1.00 55.11 131 VAL G O 1
ATOM 20873 N N . SER G 7 132 ? 156.054 162.424 225.443 1.00 49.52 132 SER G N 1
ATOM 20874 C CA . SER G 7 132 ? 157.075 163.421 225.720 1.00 49.52 132 SER G CA 1
ATOM 20875 C C . SER G 7 132 ? 158.192 163.312 224.690 1.00 49.52 132 SER G C 1
ATOM 20876 O O . SER G 7 132 ? 158.611 162.208 224.327 1.00 49.52 132 SER G O 1
ATOM 20879 N N . GLY G 7 133 ? 158.678 164.462 224.225 1.00 47.45 133 GLY G N 1
ATOM 20880 C CA . GLY G 7 133 ? 159.697 164.480 223.194 1.00 47.45 133 GLY G CA 1
ATOM 20881 C C . GLY G 7 133 ? 160.723 165.579 223.367 1.00 47.45 133 GLY G C 1
ATOM 20882 O O . GLY G 7 133 ? 160.557 166.471 224.205 1.00 47.45 133 GLY G O 1
ATOM 20883 N N . VAL G 7 134 ? 161.784 165.534 222.562 1.00 44.65 134 VAL G N 1
ATOM 20884 C CA . VAL G 7 134 ? 162.933 166.417 222.719 1.00 44.65 134 VAL G CA 1
ATOM 20885 C C . VAL G 7 134 ? 163.141 167.213 221.438 1.00 44.65 134 VAL G C 1
ATOM 20886 O O . VAL G 7 134 ? 163.262 166.636 220.348 1.00 44.65 134 VAL G O 1
ATOM 20890 N N . GLU G 7 135 ? 163.161 168.538 221.576 1.00 45.96 135 GLU G N 1
ATOM 20891 C CA . GLU G 7 135 ? 163.642 169.453 220.553 1.00 45.96 135 GLU G CA 1
ATOM 20892 C C . GLU G 7 135 ? 165.062 169.871 220.918 1.00 45.96 135 GLU G C 1
ATOM 20893 O O . GLU G 7 135 ? 165.354 170.131 222.090 1.00 45.96 135 GLU G O 1
ATOM 20899 N N . LEU G 7 136 ? 165.944 169.920 219.925 1.00 38.65 136 LEU G N 1
ATOM 20900 C CA . LEU G 7 136 ? 167.362 170.195 220.144 1.00 38.65 136 LEU G CA 1
ATOM 20901 C C . LEU G 7 136 ? 167.819 171.171 219.063 1.00 38.65 136 LEU G C 1
ATOM 20902 O O . LEU G 7 136 ? 167.901 170.813 217.885 1.00 38.65 136 LEU G O 1
ATOM 20907 N N . ARG G 7 137 ? 168.100 172.405 219.463 1.00 44.63 137 ARG G N 1
ATOM 20908 C CA . ARG G 7 137 ? 168.491 173.460 218.537 1.00 44.63 137 ARG G CA 1
ATOM 20909 C C . ARG G 7 137 ? 170.012 173.542 218.487 1.00 44.63 137 ARG G C 1
ATOM 20910 O O . ARG G 7 137 ? 170.667 173.533 219.532 1.00 44.63 137 ARG G O 1
ATOM 20918 N N . ILE G 7 138 ? 170.570 173.624 217.283 1.00 40.29 138 ILE G N 1
ATOM 20919 C CA . ILE G 7 138 ? 172.014 173.713 217.086 1.00 40.29 138 ILE G CA 1
ATOM 20920 C C . ILE G 7 138 ? 172.310 175.045 216.408 1.00 40.29 138 ILE G C 1
ATOM 20921 O O . ILE G 7 138 ? 171.753 175.344 215.347 1.00 40.29 138 ILE G O 1
ATOM 20926 N N . TYR G 7 139 ? 173.187 175.849 217.009 1.00 49.39 139 TYR G N 1
ATOM 20927 C CA . TYR G 7 139 ? 173.576 177.121 216.416 1.00 49.39 139 TYR G CA 1
ATOM 20928 C C . TYR G 7 139 ? 174.705 176.922 215.412 1.00 49.39 139 TYR G C 1
ATOM 20929 O O . TYR G 7 139 ? 175.286 175.838 215.314 1.00 49.39 139 TYR G O 1
ATOM 20938 N N . VAL G 7 140 ? 175.008 177.978 214.663 1.00 51.63 140 VAL G N 1
ATOM 20939 C CA . VAL G 7 140 ? 176.073 177.932 213.670 1.00 51.63 140 VAL G CA 1
ATOM 20940 C C . VAL G 7 140 ? 177.430 178.129 214.337 1.00 51.63 140 VAL G C 1
ATOM 20941 O O . VAL G 7 140 ? 177.516 178.565 215.485 1.00 51.63 140 VAL G O 1
ATOM 20946 N N . LYS H 8 3 ? 189.373 131.958 182.564 1.00 73.50 3 LYS H N 1
ATOM 20947 C CA . LYS H 8 3 ? 189.348 131.199 181.320 1.00 73.50 3 LYS H CA 1
ATOM 20948 C C . LYS H 8 3 ? 190.130 131.929 180.234 1.00 73.50 3 LYS H C 1
ATOM 20949 O O . LYS H 8 3 ? 189.792 131.852 179.053 1.00 73.50 3 LYS H O 1
ATOM 20955 N N . LYS H 8 4 ? 191.181 132.639 180.645 1.00 73.73 4 LYS H N 1
ATOM 20956 C CA . LYS H 8 4 ? 192.016 133.381 179.709 1.00 73.73 4 LYS H CA 1
ATOM 20957 C C . LYS H 8 4 ? 193.489 133.066 179.929 1.00 73.73 4 LYS H C 1
ATOM 20958 O O . LYS H 8 4 ? 193.830 132.168 180.706 1.00 73.73 4 LYS H O 1
ATOM 20964 N N . THR H 8 5 ? 194.366 133.804 179.253 1.00 77.85 5 THR H N 1
ATOM 20965 C CA . THR H 8 5 ? 195.806 133.623 179.371 1.00 77.85 5 THR H CA 1
ATOM 20966 C C . THR H 8 5 ? 196.458 134.970 179.645 1.00 77.85 5 THR H C 1
ATOM 20967 O O . THR H 8 5 ? 196.310 135.907 178.854 1.00 77.85 5 THR H O 1
ATOM 20971 N N . PHE H 8 6 ? 197.176 135.059 180.762 1.00 74.85 6 PHE H N 1
ATOM 20972 C CA . PHE H 8 6 ? 197.873 136.282 181.155 1.00 74.85 6 PHE H CA 1
ATOM 20973 C C . PHE H 8 6 ? 199.124 136.422 180.296 1.00 74.85 6 PHE H C 1
ATOM 20974 O O . PHE H 8 6 ? 199.885 135.467 180.123 1.00 74.85 6 PHE H O 1
ATOM 20982 N N . ARG H 8 7 ? 199.333 137.620 179.749 1.00 77.52 7 ARG H N 1
ATOM 20983 C CA . ARG H 8 7 ? 200.523 137.909 178.958 1.00 77.52 7 ARG H CA 1
ATOM 20984 C C . ARG H 8 7 ? 201.755 137.963 179.853 1.00 77.52 7 ARG H C 1
ATOM 20985 O O . ARG H 8 7 ? 201.843 138.806 180.750 1.00 77.52 7 ARG H O 1
ATOM 20993 N N . GLU H 8 8 ? 202.712 137.067 179.619 1.00 65.95 8 GLU H N 1
ATOM 20994 C CA . GLU H 8 8 ? 203.915 137.025 180.441 1.00 65.95 8 GLU H CA 1
ATOM 20995 C C . GLU H 8 8 ? 204.870 138.148 180.057 1.00 65.95 8 GLU H C 1
ATOM 20996 O O . GLU H 8 8 ? 205.144 139.050 180.856 1.00 65.95 8 GLU H O 1
ATOM 21002 N N . TRP H 8 9 ? 205.368 138.116 178.822 1.00 66.65 9 TRP H N 1
ATOM 21003 C CA . TRP H 8 9 ? 206.120 139.223 178.244 1.00 66.65 9 TRP H CA 1
ATOM 21004 C C . TRP H 8 9 ? 205.934 139.191 176.734 1.00 66.65 9 TRP H C 1
ATOM 21005 O O . TRP H 8 9 ? 205.063 138.495 176.206 1.00 66.65 9 TRP H O 1
ATOM 21016 N N . GLN H 8 10 ? 206.762 139.968 176.046 1.00 63.09 10 GLN H N 1
ATOM 21017 C CA . GLN H 8 10 ? 206.722 140.106 174.600 1.00 63.09 10 GLN H CA 1
ATOM 21018 C C . GLN H 8 10 ? 208.145 140.197 174.068 1.00 63.09 10 GLN H C 1
ATOM 21019 O O . GLN H 8 10 ? 209.004 140.858 174.665 1.00 63.09 10 GLN H O 1
ATOM 21025 N N . TYR H 8 11 ? 208.391 139.524 172.948 1.00 69.45 11 TYR H N 1
ATOM 21026 C CA . TYR H 8 11 ? 209.666 139.589 172.253 1.00 69.45 11 TYR H CA 1
ATOM 21027 C C . TYR H 8 11 ? 209.750 140.852 171.405 1.00 69.45 11 TYR H C 1
ATOM 21028 O O . TYR H 8 11 ? 208.740 141.417 170.979 1.00 69.45 11 TYR H O 1
ATOM 21037 N N . PHE H 8 12 ? 210.983 141.291 171.170 1.00 58.64 12 PHE H N 1
ATOM 21038 C CA . PHE H 8 12 ? 211.274 142.446 170.334 1.00 58.64 12 PHE H CA 1
ATOM 21039 C C . PHE H 8 12 ? 212.499 142.126 169.494 1.00 58.64 12 PHE H C 1
ATOM 21040 O O . PHE H 8 12 ? 213.551 141.765 170.036 1.00 58.64 12 PHE H O 1
ATOM 21048 N N . LYS H 8 13 ? 212.352 142.247 168.179 1.00 65.48 13 LYS H N 1
ATOM 21049 C CA . LYS H 8 13 ? 213.385 141.898 167.214 1.00 65.48 13 LYS H CA 1
ATOM 21050 C C . LYS H 8 13 ? 214.099 143.157 166.743 1.00 65.48 13 LYS H C 1
ATOM 21051 O O . LYS H 8 13 ? 213.525 143.958 165.997 1.00 65.48 13 LYS H O 1
ATOM 21057 N N . LEU H 8 14 ? 215.352 143.326 167.168 1.00 64.60 14 LEU H N 1
ATOM 21058 C CA . LEU H 8 14 ? 216.130 144.503 166.819 1.00 64.60 14 LEU H CA 1
ATOM 21059 C C . LEU H 8 14 ? 217.177 144.118 165.785 1.00 64.60 14 LEU H C 1
ATOM 21060 O O . LEU H 8 14 ? 217.638 142.975 165.732 1.00 64.60 14 LEU H O 1
ATOM 21065 N N . SER H 8 15 ? 217.555 145.091 164.958 1.00 68.66 15 SER H N 1
ATOM 21066 C CA . SER H 8 15 ? 218.643 144.919 164.000 1.00 68.66 15 SER H CA 1
ATOM 21067 C C . SER H 8 15 ? 219.383 146.244 163.907 1.00 68.66 15 SER H C 1
ATOM 21068 O O . SER H 8 15 ? 218.838 147.224 163.389 1.00 68.66 15 SER H O 1
ATOM 21071 N N . ILE H 8 16 ? 220.614 146.278 164.414 1.00 73.01 16 ILE H N 1
ATOM 21072 C CA . ILE H 8 16 ? 221.410 147.500 164.413 1.00 73.01 16 ILE H CA 1
ATOM 21073 C C . ILE H 8 16 ? 221.911 147.765 163.001 1.00 73.01 16 ILE H C 1
ATOM 21074 O O . ILE H 8 16 ? 222.837 147.102 162.520 1.00 73.01 16 ILE H O 1
ATOM 21079 N N . THR H 8 17 ? 221.291 148.730 162.323 1.00 76.33 17 THR H N 1
ATOM 21080 C CA . THR H 8 17 ? 221.707 149.133 160.983 1.00 76.33 17 THR H CA 1
ATOM 21081 C C . THR H 8 17 ? 222.832 150.153 161.137 1.00 76.33 17 THR H C 1
ATOM 21082 O O . THR H 8 17 ? 222.665 151.250 161.682 1.00 76.33 17 THR H O 1
ATOM 21086 N N . SER H 8 18 ? 224.015 149.759 160.662 1.00 82.69 18 SER H N 1
ATOM 21087 C CA . SER H 8 18 ? 225.239 150.541 160.826 1.00 82.69 18 SER H CA 1
ATOM 21088 C C . SER H 8 18 ? 225.814 150.849 159.447 1.00 82.69 18 SER H C 1
ATOM 21089 O O . SER H 8 18 ? 226.144 149.962 158.655 1.00 82.69 18 SER H O 1
ATOM 21092 N N . PHE H 8 19 ? 225.923 152.143 159.155 1.00 77.63 19 PHE H N 1
ATOM 21093 C CA . PHE H 8 19 ? 226.486 152.593 157.889 1.00 77.63 19 PHE H CA 1
ATOM 21094 C C . PHE H 8 19 ? 227.961 152.927 158.064 1.00 77.63 19 PHE H C 1
ATOM 21095 O O . PHE H 8 19 ? 228.541 152.586 159.103 1.00 77.63 19 PHE H O 1
ATOM 21103 N N . ASP H 8 20 ? 228.558 153.585 157.057 1.00 93.78 20 ASP H N 1
ATOM 21104 C CA . ASP H 8 20 ? 229.980 153.934 157.003 1.00 93.78 20 ASP H CA 1
ATOM 21105 C C . ASP H 8 20 ? 230.835 152.676 157.124 1.00 93.78 20 ASP H C 1
ATOM 21106 O O . ASP H 8 20 ? 231.452 152.446 158.169 1.00 93.78 20 ASP H O 1
ATOM 21111 N N . GLN H 8 21 ? 230.832 151.863 156.049 1.00 95.29 21 GLN H N 1
ATOM 21112 C CA . GLN H 8 21 ? 231.249 150.452 156.021 1.00 95.29 21 GLN H CA 1
ATOM 21113 C C . GLN H 8 21 ? 232.599 150.158 156.689 1.00 95.29 21 GLN H C 1
ATOM 21114 O O . GLN H 8 21 ? 232.826 149.031 157.146 1.00 95.29 21 GLN H O 1
ATOM 21120 N N . ASP H 8 22 ? 233.496 151.146 156.764 1.00 97.00 22 ASP H N 1
ATOM 21121 C CA . ASP H 8 22 ? 234.731 151.033 157.537 1.00 97.00 22 ASP H CA 1
ATOM 21122 C C . ASP H 8 22 ? 234.455 150.758 159.014 1.00 97.00 22 ASP H C 1
ATOM 21123 O O . ASP H 8 22 ? 235.149 149.948 159.639 1.00 97.00 22 ASP H O 1
ATOM 21128 N N . VAL H 8 23 ? 233.435 151.418 159.572 1.00 94.31 23 VAL H N 1
ATOM 21129 C CA . VAL H 8 23 ? 233.028 151.161 160.952 1.00 94.31 23 VAL H CA 1
ATOM 21130 C C . VAL H 8 23 ? 232.411 149.771 161.086 1.00 94.31 23 VAL H C 1
ATOM 21131 O O . VAL H 8 23 ? 232.673 149.058 162.066 1.00 94.31 23 VAL H O 1
ATOM 21135 N N . ASP H 8 24 ? 231.620 149.349 160.095 1.00 96.27 24 ASP H N 1
ATOM 21136 C CA . ASP H 8 24 ? 230.947 148.054 160.145 1.00 96.27 24 ASP H CA 1
ATOM 21137 C C . ASP H 8 24 ? 231.953 146.910 160.023 1.00 96.27 24 ASP H C 1
ATOM 21138 O O . ASP H 8 24 ? 231.742 145.812 160.550 1.00 96.27 24 ASP H O 1
ATOM 21143 N N . ASP H 8 25 ? 233.067 147.160 159.332 1.00 95.86 25 ASP H N 1
ATOM 21144 C CA . ASP H 8 25 ? 234.116 146.158 159.199 1.00 95.86 25 ASP H CA 1
ATOM 21145 C C . ASP H 8 25 ? 235.113 146.187 160.353 1.00 95.86 25 ASP H C 1
ATOM 21146 O O . ASP H 8 25 ? 235.650 145.134 160.715 1.00 95.86 25 ASP H O 1
ATOM 21151 N N . ALA H 8 26 ? 235.365 147.357 160.944 1.00 93.58 26 ALA H N 1
ATOM 21152 C CA . ALA H 8 26 ? 236.367 147.454 162.001 1.00 93.58 26 ALA H CA 1
ATOM 21153 C C . ALA H 8 26 ? 235.774 147.117 163.365 1.00 93.58 26 ALA H C 1
ATOM 21154 O O . ALA H 8 26 ? 236.253 146.211 164.058 1.00 93.58 26 ALA H O 1
ATOM 21156 N N . HIS H 8 27 ? 234.732 147.837 163.768 1.00 94.67 27 HIS H N 1
ATOM 21157 C CA . HIS H 8 27 ? 234.159 147.694 165.099 1.00 94.67 27 HIS H CA 1
ATOM 21158 C C . HIS H 8 27 ? 233.292 146.444 165.196 1.00 94.67 27 HIS H C 1
ATOM 21159 O O . HIS H 8 27 ? 232.587 146.074 164.254 1.00 94.67 27 HIS H O 1
ATOM 21166 N N . ALA H 8 28 ? 233.355 145.794 166.362 1.00 78.95 28 ALA H N 1
ATOM 21167 C CA . ALA H 8 28 ? 232.604 144.566 166.641 1.00 78.95 28 ALA H CA 1
ATOM 21168 C C . ALA H 8 28 ? 231.996 144.706 168.036 1.00 78.95 28 ALA H C 1
ATOM 21169 O O . ALA H 8 28 ? 232.715 144.728 169.039 1.00 78.95 28 ALA H O 1
ATOM 21171 N N . ILE H 8 29 ? 230.666 144.804 168.090 1.00 72.37 29 ILE H N 1
ATOM 21172 C CA . ILE H 8 29 ? 229.983 144.990 169.364 1.00 72.37 29 ILE H CA 1
ATOM 21173 C C . ILE H 8 29 ? 229.916 143.671 170.121 1.00 72.37 29 ILE H C 1
ATOM 21174 O O . ILE H 8 29 ? 229.402 142.666 169.617 1.00 72.37 29 ILE H O 1
ATOM 21179 N N . ASP H 8 30 ? 230.439 143.675 171.344 1.00 69.78 30 ASP H N 1
ATOM 21180 C CA . ASP H 8 30 ? 230.368 142.539 172.251 1.00 69.78 30 ASP H CA 1
ATOM 21181 C C . ASP H 8 30 ? 229.154 142.681 173.170 1.00 69.78 30 ASP H C 1
ATOM 21182 O O . ASP H 8 30 ? 228.426 143.676 173.121 1.00 69.78 30 ASP H O 1
ATOM 21187 N N . GLN H 8 31 ? 228.961 141.675 174.030 1.00 67.39 31 GLN H N 1
ATOM 21188 C CA . GLN H 8 31 ? 227.686 141.507 174.727 1.00 67.39 31 GLN H CA 1
ATOM 21189 C C . GLN H 8 31 ? 227.490 142.551 175.824 1.00 67.39 31 GLN H C 1
ATOM 21190 O O . GLN H 8 31 ? 226.357 142.971 176.091 1.00 67.39 31 GLN H O 1
ATOM 21196 N N . MET H 8 32 ? 228.578 142.990 176.464 1.00 72.09 32 MET H N 1
ATOM 21197 C CA . MET H 8 32 ? 228.467 143.992 177.521 1.00 72.09 32 MET H CA 1
ATOM 21198 C C . MET H 8 32 ? 228.114 145.363 176.947 1.00 72.09 32 MET H C 1
ATOM 21199 O O . MET H 8 32 ? 227.462 146.177 177.616 1.00 72.09 32 MET H O 1
ATOM 21204 N N . THR H 8 33 ? 228.522 145.620 175.698 1.00 65.04 33 THR H N 1
ATOM 21205 C CA . THR H 8 33 ? 228.217 146.887 175.039 1.00 65.04 33 THR H CA 1
ATOM 21206 C C . THR H 8 33 ? 226.720 147.030 174.779 1.00 65.04 33 THR H C 1
ATOM 21207 O O . THR H 8 33 ? 226.182 148.140 174.877 1.00 65.04 33 THR H O 1
ATOM 21211 N N . TRP H 8 34 ? 226.036 145.914 174.493 1.00 63.93 34 TRP H N 1
ATOM 21212 C CA . TRP H 8 34 ? 224.580 145.903 174.346 1.00 63.93 34 TRP H CA 1
ATOM 21213 C C . TRP H 8 34 ? 223.888 146.381 175.619 1.00 63.93 34 TRP H C 1
ATOM 21214 O O . TRP H 8 34 ? 223.034 147.276 175.578 1.00 63.93 34 TRP H O 1
ATOM 21225 N N . ARG H 8 35 ? 224.264 145.801 176.762 1.00 60.53 35 ARG H N 1
ATOM 21226 C CA . ARG H 8 35 ? 223.634 146.142 178.035 1.00 60.53 35 ARG H CA 1
ATOM 21227 C C . ARG H 8 35 ? 223.964 147.569 178.453 1.00 60.53 35 ARG H C 1
ATOM 21228 O O . ARG H 8 35 ? 223.093 148.300 178.944 1.00 60.53 35 ARG H O 1
ATOM 21236 N N . GLN H 8 36 ? 225.218 147.990 178.240 1.00 63.85 36 GLN H N 1
ATOM 21237 C CA . GLN H 8 36 ? 225.623 149.348 178.594 1.00 63.85 36 GLN H CA 1
ATOM 21238 C C . GLN H 8 36 ? 224.906 150.385 177.737 1.00 63.85 36 GLN H C 1
ATOM 21239 O O . GLN H 8 36 ? 224.441 151.411 178.251 1.00 63.85 36 GLN H O 1
ATOM 21245 N N . TRP H 8 37 ? 224.751 150.110 176.438 1.00 55.98 37 TRP H N 1
ATOM 21246 C CA . TRP H 8 37 ? 224.070 151.059 175.567 1.00 55.98 37 TRP H CA 1
ATOM 21247 C C . TRP H 8 37 ? 222.567 151.081 175.823 1.00 55.98 37 TRP H C 1
ATOM 21248 O O . TRP H 8 37 ? 221.938 152.138 175.718 1.00 55.98 37 TRP H O 1
ATOM 21259 N N . LEU H 8 38 ? 221.972 149.939 176.185 1.00 49.75 38 LEU H N 1
ATOM 21260 C CA . LEU H 8 38 ? 220.542 149.948 176.489 1.00 49.75 38 LEU H CA 1
ATOM 21261 C C . LEU H 8 38 ? 220.255 150.640 177.818 1.00 49.75 38 LEU H C 1
ATOM 21262 O O . LEU H 8 38 ? 219.244 151.343 177.945 1.00 49.75 38 LEU H O 1
ATOM 21267 N N . ASN H 8 39 ? 221.144 150.489 178.808 1.00 53.83 39 ASN H N 1
ATOM 21268 C CA . ASN H 8 39 ? 220.992 151.261 180.040 1.00 53.83 39 ASN H CA 1
ATOM 21269 C C . ASN H 8 39 ? 221.232 152.749 179.803 1.00 53.83 39 ASN H C 1
ATOM 21270 O O . ASN H 8 39 ? 220.571 153.590 180.420 1.00 53.83 39 ASN H O 1
ATOM 21275 N N . ASN H 8 40 ? 222.139 153.096 178.884 1.00 55.34 40 ASN H N 1
ATOM 21276 C CA . ASN H 8 40 ? 222.357 154.505 178.561 1.00 55.34 40 ASN H CA 1
ATOM 21277 C C . ASN H 8 40 ? 221.157 155.087 177.814 1.00 55.34 40 ASN H C 1
ATOM 21278 O O . ASN H 8 40 ? 220.804 156.259 177.997 1.00 55.34 40 ASN H O 1
ATOM 21283 N N . ALA H 8 41 ? 220.510 154.272 176.977 1.00 56.22 41 ALA H N 1
ATOM 21284 C CA . ALA H 8 41 ? 219.330 154.721 176.244 1.00 56.22 41 ALA H CA 1
ATOM 21285 C C . ALA H 8 41 ? 218.134 154.887 177.172 1.00 56.22 41 ALA H C 1
ATOM 21286 O O . ALA H 8 41 ? 217.335 155.818 177.018 1.00 56.22 41 ALA H O 1
ATOM 21288 N N . LEU H 8 42 ? 217.992 153.986 178.147 1.00 45.46 42 LEU H N 1
ATOM 21289 C CA . LEU H 8 42 ? 216.922 154.128 179.127 1.00 45.46 42 LEU H CA 1
ATOM 21290 C C . LEU H 8 42 ? 217.250 155.168 180.193 1.00 45.46 42 LEU H C 1
ATOM 21291 O O . LEU H 8 42 ? 216.354 155.579 180.938 1.00 45.46 42 LEU H O 1
ATOM 21296 N N . LYS H 8 43 ? 218.510 155.594 180.287 1.00 55.07 43 LYS H N 1
ATOM 21297 C CA . LYS H 8 43 ? 218.912 156.650 181.206 1.00 55.07 43 LYS H CA 1
ATOM 21298 C C . LYS H 8 43 ? 218.822 158.037 180.577 1.00 55.07 43 LYS H C 1
ATOM 21299 O O . LYS H 8 43 ? 218.622 159.025 181.294 1.00 55.07 43 LYS H O 1
ATOM 21305 N N . ARG H 8 44 ? 218.951 158.135 179.251 1.00 58.98 44 ARG H N 1
ATOM 21306 C CA . ARG H 8 44 ? 218.888 159.444 178.607 1.00 58.98 44 ARG H CA 1
ATOM 21307 C C . ARG H 8 44 ? 217.456 159.963 178.528 1.00 58.98 44 ARG H C 1
ATOM 21308 O O . ARG H 8 44 ? 217.156 161.054 179.028 1.00 58.98 44 ARG H O 1
ATOM 21316 N N . SER H 8 45 ? 216.558 159.200 177.905 1.00 52.48 45 SER H N 1
ATOM 21317 C CA . SER H 8 45 ? 215.184 159.639 177.701 1.00 52.48 45 SER H CA 1
ATOM 21318 C C . SER H 8 45 ? 214.280 159.364 178.895 1.00 52.48 45 SER H C 1
ATOM 21319 O O . SER H 8 45 ? 213.310 160.101 179.098 1.00 52.48 45 SER H O 1
ATOM 21322 N N . TYR H 8 46 ? 214.571 158.333 179.683 1.00 51.00 46 TYR H N 1
ATOM 21323 C CA . TYR H 8 46 ? 213.801 158.027 180.878 1.00 51.00 46 TYR H CA 1
ATOM 21324 C C . TYR H 8 46 ? 214.705 158.142 182.095 1.00 51.00 46 TYR H C 1
ATOM 21325 O O . TYR H 8 46 ? 215.922 158.288 181.969 1.00 51.00 46 TYR H O 1
ATOM 21334 N N . GLY H 8 47 ? 214.097 158.082 183.270 1.00 52.07 47 GLY H N 1
ATOM 21335 C CA . GLY H 8 47 ? 214.809 158.202 184.526 1.00 52.07 47 GLY H CA 1
ATOM 21336 C C . GLY H 8 47 ? 215.111 156.868 185.168 1.00 52.07 47 GLY H C 1
ATOM 21337 O O . GLY H 8 47 ? 215.661 155.956 184.542 1.00 52.07 47 GLY H O 1
ATOM 21338 N N . ILE H 8 48 ? 214.747 156.757 186.447 1.00 47.61 48 ILE H N 1
ATOM 21339 C CA . ILE H 8 48 ? 215.039 155.546 187.213 1.00 47.61 48 ILE H CA 1
ATOM 21340 C C . ILE H 8 48 ? 214.049 154.443 186.857 1.00 47.61 48 ILE H C 1
ATOM 21341 O O . ILE H 8 48 ? 214.419 153.272 186.691 1.00 47.61 48 ILE H O 1
ATOM 21346 N N . PHE H 8 49 ? 212.769 154.809 186.729 1.00 46.22 49 PHE H N 1
ATOM 21347 C CA . PHE H 8 49 ? 211.724 153.826 186.455 1.00 46.22 49 PHE H CA 1
ATOM 21348 C C . PHE H 8 49 ? 211.846 153.263 185.044 1.00 46.22 49 PHE H C 1
ATOM 21349 O O . PHE H 8 49 ? 211.554 152.085 184.810 1.00 46.22 49 PHE H O 1
ATOM 21357 N N . GLY H 8 50 ? 212.287 154.087 184.090 1.00 46.84 50 GLY H N 1
ATOM 21358 C CA . GLY H 8 50 ? 212.535 153.585 182.752 1.00 46.84 50 GLY H CA 1
ATOM 21359 C C . GLY H 8 50 ? 213.814 152.787 182.640 1.00 46.84 50 GLY H C 1
ATOM 21360 O O . GLY H 8 50 ? 213.957 151.969 181.726 1.00 46.84 50 GLY H O 1
ATOM 21361 N N . GLU H 8 51 ? 214.762 153.013 183.551 1.00 46.94 51 GLU H N 1
ATOM 21362 C CA . GLU H 8 51 ? 215.949 152.173 183.623 1.00 46.94 51 GLU H CA 1
ATOM 21363 C C . GLU H 8 51 ? 215.653 150.839 184.294 1.00 46.94 51 GLU H C 1
ATOM 21364 O O . GLU H 8 51 ? 216.325 149.846 183.995 1.00 46.94 51 GLU H O 1
ATOM 21370 N N . GLY H 8 52 ? 214.648 150.787 185.167 1.00 47.87 52 GLY H N 1
ATOM 21371 C CA . GLY H 8 52 ? 214.286 149.555 185.841 1.00 47.87 52 GLY H CA 1
ATOM 21372 C C . GLY H 8 52 ? 213.325 148.664 185.077 1.00 47.87 52 GLY H C 1
ATOM 21373 O O . GLY H 8 52 ? 212.647 147.823 185.676 1.00 47.87 52 GLY H O 1
ATOM 21374 N N . VAL H 8 53 ? 213.250 148.836 183.758 1.00 42.82 53 VAL H N 1
ATOM 21375 C CA . VAL H 8 53 ? 212.486 147.932 182.906 1.00 42.82 53 VAL H CA 1
ATOM 21376 C C . VAL H 8 53 ? 213.261 146.625 182.798 1.00 42.82 53 VAL H C 1
ATOM 21377 O O . VAL H 8 53 ? 214.449 146.625 182.460 1.00 42.82 53 VAL H O 1
ATOM 21381 N N . GLU H 8 54 ? 212.606 145.509 183.105 1.00 55.11 54 GLU H N 1
ATOM 21382 C CA . GLU H 8 54 ? 213.253 144.198 183.068 1.00 55.11 54 GLU H CA 1
ATOM 21383 C C . GLU H 8 54 ? 213.408 143.734 181.626 1.00 55.11 54 GLU H C 1
ATOM 21384 O O . GLU H 8 54 ? 212.423 143.523 180.915 1.00 55.11 54 GLU H O 1
ATOM 21390 N N . TYR H 8 55 ? 214.658 143.577 181.191 1.00 49.01 55 TYR H N 1
ATOM 21391 C CA . TYR H 8 55 ? 214.968 143.019 179.885 1.00 49.01 55 TYR H CA 1
ATOM 21392 C C . TYR H 8 55 ? 216.209 142.146 180.011 1.00 49.01 55 TYR H C 1
ATOM 21393 O O . TYR H 8 55 ? 217.165 142.498 180.706 1.00 49.01 55 TYR H O 1
ATOM 21402 N N . SER H 8 56 ? 216.179 140.997 179.341 1.00 61.89 56 SER H N 1
ATOM 21403 C CA . SER H 8 56 ? 217.322 140.100 179.274 1.00 61.89 56 SER H CA 1
ATOM 21404 C C . SER H 8 56 ? 217.694 139.885 177.813 1.00 61.89 56 SER H C 1
ATOM 21405 O O . SER H 8 56 ? 216.950 140.251 176.899 1.00 61.89 56 SER H O 1
ATOM 21408 N N . PHE H 8 57 ? 218.859 139.282 177.596 1.00 57.43 57 PHE H N 1
ATOM 21409 C CA . PHE H 8 57 ? 219.395 139.086 176.257 1.00 57.43 57 PHE H CA 1
ATOM 21410 C C . PHE H 8 57 ? 219.258 137.631 175.840 1.00 57.43 57 PHE H C 1
ATOM 21411 O O . PHE H 8 57 ? 219.598 136.717 176.599 1.00 57.43 57 PHE H O 1
ATOM 21419 N N . LEU H 8 58 ? 218.757 137.428 174.624 1.00 65.36 58 LEU H N 1
ATOM 21420 C CA . LEU H 8 58 ? 218.523 136.099 174.074 1.00 65.36 58 LEU H CA 1
ATOM 21421 C C . LEU H 8 58 ? 218.949 136.105 172.616 1.00 65.36 58 LEU H C 1
ATOM 21422 O O . LEU H 8 58 ? 218.519 136.980 171.857 1.00 65.36 58 LEU H O 1
ATOM 21427 N N . HIS H 8 59 ? 219.810 135.149 172.249 1.00 78.54 59 HIS H N 1
ATOM 21428 C CA . HIS H 8 59 ? 220.191 134.831 170.867 1.00 78.54 59 HIS H CA 1
ATOM 21429 C C . HIS H 8 59 ? 220.856 136.029 170.180 1.00 78.54 59 HIS H C 1
ATOM 21430 O O . HIS H 8 59 ? 220.406 136.532 169.148 1.00 78.54 59 HIS H O 1
ATOM 21437 N N . VAL H 8 60 ? 221.947 136.473 170.792 1.00 68.78 60 VAL H N 1
ATOM 21438 C CA . VAL H 8 60 ? 222.690 137.631 170.308 1.00 68.78 60 VAL H CA 1
ATOM 21439 C C . VAL H 8 60 ? 223.572 137.213 169.132 1.00 68.78 60 VAL H C 1
ATOM 21440 O O . VAL H 8 60 ? 224.329 136.238 169.211 1.00 68.78 60 VAL H O 1
ATOM 21444 N N . ASP H 8 61 ? 223.418 137.910 168.010 1.00 72.99 61 ASP H N 1
ATOM 21445 C CA . ASP H 8 61 ? 224.245 137.731 166.828 1.00 72.99 61 ASP H CA 1
ATOM 21446 C C . ASP H 8 61 ? 224.890 139.064 166.468 1.00 72.99 61 ASP H C 1
ATOM 21447 O O . ASP H 8 61 ? 224.678 140.079 167.143 1.00 72.99 61 ASP H O 1
ATOM 21452 N N . ASP H 8 62 ? 225.656 139.051 165.373 1.00 72.72 62 ASP H N 1
ATOM 21453 C CA . ASP H 8 62 ? 226.437 140.214 164.966 1.00 72.72 62 ASP H CA 1
ATOM 21454 C C . ASP H 8 62 ? 225.517 141.359 164.572 1.00 72.72 62 ASP H C 1
ATOM 21455 O O . ASP H 8 62 ? 224.965 141.372 163.466 1.00 72.72 62 ASP H O 1
ATOM 21460 N N . LYS H 8 63 ? 225.379 142.314 165.501 1.00 74.52 63 LYS H N 1
ATOM 21461 C CA . LYS H 8 63 ? 224.412 143.414 165.438 1.00 74.52 63 LYS H CA 1
ATOM 21462 C C . LYS H 8 63 ? 222.992 142.890 165.217 1.00 74.52 63 LYS H C 1
ATOM 21463 O O . LYS H 8 63 ? 222.253 143.370 164.355 1.00 74.52 63 LYS H O 1
ATOM 21469 N N . LEU H 8 64 ? 222.614 141.885 166.013 1.00 67.78 64 LEU H N 1
ATOM 21470 C CA . LEU H 8 64 ? 221.272 141.310 165.957 1.00 67.78 64 LEU H CA 1
ATOM 21471 C C . LEU H 8 64 ? 220.836 140.865 167.349 1.00 67.78 64 LEU H C 1
ATOM 21472 O O . LEU H 8 64 ? 221.581 140.151 168.029 1.00 67.78 64 LEU H O 1
ATOM 21477 N N . ALA H 8 65 ? 219.640 141.256 167.781 1.00 63.18 65 ALA H N 1
ATOM 21478 C CA . ALA H 8 65 ? 219.248 141.046 169.172 1.00 63.18 65 ALA H CA 1
ATOM 21479 C C . ALA H 8 65 ? 217.762 140.700 169.247 1.00 63.18 65 ALA H C 1
ATOM 21480 O O . ALA H 8 65 ? 216.931 141.234 168.502 1.00 63.18 65 ALA H O 1
ATOM 21482 N N . TYR H 8 66 ? 217.444 139.794 170.170 1.00 66.16 66 TYR H N 1
ATOM 21483 C CA . TYR H 8 66 ? 216.083 139.507 170.604 1.00 66.16 66 TYR H CA 1
ATOM 21484 C C . TYR H 8 66 ? 215.963 139.898 172.070 1.00 66.16 66 TYR H C 1
ATOM 21485 O O . TYR H 8 66 ? 216.707 139.384 172.912 1.00 66.16 66 TYR H O 1
ATOM 21494 N N . ILE H 8 67 ? 215.036 140.801 172.376 1.00 52.55 67 ILE H N 1
ATOM 21495 C CA . ILE H 8 67 ? 214.901 141.358 173.718 1.00 52.55 67 ILE H CA 1
ATOM 21496 C C . ILE H 8 67 ? 213.493 141.080 174.225 1.00 52.55 67 ILE H C 1
ATOM 21497 O O . ILE H 8 67 ? 212.512 141.461 173.579 1.00 52.55 67 ILE H O 1
ATOM 21502 N N . ARG H 8 68 ? 213.391 140.418 175.374 1.00 55.97 68 ARG H N 1
ATOM 21503 C CA . ARG H 8 68 ? 212.105 140.187 176.015 1.00 55.97 68 ARG H CA 1
ATOM 21504 C C . ARG H 8 68 ? 211.811 141.298 177.021 1.00 55.97 68 ARG H C 1
ATOM 21505 O O . ARG H 8 68 ? 212.648 141.650 177.858 1.00 55.97 68 ARG H O 1
ATOM 21513 N N . VAL H 8 69 ? 210.629 141.906 176.876 1.00 54.78 69 VAL H N 1
ATOM 21514 C CA . VAL H 8 69 ? 210.183 143.000 177.736 1.00 54.78 69 VAL H CA 1
ATOM 21515 C C . VAL H 8 69 ? 208.742 142.698 178.129 1.00 54.78 69 VAL H C 1
ATOM 21516 O O . VAL H 8 69 ? 207.947 142.243 177.307 1.00 54.78 69 VAL H O 1
ATOM 21520 N N . ASN H 8 70 ? 208.420 142.932 179.410 1.00 60.16 70 ASN H N 1
ATOM 21521 C CA . ASN H 8 70 ? 207.084 142.707 179.965 1.00 60.16 70 ASN H CA 1
ATOM 21522 C C . ASN H 8 70 ? 206.010 143.486 179.210 1.00 60.16 70 ASN H C 1
ATOM 21523 O O . ASN H 8 70 ? 206.286 144.538 178.625 1.00 60.16 70 ASN H O 1
ATOM 21528 N N . HIS H 8 71 ? 204.785 142.951 179.229 1.00 60.81 71 HIS H N 1
ATOM 21529 C CA . HIS H 8 71 ? 203.733 143.426 178.332 1.00 60.81 71 HIS H CA 1
ATOM 21530 C C . HIS H 8 71 ? 203.235 144.813 178.724 1.00 60.81 71 HIS H C 1
ATOM 21531 O O . HIS H 8 71 ? 203.089 145.694 177.869 1.00 60.81 71 HIS H O 1
ATOM 21538 N N . ALA H 8 72 ? 203.008 145.036 180.025 1.00 55.63 72 ALA H N 1
ATOM 21539 C CA . ALA H 8 72 ? 202.432 146.285 180.522 1.00 55.63 72 ALA H CA 1
ATOM 21540 C C . ALA H 8 72 ? 203.327 147.498 180.294 1.00 55.63 72 ALA H C 1
ATOM 21541 O O . ALA H 8 72 ? 202.839 148.631 180.381 1.00 55.63 72 ALA H O 1
ATOM 21543 N N . ASP H 8 73 ? 204.613 147.292 180.004 1.00 55.69 73 ASP H N 1
ATOM 21544 C CA . ASP H 8 73 ? 205.497 148.356 179.548 1.00 55.69 73 ASP H CA 1
ATOM 21545 C C . ASP H 8 73 ? 206.088 148.041 178.177 1.00 55.69 73 ASP H C 1
ATOM 21546 O O . ASP H 8 73 ? 207.301 148.186 177.991 1.00 55.69 73 ASP H O 1
ATOM 21551 N N . LYS H 8 74 ? 205.266 147.591 177.219 1.00 55.52 74 LYS H N 1
ATOM 21552 C CA . LYS H 8 74 ? 205.798 147.252 175.899 1.00 55.52 74 LYS H CA 1
ATOM 21553 C C . LYS H 8 74 ? 206.236 148.504 175.132 1.00 55.52 74 LYS H C 1
ATOM 21554 O O . LYS H 8 74 ? 207.402 148.614 174.728 1.00 55.52 74 LYS H O 1
ATOM 21560 N N . ASP H 8 75 ? 205.338 149.486 174.986 1.00 55.39 75 ASP H N 1
ATOM 21561 C CA . ASP H 8 75 ? 205.645 150.694 174.225 1.00 55.39 75 ASP H CA 1
ATOM 21562 C C . ASP H 8 75 ? 206.679 151.547 174.947 1.00 55.39 75 ASP H C 1
ATOM 21563 O O . ASP H 8 75 ? 207.505 152.212 174.309 1.00 55.39 75 ASP H O 1
ATOM 21568 N N . THR H 8 76 ? 206.664 151.485 176.287 1.00 44.97 76 THR H N 1
ATOM 21569 C CA . THR H 8 76 ? 207.694 152.076 177.142 1.00 44.97 76 THR H CA 1
ATOM 21570 C C . THR H 8 76 ? 209.095 151.616 176.746 1.00 44.97 76 THR H C 1
ATOM 21571 O O . THR H 8 76 ? 210.048 152.404 176.790 1.00 44.97 76 THR H O 1
ATOM 21575 N N . PHE H 8 77 ? 209.229 150.365 176.302 1.00 48.02 77 PHE H N 1
ATOM 21576 C CA . PHE H 8 77 ? 210.475 149.947 175.674 1.00 48.02 77 PHE H CA 1
ATOM 21577 C C . PHE H 8 77 ? 210.579 150.502 174.257 1.00 48.02 77 PHE H C 1
ATOM 21578 O O . PHE H 8 77 ? 211.536 151.212 173.920 1.00 48.02 77 PHE H O 1
ATOM 21586 N N . SER H 8 78 ? 209.563 150.237 173.428 1.00 50.31 78 SER H N 1
ATOM 21587 C CA . SER H 8 78 ? 209.747 150.332 171.982 1.00 50.31 78 SER H CA 1
ATOM 21588 C C . SER H 8 78 ? 209.689 151.770 171.483 1.00 50.31 78 SER H C 1
ATOM 21589 O O . SER H 8 78 ? 210.027 152.036 170.324 1.00 50.31 78 SER H O 1
ATOM 21592 N N . SER H 8 79 ? 209.267 152.708 172.330 1.00 54.87 79 SER H N 1
ATOM 21593 C CA . SER H 8 79 ? 209.382 154.117 171.971 1.00 54.87 79 SER H CA 1
ATOM 21594 C C . SER H 8 79 ? 210.791 154.632 172.235 1.00 54.87 79 SER H C 1
ATOM 21595 O O . SER H 8 79 ? 211.283 155.514 171.522 1.00 54.87 79 SER H O 1
ATOM 21598 N N . SER H 8 80 ? 211.460 154.088 173.257 1.00 55.39 80 SER H N 1
ATOM 21599 C CA . SER H 8 80 ? 212.774 154.605 173.626 1.00 55.39 80 SER H CA 1
ATOM 21600 C C . SER H 8 80 ? 213.863 154.108 172.687 1.00 55.39 80 SER H C 1
ATOM 21601 O O . SER H 8 80 ? 214.844 154.824 172.447 1.00 55.39 80 SER H O 1
ATOM 21604 N N . ILE H 8 81 ? 213.708 152.890 172.160 1.00 47.88 81 ILE H N 1
ATOM 21605 C CA . ILE H 8 81 ? 214.702 152.304 171.263 1.00 47.88 81 ILE H CA 1
ATOM 21606 C C . ILE H 8 81 ? 214.771 153.089 169.959 1.00 47.88 81 ILE H C 1
ATOM 21607 O O . ILE H 8 81 ? 215.853 153.315 169.402 1.00 47.88 81 ILE H O 1
ATOM 21612 N N . SER H 8 82 ? 213.620 153.547 169.472 1.00 53.48 82 SER H N 1
ATOM 21613 C CA . SER H 8 82 ? 213.565 154.451 168.336 1.00 53.48 82 SER H CA 1
ATOM 21614 C C . SER H 8 82 ? 213.783 155.912 168.712 1.00 53.48 82 SER H C 1
ATOM 21615 O O . SER H 8 82 ? 213.592 156.785 167.858 1.00 53.48 82 SER H O 1
ATOM 21618 N N . THR H 8 83 ? 214.170 156.205 169.957 1.00 50.76 83 THR H N 1
ATOM 21619 C CA . THR H 8 83 ? 214.382 157.592 170.360 1.00 50.76 83 THR H CA 1
ATOM 21620 C C . THR H 8 83 ? 215.868 157.924 170.449 1.00 50.76 83 THR H C 1
ATOM 21621 O O . THR H 8 83 ? 216.346 158.877 169.821 1.00 50.76 83 THR H O 1
ATOM 21625 N N . TYR H 8 84 ? 216.617 157.147 171.226 1.00 53.74 84 TYR H N 1
ATOM 21626 C CA . TYR H 8 84 ? 217.999 157.476 171.540 1.00 53.74 84 TYR H CA 1
ATOM 21627 C C . TYR H 8 84 ? 218.936 157.099 170.394 1.00 53.74 84 TYR H C 1
ATOM 21628 O O . TYR H 8 84 ? 218.754 156.094 169.703 1.00 53.74 84 TYR H O 1
ATOM 21637 N N . ILE H 8 85 ? 219.957 157.931 170.203 1.00 57.47 85 ILE H N 1
ATOM 21638 C CA . ILE H 8 85 ? 220.979 157.730 169.182 1.00 57.47 85 ILE H CA 1
ATOM 21639 C C . ILE H 8 85 ? 222.302 157.474 169.891 1.00 57.47 85 ILE H C 1
ATOM 21640 O O . ILE H 8 85 ? 222.650 158.180 170.844 1.00 57.47 85 ILE H O 1
ATOM 21645 N N . SER H 8 86 ? 223.032 156.454 169.436 1.00 67.13 86 SER H N 1
ATOM 21646 C CA . SER H 8 86 ? 224.308 156.100 170.048 1.00 67.13 86 SER H CA 1
ATOM 21647 C C . SER H 8 86 ? 225.363 157.161 169.765 1.00 67.13 86 SER H C 1
ATOM 21648 O O . SER H 8 86 ? 225.541 157.591 168.624 1.00 67.13 86 SER H O 1
ATOM 21651 N N . THR H 8 87 ? 226.072 157.576 170.815 1.00 68.20 87 THR H N 1
ATOM 21652 C CA . THR H 8 87 ? 227.154 158.543 170.666 1.00 68.20 87 THR H CA 1
ATOM 21653 C C . THR H 8 87 ? 228.169 158.358 171.787 1.00 68.20 87 THR H C 1
ATOM 21654 O O . THR H 8 87 ? 227.792 158.048 172.924 1.00 68.20 87 THR H O 1
ATOM 21658 N N . ASP H 8 88 ? 229.454 158.489 171.430 1.00 74.25 88 ASP H N 1
ATOM 21659 C CA . ASP H 8 88 ? 230.584 158.552 172.367 1.00 74.25 88 ASP H CA 1
ATOM 21660 C C . ASP H 8 88 ? 230.710 157.292 173.224 1.00 74.25 88 ASP H C 1
ATOM 21661 O O . ASP H 8 88 ? 231.082 157.349 174.398 1.00 74.25 88 ASP H O 1
ATOM 21666 N N . GLU H 8 89 ? 230.396 156.141 172.635 1.00 76.58 89 GLU H N 1
ATOM 21667 C CA . GLU H 8 89 ? 230.545 154.850 173.306 1.00 76.58 89 GLU H CA 1
ATOM 21668 C C . GLU H 8 89 ? 231.310 153.928 172.359 1.00 76.58 89 GLU H C 1
ATOM 21669 O O . GLU H 8 89 ? 230.708 153.176 171.589 1.00 76.58 89 GLU H O 1
ATOM 21675 N N . LEU H 8 90 ? 232.645 154.048 172.385 1.00 83.68 90 LEU H N 1
ATOM 21676 C CA . LEU H 8 90 ? 233.645 153.205 171.704 1.00 83.68 90 LEU H CA 1
ATOM 21677 C C . LEU H 8 90 ? 233.467 153.113 170.180 1.00 83.68 90 LEU H C 1
ATOM 21678 O O . LEU H 8 90 ? 234.161 152.328 169.525 1.00 83.68 90 LEU H O 1
ATOM 21683 N N . VAL H 8 91 ? 232.572 153.903 169.583 1.00 89.18 91 VAL H N 1
ATOM 21684 C CA . VAL H 8 91 ? 232.352 153.905 168.140 1.00 89.18 91 VAL H CA 1
ATOM 21685 C C . VAL H 8 91 ? 232.309 155.361 167.703 1.00 89.18 91 VAL H C 1
ATOM 21686 O O . VAL H 8 91 ? 231.601 156.179 168.296 1.00 89.18 91 VAL H O 1
ATOM 21690 N N . GLY H 8 92 ? 233.081 155.688 166.663 1.00 93.58 92 GLY H N 1
ATOM 21691 C CA . GLY H 8 92 ? 233.192 157.076 166.242 1.00 93.58 92 GLY H CA 1
ATOM 21692 C C . GLY H 8 92 ? 231.942 157.609 165.563 1.00 93.58 92 GLY H C 1
ATOM 21693 O O . GLY H 8 92 ? 231.677 158.814 165.594 1.00 93.58 92 GLY H O 1
ATOM 21694 N N . SER H 8 93 ? 231.159 156.729 164.943 1.00 89.30 93 SER H N 1
ATOM 21695 C CA . SER H 8 93 ? 229.970 157.167 164.219 1.00 89.30 93 SER H CA 1
ATOM 21696 C C . SER H 8 93 ? 228.697 156.730 164.937 1.00 89.30 93 SER H C 1
ATOM 21697 O O . SER H 8 93 ? 228.685 155.681 165.593 1.00 89.30 93 SER H O 1
ATOM 21700 N N . PRO H 8 94 ? 227.606 157.500 164.843 1.00 82.71 94 PRO H N 1
ATOM 21701 C CA . PRO H 8 94 ? 226.334 157.031 165.408 1.00 82.71 94 PRO H CA 1
ATOM 21702 C C . PRO H 8 94 ? 225.699 155.941 164.558 1.00 82.71 94 PRO H C 1
ATOM 21703 O O . PRO H 8 94 ? 226.048 155.775 163.385 1.00 82.71 94 PRO H O 1
ATOM 21707 N N . LEU H 8 95 ? 224.765 155.196 165.144 1.00 80.52 95 LEU H N 1
ATOM 21708 C CA . LEU H 8 95 ? 224.165 154.036 164.507 1.00 80.52 95 LEU H CA 1
ATOM 21709 C C . LEU H 8 95 ? 222.652 154.211 164.452 1.00 80.52 95 LEU H C 1
ATOM 21710 O O . LEU H 8 95 ? 222.081 155.055 165.148 1.00 80.52 95 LEU H O 1
ATOM 21715 N N . THR H 8 96 ? 221.998 153.405 163.616 1.00 77.05 96 THR H N 1
ATOM 21716 C CA . THR H 8 96 ? 220.543 153.428 163.504 1.00 77.05 96 THR H CA 1
ATOM 21717 C C . THR H 8 96 ? 219.996 152.073 163.928 1.00 77.05 96 THR H C 1
ATOM 21718 O O . THR H 8 96 ? 220.710 151.068 163.873 1.00 77.05 96 THR H O 1
ATOM 21722 N N . VAL H 8 97 ? 218.739 152.049 164.364 1.00 62.23 97 VAL H N 1
ATOM 21723 C CA . VAL H 8 97 ? 218.108 150.839 164.881 1.00 62.23 97 VAL H CA 1
ATOM 21724 C C . VAL H 8 97 ? 216.862 150.584 164.041 1.00 62.23 97 VAL H C 1
ATOM 21725 O O . VAL H 8 97 ? 216.039 151.480 163.836 1.00 62.23 97 VAL H O 1
ATOM 21729 N N . SER H 8 98 ? 216.719 149.354 163.554 1.00 68.63 98 SER H N 1
ATOM 21730 C CA . SER H 8 98 ? 215.519 148.919 162.853 1.00 68.63 98 SER H CA 1
ATOM 21731 C C . SER H 8 98 ? 214.851 147.811 163.658 1.00 68.63 98 SER H C 1
ATOM 21732 O O . SER H 8 98 ? 215.425 146.729 163.831 1.00 68.63 98 SER H O 1
ATOM 21735 N N . ILE H 8 99 ? 213.652 148.088 164.167 1.00 56.71 99 ILE H N 1
ATOM 21736 C CA . ILE H 8 99 ? 212.852 147.069 164.837 1.00 56.71 99 ILE H CA 1
ATOM 21737 C C . ILE H 8 99 ? 212.048 146.343 163.768 1.00 56.71 99 ILE H C 1
ATOM 21738 O O . ILE H 8 99 ? 211.170 146.933 163.128 1.00 56.71 99 ILE H O 1
ATOM 21743 N N . LEU H 8 100 ? 212.341 145.057 163.566 1.00 57.23 100 LEU H N 1
ATOM 21744 C CA . LEU H 8 100 ? 211.814 144.368 162.391 1.00 57.23 100 LEU H CA 1
ATOM 21745 C C . LEU H 8 100 ? 210.393 143.865 162.618 1.00 57.23 100 LEU H C 1
ATOM 21746 O O . LEU H 8 100 ? 209.479 144.219 161.863 1.00 57.23 100 LEU H O 1
ATOM 21751 N N . GLN H 8 101 ? 210.177 143.043 163.645 1.00 57.12 101 GLN H N 1
ATOM 21752 C CA . GLN H 8 101 ? 208.825 142.569 163.918 1.00 57.12 101 GLN H CA 1
ATOM 21753 C C . GLN H 8 101 ? 208.588 142.347 165.407 1.00 57.12 101 GLN H C 1
ATOM 21754 O O . GLN H 8 101 ? 209.533 142.135 166.174 1.00 57.12 101 GLN H O 1
ATOM 21760 N N . GLU H 8 102 ? 207.324 142.406 165.819 1.00 68.59 102 GLU H N 1
ATOM 21761 C CA . GLU H 8 102 ? 206.914 142.171 167.194 1.00 68.59 102 GLU H CA 1
ATOM 21762 C C . GLU H 8 102 ? 205.842 141.091 167.226 1.00 68.59 102 GLU H C 1
ATOM 21763 O O . GLU H 8 102 ? 204.940 141.063 166.384 1.00 68.59 102 GLU H O 1
ATOM 21769 N N . SER H 8 103 ? 205.946 140.202 168.209 1.00 69.80 103 SER H N 1
ATOM 21770 C CA . SER H 8 103 ? 204.986 139.118 168.357 1.00 69.80 103 SER H CA 1
ATOM 21771 C C . SER H 8 103 ? 204.911 138.729 169.826 1.00 69.80 103 SER H C 1
ATOM 21772 O O . SER H 8 103 ? 205.888 138.839 170.571 1.00 69.80 103 SER H O 1
ATOM 21775 N N . SER H 8 104 ? 203.725 138.269 170.232 1.00 79.32 104 SER H N 1
ATOM 21776 C CA . SER H 8 104 ? 203.510 137.830 171.606 1.00 79.32 104 SER H CA 1
ATOM 21777 C C . SER H 8 104 ? 203.165 136.346 171.682 1.00 79.32 104 SER H C 1
ATOM 21778 O O . SER H 8 104 ? 202.632 135.895 172.703 1.00 79.32 104 SER H O 1
ATOM 21781 N N . SER H 8 105 ? 203.453 135.578 170.632 1.00 92.35 105 SER H N 1
ATOM 21782 C CA . SER H 8 105 ? 203.080 134.172 170.569 1.00 92.35 105 SER H CA 1
ATOM 21783 C C . SER H 8 105 ? 204.223 133.259 170.149 1.00 92.35 105 SER H C 1
ATOM 21784 O O . SER H 8 105 ? 203.957 132.202 169.563 1.00 92.35 105 SER H O 1
ATOM 21787 N N . LEU H 8 106 ? 205.481 133.677 170.358 1.00 98.85 106 LEU H N 1
ATOM 21788 C CA . LEU H 8 106 ? 206.694 132.846 170.299 1.00 98.85 106 LEU H CA 1
ATOM 21789 C C . LEU H 8 106 ? 207.052 132.383 168.874 1.00 98.85 106 LEU H C 1
ATOM 21790 O O . LEU H 8 106 ? 208.116 131.792 168.656 1.00 98.85 106 LEU H O 1
ATOM 21795 N N . ARG H 8 107 ? 206.232 132.686 167.867 1.00 112.96 107 ARG H N 1
ATOM 21796 C CA . ARG H 8 107 ? 206.428 132.103 166.544 1.00 112.96 107 ARG H CA 1
ATOM 21797 C C . ARG H 8 107 ? 207.113 133.058 165.572 1.00 112.96 107 ARG H C 1
ATOM 21798 O O . ARG H 8 107 ? 206.447 133.826 164.870 1.00 112.96 107 ARG H O 1
ATOM 21806 N N . LEU H 8 108 ? 208.443 133.018 165.534 1.00 98.66 108 LEU H N 1
ATOM 21807 C CA . LEU H 8 108 ? 209.240 133.769 164.568 1.00 98.66 108 LEU H CA 1
ATOM 21808 C C . LEU H 8 108 ? 210.201 132.796 163.890 1.00 98.66 108 LEU H C 1
ATOM 21809 O O . LEU H 8 108 ? 210.591 131.787 164.484 1.00 98.66 108 LEU H O 1
ATOM 21814 N N . LEU H 8 109 ? 210.573 133.090 162.645 1.00 97.68 109 LEU H N 1
ATOM 21815 C CA . LEU H 8 109 ? 211.425 132.193 161.868 1.00 97.68 109 LEU H CA 1
ATOM 21816 C C . LEU H 8 109 ? 212.601 132.984 161.305 1.00 97.68 109 LEU H C 1
ATOM 21817 O O . LEU H 8 109 ? 212.461 133.688 160.299 1.00 97.68 109 LEU H O 1
ATOM 21822 N N . GLU H 8 110 ? 213.764 132.868 161.947 1.00 92.00 110 GLU H N 1
ATOM 21823 C CA . GLU H 8 110 ? 214.938 133.618 161.514 1.00 92.00 110 GLU H CA 1
ATOM 21824 C C . GLU H 8 110 ? 215.832 132.806 160.586 1.00 92.00 110 GLU H C 1
ATOM 21825 O O . GLU H 8 110 ? 216.012 133.164 159.417 1.00 92.00 110 GLU H O 1
ATOM 21831 N N . VAL H 8 111 ? 216.415 131.720 161.103 1.00 98.94 111 VAL H N 1
ATOM 21832 C CA . VAL H 8 111 ? 217.198 130.777 160.307 1.00 98.94 111 VAL H CA 1
ATOM 21833 C C . VAL H 8 111 ? 216.685 129.417 160.781 1.00 98.94 111 VAL H C 1
ATOM 21834 O O . VAL H 8 111 ? 215.749 129.356 161.585 1.00 98.94 111 VAL H O 1
ATOM 21838 N N . THR H 8 112 ? 217.276 128.321 160.301 1.00 104.72 112 THR H N 1
ATOM 21839 C CA . THR H 8 112 ? 217.002 126.982 160.812 1.00 104.72 112 THR H CA 1
ATOM 21840 C C . THR H 8 112 ? 217.910 126.626 161.989 1.00 104.72 112 THR H C 1
ATOM 21841 O O . THR H 8 112 ? 218.192 125.444 162.216 1.00 104.72 112 THR H O 1
ATOM 21845 N N . ASP H 8 113 ? 218.392 127.635 162.718 1.00 105.87 113 ASP H N 1
ATOM 21846 C CA . ASP H 8 113 ? 219.288 127.417 163.848 1.00 105.87 113 ASP H CA 1
ATOM 21847 C C . ASP H 8 113 ? 218.574 126.703 164.992 1.00 105.87 113 ASP H C 1
ATOM 21848 O O . ASP H 8 113 ? 217.344 126.699 165.085 1.00 105.87 113 ASP H O 1
ATOM 21853 N N . ASP H 8 114 ? 219.368 126.100 165.879 1.00 104.73 114 ASP H N 1
ATOM 21854 C CA . ASP H 8 114 ? 218.837 125.239 166.927 1.00 104.73 114 ASP H CA 1
ATOM 21855 C C . ASP H 8 114 ? 218.691 125.930 168.276 1.00 104.73 114 ASP H C 1
ATOM 21856 O O . ASP H 8 114 ? 218.194 125.305 169.220 1.00 104.73 114 ASP H O 1
ATOM 21861 N N . ASP H 8 115 ? 219.117 127.189 168.398 1.00 102.89 115 ASP H N 1
ATOM 21862 C CA . ASP H 8 115 ? 218.969 127.901 169.664 1.00 102.89 115 ASP H CA 1
ATOM 21863 C C . ASP H 8 115 ? 217.513 128.275 169.915 1.00 102.89 115 ASP H C 1
ATOM 21864 O O . ASP H 8 115 ? 217.068 128.365 171.067 1.00 102.89 115 ASP H O 1
ATOM 21869 N N . ARG H 8 116 ? 216.755 128.490 168.835 1.00 104.27 116 ARG H N 1
ATOM 21870 C CA . ARG H 8 116 ? 215.356 128.889 168.959 1.00 104.27 116 ARG H CA 1
ATOM 21871 C C . ARG H 8 116 ? 214.505 127.745 169.496 1.00 104.27 116 ARG H C 1
ATOM 21872 O O . ARG H 8 116 ? 213.573 127.964 170.280 1.00 104.27 116 ARG H O 1
ATOM 21880 N N . LEU H 8 117 ? 214.833 126.510 169.107 1.00 105.89 117 LEU H N 1
ATOM 21881 C CA . LEU H 8 117 ? 214.131 125.347 169.642 1.00 105.89 117 LEU H CA 1
ATOM 21882 C C . LEU H 8 117 ? 214.442 125.154 171.122 1.00 105.89 117 LEU H C 1
ATOM 21883 O O . LEU H 8 117 ? 213.568 124.763 171.906 1.00 105.89 117 LEU H O 1
ATOM 21888 N N . TRP H 8 118 ? 215.680 125.456 171.527 1.00 108.73 118 TRP H N 1
ATOM 21889 C CA . TRP H 8 118 ? 216.044 125.382 172.940 1.00 108.73 118 TRP H CA 1
ATOM 21890 C C . TRP H 8 118 ? 215.317 126.446 173.755 1.00 108.73 118 TRP H C 1
ATOM 21891 O O . TRP H 8 118 ? 214.852 126.171 174.869 1.00 108.73 118 TRP H O 1
ATOM 21902 N N . LEU H 8 119 ? 215.196 127.661 173.207 1.00 105.13 119 LEU H N 1
ATOM 21903 C CA . LEU H 8 119 ? 214.443 128.714 173.887 1.00 105.13 119 LEU H CA 1
ATOM 21904 C C . LEU H 8 119 ? 212.960 128.369 173.967 1.00 105.13 119 LEU H C 1
ATOM 21905 O O . LEU H 8 119 ? 212.300 128.660 174.973 1.00 105.13 119 LEU H O 1
ATOM 21910 N N . LYS H 8 120 ? 212.427 127.720 172.926 1.00 113.95 120 LYS H N 1
ATOM 21911 C CA . LYS H 8 120 ? 211.036 127.276 172.948 1.00 113.95 120 LYS H CA 1
ATOM 21912 C C . LYS H 8 120 ? 210.817 126.182 173.987 1.00 113.95 120 LYS H C 1
ATOM 21913 O O . LYS H 8 120 ? 209.775 126.153 174.651 1.00 113.95 120 LYS H O 1
ATOM 21919 N N . LYS H 8 121 ? 211.798 125.291 174.164 1.00 117.19 121 LYS H N 1
ATOM 21920 C CA . LYS H 8 121 ? 211.687 124.268 175.203 1.00 117.19 121 LYS H CA 1
ATOM 21921 C C . LYS H 8 121 ? 211.775 124.875 176.600 1.00 117.19 121 LYS H C 1
ATOM 21922 O O . LYS H 8 121 ? 211.063 124.441 177.515 1.00 117.19 121 LYS H O 1
ATOM 21928 N N . VAL H 8 122 ? 212.639 125.883 176.778 1.00 116.08 122 VAL H N 1
ATOM 21929 C CA . VAL H 8 122 ? 212.727 126.592 178.057 1.00 116.08 122 VAL H CA 1
ATOM 21930 C C . VAL H 8 122 ? 211.416 127.314 178.365 1.00 116.08 122 VAL H C 1
ATOM 21931 O O . VAL H 8 122 ? 210.939 127.306 179.509 1.00 116.08 122 VAL H O 1
ATOM 21935 N N . MET H 8 123 ? 210.784 127.899 177.341 1.00 117.18 123 MET H N 1
ATOM 21936 C CA . MET H 8 123 ? 209.485 128.539 177.540 1.00 117.18 123 MET H CA 1
ATOM 21937 C C . MET H 8 123 ? 208.379 127.527 177.828 1.00 117.18 123 MET H C 1
ATOM 21938 O O . MET H 8 123 ? 207.490 127.807 178.640 1.00 117.18 123 MET H O 1
ATOM 21943 N N . GLU H 8 124 ? 208.413 126.353 177.191 1.00 123.96 124 GLU H N 1
ATOM 21944 C CA . GLU H 8 124 ? 207.371 125.357 177.434 1.00 123.96 124 GLU H CA 1
ATOM 21945 C C . GLU H 8 124 ? 207.520 124.710 178.807 1.00 123.96 124 GLU H C 1
ATOM 21946 O O . GLU H 8 124 ? 206.522 124.309 179.418 1.00 123.96 124 GLU H O 1
ATOM 21952 N N . GLU H 8 125 ? 208.755 124.619 179.319 1.00 125.23 125 GLU H N 1
ATOM 21953 C CA . GLU H 8 125 ? 208.957 124.113 180.677 1.00 125.23 125 GLU H CA 1
ATOM 21954 C C . GLU H 8 125 ? 208.375 125.056 181.727 1.00 125.23 125 GLU H C 1
ATOM 21955 O O . GLU H 8 125 ? 208.015 124.625 182.828 1.00 125.23 125 GLU H O 1
ATOM 21961 N N . GLU H 8 126 ? 208.274 126.348 181.404 1.00 125.64 126 GLU H N 1
ATOM 21962 C CA . GLU H 8 126 ? 207.597 127.277 182.303 1.00 125.64 126 GLU H CA 1
ATOM 21963 C C . GLU H 8 126 ? 206.094 127.319 182.043 1.00 125.64 126 GLU H C 1
ATOM 21964 O O . GLU H 8 126 ? 205.314 127.529 182.979 1.00 125.64 126 GLU H O 1
ATOM 21970 N N . GLU H 8 127 ? 205.671 127.118 180.791 1.00 126.02 127 GLU H N 1
ATOM 21971 C CA . GLU H 8 127 ? 204.243 127.138 180.475 1.00 126.02 127 GLU H CA 1
ATOM 21972 C C . GLU H 8 127 ? 203.524 125.925 181.055 1.00 126.02 127 GLU H C 1
ATOM 21973 O O . GLU H 8 127 ? 202.347 126.010 181.425 1.00 126.02 127 GLU H O 1
ATOM 21979 N N . GLN H 8 128 ? 204.217 124.785 181.150 1.00 130.50 128 GLN H N 1
ATOM 21980 C CA . GLN H 8 128 ? 203.623 123.621 181.804 1.00 130.50 128 GLN H CA 1
ATOM 21981 C C . GLN H 8 128 ? 203.441 123.858 183.299 1.00 130.50 128 GLN H C 1
ATOM 21982 O O . GLN H 8 128 ? 202.454 123.403 183.891 1.00 130.50 128 GLN H O 1
ATOM 21988 N N . ASP H 8 129 ? 204.369 124.589 183.922 1.00 123.19 129 ASP H N 1
ATOM 21989 C CA . ASP H 8 129 ? 204.214 124.933 185.332 1.00 123.19 129 ASP H CA 1
ATOM 21990 C C . ASP H 8 129 ? 203.132 125.988 185.527 1.00 123.19 129 ASP H C 1
ATOM 21991 O O . ASP H 8 129 ? 202.460 126.012 186.566 1.00 123.19 129 ASP H O 1
ATOM 21996 N N . CYS H 8 130 ? 202.956 126.876 184.545 1.00 124.81 130 CYS H N 1
ATOM 21997 C CA . CYS H 8 130 ? 201.850 127.826 184.575 1.00 124.81 130 CYS H CA 1
ATOM 21998 C C . CYS H 8 130 ? 200.493 127.151 184.426 1.00 124.81 130 CYS H C 1
ATOM 21999 O O . CYS H 8 130 ? 199.536 127.558 185.094 1.00 124.81 130 CYS H O 1
ATOM 22002 N N . LYS H 8 131 ? 200.389 126.136 183.566 1.00 132.42 131 LYS H N 1
ATOM 22003 C CA . LYS H 8 131 ? 199.114 125.452 183.368 1.00 132.42 131 LYS H CA 1
ATOM 22004 C C . LYS H 8 131 ? 198.794 124.510 184.524 1.00 132.42 131 LYS H C 1
ATOM 22005 O O . LYS H 8 131 ? 197.645 124.439 184.973 1.00 132.42 131 LYS H O 1
ATOM 22011 N N . CYS H 8 132 ? 199.795 123.777 185.018 1.00 131.53 132 CYS H N 1
ATOM 22012 C CA . CYS H 8 132 ? 199.544 122.817 186.089 1.00 131.53 132 CYS H CA 1
ATOM 22013 C C . CYS H 8 132 ? 199.402 123.515 187.437 1.00 131.53 132 CYS H C 1
ATOM 22014 O O . CYS H 8 132 ? 198.359 123.410 188.094 1.00 131.53 132 CYS H O 1
ATOM 22017 N N . ILE H 8 133 ? 200.436 124.231 187.865 1.00 121.23 133 ILE H N 1
ATOM 22018 C CA . ILE H 8 133 ? 200.402 124.927 189.145 1.00 121.23 133 ILE H CA 1
ATOM 22019 C C . ILE H 8 133 ? 199.747 126.293 188.982 1.00 121.23 133 ILE H C 1
ATOM 22020 O O . ILE H 8 133 ? 198.744 126.592 189.630 1.00 121.23 133 ILE H O 1
ATOM 22025 N N . MET I 9 1 ? 190.302 153.091 206.165 1.00 52.87 1 MET I N 1
ATOM 22026 C CA . MET I 9 1 ? 191.206 152.598 207.195 1.00 52.87 1 MET I CA 1
ATOM 22027 C C . MET I 9 1 ? 192.330 151.768 206.566 1.00 52.87 1 MET I C 1
ATOM 22028 O O . MET I 9 1 ? 192.095 150.945 205.680 1.00 52.87 1 MET I O 1
ATOM 22033 N N . LEU I 9 2 ? 193.561 152.020 207.006 1.00 51.61 2 LEU I N 1
ATOM 22034 C CA . LEU I 9 2 ? 194.751 151.483 206.360 1.00 51.61 2 LEU I CA 1
ATOM 22035 C C . LEU I 9 2 ? 195.586 150.675 207.341 1.00 51.61 2 LEU I C 1
ATOM 22036 O O . LEU I 9 2 ? 195.469 150.848 208.559 1.00 51.61 2 LEU I O 1
ATOM 22041 N N . VAL I 9 3 ? 196.425 149.793 206.802 1.00 50.90 3 VAL I N 1
ATOM 22042 C CA . VAL I 9 3 ? 197.307 148.941 207.589 1.00 50.90 3 VAL I CA 1
ATOM 22043 C C . VAL I 9 3 ? 198.736 149.163 207.113 1.00 50.90 3 VAL I C 1
ATOM 22044 O O . VAL I 9 3 ? 199.044 148.938 205.937 1.00 50.90 3 VAL I O 1
ATOM 22048 N N . ASP I 9 4 ? 199.604 149.591 208.024 1.00 54.20 4 ASP I N 1
ATOM 22049 C CA . ASP I 9 4 ? 201.027 149.747 207.750 1.00 54.20 4 ASP I CA 1
ATOM 22050 C C . ASP I 9 4 ? 201.778 148.773 208.650 1.00 54.20 4 ASP I C 1
ATOM 22051 O O . ASP I 9 4 ? 201.728 148.894 209.878 1.00 54.20 4 ASP I O 1
ATOM 22056 N N . LEU I 9 5 ? 202.471 147.814 208.040 1.00 51.10 5 LEU I N 1
ATOM 22057 C CA . LEU I 9 5 ? 202.925 146.602 208.723 1.00 51.10 5 LEU I CA 1
ATOM 22058 C C . LEU I 9 5 ? 204.415 146.327 208.526 1.00 51.10 5 LEU I C 1
ATOM 22059 O O . LEU I 9 5 ? 204.841 145.171 208.578 1.00 51.10 5 LEU I O 1
ATOM 22064 N N . ASN I 9 6 ? 205.218 147.369 208.313 1.00 54.16 6 ASN I N 1
ATOM 22065 C CA . ASN I 9 6 ? 206.625 147.098 208.042 1.00 54.16 6 ASN I CA 1
ATOM 22066 C C . ASN I 9 6 ? 207.553 148.129 208.685 1.00 54.16 6 ASN I C 1
ATOM 22067 O O . ASN I 9 6 ? 208.603 148.464 208.128 1.00 54.16 6 ASN I O 1
ATOM 22072 N N . VAL I 9 7 ? 207.183 148.642 209.853 1.00 52.01 7 VAL I N 1
ATOM 22073 C CA . VAL I 9 7 ? 208.018 149.622 210.547 1.00 52.01 7 VAL I CA 1
ATOM 22074 C C . VAL I 9 7 ? 209.085 148.894 211.358 1.00 52.01 7 VAL I C 1
ATOM 22075 O O . VAL I 9 7 ? 208.749 148.119 212.264 1.00 52.01 7 VAL I O 1
ATOM 22079 N N . PRO I 9 8 ? 210.374 149.111 211.083 1.00 55.77 8 PRO I N 1
ATOM 22080 C CA . PRO I 9 8 ? 211.412 148.368 211.812 1.00 55.77 8 PRO I CA 1
ATOM 22081 C C . PRO I 9 8 ? 211.690 148.918 213.202 1.00 55.77 8 PRO I C 1
ATOM 22082 O O . PRO I 9 8 ? 211.549 150.120 213.449 1.00 55.77 8 PRO I O 1
ATOM 22086 N N . TRP I 9 9 ? 212.095 148.023 214.133 1.00 60.62 9 TRP I N 1
ATOM 22087 C CA . TRP I 9 9 ? 212.558 148.299 215.483 1.00 60.62 9 TRP I CA 1
ATOM 22088 C C . TRP I 9 9 ? 214.066 148.525 215.480 1.00 60.62 9 TRP I C 1
ATOM 22089 O O . TRP I 9 9 ? 214.821 147.695 214.963 1.00 60.62 9 TRP I O 1
ATOM 22100 N N . PRO I 9 10 ? 214.551 149.642 216.043 1.00 63.68 10 PRO I N 1
ATOM 22101 C CA . PRO I 9 10 ? 215.995 149.978 215.961 1.00 63.68 10 PRO I CA 1
ATOM 22102 C C . PRO I 9 10 ? 216.881 149.106 216.846 1.00 63.68 10 PRO I C 1
ATOM 22103 O O . PRO I 9 10 ? 217.495 149.560 217.820 1.00 63.68 10 PRO I O 1
ATOM 22107 N N . GLN I 9 11 ? 216.975 147.825 216.488 1.00 67.51 11 GLN I N 1
ATOM 22108 C CA . GLN I 9 11 ? 217.785 146.826 217.177 1.00 67.51 11 GLN I CA 1
ATOM 22109 C C . GLN I 9 11 ? 217.904 145.625 216.249 1.00 67.51 11 GLN I C 1
ATOM 22110 O O . GLN I 9 11 ? 216.946 145.262 215.560 1.00 67.51 11 GLN I O 1
ATOM 22116 N N . ASN I 9 12 ? 219.087 145.010 216.238 1.00 71.01 12 ASN I N 1
ATOM 22117 C CA . ASN I 9 12 ? 219.322 143.873 215.357 1.00 71.01 12 ASN I CA 1
ATOM 22118 C C . ASN I 9 12 ? 219.695 142.636 216.168 1.00 71.01 12 ASN I C 1
ATOM 22119 O O . ASN I 9 12 ? 219.311 141.516 215.814 1.00 71.01 12 ASN I O 1
ATOM 22124 N N . SER I 9 13 ? 220.427 142.824 217.263 1.00 77.33 13 SER I N 1
ATOM 22125 C CA . SER I 9 13 ? 220.881 141.727 218.108 1.00 77.33 13 SER I CA 1
ATOM 22126 C C . SER I 9 13 ? 220.402 141.949 219.536 1.00 77.33 13 SER I C 1
ATOM 22127 O O . SER I 9 13 ? 220.209 143.093 219.959 1.00 77.33 13 SER I O 1
ATOM 22130 N N . TYR I 9 14 ? 220.220 140.851 220.276 1.00 71.99 14 TYR I N 1
ATOM 22131 C CA . TYR I 9 14 ? 219.717 140.950 221.643 1.00 71.99 14 TYR I CA 1
ATOM 22132 C C . TYR I 9 14 ? 220.772 141.484 222.604 1.00 71.99 14 TYR I C 1
ATOM 22133 O O . TYR I 9 14 ? 220.432 141.973 223.688 1.00 71.99 14 TYR I O 1
ATOM 22142 N N . ALA I 9 15 ? 222.052 141.395 222.233 1.00 77.49 15 ALA I N 1
ATOM 22143 C CA . ALA I 9 15 ? 223.108 141.919 223.092 1.00 77.49 15 ALA I CA 1
ATOM 22144 C C . ALA I 9 15 ? 223.151 143.442 223.071 1.00 77.49 15 ALA I C 1
ATOM 22145 O O . ALA I 9 15 ? 223.575 144.062 224.053 1.00 77.49 15 ALA I O 1
ATOM 22147 N N . ASP I 9 16 ? 222.721 144.059 221.973 1.00 78.02 16 ASP I N 1
ATOM 22148 C CA . ASP I 9 16 ? 222.720 145.511 221.866 1.00 78.02 16 ASP I CA 1
ATOM 22149 C C . ASP I 9 16 ? 221.508 146.090 222.584 1.00 78.02 16 ASP I C 1
ATOM 22150 O O . ASP I 9 16 ? 220.374 145.654 222.360 1.00 78.02 16 ASP I O 1
ATOM 22155 N N . LYS I 9 17 ? 221.750 147.073 223.447 1.00 71.82 17 LYS I N 1
ATOM 22156 C CA . LYS I 9 17 ? 220.695 147.740 224.199 1.00 71.82 17 LYS I CA 1
ATOM 22157 C C . LYS I 9 17 ? 220.229 148.964 223.420 1.00 71.82 17 LYS I C 1
ATOM 22158 O O . LYS I 9 17 ? 221.053 149.732 222.911 1.00 71.82 17 LYS I O 1
ATOM 22164 N N . VAL I 9 18 ? 218.911 149.137 223.325 1.00 68.62 18 VAL I N 1
ATOM 22165 C CA . VAL I 9 18 ? 218.320 150.250 222.591 1.00 68.62 18 VAL I CA 1
ATOM 22166 C C . VAL I 9 18 ? 218.527 151.539 223.377 1.00 68.62 18 VAL I C 1
ATOM 22167 O O . VAL I 9 18 ? 218.180 151.620 224.560 1.00 68.62 18 VAL I O 1
ATOM 22171 N N . THR I 9 19 ? 219.098 152.550 222.725 1.00 63.46 19 THR I N 1
ATOM 22172 C CA . THR I 9 19 ? 219.352 153.822 223.387 1.00 63.46 19 THR I CA 1
ATOM 22173 C C . THR I 9 19 ? 218.064 154.627 223.528 1.00 63.46 19 THR I C 1
ATOM 22174 O O . THR I 9 19 ? 217.007 154.254 223.012 1.00 63.46 19 THR I O 1
ATOM 22178 N N . SER I 9 20 ? 218.166 155.754 224.239 1.00 60.51 20 SER I N 1
ATOM 22179 C CA . SER I 9 20 ? 216.996 156.596 224.466 1.00 60.51 20 SER I CA 1
ATOM 22180 C C . SER I 9 20 ? 216.620 157.393 223.224 1.00 60.51 20 SER I C 1
ATOM 22181 O O . SER I 9 20 ? 215.472 157.834 223.092 1.00 60.51 20 SER I O 1
ATOM 22184 N N . GLN I 9 21 ? 217.568 157.593 222.307 1.00 61.63 21 GLN I N 1
ATOM 22185 C CA . GLN I 9 21 ? 217.280 158.339 221.086 1.00 61.63 21 GLN I CA 1
ATOM 22186 C C . GLN I 9 21 ? 216.455 157.511 220.108 1.00 61.63 21 GLN I C 1
ATOM 22187 O O . GLN I 9 21 ? 215.611 158.052 219.386 1.00 61.63 21 GLN I O 1
ATOM 22193 N N . ALA I 9 22 ? 216.672 156.193 220.087 1.00 58.08 22 ALA I N 1
ATOM 22194 C CA . ALA I 9 22 ? 215.993 155.328 219.127 1.00 58.08 22 ALA I CA 1
ATOM 22195 C C . ALA I 9 22 ? 214.514 155.171 219.465 1.00 58.08 22 ALA I C 1
ATOM 22196 O O . ALA I 9 22 ? 213.660 155.119 218.573 1.00 58.08 22 ALA I O 1
ATOM 22198 N N . VAL I 9 23 ? 214.195 155.112 220.763 1.00 57.82 23 VAL I N 1
ATOM 22199 C CA . VAL I 9 23 ? 212.803 155.010 221.198 1.00 57.82 23 VAL I CA 1
ATOM 22200 C C . VAL I 9 23 ? 212.051 156.295 220.870 1.00 57.82 23 VAL I C 1
ATOM 22201 O O . VAL I 9 23 ? 210.907 156.264 220.393 1.00 57.82 23 VAL I O 1
ATOM 22205 N N . ASN I 9 24 ? 212.702 157.443 221.083 1.00 60.04 24 ASN I N 1
ATOM 22206 C CA . ASN I 9 24 ? 212.096 158.727 220.741 1.00 60.04 24 ASN I CA 1
ATOM 22207 C C . ASN I 9 24 ? 211.931 158.879 219.233 1.00 60.04 24 ASN I C 1
ATOM 22208 O O . ASN I 9 24 ? 210.926 159.427 218.770 1.00 60.04 24 ASN I O 1
ATOM 22213 N N . ASN I 9 25 ? 212.892 158.370 218.454 1.00 48.65 25 ASN I N 1
ATOM 22214 C CA . ASN I 9 25 ? 212.785 158.412 216.997 1.00 48.65 25 ASN I CA 1
ATOM 22215 C C . ASN I 9 25 ? 211.657 157.510 216.503 1.00 48.65 25 ASN I C 1
ATOM 22216 O O . ASN I 9 25 ? 210.959 157.844 215.537 1.00 48.65 25 ASN I O 1
ATOM 22221 N N . LEU I 9 26 ? 211.452 156.369 217.170 1.00 41.35 26 LEU I N 1
ATOM 22222 C CA . LEU I 9 26 ? 210.351 155.484 216.803 1.00 41.35 26 LEU I CA 1
ATOM 22223 C C . LEU I 9 26 ? 209.002 156.108 217.145 1.00 41.35 26 LEU I C 1
ATOM 22224 O O . LEU I 9 26 ? 208.042 155.984 216.374 1.00 41.35 26 LEU I O 1
ATOM 22229 N N . ILE I 9 27 ? 208.915 156.790 218.294 1.00 47.61 27 ILE I N 1
ATOM 22230 C CA . ILE I 9 27 ? 207.697 157.524 218.647 1.00 47.61 27 ILE I CA 1
ATOM 22231 C C . ILE I 9 27 ? 207.435 158.646 217.642 1.00 47.61 27 ILE I C 1
ATOM 22232 O O . ILE I 9 27 ? 206.290 158.861 217.219 1.00 47.61 27 ILE I O 1
ATOM 22237 N N . LYS I 9 28 ? 208.501 159.332 217.206 1.00 50.49 28 LYS I N 1
ATOM 22238 C CA . LYS I 9 28 ? 208.407 160.350 216.158 1.00 50.49 28 LYS I CA 1
ATOM 22239 C C . LYS I 9 28 ? 207.860 159.784 214.853 1.00 50.49 28 LYS I C 1
ATOM 22240 O O . LYS I 9 28 ? 206.941 160.358 214.258 1.00 50.49 28 LYS I O 1
ATOM 22246 N N . THR I 9 29 ? 208.394 158.648 214.398 1.00 47.05 29 THR I N 1
ATOM 22247 C CA . THR I 9 29 ? 207.979 158.144 213.091 1.00 47.05 29 THR I CA 1
ATOM 22248 C C . THR I 9 29 ? 206.597 157.492 213.155 1.00 47.05 29 THR I C 1
ATOM 22249 O O . THR I 9 29 ? 205.845 157.536 212.179 1.00 47.05 29 THR I O 1
ATOM 22253 N N . LEU I 9 30 ? 206.198 156.955 214.314 1.00 47.97 30 LEU I N 1
ATOM 22254 C CA . LEU I 9 30 ? 204.846 156.404 214.416 1.00 47.97 30 LEU I CA 1
ATOM 22255 C C . LEU I 9 30 ? 203.810 157.514 214.556 1.00 47.97 30 LEU I C 1
ATOM 22256 O O . LEU I 9 30 ? 202.687 157.402 214.044 1.00 47.97 30 LEU I O 1
ATOM 22261 N N . SER I 9 31 ? 204.181 158.615 215.219 1.00 49.06 31 SER I N 1
ATOM 22262 C CA . SER I 9 31 ? 203.320 159.792 215.216 1.00 49.06 31 SER I CA 1
ATOM 22263 C C . SER I 9 31 ? 203.236 160.412 213.827 1.00 49.06 31 SER I C 1
ATOM 22264 O O . SER I 9 31 ? 202.197 160.965 213.458 1.00 49.06 31 SER I O 1
ATOM 22267 N N . THR I 9 32 ? 204.303 160.297 213.033 1.00 46.23 32 THR I N 1
ATOM 22268 C CA . THR I 9 32 ? 204.254 160.757 211.648 1.00 46.23 32 THR I CA 1
ATOM 22269 C C . THR I 9 32 ? 203.362 159.859 210.789 1.00 46.23 32 THR I C 1
ATOM 22270 O O . THR I 9 32 ? 202.655 160.357 209.902 1.00 46.23 32 THR I O 1
ATOM 22274 N N . LEU I 9 33 ? 203.379 158.543 211.042 1.00 46.23 33 LEU I N 1
ATOM 22275 C CA . LEU I 9 33 ? 202.416 157.630 210.421 1.00 46.23 33 LEU I CA 1
ATOM 22276 C C . LEU I 9 33 ? 200.975 157.975 210.777 1.00 46.23 33 LEU I C 1
ATOM 22277 O O . LEU I 9 33 ? 200.102 157.951 209.901 1.00 46.23 33 LEU I O 1
ATOM 22282 N N . HIS I 9 34 ? 200.702 158.295 212.042 1.00 44.53 34 HIS I N 1
ATOM 22283 C CA . HIS I 9 34 ? 199.345 158.687 212.414 1.00 44.53 34 HIS I CA 1
ATOM 22284 C C . HIS I 9 34 ? 198.982 160.088 211.923 1.00 44.53 34 HIS I C 1
ATOM 22285 O O . HIS I 9 34 ? 197.791 160.388 211.771 1.00 44.53 34 HIS I O 1
ATOM 22292 N N . MET I 9 35 ? 199.983 160.934 211.658 1.00 47.50 35 MET I N 1
ATOM 22293 C CA . MET I 9 35 ? 199.745 162.303 211.211 1.00 47.50 35 MET I CA 1
ATOM 22294 C C . MET I 9 35 ? 199.093 162.361 209.836 1.00 47.50 35 MET I C 1
ATOM 22295 O O . MET I 9 35 ? 198.146 163.131 209.635 1.00 47.50 35 MET I O 1
ATOM 22300 N N . LEU I 9 36 ? 199.575 161.562 208.884 1.00 44.76 36 LEU I N 1
ATOM 22301 C CA . LEU I 9 36 ? 198.960 161.516 207.562 1.00 44.76 36 LEU I CA 1
ATOM 22302 C C . LEU I 9 36 ? 197.623 160.785 207.614 1.00 44.76 36 LEU I C 1
ATOM 22303 O O . LEU I 9 36 ? 196.727 161.037 206.802 1.00 44.76 36 LEU I O 1
ATOM 22308 N N . GLY I 9 37 ? 197.479 159.876 208.573 1.00 49.37 37 GLY I N 1
ATOM 22309 C CA . GLY I 9 37 ? 196.222 159.215 208.859 1.00 49.37 37 GLY I CA 1
ATOM 22310 C C . GLY I 9 37 ? 196.222 157.746 208.500 1.00 49.37 37 GLY I C 1
ATOM 22311 O O . GLY I 9 37 ? 195.917 157.372 207.364 1.00 49.37 37 GLY I O 1
ATOM 22312 N N . TYR I 9 38 ? 196.506 156.908 209.493 1.00 48.61 38 TYR I N 1
ATOM 22313 C CA . TYR I 9 38 ? 196.531 155.457 209.391 1.00 48.61 38 TYR I CA 1
ATOM 22314 C C . TYR I 9 38 ? 195.674 154.870 210.504 1.00 48.61 38 TYR I C 1
ATOM 22315 O O . TYR I 9 38 ? 195.247 155.569 211.427 1.00 48.61 38 TYR I O 1
ATOM 22324 N N . THR I 9 39 ? 195.417 153.566 210.411 1.00 49.76 39 THR I N 1
ATOM 22325 C CA . THR I 9 39 ? 194.600 152.899 211.417 1.00 49.76 39 THR I CA 1
ATOM 22326 C C . THR I 9 39 ? 195.381 151.810 212.142 1.00 49.76 39 THR I C 1
ATOM 22327 O O . THR I 9 39 ? 195.431 151.793 213.377 1.00 49.76 39 THR I O 1
ATOM 22331 N N . HIS I 9 40 ? 195.999 150.903 211.392 1.00 52.24 40 HIS I N 1
ATOM 22332 C CA . HIS I 9 40 ? 196.748 149.797 211.967 1.00 52.24 40 HIS I CA 1
ATOM 22333 C C . HIS I 9 40 ? 198.244 150.010 211.786 1.00 52.24 40 HIS I C 1
ATOM 22334 O O . HIS I 9 40 ? 198.717 150.461 210.740 1.00 52.24 40 HIS I O 1
ATOM 22341 N N . ILE I 9 41 ? 198.983 149.675 212.839 1.00 58.56 41 ILE I N 1
ATOM 22342 C CA . ILE I 9 41 ? 200.440 149.735 212.844 1.00 58.56 41 ILE I CA 1
ATOM 22343 C C . ILE I 9 41 ? 200.963 148.408 213.374 1.00 58.56 41 ILE I C 1
ATOM 22344 O O . ILE I 9 41 ? 200.623 147.994 214.484 1.00 58.56 41 ILE I O 1
ATOM 22349 N N . ALA I 9 42 ? 201.780 147.734 212.571 1.00 58.02 42 ALA I N 1
ATOM 22350 C CA . ALA I 9 42 ? 202.425 146.484 212.969 1.00 58.02 42 ALA I CA 1
ATOM 22351 C C . ALA I 9 42 ? 203.931 146.677 212.825 1.00 58.02 42 ALA I C 1
ATOM 22352 O O . ALA I 9 42 ? 204.477 146.556 211.724 1.00 58.02 42 ALA I O 1
ATOM 22354 N N . ILE I 9 43 ? 204.600 146.980 213.936 1.00 52.30 43 ILE I N 1
ATOM 22355 C CA . ILE I 9 43 ? 206.030 147.265 213.907 1.00 52.30 43 ILE I CA 1
ATOM 22356 C C . ILE I 9 43 ? 206.824 145.966 213.807 1.00 52.30 43 ILE I C 1
ATOM 22357 O O . ILE I 9 43 ? 206.446 144.941 214.385 1.00 52.30 43 ILE I O 1
ATOM 22362 N N . ASN I 9 44 ? 207.914 146.000 213.045 1.00 61.33 44 ASN I N 1
ATOM 22363 C CA . ASN I 9 44 ? 208.672 144.795 212.742 1.00 61.33 44 ASN I CA 1
ATOM 22364 C C . ASN I 9 44 ? 210.007 144.801 213.485 1.00 61.33 44 ASN I C 1
ATOM 22365 O O . ASN I 9 44 ? 210.529 145.853 213.862 1.00 61.33 44 ASN I O 1
ATOM 22370 N N . PHE I 9 45 ? 210.556 143.606 213.698 1.00 65.44 45 PHE I N 1
ATOM 22371 C CA . PHE I 9 45 ? 211.838 143.419 214.367 1.00 65.44 45 PHE I CA 1
ATOM 22372 C C . PHE I 9 45 ? 212.617 142.330 213.642 1.00 65.44 45 PHE I C 1
ATOM 22373 O O . PHE I 9 45 ? 212.052 141.290 213.287 1.00 65.44 45 PHE I O 1
ATOM 22381 N N . THR I 9 46 ? 213.909 142.568 213.428 1.00 70.86 46 THR I N 1
ATOM 22382 C CA . THR I 9 46 ? 214.734 141.724 212.572 1.00 70.86 46 THR I CA 1
ATOM 22383 C C . THR I 9 46 ? 215.639 140.830 213.410 1.00 70.86 46 THR I C 1
ATOM 22384 O O . THR I 9 46 ? 216.318 141.307 214.325 1.00 70.86 46 THR I O 1
ATOM 22388 N N . VAL I 9 47 ? 215.645 139.533 213.093 1.00 68.25 47 VAL I N 1
ATOM 22389 C CA . VAL I 9 47 ? 216.559 138.571 213.704 1.00 68.25 47 VAL I CA 1
ATOM 22390 C C . VAL I 9 47 ? 217.240 137.766 212.605 1.00 68.25 47 VAL I C 1
ATOM 22391 O O . VAL I 9 47 ? 216.721 137.650 211.489 1.00 68.25 47 VAL I O 1
ATOM 22395 N N . ASN I 9 48 ? 218.416 137.223 212.907 1.00 80.41 48 ASN I N 1
ATOM 22396 C CA . ASN I 9 48 ? 219.085 136.329 211.973 1.00 80.41 48 ASN I CA 1
ATOM 22397 C C . ASN I 9 48 ? 218.751 134.877 212.295 1.00 80.41 48 ASN I C 1
ATOM 22398 O O . ASN I 9 48 ? 218.426 134.526 213.433 1.00 80.41 48 ASN I O 1
ATOM 22403 N N . HIS I 9 49 ? 218.833 134.024 211.273 1.00 84.02 49 HIS I N 1
ATOM 22404 C CA . HIS I 9 49 ? 218.566 132.603 211.475 1.00 84.02 49 HIS I CA 1
ATOM 22405 C C . HIS I 9 49 ? 219.776 131.904 212.084 1.00 84.02 49 HIS I C 1
ATOM 22406 O O . HIS I 9 49 ? 219.659 130.807 212.643 1.00 84.02 49 HIS I O 1
ATOM 22413 N N . SER I 9 50 ? 220.948 132.533 211.999 1.00 87.80 50 SER I N 1
ATOM 22414 C CA . SER I 9 50 ? 222.151 131.992 212.621 1.00 87.80 50 SER I CA 1
ATOM 22415 C C . SER I 9 50 ? 222.209 132.373 214.095 1.00 87.80 50 SER I C 1
ATOM 22416 O O . SER I 9 50 ? 223.028 131.839 214.849 1.00 87.80 50 SER I O 1
ATOM 22419 N N . GLU I 9 51 ? 221.345 133.299 214.512 1.00 86.07 51 GLU I N 1
ATOM 22420 C CA . GLU I 9 51 ? 221.272 133.714 215.907 1.00 86.07 51 GLU I CA 1
ATOM 22421 C C . GLU I 9 51 ? 220.615 132.617 216.737 1.00 86.07 51 GLU I C 1
ATOM 22422 O O . GLU I 9 51 ? 219.678 131.960 216.274 1.00 86.07 51 GLU I O 1
ATOM 22428 N N . LYS I 9 52 ? 221.095 132.412 217.966 1.00 89.60 52 LYS I N 1
ATOM 22429 C CA . LYS I 9 52 ? 220.585 131.359 218.850 1.00 89.60 52 LYS I CA 1
ATOM 22430 C C . LYS I 9 52 ? 219.358 131.917 219.567 1.00 89.60 52 LYS I C 1
ATOM 22431 O O . LYS I 9 52 ? 219.446 132.918 220.284 1.00 89.60 52 LYS I O 1
ATOM 22437 N N . PHE I 9 53 ? 218.214 131.266 219.358 1.00 89.23 53 PHE I N 1
ATOM 22438 C CA . PHE I 9 53 ? 216.950 131.674 219.957 1.00 89.23 53 PHE I CA 1
ATOM 22439 C C . PHE I 9 53 ? 216.962 131.428 221.461 1.00 89.23 53 PHE I C 1
ATOM 22440 O O . PHE I 9 53 ? 217.425 130.374 221.915 1.00 89.23 53 PHE I O 1
ATOM 22448 N N . PRO I 9 54 ? 216.469 132.375 222.265 1.00 90.86 54 PRO I N 1
ATOM 22449 C CA . PRO I 9 54 ? 216.436 132.163 223.718 1.00 90.86 54 PRO I CA 1
ATOM 22450 C C . PRO I 9 54 ? 215.337 131.203 224.143 1.00 90.86 54 PRO I C 1
ATOM 22451 O O . PRO I 9 54 ? 214.264 131.155 223.533 1.00 90.86 54 PRO I O 1
ATOM 22455 N N . ASN I 9 55 ? 215.606 130.430 225.194 1.00 96.26 55 ASN I N 1
ATOM 22456 C CA . ASN I 9 55 ? 214.632 129.492 225.738 1.00 96.26 55 ASN I CA 1
ATOM 22457 C C . ASN I 9 55 ? 213.781 130.139 226.827 1.00 96.26 55 ASN I C 1
ATOM 22458 O O . ASN I 9 55 ? 213.771 129.683 227.976 1.00 96.26 55 ASN I O 1
ATOM 22463 N N . ASP I 9 56 ? 213.050 131.190 226.469 1.00 93.17 56 ASP I N 1
ATOM 22464 C CA . ASP I 9 56 ? 212.222 131.936 227.405 1.00 93.17 56 ASP I CA 1
ATOM 22465 C C . ASP I 9 56 ? 210.782 131.979 226.913 1.00 93.17 56 ASP I C 1
ATOM 22466 O O . ASP I 9 56 ? 210.494 131.608 225.770 1.00 93.17 56 ASP I O 1
ATOM 22471 N N . VAL I 9 57 ? 209.880 132.425 227.784 1.00 96.43 57 VAL I N 1
ATOM 22472 C CA . VAL I 9 57 ? 208.465 132.524 227.436 1.00 96.43 57 VAL I CA 1
ATOM 22473 C C . VAL I 9 57 ? 208.010 133.977 227.365 1.00 96.43 57 VAL I C 1
ATOM 22474 O O . VAL I 9 57 ? 207.410 134.398 226.372 1.00 96.43 57 VAL I O 1
ATOM 22478 N N . LYS I 9 58 ? 208.294 134.765 228.401 1.00 91.00 58 LYS I N 1
ATOM 22479 C CA . LYS I 9 58 ? 207.886 136.162 228.459 1.00 91.00 58 LYS I CA 1
ATOM 22480 C C . LYS I 9 58 ? 209.020 137.115 228.104 1.00 91.00 58 LYS I C 1
ATOM 22481 O O . LYS I 9 58 ? 208.893 138.325 228.324 1.00 91.00 58 LYS I O 1
ATOM 22487 N N . LEU I 9 59 ? 210.126 136.601 227.563 1.00 90.53 59 LEU I N 1
ATOM 22488 C CA . LEU I 9 59 ? 211.260 137.425 227.170 1.00 90.53 59 LEU I CA 1
ATOM 22489 C C . LEU I 9 59 ? 211.621 137.299 225.697 1.00 90.53 59 LEU I C 1
ATOM 22490 O O . LEU I 9 59 ? 212.674 137.805 225.291 1.00 90.53 59 LEU I O 1
ATOM 22495 N N . LEU I 9 60 ? 210.787 136.640 224.892 1.00 85.28 60 LEU I N 1
ATOM 22496 C CA . LEU I 9 60 ? 211.043 136.474 223.466 1.00 85.28 60 LEU I CA 1
ATOM 22497 C C . LEU I 9 60 ? 210.861 137.788 222.713 1.00 85.28 60 LEU I C 1
ATOM 22498 O O . LEU I 9 60 ? 211.444 137.984 221.642 1.00 85.28 60 LEU I O 1
ATOM 22503 N N . ASN I 9 61 ? 210.051 138.681 223.257 1.00 84.12 61 ASN I N 1
ATOM 22504 C CA . ASN I 9 61 ? 209.738 139.937 222.597 1.00 84.12 61 ASN I CA 1
ATOM 22505 C C . ASN I 9 61 ? 210.314 141.145 223.334 1.00 84.12 61 ASN I C 1
ATOM 22506 O O . ASN I 9 61 ? 209.757 141.557 224.361 1.00 84.12 61 ASN I O 1
ATOM 22511 N N . PRO I 9 62 ? 211.409 141.751 222.853 1.00 75.51 62 PRO I N 1
ATOM 22512 C CA . PRO I 9 62 ? 211.900 142.990 223.478 1.00 75.51 62 PRO I CA 1
ATOM 22513 C C . PRO I 9 62 ? 211.246 144.236 222.897 1.00 75.51 62 PRO I C 1
ATOM 22514 O O . PRO I 9 62 ? 211.932 145.207 222.567 1.00 75.51 62 PRO I O 1
ATOM 22518 N N . ILE I 9 63 ? 209.921 144.220 222.782 1.00 70.11 63 ILE I N 1
ATOM 22519 C CA . ILE I 9 63 ? 209.184 145.330 222.189 1.00 70.11 63 ILE I CA 1
ATOM 22520 C C . ILE I 9 63 ? 208.389 146.092 223.240 1.00 70.11 63 ILE I C 1
ATOM 22521 O O . ILE I 9 63 ? 208.455 147.324 223.287 1.00 70.11 63 ILE I O 1
ATOM 22526 N N . ASP I 9 64 ? 207.663 145.351 224.088 1.00 69.44 64 ASP I N 1
ATOM 22527 C CA . ASP I 9 64 ? 206.949 145.866 225.261 1.00 69.44 64 ASP I CA 1
ATOM 22528 C C . ASP I 9 64 ? 205.911 146.925 224.879 1.00 69.44 64 ASP I C 1
ATOM 22529 O O . ASP I 9 64 ? 206.045 148.112 225.183 1.00 69.44 64 ASP I O 1
ATOM 22534 N N . ILE I 9 65 ? 204.876 146.462 224.178 1.00 66.36 65 ILE I N 1
ATOM 22535 C CA . ILE I 9 65 ? 203.782 147.301 223.696 1.00 66.36 65 ILE I CA 1
ATOM 22536 C C . ILE I 9 65 ? 202.974 147.818 224.883 1.00 66.36 65 ILE I C 1
ATOM 22537 O O . ILE I 9 65 ? 202.496 148.958 224.879 1.00 66.36 65 ILE I O 1
ATOM 22542 N N . LYS I 9 66 ? 202.866 147.005 225.929 1.00 66.03 66 LYS I N 1
ATOM 22543 C CA . LYS I 9 66 ? 202.014 147.304 227.074 1.00 66.03 66 LYS I CA 1
ATOM 22544 C C . LYS I 9 66 ? 202.550 148.410 227.968 1.00 66.03 66 LYS I C 1
ATOM 22545 O O . LYS I 9 66 ? 201.771 149.244 228.436 1.00 66.03 66 LYS I O 1
ATOM 22551 N N . ARG I 9 67 ? 203.858 148.447 228.227 1.00 71.13 67 ARG I N 1
ATOM 22552 C CA . ARG I 9 67 ? 204.392 149.417 229.178 1.00 71.13 67 ARG I CA 1
ATOM 22553 C C . ARG I 9 67 ? 204.806 150.733 228.517 1.00 71.13 67 ARG I C 1
ATOM 22554 O O . ARG I 9 67 ? 204.607 151.801 229.105 1.00 71.13 67 ARG I O 1
ATOM 22562 N N . ARG I 9 68 ? 205.372 150.688 227.310 1.00 69.98 68 ARG I N 1
ATOM 22563 C CA . ARG I 9 68 ? 205.727 151.926 226.620 1.00 69.98 68 ARG I CA 1
ATOM 22564 C C . ARG I 9 68 ? 204.591 152.437 225.743 1.00 69.98 68 ARG I C 1
ATOM 22565 O O . ARG I 9 68 ? 204.121 153.565 225.922 1.00 69.98 68 ARG I O 1
ATOM 22573 N N . PHE I 9 69 ? 204.144 151.615 224.791 1.00 59.85 69 PHE I N 1
ATOM 22574 C CA . PHE I 9 69 ? 203.159 152.071 223.818 1.00 59.85 69 PHE I CA 1
ATOM 22575 C C . PHE I 9 69 ? 201.731 151.989 224.343 1.00 59.85 69 PHE I C 1
ATOM 22576 O O . PHE I 9 69 ? 200.800 152.391 223.636 1.00 59.85 69 PHE I O 1
ATOM 22584 N N . GLY I 9 70 ? 201.538 151.477 225.563 1.00 64.86 70 GLY I N 1
ATOM 22585 C CA . GLY I 9 70 ? 200.199 151.381 226.121 1.00 64.86 70 GLY I CA 1
ATOM 22586 C C . GLY I 9 70 ? 199.588 152.726 226.461 1.00 64.86 70 GLY I C 1
ATOM 22587 O O . GLY I 9 70 ? 198.362 152.857 226.521 1.00 64.86 70 GLY I O 1
ATOM 22588 N N . GLU I 9 71 ? 200.423 153.739 226.689 1.00 65.93 71 GLU I N 1
ATOM 22589 C CA . GLU I 9 71 ? 199.934 155.097 226.886 1.00 65.93 71 GLU I CA 1
ATOM 22590 C C . GLU I 9 71 ? 199.563 155.763 225.567 1.00 65.93 71 GLU I C 1
ATOM 22591 O O . GLU I 9 71 ? 198.526 156.429 225.481 1.00 65.93 71 GLU I O 1
ATOM 22597 N N . LEU I 9 72 ? 200.392 155.582 224.535 1.00 61.59 72 LEU I N 1
ATOM 22598 C CA . LEU I 9 72 ? 200.114 156.184 223.234 1.00 61.59 72 LEU I CA 1
ATOM 22599 C C . LEU I 9 72 ? 198.930 155.501 222.558 1.00 61.59 72 LEU I C 1
ATOM 22600 O O . LEU I 9 72 ? 198.234 156.121 221.744 1.00 61.59 72 LEU I O 1
ATOM 22605 N N . MET I 9 73 ? 198.683 154.231 222.897 1.00 64.87 73 MET I N 1
ATOM 22606 C CA . MET I 9 73 ? 197.502 153.515 222.424 1.00 64.87 73 MET I CA 1
ATOM 22607 C C . MET I 9 73 ? 196.219 154.161 222.939 1.00 64.87 73 MET I C 1
ATOM 22608 O O . MET I 9 73 ? 195.198 154.199 222.242 1.00 64.87 73 MET I O 1
ATOM 22613 N N . ASP I 9 74 ? 196.259 154.687 224.164 1.00 67.00 74 ASP I N 1
ATOM 22614 C CA . ASP I 9 74 ? 195.083 155.328 224.741 1.00 67.00 74 ASP I CA 1
ATOM 22615 C C . ASP I 9 74 ? 194.977 156.788 224.310 1.00 67.00 74 ASP I C 1
ATOM 22616 O O . ASP I 9 74 ? 193.877 157.307 224.091 1.00 67.00 74 ASP I O 1
ATOM 22621 N N . ARG I 9 75 ? 196.118 157.471 224.187 1.00 64.39 75 ARG I N 1
ATOM 22622 C CA . ARG I 9 75 ? 196.093 158.899 223.879 1.00 64.39 75 ARG I CA 1
ATOM 22623 C C . ARG I 9 75 ? 195.820 159.155 222.399 1.00 64.39 75 ARG I C 1
ATOM 22624 O O . ARG I 9 75 ? 194.940 159.947 222.045 1.00 64.39 75 ARG I O 1
ATOM 22632 N N . THR I 9 76 ? 196.575 158.495 221.517 1.00 61.93 76 THR I N 1
ATOM 22633 C CA . THR I 9 76 ? 196.499 158.808 220.094 1.00 61.93 76 THR I CA 1
ATOM 22634 C C . THR I 9 76 ? 195.263 158.207 219.433 1.00 61.93 76 THR I C 1
ATOM 22635 O O . THR I 9 76 ? 194.612 158.882 218.625 1.00 61.93 76 THR I O 1
ATOM 22639 N N . GLY I 9 77 ? 194.903 156.975 219.779 1.00 60.73 77 GLY I N 1
ATOM 22640 C CA . GLY I 9 77 ? 193.784 156.313 219.138 1.00 60.73 77 GLY I CA 1
ATOM 22641 C C . GLY I 9 77 ? 194.202 155.378 218.021 1.00 60.73 77 GLY I C 1
ATOM 22642 O O . GLY I 9 77 ? 193.662 155.434 216.912 1.00 60.73 77 GLY I O 1
ATOM 22643 N N . LEU I 9 78 ? 195.167 154.511 218.313 1.00 59.51 78 LEU I N 1
ATOM 22644 C CA . LEU I 9 78 ? 195.631 153.488 217.385 1.00 59.51 78 LEU I CA 1
ATOM 22645 C C . LEU I 9 78 ? 195.941 152.233 218.196 1.00 59.51 78 LEU I C 1
ATOM 22646 O O . LEU I 9 78 ? 195.580 152.129 219.371 1.00 59.51 78 LEU I O 1
ATOM 22651 N N . LYS I 9 79 ? 196.611 151.269 217.566 1.00 61.16 79 LYS I N 1
ATOM 22652 C CA . LYS I 9 79 ? 196.991 150.025 218.231 1.00 61.16 79 LYS I CA 1
ATOM 22653 C C . LYS I 9 79 ? 198.236 149.473 217.556 1.00 61.16 79 LYS I C 1
ATOM 22654 O O . LYS I 9 79 ? 198.550 149.858 216.425 1.00 61.16 79 LYS I O 1
ATOM 22660 N N . LEU I 9 80 ? 198.946 148.579 218.245 1.00 61.46 80 LEU I N 1
ATOM 22661 C CA . LEU I 9 80 ? 200.205 148.028 217.751 1.00 61.46 80 LEU I CA 1
ATOM 22662 C C . LEU I 9 80 ? 200.124 146.508 217.720 1.00 61.46 80 LEU I C 1
ATOM 22663 O O . LEU I 9 80 ? 199.440 145.898 218.549 1.00 61.46 80 LEU I O 1
ATOM 22668 N N . TYR I 9 81 ? 200.819 145.909 216.759 1.00 66.50 81 TYR I N 1
ATOM 22669 C CA . TYR I 9 81 ? 201.053 144.475 216.711 1.00 66.50 81 TYR I CA 1
ATOM 22670 C C . TYR I 9 81 ? 202.540 144.199 216.504 1.00 66.50 81 TYR I C 1
ATOM 22671 O O . TYR I 9 81 ? 203.266 144.989 215.895 1.00 66.50 81 TYR I O 1
ATOM 22680 N N . SER I 9 82 ? 202.988 143.059 217.021 1.00 65.13 82 SER I N 1
ATOM 22681 C CA . SER I 9 82 ? 204.396 142.686 216.969 1.00 65.13 82 SER I CA 1
ATOM 22682 C C . SER I 9 82 ? 204.606 141.603 215.920 1.00 65.13 82 SER I C 1
ATOM 22683 O O . SER I 9 82 ? 203.826 140.650 215.840 1.00 65.13 82 SER I O 1
ATOM 22686 N N . ARG I 9 83 ? 205.662 141.745 215.122 1.00 65.74 83 ARG I N 1
ATOM 22687 C CA . ARG I 9 83 ? 205.945 140.792 214.059 1.00 65.74 83 ARG I CA 1
ATOM 22688 C C . ARG I 9 83 ? 207.445 140.651 213.847 1.00 65.74 83 ARG I C 1
ATOM 22689 O O . ARG I 9 83 ? 208.223 141.540 214.206 1.00 65.74 83 ARG I O 1
ATOM 22697 N N . ILE I 9 84 ? 207.838 139.519 213.264 1.00 65.39 84 ILE I N 1
ATOM 22698 C CA . ILE I 9 84 ? 209.235 139.139 213.076 1.00 65.39 84 ILE I CA 1
ATOM 22699 C C . ILE I 9 84 ? 209.440 138.747 211.620 1.00 65.39 84 ILE I C 1
ATOM 22700 O O . ILE I 9 84 ? 208.685 137.929 211.081 1.00 65.39 84 ILE I O 1
ATOM 22705 N N . THR I 9 85 ? 210.455 139.329 210.987 1.00 64.39 85 THR I N 1
ATOM 22706 C CA . THR I 9 85 ? 210.943 138.873 209.687 1.00 64.39 85 THR I CA 1
ATOM 22707 C C . THR I 9 85 ? 212.168 137.996 209.956 1.00 64.39 85 THR I C 1
ATOM 22708 O O . THR I 9 85 ? 212.979 138.277 210.842 1.00 64.39 85 THR I O 1
ATOM 22712 N N . LEU I 9 86 ? 212.259 136.884 209.228 1.00 63.32 86 LEU I N 1
ATOM 22713 C CA . LEU I 9 86 ? 213.323 135.912 209.451 1.00 63.32 86 LEU I CA 1
ATOM 22714 C C . LEU I 9 86 ? 214.361 135.951 208.336 1.00 63.32 86 LEU I C 1
ATOM 22715 O O . LEU I 9 86 ? 214.066 135.595 207.191 1.00 63.32 86 LEU I O 1
ATOM 22720 N N . ILE I 9 87 ? 215.582 136.371 208.661 1.00 71.99 87 ILE I N 1
ATOM 22721 C CA . ILE I 9 87 ? 216.662 136.457 207.677 1.00 71.99 87 ILE I CA 1
ATOM 22722 C C . ILE I 9 87 ? 217.251 135.052 207.576 1.00 71.99 87 ILE I C 1
ATOM 22723 O O . ILE I 9 87 ? 218.175 134.684 208.302 1.00 71.99 87 ILE I O 1
ATOM 22728 N N . ILE I 9 88 ? 216.703 134.253 206.659 1.00 73.23 88 ILE I N 1
ATOM 22729 C CA . ILE I 9 88 ? 217.071 132.848 206.512 1.00 73.23 88 ILE I CA 1
ATOM 22730 C C . ILE I 9 88 ? 217.823 132.661 205.203 1.00 73.23 88 ILE I C 1
ATOM 22731 O O . ILE I 9 88 ? 217.336 133.045 204.132 1.00 73.23 88 ILE I O 1
ATOM 22736 N N . ASP I 9 89 ? 219.013 132.067 205.286 1.00 85.35 89 ASP I N 1
ATOM 22737 C CA . ASP I 9 89 ? 219.816 131.750 204.112 1.00 85.35 89 ASP I CA 1
ATOM 22738 C C . ASP I 9 89 ? 220.102 130.258 203.980 1.00 85.35 89 ASP I C 1
ATOM 22739 O O . ASP I 9 89 ? 219.954 129.697 202.891 1.00 85.35 89 ASP I O 1
ATOM 22744 N N . ASP I 9 90 ? 220.497 129.590 205.066 1.00 89.13 90 ASP I N 1
ATOM 22745 C CA . ASP I 9 90 ? 220.878 128.184 204.996 1.00 89.13 90 ASP I CA 1
ATOM 22746 C C . ASP I 9 90 ? 220.150 127.363 206.055 1.00 89.13 90 ASP I C 1
ATOM 22747 O O . ASP I 9 90 ? 219.909 127.854 207.166 1.00 89.13 90 ASP I O 1
ATOM 22752 N N . PRO I 9 91 ? 219.783 126.108 205.752 1.00 90.72 91 PRO I N 1
ATOM 22753 C CA . PRO I 9 91 ? 219.099 125.276 206.754 1.00 90.72 91 PRO I CA 1
ATOM 22754 C C . PRO I 9 91 ? 220.040 124.732 207.820 1.00 90.72 91 PRO I C 1
ATOM 22755 O O . PRO I 9 91 ? 220.453 123.569 207.767 1.00 90.72 91 PRO I O 1
ATOM 22759 N N . SER I 9 92 ? 220.377 125.570 208.802 1.00 92.60 92 SER I N 1
ATOM 22760 C CA . SER I 9 92 ? 221.248 125.188 209.918 1.00 92.60 92 SER I CA 1
ATOM 22761 C C . SER I 9 92 ? 220.906 126.105 211.091 1.00 92.60 92 SER I C 1
ATOM 22762 O O . SER I 9 92 ? 220.644 127.295 210.886 1.00 92.60 92 SER I O 1
ATOM 22765 N N . LYS I 9 93 ? 220.911 125.532 212.305 1.00 96.19 93 LYS I N 1
ATOM 22766 C CA . LYS I 9 93 ? 220.609 126.209 213.568 1.00 96.19 93 LYS I CA 1
ATOM 22767 C C . LYS I 9 93 ? 219.225 126.850 213.547 1.00 96.19 93 LYS I C 1
ATOM 22768 O O . LYS I 9 93 ? 219.103 128.078 213.588 1.00 96.19 93 LYS I O 1
ATOM 22774 N N . GLY I 9 94 ? 218.180 126.028 213.484 1.00 96.56 94 GLY I N 1
ATOM 22775 C CA . GLY I 9 94 ? 216.839 126.527 213.253 1.00 96.56 94 GLY I CA 1
ATOM 22776 C C . GLY I 9 94 ? 215.754 125.494 213.471 1.00 96.56 94 GLY I C 1
ATOM 22777 O O . GLY I 9 94 ? 215.759 124.800 214.494 1.00 96.56 94 GLY I O 1
ATOM 22778 N N . GLN I 9 95 ? 214.823 125.407 212.507 1.00 98.94 95 GLN I N 1
ATOM 22779 C CA . GLN I 9 95 ? 213.598 124.598 212.486 1.00 98.94 95 GLN I CA 1
ATOM 22780 C C . GLN I 9 95 ? 212.829 124.621 213.810 1.00 98.94 95 GLN I C 1
ATOM 22781 O O . GLN I 9 95 ? 212.508 123.578 214.390 1.00 98.94 95 GLN I O 1
ATOM 22787 N N . SER I 9 96 ? 212.491 125.826 214.267 1.00 93.53 96 SER I N 1
ATOM 22788 C CA . SER I 9 96 ? 211.669 126.007 215.457 1.00 93.53 96 SER I CA 1
ATOM 22789 C C . SER I 9 96 ? 210.596 127.055 215.188 1.00 93.53 96 SER I C 1
ATOM 22790 O O . SER I 9 96 ? 210.907 128.236 215.003 1.00 93.53 96 SER I O 1
ATOM 22793 N N . LEU I 9 97 ? 209.332 126.633 215.161 1.00 89.41 97 LEU I N 1
ATOM 22794 C CA . LEU I 9 97 ? 208.237 127.515 214.774 1.00 89.41 97 LEU I CA 1
ATOM 22795 C C . LEU I 9 97 ? 207.099 127.478 215.787 1.00 89.41 97 LEU I C 1
ATOM 22796 O O . LEU I 9 97 ? 206.234 128.360 215.787 1.00 89.41 97 LEU I O 1
ATOM 22801 N N . SER I 9 98 ? 207.090 126.462 216.652 1.00 88.98 98 SER I N 1
ATOM 22802 C CA . SER I 9 98 ? 205.984 126.287 217.587 1.00 88.98 98 SER I CA 1
ATOM 22803 C C . SER I 9 98 ? 206.038 127.265 218.754 1.00 88.98 98 SER I C 1
ATOM 22804 O O . SER I 9 98 ? 205.040 127.414 219.468 1.00 88.98 98 SER I O 1
ATOM 22807 N N . LYS I 9 99 ? 207.171 127.934 218.965 1.00 88.16 99 LYS I N 1
ATOM 22808 C CA . LYS I 9 99 ? 207.342 128.844 220.089 1.00 88.16 99 LYS I CA 1
ATOM 22809 C C . LYS I 9 99 ? 207.378 130.303 219.651 1.00 88.16 99 LYS I C 1
ATOM 22810 O O . LYS I 9 99 ? 206.910 131.180 220.382 1.00 88.16 99 LYS I O 1
ATOM 22816 N N . ILE I 9 100 ? 207.927 130.590 218.468 1.00 86.43 100 ILE I N 1
ATOM 22817 C CA . ILE I 9 100 ? 208.059 131.978 218.030 1.00 86.43 100 ILE I CA 1
ATOM 22818 C C . ILE I 9 100 ? 206.734 132.484 217.461 1.00 86.43 100 ILE I C 1
ATOM 22819 O O . ILE I 9 100 ? 206.481 133.695 217.409 1.00 86.43 100 ILE I O 1
ATOM 22824 N N . SER I 9 101 ? 205.849 131.566 217.064 1.00 84.12 101 SER I N 1
ATOM 22825 C CA . SER I 9 101 ? 204.572 131.973 216.486 1.00 84.12 101 SER I CA 1
ATOM 22826 C C . SER I 9 101 ? 203.551 132.290 217.572 1.00 84.12 101 SER I C 1
ATOM 22827 O O . SER I 9 101 ? 202.568 132.999 217.328 1.00 84.12 101 SER I O 1
ATOM 22830 N N . GLN I 9 102 ? 203.764 131.765 218.781 1.00 86.30 102 GLN I N 1
ATOM 22831 C CA . GLN I 9 102 ? 202.811 131.999 219.861 1.00 86.30 102 GLN I CA 1
ATOM 22832 C C . GLN I 9 102 ? 203.035 133.349 220.530 1.00 86.30 102 GLN I C 1
ATOM 22833 O O . GLN I 9 102 ? 202.070 134.012 220.927 1.00 86.30 102 GLN I O 1
ATOM 22839 N N . ALA I 9 103 ? 204.292 133.770 220.669 1.00 80.13 103 ALA I N 1
ATOM 22840 C CA . ALA I 9 103 ? 204.606 135.047 221.299 1.00 80.13 103 ALA I CA 1
ATOM 22841 C C . ALA I 9 103 ? 204.272 136.208 220.372 1.00 80.13 103 ALA I C 1
ATOM 22842 O O . ALA I 9 103 ? 203.484 137.090 220.728 1.00 80.13 103 ALA I O 1
ATOM 22844 N N . PHE I 9 104 ? 204.864 136.214 219.181 1.00 80.51 104 PHE I N 1
ATOM 22845 C CA . PHE I 9 104 ? 204.614 137.261 218.204 1.00 80.51 104 PHE I CA 1
ATOM 22846 C C . PHE I 9 104 ? 203.320 136.971 217.446 1.00 80.51 104 PHE I C 1
ATOM 22847 O O . PHE I 9 104 ? 202.694 135.922 217.613 1.00 80.51 104 PHE I O 1
ATOM 22855 N N . ASP I 9 105 ? 202.918 137.907 216.588 1.00 68.68 105 ASP I N 1
ATOM 22856 C CA . ASP I 9 105 ? 201.647 137.808 215.879 1.00 68.68 105 ASP I CA 1
ATOM 22857 C C . ASP I 9 105 ? 201.813 137.367 214.430 1.00 68.68 105 ASP I C 1
ATOM 22858 O O . ASP I 9 105 ? 201.194 136.387 214.005 1.00 68.68 105 ASP I O 1
ATOM 22863 N N . ILE I 9 106 ? 202.636 138.074 213.662 1.00 66.69 106 ILE I N 1
ATOM 22864 C CA . ILE I 9 106 ? 202.841 137.798 212.245 1.00 66.69 106 ILE I CA 1
ATOM 22865 C C . ILE I 9 106 ? 204.273 137.319 212.051 1.00 66.69 106 ILE I C 1
ATOM 22866 O O . ILE I 9 106 ? 205.215 137.906 212.596 1.00 66.69 106 ILE I O 1
ATOM 22871 N N . VAL I 9 107 ? 204.443 136.241 211.289 1.00 66.16 107 VAL I N 1
ATOM 22872 C CA . VAL I 9 107 ? 205.752 135.636 211.055 1.00 66.16 107 VAL I CA 1
ATOM 22873 C C . VAL I 9 107 ? 206.098 135.852 209.586 1.00 66.16 107 VAL I C 1
ATOM 22874 O O . VAL I 9 107 ? 205.396 135.359 208.697 1.00 66.16 107 VAL I O 1
ATOM 22878 N N . ALA I 9 108 ? 207.172 136.593 209.328 1.00 64.14 108 ALA I N 1
ATOM 22879 C CA . ALA I 9 108 ? 207.673 136.836 207.984 1.00 64.14 108 ALA I CA 1
ATOM 22880 C C . ALA I 9 108 ? 209.078 136.261 207.831 1.00 64.14 108 ALA I C 1
ATOM 22881 O O . ALA I 9 108 ? 209.703 135.824 208.800 1.00 64.14 108 ALA I O 1
ATOM 22883 N N . ALA I 9 109 ? 209.573 136.267 206.594 1.00 59.43 109 ALA I N 1
ATOM 22884 C CA . ALA I 9 109 ? 210.875 135.695 206.275 1.00 59.43 109 ALA I CA 1
ATOM 22885 C C . ALA I 9 109 ? 211.585 136.551 205.237 1.00 59.43 109 ALA I C 1
ATOM 22886 O O . ALA I 9 109 ? 210.937 137.289 204.487 1.00 59.43 109 ALA I O 1
ATOM 22888 N N . LEU I 9 110 ? 212.915 136.449 205.197 1.00 69.54 110 LEU I N 1
ATOM 22889 C CA . LEU I 9 110 ? 213.744 137.170 204.231 1.00 69.54 110 LEU I CA 1
ATOM 22890 C C . LEU I 9 110 ? 214.707 136.183 203.581 1.00 69.54 110 LEU I C 1
ATOM 22891 O O . LEU I 9 110 ? 215.836 136.001 204.056 1.00 69.54 110 LEU I O 1
ATOM 22896 N N . PRO I 9 111 ? 214.291 135.509 202.497 1.00 63.68 111 PRO I N 1
ATOM 22897 C CA . PRO I 9 111 ? 215.233 134.634 201.781 1.00 63.68 111 PRO I CA 1
ATOM 22898 C C . PRO I 9 111 ? 216.100 135.395 200.791 1.00 63.68 111 PRO I C 1
ATOM 22899 O O . PRO I 9 111 ? 215.609 136.254 200.051 1.00 63.68 111 PRO I O 1
ATOM 22903 N N . ILE I 9 112 ? 217.401 135.099 200.778 1.00 64.67 112 ILE I N 1
ATOM 22904 C CA . ILE I 9 112 ? 218.333 135.762 199.870 1.00 64.67 112 ILE I CA 1
ATOM 22905 C C . ILE I 9 112 ? 219.016 134.647 199.081 1.00 64.67 112 ILE I C 1
ATOM 22906 O O . ILE I 9 112 ? 219.857 134.896 198.208 1.00 64.67 112 ILE I O 1
ATOM 22911 N N . SER I 9 113 ? 218.639 133.405 199.370 1.00 72.75 113 SER I N 1
ATOM 22912 C CA . SER I 9 113 ? 219.309 132.233 198.829 1.00 72.75 113 SER I CA 1
ATOM 22913 C C . SER I 9 113 ? 218.383 131.502 197.869 1.00 72.75 113 SER I C 1
ATOM 22914 O O . SER I 9 113 ? 217.158 131.651 197.937 1.00 72.75 113 SER I O 1
ATOM 22917 N N . GLU I 9 114 ? 218.978 130.714 196.969 1.00 75.23 114 GLU I N 1
ATOM 22918 C CA . GLU I 9 114 ? 218.185 129.937 196.022 1.00 75.23 114 GLU I CA 1
ATOM 22919 C C . GLU I 9 114 ? 217.475 128.784 196.720 1.00 75.23 114 GLU I C 1
ATOM 22920 O O . GLU I 9 114 ? 216.276 128.562 196.517 1.00 75.23 114 GLU I O 1
ATOM 22926 N N . LYS I 9 115 ? 218.205 128.037 197.553 1.00 73.36 115 LYS I N 1
ATOM 22927 C CA . LYS I 9 115 ? 217.578 126.986 198.348 1.00 73.36 115 LYS I CA 1
ATOM 22928 C C . LYS I 9 115 ? 216.749 127.566 199.487 1.00 73.36 115 LYS I C 1
ATOM 22929 O O . LYS I 9 115 ? 215.847 126.891 200.003 1.00 73.36 115 LYS I O 1
ATOM 22935 N N . GLY I 9 116 ? 217.041 128.808 199.887 1.00 74.02 116 GLY I N 1
ATOM 22936 C CA . GLY I 9 116 ? 216.257 129.454 200.928 1.00 74.02 116 GLY I CA 1
ATOM 22937 C C . GLY I 9 116 ? 214.831 129.737 200.497 1.00 74.02 116 GLY I C 1
ATOM 22938 O O . GLY I 9 116 ? 213.897 129.603 201.292 1.00 74.02 116 GLY I O 1
ATOM 22939 N N . LEU I 9 117 ? 214.644 130.104 199.224 1.00 74.81 117 LEU I N 1
ATOM 22940 C CA . LEU I 9 117 ? 213.302 130.311 198.686 1.00 74.81 117 LEU I CA 1
ATOM 22941 C C . LEU I 9 117 ? 212.507 129.011 198.662 1.00 74.81 117 LEU I C 1
ATOM 22942 O O . LEU I 9 117 ? 211.321 128.991 199.015 1.00 74.81 117 LEU I O 1
ATOM 22947 N N . THR I 9 118 ? 213.157 127.909 198.282 1.00 75.49 118 THR I N 1
ATOM 22948 C CA . THR I 9 118 ? 212.521 126.597 198.293 1.00 75.49 118 THR I CA 1
ATOM 22949 C C . THR I 9 118 ? 212.159 126.132 199.696 1.00 75.49 118 THR I C 1
ATOM 22950 O O . THR I 9 118 ? 211.052 125.623 199.900 1.00 75.49 118 THR I O 1
ATOM 22954 N N . LEU I 9 119 ? 213.048 126.323 200.677 1.00 77.12 119 LEU I N 1
ATOM 22955 C CA . LEU I 9 119 ? 212.719 125.897 202.036 1.00 77.12 119 LEU I CA 1
ATOM 22956 C C . LEU I 9 119 ? 211.727 126.849 202.698 1.00 77.12 119 LEU I C 1
ATOM 22957 O O . LEU I 9 119 ? 211.078 126.476 203.683 1.00 77.12 119 LEU I O 1
ATOM 22962 N N . SER I 9 120 ? 211.594 128.073 202.184 1.00 76.25 120 SER I N 1
ATOM 22963 C CA . SER I 9 120 ? 210.559 128.983 202.664 1.00 76.25 120 SER I CA 1
ATOM 22964 C C . SER I 9 120 ? 209.191 128.602 202.106 1.00 76.25 120 SER I C 1
ATOM 22965 O O . SER I 9 120 ? 208.183 128.664 202.817 1.00 76.25 120 SER I O 1
ATOM 22968 N N . THR I 9 121 ? 209.143 128.211 200.832 1.00 76.02 121 THR I N 1
ATOM 22969 C CA . THR I 9 121 ? 207.882 127.795 200.227 1.00 76.02 121 THR I CA 1
ATOM 22970 C C . THR I 9 121 ? 207.479 126.390 200.663 1.00 76.02 121 THR I C 1
ATOM 22971 O O . THR I 9 121 ? 206.303 126.024 200.567 1.00 76.02 121 THR I O 1
ATOM 22975 N N . THR I 9 122 ? 208.436 125.593 201.144 1.00 77.00 122 THR I N 1
ATOM 22976 C CA . THR I 9 122 ? 208.142 124.208 201.494 1.00 77.00 122 THR I CA 1
ATOM 22977 C C . THR I 9 122 ? 207.710 124.034 202.946 1.00 77.00 122 THR I C 1
ATOM 22978 O O . THR I 9 122 ? 206.592 123.581 203.210 1.00 77.00 122 THR I O 1
ATOM 22982 N N . ASN I 9 123 ? 208.574 124.390 203.894 1.00 80.05 123 ASN I N 1
ATOM 22983 C CA . ASN I 9 123 ? 208.357 124.014 205.293 1.00 80.05 123 ASN I CA 1
ATOM 22984 C C . ASN I 9 123 ? 208.433 125.225 206.224 1.00 80.05 123 ASN I C 1
ATOM 22985 O O . ASN I 9 123 ? 209.106 125.209 207.254 1.00 80.05 123 ASN I O 1
ATOM 22990 N N . LEU I 9 124 ? 207.737 126.302 205.854 1.00 76.63 124 LEU I N 1
ATOM 22991 C CA . LEU I 9 124 ? 207.565 127.473 206.722 1.00 76.63 124 LEU I CA 1
ATOM 22992 C C . LEU I 9 124 ? 206.116 127.937 206.585 1.00 76.63 124 LEU I C 1
ATOM 22993 O O . LEU I 9 124 ? 205.712 128.453 205.539 1.00 76.63 124 LEU I O 1
ATOM 22998 N N . ASP I 9 125 ? 205.338 127.748 207.652 1.00 73.75 125 ASP I N 1
ATOM 22999 C CA . ASP I 9 125 ? 203.960 128.234 207.714 1.00 73.75 125 ASP I CA 1
ATOM 23000 C C . ASP I 9 125 ? 203.971 129.692 208.177 1.00 73.75 125 ASP I C 1
ATOM 23001 O O . ASP I 9 125 ? 203.604 130.041 209.302 1.00 73.75 125 ASP I O 1
ATOM 23006 N N . ILE I 9 126 ? 204.397 130.563 207.266 1.00 64.78 126 ILE I N 1
ATOM 23007 C CA . ILE I 9 126 ? 204.586 131.981 207.540 1.00 64.78 126 ILE I CA 1
ATOM 23008 C C . ILE I 9 126 ? 203.479 132.775 206.864 1.00 64.78 126 ILE I C 1
ATOM 23009 O O . ILE I 9 126 ? 202.647 132.228 206.131 1.00 64.78 126 ILE I O 1
ATOM 23014 N N . ASP I 9 127 ? 203.468 134.082 207.128 1.00 65.17 127 ASP I N 1
ATOM 23015 C CA . ASP I 9 127 ? 202.411 134.938 206.603 1.00 65.17 127 ASP I CA 1
ATOM 23016 C C . ASP I 9 127 ? 202.854 135.650 205.328 1.00 65.17 127 ASP I C 1
ATOM 23017 O O . ASP I 9 127 ? 202.163 135.608 204.304 1.00 65.17 127 ASP I O 1
ATOM 23022 N N . LEU I 9 128 ? 204.009 136.314 205.373 1.00 59.54 128 LEU I N 1
ATOM 23023 C CA . LEU I 9 128 ? 204.474 137.125 204.255 1.00 59.54 128 LEU I CA 1
ATOM 23024 C C . LEU I 9 128 ? 205.909 136.756 203.908 1.00 59.54 128 LEU I C 1
ATOM 23025 O O . LEU I 9 128 ? 206.690 136.373 204.783 1.00 59.54 128 LEU I O 1
ATOM 23030 N N . LEU I 9 129 ? 206.247 136.871 202.624 1.00 49.55 129 LEU I N 1
ATOM 23031 C CA . LEU I 9 129 ? 207.621 136.748 202.146 1.00 49.55 129 LEU I CA 1
ATOM 23032 C C . LEU I 9 129 ? 208.145 138.135 201.793 1.00 49.55 129 LEU I C 1
ATOM 23033 O O . LEU I 9 129 ? 207.482 138.896 201.081 1.00 49.55 129 LEU I O 1
ATOM 23038 N N . THR I 9 130 ? 209.331 138.456 202.293 1.00 58.84 130 THR I N 1
ATOM 23039 C CA . THR I 9 130 ? 210.008 139.708 202.000 1.00 58.84 130 THR I CA 1
ATOM 23040 C C . THR I 9 130 ? 211.318 139.411 201.279 1.00 58.84 130 THR I C 1
ATOM 23041 O O . THR I 9 130 ? 212.043 138.482 201.639 1.00 58.84 130 THR I O 1
ATOM 23045 N N . PHE I 9 131 ? 211.598 140.181 200.230 1.00 51.38 131 PHE I N 1
ATOM 23046 C CA . PHE I 9 131 ? 212.868 140.110 199.519 1.00 51.38 131 PHE I CA 1
ATOM 23047 C C . PHE I 9 131 ? 213.673 141.362 199.829 1.00 51.38 131 PHE I C 1
ATOM 23048 O O . PHE I 9 131 ? 213.104 142.389 200.211 1.00 51.38 131 PHE I O 1
ATOM 23056 N N . GLN I 9 132 ? 214.994 141.275 199.675 1.00 53.42 132 GLN I N 1
ATOM 23057 C CA . GLN I 9 132 ? 215.845 142.441 199.880 1.00 53.42 132 GLN I CA 1
ATOM 23058 C C . GLN I 9 132 ? 215.760 143.383 198.688 1.00 53.42 132 GLN I C 1
ATOM 23059 O O . GLN I 9 132 ? 216.455 143.189 197.685 1.00 53.42 132 GLN I O 1
ATOM 23065 N N . TYR I 9 133 ? 214.912 144.410 198.788 1.00 46.12 133 TYR I N 1
ATOM 23066 C CA . TYR I 9 133 ? 214.787 145.377 197.703 1.00 46.12 133 TYR I CA 1
ATOM 23067 C C . TYR I 9 133 ? 215.976 146.329 197.682 1.00 46.12 133 TYR I C 1
ATOM 23068 O O . TYR I 9 133 ? 216.255 146.973 196.664 1.00 46.12 133 TYR I O 1
ATOM 23077 N N . GLY I 9 134 ? 216.679 146.441 198.807 1.00 46.26 134 GLY I N 1
ATOM 23078 C CA . GLY I 9 134 ? 217.888 147.237 198.883 1.00 46.26 134 GLY I CA 1
ATOM 23079 C C . GLY I 9 134 ? 219.030 146.649 198.080 1.00 46.26 134 GLY I C 1
ATOM 23080 O O . GLY I 9 134 ? 219.599 147.322 197.216 1.00 46.26 134 GLY I O 1
ATOM 23081 N N . SER I 9 135 ? 219.374 145.392 198.355 1.00 51.94 135 SER I N 1
ATOM 23082 C CA . SER I 9 135 ? 220.438 144.735 197.614 1.00 51.94 135 SER I CA 1
ATOM 23083 C C . SER I 9 135 ? 219.882 144.079 196.350 1.00 51.94 135 SER I C 1
ATOM 23084 O O . SER I 9 135 ? 218.714 144.247 195.985 1.00 51.94 135 SER I O 1
ATOM 23087 N N . ARG I 9 136 ? 220.740 143.310 195.684 1.00 50.32 136 ARG I N 1
ATOM 23088 C CA . ARG I 9 136 ? 220.408 142.773 194.371 1.00 50.32 136 ARG I CA 1
ATOM 23089 C C . ARG I 9 136 ? 219.466 141.577 194.480 1.00 50.32 136 ARG I C 1
ATOM 23090 O O . ARG I 9 136 ? 219.264 141.006 195.555 1.00 50.32 136 ARG I O 1
ATOM 23098 N N . LEU I 9 137 ? 218.884 141.211 193.342 1.00 56.48 137 LEU I N 1
ATOM 23099 C CA . LEU I 9 137 ? 217.986 140.068 193.283 1.00 56.48 137 LEU I CA 1
ATOM 23100 C C . LEU I 9 137 ? 218.803 138.781 193.399 1.00 56.48 137 LEU I C 1
ATOM 23101 O O . LEU I 9 137 ? 219.895 138.693 192.823 1.00 56.48 137 LEU I O 1
ATOM 23106 N N . PRO I 9 138 ? 218.325 137.774 194.177 1.00 57.15 138 PRO I N 1
ATOM 23107 C CA . PRO I 9 138 ? 219.159 136.593 194.471 1.00 57.15 138 PRO I CA 1
ATOM 23108 C C . PRO I 9 138 ? 219.568 135.737 193.276 1.00 57.15 138 PRO I C 1
ATOM 23109 O O . PRO I 9 138 ? 220.758 135.696 192.947 1.00 57.15 138 PRO I O 1
ATOM 23113 N N . THR I 9 139 ? 218.630 135.050 192.616 1.00 61.97 139 THR I N 1
ATOM 23114 C CA . THR I 9 139 ? 218.974 134.412 191.348 1.00 61.97 139 THR I CA 1
ATOM 23115 C C . THR I 9 139 ? 218.078 134.862 190.199 1.00 61.97 139 THR I C 1
ATOM 23116 O O . THR I 9 139 ? 218.537 135.552 189.281 1.00 61.97 139 THR I O 1
ATOM 23120 N N . PHE I 9 140 ? 216.790 134.512 190.288 1.00 62.30 140 PHE I N 1
ATOM 23121 C CA . PHE I 9 140 ? 215.803 134.758 189.233 1.00 62.30 140 PHE I CA 1
ATOM 23122 C C . PHE I 9 140 ? 214.440 134.385 189.800 1.00 62.30 140 PHE I C 1
ATOM 23123 O O . PHE I 9 140 ? 214.293 133.305 190.379 1.00 62.30 140 PHE I O 1
ATOM 23131 N N . LEU I 9 141 ? 213.448 135.258 189.640 1.00 56.42 141 LEU I N 1
ATOM 23132 C CA . LEU I 9 141 ? 212.091 134.902 190.041 1.00 56.42 141 LEU I CA 1
ATOM 23133 C C . LEU I 9 141 ? 211.386 134.133 188.930 1.00 56.42 141 LEU I C 1
ATOM 23134 O O . LEU I 9 141 ? 211.463 134.494 187.753 1.00 56.42 141 LEU I O 1
ATOM 23139 N N . LYS I 9 142 ? 210.686 133.067 189.316 1.00 70.87 142 LYS I N 1
ATOM 23140 C CA . LYS I 9 142 ? 209.952 132.229 188.380 1.00 70.87 142 LYS I CA 1
ATOM 23141 C C . LYS I 9 142 ? 208.511 132.092 188.844 1.00 70.87 142 LYS I C 1
ATOM 23142 O O . LYS I 9 142 ? 208.180 132.444 189.979 1.00 70.87 142 LYS I O 1
ATOM 23148 N N . HIS I 9 143 ? 207.655 131.579 187.958 1.00 74.88 143 HIS I N 1
ATOM 23149 C CA . HIS I 9 143 ? 206.254 131.372 188.310 1.00 74.88 143 HIS I CA 1
ATOM 23150 C C . HIS I 9 143 ? 206.080 130.101 189.134 1.00 74.88 143 HIS I C 1
ATOM 23151 O O . HIS I 9 143 ? 205.108 129.959 189.885 1.00 74.88 143 HIS I O 1
ATOM 23158 N N . LYS I 9 144 ? 207.036 129.172 189.018 1.00 84.16 144 LYS I N 1
ATOM 23159 C CA . LYS I 9 144 ? 206.938 127.864 189.661 1.00 84.16 144 LYS I CA 1
ATOM 23160 C C . LYS I 9 144 ? 207.017 127.939 191.181 1.00 84.16 144 LYS I C 1
ATOM 23161 O O . LYS I 9 144 ? 206.257 127.245 191.866 1.00 84.16 144 LYS I O 1
ATOM 23167 N N . SER I 9 145 ? 207.906 128.768 191.725 1.00 77.38 145 SER I N 1
ATOM 23168 C CA . SER I 9 145 ? 208.048 128.885 193.172 1.00 77.38 145 SER I CA 1
ATOM 23169 C C . SER I 9 145 ? 207.058 129.885 193.762 1.00 77.38 145 SER I C 1
ATOM 23170 O O . SER I 9 145 ? 206.729 129.810 194.950 1.00 77.38 145 SER I O 1
ATOM 23173 N N . ILE I 9 146 ? 206.577 130.823 192.946 1.00 67.78 146 ILE I N 1
ATOM 23174 C CA . ILE I 9 146 ? 205.661 131.848 193.439 1.00 67.78 146 ILE I CA 1
ATOM 23175 C C . ILE I 9 146 ? 204.223 131.339 193.449 1.00 67.78 146 ILE I C 1
ATOM 23176 O O . ILE I 9 146 ? 203.493 131.541 194.426 1.00 67.78 146 ILE I O 1
ATOM 23181 N N . CYS I 9 147 ? 203.800 130.662 192.378 1.00 81.32 147 CYS I N 1
ATOM 23182 C CA . CYS I 9 147 ? 202.400 130.268 192.235 1.00 81.32 147 CYS I CA 1
ATOM 23183 C C . CYS I 9 147 ? 202.029 129.156 193.211 1.00 81.32 147 CYS I C 1
ATOM 23184 O O . CYS I 9 147 ? 200.876 129.043 193.642 1.00 81.32 147 CYS I O 1
ATOM 23187 N N . SER I 9 148 ? 203.006 128.324 193.579 1.00 74.36 148 SER I N 1
ATOM 23188 C CA . SER I 9 148 ? 202.764 127.298 194.585 1.00 74.36 148 SER I CA 1
ATOM 23189 C C . SER I 9 148 ? 202.688 127.877 195.993 1.00 74.36 148 SER I C 1
ATOM 23190 O O . SER I 9 148 ? 202.155 127.219 196.894 1.00 74.36 148 SER I O 1
ATOM 23193 N N . CYS I 9 149 ? 203.206 129.087 196.202 1.00 74.25 149 CYS I N 1
ATOM 23194 C CA . CYS I 9 149 ? 203.256 129.691 197.528 1.00 74.25 149 CYS I CA 1
ATOM 23195 C C . CYS I 9 149 ? 202.139 130.706 197.751 1.00 74.25 149 CYS I C 1
ATOM 23196 O O . CYS I 9 149 ? 201.650 130.849 198.877 1.00 74.25 149 CYS I O 1
ATOM 23199 N N . VAL I 9 150 ? 201.729 131.417 196.699 1.00 66.87 150 VAL I N 1
ATOM 23200 C CA . VAL I 9 150 ? 200.645 132.390 196.821 1.00 66.87 150 VAL I CA 1
ATOM 23201 C C . VAL I 9 150 ? 199.304 131.671 196.947 1.00 66.87 150 VAL I C 1
ATOM 23202 O O . VAL I 9 150 ? 198.435 132.072 197.732 1.00 66.87 150 VAL I O 1
ATOM 23206 N N . ASN I 9 151 ? 199.138 130.568 196.209 1.00 73.11 151 ASN I N 1
ATOM 23207 C CA . ASN I 9 151 ? 197.911 129.781 196.285 1.00 73.11 151 ASN I CA 1
ATOM 23208 C C . ASN I 9 151 ? 197.755 129.068 197.623 1.00 73.11 151 ASN I C 1
ATOM 23209 O O . ASN I 9 151 ? 196.636 128.685 197.983 1.00 73.11 151 ASN I O 1
ATOM 23214 N N . ARG I 9 152 ? 198.847 128.878 198.366 1.00 70.68 152 ARG I N 1
ATOM 23215 C CA . ARG I 9 152 ? 198.753 128.329 199.715 1.00 70.68 152 ARG I CA 1
ATOM 23216 C C . ARG I 9 152 ? 198.188 129.363 200.685 1.00 70.68 152 ARG I C 1
ATOM 23217 O O . ARG I 9 152 ? 197.405 129.029 201.581 1.00 70.68 152 ARG I O 1
ATOM 23225 N N . GLY I 9 153 ? 198.567 130.627 200.511 1.00 64.07 153 GLY I N 1
ATOM 23226 C CA . GLY I 9 153 ? 198.038 131.693 201.340 1.00 64.07 153 GLY I CA 1
ATOM 23227 C C . GLY I 9 153 ? 199.063 132.744 201.712 1.00 64.07 153 GLY I C 1
ATOM 23228 O O . GLY I 9 153 ? 198.713 133.801 202.245 1.00 64.07 153 GLY I O 1
ATOM 23229 N N . VAL I 9 154 ? 200.335 132.464 201.437 1.00 60.57 154 VAL I N 1
ATOM 23230 C CA . VAL I 9 154 ? 201.425 133.370 201.787 1.00 60.57 154 VAL I CA 1
ATOM 23231 C C . VAL I 9 154 ? 201.486 134.494 200.760 1.00 60.57 154 VAL I C 1
ATOM 23232 O O . VAL I 9 154 ? 201.448 134.245 199.550 1.00 60.57 154 VAL I O 1
ATOM 23236 N N . LYS I 9 155 ? 201.580 135.737 201.231 1.00 57.37 155 LYS I N 1
ATOM 23237 C CA . LYS I 9 155 ? 201.531 136.920 200.378 1.00 57.37 155 LYS I CA 1
ATOM 23238 C C . LYS I 9 155 ? 202.956 137.412 200.145 1.00 57.37 155 LYS I C 1
ATOM 23239 O O . LYS I 9 155 ? 203.866 137.078 200.912 1.00 57.37 155 LYS I O 1
ATOM 23245 N N . LEU I 9 156 ? 203.148 138.201 199.089 1.00 55.01 156 LEU I N 1
ATOM 23246 C CA . LEU I 9 156 ? 204.453 138.775 198.779 1.00 55.01 156 LEU I CA 1
ATOM 23247 C C . LEU I 9 156 ? 204.428 140.268 199.085 1.00 55.01 156 LEU I C 1
ATOM 23248 O O . LEU I 9 156 ? 203.464 140.958 198.740 1.00 55.01 156 LEU I O 1
ATOM 23253 N N . GLU I 9 157 ? 205.487 140.770 199.714 1.00 56.29 157 GLU I N 1
ATOM 23254 C CA . GLU I 9 157 ? 205.477 142.097 200.316 1.00 56.29 157 GLU I CA 1
ATOM 23255 C C . GLU I 9 157 ? 206.477 143.018 199.626 1.00 56.29 157 GLU I C 1
ATOM 23256 O O . GLU I 9 157 ? 207.617 142.625 199.363 1.00 56.29 157 GLU I O 1
ATOM 23262 N N . ILE I 9 158 ? 206.035 144.243 199.342 1.00 51.23 158 ILE I N 1
ATOM 23263 C CA . ILE I 9 158 ? 206.843 145.279 198.707 1.00 51.23 158 ILE I CA 1
ATOM 23264 C C . ILE I 9 158 ? 207.030 146.430 199.690 1.00 51.23 158 ILE I C 1
ATOM 23265 O O . ILE I 9 158 ? 206.066 146.942 200.272 1.00 51.23 158 ILE I O 1
ATOM 23270 N N . VAL I 9 159 ? 208.285 146.840 199.871 1.00 46.24 159 VAL I N 1
ATOM 23271 C CA . VAL I 9 159 ? 208.664 147.818 200.886 1.00 46.24 159 VAL I CA 1
ATOM 23272 C C . VAL I 9 159 ? 208.909 149.149 200.195 1.00 46.24 159 VAL I C 1
ATOM 23273 O O . VAL I 9 159 ? 210.010 149.385 199.685 1.00 46.24 159 VAL I O 1
ATOM 23277 N N . TYR I 9 160 ? 207.915 150.035 200.212 1.00 46.00 160 TYR I N 1
ATOM 23278 C CA . TYR I 9 160 ? 208.084 151.332 199.567 1.00 46.00 160 TYR I CA 1
ATOM 23279 C C . TYR I 9 160 ? 208.864 152.332 200.416 1.00 46.00 160 TYR I C 1
ATOM 23280 O O . TYR I 9 160 ? 209.079 153.463 199.969 1.00 46.00 160 TYR I O 1
ATOM 23289 N N . GLY I 9 161 ? 209.293 151.950 201.617 1.00 49.88 161 GLY I N 1
ATOM 23290 C CA . GLY I 9 161 ? 210.100 152.825 202.444 1.00 49.88 161 GLY I CA 1
ATOM 23291 C C . GLY I 9 161 ? 211.586 152.687 202.178 1.00 49.88 161 GLY I C 1
ATOM 23292 O O . GLY I 9 161 ? 212.376 153.544 202.584 1.00 49.88 161 GLY I O 1
ATOM 23293 N N . TYR I 9 162 ? 211.980 151.609 201.498 1.00 51.33 162 TYR I N 1
ATOM 23294 C CA . TYR I 9 162 ? 213.387 151.371 201.186 1.00 51.33 162 TYR I CA 1
ATOM 23295 C C . TYR I 9 162 ? 213.836 152.175 199.971 1.00 51.33 162 TYR I C 1
ATOM 23296 O O . TYR I 9 162 ? 215.035 152.261 199.688 1.00 51.33 162 TYR I O 1
ATOM 23305 N N . ALA I 9 163 ? 212.885 152.760 199.244 1.00 49.02 163 ALA I N 1
ATOM 23306 C CA . ALA I 9 163 ? 213.181 153.537 198.046 1.00 49.02 163 ALA I CA 1
ATOM 23307 C C . ALA I 9 163 ? 213.697 154.935 198.351 1.00 49.02 163 ALA I C 1
ATOM 23308 O O . ALA I 9 163 ? 214.366 155.539 197.507 1.00 49.02 163 ALA I O 1
ATOM 23310 N N . LEU I 9 164 ? 213.402 155.467 199.537 1.00 47.07 164 LEU I N 1
ATOM 23311 C CA . LEU I 9 164 ? 213.790 156.831 199.877 1.00 47.07 164 LEU I CA 1
ATOM 23312 C C . LEU I 9 164 ? 215.093 156.859 200.665 1.00 47.07 164 LEU I C 1
ATOM 23313 O O . LEU I 9 164 ? 215.331 157.787 201.445 1.00 47.07 164 LEU I O 1
ATOM 23318 N N . ARG I 9 165 ? 215.943 155.850 200.474 1.00 50.21 165 ARG I N 1
ATOM 23319 C CA . ARG I 9 165 ? 217.212 155.780 201.188 1.00 50.21 165 ARG I CA 1
ATOM 23320 C C . ARG I 9 165 ? 218.355 156.412 200.399 1.00 50.21 165 ARG I C 1
ATOM 23321 O O . ARG I 9 165 ? 218.979 157.370 200.867 1.00 50.21 165 ARG I O 1
ATOM 23329 N N . ASP I 9 166 ? 218.632 155.897 199.203 1.00 46.64 166 ASP I N 1
ATOM 23330 C CA . ASP I 9 166 ? 219.745 156.372 198.393 1.00 46.64 166 ASP I CA 1
ATOM 23331 C C . ASP I 9 166 ? 219.250 156.639 196.977 1.00 46.64 166 ASP I C 1
ATOM 23332 O O . ASP I 9 166 ? 218.067 156.472 196.666 1.00 46.64 166 ASP I O 1
ATOM 23337 N N . VAL I 9 167 ? 220.173 157.066 196.117 1.00 46.17 167 VAL I N 1
ATOM 23338 C CA . VAL I 9 167 ? 219.872 157.356 194.719 1.00 46.17 167 VAL I CA 1
ATOM 23339 C C . VAL I 9 167 ? 220.129 156.106 193.886 1.00 46.17 167 VAL I C 1
ATOM 23340 O O . VAL I 9 167 ? 219.315 155.735 193.031 1.00 46.17 167 VAL I O 1
ATOM 23344 N N . GLN I 9 168 ? 221.263 155.445 194.140 1.00 47.50 168 GLN I N 1
ATOM 23345 C CA . GLN I 9 168 ? 221.631 154.253 193.382 1.00 47.50 168 GLN I CA 1
ATOM 23346 C C . GLN I 9 168 ? 220.742 153.064 193.735 1.00 47.50 168 GLN I C 1
ATOM 23347 O O . GLN I 9 168 ? 220.518 152.181 192.898 1.00 47.50 168 GLN I O 1
ATOM 23353 N N . ALA I 9 169 ? 220.195 153.044 194.954 1.00 45.89 169 ALA I N 1
ATOM 23354 C CA . ALA I 9 169 ? 219.361 151.924 195.380 1.00 45.89 169 ALA I CA 1
ATOM 23355 C C . ALA I 9 169 ? 217.990 151.939 194.713 1.00 45.89 169 ALA I C 1
ATOM 23356 O O . ALA I 9 169 ? 217.303 150.911 194.703 1.00 45.89 169 ALA I O 1
ATOM 23358 N N . ARG I 9 170 ? 217.581 153.082 194.150 1.00 45.02 170 ARG I N 1
ATOM 23359 C CA . ARG I 9 170 ? 216.260 153.199 193.535 1.00 45.02 170 ARG I CA 1
ATOM 23360 C C . ARG I 9 170 ? 216.148 152.347 192.274 1.00 45.02 170 ARG I C 1
ATOM 23361 O O . ARG I 9 170 ? 215.087 151.780 191.988 1.00 45.02 170 ARG I O 1
ATOM 23369 N N . ARG I 9 171 ? 217.244 152.242 191.513 1.00 52.13 171 ARG I N 1
ATOM 23370 C CA . ARG I 9 171 ? 217.245 151.435 190.294 1.00 52.13 171 ARG I CA 1
ATOM 23371 C C . ARG I 9 171 ? 217.067 149.953 190.610 1.00 52.13 171 ARG I C 1
ATOM 23372 O O . ARG I 9 171 ? 216.252 149.266 189.979 1.00 52.13 171 ARG I O 1
ATOM 23380 N N . GLN I 9 172 ? 217.804 149.456 191.608 1.00 49.61 172 GLN I N 1
ATOM 23381 C CA . GLN I 9 172 ? 217.667 148.064 192.023 1.00 49.61 172 GLN I CA 1
ATOM 23382 C C . GLN I 9 172 ? 216.316 147.820 192.687 1.00 49.61 172 GLN I C 1
ATOM 23383 O O . GLN I 9 172 ? 215.746 146.729 192.558 1.00 49.61 172 GLN I O 1
ATOM 23389 N N . PHE I 9 173 ? 215.773 148.841 193.364 1.00 44.07 173 PHE I N 1
ATOM 23390 C CA . PHE I 9 173 ? 214.423 148.759 193.918 1.00 44.07 173 PHE I CA 1
ATOM 23391 C C . PHE I 9 173 ? 213.374 148.564 192.830 1.00 44.07 173 PHE I C 1
ATOM 23392 O O . PHE I 9 173 ? 212.511 147.687 192.948 1.00 44.07 173 PHE I O 1
ATOM 23400 N N . VAL I 9 174 ? 213.431 149.374 191.768 1.00 44.77 174 VAL I N 1
ATOM 23401 C CA . VAL I 9 174 ? 212.468 149.255 190.673 1.00 44.77 174 VAL I CA 1
ATOM 23402 C C . VAL I 9 174 ? 212.645 147.925 189.942 1.00 44.77 174 VAL I C 1
ATOM 23403 O O . VAL I 9 174 ? 211.659 147.259 189.591 1.00 44.77 174 VAL I O 1
ATOM 23407 N N . SER I 9 175 ? 213.899 147.488 189.765 1.00 51.88 175 SER I N 1
ATOM 23408 C CA . SER I 9 175 ? 214.166 146.215 189.098 1.00 51.88 175 SER I CA 1
ATOM 23409 C C . SER I 9 175 ? 213.672 145.027 189.921 1.00 51.88 175 SER I C 1
ATOM 23410 O O . SER I 9 175 ? 213.252 144.008 189.360 1.00 51.88 175 SER I O 1
ATOM 23413 N N . ASN I 9 176 ? 213.703 145.140 191.250 1.00 48.99 176 ASN I N 1
ATOM 23414 C CA . ASN I 9 176 ? 213.176 144.066 192.087 1.00 48.99 176 ASN I CA 1
ATOM 23415 C C . ASN I 9 176 ? 211.651 144.085 192.119 1.00 48.99 176 ASN I C 1
ATOM 23416 O O . ASN I 9 176 ? 211.005 143.032 192.036 1.00 48.99 176 ASN I O 1
ATOM 23421 N N . VAL I 9 177 ? 211.058 145.279 192.232 1.00 44.06 177 VAL I N 1
ATOM 23422 C CA . VAL I 9 177 ? 209.612 145.389 192.420 1.00 44.06 177 VAL I CA 1
ATOM 23423 C C . VAL I 9 177 ? 208.869 145.019 191.140 1.00 44.06 177 VAL I C 1
ATOM 23424 O O . VAL I 9 177 ? 207.848 144.324 191.182 1.00 44.06 177 VAL I O 1
ATOM 23428 N N . ARG I 9 178 ? 209.393 145.430 189.978 1.00 45.48 178 ARG I N 1
ATOM 23429 C CA . ARG I 9 178 ? 208.744 145.049 188.726 1.00 45.48 178 ARG I CA 1
ATOM 23430 C C . ARG I 9 178 ? 208.888 143.556 188.444 1.00 45.48 178 ARG I C 1
ATOM 23431 O O . ARG I 9 178 ? 207.987 142.952 187.850 1.00 45.48 178 ARG I O 1
ATOM 23439 N N . SER I 9 179 ? 209.976 142.937 188.913 1.00 52.23 179 SER I N 1
ATOM 23440 C CA . SER I 9 179 ? 210.117 141.485 188.836 1.00 52.23 179 SER I CA 1
ATOM 23441 C C . SER I 9 179 ? 209.100 140.774 189.725 1.00 52.23 179 SER I C 1
ATOM 23442 O O . SER I 9 179 ? 208.493 139.777 189.306 1.00 52.23 179 SER I O 1
ATOM 23445 N N . VAL I 9 180 ? 208.899 141.285 190.946 1.00 51.45 180 VAL I N 1
ATOM 23446 C CA . VAL I 9 180 ? 207.870 140.758 191.844 1.00 51.45 180 VAL I CA 1
ATOM 23447 C C . VAL I 9 180 ? 206.476 140.927 191.241 1.00 51.45 180 VAL I C 1
ATOM 23448 O O . VAL I 9 180 ? 205.637 140.024 191.340 1.00 51.45 180 VAL I O 1
ATOM 23452 N N . ILE I 9 181 ? 206.230 142.045 190.555 1.00 49.80 181 ILE I N 1
ATOM 23453 C CA . ILE I 9 181 ? 204.928 142.287 189.933 1.00 49.80 181 ILE I CA 1
ATOM 23454 C C . ILE I 9 181 ? 204.686 141.339 188.759 1.00 49.80 181 ILE I C 1
ATOM 23455 O O . ILE I 9 181 ? 203.600 140.757 188.638 1.00 49.80 181 ILE I O 1
ATOM 23460 N N . ARG I 9 182 ? 205.688 141.133 187.895 1.00 49.99 182 ARG I N 1
ATOM 23461 C CA . ARG I 9 182 ? 205.484 140.222 186.768 1.00 49.99 182 ARG I CA 1
ATOM 23462 C C . ARG I 9 182 ? 205.458 138.759 187.198 1.00 49.99 182 ARG I C 1
ATOM 23463 O O . ARG I 9 182 ? 204.900 137.927 186.474 1.00 49.99 182 ARG I O 1
ATOM 23471 N N . SER I 9 183 ? 206.043 138.420 188.349 1.00 48.64 183 SER I N 1
ATOM 23472 C CA . SER I 9 183 ? 206.021 137.029 188.788 1.00 48.64 183 SER I CA 1
ATOM 23473 C C . SER I 9 183 ? 204.843 136.723 189.712 1.00 48.64 183 SER I C 1
ATOM 23474 O O . SER I 9 183 ? 204.485 135.555 189.895 1.00 48.64 183 SER I O 1
ATOM 23477 N N . SER I 9 184 ? 204.229 137.755 190.294 1.00 53.18 184 SER I N 1
ATOM 23478 C CA . SER I 9 184 ? 203.221 137.569 191.333 1.00 53.18 184 SER I CA 1
ATOM 23479 C C . SER I 9 184 ? 201.816 137.349 190.789 1.00 53.18 184 SER I C 1
ATOM 23480 O O . SER I 9 184 ? 200.921 137.026 191.580 1.00 53.18 184 SER I O 1
ATOM 23483 N N . ARG I 9 185 ? 201.600 137.541 189.484 1.00 60.20 185 ARG I N 1
ATOM 23484 C CA . ARG I 9 185 ? 200.301 137.534 188.789 1.00 60.20 185 ARG I CA 1
ATOM 23485 C C . ARG I 9 185 ? 199.320 138.548 189.366 1.00 60.20 185 ARG I C 1
ATOM 23486 O O . ARG I 9 185 ? 198.099 138.312 189.288 1.00 60.20 185 ARG I O 1
ATOM 23494 N N . SER I 9 186 ? 199.815 139.649 189.949 1.00 58.42 186 SER I N 1
ATOM 23495 C CA . SER I 9 186 ? 199.044 140.794 190.435 1.00 58.42 186 SER I CA 1
ATOM 23496 C C . SER I 9 186 ? 197.986 140.434 191.475 1.00 58.42 186 SER I C 1
ATOM 23497 O O . SER I 9 186 ? 196.928 141.069 191.526 1.00 58.42 186 SER I O 1
ATOM 23500 N N . ARG I 9 187 ? 198.251 139.426 192.306 1.00 59.47 187 ARG I N 1
ATOM 23501 C CA . ARG I 9 187 ? 197.262 139.015 193.296 1.00 59.47 187 ARG I CA 1
ATOM 23502 C C . ARG I 9 187 ? 197.754 139.194 194.728 1.00 59.47 187 ARG I C 1
ATOM 23503 O O . ARG I 9 187 ? 197.160 139.950 195.504 1.00 59.47 187 ARG I O 1
ATOM 23511 N N . GLY I 9 188 ? 198.838 138.509 195.085 1.00 53.67 188 GLY I N 1
ATOM 23512 C CA . GLY I 9 188 ? 199.328 138.513 196.451 1.00 53.67 188 GLY I CA 1
ATOM 23513 C C . GLY I 9 188 ? 200.387 139.555 196.747 1.00 53.67 188 GLY I C 1
ATOM 23514 O O . GLY I 9 188 ? 201.526 139.205 197.069 1.00 53.67 188 GLY I O 1
ATOM 23515 N N . ILE I 9 189 ? 200.035 140.830 196.649 1.00 48.50 189 ILE I N 1
ATOM 23516 C CA . ILE I 9 189 ? 200.989 141.925 196.825 1.00 48.50 189 ILE I CA 1
ATOM 23517 C C . ILE I 9 189 ? 200.496 142.778 197.990 1.00 48.50 189 ILE I C 1
ATOM 23518 O O . ILE I 9 189 ? 199.484 143.476 197.899 1.00 48.50 189 ILE I O 1
ATOM 23523 N N . VAL I 9 190 ? 201.217 142.714 199.107 1.00 47.82 190 VAL I N 1
ATOM 23524 C CA . VAL I 9 190 ? 200.961 143.558 200.270 1.00 47.82 190 VAL I CA 1
ATOM 23525 C C . VAL I 9 190 ? 202.135 144.530 200.366 1.00 47.82 190 VAL I C 1
ATOM 23526 O O . VAL I 9 190 ? 203.295 144.132 200.267 1.00 47.82 190 VAL I O 1
ATOM 23530 N N . ILE I 9 191 ? 201.837 145.817 200.545 1.00 51.79 191 ILE I N 1
ATOM 23531 C CA . ILE I 9 191 ? 202.894 146.821 200.584 1.00 51.79 191 ILE I CA 1
ATOM 23532 C C . ILE I 9 191 ? 203.001 147.414 201.984 1.00 51.79 191 ILE I C 1
ATOM 23533 O O . ILE I 9 191 ? 202.009 147.501 202.721 1.00 51.79 191 ILE I O 1
ATOM 23538 N N . GLY I 9 192 ? 204.220 147.802 202.365 1.00 51.60 192 GLY I N 1
ATOM 23539 C CA . GLY I 9 192 ? 204.467 148.347 203.681 1.00 51.60 192 GLY I CA 1
ATOM 23540 C C . GLY I 9 192 ? 205.569 149.389 203.656 1.00 51.60 192 GLY I C 1
ATOM 23541 O O . GLY I 9 192 ? 206.380 149.450 202.733 1.00 51.60 192 GLY I O 1
ATOM 23542 N N . SER I 9 193 ? 205.585 150.214 204.700 1.00 48.41 193 SER I N 1
ATOM 23543 C CA . SER I 9 193 ? 206.507 151.343 204.804 1.00 48.41 193 SER I CA 1
ATOM 23544 C C . SER I 9 193 ? 207.663 150.982 205.732 1.00 48.41 193 SER I C 1
ATOM 23545 O O . SER I 9 193 ? 207.511 150.889 206.952 1.00 48.41 193 SER I O 1
ATOM 23548 N N . GLY I 9 194 ? 208.836 150.786 205.136 1.00 50.92 194 GLY I N 1
ATOM 23549 C CA . GLY I 9 194 ? 210.040 150.524 205.900 1.00 50.92 194 GLY I CA 1
ATOM 23550 C C . GLY I 9 194 ? 210.816 151.783 206.228 1.00 50.92 194 GLY I C 1
ATOM 23551 O O . GLY I 9 194 ? 211.951 151.957 205.775 1.00 50.92 194 GLY I O 1
ATOM 23552 N N . ALA I 9 195 ? 210.214 152.668 207.017 1.00 50.38 195 ALA I N 1
ATOM 23553 C CA . ALA I 9 195 ? 210.843 153.934 207.366 1.00 50.38 195 ALA I CA 1
ATOM 23554 C C . ALA I 9 195 ? 211.479 153.832 208.752 1.00 50.38 195 ALA I C 1
ATOM 23555 O O . ALA I 9 195 ? 210.903 153.278 209.692 1.00 50.38 195 ALA I O 1
ATOM 23557 N N . MET I 9 196 ? 212.685 154.381 208.892 1.00 53.05 196 MET I N 1
ATOM 23558 C CA . MET I 9 196 ? 213.381 154.406 210.172 1.00 53.05 196 MET I CA 1
ATOM 23559 C C . MET I 9 196 ? 213.363 155.821 210.731 1.00 53.05 196 MET I C 1
ATOM 23560 O O . MET I 9 196 ? 213.622 156.037 211.919 1.00 53.05 196 MET I O 1
ATOM 23565 N N . SER I 9 197 ? 213.056 156.786 209.872 1.00 46.21 197 SER I N 1
ATOM 23566 C CA . SER I 9 197 ? 213.031 158.198 210.224 1.00 46.21 197 SER I CA 1
ATOM 23567 C C . SER I 9 197 ? 211.657 158.770 209.887 1.00 46.21 197 SER I C 1
ATOM 23568 O O . SER I 9 197 ? 210.983 158.255 208.986 1.00 46.21 197 SER I O 1
ATOM 23571 N N . PRO I 9 198 ? 211.201 159.819 210.573 1.00 48.94 198 PRO I N 1
ATOM 23572 C CA . PRO I 9 198 ? 209.922 160.458 210.212 1.00 48.94 198 PRO I CA 1
ATOM 23573 C C . PRO I 9 198 ? 209.929 161.250 208.909 1.00 48.94 198 PRO I C 1
ATOM 23574 O O . PRO I 9 198 ? 208.863 161.729 208.508 1.00 48.94 198 PRO I O 1
ATOM 23578 N N . LEU I 9 199 ? 211.077 161.397 208.251 1.00 52.35 199 LEU I N 1
ATOM 23579 C CA . LEU I 9 199 ? 211.177 162.111 206.988 1.00 52.35 199 LEU I CA 1
ATOM 23580 C C . LEU I 9 199 ? 210.838 161.244 205.781 1.00 52.35 199 LEU I C 1
ATOM 23581 O O . LEU I 9 199 ? 210.920 161.731 204.648 1.00 52.35 199 LEU I O 1
ATOM 23586 N N . GLU I 9 200 ? 210.462 159.981 205.990 1.00 48.44 200 GLU I N 1
ATOM 23587 C CA . GLU I 9 200 ? 210.280 159.022 204.907 1.00 48.44 200 GLU I CA 1
ATOM 23588 C C . GLU I 9 200 ? 208.888 158.392 204.909 1.00 48.44 200 GLU I C 1
ATOM 23589 O O . GLU I 9 200 ? 208.718 157.253 204.469 1.00 48.44 200 GLU I O 1
ATOM 23595 N N . CYS I 9 201 ? 207.887 159.114 205.400 1.00 48.80 201 CYS I N 1
ATOM 23596 C CA . CYS I 9 201 ? 206.518 158.623 205.420 1.00 48.80 201 CYS I CA 1
ATOM 23597 C C . CYS I 9 201 ? 205.681 159.335 204.360 1.00 48.80 201 CYS I C 1
ATOM 23598 O O . CYS I 9 201 ? 205.744 160.556 204.194 1.00 48.80 201 CYS I O 1
ATOM 23601 N N . ARG I 9 202 ? 204.882 158.549 203.641 1.00 45.99 202 ARG I N 1
ATOM 23602 C CA . ARG I 9 202 ? 204.057 159.069 202.558 1.00 45.99 202 ARG I CA 1
ATOM 23603 C C . ARG I 9 202 ? 202.613 158.640 202.784 1.00 45.99 202 ARG I C 1
ATOM 23604 O O . ARG I 9 202 ? 202.319 157.782 203.621 1.00 45.99 202 ARG I O 1
ATOM 23612 N N . ASN I 9 203 ? 201.708 159.250 202.024 1.00 44.10 203 ASN I N 1
ATOM 23613 C CA . ASN I 9 203 ? 200.273 159.067 202.177 1.00 44.10 203 ASN I CA 1
ATOM 23614 C C . ASN I 9 203 ? 199.784 158.115 201.089 1.00 44.10 203 ASN I C 1
ATOM 23615 O O . ASN I 9 203 ? 200.551 157.699 200.218 1.00 44.10 203 ASN I O 1
ATOM 23620 N N . ILE I 9 204 ? 198.492 157.766 201.151 1.00 41.36 204 ILE I N 1
ATOM 23621 C CA . ILE I 9 204 ? 197.932 156.719 200.291 1.00 41.36 204 ILE I CA 1
ATOM 23622 C C . ILE I 9 204 ? 197.923 157.153 198.824 1.00 41.36 204 ILE I C 1
ATOM 23623 O O . ILE I 9 204 ? 198.078 156.327 197.915 1.00 41.36 204 ILE I O 1
ATOM 23628 N N . LEU I 9 205 ? 197.804 158.460 198.572 1.00 41.16 205 LEU I N 1
ATOM 23629 C CA . LEU I 9 205 ? 197.629 158.936 197.203 1.00 41.16 205 LEU I CA 1
ATOM 23630 C C . LEU I 9 205 ? 198.930 158.840 196.412 1.00 41.16 205 LEU I C 1
ATOM 23631 O O . LEU I 9 205 ? 198.927 158.486 195.228 1.00 41.16 205 LEU I O 1
ATOM 23636 N N . GLY I 9 206 ? 200.060 159.126 197.063 1.00 43.11 206 GLY I N 1
ATOM 23637 C CA . GLY I 9 206 ? 201.348 158.962 196.413 1.00 43.11 206 GLY I CA 1
ATOM 23638 C C . GLY I 9 206 ? 201.805 157.523 196.302 1.00 43.11 206 GLY I C 1
ATOM 23639 O O . GLY I 9 206 ? 202.362 157.138 195.268 1.00 43.11 206 GLY I O 1
ATOM 23640 N N . VAL I 9 207 ? 201.565 156.714 197.338 1.00 39.04 207 VAL I N 1
ATOM 23641 C CA . VAL I 9 207 ? 201.992 155.317 197.326 1.00 39.04 207 VAL I CA 1
ATOM 23642 C C . VAL I 9 207 ? 201.159 154.500 196.342 1.00 39.04 207 VAL I C 1
ATOM 23643 O O . VAL I 9 207 ? 201.692 153.623 195.645 1.00 39.04 207 VAL I O 1
ATOM 23647 N N . THR I 9 208 ? 199.855 154.783 196.250 1.00 38.65 208 THR I N 1
ATOM 23648 C CA . THR I 9 208 ? 199.002 154.128 195.261 1.00 38.65 208 THR I CA 1
ATOM 23649 C C . THR I 9 208 ? 199.443 154.475 193.843 1.00 38.65 208 THR I C 1
ATOM 23650 O O . THR I 9 208 ? 199.472 153.603 192.967 1.00 38.65 208 THR I O 1
ATOM 23654 N N . SER I 9 209 ? 199.862 155.724 193.624 1.00 40.33 209 SER I N 1
ATOM 23655 C CA . SER I 9 209 ? 200.389 156.136 192.326 1.00 40.33 209 SER I CA 1
ATOM 23656 C C . SER I 9 209 ? 201.719 155.450 192.025 1.00 40.33 209 SER I C 1
ATOM 23657 O O . SER I 9 209 ? 201.993 155.074 190.878 1.00 40.33 209 SER I O 1
ATOM 23660 N N . LEU I 9 210 ? 202.554 155.277 193.056 1.00 41.07 210 LEU I N 1
ATOM 23661 C CA . LEU I 9 210 ? 203.822 154.562 192.922 1.00 41.07 210 LEU I CA 1
ATOM 23662 C C . LEU I 9 210 ? 203.612 153.117 192.485 1.00 41.07 210 LEU I C 1
ATOM 23663 O O . LEU I 9 210 ? 204.206 152.655 191.505 1.00 41.07 210 LEU I O 1
ATOM 23668 N N . ILE I 9 211 ? 202.743 152.397 193.198 1.00 42.02 211 ILE I N 1
ATOM 23669 C CA . ILE I 9 211 ? 202.511 150.983 192.901 1.00 42.02 211 ILE I CA 1
ATOM 23670 C C . ILE I 9 211 ? 201.730 150.840 191.593 1.00 42.02 211 ILE I C 1
ATOM 23671 O O . ILE I 9 211 ? 201.850 149.838 190.878 1.00 42.02 211 ILE I O 1
ATOM 23676 N N . LYS I 9 212 ? 200.969 151.878 191.226 1.00 43.52 212 LYS I N 1
ATOM 23677 C CA . LYS I 9 212 ? 200.268 151.864 189.947 1.00 43.52 212 LYS I CA 1
ATOM 23678 C C . LYS I 9 212 ? 201.231 152.035 188.779 1.00 43.52 212 LYS I C 1
ATOM 23679 O O . LYS I 9 212 ? 201.087 151.374 187.743 1.00 43.52 212 LYS I O 1
ATOM 23685 N N . ASN I 9 213 ? 202.226 152.910 188.926 1.00 41.38 213 ASN I N 1
ATOM 23686 C CA . ASN I 9 213 ? 203.154 153.124 187.823 1.00 41.38 213 ASN I CA 1
ATOM 23687 C C . ASN I 9 213 ? 204.233 152.045 187.790 1.00 41.38 213 ASN I C 1
ATOM 23688 O O . ASN I 9 213 ? 204.880 151.845 186.756 1.00 41.38 213 ASN I O 1
ATOM 23693 N N . LEU I 9 214 ? 204.442 151.341 188.907 1.00 41.45 214 LEU I N 1
ATOM 23694 C CA . LEU I 9 214 ? 205.385 150.224 188.907 1.00 41.45 214 LEU I CA 1
ATOM 23695 C C . LEU I 9 214 ? 204.802 148.975 188.255 1.00 41.45 214 LEU I C 1
ATOM 23696 O O . LEU I 9 214 ? 205.555 148.083 187.850 1.00 41.45 214 LEU I O 1
ATOM 23701 N N . GLY I 9 215 ? 203.477 148.887 188.139 1.00 45.00 215 GLY I N 1
ATOM 23702 C CA . GLY I 9 215 ? 202.895 147.822 187.341 1.00 45.00 215 GLY I CA 1
ATOM 23703 C C . GLY I 9 215 ? 201.701 147.078 187.908 1.00 45.00 215 GLY I C 1
ATOM 23704 O O . GLY I 9 215 ? 201.245 146.103 187.303 1.00 45.00 215 GLY I O 1
ATOM 23705 N N . LEU I 9 216 ? 201.178 147.510 189.055 1.00 45.03 216 LEU I N 1
ATOM 23706 C CA . LEU I 9 216 ? 200.001 146.879 189.641 1.00 45.03 216 LEU I CA 1
ATOM 23707 C C . LEU I 9 216 ? 198.776 147.734 189.349 1.00 45.03 216 LEU I C 1
ATOM 23708 O O . LEU I 9 216 ? 198.855 148.962 189.487 1.00 45.03 216 LEU I O 1
ATOM 23713 N N . PRO I 9 217 ? 197.638 147.155 188.927 1.00 45.23 217 PRO I N 1
ATOM 23714 C CA . PRO I 9 217 ? 196.439 147.974 188.680 1.00 45.23 217 PRO I CA 1
ATOM 23715 C C . PRO I 9 217 ? 195.842 148.590 189.939 1.00 45.23 217 PRO I C 1
ATOM 23716 O O . PRO I 9 217 ? 196.164 148.180 191.059 1.00 45.23 217 PRO I O 1
ATOM 23720 N N . SER I 9 218 ? 194.963 149.576 189.756 1.00 50.57 218 SER I N 1
ATOM 23721 C CA . SER I 9 218 ? 194.381 150.335 190.857 1.00 50.57 218 SER I CA 1
ATOM 23722 C C . SER I 9 218 ? 193.343 149.529 191.628 1.00 50.57 218 SER I C 1
ATOM 23723 O O . SER I 9 218 ? 193.117 149.786 192.814 1.00 50.57 218 SER I O 1
ATOM 23726 N N . ASP I 9 219 ? 192.687 148.567 190.972 1.00 54.91 219 ASP I N 1
ATOM 23727 C CA . ASP I 9 219 ? 191.773 147.673 191.676 1.00 54.91 219 ASP I CA 1
ATOM 23728 C C . ASP I 9 219 ? 192.520 146.748 192.626 1.00 54.91 219 ASP I C 1
ATOM 23729 O O . ASP I 9 219 ? 192.160 146.633 193.806 1.00 54.91 219 ASP I O 1
ATOM 23734 N N . ARG I 9 220 ? 193.573 146.094 192.125 1.00 52.68 220 ARG I N 1
ATOM 23735 C CA . ARG I 9 220 ? 194.288 145.093 192.909 1.00 52.68 220 ARG I CA 1
ATOM 23736 C C . ARG I 9 220 ? 195.041 145.727 194.071 1.00 52.68 220 ARG I C 1
ATOM 23737 O O . ARG I 9 220 ? 195.096 145.152 195.160 1.00 52.68 220 ARG I O 1
ATOM 23745 N N . CYS I 9 221 ? 195.573 146.935 193.874 1.00 51.04 221 CYS I N 1
ATOM 23746 C CA . CYS I 9 221 ? 196.335 147.638 194.903 1.00 51.04 221 CYS I CA 1
ATOM 23747 C C . CYS I 9 221 ? 195.476 148.022 196.104 1.00 51.04 221 CYS I C 1
ATOM 23748 O O . CYS I 9 221 ? 195.808 147.676 197.243 1.00 51.04 221 CYS I O 1
ATOM 23751 N N . SER I 9 222 ? 194.368 148.726 195.855 1.00 51.27 222 SER I N 1
ATOM 23752 C CA . SER I 9 222 ? 193.494 149.156 196.943 1.00 51.27 222 SER I CA 1
ATOM 23753 C C . SER I 9 222 ? 192.763 147.971 197.567 1.00 51.27 222 SER I C 1
ATOM 23754 O O . SER I 9 222 ? 192.579 147.914 198.793 1.00 51.27 222 SER I O 1
ATOM 23757 N N . LYS I 9 223 ? 192.353 147.007 196.727 1.00 55.90 223 LYS I N 1
ATOM 23758 C CA . LYS I 9 223 ? 191.717 145.788 197.222 1.00 55.90 223 LYS I CA 1
ATOM 23759 C C . LYS I 9 223 ? 192.663 144.990 198.111 1.00 55.90 223 LYS I C 1
ATOM 23760 O O . LYS I 9 223 ? 192.247 144.454 199.144 1.00 55.90 223 LYS I O 1
ATOM 23766 N N . ALA I 9 224 ? 193.948 144.950 197.756 1.00 53.72 224 ALA I N 1
ATOM 23767 C CA . ALA I 9 224 ? 194.970 144.307 198.566 1.00 53.72 224 ALA I CA 1
ATOM 23768 C C . ALA I 9 224 ? 195.155 145.033 199.889 1.00 53.72 224 ALA I C 1
ATOM 23769 O O . ALA I 9 224 ? 194.998 144.407 200.942 1.00 53.72 224 ALA I O 1
ATOM 23771 N N . MET I 9 225 ? 195.411 146.352 199.819 1.00 57.48 225 MET I N 1
ATOM 23772 C CA . MET I 9 225 ? 195.695 147.168 201.002 1.00 57.48 225 MET I CA 1
ATOM 23773 C C . MET I 9 225 ? 194.561 147.140 202.018 1.00 57.48 225 MET I C 1
ATOM 23774 O O . MET I 9 225 ? 194.802 147.218 203.228 1.00 57.48 225 MET I O 1
ATOM 23779 N N . GLY I 9 226 ? 193.319 147.034 201.555 1.00 54.40 226 GLY I N 1
ATOM 23780 C CA . GLY I 9 226 ? 192.270 146.778 202.518 1.00 54.40 226 GLY I CA 1
ATOM 23781 C C . GLY I 9 226 ? 192.170 145.321 202.935 1.00 54.40 226 GLY I C 1
ATOM 23782 O O . GLY I 9 226 ? 192.539 144.952 204.062 1.00 54.40 226 GLY I O 1
ATOM 23783 N N . ASP I 9 227 ? 191.754 144.473 201.990 1.00 62.42 227 ASP I N 1
ATOM 23784 C CA . ASP I 9 227 ? 191.243 143.145 202.290 1.00 62.42 227 ASP I CA 1
ATOM 23785 C C . ASP I 9 227 ? 192.357 142.186 202.688 1.00 62.42 227 ASP I C 1
ATOM 23786 O O . ASP I 9 227 ? 192.235 141.501 203.705 1.00 62.42 227 ASP I O 1
ATOM 23791 N N . LEU I 9 228 ? 193.449 142.137 201.919 1.00 59.79 228 LEU I N 1
ATOM 23792 C CA . LEU I 9 228 ? 194.467 141.120 202.154 1.00 59.79 228 LEU I CA 1
ATOM 23793 C C . LEU I 9 228 ? 195.288 141.456 203.394 1.00 59.79 228 LEU I C 1
ATOM 23794 O O . LEU I 9 228 ? 195.695 140.567 204.150 1.00 59.79 228 LEU I O 1
ATOM 23799 N N . ALA I 9 229 ? 195.499 142.751 203.637 1.00 55.27 229 ALA I N 1
ATOM 23800 C CA . ALA I 9 229 ? 196.178 143.224 204.837 1.00 55.27 229 ALA I CA 1
ATOM 23801 C C . ALA I 9 229 ? 195.356 142.931 206.086 1.00 55.27 229 ALA I C 1
ATOM 23802 O O . ALA I 9 229 ? 195.870 142.348 207.051 1.00 55.27 229 ALA I O 1
ATOM 23804 N N . SER I 9 230 ? 194.067 143.296 206.076 1.00 61.94 230 SER I N 1
ATOM 23805 C CA . SER I 9 230 ? 193.247 143.002 207.244 1.00 61.94 230 SER I CA 1
ATOM 23806 C C . SER I 9 230 ? 192.887 141.524 207.357 1.00 61.94 230 SER I C 1
ATOM 23807 O O . SER I 9 230 ? 192.403 141.101 208.413 1.00 61.94 230 SER I O 1
ATOM 23810 N N . LEU I 9 231 ? 193.111 140.735 206.304 1.00 62.53 231 LEU I N 1
ATOM 23811 C CA . LEU I 9 231 ? 192.918 139.294 206.378 1.00 62.53 231 LEU I CA 1
ATOM 23812 C C . LEU I 9 231 ? 194.143 138.609 206.969 1.00 62.53 231 LEU I C 1
ATOM 23813 O O . LEU I 9 231 ? 194.014 137.659 207.745 1.00 62.53 231 LEU I O 1
ATOM 23818 N N . VAL I 9 232 ? 195.345 139.085 206.630 1.00 62.88 232 VAL I N 1
ATOM 23819 C CA . VAL I 9 232 ? 196.538 138.468 207.203 1.00 62.88 232 VAL I CA 1
ATOM 23820 C C . VAL I 9 232 ? 196.733 138.926 208.648 1.00 62.88 232 VAL I C 1
ATOM 23821 O O . VAL I 9 232 ? 197.318 138.195 209.464 1.00 62.88 232 VAL I O 1
ATOM 23825 N N . LEU I 9 233 ? 196.191 140.102 209.010 1.00 61.50 233 LEU I N 1
ATOM 23826 C CA . LEU I 9 233 ? 196.135 140.476 210.425 1.00 61.50 233 LEU I CA 1
ATOM 23827 C C . LEU I 9 233 ? 195.265 139.520 211.234 1.00 61.50 233 LEU I C 1
ATOM 23828 O O . LEU I 9 233 ? 195.672 139.077 212.314 1.00 61.50 233 LEU I O 1
ATOM 23833 N N . LEU I 9 234 ? 194.082 139.168 210.722 1.00 64.82 234 LEU I N 1
ATOM 23834 C CA . LEU I 9 234 ? 193.249 138.188 211.412 1.00 64.82 234 LEU I CA 1
ATOM 23835 C C . LEU I 9 234 ? 193.823 136.781 211.321 1.00 64.82 234 LEU I C 1
ATOM 23836 O O . LEU I 9 234 ? 193.542 135.949 212.185 1.00 64.82 234 LEU I O 1
ATOM 23841 N N . ASN I 9 235 ? 194.623 136.500 210.289 1.00 73.13 235 ASN I N 1
ATOM 23842 C CA . ASN I 9 235 ? 195.329 135.225 210.210 1.00 73.13 235 ASN I CA 1
ATOM 23843 C C . ASN I 9 235 ? 196.320 135.092 211.361 1.00 73.13 235 ASN I C 1
ATOM 23844 O O . ASN I 9 235 ? 196.346 134.073 212.063 1.00 73.13 235 ASN I O 1
ATOM 23849 N N . GLY I 9 236 ? 197.119 136.139 211.588 1.00 73.03 236 GLY I N 1
ATOM 23850 C CA . GLY I 9 236 ? 198.008 136.148 212.742 1.00 73.03 236 GLY I CA 1
ATOM 23851 C C . GLY I 9 236 ? 197.263 136.150 214.067 1.00 73.03 236 GLY I C 1
ATOM 23852 O O . GLY I 9 236 ? 197.681 135.491 215.025 1.00 73.03 236 GLY I O 1
ATOM 23853 N N . ARG I 9 237 ? 196.124 136.847 214.124 1.00 76.17 237 ARG I N 1
ATOM 23854 C CA . ARG I 9 237 ? 195.357 136.927 215.366 1.00 76.17 237 ARG I CA 1
ATOM 23855 C C . ARG I 9 237 ? 194.695 135.592 215.706 1.00 76.17 237 ARG I C 1
ATOM 23856 O O . ARG I 9 237 ? 194.574 135.235 216.883 1.00 76.17 237 ARG I O 1
ATOM 23864 N N . LEU I 9 238 ? 194.287 134.826 214.691 1.00 76.18 238 LEU I N 1
ATOM 23865 C CA . LEU I 9 238 ? 193.686 133.522 214.953 1.00 76.18 238 LEU I CA 1
ATOM 23866 C C . LEU I 9 238 ? 194.749 132.446 215.140 1.00 76.18 238 LEU I C 1
ATOM 23867 O O . LEU I 9 238 ? 194.481 131.407 215.755 1.00 76.18 238 LEU I O 1
ATOM 23872 N N . ARG I 9 239 ? 195.960 132.667 214.620 1.00 74.10 239 ARG I N 1
ATOM 23873 C CA . ARG I 9 239 ? 197.071 131.803 215.008 1.00 74.10 239 ARG I CA 1
ATOM 23874 C C . ARG I 9 239 ? 197.501 132.071 216.445 1.00 74.10 239 ARG I C 1
ATOM 23875 O O . ARG I 9 239 ? 198.025 131.174 217.115 1.00 74.10 239 ARG I O 1
ATOM 23883 N N . ASN I 9 240 ? 197.288 133.296 216.932 1.00 78.20 240 ASN I N 1
ATOM 23884 C CA . ASN I 9 240 ? 197.534 133.590 218.341 1.00 78.20 240 ASN I CA 1
ATOM 23885 C C . ASN I 9 240 ? 196.448 133.011 219.240 1.00 78.20 240 ASN I C 1
ATOM 23886 O O . ASN I 9 240 ? 196.748 132.286 220.195 1.00 78.20 240 ASN I O 1
ATOM 23891 N N . LYS I 9 241 ? 195.184 133.321 218.950 1.00 79.52 241 LYS I N 1
ATOM 23892 C CA . LYS I 9 241 ? 194.076 132.998 219.840 1.00 79.52 241 LYS I CA 1
ATOM 23893 C C . LYS I 9 241 ? 193.638 131.543 219.750 1.00 79.52 241 LYS I C 1
ATOM 23894 O O . LYS I 9 241 ? 193.435 130.903 220.789 1.00 79.52 241 LYS I O 1
ATOM 23900 N N . SER I 9 242 ? 193.490 131.005 218.545 1.00 81.63 242 SER I N 1
ATOM 23901 C CA . SER I 9 242 ? 193.072 129.617 218.381 1.00 81.63 242 SER I CA 1
ATOM 23902 C C . SER I 9 242 ? 194.282 128.702 218.227 1.00 81.63 242 SER I C 1
ATOM 23903 O O . SER I 9 242 ? 195.236 128.784 219.001 1.00 81.63 242 SER I O 1
ATOM 23906 N N . MET J 9 1 ? 202.485 150.781 151.397 1.00 48.96 1 MET J N 1
ATOM 23907 C CA . MET J 9 1 ? 203.220 151.932 150.884 1.00 48.96 1 MET J CA 1
ATOM 23908 C C . MET J 9 1 ? 203.423 152.990 151.973 1.00 48.96 1 MET J C 1
ATOM 23909 O O . MET J 9 1 ? 202.539 153.238 152.796 1.00 48.96 1 MET J O 1
ATOM 23914 N N . LEU J 9 2 ? 204.610 153.593 151.986 1.00 44.12 2 LEU J N 1
ATOM 23915 C CA . LEU J 9 2 ? 205.008 154.532 153.028 1.00 44.12 2 LEU J CA 1
ATOM 23916 C C . LEU J 9 2 ? 205.507 155.825 152.398 1.00 44.12 2 LEU J C 1
ATOM 23917 O O . LEU J 9 2 ? 206.255 155.794 151.416 1.00 44.12 2 LEU J O 1
ATOM 23922 N N . VAL J 9 3 ? 205.096 156.957 152.966 1.00 40.32 3 VAL J N 1
ATOM 23923 C CA . VAL J 9 3 ? 205.449 158.274 152.451 1.00 40.32 3 VAL J CA 1
ATOM 23924 C C . VAL J 9 3 ? 206.214 159.030 153.530 1.00 40.32 3 VAL J C 1
ATOM 23925 O O . VAL J 9 3 ? 205.726 159.178 154.656 1.00 40.32 3 VAL J O 1
ATOM 23929 N N . ASP J 9 4 ? 207.408 159.507 153.184 1.00 47.16 4 ASP J N 1
ATOM 23930 C CA . ASP J 9 4 ? 208.210 160.359 154.054 1.00 47.16 4 ASP J CA 1
ATOM 23931 C C . ASP J 9 4 ? 208.393 161.699 153.352 1.00 47.16 4 ASP J C 1
ATOM 23932 O O . ASP J 9 4 ? 209.229 161.821 152.451 1.00 47.16 4 ASP J O 1
ATOM 23937 N N . LEU J 9 5 ? 207.631 162.703 153.778 1.00 41.91 5 LEU J N 1
ATOM 23938 C CA . LEU J 9 5 ? 207.420 163.922 152.999 1.00 41.91 5 LEU J CA 1
ATOM 23939 C C . LEU J 9 5 ? 208.005 165.166 153.670 1.00 41.91 5 LEU J C 1
ATOM 23940 O O . LEU J 9 5 ? 207.534 166.278 153.421 1.00 41.91 5 LEU J O 1
ATOM 23945 N N . ASN J 9 6 ? 209.021 164.999 154.516 1.00 40.23 6 ASN J N 1
ATOM 23946 C CA . ASN J 9 6 ? 209.630 166.192 155.095 1.00 40.23 6 ASN J CA 1
ATOM 23947 C C . ASN J 9 6 ? 211.145 166.051 155.238 1.00 40.23 6 ASN J C 1
ATOM 23948 O O . ASN J 9 6 ? 211.709 166.375 156.289 1.00 40.23 6 ASN J O 1
ATOM 23953 N N . VAL J 9 7 ? 211.814 165.555 154.202 1.00 41.50 7 VAL J N 1
ATOM 23954 C CA . VAL J 9 7 ? 213.275 165.499 154.192 1.00 41.50 7 VAL J CA 1
ATOM 23955 C C . VAL J 9 7 ? 213.812 166.869 153.791 1.00 41.50 7 VAL J C 1
ATOM 23956 O O . VAL J 9 7 ? 213.542 167.332 152.675 1.00 41.50 7 VAL J O 1
ATOM 23960 N N . PRO J 9 8 ? 214.568 167.554 154.650 1.00 50.35 8 PRO J N 1
ATOM 23961 C CA . PRO J 9 8 ? 215.022 168.909 154.303 1.00 50.35 8 PRO J CA 1
ATOM 23962 C C . PRO J 9 8 ? 216.213 168.927 153.357 1.00 50.35 8 PRO J C 1
ATOM 23963 O O . PRO J 9 8 ? 217.024 167.995 153.339 1.00 50.35 8 PRO J O 1
ATOM 23967 N N . TRP J 9 9 ? 216.329 170.019 152.552 1.00 59.15 9 TRP J N 1
ATOM 23968 C CA . TRP J 9 9 ? 217.400 170.363 151.631 1.00 59.15 9 TRP J CA 1
ATOM 23969 C C . TRP J 9 9 ? 218.388 171.311 152.305 1.00 59.15 9 TRP J C 1
ATOM 23970 O O . TRP J 9 9 ? 217.984 172.315 152.899 1.00 59.15 9 TRP J O 1
ATOM 23981 N N . PRO J 9 10 ? 219.697 171.025 152.238 1.00 61.64 10 PRO J N 1
ATOM 23982 C CA . PRO J 9 10 ? 220.699 171.829 152.984 1.00 61.64 10 PRO J CA 1
ATOM 23983 C C . PRO J 9 10 ? 220.965 173.203 152.376 1.00 61.64 10 PRO J C 1
ATOM 23984 O O . PRO J 9 10 ? 222.069 173.516 151.913 1.00 61.64 10 PRO J O 1
ATOM 23988 N N . GLN J 9 11 ? 219.943 174.058 152.399 1.00 58.83 11 GLN J N 1
ATOM 23989 C CA . GLN J 9 11 ? 220.000 175.423 151.884 1.00 58.83 11 GLN J CA 1
ATOM 23990 C C . GLN J 9 11 ? 218.791 176.169 152.433 1.00 58.83 11 GLN J C 1
ATOM 23991 O O . GLN J 9 11 ? 217.697 175.608 152.540 1.00 58.83 11 GLN J O 1
ATOM 23997 N N . ASN J 9 12 ? 218.999 177.440 152.777 1.00 68.42 12 ASN J N 1
ATOM 23998 C CA . ASN J 9 12 ? 217.925 178.240 153.351 1.00 68.42 12 ASN J CA 1
ATOM 23999 C C . ASN J 9 12 ? 217.687 179.493 152.513 1.00 68.42 12 ASN J C 1
ATOM 24000 O O . ASN J 9 12 ? 216.549 179.958 152.393 1.00 68.42 12 ASN J O 1
ATOM 24005 N N . SER J 9 13 ? 218.745 180.035 151.918 1.00 71.08 13 SER J N 1
ATOM 24006 C CA . SER J 9 13 ? 218.668 181.258 151.128 1.00 71.08 13 SER J CA 1
ATOM 24007 C C . SER J 9 13 ? 219.182 180.991 149.719 1.00 71.08 13 SER J C 1
ATOM 24008 O O . SER J 9 13 ? 220.011 180.099 149.515 1.00 71.08 13 SER J O 1
ATOM 24011 N N . TYR J 9 14 ? 218.693 181.774 148.753 1.00 68.60 14 TYR J N 1
ATOM 24012 C CA . TYR J 9 14 ? 219.082 181.568 147.360 1.00 68.60 14 TYR J CA 1
ATOM 24013 C C . TYR J 9 14 ? 220.503 182.044 147.084 1.00 68.60 14 TYR J C 1
ATOM 24014 O O . TYR J 9 14 ? 221.103 181.650 146.078 1.00 68.60 14 TYR J O 1
ATOM 24023 N N . ALA J 9 15 ? 221.055 182.892 147.956 1.00 71.05 15 ALA J N 1
ATOM 24024 C CA . ALA J 9 15 ? 222.426 183.354 147.770 1.00 71.05 15 ALA J CA 1
ATOM 24025 C C . ALA J 9 15 ? 223.437 182.264 148.102 1.00 71.05 15 ALA J C 1
ATOM 24026 O O . ALA J 9 15 ? 224.544 182.257 147.552 1.00 71.05 15 ALA J O 1
ATOM 24028 N N . ASP J 9 16 ? 223.082 181.343 148.993 1.00 69.77 16 ASP J N 1
ATOM 24029 C CA . ASP J 9 16 ? 223.979 180.260 149.367 1.00 69.77 16 ASP J CA 1
ATOM 24030 C C . ASP J 9 16 ? 224.011 179.187 148.284 1.00 69.77 16 ASP J C 1
ATOM 24031 O O . ASP J 9 16 ? 223.030 178.963 147.569 1.00 69.77 16 ASP J O 1
ATOM 24036 N N . LYS J 9 17 ? 225.158 178.521 148.170 1.00 71.89 17 LYS J N 1
ATOM 24037 C CA . LYS J 9 17 ? 225.368 177.465 147.187 1.00 71.89 17 LYS J CA 1
ATOM 24038 C C . LYS J 9 17 ? 225.635 176.158 147.919 1.00 71.89 17 LYS J C 1
ATOM 24039 O O . LYS J 9 17 ? 226.453 176.117 148.845 1.00 71.89 17 LYS J O 1
ATOM 24045 N N . VAL J 9 18 ? 224.942 175.096 147.504 1.00 68.81 18 VAL J N 1
ATOM 24046 C CA . VAL J 9 18 ? 225.081 173.809 148.172 1.00 68.81 18 VAL J CA 1
ATOM 24047 C C . VAL J 9 18 ? 226.358 173.125 147.704 1.00 68.81 18 VAL J C 1
ATOM 24048 O O . VAL J 9 18 ? 226.613 172.997 146.502 1.00 68.81 18 VAL J O 1
ATOM 24052 N N . THR J 9 19 ? 227.167 172.682 148.662 1.00 68.03 19 THR J N 1
ATOM 24053 C CA . THR J 9 19 ? 228.387 171.948 148.362 1.00 68.03 19 THR J CA 1
ATOM 24054 C C . THR J 9 19 ? 228.059 170.510 147.975 1.00 68.03 19 THR J C 1
ATOM 24055 O O . THR J 9 19 ? 226.934 170.037 148.156 1.00 68.03 19 THR J O 1
ATOM 24059 N N . SER J 9 20 ? 229.064 169.813 147.436 1.00 66.83 20 SER J N 1
ATOM 24060 C CA . SER J 9 20 ? 228.849 168.451 146.958 1.00 66.83 20 SER J CA 1
ATOM 24061 C C . SER J 9 20 ? 228.750 167.453 148.103 1.00 66.83 20 SER J C 1
ATOM 24062 O O . SER J 9 20 ? 228.207 166.354 147.925 1.00 66.83 20 SER J O 1
ATOM 24065 N N . GLN J 9 21 ? 229.266 167.814 149.282 1.00 68.30 21 GLN J N 1
ATOM 24066 C CA . GLN J 9 21 ? 229.227 166.909 150.427 1.00 68.30 21 GLN J CA 1
ATOM 24067 C C . GLN J 9 21 ? 227.804 166.733 150.944 1.00 68.30 21 GLN J C 1
ATOM 24068 O O . GLN J 9 21 ? 227.401 165.623 151.308 1.00 68.30 21 GLN J O 1
ATOM 24074 N N . ALA J 9 22 ? 227.018 167.812 150.954 1.00 65.18 22 ALA J N 1
ATOM 24075 C CA . ALA J 9 22 ? 225.625 167.724 151.381 1.00 65.18 22 ALA J CA 1
ATOM 24076 C C . ALA J 9 22 ? 224.786 166.954 150.366 1.00 65.18 22 ALA J C 1
ATOM 24077 O O . ALA J 9 22 ? 223.845 166.237 150.728 1.00 65.18 22 ALA J O 1
ATOM 24079 N N . VAL J 9 23 ? 225.139 167.072 149.083 1.00 63.09 23 VAL J N 1
ATOM 24080 C CA . VAL J 9 23 ? 224.434 166.337 148.033 1.00 63.09 23 VAL J CA 1
ATOM 24081 C C . VAL J 9 23 ? 224.727 164.845 148.147 1.00 63.09 23 VAL J C 1
ATOM 24082 O O . VAL J 9 23 ? 223.825 164.003 148.036 1.00 63.09 23 VAL J O 1
ATOM 24086 N N . ASN J 9 24 ? 225.994 164.499 148.405 1.00 62.70 24 ASN J N 1
ATOM 24087 C CA . ASN J 9 24 ? 226.356 163.101 148.631 1.00 62.70 24 ASN J CA 1
ATOM 24088 C C . ASN J 9 24 ? 225.731 162.566 149.915 1.00 62.70 24 ASN J C 1
ATOM 24089 O O . ASN J 9 24 ? 225.361 161.389 149.990 1.00 62.70 24 ASN J O 1
ATOM 24094 N N . ASN J 9 25 ? 225.576 163.429 150.923 1.00 65.16 25 ASN J N 1
ATOM 24095 C CA . ASN J 9 25 ? 224.919 163.032 152.163 1.00 65.16 25 ASN J CA 1
ATOM 24096 C C . ASN J 9 25 ? 223.435 162.755 151.931 1.00 65.16 25 ASN J C 1
ATOM 24097 O O . ASN J 9 25 ? 222.869 161.816 152.507 1.00 65.16 25 ASN J O 1
ATOM 24102 N N . LEU J 9 26 ? 222.798 163.550 151.066 1.00 54.03 26 LEU J N 1
ATOM 24103 C CA . LEU J 9 26 ? 221.401 163.307 150.721 1.00 54.03 26 LEU J CA 1
ATOM 24104 C C . LEU J 9 26 ? 221.251 162.036 149.889 1.00 54.03 26 LEU J C 1
ATOM 24105 O O . LEU J 9 26 ? 220.262 161.306 150.031 1.00 54.03 26 LEU J O 1
ATOM 24110 N N . ILE J 9 27 ? 222.233 161.749 149.027 1.00 62.55 27 ILE J N 1
ATOM 24111 C CA . ILE J 9 27 ? 222.241 160.487 148.283 1.00 62.55 27 ILE J CA 1
ATOM 24112 C C . ILE J 9 27 ? 222.367 159.300 149.237 1.00 62.55 27 ILE J C 1
ATOM 24113 O O . ILE J 9 27 ? 221.662 158.289 149.093 1.00 62.55 27 ILE J O 1
ATOM 24118 N N . LYS J 9 28 ? 223.219 159.429 150.260 1.00 61.77 28 LYS J N 1
ATOM 24119 C CA . LYS J 9 28 ? 223.380 158.348 151.230 1.00 61.77 28 LYS J CA 1
ATOM 24120 C C . LYS J 9 28 ? 222.133 158.166 152.092 1.00 61.77 28 LYS J C 1
ATOM 24121 O O . LYS J 9 28 ? 221.774 157.033 152.431 1.00 61.77 28 LYS J O 1
ATOM 24127 N N . THR J 9 29 ? 221.435 159.255 152.436 1.00 54.38 29 THR J N 1
ATOM 24128 C CA . THR J 9 29 ? 220.233 159.067 153.249 1.00 54.38 29 THR J CA 1
ATOM 24129 C C . THR J 9 29 ? 219.055 158.577 152.403 1.00 54.38 29 THR J C 1
ATOM 24130 O O . THR J 9 29 ? 218.168 157.886 152.916 1.00 54.38 29 THR J O 1
ATOM 24134 N N . LEU J 9 30 ? 219.051 158.861 151.094 1.00 51.33 30 LEU J N 1
ATOM 24135 C CA . LEU J 9 30 ? 218.041 158.248 150.233 1.00 51.33 30 LEU J CA 1
ATOM 24136 C C . LEU J 9 30 ? 218.317 156.763 150.036 1.00 51.33 30 LEU J C 1
ATOM 24137 O O . LEU J 9 30 ? 217.382 155.953 149.985 1.00 51.33 30 LEU J O 1
ATOM 24142 N N . SER J 9 31 ? 219.597 156.381 149.960 1.00 61.74 31 SER J N 1
ATOM 24143 C CA . SER J 9 31 ? 219.944 154.961 149.959 1.00 61.74 31 SER J CA 1
ATOM 24144 C C . SER J 9 31 ? 219.591 154.294 151.286 1.00 61.74 31 SER J C 1
ATOM 24145 O O . SER J 9 31 ? 219.206 153.121 151.305 1.00 61.74 31 SER J O 1
ATOM 24148 N N . THR J 9 32 ? 219.692 155.036 152.393 1.00 60.55 32 THR J N 1
ATOM 24149 C CA . THR J 9 32 ? 219.252 154.538 153.696 1.00 60.55 32 THR J CA 1
ATOM 24150 C C . THR J 9 32 ? 217.748 154.281 153.728 1.00 60.55 32 THR J C 1
ATOM 24151 O O . THR J 9 32 ? 217.306 153.216 154.177 1.00 60.55 32 THR J O 1
ATOM 24155 N N . LEU J 9 33 ? 216.950 155.239 153.244 1.00 50.63 33 LEU J N 1
ATOM 24156 C CA . LEU J 9 33 ? 215.500 155.046 153.203 1.00 50.63 33 LEU J CA 1
ATOM 24157 C C . LEU J 9 33 ? 215.094 153.975 152.192 1.00 50.63 33 LEU J C 1
ATOM 24158 O O . LEU J 9 33 ? 214.017 153.381 152.314 1.00 50.63 33 LEU J O 1
ATOM 24163 N N . HIS J 9 34 ? 215.936 153.710 151.189 1.00 56.82 34 HIS J N 1
ATOM 24164 C CA . HIS J 9 34 ? 215.660 152.594 150.288 1.00 56.82 34 HIS J CA 1
ATOM 24165 C C . HIS J 9 34 ? 216.107 151.257 150.879 1.00 56.82 34 HIS J C 1
ATOM 24166 O O . HIS J 9 34 ? 215.586 150.206 150.486 1.00 56.82 34 HIS J O 1
ATOM 24173 N N . MET J 9 35 ? 217.059 151.277 151.821 1.00 58.53 35 MET J N 1
ATOM 24174 C CA . MET J 9 35 ? 217.643 150.035 152.328 1.00 58.53 35 MET J CA 1
ATOM 24175 C C . MET J 9 35 ? 216.662 149.222 153.166 1.00 58.53 35 MET J C 1
ATOM 24176 O O . MET J 9 35 ? 216.400 148.056 152.847 1.00 58.53 35 MET J O 1
ATOM 24181 N N . LEU J 9 36 ? 216.110 149.802 154.232 1.00 55.05 36 LEU J N 1
ATOM 24182 C CA . LEU J 9 36 ? 215.211 149.040 155.092 1.00 55.05 36 LEU J CA 1
ATOM 24183 C C . LEU J 9 36 ? 213.827 148.950 154.453 1.00 55.05 36 LEU J C 1
ATOM 24184 O O . LEU J 9 36 ? 213.326 147.846 154.219 1.00 55.05 36 LEU J O 1
ATOM 24189 N N . GLY J 9 37 ? 213.195 150.087 154.174 1.00 54.08 37 GLY J N 1
ATOM 24190 C CA . GLY J 9 37 ? 212.081 150.118 153.249 1.00 54.08 37 GLY J CA 1
ATOM 24191 C C . GLY J 9 37 ? 211.187 151.331 153.385 1.00 54.08 37 GLY J C 1
ATOM 24192 O O . GLY J 9 37 ? 210.744 151.662 154.488 1.00 54.08 37 GLY J O 1
ATOM 24193 N N . TYR J 9 38 ? 210.855 151.940 152.246 1.00 52.75 38 TYR J N 1
ATOM 24194 C CA . TYR J 9 38 ? 209.933 153.062 152.094 1.00 52.75 38 TYR J CA 1
ATOM 24195 C C . TYR J 9 38 ? 209.465 153.087 150.643 1.00 52.75 38 TYR J C 1
ATOM 24196 O O . TYR J 9 38 ? 210.011 152.388 149.784 1.00 52.75 38 TYR J O 1
ATOM 24205 N N . THR J 9 39 ? 208.444 153.896 150.361 1.00 48.35 39 THR J N 1
ATOM 24206 C CA . THR J 9 39 ? 207.871 153.901 149.021 1.00 48.35 39 THR J CA 1
ATOM 24207 C C . THR J 9 39 ? 207.945 155.284 148.381 1.00 48.35 39 THR J C 1
ATOM 24208 O O . THR J 9 39 ? 208.327 155.410 147.212 1.00 48.35 39 THR J O 1
ATOM 24212 N N . HIS J 9 40 ? 207.614 156.329 149.133 1.00 46.53 40 HIS J N 1
ATOM 24213 C CA . HIS J 9 40 ? 207.606 157.689 148.614 1.00 46.53 40 HIS J CA 1
ATOM 24214 C C . HIS J 9 40 ? 208.430 158.617 149.497 1.00 46.53 40 HIS J C 1
ATOM 24215 O O . HIS J 9 40 ? 208.436 158.517 150.727 1.00 46.53 40 HIS J O 1
ATOM 24222 N N . ILE J 9 41 ? 209.135 159.531 148.835 1.00 47.28 41 ILE J N 1
ATOM 24223 C CA . ILE J 9 41 ? 209.936 160.558 149.494 1.00 47.28 41 ILE J CA 1
ATOM 24224 C C . ILE J 9 41 ? 209.639 161.889 148.817 1.00 47.28 41 ILE J C 1
ATOM 24225 O O . ILE J 9 41 ? 209.723 162.005 147.592 1.00 47.28 41 ILE J O 1
ATOM 24230 N N . ALA J 9 42 ? 209.271 162.891 149.613 1.00 47.33 42 ALA J N 1
ATOM 24231 C CA . ALA J 9 42 ? 209.052 164.252 149.123 1.00 47.33 42 ALA J CA 1
ATOM 24232 C C . ALA J 9 42 ? 210.002 165.172 149.883 1.00 47.33 42 ALA J C 1
ATOM 24233 O O . ALA J 9 42 ? 209.765 165.490 151.052 1.00 47.33 42 ALA J O 1
ATOM 24235 N N . ILE J 9 43 ? 211.077 165.600 149.221 1.00 47.30 43 ILE J N 1
ATOM 24236 C CA . ILE J 9 43 ? 212.110 166.393 149.880 1.00 47.30 43 ILE J CA 1
ATOM 24237 C C . ILE J 9 43 ? 211.660 167.844 150.022 1.00 47.30 43 ILE J C 1
ATOM 24238 O O . ILE J 9 43 ? 211.005 168.400 149.132 1.00 47.30 43 ILE J O 1
ATOM 24243 N N . ASN J 9 44 ? 211.995 168.456 151.157 1.00 49.62 44 ASN J N 1
ATOM 24244 C CA . ASN J 9 44 ? 211.463 169.766 151.503 1.00 49.62 44 ASN J CA 1
ATOM 24245 C C . ASN J 9 44 ? 212.544 170.839 151.392 1.00 49.62 44 ASN J C 1
ATOM 24246 O O . ASN J 9 44 ? 213.740 170.565 151.524 1.00 49.62 44 ASN J O 1
ATOM 24251 N N . PHE J 9 45 ? 212.107 172.074 151.148 1.00 55.05 45 PHE J N 1
ATOM 24252 C CA . PHE J 9 45 ? 212.988 173.230 151.036 1.00 55.05 45 PHE J CA 1
ATOM 24253 C C . PHE J 9 45 ? 212.318 174.427 151.699 1.00 55.05 45 PHE J C 1
ATOM 24254 O O . PHE J 9 45 ? 211.103 174.610 151.572 1.00 55.05 45 PHE J O 1
ATOM 24262 N N . THR J 9 46 ? 213.109 175.238 152.400 1.00 59.82 46 THR J N 1
ATOM 24263 C CA . THR J 9 46 ? 212.589 176.302 153.251 1.00 59.82 46 THR J CA 1
ATOM 24264 C C . THR J 9 46 ? 212.929 177.674 152.679 1.00 59.82 46 THR J C 1
ATOM 24265 O O . THR J 9 46 ? 214.086 177.937 152.333 1.00 59.82 46 THR J O 1
ATOM 24269 N N . VAL J 9 47 ? 211.920 178.543 152.587 1.00 61.88 47 VAL J N 1
ATOM 24270 C CA . VAL J 9 47 ? 212.118 179.952 152.257 1.00 61.88 47 VAL J CA 1
ATOM 24271 C C . VAL J 9 47 ? 211.348 180.788 153.269 1.00 61.88 47 VAL J C 1
ATOM 24272 O O . VAL J 9 47 ? 210.397 180.315 153.897 1.00 61.88 47 VAL J O 1
ATOM 24276 N N . ASN J 9 48 ? 211.767 182.039 153.428 1.00 72.83 48 ASN J N 1
ATOM 24277 C CA . ASN J 9 48 ? 211.086 182.975 154.310 1.00 72.83 48 ASN J CA 1
ATOM 24278 C C . ASN J 9 48 ? 210.099 183.833 153.525 1.00 72.83 48 ASN J C 1
ATOM 24279 O O . ASN J 9 48 ? 210.037 183.788 152.294 1.00 72.83 48 ASN J O 1
ATOM 24284 N N . HIS J 9 49 ? 209.316 184.620 154.262 1.00 86.77 49 HIS J N 1
ATOM 24285 C CA . HIS J 9 49 ? 208.355 185.527 153.649 1.00 86.77 49 HIS J CA 1
ATOM 24286 C C . HIS J 9 49 ? 208.963 186.880 153.304 1.00 86.77 49 HIS J C 1
ATOM 24287 O O . HIS J 9 49 ? 208.545 187.501 152.320 1.00 86.77 49 HIS J O 1
ATOM 24294 N N . SER J 9 50 ? 209.944 187.344 154.078 1.00 81.29 50 SER J N 1
ATOM 24295 C CA . SER J 9 50 ? 210.562 188.644 153.854 1.00 81.29 50 SER J CA 1
ATOM 24296 C C . SER J 9 50 ? 211.759 188.588 152.916 1.00 81.29 50 SER J C 1
ATOM 24297 O O . SER J 9 50 ? 212.418 189.615 152.721 1.00 81.29 50 SER J O 1
ATOM 24300 N N . GLU J 9 51 ? 212.059 187.429 152.335 1.00 78.46 51 GLU J N 1
ATOM 24301 C CA . GLU J 9 51 ? 213.160 187.332 151.393 1.00 78.46 51 GLU J CA 1
ATOM 24302 C C . GLU J 9 51 ? 212.750 187.892 150.031 1.00 78.46 51 GLU J C 1
ATOM 24303 O O . GLU J 9 51 ? 211.579 188.169 149.762 1.00 78.46 51 GLU J O 1
ATOM 24309 N N . LYS J 9 52 ? 213.747 188.056 149.165 1.00 76.17 52 LYS J N 1
ATOM 24310 C CA . LYS J 9 52 ? 213.546 188.583 147.816 1.00 76.17 52 LYS J CA 1
ATOM 24311 C C . LYS J 9 52 ? 213.434 187.394 146.868 1.00 76.17 52 LYS J C 1
ATOM 24312 O O . LYS J 9 52 ? 214.426 186.746 146.532 1.00 76.17 52 LYS J O 1
ATOM 24318 N N . PHE J 9 53 ? 212.206 187.104 146.440 1.00 78.98 53 PHE J N 1
ATOM 24319 C CA . PHE J 9 53 ? 211.936 185.993 145.537 1.00 78.98 53 PHE J CA 1
ATOM 24320 C C . PHE J 9 53 ? 212.441 186.312 144.135 1.00 78.98 53 PHE J C 1
ATOM 24321 O O . PHE J 9 53 ? 212.208 187.416 143.627 1.00 78.98 53 PHE J O 1
ATOM 24329 N N . PRO J 9 54 ? 213.139 185.378 143.481 1.00 75.38 54 PRO J N 1
ATOM 24330 C CA . PRO J 9 54 ? 213.633 185.644 142.124 1.00 75.38 54 PRO J CA 1
ATOM 24331 C C . PRO J 9 54 ? 212.532 185.595 141.078 1.00 75.38 54 PRO J C 1
ATOM 24332 O O . PRO J 9 54 ? 211.616 184.769 141.156 1.00 75.38 54 PRO J O 1
ATOM 24336 N N . ASN J 9 55 ? 212.617 186.487 140.094 1.00 82.06 55 ASN J N 1
ATOM 24337 C CA . ASN J 9 55 ? 211.652 186.541 139.004 1.00 82.06 55 ASN J CA 1
ATOM 24338 C C . ASN J 9 55 ? 212.059 185.631 137.848 1.00 82.06 55 ASN J C 1
ATOM 24339 O O . ASN J 9 55 ? 212.229 186.088 136.712 1.00 82.06 55 ASN J O 1
ATOM 24344 N N . ASP J 9 56 ? 212.198 184.338 138.126 1.00 78.52 56 ASP J N 1
ATOM 24345 C CA . ASP J 9 56 ? 212.620 183.356 137.140 1.00 78.52 56 ASP J CA 1
ATOM 24346 C C . ASP J 9 56 ? 211.568 182.262 137.002 1.00 78.52 56 ASP J C 1
ATOM 24347 O O . ASP J 9 56 ? 210.602 182.205 137.768 1.00 78.52 56 ASP J O 1
ATOM 24352 N N . VAL J 9 57 ? 211.765 181.395 136.009 1.00 76.79 57 VAL J N 1
ATOM 24353 C CA . VAL J 9 57 ? 210.841 180.297 135.745 1.00 76.79 57 VAL J CA 1
ATOM 24354 C C . VAL J 9 57 ? 211.545 178.968 135.989 1.00 76.79 57 VAL J C 1
ATOM 24355 O O . VAL J 9 57 ? 211.035 178.106 136.715 1.00 76.79 57 VAL J O 1
ATOM 24359 N N . LYS J 9 58 ? 212.725 178.798 135.395 1.00 76.54 58 LYS J N 1
ATOM 24360 C CA . LYS J 9 58 ? 213.478 177.554 135.488 1.00 76.54 58 LYS J CA 1
ATOM 24361 C C . LYS J 9 58 ? 214.578 177.612 136.541 1.00 76.54 58 LYS J C 1
ATOM 24362 O O . LYS J 9 58 ? 215.416 176.705 136.598 1.00 76.54 58 LYS J O 1
ATOM 24368 N N . LEU J 9 59 ? 214.599 178.654 137.372 1.00 73.03 59 LEU J N 1
ATOM 24369 C CA . LEU J 9 59 ? 215.595 178.789 138.425 1.00 73.03 59 LEU J CA 1
ATOM 24370 C C . LEU J 9 59 ? 214.991 178.896 139.818 1.00 73.03 59 LEU J C 1
ATOM 24371 O O . LEU J 9 59 ? 215.730 179.143 140.779 1.00 73.03 59 LEU J O 1
ATOM 24376 N N . LEU J 9 60 ? 213.677 178.719 139.956 1.00 67.68 60 LEU J N 1
ATOM 24377 C CA . LEU J 9 60 ? 213.020 178.770 141.256 1.00 67.68 60 LEU J CA 1
ATOM 24378 C C . LEU J 9 60 ? 213.344 177.529 142.077 1.00 67.68 60 LEU J C 1
ATOM 24379 O O . LEU J 9 60 ? 213.341 177.571 143.312 1.00 67.68 60 LEU J O 1
ATOM 24384 N N . ASN J 9 61 ? 213.612 176.424 141.402 1.00 68.09 61 ASN J N 1
ATOM 24385 C CA . ASN J 9 61 ? 213.832 175.152 142.067 1.00 68.09 61 ASN J CA 1
ATOM 24386 C C . ASN J 9 61 ? 215.278 174.673 141.964 1.00 68.09 61 ASN J C 1
ATOM 24387 O O . ASN J 9 61 ? 215.695 174.216 140.891 1.00 68.09 61 ASN J O 1
ATOM 24392 N N . PRO J 9 62 ? 216.073 174.741 143.041 1.00 59.62 62 PRO J N 1
ATOM 24393 C CA . PRO J 9 62 ? 217.400 174.105 143.021 1.00 59.62 62 PRO J CA 1
ATOM 24394 C C . PRO J 9 62 ? 217.333 172.648 143.450 1.00 59.62 62 PRO J C 1
ATOM 24395 O O . PRO J 9 62 ? 218.097 172.212 144.316 1.00 59.62 62 PRO J O 1
ATOM 24399 N N . ILE J 9 63 ? 216.425 171.884 142.844 1.00 63.80 63 ILE J N 1
ATOM 24400 C CA . ILE J 9 63 ? 216.187 170.511 143.278 1.00 63.80 63 ILE J CA 1
ATOM 24401 C C . ILE J 9 63 ? 216.885 169.531 142.343 1.00 63.80 63 ILE J C 1
ATOM 24402 O O . ILE J 9 63 ? 217.598 168.626 142.793 1.00 63.80 63 ILE J O 1
ATOM 24407 N N . ASP J 9 64 ? 216.682 169.712 141.028 1.00 67.73 64 ASP J N 1
ATOM 24408 C CA . ASP J 9 64 ? 217.329 168.941 139.955 1.00 67.73 64 ASP J CA 1
ATOM 24409 C C . ASP J 9 64 ? 217.032 167.443 140.058 1.00 67.73 64 ASP J C 1
ATOM 24410 O O . ASP J 9 64 ? 217.931 166.635 140.291 1.00 67.73 64 ASP J O 1
ATOM 24415 N N . ILE J 9 65 ? 215.762 167.076 139.887 1.00 60.75 65 ILE J N 1
ATOM 24416 C CA . ILE J 9 65 ? 215.320 165.686 139.953 1.00 60.75 65 ILE J CA 1
ATOM 24417 C C . ILE J 9 65 ? 215.861 164.935 138.740 1.00 60.75 65 ILE J C 1
ATOM 24418 O O . ILE J 9 65 ? 216.209 163.751 138.826 1.00 60.75 65 ILE J O 1
ATOM 24423 N N . LYS J 9 66 ? 215.985 165.634 137.614 1.00 67.04 66 LYS J N 1
ATOM 24424 C CA . LYS J 9 66 ? 216.311 165.017 136.333 1.00 67.04 66 LYS J CA 1
ATOM 24425 C C . LYS J 9 66 ? 217.771 164.589 136.216 1.00 67.04 66 LYS J C 1
ATOM 24426 O O . LYS J 9 66 ? 218.047 163.466 135.784 1.00 67.04 66 LYS J O 1
ATOM 24432 N N . ARG J 9 67 ? 218.716 165.453 136.589 1.00 68.59 67 ARG J N 1
ATOM 24433 C CA . ARG J 9 67 ? 220.117 165.180 136.284 1.00 68.59 67 ARG J CA 1
ATOM 24434 C C . ARG J 9 67 ? 220.816 164.324 137.340 1.00 68.59 67 ARG J C 1
ATOM 24435 O O . ARG J 9 67 ? 221.623 163.457 136.987 1.00 68.59 67 ARG J O 1
ATOM 24443 N N . ARG J 9 68 ? 220.535 164.542 138.626 1.00 63.62 68 ARG J N 1
ATOM 24444 C CA . ARG J 9 68 ? 221.213 163.767 139.662 1.00 63.62 68 ARG J CA 1
ATOM 24445 C C . ARG J 9 68 ? 220.293 162.701 140.259 1.00 63.62 68 ARG J C 1
ATOM 24446 O O . ARG J 9 68 ? 220.697 161.540 140.420 1.00 63.62 68 ARG J O 1
ATOM 24454 N N . PHE J 9 69 ? 219.039 163.058 140.547 1.00 62.66 69 PHE J N 1
ATOM 24455 C CA . PHE J 9 69 ? 218.124 162.075 141.108 1.00 62.66 69 PHE J CA 1
ATOM 24456 C C . PHE J 9 69 ? 217.543 161.180 140.027 1.00 62.66 69 PHE J C 1
ATOM 24457 O O . PHE J 9 69 ? 217.102 160.071 140.332 1.00 62.66 69 PHE J O 1
ATOM 24465 N N . GLY J 9 70 ? 217.571 161.620 138.766 1.00 66.01 70 GLY J N 1
ATOM 24466 C CA . GLY J 9 70 ? 217.246 160.719 137.672 1.00 66.01 70 GLY J CA 1
ATOM 24467 C C . GLY J 9 70 ? 218.289 159.633 137.489 1.00 66.01 70 GLY J C 1
ATOM 24468 O O . GLY J 9 70 ? 217.980 158.533 137.024 1.00 66.01 70 GLY J O 1
ATOM 24469 N N . GLU J 9 71 ? 219.540 159.927 137.852 1.00 67.68 71 GLU J N 1
ATOM 24470 C CA . GLU J 9 71 ? 220.580 158.904 137.859 1.00 67.68 71 GLU J CA 1
ATOM 24471 C C . GLU J 9 71 ? 220.490 158.042 139.112 1.00 67.68 71 GLU J C 1
ATOM 24472 O O . GLU J 9 71 ? 220.810 156.848 139.077 1.00 67.68 71 GLU J O 1
ATOM 24478 N N . LEU J 9 72 ? 220.065 158.633 140.232 1.00 60.63 72 LEU J N 1
ATOM 24479 C CA . LEU J 9 72 ? 219.877 157.852 141.452 1.00 60.63 72 LEU J CA 1
ATOM 24480 C C . LEU J 9 72 ? 218.651 156.943 141.372 1.00 60.63 72 LEU J C 1
ATOM 24481 O O . LEU J 9 72 ? 218.605 155.914 142.057 1.00 60.63 72 LEU J O 1
ATOM 24486 N N . MET J 9 73 ? 217.675 157.289 140.527 1.00 63.98 73 MET J N 1
ATOM 24487 C CA . MET J 9 73 ? 216.414 156.556 140.460 1.00 63.98 73 MET J CA 1
ATOM 24488 C C . MET J 9 73 ? 216.590 155.168 139.851 1.00 63.98 73 MET J C 1
ATOM 24489 O O . MET J 9 73 ? 215.922 154.213 140.267 1.00 63.98 73 MET J O 1
ATOM 24494 N N . ASP J 9 74 ? 217.486 155.038 138.868 1.00 63.96 74 ASP J N 1
ATOM 24495 C CA . ASP J 9 74 ? 217.641 153.772 138.156 1.00 63.96 74 ASP J CA 1
ATOM 24496 C C . ASP J 9 74 ? 218.273 152.707 139.046 1.00 63.96 74 ASP J C 1
ATOM 24497 O O . ASP J 9 74 ? 217.975 151.514 138.913 1.00 63.96 74 ASP J O 1
ATOM 24502 N N . ARG J 9 75 ? 219.151 153.119 139.961 1.00 65.86 75 ARG J N 1
ATOM 24503 C CA . ARG J 9 75 ? 219.698 152.180 140.934 1.00 65.86 75 ARG J CA 1
ATOM 24504 C C . ARG J 9 75 ? 218.822 152.118 142.181 1.00 65.86 75 ARG J C 1
ATOM 24505 O O . ARG J 9 75 ? 218.933 151.191 142.991 1.00 65.86 75 ARG J O 1
ATOM 24513 N N . THR J 9 76 ? 217.940 153.107 142.352 1.00 61.54 76 THR J N 1
ATOM 24514 C CA . THR J 9 76 ? 217.082 153.135 143.531 1.00 61.54 76 THR J CA 1
ATOM 24515 C C . THR J 9 76 ? 215.732 152.478 143.268 1.00 61.54 76 THR J C 1
ATOM 24516 O O . THR J 9 76 ? 215.387 151.489 143.925 1.00 61.54 76 THR J O 1
ATOM 24520 N N . GLY J 9 77 ? 214.966 152.996 142.313 1.00 56.62 77 GLY J N 1
ATOM 24521 C CA . GLY J 9 77 ? 213.630 152.474 142.068 1.00 56.62 77 GLY J CA 1
ATOM 24522 C C . GLY J 9 77 ? 212.547 153.166 142.867 1.00 56.62 77 GLY J C 1
ATOM 24523 O O . GLY J 9 77 ? 211.503 152.564 143.147 1.00 56.62 77 GLY J O 1
ATOM 24524 N N . LEU J 9 78 ? 212.772 154.420 143.240 1.00 53.48 78 LEU J N 1
ATOM 24525 C CA . LEU J 9 78 ? 211.808 155.243 143.960 1.00 53.48 78 LEU J CA 1
ATOM 24526 C C . LEU J 9 78 ? 211.602 156.549 143.197 1.00 53.48 78 LEU J C 1
ATOM 24527 O O . LEU J 9 78 ? 211.997 156.683 142.038 1.00 53.48 78 LEU J O 1
ATOM 24532 N N . LYS J 9 79 ? 210.958 157.516 143.848 1.00 47.64 79 LYS J N 1
ATOM 24533 C CA . LYS J 9 79 ? 210.661 158.804 143.229 1.00 47.64 79 LYS J CA 1
ATOM 24534 C C . LYS J 9 79 ? 210.813 159.907 144.265 1.00 47.64 79 LYS J C 1
ATOM 24535 O O . LYS J 9 79 ? 210.741 159.644 145.470 1.00 47.64 79 LYS J O 1
ATOM 24541 N N . LEU J 9 80 ? 211.033 161.135 143.797 1.00 50.22 80 LEU J N 1
ATOM 24542 C CA . LEU J 9 80 ? 211.179 162.299 144.666 1.00 50.22 80 LEU J CA 1
ATOM 24543 C C . LEU J 9 80 ? 210.207 163.389 144.231 1.00 50.22 80 LEU J C 1
ATOM 24544 O O . LEU J 9 80 ? 209.961 163.571 143.034 1.00 50.22 80 LEU J O 1
ATOM 24549 N N . TYR J 9 81 ? 209.654 164.100 145.208 1.00 48.80 81 TYR J N 1
ATOM 24550 C CA . TYR J 9 81 ? 208.864 165.297 144.971 1.00 48.80 81 TYR J CA 1
ATOM 24551 C C . TYR J 9 81 ? 209.515 166.498 145.652 1.00 48.80 81 TYR J C 1
ATOM 24552 O O . TYR J 9 81 ? 210.156 166.379 146.698 1.00 48.80 81 TYR J O 1
ATOM 24561 N N . SER J 9 82 ? 209.335 167.666 145.043 1.00 51.73 82 SER J N 1
ATOM 24562 C CA . SER J 9 82 ? 209.890 168.906 145.569 1.00 51.73 82 SER J CA 1
ATOM 24563 C C . SER J 9 82 ? 208.775 169.746 146.179 1.00 51.73 82 SER J C 1
ATOM 24564 O O . SER J 9 82 ? 207.731 169.949 145.552 1.00 51.73 82 SER J O 1
ATOM 24567 N N . ARG J 9 83 ? 208.999 170.236 147.397 1.00 48.65 83 ARG J N 1
ATOM 24568 C CA . ARG J 9 83 ? 207.971 170.964 148.126 1.00 48.65 83 ARG J CA 1
ATOM 24569 C C . ARG J 9 83 ? 208.572 172.117 148.915 1.00 48.65 83 ARG J C 1
ATOM 24570 O O . ARG J 9 83 ? 209.762 172.109 149.243 1.00 48.65 83 ARG J O 1
ATOM 24578 N N . ILE J 9 84 ? 207.733 173.109 149.207 1.00 52.65 84 ILE J N 1
ATOM 24579 C CA . ILE J 9 84 ? 208.132 174.334 149.889 1.00 52.65 84 ILE J CA 1
ATOM 24580 C C . ILE J 9 84 ? 207.244 174.516 151.111 1.00 52.65 84 ILE J C 1
ATOM 24581 O O . ILE J 9 84 ? 206.015 174.442 151.006 1.00 52.65 84 ILE J O 1
ATOM 24586 N N . THR J 9 85 ? 207.863 174.749 152.263 1.00 55.57 85 THR J N 1
ATOM 24587 C CA . THR J 9 85 ? 207.157 175.192 153.462 1.00 55.57 85 THR J CA 1
ATOM 24588 C C . THR J 9 85 ? 207.361 176.706 153.577 1.00 55.57 85 THR J C 1
ATOM 24589 O O . THR J 9 85 ? 208.484 177.213 153.533 1.00 55.57 85 THR J O 1
ATOM 24593 N N . LEU J 9 86 ? 206.248 177.434 153.663 1.00 53.68 86 LEU J N 1
ATOM 24594 C CA . LEU J 9 86 ? 206.295 178.891 153.675 1.00 53.68 86 LEU J CA 1
ATOM 24595 C C . LEU J 9 86 ? 206.410 179.427 155.095 1.00 53.68 86 LEU J C 1
ATOM 24596 O O . LEU J 9 86 ? 205.489 179.272 155.903 1.00 53.68 86 LEU J O 1
ATOM 24601 N N . ILE J 9 87 ? 207.536 180.066 155.404 1.00 68.73 87 ILE J N 1
ATOM 24602 C CA . ILE J 9 87 ? 207.777 180.628 156.734 1.00 68.73 87 ILE J CA 1
ATOM 24603 C C . ILE J 9 87 ? 207.165 182.027 156.712 1.00 68.73 87 ILE J C 1
ATOM 24604 O O . ILE J 9 87 ? 207.820 183.016 156.380 1.00 68.73 87 ILE J O 1
ATOM 24609 N N . ILE J 9 88 ? 205.880 182.105 157.053 1.00 75.78 88 ILE J N 1
ATOM 24610 C CA . ILE J 9 88 ? 205.129 183.356 157.026 1.00 75.78 88 ILE J CA 1
ATOM 24611 C C . ILE J 9 88 ? 204.769 183.749 158.451 1.00 75.78 88 ILE J C 1
ATOM 24612 O O . ILE J 9 88 ? 204.166 182.963 159.193 1.00 75.78 88 ILE J O 1
ATOM 24617 N N . ASP J 9 89 ? 205.137 184.970 158.835 1.00 85.38 89 ASP J N 1
ATOM 24618 C CA . ASP J 9 89 ? 204.821 185.506 160.152 1.00 85.38 89 ASP J CA 1
ATOM 24619 C C . ASP J 9 89 ? 203.949 186.751 160.094 1.00 85.38 89 ASP J C 1
ATOM 24620 O O . ASP J 9 89 ? 202.994 186.867 160.869 1.00 85.38 89 ASP J O 1
ATOM 24625 N N . ASP J 9 90 ? 204.236 187.683 159.189 1.00 93.43 90 ASP J N 1
ATOM 24626 C CA . ASP J 9 90 ? 203.465 188.917 159.108 1.00 93.43 90 ASP J CA 1
ATOM 24627 C C . ASP J 9 90 ? 202.939 189.124 157.692 1.00 93.43 90 ASP J C 1
ATOM 24628 O O . ASP J 9 90 ? 203.591 188.711 156.723 1.00 93.43 90 ASP J O 1
ATOM 24633 N N . PRO J 9 91 ? 201.762 189.750 157.526 1.00 98.63 91 PRO J N 1
ATOM 24634 C CA . PRO J 9 91 ? 201.260 190.023 156.171 1.00 98.63 91 PRO J CA 1
ATOM 24635 C C . PRO J 9 91 ? 202.025 191.140 155.479 1.00 98.63 91 PRO J C 1
ATOM 24636 O O . PRO J 9 91 ? 201.563 192.284 155.413 1.00 98.63 91 PRO J O 1
ATOM 24640 N N . SER J 9 92 ? 203.204 190.809 154.953 1.00 101.38 92 SER J N 1
ATOM 24641 C CA . SER J 9 92 ? 204.059 191.785 154.290 1.00 101.38 92 SER J CA 1
ATOM 24642 C C . SER J 9 92 ? 203.701 191.914 152.814 1.00 101.38 92 SER J C 1
ATOM 24643 O O . SER J 9 92 ? 202.676 191.388 152.367 1.00 101.38 92 SER J O 1
ATOM 24646 N N . LYS J 9 93 ? 204.545 192.610 152.052 1.00 107.00 93 LYS J N 1
ATOM 24647 C CA . LYS J 9 93 ? 204.307 192.840 150.634 1.00 107.00 93 LYS J CA 1
ATOM 24648 C C . LYS J 9 93 ? 204.566 191.614 149.770 1.00 107.00 93 LYS J C 1
ATOM 24649 O O . LYS J 9 93 ? 204.116 191.583 148.619 1.00 107.00 93 LYS J O 1
ATOM 24655 N N . GLY J 9 94 ? 205.273 190.615 150.290 1.00 102.42 94 GLY J N 1
ATOM 24656 C CA . GLY J 9 94 ? 205.642 189.455 149.504 1.00 102.42 94 GLY J CA 1
ATOM 24657 C C . GLY J 9 94 ? 204.511 188.481 149.249 1.00 102.42 94 GLY J C 1
ATOM 24658 O O . GLY J 9 94 ? 204.052 187.792 150.165 1.00 102.42 94 GLY J O 1
ATOM 24659 N N . GLN J 9 95 ? 204.055 188.415 147.999 1.00 94.88 95 GLN J N 1
ATOM 24660 C CA . GLN J 9 95 ? 203.058 187.432 147.595 1.00 94.88 95 GLN J CA 1
ATOM 24661 C C . GLN J 9 95 ? 203.274 186.985 146.149 1.00 94.88 95 GLN J C 1
ATOM 24662 O O . GLN J 9 95 ? 202.915 187.682 145.193 1.00 94.88 95 GLN J O 1
ATOM 24668 N N . SER J 9 96 ? 203.894 185.817 145.987 1.00 80.85 96 SER J N 1
ATOM 24669 C CA . SER J 9 96 ? 204.165 185.257 144.670 1.00 80.85 96 SER J CA 1
ATOM 24670 C C . SER J 9 96 ? 203.827 183.773 144.645 1.00 80.85 96 SER J C 1
ATOM 24671 O O . SER J 9 96 ? 204.620 182.961 144.157 1.00 80.85 96 SER J O 1
ATOM 24674 N N . LEU J 9 97 ? 202.651 183.409 145.165 1.00 69.55 97 LEU J N 1
ATOM 24675 C CA . LEU J 9 97 ? 202.290 181.998 145.265 1.00 69.55 97 LEU J CA 1
ATOM 24676 C C . LEU J 9 97 ? 201.946 181.394 143.909 1.00 69.55 97 LEU J C 1
ATOM 24677 O O . LEU J 9 97 ? 202.038 180.174 143.742 1.00 69.55 97 LEU J O 1
ATOM 24682 N N . SER J 9 98 ? 201.584 182.227 142.926 1.00 68.75 98 SER J N 1
ATOM 24683 C CA . SER J 9 98 ? 201.161 181.713 141.626 1.00 68.75 98 SER J CA 1
ATOM 24684 C C . SER J 9 98 ? 202.326 181.140 140.825 1.00 68.75 98 SER J C 1
ATOM 24685 O O . SER J 9 98 ? 202.109 180.370 139.883 1.00 68.75 98 SER J O 1
ATOM 24688 N N . LYS J 9 99 ? 203.561 181.499 141.179 1.00 65.11 99 LYS J N 1
ATOM 24689 C CA . LYS J 9 99 ? 204.749 180.962 140.523 1.00 65.11 99 LYS J CA 1
ATOM 24690 C C . LYS J 9 99 ? 205.430 179.894 141.374 1.00 65.11 99 LYS J C 1
ATOM 24691 O O . LYS J 9 99 ? 205.857 178.859 140.851 1.00 65.11 99 LYS J O 1
ATOM 24697 N N . ILE J 9 100 ? 205.529 180.132 142.686 1.00 65.40 100 ILE J N 1
ATOM 24698 C CA . ILE J 9 100 ? 206.188 179.185 143.587 1.00 65.40 100 ILE J CA 1
ATOM 24699 C C . ILE J 9 100 ? 205.349 177.918 143.726 1.00 65.40 100 ILE J C 1
ATOM 24700 O O . ILE J 9 100 ? 205.880 176.805 143.839 1.00 65.40 100 ILE J O 1
ATOM 24705 N N . SER J 9 101 ? 204.022 178.067 143.683 1.00 58.94 101 SER J N 1
ATOM 24706 C CA . SER J 9 101 ? 203.140 176.906 143.743 1.00 58.94 101 SER J CA 1
ATOM 24707 C C . SER J 9 101 ? 203.230 176.080 142.465 1.00 58.94 101 SER J C 1
ATOM 24708 O O . SER J 9 101 ? 203.424 174.862 142.516 1.00 58.94 101 SER J O 1
ATOM 24711 N N . GLN J 9 102 ? 203.125 176.737 141.305 1.00 66.37 102 GLN J N 1
ATOM 24712 C CA . GLN J 9 102 ? 203.113 176.012 140.037 1.00 66.37 102 GLN J CA 1
ATOM 24713 C C . GLN J 9 102 ? 204.490 175.470 139.671 1.00 66.37 102 GLN J C 1
ATOM 24714 O O . GLN J 9 102 ? 204.594 174.549 138.852 1.00 66.37 102 GLN J O 1
ATOM 24720 N N . ALA J 9 103 ? 205.554 176.022 140.255 1.00 55.06 103 ALA J N 1
ATOM 24721 C CA . ALA J 9 103 ? 206.897 175.508 140.018 1.00 55.06 103 ALA J CA 1
ATOM 24722 C C . ALA J 9 103 ? 207.113 174.187 140.748 1.00 55.06 103 ALA J C 1
ATOM 24723 O O . ALA J 9 103 ? 207.723 173.261 140.204 1.00 55.06 103 ALA J O 1
ATOM 24725 N N . PHE J 9 104 ? 206.619 174.096 141.979 1.00 55.10 104 PHE J N 1
ATOM 24726 C CA . PHE J 9 104 ? 206.845 172.931 142.820 1.00 55.10 104 PHE J CA 1
ATOM 24727 C C . PHE J 9 104 ? 205.620 172.019 142.841 1.00 55.10 104 PHE J C 1
ATOM 24728 O O . PHE J 9 104 ? 204.641 172.226 142.119 1.00 55.10 104 PHE J O 1
ATOM 24736 N N . ASP J 9 105 ? 205.692 170.985 143.684 1.00 51.95 105 ASP J N 1
ATOM 24737 C CA . ASP J 9 105 ? 204.641 169.973 143.718 1.00 51.95 105 ASP J CA 1
ATOM 24738 C C . ASP J 9 105 ? 203.689 170.183 144.891 1.00 51.95 105 ASP J C 1
ATOM 24739 O O . ASP J 9 105 ? 202.467 170.210 144.709 1.00 51.95 105 ASP J O 1
ATOM 24744 N N . ILE J 9 106 ? 204.225 170.328 146.100 1.00 46.99 106 ILE J N 1
ATOM 24745 C CA . ILE J 9 106 ? 203.424 170.459 147.314 1.00 46.99 106 ILE J CA 1
ATOM 24746 C C . ILE J 9 106 ? 203.745 171.802 147.958 1.00 46.99 106 ILE J C 1
ATOM 24747 O O . ILE J 9 106 ? 204.911 172.212 148.014 1.00 46.99 106 ILE J O 1
ATOM 24752 N N . VAL J 9 107 ? 202.715 172.501 148.431 1.00 48.32 107 VAL J N 1
ATOM 24753 C CA . VAL J 9 107 ? 202.863 173.823 149.036 1.00 48.32 107 VAL J CA 1
ATOM 24754 C C . VAL J 9 107 ? 202.490 173.693 150.509 1.00 48.32 107 VAL J C 1
ATOM 24755 O O . VAL J 9 107 ? 201.361 173.313 150.839 1.00 48.32 107 VAL J O 1
ATOM 24759 N N . ALA J 9 108 ? 203.431 174.004 151.395 1.00 52.57 108 ALA J N 1
ATOM 24760 C CA . ALA J 9 108 ? 203.207 173.978 152.832 1.00 52.57 108 ALA J CA 1
ATOM 24761 C C . ALA J 9 108 ? 203.441 175.360 153.433 1.00 52.57 108 ALA J C 1
ATOM 24762 O O . ALA J 9 108 ? 203.832 176.305 152.744 1.00 52.57 108 ALA J O 1
ATOM 24764 N N . ALA J 9 109 ? 203.195 175.467 154.738 1.00 53.68 109 ALA J N 1
ATOM 24765 C CA . ALA J 9 109 ? 203.326 176.727 155.457 1.00 53.68 109 ALA J CA 1
ATOM 24766 C C . ALA J 9 109 ? 203.922 176.476 156.834 1.00 53.68 109 ALA J C 1
ATOM 24767 O O . ALA J 9 109 ? 203.774 175.383 157.389 1.00 53.68 109 ALA J O 1
ATOM 24769 N N . LEU J 9 110 ? 204.594 177.491 157.379 1.00 63.67 110 LEU J N 1
ATOM 24770 C CA . LEU J 9 110 ? 205.184 177.432 158.717 1.00 63.67 110 LEU J CA 1
ATOM 24771 C C . LEU J 9 110 ? 204.837 178.734 159.430 1.00 63.67 110 LEU J C 1
ATOM 24772 O O . LEU J 9 110 ? 205.633 179.683 159.433 1.00 63.67 110 LEU J O 1
ATOM 24777 N N . PRO J 9 111 ? 203.645 178.823 160.043 1.00 61.01 111 PRO J N 1
ATOM 24778 C CA . PRO J 9 111 ? 203.246 180.081 160.693 1.00 61.01 111 PRO J CA 1
ATOM 24779 C C . PRO J 9 111 ? 203.881 180.270 162.062 1.00 61.01 111 PRO J C 1
ATOM 24780 O O . PRO J 9 111 ? 204.233 179.293 162.731 1.00 61.01 111 PRO J O 1
ATOM 24784 N N . ILE J 9 112 ? 204.032 181.525 162.487 1.00 68.39 112 ILE J N 1
ATOM 24785 C CA . ILE J 9 112 ? 204.658 181.841 163.768 1.00 68.39 112 ILE J CA 1
ATOM 24786 C C . ILE J 9 112 ? 203.679 182.682 164.585 1.00 68.39 112 ILE J C 1
ATOM 24787 O O . ILE J 9 112 ? 203.653 182.610 165.820 1.00 68.39 112 ILE J O 1
ATOM 24792 N N . SER J 9 113 ? 202.812 183.428 163.903 1.00 69.76 113 SER J N 1
ATOM 24793 C CA . SER J 9 113 ? 202.000 184.447 164.550 1.00 69.76 113 SER J CA 1
ATOM 24794 C C . SER J 9 113 ? 200.516 184.082 164.516 1.00 69.76 113 SER J C 1
ATOM 24795 O O . SER J 9 113 ? 200.115 183.001 164.078 1.00 69.76 113 SER J O 1
ATOM 24798 N N . GLU J 9 114 ? 199.692 185.019 164.991 1.00 73.90 114 GLU J N 1
ATOM 24799 C CA . GLU J 9 114 ? 198.251 184.791 165.164 1.00 73.90 114 GLU J CA 1
ATOM 24800 C C . GLU J 9 114 ? 197.507 184.923 163.838 1.00 73.90 114 GLU J C 1
ATOM 24801 O O . GLU J 9 114 ? 196.819 183.994 163.406 1.00 73.90 114 GLU J O 1
ATOM 24807 N N . LYS J 9 115 ? 197.633 186.085 163.195 1.00 71.99 115 LYS J N 1
ATOM 24808 C CA . LYS J 9 115 ? 196.853 186.419 162.008 1.00 71.99 115 LYS J CA 1
ATOM 24809 C C . LYS J 9 115 ? 197.288 185.609 160.794 1.00 71.99 115 LYS J C 1
ATOM 24810 O O . LYS J 9 115 ? 196.464 185.294 159.928 1.00 71.99 115 LYS J O 1
ATOM 24816 N N . GLY J 9 116 ? 198.579 185.284 160.722 1.00 71.58 116 GLY J N 1
ATOM 24817 C CA . GLY J 9 116 ? 199.118 184.464 159.653 1.00 71.58 116 GLY J CA 1
ATOM 24818 C C . GLY J 9 116 ? 198.535 183.067 159.631 1.00 71.58 116 GLY J C 1
ATOM 24819 O O . GLY J 9 116 ? 198.244 182.526 158.559 1.00 71.58 116 GLY J O 1
ATOM 24820 N N . LEU J 9 117 ? 198.335 182.492 160.821 1.00 65.15 117 LEU J N 1
ATOM 24821 C CA . LEU J 9 117 ? 197.709 181.178 160.940 1.00 65.15 117 LEU J CA 1
ATOM 24822 C C . LEU J 9 117 ? 196.257 181.211 160.473 1.00 65.15 117 LEU J C 1
ATOM 24823 O O . LEU J 9 117 ? 195.753 180.240 159.898 1.00 65.15 117 LEU J O 1
ATOM 24828 N N . THR J 9 118 ? 195.572 182.333 160.701 1.00 68.82 118 THR J N 1
ATOM 24829 C CA . THR J 9 118 ? 194.200 182.471 160.228 1.00 68.82 118 THR J CA 1
ATOM 24830 C C . THR J 9 118 ? 194.130 182.659 158.718 1.00 68.82 118 THR J C 1
ATOM 24831 O O . THR J 9 118 ? 193.292 182.032 158.060 1.00 68.82 118 THR J O 1
ATOM 24835 N N . LEU J 9 119 ? 195.003 183.496 158.150 1.00 69.89 119 LEU J N 1
ATOM 24836 C CA . LEU J 9 119 ? 194.927 183.781 156.720 1.00 69.89 119 LEU J CA 1
ATOM 24837 C C . LEU J 9 119 ? 195.530 182.646 155.895 1.00 69.89 119 LEU J C 1
ATOM 24838 O O . LEU J 9 119 ? 195.308 182.557 154.682 1.00 69.89 119 LEU J O 1
ATOM 24843 N N . SER J 9 120 ? 196.302 181.766 156.538 1.00 64.70 120 SER J N 1
ATOM 24844 C CA . SER J 9 120 ? 196.797 180.579 155.850 1.00 64.70 120 SER J CA 1
ATOM 24845 C C . SER J 9 120 ? 195.682 179.557 155.659 1.00 64.70 120 SER J C 1
ATOM 24846 O O . SER J 9 120 ? 195.534 178.970 154.582 1.00 64.70 120 SER J O 1
ATOM 24849 N N . THR J 9 121 ? 194.888 179.329 156.705 1.00 62.82 121 THR J N 1
ATOM 24850 C CA . THR J 9 121 ? 193.765 178.403 156.631 1.00 62.82 121 THR J CA 1
ATOM 24851 C C . THR J 9 121 ? 192.616 179.001 155.829 1.00 62.82 121 THR J C 1
ATOM 24852 O O . THR J 9 121 ? 191.839 178.269 155.207 1.00 62.82 121 THR J O 1
ATOM 24856 N N . THR J 9 122 ? 192.498 180.330 155.840 1.00 68.00 122 THR J N 1
ATOM 24857 C CA . THR J 9 122 ? 191.370 180.978 155.182 1.00 68.00 122 THR J CA 1
ATOM 24858 C C . THR J 9 122 ? 191.588 181.160 153.684 1.00 68.00 122 THR J C 1
ATOM 24859 O O . THR J 9 122 ? 190.782 180.674 152.884 1.00 68.00 122 THR J O 1
ATOM 24863 N N . ASN J 9 123 ? 192.663 181.844 153.285 1.00 68.45 123 ASN J N 1
ATOM 24864 C CA . ASN J 9 123 ? 192.819 182.286 151.900 1.00 68.45 123 ASN J CA 1
ATOM 24865 C C . ASN J 9 123 ? 193.973 181.580 151.200 1.00 68.45 123 ASN J C 1
ATOM 24866 O O . ASN J 9 123 ? 193.869 181.302 150.003 1.00 68.45 123 ASN J O 1
ATOM 24871 N N . LEU J 9 124 ? 195.075 181.290 151.895 1.00 65.43 124 LEU J N 1
ATOM 24872 C CA . LEU J 9 124 ? 196.257 180.730 151.246 1.00 65.43 124 LEU J CA 1
ATOM 24873 C C . LEU J 9 124 ? 196.056 179.277 150.834 1.00 65.43 124 LEU J C 1
ATOM 24874 O O . LEU J 9 124 ? 195.770 178.414 151.671 1.00 65.43 124 LEU J O 1
ATOM 24879 N N . ASP J 9 125 ? 196.217 179.002 149.543 1.00 60.23 125 ASP J N 1
ATOM 24880 C CA . ASP J 9 125 ? 196.065 177.657 148.994 1.00 60.23 125 ASP J CA 1
ATOM 24881 C C . ASP J 9 125 ? 197.361 176.876 149.198 1.00 60.23 125 ASP J C 1
ATOM 24882 O O . ASP J 9 125 ? 198.316 177.005 148.429 1.00 60.23 125 ASP J O 1
ATOM 24887 N N . ILE J 9 126 ? 197.386 176.057 150.247 1.00 51.60 126 ILE J N 1
ATOM 24888 C CA . ILE J 9 126 ? 198.526 175.220 150.596 1.00 51.60 126 ILE J CA 1
ATOM 24889 C C . ILE J 9 126 ? 198.052 173.777 150.674 1.00 51.60 126 ILE J C 1
ATOM 24890 O O . ILE J 9 126 ? 196.899 173.467 150.358 1.00 51.60 126 ILE J O 1
ATOM 24895 N N . ASP J 9 127 ? 198.959 172.883 151.071 1.00 54.59 127 ASP J N 1
ATOM 24896 C CA . ASP J 9 127 ? 198.594 171.476 151.200 1.00 54.59 127 ASP J CA 1
ATOM 24897 C C . ASP J 9 127 ? 198.708 171.003 152.645 1.00 54.59 127 ASP J C 1
ATOM 24898 O O . ASP J 9 127 ? 197.850 170.263 153.140 1.00 54.59 127 ASP J O 1
ATOM 24903 N N . LEU J 9 128 ? 199.769 171.413 153.338 1.00 47.48 128 LEU J N 1
ATOM 24904 C CA . LEU J 9 128 ? 200.006 170.967 154.704 1.00 47.48 128 LEU J CA 1
ATOM 24905 C C . LEU J 9 128 ? 200.313 172.161 155.596 1.00 47.48 128 LEU J C 1
ATOM 24906 O O . LEU J 9 128 ? 200.846 173.173 155.133 1.00 47.48 128 LEU J O 1
ATOM 24911 N N . LEU J 9 129 ? 199.972 172.033 156.879 1.00 48.39 129 LEU J N 1
ATOM 24912 C CA . LEU J 9 129 ? 200.347 173.003 157.904 1.00 48.39 129 LEU J CA 1
ATOM 24913 C C . LEU J 9 129 ? 201.396 172.380 158.817 1.00 48.39 129 LEU J C 1
ATOM 24914 O O . LEU J 9 129 ? 201.098 171.453 159.578 1.00 48.39 129 LEU J O 1
ATOM 24919 N N . THR J 9 130 ? 202.616 172.897 158.743 1.00 54.15 130 THR J N 1
ATOM 24920 C CA . THR J 9 130 ? 203.693 172.523 159.644 1.00 54.15 130 THR J CA 1
ATOM 24921 C C . THR J 9 130 ? 203.882 173.631 160.674 1.00 54.15 130 THR J C 1
ATOM 24922 O O . THR J 9 130 ? 203.863 174.816 160.339 1.00 54.15 130 THR J O 1
ATOM 24926 N N . PHE J 9 131 ? 204.021 173.240 161.939 1.00 52.69 131 PHE J N 1
ATOM 24927 C CA . PHE J 9 131 ? 204.306 174.174 163.020 1.00 52.69 131 PHE J CA 1
ATOM 24928 C C . PHE J 9 131 ? 205.762 174.026 163.434 1.00 52.69 131 PHE J C 1
ATOM 24929 O O . PHE J 9 131 ? 206.372 172.977 163.207 1.00 52.69 131 PHE J O 1
ATOM 24937 N N . GLN J 9 132 ? 206.319 175.083 164.025 1.00 53.59 132 GLN J N 1
ATOM 24938 C CA . GLN J 9 132 ? 207.678 175.022 164.547 1.00 53.59 132 GLN J CA 1
ATOM 24939 C C . GLN J 9 132 ? 207.700 174.221 165.841 1.00 53.59 132 GLN J C 1
ATOM 24940 O O . GLN J 9 132 ? 207.401 174.757 166.912 1.00 53.59 132 GLN J O 1
ATOM 24946 N N . TYR J 9 133 ? 208.046 172.934 165.751 1.00 48.29 133 TYR J N 1
ATOM 24947 C CA . TYR J 9 133 ? 208.078 172.093 166.943 1.00 48.29 133 TYR J CA 1
ATOM 24948 C C . TYR J 9 133 ? 209.321 172.373 167.780 1.00 48.29 133 TYR J C 1
ATOM 24949 O O . TYR J 9 133 ? 209.376 172.031 168.967 1.00 48.29 133 TYR J O 1
ATOM 24958 N N . GLY J 9 134 ? 210.336 172.990 167.171 1.00 49.44 134 GLY J N 1
ATOM 24959 C CA . GLY J 9 134 ? 211.521 173.365 167.921 1.00 49.44 134 GLY J CA 1
ATOM 24960 C C . GLY J 9 134 ? 211.284 174.524 168.869 1.00 49.44 134 GLY J C 1
ATOM 24961 O O . GLY J 9 134 ? 211.928 174.615 169.918 1.00 49.44 134 GLY J O 1
ATOM 24962 N N . SER J 9 135 ? 210.367 175.422 168.520 1.00 50.81 135 SER J N 1
ATOM 24963 C CA . SER J 9 135 ? 210.016 176.552 169.363 1.00 50.81 135 SER J CA 1
ATOM 24964 C C . SER J 9 135 ? 208.594 176.384 169.896 1.00 50.81 135 SER J C 1
ATOM 24965 O O . SER J 9 135 ? 207.941 175.357 169.698 1.00 50.81 135 SER J O 1
ATOM 24968 N N . ARG J 9 136 ? 208.111 177.415 170.585 1.00 56.40 136 ARG J N 1
ATOM 24969 C CA . ARG J 9 136 ? 206.829 177.348 171.274 1.00 56.40 136 ARG J CA 1
ATOM 24970 C C . ARG J 9 136 ? 205.668 177.448 170.289 1.00 56.40 136 ARG J C 1
ATOM 24971 O O . ARG J 9 136 ? 205.819 177.974 169.181 1.00 56.40 136 ARG J O 1
ATOM 24979 N N . LEU J 9 137 ? 204.513 176.911 170.691 1.00 60.10 137 LEU J N 1
ATOM 24980 C CA . LEU J 9 137 ? 203.254 177.066 169.972 1.00 60.10 137 LEU J CA 1
ATOM 24981 C C . LEU J 9 137 ? 202.849 178.531 170.105 1.00 60.10 137 LEU J C 1
ATOM 24982 O O . LEU J 9 137 ? 203.099 179.128 171.161 1.00 60.10 137 LEU J O 1
ATOM 24987 N N . PRO J 9 138 ? 202.286 179.156 169.055 1.00 57.47 138 PRO J N 1
ATOM 24988 C CA . PRO J 9 138 ? 202.060 180.618 169.104 1.00 57.47 138 PRO J CA 1
ATOM 24989 C C . PRO J 9 138 ? 201.104 181.115 170.184 1.00 57.47 138 PRO J C 1
ATOM 24990 O O . PRO J 9 138 ? 201.548 181.810 171.107 1.00 57.47 138 PRO J O 1
ATOM 24994 N N . THR J 9 139 ? 199.811 180.790 170.108 1.00 59.59 139 THR J N 1
ATOM 24995 C CA . THR J 9 139 ? 198.931 181.039 171.246 1.00 59.59 139 THR J CA 1
ATOM 24996 C C . THR J 9 139 ? 198.191 179.785 171.693 1.00 59.59 139 THR J C 1
ATOM 24997 O O . THR J 9 139 ? 198.379 179.311 172.820 1.00 59.59 139 THR J O 1
ATOM 25001 N N . PHE J 9 140 ? 197.388 179.224 170.782 1.00 51.77 140 PHE J N 1
ATOM 25002 C CA . PHE J 9 140 ? 196.456 178.136 171.062 1.00 51.77 140 PHE J CA 1
ATOM 25003 C C . PHE J 9 140 ? 195.836 177.643 169.760 1.00 51.77 140 PHE J C 1
ATOM 25004 O O . PHE J 9 140 ? 195.579 178.442 168.854 1.00 51.77 140 PHE J O 1
ATOM 25012 N N . LEU J 9 141 ? 195.596 176.339 169.648 1.00 51.69 141 LEU J N 1
ATOM 25013 C CA . LEU J 9 141 ? 194.885 175.805 168.494 1.00 51.69 141 LEU J CA 1
ATOM 25014 C C . LEU J 9 141 ? 193.436 175.507 168.863 1.00 51.69 141 LEU J C 1
ATOM 25015 O O . LEU J 9 141 ? 193.167 174.692 169.751 1.00 51.69 141 LEU J O 1
ATOM 25020 N N . LYS J 9 142 ? 192.505 176.159 168.172 1.00 53.82 142 LYS J N 1
ATOM 25021 C CA . LYS J 9 142 ? 191.084 175.980 168.430 1.00 53.82 142 LYS J CA 1
ATOM 25022 C C . LYS J 9 142 ? 190.564 174.744 167.706 1.00 53.82 142 LYS J C 1
ATOM 25023 O O . LYS J 9 142 ? 191.172 174.255 166.753 1.00 53.82 142 LYS J O 1
ATOM 25029 N N . HIS J 9 143 ? 189.424 174.240 168.175 1.00 53.71 143 HIS J N 1
ATOM 25030 C CA . HIS J 9 143 ? 188.864 173.008 167.632 1.00 53.71 143 HIS J CA 1
ATOM 25031 C C . HIS J 9 143 ? 188.128 173.250 166.320 1.00 53.71 143 HIS J C 1
ATOM 25032 O O . HIS J 9 143 ? 188.400 172.582 165.317 1.00 53.71 143 HIS J O 1
ATOM 25039 N N . LYS J 9 144 ? 187.197 174.209 166.320 1.00 55.49 144 LYS J N 1
ATOM 25040 C CA . LYS J 9 144 ? 186.320 174.408 165.170 1.00 55.49 144 LYS J CA 1
ATOM 25041 C C . LYS J 9 144 ? 187.029 175.054 163.987 1.00 55.49 144 LYS J C 1
ATOM 25042 O O . LYS J 9 144 ? 186.546 174.941 162.855 1.00 55.49 144 LYS J O 1
ATOM 25048 N N . SER J 9 145 ? 188.154 175.730 164.213 1.00 51.99 145 SER J N 1
ATOM 25049 C CA . SER J 9 145 ? 188.902 176.333 163.116 1.00 51.99 145 SER J CA 1
ATOM 25050 C C . SER J 9 145 ? 189.710 175.274 162.376 1.00 51.99 145 SER J C 1
ATOM 25051 O O . SER J 9 145 ? 189.651 175.183 161.144 1.00 51.99 145 SER J O 1
ATOM 25054 N N . ILE J 9 146 ? 190.453 174.460 163.126 1.00 45.19 146 ILE J N 1
ATOM 25055 C CA . ILE J 9 146 ? 191.288 173.401 162.568 1.00 45.19 146 ILE J CA 1
ATOM 25056 C C . ILE J 9 146 ? 190.402 172.317 161.962 1.00 45.19 146 ILE J C 1
ATOM 25057 O O . ILE J 9 146 ? 190.732 171.747 160.915 1.00 45.19 146 ILE J O 1
ATOM 25062 N N . CYS J 9 147 ? 189.248 172.059 162.585 1.00 53.65 147 CYS J N 1
ATOM 25063 C CA . CYS J 9 147 ? 188.290 171.088 162.065 1.00 53.65 147 CYS J CA 1
ATOM 25064 C C . CYS J 9 147 ? 187.707 171.542 160.730 1.00 53.65 147 CYS J C 1
ATOM 25065 O O . CYS J 9 147 ? 187.593 170.744 159.792 1.00 53.65 147 CYS J O 1
ATOM 25068 N N . SER J 9 148 ? 187.364 172.829 160.628 1.00 53.10 148 SER J N 1
ATOM 25069 C CA . SER J 9 148 ? 186.868 173.364 159.364 1.00 53.10 148 SER J CA 1
ATOM 25070 C C . SER J 9 148 ? 187.967 173.439 158.313 1.00 53.10 148 SER J C 1
ATOM 25071 O O . SER J 9 148 ? 187.681 173.363 157.113 1.00 53.10 148 SER J O 1
ATOM 25074 N N . CYS J 9 149 ? 189.225 173.591 158.739 1.00 50.97 149 CYS J N 1
ATOM 25075 C CA . CYS J 9 149 ? 190.335 173.576 157.789 1.00 50.97 149 CYS J CA 1
ATOM 25076 C C . CYS J 9 149 ? 190.586 172.172 157.247 1.00 50.97 149 CYS J C 1
ATOM 25077 O O . CYS J 9 149 ? 190.920 172.008 156.067 1.00 50.97 149 CYS J O 1
ATOM 25080 N N . VAL J 9 150 ? 190.448 171.151 158.099 1.00 49.85 150 VAL J N 1
ATOM 25081 C CA . VAL J 9 150 ? 190.568 169.765 157.646 1.00 49.85 150 VAL J CA 1
ATOM 25082 C C . VAL J 9 150 ? 189.396 169.402 156.738 1.00 49.85 150 VAL J C 1
ATOM 25083 O O . VAL J 9 150 ? 189.567 168.719 155.718 1.00 49.85 150 VAL J O 1
ATOM 25087 N N . ASN J 9 151 ? 188.198 169.898 157.063 1.00 49.13 151 ASN J N 1
ATOM 25088 C CA . ASN J 9 151 ? 187.035 169.696 156.202 1.00 49.13 151 ASN J CA 1
ATOM 25089 C C . ASN J 9 151 ? 187.172 170.464 154.888 1.00 49.13 151 ASN J C 1
ATOM 25090 O O . ASN J 9 151 ? 186.553 170.113 153.877 1.00 49.13 151 ASN J O 1
ATOM 25095 N N . ARG J 9 152 ? 187.975 171.531 154.890 1.00 48.75 152 ARG J N 1
ATOM 25096 C CA . ARG J 9 152 ? 188.282 172.263 153.667 1.00 48.75 152 ARG J CA 1
ATOM 25097 C C . ARG J 9 152 ? 189.390 171.597 152.858 1.00 48.75 152 ARG J C 1
ATOM 25098 O O . ARG J 9 152 ? 189.527 171.890 151.666 1.00 48.75 152 ARG J O 1
ATOM 25106 N N . GLY J 9 153 ? 190.124 170.649 153.438 1.00 48.72 153 GLY J N 1
ATOM 25107 C CA . GLY J 9 153 ? 191.418 170.317 152.876 1.00 48.72 153 GLY J CA 1
ATOM 25108 C C . GLY J 9 153 ? 192.511 170.100 153.902 1.00 48.72 153 GLY J C 1
ATOM 25109 O O . GLY J 9 153 ? 192.509 169.087 154.610 1.00 48.72 153 GLY J O 1
ATOM 25110 N N . VAL J 9 154 ? 193.452 171.052 153.946 1.00 46.49 154 VAL J N 1
ATOM 25111 C CA . VAL J 9 154 ? 194.784 171.018 154.560 1.00 46.49 154 VAL J CA 1
ATOM 25112 C C . VAL J 9 154 ? 194.848 170.356 155.935 1.00 46.49 154 VAL J C 1
ATOM 25113 O O . VAL J 9 154 ? 194.073 170.685 156.839 1.00 46.49 154 VAL J O 1
ATOM 25117 N N . LYS J 9 155 ? 195.775 169.407 156.086 1.00 46.28 155 LYS J N 1
ATOM 25118 C CA . LYS J 9 155 ? 195.925 168.640 157.316 1.00 46.28 155 LYS J CA 1
ATOM 25119 C C . LYS J 9 155 ? 197.159 169.113 158.079 1.00 46.28 155 LYS J C 1
ATOM 25120 O O . LYS J 9 155 ? 197.997 169.834 157.530 1.00 46.28 155 LYS J O 1
ATOM 25126 N N . LEU J 9 156 ? 197.271 168.705 159.343 1.00 45.28 156 LEU J N 1
ATOM 25127 C CA . LEU J 9 156 ? 198.418 169.075 160.166 1.00 45.28 156 LEU J CA 1
ATOM 25128 C C . LEU J 9 156 ? 199.508 168.015 160.029 1.00 45.28 156 LEU J C 1
ATOM 25129 O O . LEU J 9 156 ? 199.213 166.848 159.743 1.00 45.28 156 LEU J O 1
ATOM 25134 N N . GLU J 9 157 ? 200.761 168.416 160.238 1.00 49.65 157 GLU J N 1
ATOM 25135 C CA . GLU J 9 157 ? 201.917 167.562 159.993 1.00 49.65 157 GLU J CA 1
ATOM 25136 C C . GLU J 9 157 ? 202.839 167.552 161.209 1.00 49.65 157 GLU J C 1
ATOM 25137 O O . GLU J 9 157 ? 203.214 168.612 161.722 1.00 49.65 157 GLU J O 1
ATOM 25143 N N . ILE J 9 158 ? 203.200 166.349 161.656 1.00 44.61 158 ILE J N 1
ATOM 25144 C CA . ILE J 9 158 ? 204.038 166.131 162.831 1.00 44.61 158 ILE J CA 1
ATOM 25145 C C . ILE J 9 158 ? 205.394 165.593 162.387 1.00 44.61 158 ILE J C 1
ATOM 25146 O O . ILE J 9 158 ? 205.486 164.606 161.647 1.00 44.61 158 ILE J O 1
ATOM 25151 N N . VAL J 9 159 ? 206.456 166.248 162.856 1.00 43.83 159 VAL J N 1
ATOM 25152 C CA . VAL J 9 159 ? 207.823 165.965 162.431 1.00 43.83 159 VAL J CA 1
ATOM 25153 C C . VAL J 9 159 ? 208.538 165.251 163.567 1.00 43.83 159 VAL J C 1
ATOM 25154 O O . VAL J 9 159 ? 209.115 165.906 164.443 1.00 43.83 159 VAL J O 1
ATOM 25158 N N . TYR J 9 160 ? 208.547 163.920 163.535 1.00 42.26 160 TYR J N 1
ATOM 25159 C CA . TYR J 9 160 ? 209.163 163.153 164.612 1.00 42.26 160 TYR J CA 1
ATOM 25160 C C . TYR J 9 160 ? 210.689 163.169 164.577 1.00 42.26 160 TYR J C 1
ATOM 25161 O O . TYR J 9 160 ? 211.316 162.664 165.513 1.00 42.26 160 TYR J O 1
ATOM 25170 N N . GLY J 9 161 ? 211.299 163.735 163.538 1.00 43.83 161 GLY J N 1
ATOM 25171 C CA . GLY J 9 161 ? 212.744 163.793 163.458 1.00 43.83 161 GLY J CA 1
ATOM 25172 C C . GLY J 9 161 ? 213.328 164.980 164.196 1.00 43.83 161 GLY J C 1
ATOM 25173 O O . GLY J 9 161 ? 214.531 165.015 164.471 1.00 43.83 161 GLY J O 1
ATOM 25174 N N . TYR J 9 162 ? 212.484 165.963 164.523 1.00 45.66 162 TYR J N 1
ATOM 25175 C CA . TYR J 9 162 ? 212.950 167.139 165.250 1.00 45.66 162 TYR J CA 1
ATOM 25176 C C . TYR J 9 162 ? 213.237 166.851 166.717 1.00 45.66 162 TYR J C 1
ATOM 25177 O O . TYR J 9 162 ? 213.983 167.613 167.343 1.00 45.66 162 TYR J O 1
ATOM 25186 N N . ALA J 9 163 ? 212.670 165.786 167.280 1.00 49.51 163 ALA J N 1
ATOM 25187 C CA . ALA J 9 163 ? 212.969 165.373 168.647 1.00 49.51 163 ALA J CA 1
ATOM 25188 C C . ALA J 9 163 ? 214.322 164.690 168.768 1.00 49.51 163 ALA J C 1
ATOM 25189 O O . ALA J 9 163 ? 214.875 164.607 169.869 1.00 49.51 163 ALA J O 1
ATOM 25191 N N . LEU J 9 164 ? 214.867 164.200 167.655 1.00 47.68 164 LEU J N 1
ATOM 25192 C CA . LEU J 9 164 ? 216.174 163.553 167.631 1.00 47.68 164 LEU J CA 1
ATOM 25193 C C . LEU J 9 164 ? 217.326 164.547 167.557 1.00 47.68 164 LEU J C 1
ATOM 25194 O O . LEU J 9 164 ? 218.485 164.118 167.518 1.00 47.68 164 LEU J O 1
ATOM 25199 N N . ARG J 9 165 ? 217.043 165.850 167.537 1.00 53.78 165 ARG J N 1
ATOM 25200 C CA . ARG J 9 165 ? 218.082 166.863 167.405 1.00 53.78 165 ARG J CA 1
ATOM 25201 C C . ARG J 9 165 ? 218.765 167.144 168.738 1.00 53.78 165 ARG J C 1
ATOM 25202 O O . ARG J 9 165 ? 219.974 166.933 168.878 1.00 53.78 165 ARG J O 1
ATOM 25210 N N . ASP J 9 166 ? 218.003 167.616 169.719 1.00 52.99 166 ASP J N 1
ATOM 25211 C CA . ASP J 9 166 ? 218.545 168.041 171.003 1.00 52.99 166 ASP J CA 1
ATOM 25212 C C . ASP J 9 166 ? 217.790 167.367 172.146 1.00 52.99 166 ASP J C 1
ATOM 25213 O O . ASP J 9 166 ? 216.854 166.591 171.940 1.00 52.99 166 ASP J O 1
ATOM 25218 N N . VAL J 9 167 ? 218.219 167.682 173.367 1.00 49.88 167 VAL J N 1
ATOM 25219 C CA . VAL J 9 167 ? 217.655 167.116 174.588 1.00 49.88 167 VAL J CA 1
ATOM 25220 C C . VAL J 9 167 ? 216.498 167.987 175.062 1.00 49.88 167 VAL J C 1
ATOM 25221 O O . VAL J 9 167 ? 215.425 167.482 175.416 1.00 49.88 167 VAL J O 1
ATOM 25225 N N . GLN J 9 168 ? 216.707 169.304 175.057 1.00 52.27 168 GLN J N 1
ATOM 25226 C CA . GLN J 9 168 ? 215.731 170.270 175.550 1.00 52.27 168 GLN J CA 1
ATOM 25227 C C . GLN J 9 168 ? 214.529 170.374 174.615 1.00 52.27 168 GLN J C 1
ATOM 25228 O O . GLN J 9 168 ? 213.418 170.697 175.050 1.00 52.27 168 GLN J O 1
ATOM 25234 N N . ALA J 9 169 ? 214.734 170.063 173.332 1.00 48.91 169 ALA J N 1
ATOM 25235 C CA . ALA J 9 169 ? 213.682 170.264 172.339 1.00 48.91 169 ALA J CA 1
ATOM 25236 C C . ALA J 9 169 ? 212.587 169.206 172.443 1.00 48.91 169 ALA J C 1
ATOM 25237 O O . ALA J 9 169 ? 211.490 169.397 171.905 1.00 48.91 169 ALA J O 1
ATOM 25239 N N . ARG J 9 170 ? 212.861 168.094 173.135 1.00 44.87 170 ARG J N 1
ATOM 25240 C CA . ARG J 9 170 ? 211.901 166.993 173.222 1.00 44.87 170 ARG J CA 1
ATOM 25241 C C . ARG J 9 170 ? 210.669 167.382 174.033 1.00 44.87 170 ARG J C 1
ATOM 25242 O O . ARG J 9 170 ? 209.542 166.990 173.701 1.00 44.87 170 ARG J O 1
ATOM 25250 N N . ARG J 9 171 ? 210.870 168.166 175.099 1.00 52.01 171 ARG J N 1
ATOM 25251 C CA . ARG J 9 171 ? 209.759 168.587 175.948 1.00 52.01 171 ARG J CA 1
ATOM 25252 C C . ARG J 9 171 ? 208.818 169.524 175.202 1.00 52.01 171 ARG J C 1
ATOM 25253 O O . ARG J 9 171 ? 207.592 169.348 175.239 1.00 52.01 171 ARG J O 1
ATOM 25261 N N . GLN J 9 172 ? 209.383 170.501 174.485 1.00 47.44 172 GLN J N 1
ATOM 25262 C CA . GLN J 9 172 ? 208.581 171.409 173.672 1.00 47.44 172 GLN J CA 1
ATOM 25263 C C . GLN J 9 172 ? 207.921 170.675 172.509 1.00 47.44 172 GLN J C 1
ATOM 25264 O O . GLN J 9 172 ? 206.780 170.983 172.145 1.00 47.44 172 GLN J O 1
ATOM 25270 N N . PHE J 9 173 ? 208.610 169.672 171.947 1.00 42.19 173 PHE J N 1
ATOM 25271 C CA . PHE J 9 173 ? 208.042 168.856 170.876 1.00 42.19 173 PHE J CA 1
ATOM 25272 C C . PHE J 9 173 ? 206.811 168.086 171.337 1.00 42.19 173 PHE J C 1
ATOM 25273 O O . PHE J 9 173 ? 205.777 168.108 170.663 1.00 42.19 173 PHE J O 1
ATOM 25281 N N . VAL J 9 174 ? 206.902 167.404 172.482 1.00 41.82 174 VAL J N 1
ATOM 25282 C CA . VAL J 9 174 ? 205.762 166.636 172.981 1.00 41.82 174 VAL J CA 1
ATOM 25283 C C . VAL J 9 174 ? 204.637 167.568 173.430 1.00 41.82 174 VAL J C 1
ATOM 25284 O O . VAL J 9 174 ? 203.451 167.286 173.197 1.00 41.82 174 VAL J O 1
ATOM 25288 N N . SER J 9 175 ? 204.990 168.725 174.008 1.00 46.77 175 SER J N 1
ATOM 25289 C CA . SER J 9 175 ? 203.980 169.697 174.420 1.00 46.77 175 SER J CA 1
ATOM 25290 C C . SER J 9 175 ? 203.263 170.313 173.221 1.00 46.77 175 SER J C 1
ATOM 25291 O O . SER J 9 175 ? 202.106 170.735 173.331 1.00 46.77 175 SER J O 1
ATOM 25294 N N . ASN J 9 176 ? 203.931 170.372 172.066 1.00 47.38 176 ASN J N 1
ATOM 25295 C CA . ASN J 9 176 ? 203.256 170.826 170.855 1.00 47.38 176 ASN J CA 1
ATOM 25296 C C . ASN J 9 176 ? 202.411 169.713 170.243 1.00 47.38 176 ASN J C 1
ATOM 25297 O O . ASN J 9 176 ? 201.275 169.949 169.816 1.00 47.38 176 ASN J O 1
ATOM 25302 N N . VAL J 9 177 ? 202.947 168.487 170.208 1.00 40.29 177 VAL J N 1
ATOM 25303 C CA . VAL J 9 177 ? 202.307 167.391 169.480 1.00 40.29 177 VAL J CA 1
ATOM 25304 C C . VAL J 9 177 ? 201.038 166.924 170.187 1.00 40.29 177 VAL J C 1
ATOM 25305 O O . VAL J 9 177 ? 200.033 166.612 169.533 1.00 40.29 177 VAL J O 1
ATOM 25309 N N . ARG J 9 178 ? 201.041 166.907 171.526 1.00 42.58 178 ARG J N 1
ATOM 25310 C CA . ARG J 9 178 ? 199.834 166.520 172.258 1.00 42.58 178 ARG J CA 1
ATOM 25311 C C . ARG J 9 178 ? 198.711 167.534 172.049 1.00 42.58 178 ARG J C 1
ATOM 25312 O O . ARG J 9 178 ? 197.543 167.159 171.885 1.00 42.58 178 ARG J O 1
ATOM 25320 N N . SER J 9 179 ? 199.061 168.822 171.982 1.00 43.04 179 SER J N 1
ATOM 25321 C CA . SER J 9 179 ? 198.063 169.852 171.706 1.00 43.04 179 SER J CA 1
ATOM 25322 C C . SER J 9 179 ? 197.563 169.775 170.266 1.00 43.04 179 SER J C 1
ATOM 25323 O O . SER J 9 179 ? 196.380 170.022 170.003 1.00 43.04 179 SER J O 1
ATOM 25326 N N . VAL J 9 180 ? 198.448 169.420 169.326 1.00 44.08 180 VAL J N 1
ATOM 25327 C CA . VAL J 9 180 ? 198.051 169.254 167.926 1.00 44.08 180 VAL J CA 1
ATOM 25328 C C . VAL J 9 180 ? 197.088 168.079 167.768 1.00 44.08 180 VAL J C 1
ATOM 25329 O O . VAL J 9 180 ? 196.058 168.191 167.089 1.00 44.08 180 VAL J O 1
ATOM 25333 N N . ILE J 9 181 ? 197.388 166.951 168.420 1.00 44.87 181 ILE J N 1
ATOM 25334 C CA . ILE J 9 181 ? 196.526 165.771 168.339 1.00 44.87 181 ILE J CA 1
ATOM 25335 C C . ILE J 9 181 ? 195.194 166.030 169.042 1.00 44.87 181 ILE J C 1
ATOM 25336 O O . ILE J 9 181 ? 194.134 165.589 168.575 1.00 44.87 181 ILE J O 1
ATOM 25341 N N . ARG J 9 182 ? 195.216 166.800 170.135 1.00 51.82 182 ARG J N 1
ATOM 25342 C CA . ARG J 9 182 ? 193.976 167.106 170.844 1.00 51.82 182 ARG J CA 1
ATOM 25343 C C . ARG J 9 182 ? 193.090 168.065 170.052 1.00 51.82 182 ARG J C 1
ATOM 25344 O O . ARG J 9 182 ? 191.881 167.839 169.926 1.00 51.82 182 ARG J O 1
ATOM 25352 N N . SER J 9 183 ? 193.668 169.139 169.509 1.00 51.19 183 SER J N 1
ATOM 25353 C CA . SER J 9 183 ? 192.878 170.144 168.810 1.00 51.19 183 SER J CA 1
ATOM 25354 C C . SER J 9 183 ? 192.551 169.764 167.372 1.00 51.19 183 SER J C 1
ATOM 25355 O O . SER J 9 183 ? 191.667 170.387 166.774 1.00 51.19 183 SER J O 1
ATOM 25358 N N . SER J 9 184 ? 193.230 168.766 166.802 1.00 42.82 184 SER J N 1
ATOM 25359 C CA . SER J 9 184 ? 192.972 168.345 165.434 1.00 42.82 184 SER J CA 1
ATOM 25360 C C . SER J 9 184 ? 191.896 167.279 165.317 1.00 42.82 184 SER J C 1
ATOM 25361 O O . SER J 9 184 ? 191.518 166.936 164.191 1.00 42.82 184 SER J O 1
ATOM 25364 N N . ARG J 9 185 ? 191.422 166.737 166.447 1.00 43.67 185 ARG J N 1
ATOM 25365 C CA . ARG J 9 185 ? 190.423 165.670 166.551 1.00 43.67 185 ARG J CA 1
ATOM 25366 C C . ARG J 9 185 ? 190.839 164.393 165.828 1.00 43.67 185 ARG J C 1
ATOM 25367 O O . ARG J 9 185 ? 189.968 163.624 165.397 1.00 43.67 185 ARG J O 1
ATOM 25375 N N . SER J 9 186 ? 192.155 164.174 165.677 1.00 47.05 186 SER J N 1
ATOM 25376 C CA . SER J 9 186 ? 192.760 162.957 165.115 1.00 47.05 186 SER J CA 1
ATOM 25377 C C . SER J 9 186 ? 192.318 162.684 163.675 1.00 47.05 186 SER J C 1
ATOM 25378 O O . SER J 9 186 ? 192.319 161.540 163.215 1.00 47.05 186 SER J O 1
ATOM 25381 N N . ARG J 9 187 ? 191.937 163.739 162.952 1.00 54.14 187 ARG J N 1
ATOM 25382 C CA . ARG J 9 187 ? 191.582 163.596 161.545 1.00 54.14 187 ARG J CA 1
ATOM 25383 C C . ARG J 9 187 ? 192.773 163.897 160.645 1.00 54.14 187 ARG J C 1
ATOM 25384 O O . ARG J 9 187 ? 193.206 163.043 159.866 1.00 54.14 187 ARG J O 1
ATOM 25392 N N . GLY J 9 188 ? 193.297 165.115 160.742 1.00 48.28 188 GLY J N 1
ATOM 25393 C CA . GLY J 9 188 ? 194.383 165.565 159.894 1.00 48.28 188 GLY J CA 1
ATOM 25394 C C . GLY J 9 188 ? 195.768 165.471 160.501 1.00 48.28 188 GLY J C 1
ATOM 25395 O O . GLY J 9 188 ? 196.344 166.494 160.878 1.00 48.28 188 GLY J O 1
ATOM 25396 N N . ILE J 9 189 ? 196.318 164.263 160.612 1.00 41.21 189 ILE J N 1
ATOM 25397 C CA . ILE J 9 189 ? 197.655 164.051 161.170 1.00 41.21 189 ILE J CA 1
ATOM 25398 C C . ILE J 9 189 ? 198.465 163.292 160.122 1.00 41.21 189 ILE J C 1
ATOM 25399 O O . ILE J 9 189 ? 198.177 162.133 159.808 1.00 41.21 189 ILE J O 1
ATOM 25404 N N . VAL J 9 190 ? 199.478 163.951 159.562 1.00 41.16 190 VAL J N 1
ATOM 25405 C CA . VAL J 9 190 ? 200.414 163.318 158.637 1.00 41.16 190 VAL J CA 1
ATOM 25406 C C . VAL J 9 190 ? 201.796 163.425 159.275 1.00 41.16 190 VAL J C 1
ATOM 25407 O O . VAL J 9 190 ? 202.219 164.504 159.686 1.00 41.16 190 VAL J O 1
ATOM 25411 N N . ILE J 9 191 ? 202.507 162.301 159.364 1.00 41.80 191 ILE J N 1
ATOM 25412 C CA . ILE J 9 191 ? 203.799 162.295 160.041 1.00 41.80 191 ILE J CA 1
ATOM 25413 C C . ILE J 9 191 ? 204.927 162.255 159.017 1.00 41.80 191 ILE J C 1
ATOM 25414 O O . ILE J 9 191 ? 204.778 161.700 157.920 1.00 41.80 191 ILE J O 1
ATOM 25419 N N . GLY J 9 192 ? 206.058 162.873 159.366 1.00 44.92 192 GLY J N 1
ATOM 25420 C CA . GLY J 9 192 ? 207.205 162.909 158.488 1.00 44.92 192 GLY J CA 1
ATOM 25421 C C . GLY J 9 192 ? 208.501 162.981 159.274 1.00 44.92 192 GLY J C 1
ATOM 25422 O O . GLY J 9 192 ? 208.528 163.379 160.438 1.00 44.92 192 GLY J O 1
ATOM 25423 N N . SER J 9 193 ? 209.585 162.590 158.610 1.00 42.35 193 SER J N 1
ATOM 25424 C CA . SER J 9 193 ? 210.909 162.525 159.225 1.00 42.35 193 SER J CA 1
ATOM 25425 C C . SER J 9 193 ? 211.758 163.700 158.748 1.00 42.35 193 SER J C 1
ATOM 25426 O O . SER J 9 193 ? 212.184 163.769 157.593 1.00 42.35 193 SER J O 1
ATOM 25429 N N . GLY J 9 194 ? 212.008 164.633 159.663 1.00 45.47 194 GLY J N 1
ATOM 25430 C CA . GLY J 9 194 ? 212.875 165.758 159.379 1.00 45.47 194 GLY J CA 1
ATOM 25431 C C . GLY J 9 194 ? 214.325 165.496 159.729 1.00 45.47 194 GLY J C 1
ATOM 25432 O O . GLY J 9 194 ? 214.890 166.168 160.597 1.00 45.47 194 GLY J O 1
ATOM 25433 N N . ALA J 9 195 ? 214.940 164.523 159.062 1.00 48.44 195 ALA J N 1
ATOM 25434 C CA . ALA J 9 195 ? 216.330 164.178 159.325 1.00 48.44 195 ALA J CA 1
ATOM 25435 C C . ALA J 9 195 ? 217.223 164.774 158.237 1.00 48.44 195 ALA J C 1
ATOM 25436 O O . ALA J 9 195 ? 216.906 164.736 157.045 1.00 48.44 195 ALA J O 1
ATOM 25438 N N . MET J 9 196 ? 218.367 165.323 158.642 1.00 53.17 196 MET J N 1
ATOM 25439 C CA . MET J 9 196 ? 219.319 165.905 157.703 1.00 53.17 196 MET J CA 1
ATOM 25440 C C . MET J 9 196 ? 220.426 164.904 157.406 1.00 53.17 196 MET J C 1
ATOM 25441 O O . MET J 9 196 ? 221.305 165.160 156.577 1.00 53.17 196 MET J O 1
ATOM 25446 N N . SER J 9 197 ? 220.384 163.762 158.083 1.00 54.08 197 SER J N 1
ATOM 25447 C CA . SER J 9 197 ? 221.433 162.757 158.003 1.00 54.08 197 SER J CA 1
ATOM 25448 C C . SER J 9 197 ? 220.810 161.366 157.939 1.00 54.08 197 SER J C 1
ATOM 25449 O O . SER J 9 197 ? 219.683 161.174 158.413 1.00 54.08 197 SER J O 1
ATOM 25452 N N . PRO J 9 198 ? 221.494 160.373 157.368 1.00 57.21 198 PRO J N 1
ATOM 25453 C CA . PRO J 9 198 ? 221.028 158.979 157.467 1.00 57.21 198 PRO J CA 1
ATOM 25454 C C . PRO J 9 198 ? 221.202 158.354 158.844 1.00 57.21 198 PRO J C 1
ATOM 25455 O O . PRO J 9 198 ? 220.699 157.247 159.062 1.00 57.21 198 PRO J O 1
ATOM 25459 N N . LEU J 9 199 ? 221.894 159.035 159.751 1.00 64.71 199 LEU J N 1
ATOM 25460 C CA . LEU J 9 199 ? 222.183 158.557 161.091 1.00 64.71 199 LEU J CA 1
ATOM 25461 C C . LEU J 9 199 ? 221.026 158.783 162.057 1.00 64.71 199 LEU J C 1
ATOM 25462 O O . LEU J 9 199 ? 221.143 158.433 163.237 1.00 64.71 199 LEU J O 1
ATOM 25467 N N . GLU J 9 200 ? 219.919 159.358 161.582 1.00 51.67 200 GLU J N 1
ATOM 25468 C CA . GLU J 9 200 ? 218.731 159.614 162.384 1.00 51.67 200 GLU J CA 1
ATOM 25469 C C . GLU J 9 200 ? 217.489 158.962 161.781 1.00 51.67 200 GLU J C 1
ATOM 25470 O O . GLU J 9 200 ? 216.366 159.413 162.019 1.00 51.67 200 GLU J O 1
ATOM 25476 N N . CYS J 9 201 ? 217.673 157.903 160.999 1.00 58.59 201 CYS J N 1
ATOM 25477 C CA . CYS J 9 201 ? 216.574 157.230 160.324 1.00 58.59 201 CYS J CA 1
ATOM 25478 C C . CYS J 9 201 ? 216.017 156.110 161.196 1.00 58.59 201 CYS J C 1
ATOM 25479 O O . CYS J 9 201 ? 216.718 155.519 162.021 1.00 58.59 201 CYS J O 1
ATOM 25482 N N . ARG J 9 202 ? 214.731 155.821 161.001 1.00 54.90 202 ARG J N 1
ATOM 25483 C CA . ARG J 9 202 ? 214.031 154.831 161.809 1.00 54.90 202 ARG J CA 1
ATOM 25484 C C . ARG J 9 202 ? 213.264 153.886 160.892 1.00 54.90 202 ARG J C 1
ATOM 25485 O O . ARG J 9 202 ? 213.169 154.098 159.680 1.00 54.90 202 ARG J O 1
ATOM 25493 N N . ASN J 9 203 ? 212.717 152.832 161.490 1.00 57.79 203 ASN J N 1
ATOM 25494 C CA . ASN J 9 203 ? 211.885 151.854 160.809 1.00 57.79 203 ASN J CA 1
ATOM 25495 C C . ASN J 9 203 ? 210.425 152.185 161.104 1.00 57.79 203 ASN J C 1
ATOM 25496 O O . ASN J 9 203 ? 210.126 153.033 161.948 1.00 57.79 203 ASN J O 1
ATOM 25501 N N . ILE J 9 204 ? 209.515 151.518 160.382 1.00 52.31 204 ILE J N 1
ATOM 25502 C CA . ILE J 9 204 ? 208.078 151.776 160.512 1.00 52.31 204 ILE J CA 1
ATOM 25503 C C . ILE J 9 204 ? 207.579 151.426 161.914 1.00 52.31 204 ILE J C 1
ATOM 25504 O O . ILE J 9 204 ? 206.754 152.142 162.498 1.00 52.31 204 ILE J O 1
ATOM 25509 N N . LEU J 9 205 ? 208.121 150.358 162.499 1.00 52.07 205 LEU J N 1
ATOM 25510 C CA . LEU J 9 205 ? 207.563 149.830 163.738 1.00 52.07 205 LEU J CA 1
ATOM 25511 C C . LEU J 9 205 ? 208.045 150.633 164.943 1.00 52.07 205 LEU J C 1
ATOM 25512 O O . LEU J 9 205 ? 207.425 150.611 166.012 1.00 52.07 205 LEU J O 1
ATOM 25517 N N . GLY J 9 206 ? 209.150 151.366 164.780 1.00 54.14 206 GLY J N 1
ATOM 25518 C CA . GLY J 9 206 ? 209.572 152.303 165.807 1.00 54.14 206 GLY J CA 1
ATOM 25519 C C . GLY J 9 206 ? 208.823 153.619 165.773 1.00 54.14 206 GLY J C 1
ATOM 25520 O O . GLY J 9 206 ? 208.491 154.161 166.834 1.00 54.14 206 GLY J O 1
ATOM 25521 N N . VAL J 9 207 ? 208.542 154.138 164.573 1.00 47.42 207 VAL J N 1
ATOM 25522 C CA . VAL J 9 207 ? 207.726 155.342 164.436 1.00 47.42 207 VAL J CA 1
ATOM 25523 C C . VAL J 9 207 ? 206.301 155.074 164.906 1.00 47.42 207 VAL J C 1
ATOM 25524 O O . VAL J 9 207 ? 205.673 155.939 165.534 1.00 47.42 207 VAL J O 1
ATOM 25528 N N . THR J 9 208 ? 205.787 153.866 164.646 1.00 49.79 208 THR J N 1
ATOM 25529 C CA . THR J 9 208 ? 204.473 153.473 165.149 1.00 49.79 208 THR J CA 1
ATOM 25530 C C . THR J 9 208 ? 204.452 153.445 166.676 1.00 49.79 208 THR J C 1
ATOM 25531 O O . THR J 9 208 ? 203.480 153.888 167.296 1.00 49.79 208 THR J O 1
ATOM 25535 N N . SER J 9 209 ? 205.546 152.993 167.295 1.00 48.79 209 SER J N 1
ATOM 25536 C CA . SER J 9 209 ? 205.645 152.981 168.753 1.00 48.79 209 SER J CA 1
ATOM 25537 C C . SER J 9 209 ? 205.752 154.395 169.315 1.00 48.79 209 SER J C 1
ATOM 25538 O O . SER J 9 209 ? 205.235 154.687 170.401 1.00 48.79 209 SER J O 1
ATOM 25541 N N . LEU J 9 210 ? 206.434 155.285 168.587 1.00 44.97 210 LEU J N 1
ATOM 25542 C CA . LEU J 9 210 ? 206.499 156.694 168.972 1.00 44.97 210 LEU J CA 1
ATOM 25543 C C . LEU J 9 210 ? 205.117 157.341 168.943 1.00 44.97 210 LEU J C 1
ATOM 25544 O O . LEU J 9 210 ? 204.745 158.092 169.853 1.00 44.97 210 LEU J O 1
ATOM 25549 N N . ILE J 9 211 ? 204.337 157.041 167.901 1.00 49.72 211 ILE J N 1
ATOM 25550 C CA . ILE J 9 211 ? 202.984 157.591 167.785 1.00 49.72 211 ILE J CA 1
ATOM 25551 C C . ILE J 9 211 ? 202.068 156.984 168.848 1.00 49.72 211 ILE J C 1
ATOM 25552 O O . ILE J 9 211 ? 201.172 157.654 169.380 1.00 49.72 211 ILE J O 1
ATOM 25557 N N . LYS J 9 212 ? 202.310 155.714 169.205 1.00 52.62 212 LYS J N 1
ATOM 25558 C CA . LYS J 9 212 ? 201.623 155.103 170.345 1.00 52.62 212 LYS J CA 1
ATOM 25559 C C . LYS J 9 212 ? 201.925 155.824 171.651 1.00 52.62 212 LYS J C 1
ATOM 25560 O O . LYS J 9 212 ? 201.008 156.108 172.431 1.00 52.62 212 LYS J O 1
ATOM 25566 N N . ASN J 9 213 ? 203.195 156.129 171.907 1.00 49.57 213 ASN J N 1
ATOM 25567 C CA . ASN J 9 213 ? 203.579 156.755 173.162 1.00 49.57 213 ASN J CA 1
ATOM 25568 C C . ASN J 9 213 ? 203.244 158.242 173.209 1.00 49.57 213 A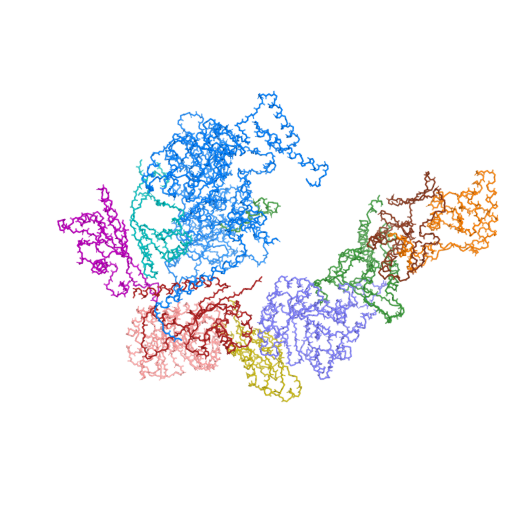SN J C 1
ATOM 25569 O O . ASN J 9 213 ? 203.211 158.816 174.303 1.00 49.57 213 ASN J O 1
ATOM 25574 N N . LEU J 9 214 ? 202.993 158.878 172.062 1.00 44.88 214 LEU J N 1
ATOM 25575 C CA . LEU J 9 214 ? 202.552 160.269 172.060 1.00 44.88 214 LEU J CA 1
ATOM 25576 C C . LEU J 9 214 ? 201.076 160.430 172.397 1.00 44.88 214 LEU J C 1
ATOM 25577 O O . LEU J 9 214 ? 200.707 161.408 173.058 1.00 44.88 214 LEU J O 1
ATOM 25582 N N . GLY J 9 215 ? 200.221 159.505 171.963 1.00 49.81 215 GLY J N 1
ATOM 25583 C CA . GLY J 9 215 ? 198.817 159.574 172.323 1.00 49.81 215 GLY J CA 1
ATOM 25584 C C . GLY J 9 215 ? 197.844 159.181 171.228 1.00 49.81 215 GLY J C 1
ATOM 25585 O O . GLY J 9 215 ? 196.646 159.028 171.487 1.00 49.81 215 GLY J O 1
ATOM 25586 N N . LEU J 9 216 ? 198.337 159.019 170.003 1.00 47.10 216 LEU J N 1
ATOM 25587 C CA . LEU J 9 216 ? 197.483 158.652 168.876 1.00 47.10 216 LEU J CA 1
ATOM 25588 C C . LEU J 9 216 ? 197.492 157.134 168.700 1.00 47.10 216 LEU J C 1
ATOM 25589 O O . LEU J 9 216 ? 198.537 156.505 168.910 1.00 47.10 216 LEU J O 1
ATOM 25594 N N . PRO J 9 217 ? 196.349 156.504 168.350 1.00 48.40 217 PRO J N 1
ATOM 25595 C CA . PRO J 9 217 ? 196.320 155.038 168.196 1.00 48.40 217 PRO J CA 1
ATOM 25596 C C . PRO J 9 217 ? 197.167 154.489 167.053 1.00 48.40 217 PRO J C 1
ATOM 25597 O O . PRO J 9 217 ? 197.696 155.240 166.227 1.00 48.40 217 PRO J O 1
ATOM 25601 N N . SER J 9 218 ? 197.285 153.159 167.002 1.00 49.07 218 SER J N 1
ATOM 25602 C CA . SER J 9 218 ? 198.216 152.501 166.089 1.00 49.07 218 SER J CA 1
ATOM 25603 C C . SER J 9 218 ? 197.611 152.289 164.706 1.00 49.07 218 SER J C 1
ATOM 25604 O O . SER J 9 218 ? 198.288 152.470 163.688 1.00 49.07 218 SER J O 1
ATOM 25607 N N . ASP J 9 219 ? 196.345 151.869 164.655 1.00 48.86 219 ASP J N 1
ATOM 25608 C CA . ASP J 9 219 ? 195.657 151.627 163.392 1.00 48.86 219 ASP J CA 1
ATOM 25609 C C . ASP J 9 219 ? 195.432 152.957 162.684 1.00 48.86 219 ASP J C 1
ATOM 25610 O O . ASP J 9 219 ? 195.534 153.049 161.455 1.00 48.86 219 ASP J O 1
ATOM 25615 N N . ARG J 9 220 ? 195.155 153.999 163.467 1.00 47.24 220 ARG J N 1
ATOM 25616 C CA . ARG J 9 220 ? 195.012 155.342 162.922 1.00 47.24 220 ARG J CA 1
ATOM 25617 C C . ARG J 9 220 ? 196.353 155.913 162.472 1.00 47.24 220 ARG J C 1
ATOM 25618 O O . ARG J 9 220 ? 196.386 156.787 161.599 1.00 47.24 220 ARG J O 1
ATOM 25626 N N . CYS J 9 221 ? 197.461 155.418 163.030 1.00 49.20 221 CYS J N 1
ATOM 25627 C CA . CYS J 9 221 ? 198.788 155.824 162.576 1.00 49.20 221 CYS J CA 1
ATOM 25628 C C . CYS J 9 221 ? 199.127 155.222 161.217 1.00 49.20 221 CYS J C 1
ATOM 25629 O O . CYS J 9 221 ? 199.622 155.924 160.328 1.00 49.20 221 CYS J O 1
ATOM 25632 N N . SER J 9 222 ? 198.890 153.918 161.049 1.00 46.78 222 SER J N 1
ATOM 25633 C CA . SER J 9 222 ? 199.173 153.268 159.772 1.00 46.78 222 SER J CA 1
ATOM 25634 C C . SER J 9 222 ? 198.182 153.711 158.702 1.00 46.78 222 SER J C 1
ATOM 25635 O O . SER J 9 222 ? 198.521 153.774 157.513 1.00 46.78 222 SER J O 1
ATOM 25638 N N . LYS J 9 223 ? 196.951 154.030 159.112 1.00 44.86 223 LYS J N 1
ATOM 25639 C CA . LYS J 9 223 ? 195.989 154.615 158.186 1.00 44.86 223 LYS J CA 1
ATOM 25640 C C . LYS J 9 223 ? 196.411 156.019 157.771 1.00 44.86 223 LYS J C 1
ATOM 25641 O O . LYS J 9 223 ? 196.158 156.435 156.636 1.00 44.86 223 LYS J O 1
ATOM 25647 N N . ALA J 9 224 ? 197.080 156.752 158.665 1.00 52.78 224 ALA J N 1
ATOM 25648 C CA . ALA J 9 224 ? 197.608 158.066 158.321 1.00 52.78 224 ALA J CA 1
ATOM 25649 C C . ALA J 9 224 ? 198.765 157.998 157.335 1.00 52.78 224 ALA J C 1
ATOM 25650 O O . ALA J 9 224 ? 199.012 158.978 156.624 1.00 52.78 224 ALA J O 1
ATOM 25652 N N . MET J 9 225 ? 199.479 156.872 157.275 1.00 48.57 225 MET J N 1
ATOM 25653 C CA . MET J 9 225 ? 200.556 156.736 156.303 1.00 48.57 225 MET J CA 1
ATOM 25654 C C . MET J 9 225 ? 200.082 156.062 155.022 1.00 48.57 225 MET J C 1
ATOM 25655 O O . MET J 9 225 ? 200.729 156.202 153.978 1.00 48.57 225 MET J O 1
ATOM 25660 N N . GLY J 9 226 ? 198.966 155.336 155.078 1.00 48.49 226 GLY J N 1
ATOM 25661 C CA . GLY J 9 226 ? 198.410 154.724 153.887 1.00 48.49 226 GLY J CA 1
ATOM 25662 C C . GLY J 9 226 ? 197.379 155.583 153.180 1.00 48.49 226 GLY J C 1
ATOM 25663 O O . GLY J 9 226 ? 197.493 155.838 151.978 1.00 48.49 226 GLY J O 1
ATOM 25664 N N . ASP J 9 227 ? 196.365 156.034 153.920 1.00 50.27 227 ASP J N 1
ATOM 25665 C CA . ASP J 9 227 ? 195.286 156.849 153.372 1.00 50.27 227 ASP J CA 1
ATOM 25666 C C . ASP J 9 227 ? 195.649 158.332 153.354 1.00 50.27 227 ASP J C 1
ATOM 25667 O O . ASP J 9 227 ? 195.553 158.984 152.310 1.00 50.27 227 ASP J O 1
ATOM 25672 N N . LEU J 9 228 ? 196.073 158.873 154.496 1.00 43.65 228 LEU J N 1
ATOM 25673 C CA . LEU J 9 228 ? 196.153 160.322 154.644 1.00 43.65 228 LEU J CA 1
ATOM 25674 C C . LEU J 9 228 ? 197.435 160.876 154.032 1.00 43.65 228 LEU J C 1
ATOM 25675 O O . LEU J 9 228 ? 197.493 162.046 153.635 1.00 43.65 228 LEU J O 1
ATOM 25680 N N . ALA J 9 229 ? 198.479 160.049 153.949 1.00 39.91 229 ALA J N 1
ATOM 25681 C CA . ALA J 9 229 ? 199.758 160.524 153.430 1.00 39.91 229 ALA J CA 1
ATOM 25682 C C . ALA J 9 229 ? 199.735 160.638 151.911 1.00 39.91 229 ALA J C 1
ATOM 25683 O O . ALA J 9 229 ? 200.130 161.664 151.346 1.00 39.91 229 ALA J O 1
ATOM 25685 N N . SER J 9 230 ? 199.264 159.591 151.231 1.00 40.91 230 SER J N 1
ATOM 25686 C CA . SER J 9 230 ? 199.318 159.561 149.774 1.00 40.91 230 SER J CA 1
ATOM 25687 C C . SER J 9 230 ? 198.191 160.347 149.118 1.00 40.91 230 SER J C 1
ATOM 25688 O O . SER J 9 230 ? 198.226 160.538 147.898 1.00 40.91 230 SER J O 1
ATOM 25691 N N . LEU J 9 231 ? 197.202 160.805 149.885 1.00 47.08 231 LEU J N 1
ATOM 25692 C CA . LEU J 9 231 ? 196.128 161.609 149.312 1.00 47.08 231 LEU J CA 1
ATOM 25693 C C . LEU J 9 231 ? 196.521 163.081 149.260 1.00 47.08 231 LEU J C 1
ATOM 25694 O O . LEU J 9 231 ? 196.166 163.798 148.315 1.00 47.08 231 LEU J O 1
ATOM 25699 N N . VAL J 9 232 ? 197.276 163.547 150.258 1.00 46.13 232 VAL J N 1
ATOM 25700 C CA . VAL J 9 232 ? 197.703 164.942 150.255 1.00 46.13 232 VAL J CA 1
ATOM 25701 C C . VAL J 9 232 ? 198.887 165.126 149.311 1.00 46.13 232 VAL J C 1
ATOM 25702 O O . VAL J 9 232 ? 199.204 166.252 148.904 1.00 46.13 232 VAL J O 1
ATOM 25706 N N . LEU J 9 233 ? 199.556 164.027 148.940 1.00 43.85 233 LEU J N 1
ATOM 25707 C CA . LEU J 9 233 ? 200.462 164.061 147.798 1.00 43.85 233 LEU J CA 1
ATOM 25708 C C . LEU J 9 233 ? 199.699 164.312 146.508 1.00 43.85 233 LEU J C 1
ATOM 25709 O O . LEU J 9 233 ? 200.056 165.213 145.735 1.00 43.85 233 LEU J O 1
ATOM 25714 N N . LEU J 9 234 ? 198.646 163.519 146.271 1.00 43.34 234 LEU J N 1
ATOM 25715 C CA . LEU J 9 234 ? 197.826 163.598 145.067 1.00 43.34 234 LEU J CA 1
ATOM 25716 C C . LEU J 9 234 ? 197.128 164.943 144.930 1.00 43.34 234 LEU J C 1
ATOM 25717 O O . LEU J 9 234 ? 196.947 165.419 143.806 1.00 43.34 234 LEU J O 1
ATOM 25722 N N . ASN J 9 235 ? 196.759 165.567 146.052 1.00 45.92 235 ASN J N 1
ATOM 25723 C CA . ASN J 9 235 ? 196.135 166.889 146.071 1.00 45.92 235 ASN J CA 1
ATOM 25724 C C . ASN J 9 235 ? 197.023 167.940 145.404 1.00 45.92 235 ASN J C 1
ATOM 25725 O O . ASN J 9 235 ? 196.616 168.573 144.422 1.00 45.92 235 ASN J O 1
ATOM 25730 N N . GLY J 9 236 ? 198.252 168.096 145.901 1.00 45.79 236 GLY J N 1
ATOM 25731 C CA . GLY J 9 236 ? 199.167 169.056 145.301 1.00 45.79 236 GLY J CA 1
ATOM 25732 C C . GLY J 9 236 ? 199.649 168.630 143.925 1.00 45.79 236 GLY J C 1
ATOM 25733 O O . GLY J 9 236 ? 199.906 169.473 143.056 1.00 45.79 236 GLY J O 1
ATOM 25734 N N . ARG J 9 237 ? 199.753 167.314 143.702 1.00 41.68 237 ARG J N 1
ATOM 25735 C CA . ARG J 9 237 ? 200.222 166.796 142.420 1.00 41.68 237 ARG J CA 1
ATOM 25736 C C . ARG J 9 237 ? 199.210 167.068 141.310 1.00 41.68 237 ARG J C 1
ATOM 25737 O O . ARG J 9 237 ? 199.582 167.314 140.157 1.00 41.68 237 ARG J O 1
ATOM 25745 N N . LEU J 9 238 ? 197.919 167.048 141.648 1.00 45.67 238 LEU J N 1
ATOM 25746 C CA . LEU J 9 238 ? 196.898 167.384 140.663 1.00 45.67 238 LEU J CA 1
ATOM 25747 C C . LEU J 9 238 ? 196.680 168.889 140.587 1.00 45.67 238 LEU J C 1
ATOM 25748 O O . LEU J 9 238 ? 196.286 169.411 139.539 1.00 45.67 238 LEU J O 1
ATOM 25753 N N . ARG J 9 239 ? 196.925 169.610 141.687 1.00 52.07 239 ARG J N 1
ATOM 25754 C CA . ARG J 9 239 ? 196.737 171.056 141.651 1.00 52.07 239 ARG J CA 1
ATOM 25755 C C . ARG J 9 239 ? 197.807 171.750 140.815 1.00 52.07 239 ARG J C 1
ATOM 25756 O O . ARG J 9 239 ? 197.504 172.701 140.085 1.00 52.07 239 ARG J O 1
ATOM 25764 N N . ASN J 9 240 ? 199.049 171.268 140.866 1.00 54.45 240 ASN J N 1
ATOM 25765 C CA . ASN J 9 240 ? 200.122 172.032 140.237 1.00 54.45 240 ASN J CA 1
ATOM 25766 C C . ASN J 9 240 ? 200.411 171.571 138.811 1.00 54.45 240 ASN J C 1
ATOM 25767 O O . ASN J 9 240 ? 200.738 172.395 137.950 1.00 54.45 240 ASN J O 1
ATOM 25772 N N . LYS J 9 241 ? 200.297 170.273 138.535 1.00 54.43 241 LYS J N 1
ATOM 25773 C CA . LYS J 9 241 ? 200.468 169.797 137.168 1.00 54.43 241 LYS J CA 1
ATOM 25774 C C . LYS J 9 241 ? 199.213 170.069 136.348 1.00 54.43 241 LYS J C 1
ATOM 25775 O O . LYS J 9 241 ? 199.276 170.706 135.292 1.00 54.43 241 LYS J O 1
ATOM 25781 N N . SER J 9 242 ? 198.074 169.573 136.822 1.00 56.83 242 SER J N 1
ATOM 25782 C CA . SER J 9 242 ? 196.806 169.710 136.118 1.00 56.83 242 SER J CA 1
ATOM 25783 C C . SER J 9 242 ? 196.062 170.971 136.544 1.00 56.83 242 SER J C 1
ATOM 25784 O O . SER J 9 242 ? 196.640 171.864 137.170 1.00 56.83 242 SER J O 1
ATOM 25787 N N . HIS J 9 243 ? 194.775 171.047 136.201 1.00 51.29 243 HIS J N 1
ATOM 25788 C CA . HIS J 9 243 ? 193.887 172.121 136.627 1.00 51.29 243 HIS J CA 1
ATOM 25789 C C . HIS J 9 243 ? 193.502 171.885 138.096 1.00 51.29 243 HIS J C 1
ATOM 25790 O O . HIS J 9 243 ? 194.012 170.975 138.755 1.00 51.29 243 HIS J O 1
ATOM 25797 N N . LYS J 9 244 ? 192.583 172.689 138.637 1.00 52.85 244 LYS J N 1
ATOM 25798 C CA . LYS J 9 244 ? 192.236 172.582 140.054 1.00 52.85 244 LYS J CA 1
ATOM 25799 C C . LYS J 9 244 ? 191.428 171.320 140.340 1.00 52.85 244 LYS J C 1
ATOM 25800 O O . LYS J 9 244 ? 190.220 171.391 140.592 1.00 52.85 244 LYS J O 1
ATOM 25806 N N . GLN J 9 245 ? 192.125 170.173 140.337 1.00 50.78 245 GLN J N 1
ATOM 25807 C CA . GLN J 9 245 ? 191.552 168.826 140.402 1.00 50.78 245 GLN J CA 1
ATOM 25808 C C . GLN J 9 245 ? 190.445 168.612 139.374 1.00 50.78 245 GLN J C 1
ATOM 25809 O O . GLN J 9 245 ? 189.391 168.073 139.703 1.00 50.78 245 GLN J O 1
ATOM 25815 N N . THR J 9 246 ? 190.646 169.052 138.130 1.00 51.97 246 THR J N 1
ATOM 25816 C CA . THR J 9 246 ? 189.604 168.924 137.119 1.00 51.97 246 THR J CA 1
ATOM 25817 C C . THR J 9 246 ? 189.980 168.052 135.928 1.00 51.97 246 THR J C 1
ATOM 25818 O O . THR J 9 246 ? 189.304 167.052 135.679 1.00 51.97 246 THR J O 1
ATOM 25822 N N . ILE J 9 247 ? 191.039 168.395 135.189 1.00 51.85 247 ILE J N 1
ATOM 25823 C CA . ILE J 9 247 ? 191.412 167.683 133.966 1.00 51.85 247 ILE J CA 1
ATOM 25824 C C . ILE J 9 247 ? 192.911 167.414 133.986 1.00 51.85 247 ILE J C 1
ATOM 25825 O O . ILE J 9 247 ? 193.716 168.350 134.006 1.00 51.85 247 ILE J O 1
ATOM 25830 N N . VAL J 9 248 ? 193.294 166.137 133.928 1.00 53.36 248 VAL J N 1
ATOM 25831 C CA . VAL J 9 248 ? 194.643 165.694 134.260 1.00 53.36 248 VAL J CA 1
ATOM 25832 C C . VAL J 9 248 ? 195.376 165.253 132.997 1.00 53.36 248 VAL J C 1
ATOM 25833 O O . VAL J 9 248 ? 194.803 164.608 132.111 1.00 53.36 248 VAL J O 1
ATOM 25837 N N . THR J 9 249 ? 196.661 165.603 132.910 1.00 46.78 249 THR J N 1
ATOM 25838 C CA . THR J 9 249 ? 197.539 165.156 131.826 1.00 46.78 249 THR J CA 1
ATOM 25839 C C . THR J 9 249 ? 198.248 163.846 132.153 1.00 46.78 249 THR J C 1
ATOM 25840 O O . THR J 9 249 ? 199.323 163.565 131.614 1.00 46.78 249 THR J O 1
ATOM 25844 N N . GLY J 9 250 ? 197.675 163.026 133.031 1.00 50.45 250 GLY J N 1
ATOM 25845 C CA . GLY J 9 250 ? 198.305 161.789 133.455 1.00 50.45 250 GLY J CA 1
ATOM 25846 C C . GLY J 9 250 ? 197.626 160.552 132.906 1.00 50.45 250 GLY J C 1
ATOM 25847 O O . GLY J 9 250 ? 196.405 160.408 133.010 1.00 50.45 250 GLY J O 1
ATOM 25848 N N . GLY J 9 251 ? 198.408 159.652 132.313 1.00 55.78 251 GLY J N 1
ATOM 25849 C CA . GLY J 9 251 ? 197.859 158.471 131.675 1.00 55.78 251 GLY J CA 1
ATOM 25850 C C . GLY J 9 251 ? 197.336 157.412 132.624 1.00 55.78 251 GLY J C 1
ATOM 25851 O O . GLY J 9 251 ? 198.062 156.925 133.496 1.00 55.78 251 GLY J O 1
ATOM 25852 N N . GLY J 9 252 ? 196.067 157.050 132.455 1.00 55.46 252 GLY J N 1
ATOM 25853 C CA . GLY J 9 252 ? 195.428 156.028 133.260 1.00 55.46 252 GLY J CA 1
ATOM 25854 C C . GLY J 9 252 ? 195.559 154.618 132.721 1.00 55.46 252 GLY J C 1
ATOM 25855 O O . GLY J 9 252 ? 194.594 154.075 132.175 1.00 55.46 252 GLY J O 1
ATOM 25856 N N . SER J 9 253 ? 196.740 154.011 132.839 1.00 59.68 253 SER J N 1
ATOM 25857 C CA . SER J 9 253 ? 196.890 152.613 132.444 1.00 59.68 253 SER J CA 1
ATOM 25858 C C . SER J 9 253 ? 196.404 151.677 133.546 1.00 59.68 253 SER J C 1
ATOM 25859 O O . SER J 9 253 ? 195.808 152.124 134.532 1.00 59.68 253 SER J O 1
ATOM 25862 N N . GLY J 9 254 ? 196.662 150.379 133.389 1.00 64.11 254 GLY J N 1
ATOM 25863 C CA . GLY J 9 254 ? 196.139 149.370 134.292 1.00 64.11 254 GLY J CA 1
ATOM 25864 C C . GLY J 9 254 ? 196.693 149.419 135.702 1.00 64.11 254 GLY J C 1
ATOM 25865 O O . GLY J 9 254 ? 195.971 149.762 136.643 1.00 64.11 254 GLY J O 1
ATOM 25866 N N . ASN J 9 255 ? 197.978 149.083 135.864 1.00 64.16 255 ASN J N 1
ATOM 25867 C CA . ASN J 9 255 ? 198.583 149.130 137.192 1.00 64.16 255 ASN J CA 1
ATOM 25868 C C . ASN J 9 255 ? 199.990 149.725 137.191 1.00 64.16 255 ASN J C 1
ATOM 25869 O O . ASN J 9 255 ? 200.644 149.721 138.240 1.00 64.16 255 ASN J O 1
ATOM 25874 N N . GLY J 9 256 ? 200.473 150.231 136.059 1.00 63.21 256 GLY J N 1
ATOM 25875 C CA . GLY J 9 256 ? 201.822 150.756 135.993 1.00 63.21 256 GLY J CA 1
ATOM 25876 C C . GLY J 9 256 ? 201.896 152.266 135.913 1.00 63.21 256 GLY J C 1
ATOM 25877 O O . GLY J 9 256 ? 202.777 152.879 136.524 1.00 63.21 256 GLY J O 1
ATOM 25878 N N . ASP J 9 257 ? 200.980 152.882 135.168 1.00 63.48 257 ASP J N 1
ATOM 25879 C CA . ASP J 9 257 ? 201.002 154.328 134.984 1.00 63.48 257 ASP J CA 1
ATOM 25880 C C . ASP J 9 257 ? 199.990 154.987 135.912 1.00 63.48 257 ASP J C 1
ATOM 25881 O O . ASP J 9 257 ? 198.820 154.592 135.950 1.00 63.48 257 ASP J O 1
ATOM 25886 N N . ASP J 9 258 ? 200.443 155.994 136.653 1.00 59.03 258 ASP J N 1
ATOM 25887 C CA . ASP J 9 258 ? 199.583 156.751 137.549 1.00 59.03 258 ASP J CA 1
ATOM 25888 C C . ASP J 9 258 ? 200.173 158.150 137.662 1.00 59.03 258 ASP J C 1
ATOM 25889 O O . ASP J 9 258 ? 201.330 158.372 137.300 1.00 59.03 258 ASP J O 1
ATOM 25894 N N . VAL J 9 259 ? 199.364 159.096 138.144 1.00 47.35 259 VAL J N 1
ATOM 25895 C CA . VAL J 9 259 ? 199.847 160.465 138.326 1.00 47.35 259 VAL J CA 1
ATOM 25896 C C . VAL J 9 259 ? 200.856 160.505 139.469 1.00 47.35 259 VAL J C 1
ATOM 25897 O O . VAL J 9 259 ? 201.860 161.228 139.425 1.00 47.35 259 VAL J O 1
ATOM 25901 N N . VAL J 9 260 ? 200.612 159.695 140.501 1.00 49.18 260 VAL J N 1
ATOM 25902 C CA . VAL J 9 260 ? 201.565 159.555 141.595 1.00 49.18 260 VAL J CA 1
ATOM 25903 C C . VAL J 9 260 ? 202.725 158.633 141.232 1.00 49.18 260 VAL J C 1
ATOM 25904 O O . VAL J 9 260 ? 203.887 158.998 141.449 1.00 49.18 260 VAL J O 1
ATOM 25908 N N . ASN J 9 261 ? 202.447 157.467 140.649 1.00 52.20 261 ASN J N 1
ATOM 25909 C CA . ASN J 9 261 ? 203.461 156.430 140.470 1.00 52.20 261 ASN J CA 1
ATOM 25910 C C . ASN J 9 261 ? 204.342 156.676 139.246 1.00 52.20 261 ASN J C 1
ATOM 25911 O O . ASN J 9 261 ? 205.560 156.480 139.303 1.00 52.20 261 ASN J O 1
ATOM 25916 N N . ASP J 9 262 ? 203.744 157.101 138.133 1.00 60.41 262 ASP J N 1
ATOM 25917 C CA . ASP J 9 262 ? 204.491 157.329 136.895 1.00 60.41 262 ASP J CA 1
ATOM 25918 C C . ASP J 9 262 ? 204.823 158.814 136.729 1.00 60.41 262 ASP J C 1
ATOM 25919 O O . ASP J 9 262 ? 204.105 159.587 136.095 1.00 60.41 262 ASP J O 1
ATOM 25924 N N . VAL J 9 263 ? 205.944 159.205 137.332 1.00 55.92 263 VAL J N 1
ATOM 25925 C CA . VAL J 9 263 ? 206.436 160.576 137.267 1.00 55.92 263 VAL J CA 1
ATOM 25926 C C . VAL J 9 263 ? 207.356 160.715 136.059 1.00 55.92 263 VAL J C 1
ATOM 25927 O O . VAL J 9 263 ? 207.285 161.702 135.317 1.00 55.92 263 VAL J O 1
ATOM 25931 N N . GLN J 9 264 ? 208.204 159.709 135.837 1.00 62.47 264 GLN J N 1
ATOM 25932 C CA . GLN J 9 264 ? 209.203 159.740 134.775 1.00 62.47 264 GLN J CA 1
ATOM 25933 C C . GLN J 9 264 ? 208.586 159.557 133.392 1.00 62.47 264 GLN J C 1
ATOM 25934 O O . GLN J 9 264 ? 209.127 160.075 132.406 1.00 62.47 264 GLN J O 1
ATOM 25940 N N . GLY J 9 265 ? 207.436 158.894 133.296 1.00 63.70 265 GLY J N 1
ATOM 25941 C CA . GLY J 9 265 ? 206.800 158.694 132.009 1.00 63.70 265 GLY J CA 1
ATOM 25942 C C . GLY J 9 265 ? 205.980 159.889 131.568 1.00 63.70 265 GLY J C 1
ATOM 25943 O O . GLY J 9 265 ? 205.452 159.911 130.452 1.00 63.70 265 GLY J O 1
ATOM 25944 N N . ILE J 9 266 ? 205.878 160.894 132.435 1.00 61.35 266 ILE J N 1
ATOM 25945 C CA . ILE J 9 266 ? 205.271 162.174 132.098 1.00 61.35 266 ILE J CA 1
ATOM 25946 C C . ILE J 9 266 ? 206.401 163.152 131.817 1.00 61.35 266 ILE J C 1
ATOM 25947 O O . ILE J 9 266 ? 207.338 163.288 132.609 1.00 61.35 266 ILE J O 1
ATOM 25952 N N . ASP J 9 267 ? 206.321 163.820 130.664 1.00 70.77 267 ASP J N 1
ATOM 25953 C CA . ASP J 9 267 ? 207.298 164.843 130.295 1.00 70.77 267 ASP J CA 1
ATOM 25954 C C . ASP J 9 267 ? 207.108 166.035 131.228 1.00 70.77 267 ASP J C 1
ATOM 25955 O O . ASP J 9 267 ? 206.139 166.793 131.145 1.00 70.77 267 ASP J O 1
ATOM 25960 N N . ASP J 9 268 ? 208.069 166.197 132.142 1.00 68.91 268 ASP J N 1
ATOM 25961 C CA . ASP J 9 268 ? 207.991 167.271 133.127 1.00 68.91 268 ASP J CA 1
ATOM 25962 C C . ASP J 9 268 ? 208.510 168.594 132.575 1.00 68.91 268 ASP J C 1
ATOM 25963 O O . ASP J 9 268 ? 208.734 169.536 133.345 1.00 68.91 268 ASP J O 1
ATOM 25968 N N . VAL J 9 269 ? 208.743 168.673 131.259 1.00 69.18 269 VAL J N 1
ATOM 25969 C CA . VAL J 9 269 ? 209.083 169.938 130.614 1.00 69.18 269 VAL J CA 1
ATOM 25970 C C . VAL J 9 269 ? 207.981 170.974 130.750 1.00 69.18 269 VAL J C 1
ATOM 25971 O O . VAL J 9 269 ? 208.208 172.016 131.378 1.00 69.18 269 VAL J O 1
ATOM 25975 N N . GLN J 9 270 ? 206.795 170.732 130.188 1.00 68.64 270 GLN J N 1
ATOM 25976 C CA . GLN J 9 270 ? 205.698 171.644 130.480 1.00 68.64 270 GLN J CA 1
ATOM 25977 C C . GLN J 9 270 ? 204.530 170.960 131.184 1.00 68.64 270 GLN J C 1
ATOM 25978 O O . GLN J 9 270 ? 204.305 171.187 132.377 1.00 68.64 270 GLN J O 1
ATOM 25984 N N . THR J 9 271 ? 203.795 170.107 130.461 1.00 66.00 271 THR J N 1
ATOM 25985 C CA . THR J 9 271 ? 202.703 169.315 131.026 1.00 66.00 271 THR J CA 1
ATOM 25986 C C . THR J 9 271 ? 202.677 167.874 130.522 1.00 66.00 271 THR J C 1
ATOM 25987 O O . THR J 9 271 ? 202.334 166.953 131.271 1.00 66.00 271 THR J O 1
ATOM 25991 N N . ILE J 9 272 ? 203.036 167.683 129.250 1.00 68.46 272 ILE J N 1
ATOM 25992 C CA . ILE J 9 272 ? 202.517 166.600 128.415 1.00 68.46 272 ILE J CA 1
ATOM 25993 C C . ILE J 9 272 ? 203.017 165.214 128.809 1.00 68.46 272 ILE J C 1
ATOM 25994 O O . ILE J 9 272 ? 203.948 165.071 129.608 1.00 68.46 272 ILE J O 1
ATOM 25999 N N . LYS J 9 273 ? 202.370 164.187 128.255 1.00 60.68 273 LYS J N 1
ATOM 26000 C CA . LYS J 9 273 ? 202.782 162.795 128.424 1.00 60.68 273 LYS J CA 1
ATOM 26001 C C . LYS J 9 273 ? 202.652 162.104 127.074 1.00 60.68 273 LYS J C 1
ATOM 26002 O O . LYS J 9 273 ? 201.536 161.921 126.579 1.00 60.68 273 LYS J O 1
ATOM 26008 N N . VAL J 9 274 ? 203.782 161.715 126.485 1.00 66.24 274 VAL J N 1
ATOM 26009 C CA . VAL J 9 274 ? 203.774 161.043 125.189 1.00 66.24 274 VAL J CA 1
ATOM 26010 C C . VAL J 9 274 ? 203.385 159.583 125.377 1.00 66.24 274 VAL J C 1
ATOM 26011 O O . VAL J 9 274 ? 204.125 158.801 125.985 1.00 66.24 274 VAL J O 1
ATOM 26015 N N . VAL J 9 275 ? 202.216 159.210 124.858 1.00 68.53 275 VAL J N 1
ATOM 26016 C CA . VAL J 9 275 ? 201.677 157.859 124.971 1.00 68.53 275 VAL J CA 1
ATOM 26017 C C . VAL J 9 275 ? 201.417 157.342 123.562 1.00 68.53 275 VAL J C 1
ATOM 26018 O O . VAL J 9 275 ? 200.846 158.058 122.733 1.00 68.53 275 VAL J O 1
ATOM 26022 N N . LYS J 9 276 ? 201.839 156.103 123.289 1.00 67.49 276 LYS J N 1
ATOM 26023 C CA . LYS J 9 276 ? 201.586 155.464 122.001 1.00 67.49 276 LYS J CA 1
ATOM 26024 C C . LYS J 9 276 ? 200.104 155.158 121.798 1.00 67.49 276 LYS J C 1
ATOM 26025 O O . LYS J 9 276 ? 199.301 155.274 122.730 1.00 67.49 276 LYS J O 1
ATOM 26031 N N . ARG J 9 277 ? 199.737 154.745 120.583 1.00 71.34 277 ARG J N 1
ATOM 26032 C CA . ARG J 9 277 ? 198.336 154.536 120.216 1.00 71.34 277 ARG J CA 1
ATOM 26033 C C . ARG J 9 277 ? 197.821 153.248 120.854 1.00 71.34 277 ARG J C 1
ATOM 26034 O O . ARG J 9 277 ? 197.799 152.174 120.249 1.00 71.34 277 ARG J O 1
ATOM 26042 N N . SER J 9 278 ? 197.397 153.369 122.111 1.00 65.31 278 SER J N 1
ATOM 26043 C CA . SER J 9 278 ? 196.787 152.263 122.838 1.00 65.31 278 SER J CA 1
ATOM 26044 C C . SER J 9 278 ? 195.268 152.240 122.718 1.00 65.31 278 SER J C 1
ATOM 26045 O O . SER J 9 278 ? 194.644 151.267 123.154 1.00 65.31 278 SER J O 1
ATOM 26048 N N . MET J 9 279 ? 194.663 153.278 122.142 1.00 63.64 279 MET J N 1
ATOM 26049 C CA . MET J 9 279 ? 193.215 153.366 121.975 1.00 63.64 279 MET J CA 1
ATOM 26050 C C . MET J 9 279 ? 192.905 153.478 120.490 1.00 63.64 279 MET J C 1
ATOM 26051 O O . MET J 9 279 ? 193.259 154.475 119.852 1.00 63.64 279 MET J O 1
ATOM 26056 N N . ASP J 9 280 ? 192.243 152.463 119.942 1.00 65.87 280 ASP J N 1
ATOM 26057 C CA . ASP J 9 280 ? 191.823 152.442 118.542 1.00 65.87 280 ASP J CA 1
ATOM 26058 C C . ASP J 9 280 ? 190.302 152.323 118.523 1.00 65.87 280 ASP J C 1
ATOM 26059 O O . ASP J 9 280 ? 189.734 151.375 119.069 1.00 65.87 280 ASP J O 1
ATOM 26064 N N . ALA J 9 281 ? 189.643 153.294 117.891 1.00 64.93 281 ALA J N 1
ATOM 26065 C CA . ALA J 9 281 ? 188.186 153.322 117.834 1.00 64.93 281 ALA J CA 1
ATOM 26066 C C . ALA J 9 281 ? 187.643 152.423 116.729 1.00 64.93 281 ALA J C 1
ATOM 26067 O O . ALA J 9 281 ? 186.426 152.258 116.600 1.00 64.93 281 ALA J O 1
ATOM 26069 N N . GLU J 9 282 ? 188.536 151.843 115.925 1.00 69.21 282 GLU J N 1
ATOM 26070 C CA . GLU J 9 282 ? 188.104 151.070 114.765 1.00 69.21 282 GLU J CA 1
ATOM 26071 C C . GLU J 9 282 ? 187.583 149.694 115.169 1.00 69.21 282 GLU J C 1
ATOM 26072 O O . GLU J 9 282 ? 186.413 149.368 114.941 1.00 69.21 282 GLU J O 1
ATOM 26078 N N . GLN J 9 283 ? 188.438 148.870 115.771 1.00 69.21 283 GLN J N 1
ATOM 26079 C CA . GLN J 9 283 ? 188.122 147.462 116.012 1.00 69.21 283 GLN J CA 1
ATOM 26080 C C . GLN J 9 283 ? 188.454 147.063 117.448 1.00 69.21 283 GLN J C 1
ATOM 26081 O O . GLN J 9 283 ? 189.081 146.034 117.702 1.00 69.21 283 GLN J O 1
ATOM 26087 N N . LEU J 9 284 ? 188.033 147.878 118.412 1.00 62.08 284 LEU J N 1
ATOM 26088 C CA . LEU J 9 284 ? 188.180 147.556 119.831 1.00 62.08 284 LEU J CA 1
ATOM 26089 C C . LEU J 9 284 ? 186.828 147.738 120.514 1.00 62.08 284 LEU J C 1
ATOM 26090 O O . LEU J 9 284 ? 186.283 148.846 120.549 1.00 62.08 284 LEU J O 1
ATOM 26095 N N . GLY J 9 285 ? 186.291 146.647 121.054 1.00 65.09 285 GLY J N 1
ATOM 26096 C CA . GLY J 9 285 ? 185.022 146.679 121.753 1.00 65.09 285 GLY J CA 1
ATOM 26097 C C . GLY J 9 285 ? 185.169 146.611 123.259 1.00 65.09 285 GLY J C 1
ATOM 26098 O O . GLY J 9 285 ? 185.830 147.460 123.865 1.00 65.09 285 GLY J O 1
ATOM 26099 N N . HIS J 9 286 ? 184.551 145.611 123.871 1.00 68.03 286 HIS J N 1
ATOM 26100 C CA . HIS J 9 286 ? 184.603 145.425 125.323 1.00 68.03 286 HIS J CA 1
ATOM 26101 C C . HIS J 9 286 ? 185.997 144.905 125.689 1.00 68.03 286 HIS J C 1
ATOM 26102 O O . HIS J 9 286 ? 186.699 144.338 124.846 1.00 68.03 286 HIS J O 1
ATOM 26109 N N . ALA J 9 287 ? 186.408 145.085 126.945 1.00 60.69 287 ALA J N 1
ATOM 26110 C CA . ALA J 9 287 ? 187.750 144.717 127.382 1.00 60.69 287 ALA J CA 1
ATOM 26111 C C . ALA J 9 287 ? 187.913 143.208 127.512 1.00 60.69 287 ALA J C 1
ATOM 26112 O O . ALA J 9 287 ? 188.975 142.664 127.194 1.00 60.69 287 ALA J O 1
ATOM 26114 N N . SER J 9 288 ? 186.871 142.524 127.978 1.00 63.51 288 SER J N 1
ATOM 26115 C CA . SER J 9 288 ? 186.925 141.069 128.118 1.00 63.51 288 SER J CA 1
ATOM 26116 C C . SER J 9 288 ? 186.759 140.340 126.794 1.00 63.51 288 SER J C 1
ATOM 26117 O O . SER J 9 288 ? 187.003 139.126 126.741 1.00 63.51 288 SER J O 1
ATOM 26120 N N . LYS J 9 289 ? 186.357 141.033 125.729 1.00 66.15 289 LYS J N 1
ATOM 26121 C CA . LYS J 9 289 ? 186.195 140.423 124.419 1.00 66.15 289 LYS J CA 1
ATOM 26122 C C . LYS J 9 289 ? 187.382 140.657 123.495 1.00 66.15 289 LYS J C 1
ATOM 26123 O O . LYS J 9 289 ? 187.357 140.182 122.354 1.00 66.15 289 LYS J O 1
ATOM 26129 N N . ARG J 9 290 ? 188.408 141.372 123.948 1.00 64.90 290 ARG J N 1
ATOM 26130 C CA . ARG J 9 290 ? 189.584 141.608 123.126 1.00 64.90 290 ARG J CA 1
ATOM 26131 C C . ARG J 9 290 ? 190.460 140.360 123.063 1.00 64.90 290 ARG J C 1
ATOM 26132 O O . ARG J 9 290 ? 190.371 139.456 123.899 1.00 64.90 290 ARG J O 1
ATOM 26140 N N . HIS J 9 291 ? 191.320 140.322 122.046 1.00 77.31 291 HIS J N 1
ATOM 26141 C CA . HIS J 9 291 ? 192.265 139.225 121.882 1.00 77.31 291 HIS J CA 1
ATOM 26142 C C . HIS J 9 291 ? 193.694 139.678 121.624 1.00 77.31 291 HIS J C 1
ATOM 26143 O O . HIS J 9 291 ? 194.614 138.890 121.859 1.00 77.31 291 HIS J O 1
ATOM 26150 N N . LYS J 9 292 ? 193.917 140.904 121.155 1.00 80.33 292 LYS J N 1
ATOM 26151 C CA . LYS J 9 292 ? 195.262 141.409 120.901 1.00 80.33 292 LYS J CA 1
ATOM 26152 C C . LYS J 9 292 ? 195.981 141.849 122.181 1.00 80.33 292 LYS J C 1
ATOM 26153 O O . LYS J 9 292 ? 197.165 141.517 122.333 1.00 80.33 292 LYS J O 1
ATOM 26159 N N . PRO J 9 293 ? 195.345 142.595 123.126 1.00 82.39 293 PRO J N 1
ATOM 26160 C CA . PRO J 9 293 ? 196.159 142.778 124.337 1.00 82.39 293 PRO J CA 1
ATOM 26161 C C . PRO J 9 293 ? 196.078 141.585 125.286 1.00 82.39 293 PRO J C 1
ATOM 26162 O O . PRO J 9 293 ? 196.744 141.601 126.321 1.00 82.39 293 PRO J O 1
ATOM 26166 N N . ASN K 10 17 ? 181.333 212.372 114.720 1.00 134.31 17 ASN K N 1
ATOM 26167 C CA . ASN K 10 17 ? 180.378 211.632 115.537 1.00 134.31 17 ASN K CA 1
ATOM 26168 C C . ASN K 10 17 ? 181.056 210.996 116.746 1.00 134.31 17 ASN K C 1
ATOM 26169 O O . ASN K 10 17 ? 180.483 210.949 117.835 1.00 134.31 17 ASN K O 1
ATOM 26174 N N . GLY K 10 18 ? 182.279 210.510 116.554 1.00 135.65 18 GLY K N 1
ATOM 26175 C CA . GLY K 10 18 ? 182.997 209.879 117.651 1.00 135.65 18 GLY K CA 1
ATOM 26176 C C . GLY K 10 18 ? 184.378 209.420 117.233 1.00 135.65 18 GLY K C 1
ATOM 26177 O O . GLY K 10 18 ? 184.976 209.963 116.297 1.00 135.65 18 GLY K O 1
ATOM 26178 N N . THR K 10 19 ? 184.874 208.413 117.943 1.00 130.91 19 THR K N 1
ATOM 26179 C CA . THR K 10 19 ? 186.217 207.884 117.756 1.00 130.91 19 THR K CA 1
ATOM 26180 C C . THR K 10 19 ? 186.150 206.547 117.025 1.00 130.91 19 THR K C 1
ATOM 26181 O O . THR K 10 19 ? 185.347 205.668 117.351 1.00 130.91 19 THR K O 1
ATOM 26185 N N . LEU K 10 20 ? 187.013 206.401 116.019 1.00 125.62 20 LEU K N 1
ATOM 26186 C CA . LEU K 10 20 ? 187.057 205.198 115.195 1.00 125.62 20 LEU K CA 1
ATOM 26187 C C . LEU K 10 20 ? 188.250 204.362 115.630 1.00 125.62 20 LEU K C 1
ATOM 26188 O O . LEU K 10 20 ? 189.395 204.700 115.316 1.00 125.62 20 LEU K O 1
ATOM 26193 N N . LEU K 10 21 ? 187.978 203.276 116.348 1.00 119.69 21 LEU K N 1
ATOM 26194 C CA . LEU K 10 21 ? 188.999 202.350 116.817 1.00 119.69 21 LEU K CA 1
ATOM 26195 C C . LEU K 10 21 ? 188.643 200.936 116.381 1.00 119.69 21 LEU K C 1
ATOM 26196 O O . LEU K 10 21 ? 187.562 200.432 116.704 1.00 119.69 21 LEU K O 1
ATOM 26201 N N . VAL K 10 22 ? 189.552 200.299 115.649 1.00 114.11 22 VAL K N 1
ATOM 26202 C CA . VAL K 10 22 ? 189.319 198.960 115.108 1.00 114.11 22 VAL K CA 1
ATOM 26203 C C . VAL K 10 22 ? 190.338 198.006 115.723 1.00 114.11 22 VAL K C 1
ATOM 26204 O O . VAL K 10 22 ? 191.497 197.988 115.288 1.00 114.11 22 VAL K O 1
ATOM 26208 N N . PRO K 10 23 ? 189.980 197.238 116.750 1.00 116.67 23 PRO K N 1
ATOM 26209 C CA . PRO K 10 23 ? 190.937 196.283 117.338 1.00 116.67 23 PRO K CA 1
ATOM 26210 C C . PRO K 10 23 ? 190.842 194.908 116.696 1.00 116.67 23 PRO K C 1
ATOM 26211 O O . PRO K 10 23 ? 189.753 194.320 116.608 1.00 116.67 23 PRO K O 1
ATOM 26215 N N . PRO K 10 24 ? 191.957 194.367 116.211 1.00 114.28 24 PRO K N 1
ATOM 26216 C CA . PRO K 10 24 ? 192.014 192.927 115.896 1.00 114.28 24 PRO K CA 1
ATOM 26217 C C . PRO K 10 24 ? 192.609 192.024 116.980 1.00 114.28 24 PRO K C 1
ATOM 26218 O O . PRO K 10 24 ? 192.839 190.844 116.673 1.00 114.28 24 PRO K O 1
ATOM 26222 N N . PRO K 10 25 ? 192.896 192.464 118.284 1.00 111.57 25 PRO K N 1
ATOM 26223 C CA . PRO K 10 25 ? 193.104 191.402 119.288 1.00 111.57 25 PRO K CA 1
ATOM 26224 C C . PRO K 10 25 ? 191.829 190.716 119.755 1.00 111.57 25 PRO K C 1
ATOM 26225 O O . PRO K 10 25 ? 191.207 191.143 120.734 1.00 111.57 25 PRO K O 1
ATOM 26229 N N . ARG K 10 26 ? 191.419 189.673 119.030 1.00 103.09 26 ARG K N 1
ATOM 26230 C CA . ARG K 10 26 ? 190.364 188.768 119.476 1.00 103.09 26 ARG K CA 1
ATOM 26231 C C . ARG K 10 26 ? 190.730 188.114 120.808 1.00 103.09 26 ARG K C 1
ATOM 26232 O O . ARG K 10 26 ? 191.905 187.829 121.068 1.00 103.09 26 ARG K O 1
ATOM 26240 N N . THR K 10 27 ? 189.741 187.913 121.677 1.00 92.49 27 THR K N 1
ATOM 26241 C CA . THR K 10 27 ? 190.004 187.335 122.990 1.00 92.49 27 THR K CA 1
ATOM 26242 C C . THR K 10 27 ? 189.871 185.817 122.951 1.00 92.49 27 THR K C 1
ATOM 26243 O O . THR K 10 27 ? 189.063 185.269 122.197 1.00 92.49 27 THR K O 1
ATOM 26247 N N . ILE K 10 28 ? 190.664 185.144 123.786 1.00 84.52 28 ILE K N 1
ATOM 26248 C CA . ILE K 10 28 ? 190.824 183.693 123.748 1.00 84.52 28 ILE K CA 1
ATOM 26249 C C . ILE K 10 28 ? 189.581 182.982 124.285 1.00 84.52 28 ILE K C 1
ATOM 26250 O O . ILE K 10 28 ? 189.185 181.928 123.768 1.00 84.52 28 ILE K O 1
ATOM 26255 N N . ALA K 10 29 ? 188.927 183.574 125.291 1.00 81.87 29 ALA K N 1
ATOM 26256 C CA . ALA K 10 29 ? 187.753 182.946 125.890 1.00 81.87 29 ALA K CA 1
ATOM 26257 C C . ALA K 10 29 ? 186.554 183.003 124.952 1.00 81.87 29 ALA K C 1
ATOM 26258 O O . ALA K 10 29 ? 185.775 182.043 124.868 1.00 81.87 29 ALA K O 1
ATOM 26260 N N . ASN K 10 30 ? 186.395 184.121 124.236 1.00 77.84 30 ASN K N 1
ATOM 26261 C CA . ASN K 10 30 ? 185.323 184.231 123.253 1.00 77.84 30 ASN K CA 1
ATOM 26262 C C . ASN K 10 30 ? 185.550 183.279 122.086 1.00 77.84 30 ASN K C 1
ATOM 26263 O O . ASN K 10 30 ? 184.596 182.696 121.562 1.00 77.84 30 ASN K O 1
ATOM 26268 N N . GLN K 10 31 ? 186.812 183.086 121.685 1.00 78.23 31 GLN K N 1
ATOM 26269 C CA . GLN K 10 31 ? 187.123 182.100 120.651 1.00 78.23 31 GLN K CA 1
ATOM 26270 C C . GLN K 10 31 ? 186.816 180.684 121.122 1.00 78.23 31 GLN K C 1
ATOM 26271 O O . GLN K 10 31 ? 186.306 179.869 120.345 1.00 78.23 31 GLN K O 1
ATOM 26277 N N . ASP K 10 32 ? 187.080 180.389 122.400 1.00 71.85 32 ASP K N 1
ATOM 26278 C CA . ASP K 10 32 ? 186.743 179.081 122.965 1.00 71.85 32 ASP K CA 1
ATOM 26279 C C . ASP K 10 32 ? 185.234 178.848 122.975 1.00 71.85 32 ASP K C 1
ATOM 26280 O O . ASP K 10 32 ? 184.755 177.776 122.581 1.00 71.85 32 ASP K O 1
ATOM 26285 N N . HIS K 10 33 ? 184.466 179.862 123.396 1.00 70.23 33 HIS K N 1
ATOM 26286 C CA . HIS K 10 33 ? 183.009 179.730 123.431 1.00 70.23 33 HIS K CA 1
ATOM 26287 C C . HIS K 10 33 ? 182.410 179.605 122.032 1.00 70.23 33 HIS K C 1
ATOM 26288 O O . HIS K 10 33 ? 181.509 178.785 121.814 1.00 70.23 33 HIS K O 1
ATOM 26295 N N . PHE K 10 34 ? 182.903 180.385 121.063 1.00 73.20 34 PHE K N 1
ATOM 26296 C CA . PHE K 10 34 ? 182.325 180.294 119.725 1.00 73.20 34 PHE K CA 1
ATOM 26297 C C . PHE K 10 34 ? 182.766 179.021 119.008 1.00 73.20 34 PHE K C 1
ATOM 26298 O O . PHE K 10 34 ? 182.014 178.483 118.187 1.00 73.20 34 PHE K O 1
ATOM 26306 N N . HIS K 10 35 ? 183.958 178.498 119.326 1.00 69.77 35 HIS K N 1
ATOM 26307 C CA . HIS K 10 35 ? 184.337 177.188 118.803 1.00 69.77 35 HIS K CA 1
ATOM 26308 C C . HIS K 10 35 ? 183.475 176.082 119.400 1.00 69.77 35 HIS K C 1
ATOM 26309 O O . HIS K 10 35 ? 183.108 175.134 118.697 1.00 69.77 35 HIS K O 1
ATOM 26316 N N . ARG K 10 36 ? 183.113 176.206 120.684 1.00 59.39 36 ARG K N 1
ATOM 26317 C CA . ARG K 10 36 ? 182.197 175.248 121.305 1.00 59.39 36 ARG K CA 1
ATOM 26318 C C . ARG K 10 36 ? 180.813 175.288 120.658 1.00 59.39 36 ARG K C 1
ATOM 26319 O O . ARG K 10 36 ? 180.238 174.235 120.335 1.00 59.39 36 ARG K O 1
ATOM 26327 N N . LEU K 10 37 ? 180.284 176.499 120.437 1.00 63.73 37 LEU K N 1
ATOM 26328 C CA . LEU K 10 37 ? 178.985 176.661 119.784 1.00 63.73 37 LEU K CA 1
ATOM 26329 C C . LEU K 10 37 ? 179.005 176.132 118.354 1.00 63.73 37 LEU K C 1
ATOM 26330 O O . LEU K 10 37 ? 178.064 175.452 117.919 1.00 63.73 37 LEU K O 1
ATOM 26335 N N . ASN K 10 38 ? 180.083 176.415 117.616 1.00 69.18 38 ASN K N 1
ATOM 26336 C CA . ASN K 10 38 ? 180.157 175.998 116.224 1.00 69.18 38 ASN K CA 1
ATOM 26337 C C . ASN K 10 38 ? 180.351 174.491 116.113 1.00 69.18 38 ASN K C 1
ATOM 26338 O O . ASN K 10 38 ? 179.826 173.866 115.186 1.00 69.18 38 ASN K O 1
ATOM 26343 N N . TYR K 10 39 ? 181.077 173.887 117.062 1.00 62.99 39 TYR K N 1
ATOM 26344 C CA . TYR K 10 39 ? 181.228 172.435 117.064 1.00 62.99 39 TYR K CA 1
ATOM 26345 C C . TYR K 10 39 ? 179.911 171.739 117.375 1.00 62.99 39 TYR K C 1
ATOM 26346 O O . TYR K 10 39 ? 179.586 170.717 116.756 1.00 62.99 39 TYR K O 1
ATOM 26355 N N . LEU K 10 40 ? 179.131 172.287 118.319 1.00 60.80 40 LEU K N 1
ATOM 26356 C CA . LEU K 10 40 ? 177.813 171.718 118.603 1.00 60.80 40 LEU K CA 1
ATOM 26357 C C . LEU K 10 40 ? 176.872 171.854 117.409 1.00 60.80 40 LEU K C 1
ATOM 26358 O O . LEU K 10 40 ? 176.140 170.909 117.078 1.00 60.80 40 LEU K O 1
ATOM 26363 N N . TYR K 10 41 ? 176.912 173.006 116.724 1.00 65.05 41 TYR K N 1
ATOM 26364 C CA . TYR K 10 41 ? 176.069 173.201 115.546 1.00 65.05 41 TYR K CA 1
ATOM 26365 C C . TYR K 10 41 ? 176.471 172.268 114.407 1.00 65.05 41 TYR K C 1
ATOM 26366 O O . TYR K 10 41 ? 175.604 171.689 113.738 1.00 65.05 41 TYR K O 1
ATOM 26375 N N . GLN K 10 42 ? 177.780 172.082 114.197 1.00 66.94 42 GLN K N 1
ATOM 26376 C CA . GLN K 10 42 ? 178.251 171.194 113.137 1.00 66.94 42 GLN K CA 1
ATOM 26377 C C . GLN K 10 42 ? 177.918 169.737 113.425 1.00 66.94 42 GLN K C 1
ATOM 26378 O O . GLN K 10 42 ? 177.519 169.003 112.513 1.00 66.94 42 GLN K O 1
ATOM 26384 N N . ILE K 10 43 ? 178.056 169.295 114.683 1.00 62.82 43 ILE K N 1
ATOM 26385 C CA . ILE K 10 43 ? 177.777 167.890 114.971 1.00 62.82 43 ILE K CA 1
ATOM 26386 C C . ILE K 10 43 ? 176.273 167.621 114.921 1.00 62.82 43 ILE K C 1
ATOM 26387 O O . ILE K 10 43 ? 175.845 166.563 114.442 1.00 62.82 43 ILE K O 1
ATOM 26392 N N . SER K 10 44 ? 175.446 168.608 115.305 1.00 68.91 44 SER K N 1
ATOM 26393 C CA . SER K 10 44 ? 173.998 168.438 115.196 1.00 68.91 44 SER K CA 1
ATOM 26394 C C . SER K 10 44 ? 173.550 168.411 113.739 1.00 68.91 44 SER K C 1
ATOM 26395 O O . SER K 10 44 ? 172.732 167.562 113.350 1.00 68.91 44 SER K O 1
ATOM 26398 N N . ALA K 10 45 ? 174.113 169.302 112.912 1.00 68.49 45 ALA K N 1
ATOM 26399 C CA . ALA K 10 45 ? 173.773 169.333 111.494 1.00 68.49 45 ALA K CA 1
ATOM 26400 C C . ALA K 10 45 ? 174.241 168.072 110.778 1.00 68.49 45 ALA K C 1
ATOM 26401 O O . ALA K 10 45 ? 173.532 167.550 109.908 1.00 68.49 45 ALA K O 1
ATOM 26403 N N . TYR K 10 46 ? 175.406 167.541 111.156 1.00 75.80 46 TYR K N 1
ATOM 26404 C CA . TYR K 10 46 ? 175.909 166.371 110.452 1.00 75.80 46 TYR K CA 1
ATOM 26405 C C . TYR K 10 46 ? 175.170 165.113 110.891 1.00 75.80 46 TYR K C 1
ATOM 26406 O O . TYR K 10 46 ? 174.956 164.222 110.061 1.00 75.80 46 TYR K O 1
ATOM 26415 N N . GLN K 10 47 ? 174.764 165.034 112.169 1.00 73.15 47 GLN K N 1
ATOM 26416 C CA . GLN K 10 47 ? 173.873 163.957 112.604 1.00 73.15 47 GLN K CA 1
ATOM 26417 C C . GLN K 10 47 ? 172.556 163.987 111.842 1.00 73.15 47 GLN K C 1
ATOM 26418 O O . GLN K 10 47 ? 172.086 162.950 111.350 1.00 73.15 47 GLN K O 1
ATOM 26424 N N . THR K 10 48 ? 171.963 165.182 111.716 1.00 79.17 48 THR K N 1
ATOM 26425 C CA . THR K 10 48 ? 170.678 165.332 111.040 1.00 79.17 48 THR K CA 1
ATOM 26426 C C . THR K 10 48 ? 170.775 164.949 109.565 1.00 79.17 48 THR K C 1
ATOM 26427 O O . THR K 10 48 ? 169.920 164.228 109.041 1.00 79.17 48 THR K O 1
ATOM 26431 N N . ARG K 10 49 ? 171.852 165.363 108.897 1.00 85.13 49 ARG K N 1
ATOM 26432 C CA . ARG K 10 49 ? 171.990 165.088 107.468 1.00 85.13 49 ARG K CA 1
ATOM 26433 C C . ARG K 10 49 ? 172.354 163.626 107.205 1.00 85.13 49 ARG K C 1
ATOM 26434 O O . ARG K 10 49 ? 171.843 163.010 106.258 1.00 85.13 49 ARG K O 1
ATOM 26442 N N . ALA K 10 50 ? 173.219 163.045 108.046 1.00 84.68 50 ALA K N 1
ATOM 26443 C CA . ALA K 10 50 ? 173.601 161.643 107.895 1.00 84.68 50 ALA K CA 1
ATOM 26444 C C . ALA K 10 50 ? 172.428 160.714 108.191 1.00 84.68 50 ALA K C 1
ATOM 26445 O O . ALA K 10 50 ? 172.339 159.607 107.648 1.00 84.68 50 ALA K O 1
ATOM 26447 N N . ARG K 10 51 ? 171.515 161.152 109.061 1.00 90.24 51 ARG K N 1
ATOM 26448 C CA . ARG K 10 51 ? 170.302 160.376 109.291 1.00 90.24 51 ARG K CA 1
ATOM 26449 C C . ARG K 10 51 ? 169.261 160.621 108.201 1.00 90.24 51 ARG K C 1
ATOM 26450 O O . ARG K 10 51 ? 168.500 159.708 107.860 1.00 90.24 51 ARG K O 1
ATOM 26458 N N . GLN K 10 52 ? 169.216 161.830 107.636 1.00 93.24 52 GLN K N 1
ATOM 26459 C CA . GLN K 10 52 ? 168.134 162.190 106.727 1.00 93.24 52 GLN K CA 1
ATOM 26460 C C . GLN K 10 52 ? 168.371 161.635 105.327 1.00 93.24 52 GLN K C 1
ATOM 26461 O O . GLN K 10 52 ? 167.424 161.272 104.620 1.00 93.24 52 GLN K O 1
ATOM 26467 N N . LYS K 10 53 ? 169.639 161.559 104.908 1.00 101.55 53 LYS K N 1
ATOM 26468 C CA . LYS K 10 53 ? 169.939 161.061 103.568 1.00 101.55 53 LYS K CA 1
ATOM 26469 C C . LYS K 10 53 ? 169.698 159.558 103.459 1.00 101.55 53 LYS K C 1
ATOM 26470 O O . LYS K 10 53 ? 169.211 159.070 102.431 1.00 101.55 53 LYS K O 1
ATOM 26476 N N . ALA K 10 54 ? 170.008 158.810 104.516 1.00 103.21 54 ALA K N 1
ATOM 26477 C CA . ALA K 10 54 ? 169.923 157.355 104.463 1.00 103.21 54 ALA K CA 1
ATOM 26478 C C . ALA K 10 54 ? 168.491 156.844 104.601 1.00 103.21 54 ALA K C 1
ATOM 26479 O O . ALA K 10 54 ? 167.982 156.173 103.697 1.00 103.21 54 ALA K O 1
ATOM 26481 N N . ARG K 10 55 ? 167.829 157.151 105.718 1.00 104.19 55 ARG K N 1
ATOM 26482 C CA . ARG K 10 55 ? 166.512 156.579 105.987 1.00 104.19 55 ARG K CA 1
ATOM 26483 C C . ARG K 10 55 ? 165.639 157.499 106.838 1.00 104.19 55 ARG K C 1
ATOM 26484 O O . ARG K 10 55 ? 165.938 158.689 106.979 1.00 104.19 55 ARG K O 1
ATOM 26492 N N . THR K 10 56 ? 164.544 156.960 107.384 1.00 102.20 56 THR K N 1
ATOM 26493 C CA . THR K 10 56 ? 163.550 157.721 108.138 1.00 102.20 56 THR K CA 1
ATOM 26494 C C . THR K 10 56 ? 164.085 158.292 109.450 1.00 102.20 56 THR K C 1
ATOM 26495 O O . THR K 10 56 ? 165.241 158.061 109.822 1.00 102.20 56 THR K O 1
ATOM 26499 N N . ASP K 10 57 ? 163.226 159.039 110.165 1.00 96.35 57 ASP K N 1
ATOM 26500 C CA . ASP K 10 57 ? 163.611 159.830 111.338 1.00 96.35 57 ASP K CA 1
ATOM 26501 C C . ASP K 10 57 ? 163.902 158.879 112.504 1.00 96.35 57 ASP K C 1
ATOM 26502 O O . ASP K 10 57 ? 163.012 158.500 113.268 1.00 96.35 57 ASP K O 1
ATOM 26507 N N . ALA K 10 58 ? 165.173 158.498 112.636 1.00 90.75 58 ALA K N 1
ATOM 26508 C CA . ALA K 10 58 ? 165.597 157.572 113.679 1.00 90.75 58 ALA K CA 1
ATOM 26509 C C . ALA K 10 58 ? 165.878 158.282 114.999 1.00 90.75 58 ALA K C 1
ATOM 26510 O O . ALA K 10 58 ? 165.207 158.021 116.003 1.00 90.75 58 ALA K O 1
ATOM 26512 N N . HIS K 10 59 ? 166.865 159.179 115.013 1.00 86.28 59 HIS K N 1
ATOM 26513 C CA . HIS K 10 59 ? 167.245 159.856 116.248 1.00 86.28 59 HIS K CA 1
ATOM 26514 C C . HIS K 10 59 ? 167.087 161.370 116.149 1.00 86.28 59 HIS K C 1
ATOM 26515 O O . HIS K 10 59 ? 167.933 162.126 116.640 1.00 86.28 59 HIS K O 1
ATOM 26522 N N . THR K 10 60 ? 165.989 161.819 115.539 1.00 78.94 60 THR K N 1
ATOM 26523 C CA . THR K 10 60 ? 165.642 163.239 115.512 1.00 78.94 60 THR K CA 1
ATOM 26524 C C . THR K 10 60 ? 165.395 163.943 116.862 1.00 78.94 60 THR K C 1
ATOM 26525 O O . THR K 10 60 ? 165.505 165.176 116.879 1.00 78.94 60 THR K O 1
ATOM 26529 N N . PRO K 10 61 ? 165.077 163.301 117.994 1.00 80.13 61 PRO K N 1
ATOM 26530 C CA . PRO K 10 61 ? 165.202 164.038 119.266 1.00 80.13 61 PRO K CA 1
ATOM 26531 C C . PRO K 10 61 ? 166.625 164.180 119.795 1.00 80.13 61 PRO K C 1
ATOM 26532 O O . PRO K 10 61 ? 166.806 164.879 120.797 1.00 80.13 61 PRO K O 1
ATOM 26536 N N . LEU K 10 62 ? 167.617 163.556 119.165 1.00 68.43 62 LEU K N 1
ATOM 26537 C CA . LEU K 10 62 ? 168.990 163.641 119.645 1.00 68.43 62 LEU K CA 1
ATOM 26538 C C . LEU K 10 62 ? 169.681 164.942 119.269 1.00 68.43 62 LEU K C 1
ATOM 26539 O O . LEU K 10 62 ? 170.086 165.691 120.169 1.00 68.43 62 LEU K O 1
ATOM 26544 N N . ALA K 10 63 ? 169.789 165.227 117.963 1.00 73.85 63 ALA K N 1
ATOM 26545 C CA . ALA K 10 63 ? 170.578 166.357 117.471 1.00 73.85 63 ALA K CA 1
ATOM 26546 C C . ALA K 10 63 ? 170.023 167.690 117.956 1.00 73.85 63 ALA K C 1
ATOM 26547 O O . ALA K 10 63 ? 170.795 168.597 118.303 1.00 73.85 63 ALA K O 1
ATOM 26549 N N . ARG K 10 64 ? 168.689 167.801 118.018 1.00 76.21 64 ARG K N 1
ATOM 26550 C CA . ARG K 10 64 ? 167.948 168.926 118.585 1.00 76.21 64 ARG K CA 1
ATOM 26551 C C . ARG K 10 64 ? 168.448 169.296 119.975 1.00 76.21 64 ARG K C 1
ATOM 26552 O O . ARG K 10 64 ? 168.620 170.489 120.271 1.00 76.21 64 ARG K O 1
ATOM 26560 N N . ASN K 10 65 ? 168.729 168.257 120.786 1.00 68.04 65 ASN K N 1
ATOM 26561 C CA . ASN K 10 65 ? 169.276 168.428 122.132 1.00 68.04 65 ASN K CA 1
ATOM 26562 C C . ASN K 10 65 ? 170.531 169.286 122.126 1.00 68.04 65 ASN K C 1
ATOM 26563 O O . ASN K 10 65 ? 170.625 170.249 122.904 1.00 68.04 65 ASN K O 1
ATOM 26568 N N . TYR K 10 66 ? 171.461 168.989 121.197 1.00 60.67 66 TYR K N 1
ATOM 26569 C CA . TYR K 10 66 ? 172.694 169.762 121.056 1.00 60.67 66 TYR K CA 1
ATOM 26570 C C . TYR K 10 66 ? 172.393 171.232 120.817 1.00 60.67 66 TYR K C 1
ATOM 26571 O O . TYR K 10 66 ? 172.924 172.100 121.528 1.00 60.67 66 TYR K O 1
ATOM 26580 N N . ILE K 10 67 ? 171.447 171.504 119.903 1.00 61.68 67 ILE K N 1
ATOM 26581 C CA . ILE K 10 67 ? 171.062 172.872 119.567 1.00 61.68 67 ILE K CA 1
ATOM 26582 C C . ILE K 10 67 ? 170.506 173.576 120.792 1.00 61.68 67 ILE K C 1
ATOM 26583 O O . ILE K 10 67 ? 170.883 174.722 121.085 1.00 61.68 67 ILE K O 1
ATOM 26588 N N . LYS K 10 68 ? 169.701 172.850 121.587 1.00 67.16 68 LYS K N 1
ATOM 26589 C CA . LYS K 10 68 ? 169.140 173.420 122.807 1.00 67.16 68 LYS K CA 1
ATOM 26590 C C . LYS K 10 68 ? 170.245 173.778 123.784 1.00 67.16 68 LYS K C 1
ATOM 26591 O O . LYS K 10 68 ? 170.290 174.913 124.283 1.00 67.16 68 LYS K O 1
ATOM 26597 N N . SER K 10 69 ? 171.215 172.864 123.954 1.00 63.16 69 SER K N 1
ATOM 26598 C CA . SER K 10 69 ? 172.357 173.137 124.817 1.00 63.16 69 SER K CA 1
ATOM 26599 C C . SER K 10 69 ? 173.168 174.295 124.268 1.00 63.16 69 SER K C 1
ATOM 26600 O O . SER K 10 69 ? 173.596 175.173 125.032 1.00 63.16 69 SER K O 1
ATOM 26603 N N . MET K 10 70 ? 173.276 174.361 122.929 1.00 64.44 70 MET K N 1
ATOM 26604 C CA . MET K 10 70 ? 173.944 175.469 122.255 1.00 64.44 70 MET K CA 1
ATOM 26605 C C . MET K 10 70 ? 173.298 176.795 122.620 1.00 64.44 70 MET K C 1
ATOM 26606 O O . MET K 10 70 ? 173.989 177.730 123.051 1.00 64.44 70 MET K O 1
ATOM 26611 N N . ASP K 10 71 ? 171.960 176.840 122.585 1.00 67.90 71 ASP K N 1
ATOM 26612 C CA . ASP K 10 71 ? 171.263 178.084 122.885 1.00 67.90 71 ASP K CA 1
ATOM 26613 C C . ASP K 10 71 ? 171.400 178.433 124.357 1.00 67.90 71 ASP K C 1
ATOM 26614 O O . ASP K 10 71 ? 171.476 179.616 124.716 1.00 67.90 71 ASP K O 1
ATOM 26619 N N . LEU K 10 72 ? 171.528 177.413 125.213 1.00 60.90 72 LEU K N 1
ATOM 26620 C CA . LEU K 10 72 ? 171.702 177.686 126.633 1.00 60.90 72 LEU K CA 1
ATOM 26621 C C . LEU K 10 72 ? 173.088 178.253 126.905 1.00 60.90 72 LEU K C 1
ATOM 26622 O O . LEU K 10 72 ? 173.257 179.087 127.804 1.00 60.90 72 LEU K O 1
ATOM 26627 N N . ILE K 10 73 ? 174.078 177.868 126.089 1.00 56.61 73 ILE K N 1
ATOM 26628 C CA . ILE K 10 73 ? 175.394 178.490 126.199 1.00 56.61 73 ILE K CA 1
ATOM 26629 C C . ILE K 10 73 ? 175.315 179.936 125.725 1.00 56.61 73 ILE K C 1
ATOM 26630 O O . ILE K 10 73 ? 175.985 180.826 126.269 1.00 56.61 73 ILE K O 1
ATOM 26635 N N . SER K 10 74 ? 174.398 180.210 124.787 1.00 62.73 74 SER K N 1
ATOM 26636 C CA . SER K 10 74 ? 174.149 181.584 124.361 1.00 62.73 74 SER K CA 1
ATOM 26637 C C . SER K 10 74 ? 173.476 182.396 125.464 1.00 62.73 74 SER K C 1
ATOM 26638 O O . SER K 10 74 ? 173.469 183.631 125.417 1.00 62.73 74 SER K O 1
ATOM 26641 N N . LYS K 10 75 ? 172.904 181.721 126.467 1.00 65.91 75 LYS K N 1
ATOM 26642 C CA . LYS K 10 75 ? 172.414 182.439 127.636 1.00 65.91 75 LYS K CA 1
ATOM 26643 C C . LYS K 10 75 ? 173.556 182.752 128.598 1.00 65.91 75 LYS K C 1
ATOM 26644 O O . LYS K 10 75 ? 173.536 183.783 129.283 1.00 65.91 75 LYS K O 1
ATOM 26650 N N . LYS K 10 76 ? 174.582 181.897 128.635 1.00 64.88 76 LYS K N 1
ATOM 26651 C CA . LYS K 10 76 ? 175.608 182.033 129.666 1.00 64.88 76 LYS K CA 1
ATOM 26652 C C . LYS K 10 76 ? 176.637 183.095 129.300 1.00 64.88 76 LYS K C 1
ATOM 26653 O O . LYS K 10 76 ? 176.979 183.950 130.126 1.00 64.88 76 LYS K O 1
ATOM 26659 N N . THR K 10 77 ? 177.141 183.059 128.069 1.00 60.73 77 THR K N 1
ATOM 26660 C CA . THR K 10 77 ? 178.175 183.987 127.632 1.00 60.73 77 THR K CA 1
ATOM 26661 C C . THR K 10 77 ? 177.580 185.307 127.135 1.00 60.73 77 THR K C 1
ATOM 26662 O O . THR K 10 77 ? 178.326 186.270 126.910 1.00 60.73 77 THR K O 1
ATOM 26666 N N . LYS K 10 78 ? 176.250 185.377 127.010 1.00 67.52 78 LYS K N 1
ATOM 26667 C CA . LYS K 10 78 ? 175.470 186.506 126.499 1.00 67.52 78 LYS K CA 1
ATOM 26668 C C . LYS K 10 78 ? 175.883 186.919 125.093 1.00 67.52 78 LYS K C 1
ATOM 26669 O O . LYS K 10 78 ? 175.809 188.108 124.755 1.00 67.52 78 LYS K O 1
ATOM 26675 N N . THR K 10 79 ? 176.311 185.973 124.264 1.00 68.40 79 THR K N 1
ATOM 26676 C CA . THR K 10 79 ? 176.710 186.286 122.902 1.00 68.40 79 THR K CA 1
ATOM 26677 C C . THR K 10 79 ? 175.510 186.253 121.963 1.00 68.40 79 THR K C 1
ATOM 26678 O O . THR K 10 79 ? 174.442 185.730 122.295 1.00 68.40 79 THR K O 1
ATOM 26682 N N . SER K 10 80 ? 175.701 186.821 120.775 1.00 75.84 80 SER K N 1
ATOM 26683 C CA . SER K 10 80 ? 174.664 186.907 119.756 1.00 75.84 80 SER K CA 1
ATOM 26684 C C . SER K 10 80 ? 175.108 186.127 118.528 1.00 75.84 80 SER K C 1
ATOM 26685 O O . SER K 10 80 ? 176.309 185.923 118.319 1.00 75.84 80 SER K O 1
ATOM 26688 N N . LEU K 10 81 ? 174.142 185.679 117.731 1.00 77.26 81 LEU K N 1
ATOM 26689 C CA . LEU K 10 81 ? 174.419 184.931 116.515 1.00 77.26 81 LEU K CA 1
ATOM 26690 C C . LEU K 10 81 ? 173.913 185.700 115.291 1.00 77.26 81 LEU K C 1
ATOM 26691 O O . LEU K 10 81 ? 173.125 186.643 115.401 1.00 77.26 81 LEU K O 1
ATOM 26696 N N . LEU K 10 82 ? 174.391 185.294 114.103 1.00 77.20 82 LEU K N 1
ATOM 26697 C CA . LEU K 10 82 ? 173.815 185.780 112.850 1.00 77.20 82 LEU K CA 1
ATOM 26698 C C . LEU K 10 82 ? 172.374 185.299 112.708 1.00 77.20 82 LEU K C 1
ATOM 26699 O O . LEU K 10 82 ? 172.013 184.259 113.276 1.00 77.20 82 LEU K O 1
ATOM 26704 N N . PRO K 10 83 ? 171.514 186.017 111.954 1.00 84.54 83 PRO K N 1
ATOM 26705 C CA . PRO K 10 83 ? 170.144 185.525 111.746 1.00 84.54 83 PRO K CA 1
ATOM 26706 C C . PRO K 10 83 ? 170.039 184.298 110.849 1.00 84.54 83 PRO K C 1
ATOM 26707 O O . PRO K 10 83 ? 168.952 183.729 110.730 1.00 84.54 83 PRO K O 1
ATOM 26711 N N . THR K 10 84 ? 171.143 183.871 110.228 1.00 81.93 84 THR K N 1
ATOM 26712 C CA . THR K 10 84 ? 171.138 182.608 109.495 1.00 81.93 84 THR K CA 1
ATOM 26713 C C . THR K 10 84 ? 171.001 181.420 110.441 1.00 81.93 84 THR K C 1
ATOM 26714 O O . THR K 10 84 ? 170.236 180.487 110.166 1.00 81.93 84 THR K O 1
ATOM 26718 N N . ILE K 10 85 ? 171.729 181.444 111.563 1.00 73.23 85 ILE K N 1
ATOM 26719 C CA . ILE K 10 85 ? 171.652 180.364 112.545 1.00 73.23 85 ILE K CA 1
ATOM 26720 C C . ILE K 10 85 ? 170.287 180.343 113.224 1.00 73.23 85 ILE K C 1
ATOM 26721 O O . ILE K 10 85 ? 169.647 179.289 113.322 1.00 73.23 85 ILE K O 1
ATOM 26726 N N . LYS K 10 86 ? 169.812 181.505 113.684 1.00 86.70 86 LYS K N 1
ATOM 26727 C CA . LYS K 10 86 ? 168.532 181.561 114.387 1.00 86.70 86 LYS K CA 1
ATOM 26728 C C . LYS K 10 86 ? 167.366 181.352 113.425 1.00 86.70 86 LYS K C 1
ATOM 26729 O O . LYS K 10 86 ? 166.287 180.901 113.828 1.00 86.70 86 LYS K O 1
ATOM 26735 N N . ARG K 10 87 ? 167.572 181.653 112.141 1.00 80.49 87 ARG K N 1
ATOM 26736 C CA . ARG K 10 87 ? 166.579 181.330 111.125 0.50 80.49 87 ARG K CA 1
ATOM 26737 C C . ARG K 10 87 ? 166.569 179.837 110.822 1.00 80.49 87 ARG K C 1
ATOM 26738 O O . ARG K 10 87 ? 165.510 179.269 110.531 1.00 80.49 87 ARG K O 1
ATOM 26746 N N . THR K 10 88 ? 167.732 179.189 110.898 1.00 75.73 88 THR K N 1
ATOM 26747 C CA . THR K 10 88 ? 167.833 177.750 110.697 1.00 75.73 88 THR K CA 1
ATOM 26748 C C . THR K 10 88 ? 167.200 176.988 111.855 1.00 75.73 88 THR K C 1
ATOM 26749 O O . THR K 10 88 ? 166.367 176.101 111.641 1.00 75.73 88 THR K O 1
ATOM 26753 N N . ILE K 10 89 ? 167.585 177.325 113.085 1.00 78.19 89 ILE K N 1
ATOM 26754 C CA . ILE K 10 89 ? 167.081 176.622 114.260 1.00 78.19 89 ILE K CA 1
ATOM 26755 C C . ILE K 10 89 ? 165.683 177.131 114.587 1.00 78.19 89 ILE K C 1
ATOM 26756 O O . ILE K 10 89 ? 165.251 178.169 114.073 1.00 78.19 89 ILE K O 1
ATOM 26761 N N . CYS K 10 90 ? 164.961 176.399 115.432 1.00 75.51 90 CYS K N 1
ATOM 26762 C CA . CYS K 10 90 ? 163.627 176.816 115.833 1.00 75.51 90 CYS K CA 1
ATOM 26763 C C . CYS K 10 90 ? 163.706 177.720 117.063 1.00 75.51 90 CYS K C 1
ATOM 26764 O O . CYS K 10 90 ? 164.785 178.043 117.570 1.00 75.51 90 CYS K O 1
ATOM 26767 N N . LYS K 10 91 ? 162.537 178.134 117.552 1.00 73.60 91 LYS K N 1
ATOM 26768 C CA . LYS K 10 91 ? 162.439 179.055 118.678 1.00 73.60 91 LYS K CA 1
ATOM 26769 C C . LYS K 10 91 ? 161.961 178.379 119.959 1.00 73.60 91 LYS K C 1
ATOM 26770 O O . LYS K 10 91 ? 162.457 178.696 121.044 1.00 73.60 91 LYS K O 1
ATOM 26776 N N . LYS K 10 92 ? 161.001 177.460 119.861 1.00 80.88 92 LYS K N 1
ATOM 26777 C CA . LYS K 10 92 ? 160.461 176.804 121.047 1.00 80.88 92 LYS K CA 1
ATOM 26778 C C . LYS K 10 92 ? 161.162 175.482 121.345 1.00 80.88 92 LYS K C 1
ATOM 26779 O O . LYS K 10 92 ? 161.740 175.313 122.424 1.00 80.88 92 LYS K O 1
ATOM 26785 N N . CYS K 10 93 ? 161.118 174.534 120.406 1.00 70.08 93 CYS K N 1
ATOM 26786 C CA . CYS K 10 93 ? 161.770 173.247 120.628 1.00 70.08 93 CYS K CA 1
ATOM 26787 C C . CYS K 10 93 ? 163.230 173.288 120.199 1.00 70.08 93 CYS K C 1
ATOM 26788 O O . CYS K 10 93 ? 164.006 172.388 120.546 1.00 70.08 93 CYS K O 1
ATOM 26791 N N . HIS K 10 94 ? 163.606 174.321 119.431 1.00 76.89 94 HIS K N 1
ATOM 26792 C CA . HIS K 10 94 ? 164.970 174.590 118.963 1.00 76.89 94 HIS K CA 1
ATOM 26793 C C . HIS K 10 94 ? 165.532 173.447 118.118 1.00 76.89 94 HIS K C 1
ATOM 26794 O O . HIS K 10 94 ? 166.562 172.863 118.461 1.00 76.89 94 HIS K O 1
ATOM 26801 N N . ARG K 10 95 ? 164.863 173.109 117.018 1.00 78.91 95 ARG K N 1
ATOM 26802 C CA . ARG K 10 95 ? 165.311 172.056 116.118 1.00 78.91 95 ARG K CA 1
ATOM 26803 C C . ARG K 10 95 ? 165.740 172.657 114.787 1.00 78.91 95 ARG K C 1
ATOM 26804 O O . ARG K 10 95 ? 165.371 173.788 114.456 1.00 78.91 95 ARG K O 1
ATOM 26812 N N . LEU K 10 96 ? 166.511 171.888 114.025 1.00 76.06 96 LEU K N 1
ATOM 26813 C CA . LEU K 10 96 ? 166.974 172.340 112.723 1.00 76.06 96 LEU K CA 1
ATOM 26814 C C . LEU K 10 96 ? 165.860 172.226 111.691 1.00 76.06 96 LEU K C 1
ATOM 26815 O O . LEU K 10 96 ? 165.178 171.202 111.604 1.00 76.06 96 LEU K O 1
ATOM 26820 N N . LEU K 10 97 ? 165.681 173.286 110.908 1.00 76.39 97 LEU K N 1
ATOM 26821 C CA . LEU K 10 97 ? 164.648 173.324 109.881 1.00 76.39 97 LEU K CA 1
ATOM 26822 C C . LEU K 10 97 ? 165.184 173.020 108.490 1.00 76.39 97 LEU K C 1
ATOM 26823 O O . LEU K 10 97 ? 164.714 173.624 107.519 1.00 76.39 97 LEU K O 1
ATOM 26828 N N . TRP K 10 98 ? 166.156 172.111 108.369 1.00 86.05 98 TRP K N 1
ATOM 26829 C CA . TRP K 10 98 ? 166.660 171.745 107.050 1.00 86.05 98 TRP K CA 1
ATOM 26830 C C . TRP K 10 98 ? 165.647 170.892 106.297 1.00 86.05 98 TRP K C 1
ATOM 26831 O O . TRP K 10 98 ? 165.640 170.864 105.061 1.00 86.05 98 TRP K O 1
ATOM 26842 N N . THR K 10 99 ? 164.789 170.185 107.025 1.00 86.35 99 THR K N 1
ATOM 26843 C CA . THR K 10 99 ? 163.665 169.460 106.437 1.00 86.35 99 THR K CA 1
ATOM 26844 C C . THR K 10 99 ? 162.394 169.949 107.121 1.00 86.35 99 THR K C 1
ATOM 26845 O O . THR K 10 99 ? 161.974 169.357 108.137 1.00 86.35 99 THR K O 1
ATOM 26849 N N . PRO K 10 100 ? 161.772 171.030 106.637 1.00 84.91 100 PRO K N 1
ATOM 26850 C CA . PRO K 10 100 ? 160.541 171.519 107.276 1.00 84.91 100 PRO K CA 1
ATOM 26851 C C . PRO K 10 100 ? 159.300 170.814 106.752 1.00 84.91 100 PRO K C 1
ATOM 26852 O O . PRO K 10 100 ? 159.397 169.935 105.890 1.00 84.91 100 PRO K O 1
ATOM 26856 N N . LYS K 10 101 ? 158.127 171.190 107.266 1.00 94.65 101 LYS K N 1
ATOM 26857 C CA . LYS K 10 101 ? 156.893 170.530 106.852 1.00 94.65 101 LYS K CA 1
ATOM 26858 C C . LYS K 10 101 ? 156.382 171.086 105.527 1.00 94.65 101 LYS K C 1
ATOM 26859 O O . LYS K 10 101 ? 156.331 170.373 104.518 1.00 94.65 101 LYS K O 1
ATOM 26865 N N . LYS K 10 102 ? 156.003 172.365 105.507 1.00 97.98 102 LYS K N 1
ATOM 26866 C CA . LYS K 10 102 ? 155.407 172.976 104.322 1.00 97.98 102 LYS K CA 1
ATOM 26867 C C . LYS K 10 102 ? 155.896 174.410 104.199 1.00 97.98 102 LYS K C 1
ATOM 26868 O O . LYS K 10 102 ? 156.233 175.040 105.206 1.00 97.98 102 LYS K O 1
ATOM 26874 N N . LEU K 10 103 ? 155.935 174.918 102.968 1.00 100.44 103 LEU K N 1
ATOM 26875 C CA . LEU K 10 103 ? 156.241 176.320 102.698 1.00 100.44 103 LEU K CA 1
ATOM 26876 C C . LEU K 10 103 ? 155.112 176.893 101.848 1.00 100.44 103 LEU K C 1
ATOM 26877 O O . LEU K 10 103 ? 154.866 176.421 100.734 1.00 100.44 103 LEU K O 1
ATOM 26882 N N . GLU K 10 104 ? 154.427 177.906 102.371 1.00 107.33 104 GLU K N 1
ATOM 26883 C CA . GLU K 10 104 ? 153.332 178.554 101.667 1.00 107.33 104 GLU K CA 1
ATOM 26884 C C . GLU K 10 104 ? 153.624 180.039 101.497 1.00 107.33 104 GLU K C 1
ATOM 26885 O O . GLU K 10 104 ? 154.264 180.666 102.346 1.00 107.33 104 GLU K O 1
ATOM 26891 N N . ILE K 10 105 ? 153.148 180.597 100.385 1.00 108.25 105 ILE K N 1
ATOM 26892 C CA . ILE K 10 105 ? 153.350 182.007 100.079 1.00 108.25 105 ILE K CA 1
ATOM 26893 C C . ILE K 10 105 ? 152.075 182.530 99.425 1.00 108.25 105 ILE K C 1
ATOM 26894 O O . ILE K 10 105 ? 151.318 181.770 98.810 1.00 108.25 105 ILE K O 1
ATOM 26899 N N . THR K 10 106 ? 151.817 183.833 99.617 1.00 112.37 106 THR K N 1
ATOM 26900 C CA . THR K 10 106 ? 150.683 184.581 99.049 1.00 112.37 106 THR K CA 1
ATOM 26901 C C . THR K 10 106 ? 149.329 183.981 99.429 1.00 112.37 106 THR K C 1
ATOM 26902 O O . THR K 10 106 ? 148.365 184.066 98.665 1.00 112.37 106 THR K O 1
ATOM 26906 N N . SER K 10 107 ? 149.243 183.375 100.612 1.00 111.75 107 SER K N 1
ATOM 26907 C CA . SER K 10 107 ? 147.981 182.840 101.123 1.00 111.75 107 SER K CA 1
ATOM 26908 C C . SER K 10 107 ? 147.306 183.869 102.030 1.00 111.75 107 SER K C 1
ATOM 26909 O O . SER K 10 107 ? 147.090 183.649 103.223 1.00 111.75 107 SER K O 1
ATOM 26912 N N . ASP K 10 108 ? 147.015 185.028 101.430 1.00 113.37 108 ASP K N 1
ATOM 26913 C CA . ASP K 10 108 ? 146.453 186.255 101.992 1.00 113.37 108 ASP K CA 1
ATOM 26914 C C . ASP K 10 108 ? 147.389 186.926 103.003 1.00 113.37 108 ASP K C 1
ATOM 26915 O O . ASP K 10 108 ? 146.979 187.896 103.642 1.00 113.37 108 ASP K O 1
ATOM 26920 N N . GLY K 10 109 ? 148.621 186.451 103.173 1.00 108.73 109 GLY K N 1
ATOM 26921 C CA . GLY K 10 109 ? 149.588 187.094 104.038 1.00 108.73 109 GLY K CA 1
ATOM 26922 C C . GLY K 10 109 ? 150.881 187.385 103.307 1.00 108.73 109 GLY K C 1
ATOM 26923 O O . GLY K 10 109 ? 150.864 187.952 102.210 1.00 108.73 109 GLY K O 1
ATOM 26924 N N . ALA K 10 110 ? 152.011 187.004 103.900 1.00 105.80 110 ALA K N 1
ATOM 26925 C CA . ALA K 10 110 ? 153.299 187.200 103.248 1.00 105.80 110 ALA K CA 1
ATOM 26926 C C . ALA K 10 110 ? 153.976 185.870 102.937 1.00 105.80 110 ALA K C 1
ATOM 26927 O O . ALA K 10 110 ? 154.275 185.579 101.775 1.00 105.80 110 ALA K O 1
ATOM 26929 N N . LEU K 10 111 ? 154.188 185.051 103.967 1.00 100.16 111 LEU K N 1
ATOM 26930 C CA . LEU K 10 111 ? 154.920 183.794 103.858 1.00 100.16 111 LEU K CA 1
ATOM 26931 C C . LEU K 10 111 ? 154.657 182.990 105.123 1.00 100.16 111 LEU K C 1
ATOM 26932 O O . LEU K 10 111 ? 154.332 183.556 106.169 1.00 100.16 111 LEU K O 1
ATOM 26937 N N . SER K 10 112 ? 154.785 181.667 105.017 1.00 102.06 112 SER K N 1
ATOM 26938 C CA . SER K 10 112 ? 154.646 180.800 106.178 1.00 102.06 112 SER K CA 1
ATOM 26939 C C . SER K 10 112 ? 155.462 179.532 105.968 1.00 102.06 112 SER K C 1
ATOM 26940 O O . SER K 10 112 ? 155.440 178.921 104.896 1.00 102.06 112 SER K O 1
ATOM 26943 N N . VAL K 10 113 ? 156.191 179.145 107.016 1.00 97.05 113 VAL K N 1
ATOM 26944 C CA . VAL K 10 113 ? 156.965 177.907 107.021 1.00 97.05 113 VAL K CA 1
ATOM 26945 C C . VAL K 10 113 ? 156.515 177.058 108.203 1.00 97.05 113 VAL K C 1
ATOM 26946 O O . VAL K 10 113 ? 156.769 177.403 109.363 1.00 97.05 113 VAL K O 1
ATOM 26950 N N . MET K 10 114 ? 155.838 175.949 107.919 1.00 97.41 114 MET K N 1
ATOM 26951 C CA . MET K 10 114 ? 155.342 175.083 108.979 1.00 97.41 114 MET K CA 1
ATOM 26952 C C . MET K 10 114 ? 156.390 174.045 109.360 1.00 97.41 114 MET K C 1
ATOM 26953 O O . MET K 10 114 ? 157.236 173.662 108.548 1.00 97.41 114 MET K O 1
ATOM 26958 N N . CYS K 10 115 ? 156.332 173.596 110.609 1.00 93.76 115 CYS K N 1
ATOM 26959 C CA . CYS K 10 115 ? 157.245 172.590 111.128 1.00 93.76 115 CYS K CA 1
ATOM 26960 C C . CYS K 10 115 ? 156.474 171.354 111.584 1.00 93.76 115 CYS K C 1
ATOM 26961 O O . CYS K 10 115 ? 155.249 171.270 111.464 1.00 93.76 115 CYS K O 1
ATOM 26964 N N . GLY K 10 116 ? 157.217 170.382 112.114 1.00 94.70 116 GLY K N 1
ATOM 26965 C CA . GLY K 10 116 ? 156.584 169.165 112.597 1.00 94.70 116 GLY K CA 1
ATOM 26966 C C . GLY K 10 116 ? 155.919 169.352 113.946 1.00 94.70 116 GLY K C 1
ATOM 26967 O O . GLY K 10 116 ? 154.871 168.764 114.225 1.00 94.70 116 GLY K O 1
ATOM 26968 N N . CYS K 10 117 ? 156.520 170.176 114.805 1.00 94.53 117 CYS K N 1
ATOM 26969 C CA . CYS K 10 117 ? 155.975 170.429 116.133 1.00 94.53 117 CYS K CA 1
ATOM 26970 C C . CYS K 10 117 ? 154.805 171.403 116.123 1.00 94.53 117 CYS K C 1
ATOM 26971 O O . CYS K 10 117 ? 154.052 171.444 117.102 1.00 94.53 117 CYS K O 1
ATOM 26974 N N . GLY K 10 118 ? 154.632 172.180 115.055 1.00 94.54 118 GLY K N 1
ATOM 26975 C CA . GLY K 10 118 ? 153.564 173.150 114.964 1.00 94.54 118 GLY K CA 1
ATOM 26976 C C . GLY K 10 118 ? 154.003 174.594 115.089 1.00 94.54 118 GLY K C 1
ATOM 26977 O O . GLY K 10 118 ? 153.204 175.493 114.798 1.00 94.54 118 GLY K O 1
ATOM 26978 N N . THR K 10 119 ? 155.240 174.843 115.511 1.00 90.84 119 THR K N 1
ATOM 26979 C CA . THR K 10 119 ? 155.745 176.203 115.623 1.00 90.84 119 THR K CA 1
ATOM 26980 C C . THR K 10 119 ? 156.239 176.691 114.268 1.00 90.84 119 THR K C 1
ATOM 26981 O O . THR K 10 119 ? 157.093 176.062 113.638 1.00 90.84 119 THR K O 1
ATOM 26985 N N . VAL K 10 120 ? 155.697 177.822 113.821 1.00 94.17 120 VAL K N 1
ATOM 26986 C CA . VAL K 10 120 ? 155.993 178.368 112.502 1.00 94.17 120 VAL K CA 1
ATOM 26987 C C . VAL K 10 120 ? 156.932 179.556 112.657 1.00 94.17 120 VAL K C 1
ATOM 26988 O O . VAL K 10 120 ? 156.947 180.215 113.703 1.00 94.17 120 VAL K O 1
ATOM 26992 N N . LYS K 10 121 ? 157.739 179.805 111.627 1.00 92.24 121 LYS K N 1
ATOM 26993 C CA . LYS K 10 121 ? 158.632 180.960 111.567 1.00 92.24 121 LYS K CA 1
ATOM 26994 C C . LYS K 10 121 ? 158.357 181.685 110.255 1.00 92.24 121 LYS K C 1
ATOM 26995 O O . LYS K 10 121 ? 158.902 181.327 109.208 1.00 92.24 121 LYS K O 1
ATOM 27001 N N . ARG K 10 122 ? 157.508 182.707 110.315 1.00 104.98 122 ARG K N 1
ATOM 27002 C CA . ARG K 10 122 ? 157.080 183.413 109.116 1.00 104.98 122 ARG K CA 1
ATOM 27003 C C . ARG K 10 122 ? 157.874 184.701 108.940 1.00 104.98 122 ARG K C 1
ATOM 27004 O O . ARG K 10 122 ? 158.510 185.185 109.882 1.00 104.98 122 ARG K O 1
ATOM 27012 N N . PHE K 10 123 ? 157.836 185.252 107.729 1.00 103.13 123 PHE K N 1
ATOM 27013 C CA . PHE K 10 123 ? 158.612 186.431 107.368 1.00 103.13 123 PHE K CA 1
ATOM 27014 C C . PHE K 10 123 ? 157.744 187.385 106.560 1.00 103.13 123 PHE K C 1
ATOM 27015 O O . PHE K 10 123 ? 156.990 186.952 105.682 1.00 103.13 123 PHE K O 1
ATOM 27023 N N . ASN K 10 124 ? 157.852 188.678 106.856 1.00 111.03 124 ASN K N 1
ATOM 27024 C CA . ASN K 10 124 ? 157.121 189.704 106.115 1.00 111.03 124 ASN K CA 1
ATOM 27025 C C . ASN K 10 124 ? 157.834 189.938 104.790 1.00 111.03 124 ASN K C 1
ATOM 27026 O O . ASN K 10 124 ? 158.726 190.783 104.689 1.00 111.03 124 ASN K O 1
ATOM 27031 N N . ILE K 10 125 ? 157.438 189.188 103.764 1.00 102.20 125 ILE K N 1
ATOM 27032 C CA . ILE K 10 125 ? 158.100 189.216 102.469 1.00 102.20 125 ILE K CA 1
ATOM 27033 C C . ILE K 10 125 ? 157.237 189.892 101.406 1.00 102.20 125 ILE K C 1
ATOM 27034 O O . ILE K 10 125 ? 157.748 190.313 100.367 1.00 102.20 125 ILE K O 1
ATOM 27039 N N . GLY K 10 126 ? 155.941 190.053 101.668 1.00 100.79 126 GLY K N 1
ATOM 27040 C CA . GLY K 10 126 ? 155.047 190.646 100.694 1.00 100.79 126 GLY K CA 1
ATOM 27041 C C . GLY K 10 126 ? 154.952 192.155 100.787 1.00 100.79 126 GLY K C 1
ATOM 27042 O O . GLY K 10 126 ? 154.194 192.779 100.039 1.00 100.79 126 GLY K O 1
ATOM 27043 N N . ALA K 10 127 ? 155.717 192.756 101.699 1.00 100.87 127 ALA K N 1
ATOM 27044 C CA . ALA K 10 127 ? 155.664 194.205 101.863 1.00 100.87 127 ALA K CA 1
ATOM 27045 C C . ALA K 10 127 ? 156.482 194.911 100.789 1.00 100.87 127 ALA K C 1
ATOM 27046 O O . ALA K 10 127 ? 155.937 195.671 99.979 1.00 100.87 127 ALA K O 1
ATOM 27048 N N . ASP K 10 128 ? 157.793 194.659 100.759 1.00 105.12 128 ASP K N 1
ATOM 27049 C CA . ASP K 10 128 ? 158.710 195.287 99.814 1.00 105.12 128 ASP K CA 1
ATOM 27050 C C . ASP K 10 128 ? 159.999 194.482 99.681 1.00 105.12 128 ASP K C 1
ATOM 27051 O O . ASP K 10 128 ? 160.416 193.814 100.635 1.00 105.12 128 ASP K O 1
ATOM 27056 N N . PRO K 10 129 ? 160.648 194.497 98.511 1.00 106.75 129 PRO K N 1
ATOM 27057 C CA . PRO K 10 129 ? 161.962 193.850 98.397 1.00 106.75 129 PRO K CA 1
ATOM 27058 C C . PRO K 10 129 ? 163.088 194.751 98.880 1.00 106.75 129 PRO K C 1
ATOM 27059 O O . PRO K 10 129 ? 162.830 195.829 99.429 1.00 106.75 129 PRO K O 1
ATOM 27063 N N . ASN K 10 130 ? 164.331 194.283 98.697 1.00 103.86 130 ASN K N 1
ATOM 27064 C CA . ASN K 10 130 ? 165.578 194.994 98.989 1.00 103.86 130 ASN K CA 1
ATOM 27065 C C . ASN K 10 130 ? 165.672 195.331 100.477 1.00 103.86 130 ASN K C 1
ATOM 27066 O O . ASN K 10 130 ? 166.204 196.379 100.860 1.00 103.86 130 ASN K O 1
ATOM 27071 N N . TYR K 10 131 ? 165.139 194.453 101.324 1.00 106.39 131 TYR K N 1
ATOM 27072 C CA . TYR K 10 131 ? 165.299 194.588 102.767 1.00 106.39 131 TYR K CA 1
ATOM 27073 C C . TYR K 10 131 ? 166.315 193.561 103.250 1.00 106.39 131 TYR K C 1
ATOM 27074 O O . TYR K 10 131 ? 166.103 192.352 103.105 1.00 106.39 131 TYR K O 1
ATOM 27083 N N . ARG K 10 132 ? 167.418 194.034 103.819 1.00 96.54 132 ARG K N 1
ATOM 27084 C CA . ARG K 10 132 ? 168.476 193.168 104.312 1.00 96.54 132 ARG K CA 1
ATOM 27085 C C . ARG K 10 132 ? 168.593 193.304 105.824 1.00 96.54 132 ARG K C 1
ATOM 27086 O O . ARG K 10 132 ? 168.204 194.317 106.412 1.00 96.54 132 ARG K O 1
ATOM 27094 N N . THR K 10 133 ? 169.137 192.264 106.452 1.00 95.22 133 THR K N 1
ATOM 27095 C CA . THR K 10 133 ? 169.388 192.292 107.887 1.00 95.22 133 THR K CA 1
ATOM 27096 C C . THR K 10 133 ? 170.611 193.154 108.178 1.00 95.22 133 THR K C 1
ATOM 27097 O O . THR K 10 133 ? 171.345 193.532 107.260 1.00 95.22 133 THR K O 1
ATOM 27101 N N . TYR K 10 134 ? 170.827 193.461 109.462 1.00 90.79 134 TYR K N 1
ATOM 27102 C CA . TYR K 10 134 ? 171.897 194.377 109.847 1.00 90.79 134 TYR K CA 1
ATOM 27103 C C . TYR K 10 134 ? 173.278 193.767 109.635 1.00 90.79 134 TYR K C 1
ATOM 27104 O O . TYR K 10 134 ? 174.258 194.496 109.442 1.00 90.79 134 TYR K O 1
ATOM 27113 N N . SER K 10 135 ? 173.376 192.437 109.655 1.00 90.91 135 SER K N 1
ATOM 27114 C CA . SER K 10 135 ? 174.653 191.781 109.397 1.00 90.91 135 SER K CA 1
ATOM 27115 C C . SER K 10 135 ? 174.887 191.527 107.913 1.00 90.91 135 SER K C 1
ATOM 27116 O O . SER K 10 135 ? 175.959 191.035 107.544 1.00 90.91 135 SER K O 1
ATOM 27119 N N . GLU K 10 136 ? 173.916 191.843 107.055 1.00 96.27 136 GLU K N 1
ATOM 27120 C CA . GLU K 10 136 ? 174.014 191.495 105.642 1.00 96.27 136 GLU K CA 1
ATOM 27121 C C . GLU K 10 136 ? 174.207 192.764 104.809 1.00 96.27 136 GLU K C 1
ATOM 27122 O O . GLU K 10 136 ? 174.333 192.707 103.581 1.00 96.27 136 GLU K O 1
ATOM 27128 N N . ARG K 10 137 ? 174.257 193.912 105.473 1.00 92.92 137 ARG K N 1
ATOM 27129 C CA . ARG K 10 137 ? 174.437 195.208 104.808 1.00 92.92 137 ARG K CA 1
ATOM 27130 C C . ARG K 10 137 ? 175.878 195.316 104.293 1.00 92.92 137 ARG K C 1
ATOM 27131 O O . ARG K 10 137 ? 176.741 194.519 104.676 1.00 92.92 137 ARG K O 1
ATOM 27139 N N . GLU K 10 138 ? 176.138 196.296 103.419 1.00 93.54 138 GLU K N 1
ATOM 27140 C CA . GLU K 10 138 ? 177.401 196.401 102.691 1.00 93.54 138 GLU K CA 1
ATOM 27141 C C . GLU K 10 138 ? 178.601 196.645 103.599 1.00 93.54 138 GLU K C 1
ATOM 27142 O O . GLU K 10 138 ? 179.448 195.759 103.749 1.00 93.54 138 GLU K O 1
ATOM 27148 N N . GLY K 10 139 ? 178.696 197.823 104.215 1.00 89.93 139 GLY K N 1
ATOM 27149 C CA . GLY K 10 139 ? 179.694 197.973 105.255 1.00 89.93 139 GLY K CA 1
ATOM 27150 C C . GLY K 10 139 ? 179.117 198.028 106.654 1.00 89.93 139 GLY K C 1
ATOM 27151 O O . GLY K 10 139 ? 178.764 199.104 107.145 1.00 89.93 139 GLY K O 1
ATOM 27152 N N . ASN K 10 140 ? 179.035 196.870 107.309 1.00 89.27 140 ASN K N 1
ATOM 27153 C CA . ASN K 10 140 ? 178.815 196.762 108.747 1.00 89.27 140 ASN K CA 1
ATOM 27154 C C . ASN K 10 140 ? 179.592 195.577 109.300 1.00 89.27 140 ASN K C 1
ATOM 27155 O O . ASN K 10 140 ? 179.580 195.321 110.508 1.00 89.27 140 ASN K O 1
ATOM 27160 N N . LEU K 10 141 ? 180.262 194.845 108.415 1.00 88.27 141 LEU K N 1
ATOM 27161 C CA . LEU K 10 141 ? 180.751 193.507 108.709 1.00 88.27 141 LEU K CA 1
ATOM 27162 C C . LEU K 10 141 ? 182.188 193.352 108.233 1.00 88.27 141 LEU K C 1
ATOM 27163 O O . LEU K 10 141 ? 182.543 193.803 107.140 1.00 88.27 141 LEU K O 1
ATOM 27168 N N . LEU K 10 142 ? 183.009 192.706 109.059 1.00 83.19 142 LEU K N 1
ATOM 27169 C CA . LEU K 10 142 ? 184.399 192.406 108.724 1.00 83.19 142 LEU K CA 1
ATOM 27170 C C . LEU K 10 142 ? 184.634 190.944 109.089 1.00 83.19 142 LEU K C 1
ATOM 27171 O O . LEU K 10 142 ? 184.481 190.554 110.251 1.00 83.19 142 LEU K O 1
ATOM 27176 N N . ASN K 10 143 ? 185.000 190.140 108.094 1.00 82.96 143 ASN K N 1
ATOM 27177 C CA . ASN K 10 143 ? 185.175 188.705 108.280 1.00 82.96 143 ASN K CA 1
ATOM 27178 C C . ASN K 10 143 ? 186.453 188.411 109.060 1.00 82.96 143 ASN K C 1
ATOM 27179 O O . ASN K 10 143 ? 187.405 189.201 109.021 1.00 82.96 143 ASN K O 1
ATOM 27184 N N . SER K 10 144 ? 186.452 187.280 109.774 1.00 84.81 144 SER K N 1
ATOM 27185 C CA . SER K 10 144 ? 187.557 186.790 110.611 1.00 84.81 144 SER K CA 1
ATOM 27186 C C . SER K 10 144 ? 188.015 187.801 111.662 1.00 84.81 144 SER K C 1
ATOM 27187 O O . SER K 10 144 ? 189.204 188.095 111.781 1.00 84.81 144 SER K O 1
#

Nearest PDB structures (foldseek):
  7c7a-assembly1_J  TM=9.954E-01  e=3.448E-56  Saccharomyces cerevisiae S288C
  7c7a-assembly1_I  TM=9.837E-01  e=8.554E-43  Saccharomyces cerevisiae S288C
  6ahu-assembly1_I  TM=8.434E-01  e=7.022E-15  Homo sapiens
  8uzd-assembly1_A  TM=2.729E-01  e=1.853E-01  Ilex paraguariensis
  7c7a-assembly1_F  TM=1.001E+00  e=2.030E-31  Saccharomyces cerevisiae S288C

Secondary structure (DSSP, 8-state):
-----HHHHHHHHHHHHHHHHHHHHHHHHHH---SGGGS-SSS--SGGGT-STTS-TTTHHHHHHHHHHH------TTHHHHHHHHHHHHHHHHHHHHTTB---HHHHH--S-SHHHHHHHHHHHHHHHH-SSS--B-SSSS------EESS--------STTSGGGSSS---TTHHHHHHHEEEE--SSS-EEEEESS--HHHHHHHTSSSS---S-EEEEETTSEEEEEE--S-SSS-HHHHHHHHHHS-TTS--HHHHHS---EEEEEEE--BSSS-B--EEEEEEEEEEETTTEEEEEE-HHHHHHHHHHHHHS-SSSEEEEESSS-EEEEEESSSHHHHHHHH--BSS--HHHHHHHHHTTS--STTS-S--EEEEEE--GGGT-S-------GGG---SHHHHHHHH---HHHHHHHHHHHHSHHHHHHGGGS---HHHHHHHHHHHHHH--------SSSS-PEEEEEEEETTTTEEEEEE-TTTHHHHHHTTTTSTT-EE--HHHHHHHHHHTT---HHHH--SSHHHHHHHHHHHHHHHHHHHHHSPTTTS--SS-----SSSPPTT--S-SS-SSS--HHHHHHHHHHHHHHHHH-SS-----------SHHHHHHHHHHHHHHHTTS---S--S--BSTTTTTTTTT-----SSSS---EEEEEEEE-SS----SSEEEE---SSSHHHHHHHHH--B-TTSSB---S-PPP--GGGEEEEEEEEEEETTTTEEEEEEEEEHHHHHHSSS-EEEEE-SS----EEEEEEE---/-EEEEEEEEE--TTHHHHT-PPP--STHHHHHHHHHHHHHHHHS-TTTTTSSS-EE-SHHHHHHIIIII--S--EEEEEEE-S-SS--HHHHTTHHHHTTS-SSEEEEEEE--SS--HHHHHTSSSEEEEE-SS-STHHHHHHHTTTT-----STTTS-------EEEEEEEEE-/--S--HIIIIISBSSSSSSPPS---HHHHTTSHHHHHHHHHHHHHHHHHHHHHHHHHHT---HHHHHHHHHHH-HHHHTT---HHHHHHHHHHHHHHHHHHHTT--S--TT--HHHHHHHHHHS--TT-EEEEEEESSTTSTT-EEE-S-B-SSEEEEE---SS---EEEEE-TTEEEEEEEE-SSSSS-EEEEEEETTT--S-HHHHTT--------GGGTHHHH-/----EEEEEEEEE-----SSS-----HHHHHHHHS----SS--HHHHHHHHHHHIIIIIBSHHHHHHTTS-EEEEEETTTTEEEEEEESSTHHHHHHHHHT----SS--S-EEEEEEEES-HHHHHHHHHHHHHHHHHHHHHHHH-/--EEEETTEEE---SS-HHHHHHHIIIIITTTT--SSSS-EEEEEEE--TTS-HHHHHHHHHHHSS-S-TTTT-EEEEEEEEEGGGHHHHHHHHHHHHHTTGGGT---EEEEEEEEEEEEEE-SSSS-EEEEEEEEEEEEEES-S---S--TTSEE-/--EEE--------TTTSTTEEE--SS--HHHHHHHHHHHHHHHHHHT-SEEEEEEEGGGHHHHHHHHHHHTTSS---EEEEEEEEEEEEEEE-------SSSS-EEEEEEEEEEEEEEEE-/------EEEEEEEEE--SHHHHHH----HHHHHHHHHHHHHHSB-HHHHT--EEEEEEETTEEEEEEEGGGHHHHHHHHTT----SSS-SS--EEEEEEEESSS---S-S-SHHHHHHHHHHHHHHHHHH-/--EEEEEEPS-SSTTSPPPHHHHHHHHHHHHHHHHH--SEEEEEEEEESSSPPP--SSSS----TTTTHHHHIIIII-EEEEEEEEEE-SSSS----TTHHHHSSEEEEEE-SHHHHHHHHHS---SEEE--SSS---S---HHHHHHHHTTT-EEEEETTGGGS-SHHHHHHHHHHHHHHHHHTTTSEEEE---SSGGG---HHHHHHHHHHHT--HHHHHHIIIIIHHHHHHHHHHHHH-/--EEEEEEPS-SSTTS---HHHHHHHHHHHHHHHHS--SEEEEEEEEESSS-----SSSS----IIIIIHHHHHHH---EEEEEEEE--S--S---HHHHHHHSSEEEE---SHHHHHHHHHT---SEEE--SSS---S---HHHHHHHHHHS-EEEEETTGGGT-STHHHHHHHHHHHHHHHTTTTSEEEE---SSGGG---HHHHHHHHHHHT--HHHHHHHHHTHHHHHHHHHHHHHTSSSSSEE-----SSS--TTT-STTS--SSS--B--S---SSS---STT-S--/-EE--------HHHHHHHHHHHHHHHHHHHHHHHHHHHSS-SSHHHHHHHHHHHHHHHHHS---B-HHHHHHB-SSS--B-SS-SEEEE-SSSSEEEE-SSS-------SS-S----TTSSTTSEE--

B-factor: mean 81.69, std 43.93, range [29.62, 268.95]

GO terms:
  GO:0034965 intronic box C/D snoRNA processing (P, IDA)
  GO:0003723 RNA binding (F, IDA)
  GO:0000172 ribonuclease MRP complex (C, IDA)
  GO:0005655 nucleolar ribonuclease P complex (C, IDA)
  GO:0005697 telomerase holoenzyme complex (C, IDA)
  GO:0000294 nuclear-transcribed mRNA catabolic process, RNase MRP-dependent (P, IDA)
  GO:0000171 ribonuclease MRP activity (F, IMP)
  GO:0004526 ribonuclease P activity (F, IMP)
  GO:0006364 rRNA processing (P, IMP)
  GO:0008033 tRNA processing (P, IMP)
  GO:0000172 ribonuclease MRP complex (C, IPI)
  GO:0005515 protein binding (F, IPI)
  GO:0001682 tRNA 5'-leader removal (P, IDA)
  GO:0000460 maturation of 5.8S rRNA (P, IDA)

Organism: Saccharomyces cerevisiae (strain ATCC 204508 / S288c) (NCBI:txid559292)

InterPro domains:
  IPR009723 Pop1, N-terminal [PF06978] (62-300)
  IPR012590 POPLD domain [PF08170] (555-661)
  IPR039182 Ribonucleases P/MRP protein subunit Pop1 [PTHR22731] (51-871)
  IPR055079 POP1, C-terminal domain [PF22770] (819-871)

Sequence (2404 aa):
GSKLNVDQFISSRQFEVKQLQLAMHNSKAASSTRIFQALPRKLRRRTASHNVRRIPKRMRNRALREMRKSDAHGLNAKQLYKARMSIKLLRLASKSTSMKLSMPPEVTSSNCHVRQKIKTLKRMIKESSTANPNIKLLNNRMGSYDCTGVNELAPIPKGRVKYTKRQKHFAWLPTHIWNAKRSHMMKRWGYQMVWAPTQKCFKLTHRLGGDTCSSDGALCMDSSYIGTIIVKDKSNDSEGDFLKSIIGKLTAERANLRKYREGQVLFQGLIYSFNEENGEDSTKPLGPCDVFWVQKDTAIIRLHPSIYTQVFNILLQHKEKLTVQDCRYSLASVTLKGAKALESLASCLRSTEYSKSFEQFKMVSMITDHNALPQRCTFAFEAIDPRHLAAPKKLNDSQRKTVNSDDILSLHENYPQDEINAVFNELCDPESRTQSYNNQNTLKEISARRYKLLTATKTTVPFKESDDPSIPLVIIRRLKTRDWIVVLPWFWLLPLWHLLNRIPRMYHIGLRQFQQIQYENKQLYFPDDYPFTQLGYIENSFYKKEASKTKWDRKPMGKRINFEKIKDIHNTKLPAYSGEIGDFFSSDWRFLQILRNGIDYLQRNDKTLELMDGVRDINCVNDVLEFCKDYEAKTKAMSLSIEENIPVALCKNRKCQFRTSFSLTFFPRCIIAVSCTLLERGHPKDNARIYQVPEKDLEHWLQLAKGVYRPNGRKDHDLKIPLPEVHDLIGFITSGTYHLNCGNGMGIGFIDHHAAIRQPTRYVLIRNVGTNTYRLGEWSKISVKRRQVYKPVLDNPFTNEAHMWPRVHDQPLIWQLLQSSIINKLIHIQSKENYPWELYTDFNEIVQYLSGAHGNSDPVCLFVCNKDPDVPLVLLQQIPLLCYMAPMTVKLVQLPKSAMDTFKSVSKYGMLLLRCDDRVDKKFVSQIQKNVDLLQFPWLNAIKYRPTSVKLLKTTVPIMDRTQTFIKDCLFTKCLEDPEKPFDYQRINKNSKIALREYINNCKKNTKKCLKLAYENKITDKEDLLHYIEEKHPTIYESLPQYVDFVPMYKELWINYIKELLNITKNLKTFNGSLALLKLSMADYNGALLRVTKSKNKTLIGLQGIVIWDSQKFFIMIVKGNIIDEIKCIPKKGTVFQFEIPISDDDDSALRYSILGDRFKYRSVDRAGRKFKSRRCDDMLYYIQNVRLKSRYILFEIIFPPTDTNVEESVSKADILLSHHRASPADVSIKSILQEIRRSLSLNLGDYGSAKCNSLLQLKYFSNKTSTGIIRCHREDCDLVIMALMLMSKIGDVDGLIVNPVKVSGTIKKIEQFAMRRNSKILNIIKCSQSSINGVYYNEISRDLDISSSTQCLRFLKETVIPSLANNGNNSTSIQYHGISKNDNIKKSVNKLDKQINMADRSLGLQQVVCIFSYGPHIQKMLSILEIFKKGYIKNNKKIYQWNKLTSFDIKREGRNELQEERLKVPILVTLVSDSEIIDLNLHSFTKQKRVTKHPSLKTLTHKQIHTTIFVKSTTPYVSALKRINKFLDSVHKQGSSYVAVLGMGKAVEKTLALGCHFQDQKNKKIEVYTKTIEVLDEVITEGSDVEDDDKETQLKKRAVSGVELRIYVKKTFREWQYFKLSITSFDQDVDDAHAIDQMTWRQWLNNALKRSYGIFGEGVEYSFLHVDDKLAYIRVNHADKDTFSSSISTYISTDELVGSPLTVSILQESSSLRLLEVTDDDRLWLKKVMEEEEQDCKCIMLVDLNVPWPQNSYADKVTSQAVNNLIKTLSTLHMLGYTHIAINFTVNHSEKFPNDVKLLNPIDIKRRFGELMDRTGLKLYSRITLIIDDPSKGQSLSKISQAFDIVAALPISEKGLTLSTTNLDIDLLTFQYGSRLPTFLKHKSICSCVNRGVKLEIVYGYALRDVQARRQFVSNVRSVIRSSRSRGIVIGSGAMSPLECRNILGVTSLIKNLGLPSDRCSKAMGDLASLVLLNGRLRNKSMLVDLNVPWPQNSYADKVTSQAVNNLIKTLSTLHMLGYTHIAINFTVNHSEKFPNDVKLLNPIDIKRRFGELMDRTGLKLYSRITLIIDDPSKGQSLSKISQAFDIVAALPISEKGLTLSTTNLDIDLLTFQYGSRLPTFLKHKSICSCVNRGVKLEIVYGYALRDVQARRQFVSNVRSVIRSSRSRGIVIGSGAMSPLECRNILGVTSLIKNLGLPSDRCSKAMGDLASLVLLNGRLRNKSHKQTIVTGGGSGNGDDVVNDVQGIDDVQTIKVVKRSMDAEQLGHASKRHKPNGTLLVPPPRTIANQDHFHRLNYLYQISAYQTRARQKARTDAHTPLARNYIKSMDLISKKTKTSLLPTIKRTICKKCHRLLWTPKKLEITSDGALSVMCGCGTVKRFNIGADPNYRTYSEREGNLLNS

Radius of gyration: 52.85 Å; Cα contacts (8 Å, |Δi|>4): 3957; chains: 10; bounding box: 126×100×185 Å

Foldseek 3Di:
DDDDDDVVVVVVVVVVVVVVVVVVVVCVVVVDDACLVVDDPVLRDPCCLPDQVSDDPVRSVSVVVVNVVVDPDDDDPPVVVVVVLLVLLQVLQLCALAPWAADDVVLQLVPPDSVVSSVVSVVLVVCVVPDDPPTRTAQARHHDDFQWDWQDAGDADRPGSNCRVVLNQAHEALCRVVCVVFFDWDDDDRYIAGAFGPDDCLVVCCQQQAPDPNNQFKAKEFFLQWWKKKKFFQPDPDFADCVLVVCCVFAPPPPSDVCCLALQAKAKDWTWDWDDDDPDIDTFGQGIKIWGDQNTGMIMIIDHNVSVVVVSVVCSVPVPGMIMITDNAWKGKMWMGGQQSLQLLQQQWDDDDDDDLNVVSLLVNPVSDFPLADRWDKGKDWTFQSLQFLARGTDHDPPVPDDDCVVSVCPSPDDDSPRSSVLVVLSNDSVNSSVLNNQDYDNVVSVVQQVVCVVPHPRGHDDDPPRTRTFMKMWTAHHQLRIIMIMGTRNSVVSSVVSRCSNPRYYYGRVNSSVSNCVQSVHADQCFRDCQGQVNVCNQVVVFVVVVVCVVVVDDPPPDQDQQADPDQFPPDAPPDRGDQDDLTGDDVVSVFLLVLLVVVLVVVDVDADDYDVQDDRRHRVSSVVVSVVVVVVCVVPPDDDDGAEHACPVCVPPVVLDWVVDRGDTHFHWFKKKWWFPFDDWAAAWKWKFDDDPPCPVVVVCVSVADPDVVPDGDDPDDDHGHHDSRTFWTFGHIDARPVVNTIITTIIGGVVVVVVDPAQKMWIGYRSGRDITITGIDGDPD/DKDKDKAKDWDPQCLCVVPPAAFDPPPVVPCVVVVVLQVVLVPDDVVSVDVVWHKDDDVVVVCVVQVPPDDPQQEKEKEAEPPEPPADVVVVSCVVPSVVPRPGNYQYAYDDDHPPCPCCVPDPHGMMMGGDDPDPVVVCVVVCCVPRVDDDRPPPPDDDDTDTDMGIDMDMDDD/DDPPDQQPPACPDPVNVVPDHPVDPVCVLVPDVVSVVVVLQVLQQVLLVVLVVVCVVVVDLAQVVSLVVCVVPPPVSNPSYDDVVVLVVVQVVVVLVVLCVQQVPDPDPVVHDPVVSVVVVLQDDQQRAWKAFCFFPDPPRHPDIFTFNDDDQFKGWGFDDDSHGTHTDIGGQQGTKMKHWRQHPDDPPDTDMDIDGSNQGRGHSVVSNPDDGDDDPCPSNVRVVVD/DDQQKKKWKKAKWFQPPDPVDDDDDDDLRVVCVTQPFADDPDDQVQVVVLLLVLCCVPVNDVLSVQWVPQWGWDDADRGRRMTMTITHPVCPVVSVVSLQPRQQRPVGGRIGMDTDDMDRDVVVVVVVVVVVVVVSVVRVVVVVVD/DAAKDDPNHGDDDDPVDFPVVLVCCVPPVCCVQKDPPPDQEAEAEDEFAQPDDLVVLLVVVVCQQPPDDPVVVGFGKYKYKYKAPRVVSVVSSVVVNVVVPVVVVADKKKWKDKDWMWDWDADPDNVDIDIDIMIMIIMMIGRDHDDPINRPRIDID/DDKFWDDFDDDDDPLLPLQEDEDDLPDDLVNVVVSNVVSVVCCVVSPDFWRKYKYWDPCQVSSVVVVVPCCPPVVWDKDKDKDKTKIWMWDADDPPDDDPVPGHTDIDIDITIIIMMITGD/DDDDQFWKKWKKAWAFDPVVLLVPDFDDDVLVLVVLLVLQPPVHNDVSSPFDWDWADDDGRITMIITHDVCPVSRVVSLQPDWDDDRPGHDIIHMDTDDIDRPLDDCDDPDCSSVVVVVVVVVVVVVVVPD/DFAFAEEEQPDEDPVDDDDPVLVVQSVLQVVLVPVLPHAHYEYEYEYELPDAQDPDQVPNDPPCCCPPVVVVCVVVPHGYFYEYEYEDEDPDNDDDDPRNLQVGQFYHYEYLYPVSLVCCQPPPPGAEYEYPLQDARRDAAALVSQVSRVVVHHAYEQEPQSCPPDDVSVVSNLVVLLRCQVNNVLARYHYHYHHSGNVRDDHPVVVLVVNCVSPHPNCSHVCCRPPVSVVSSVVSVVSNVD/DFEFAEAEDPDEDPVDDDDVVLVVQVLVLLVLCLPVHHAYYEYEYEYEQPDDQDPDQVSNDPPCCCPPVVVSCVVRVHGYFYEYEYEDEDPDPGDDCVRNLLNGQFYHYEYQEDVCVVCCLPPNDGAEYEYDLQDADHDAQAQVSLQVSVVVHYAYEQAPQVCVPDPVSVVSNLVVVLRNCVSNVLRRYAYHYHDSGSVSDDDPVVVLVVCVVSPHHNVSRVCNRVPVVVVSSVCSLCVNQHPNPDDAQWDDDDPQTDSVRPPPQADVPRRHGDDPPPDDPPPDDDPVPDDPD/DDDDDDDPPDDPVVVVLVVLLVVLVVVLVVVVVVDVVPDDDDPQVPSLVSQVVSVVSCVVVVDDDDVVQPVQFDDPSTGGVPPADDWDAPPVAGIWTAHPVGDIDGDRHPPDPPDDDQAVDDPPDDDD

CATH classification: 3.30.110.20

Solvent-accessible surface area: 124292 Å² total; per-residue (Å²): 53,71,143,55,113,53,94,110,4,36,63,32,14,110,115,12,36,125,70,12,77,98,42,48,94,94,68,120,59,84,85,55,106,101,25,39,106,64,10,83,192,67,91,84,112,212,48,7,70,145,59,29,186,113,2,56,176,232,35,68,88,118,3,62,131,26,68,182,183,70,146,148,166,76,87,107,103,172,76,83,97,162,43,118,24,56,117,86,14,66,186,32,4,69,96,1,14,52,78,95,13,21,24,12,92,117,1,30,71,7,104,111,117,60,133,95,14,11,120,24,0,84,145,60,29,123,56,18,94,112,44,125,96,152,40,167,91,33,72,18,132,44,21,6,38,53,19,27,14,80,61,120,100,3,88,114,19,65,30,101,7,96,62,15,147,155,25,117,162,69,10,40,8,28,2,17,77,32,2,52,159,106,6,71,14,7,55,53,60,35,15,5,7,2,32,11,9,82,65,176,9,86,139,18,2,18,134,21,0,7,80,37,50,50,3,2,0,1,3,2,2,3,3,4,24,27,8,4,2,2,7,59,34,150,67,67,156,75,115,10,113,66,17,110,46,10,1,29,96,11,5,32,128,57,10,28,29,186,28,4,71,122,10,1,14,9,18,30,19,24,2,57,28,45,64,105,152,140,76,141,99,57,81,73,19,14,0,37,4,16,9,4,14,18,72,86,56,21,0,39,4,12,8,23,25,19,1,11,73,76,5,6,79,51,6,60,128,78,94,145,138,13,34,1,8,1,1,72,12,6,12,1,1,0,4,1,16,20,20,24,1,6,39,3,0,20,5,2,17,68,69,28,103,189,18,138,1,17,76,29,4,60,53,2,10,52,9,13,27,22,28,6,3,7,26,34,6,2,8,1,7,66,0,20,0,6,38,6,8,55,17,61,102,140,114,89,74,108,87,228,157,87,54,60,4,86,58,6,52,44,15,70,135,100,27,18,66,124,92,0,10,47,10,18,66,64,8,16,52,35,142,26,3,50,131,9,15,74,44,4,14,48,111,172,86,10,68,45,61,62,148,142,27,134,98,88,125,214,74,49,6,67,61,122,167,90,98,8,4,39,1,5,1,5,2,7,8,18,42,67,13,87,3,6,8,0,12,0,2,17,53,2,0,63,6,0,4,98,7,0,38,98,22,100,104,3,51,21,8,0,9,38,13,29,14,8,6,6,8,8,20,96,14,17,22,15,22,24,2,15,9,8,0,75,23,0,24,78,24,21,20,106,63,60,56,50,1,34,96,28,101,72,87,133,74,78,154,61,155,39,102,62,17,114,173,51,168,113,13,17,79,58,116,8,80,80,49,42,13,16,2,14,37,60,41,6,15,18,3,26,10,3,2,3,2,8,31,2,9,45,92,7,76,203,87,88,193,99,53,105,55,105,151,131,92,196,108,16,68,3,5,13,32,8,10,66,56,2,125,77,63,32,65,154,37,166,85,151,93,46,96,138,112,30,6,4,33,20,0,29,71,70,33,107,171,72,140,50,198,77,150,213,56,31,36,147,143,64,11,9,2,7,5,1,3,0,33,4,86,10,120,49,86,2,93,44,34,0,8,0,0,20,10,23,171,110,64,64,140,66,7,62,109,30,42,186,40,30,84,67,19,35,16,185,92,18,22,130,93,203,51,32,61,7,54,4,19,11,0,6,0,10,0,8,1,5,22,100,14,67,56,67,42,59,1,2,0,0,0,2,3,3,34,46,1,27,121,117,48,132,54,131,50,6,1,4,2,21,35,34,56,92,31,5,44,1,0,75,33,53,114,9,54,33,200,143,143,75,68,31,101,56,6,1,3,5,13,12,26,95,88,32,54,132,56,21,190,18,108,100,4,93,136,18,24,128,89,24,50,58,27,16,79,88,12,58,110,134,87,150,47,113,39,72,178,64,68,90,26,94,19,44,4,25,76,4,14,110,32,10,93,51,96,66,61,135,4,68,47,2,8,0,18,4,9,28,144,16,90,68,26,35,45,22,19,14,47,34,11,33,39,38,18,53,77,14,115,14,77,20,36,7,15,9,14,36,97,71,75,47,53,67,23,49,82,89,27,134,96,9,12,7,3,20,50,4,57,106,66,108,24,70,150,56,25,40,120,46,48,147,105,51,8,94,67,149,80,108,69,39,110,70,99,160,28,52,86,24,41,17,35,32,24,74,36,82,52,98,158,17,57,174,104,26,28,9,14,81,26,11,15,23,56,167,42,78,169,68,115,61,20,40,192,143,188,111,205,77,25,184,54,7,153,85,1,12,143,82,27,25,63,61,0,53,132,9,4,131,117,10,63,151,22,5,179,124,18,173,60,118,89,70,99,67,3,64,105,46,0,82,144,128,50,90,108,43,38,113,27,13,12,50,20,108,89,19,21,57,12,3,26,92,12,8,27,49,4,9,48,59,8,7,102,10,81,204,115,51,198,118,25,86,4,76,76,6,4,78,19,5,9,29,6,7,20,2,1,3,6,5,41,1,19,17,6,129,71,173,100,25,75,9,13,7,1,0,0,7,64,23,33,75,122,102,9,16,0,1,6,38,18,84,51,66,30,43,7,48,48,2,46,9,110,3,3,0,0,5,4,14,1,24,20,81,55,109,116,104,37,2,2,15,5,2,2,6,0,7,32,21,52,87,127,12,26,35,22,10,51,112,164,20,154,63,104,108,5,54,102,3,65,17,8,30,134,110,114,167,56,104,9,94,28,0,12,0,3,6,3,10,6,11,85,68,45,124,95,158,63,82,64,39,102,2,66,10,26,23,17,1,12,35,41,23,23,104,94,8,52,75,172,31,1,30,137,15,3,102,123,13,2,34,130,12,11,7,8,17,6,0,0,45,4,34,25,29,6,92,15,101,67,15,26,65,148,2,10,20,0,6,2,43,1,26,122,133,19,13,30,24,2,9,1,2,0,3,9,7,61,109,13,60,102,39,98,26,8,2,2,6,1,36,48,38,22,44,61,48,109,103,0,28,65,52,12,24,110,59,11,55,128,13,37,33,57,3,102,37,48,91,89,125,103,106,21,1,59,22,106,163,94,87,89,143,24,62,32,104,33,39,86,102,0,31,147,25,0,98,116,46,0,5,66,75,48,9,83,59,75,132,33,51,13,20,20,47,71,23,22,1,21,115,132,46,81,50,155,142,8,18,70,109,8,66,153,21,37,86,104,26,72,190,107,126,61,61,32,22,0,1,0,4,4,0,3,0,67,24,0,50,65,0,2,30,0,6,28,76,8,40,112,54,36,99,155,108,150,121,146,27,61,2,10,1,18,5,26,18,0,48,6,25,102,132,22,121,9,81,9,50,85,68,129,62,58,16,2,0,0,1,0,4,8,8,84,37,111,141,9,100,9,106,31,166,79,24,9,153,60,200,136,93,73,162,38,76,20,40,55,56,22,58,82,111,72,6,55,8,25,10,62,11,142,55,123,29,83,67,100,36,3,23,145,118,0,46,141,35,28,106,38,3,165,182,58,55,32,77,65,0,4,0,55,9,72,26,166,2,0,46,64,0,0,9,2,0,2,38,0,51,73,80,53,44,41,134,18,28,3,33,3,101,69,32,62,13,7,22,22,30,28,64,168,127,154,101,39,66,32,100,10,77,81,36,87,31,140,124,143,54,32,18,1,3,25,0,65,0,61,121,261,201,119,116,121,45,27,16,18,2,27,1,26,13,28,16,55,91,134,116,20,55,125,79,66,90,40,89,107,141,17,8,107,109,23,1,38,45,0,0,124,94,0,14,9,12,21,7,32,3,9,49,23,33,28,32,45,62,75,148,30,31,1,19,0,45,0,25,50,86,31,77,44,34,0,5,1,3,2,3,13,8,31,12,69,140,33,112,17,82,25,40,17,4,8,4,4,87,76,48,30,48,78,41,192,17,148,72,83,130,80,108,86,68,89,163,12,65,134,52,22,71,118,48,77,121,34,48,178,112,82,101,26,18,3,2,13,1,23,13,49,27,87,34,73,96,86,198,49,81,86,98,17,34,54,40,6,44,8,2,1,20,0,0,33,24,24,40,21,37,1,0,0,0,11,0,38,5,56,20,81,70,168,76,46,147,56,130,189,131,23,53,39,2,56,37,195,185,92,6,19,130,14,62,89,173,21,47,12,44,10,37,8,5,2,10,6,41,6,70,82,102,71,152,28,185,66,43,86,148,20,29,138,34,3,26,1,6,0,1,22,3,55,32,116,155,1,28,70,42,2,22,106,120,18,94,3,2,0,0,16,12,54,1,41,52,188,42,48,83,78,8,105,23,116,24,3,18,53,2,19,90,110,37,7,22,2,3,0,0,16,0,69,6,29,95,91,103,128,24,34,51,59,4,2,28,6,0,19,0,2,14,31,2,3,61,18,156,1,3,1,10,1,0,0,1,102,33,2,55,28,0,8,20,71,50,1,2,25,7,4,0,100,48,3,28,4,69,60,72,106,2,59,111,4,25,6,34,36,2,3,80,3,8,31,49,0,101,90,102,42,146,116,99,26,2,5,0,7,7,27,17,47,25,81,35,61,94,84,198,44,82,77,135,20,20,74,60,10,49,136,6,5,43,3,10,76,139,57,29,23,45,1,0,0,1,9,1,40,0,48,25,104,46,196,52,41,138,48,123,183,130,5,55,39,3,49,59,135,155,73,4,16,132,12,54,125,166,20,59,26,29,18,5,7,4,2,6,14,33,15,64,86,95,61,201,25,160,37,39,80,110,12,12,125,34,2,11,3,9,0,2,25,5,67,33,110,148,3,24,80,50,3,19,97,121,30,57,9,4,0,1,8,9,57,1,54,49,188,37,41,93,94,2,139,35,171,53,6,12,63,5,2,58,93,12,4,17,1,1,0,0,12,1,67,14,15,98,93,82,132,21,16,48,61,10,1,25,5,0,34,20,1,19,50,1,2,95,25,104,0,3,0,6,1,11,0,9,106,25,13,51,30,6,6,14,69,41,2,3,14,3,16,0,78,20,14,53,4,68,46,116,112,2,58,126,3,12,27,24,23,2,0,8,5,4,3,17,0,7,4,51,22,54,10,38,68,7,6,5,5,6,1,0,1,33,68,151,52,41,7,5,3,82,24,18,127,34,11,54,49,113,87,14,30,9,67,17,172,99,62,16,68,12,140,148,28,15,60,44,89,120,47,161,163,129,174,58,78,115,108,74,76,110,107,154,74,90,45,48,34,5,15,1,20,0,1,1,4,0,1,16,1,0,4,60,0,17,31,44,19,65,118,72,114,108,92,37,18,52,17,6,4,7,4,0,0,74,2,1,27,75,0,28,147,92,41,179,26,64,24,15,47,28,2,106,49,20,2,2,124,162,18,45,30,19,25,28,71,42,130,108,11,46,10,70,74,159,59,23,10,11,8,67,7,52,22,52,26,56,28,153,47,126,24,60,70,92,59,103,167,102,36,101,9,66,115,164,53,23,54,90,101,91